Protein 5SYQ (pdb70)

Secondary structure (DSSP, 8-state):
--TTSS----B---TTTTHHHHHHHT--SSSHHHHHHHTTTT-EEBSSS-EEETT-GGGTTS---TTT--EE-HHHHHHHHHHH--

InterPro domains:
  IPR055016 Uncharacterised protein Aq_1974-like [PF22323] (46-109)

Radius of gyration: 14.17 Å; Cα contacts (8 Å, |Δi|>4): 84; chains: 1; bounding box: 25×34×41 Å

Organism: Aquifex aeolicus (strain VF5) (NCBI:txid224324)

Foldseek 3Di:
DDDDDDDDDWDFDDPVVQVLQCVLVVDDPVCNVVCCVLLVNSGWIHHPWWIARPPVPVQPPDPDDPVPGRTGGPVVSVVSVVVVPD

Nearest PDB structures (foldseek):
  5syq-assembly1_A  TM=8.377E-01  e=6.061E-14  Aquifex aeolicus VF5
  5syq-assembly1_A  TM=8.489E-01  e=1.454E-14  Aquifex aeolicus VF5
  5syq-assembly1_A  TM=8.014E-01  e=5.420E-14  Aquifex aeolicus VF5
  5syq-assembly1_A  TM=8.659E-01  e=8.317E-15  Aquifex aeolicus VF5
  5syq-assembly1_A  TM=8.706E-01  e=1.932E-15  Aquifex aeolicus VF5

Sequence (86 aa):
GSEEKEEKKVRELTPQELELFKRAMGITPHNYWQWASRTNNFKLLTDGEWVWVEGYEEHIGKQLPLNQARAWSWEFIKNRLKELNLGSEEKEEKKVRELTPQELELFKRAMGITPHNYWQWASRTNNFKLLTDGEWVWVEGYEEHIGKQLPLNQARAWSWEFIKNRLKELNLGSEEKEEKKVRELTPQELELFKRAMGITPHNYWQWASRTNNFKLLTDGEWVWVEGYEEHIGKQLPLNQARAWSWEFIKNRLKELNLGSEEKEEKKVRELTPQELELFKRAMGITPHNYWQWASRTNNFKLLTDGEWVWVEGYEEHIGKQLPLNQARAWSWEFIKNRLKELNLGSEEKEEKKVRELTPQELELFKRAMGITPHNYWQWASRTNNFKLLTDGEWVWVEGYEEHIGKQLPLNQARAWSWEFIKNRLKELNLGSEEKEEKKVRELTPQELELFKRAMGITPHNYWQWASRTNNFKLLTDGEWVWVEGYEEHIGKQLPLNQARAWSWEFIKNRLKELNLGSEEKEEKKVRELTPQELELFKRAMGITPHNYWQWASRTNNFKLLTDGEWVWVEGYEEHIGKQLPLNQARAWSWEFIKNRLKELNLGSEEKEEKKVRELTPQELELFKRAMGITPHNYWQWASRTNNFKLLTDGEWVWVEGYEEHIGKQLPLNQARAWSWEFIKNRLKELNLGSEEKEEKKVRELTPQELELFKRAMGITPHNYWQWASRTNNFKLLTDGEWVWVEGYEEHIGKQLPLNQARAWSWEFIKNRLKELNLGSEEKEEKKVRELTPQELELFKRAMGITPHNYWQWASRTNNFKLLTDGEWVWVEGYEEHIGKQLPLNQARAWSWEFIKNRLKELNLGSEEKEEKKVRELTPQELELFKRAMGITPHNYWQWASRTNNFKLLTDGEWVWVEGYEEHIGKQLPLNQARAWSWEFIKNRLKELNLGSEEKEEKKVRELTPQELELFKRAMGITPHNYWQWASRTNNFKLLTDGEWVWVEGYEEHIGKQLPLNQARAWSWEFIKNRLKELNLGSEEKEEKKVRELTPQELELFKRAMGITPHNYWQWASRTNNFKLLTDGEWVWVEGYEEHIGKQLPLNQARAWSWEFIKNRLKELNLGSEEKEEKKVRELTPQELELFKRAMGITPHNYWQWASRTNNFKLLTDGEWVWVEGYEEHIGKQLPLNQARAWSWEFIKNRLKELNLGSEEKEEKKVRELTPQELELFKRAMGITPHNYWQWASRTNNFKLLTDGEWVWVEGYEEHIGKQLPLNQARAWSWEFIKNRLKELNLGSEEKEEKKVRELTPQELELFKRAMGITPHNYWQWASRTNNFKLLTDGEWVWVEGYEEHIGKQLPLNQARAWSWEFIKNRLKELNLGSEEKEEKKVRELTPQELELFKRAMGITPHNYWQWASRTNNFKLLTDGEWVWVEGYEEHIGKQLPLNQARAWSWEFIKNRLKELNLGSEEKEEKKVRELTPQELELFKRAMGITPHNYWQWASRTNNFKLLTDGEWVWVEGYEEHIGKQLPLNQARAWSWEFIKNRLKELNL

Solvent-accessible surface area: 6749 Å² total; per-residue (Å²): 121,38,165,161,177,120,130,209,155,45,144,96,30,40,112,151,63,22,89,75,8,55,178,0,4,32,26,64,126,146,39,86,169,73,34,25,76,43,0,63,100,14,57,9,38,13,72,74,72,108,5,29,0,72,37,60,94,117,63,60,84,118,186,76,81,140,105,89,18,35,32,24,43,79,115,76,1,78,74,93,52,140,116,83,98,227

Structure (mmCIF, N/CA/C/O backbone):
data_5SYQ
#
_entry.id   5SYQ
#
loop_
_atom_site.group_PDB
_atom_site.id
_atom_site.type_symbol
_atom_site.label_atom_id
_atom_site.label_alt_id
_atom_site.label_comp_id
_atom_site.label_asym_id
_atom_site.label_entity_id
_atom_site.label_seq_id
_atom_site.pdbx_PDB_ins_code
_atom_site.Cartn_x
_atom_site.Cartn_y
_atom_site.Cartn_z
_atom_site.occupancy
_atom_site.B_iso_or_equiv
_atom_site.auth_seq_id
_atom_site.auth_comp_id
_atom_site.auth_asym_id
_atom_site.auth_atom_id
_atom_site.pdbx_PDB_model_num
ATOM 1 N N . GLY A 1 1 ? -3.666 -15.290 -29.453 1.00 0.00 29 GLY A N 1
ATOM 2 C CA . GLY A 1 1 ? -5.015 -15.157 -28.937 1.00 0.00 29 GLY A CA 1
ATOM 3 C C . GLY A 1 1 ? -5.456 -16.373 -28.147 1.00 0.00 29 GLY A C 1
ATOM 4 O O . GLY A 1 1 ? -5.665 -17.447 -28.712 1.00 0.00 29 GLY A O 1
ATOM 10 N N . SER A 1 2 ? -5.597 -16.207 -26.836 1.00 0.00 30 SER A N 1
ATOM 11 C CA . SER A 1 2 ? -6.297 -17.184 -26.011 1.00 0.00 30 SER A CA 1
ATOM 12 C C . SER A 1 2 ? -7.050 -16.498 -24.876 1.00 0.00 30 SER A C 1
ATOM 13 O O . SER A 1 2 ? -6.579 -16.459 -23.740 1.00 0.00 30 SER A O 1
ATOM 21 N N . GLU A 1 3 ? -8.224 -15.960 -25.192 1.00 0.00 31 GLU A N 1
ATOM 22 C CA . GLU A 1 3 ? -8.894 -15.016 -24.305 1.00 0.00 31 GLU A CA 1
ATOM 23 C C . GLU A 1 3 ? -9.221 -15.668 -22.965 1.00 0.00 31 GLU A C 1
ATOM 24 O O . GLU A 1 3 ? -9.560 -14.985 -21.998 1.00 0.00 31 GLU A O 1
ATOM 36 N N . GLU A 1 4 ? -9.115 -16.992 -22.916 1.00 0.00 32 GLU A N 1
ATOM 37 C CA . GLU A 1 4 ? -9.155 -17.714 -21.649 1.00 0.00 32 GLU A CA 1
ATOM 38 C C . GLU A 1 4 ? -8.082 -18.798 -21.608 1.00 0.00 32 GLU A C 1
ATOM 39 O O . GLU A 1 4 ? -8.387 -19.991 -21.601 1.00 0.00 32 GLU A O 1
ATOM 51 N N . LYS A 1 5 ? -6.823 -18.375 -21.580 1.00 0.00 33 LYS A N 1
ATOM 52 C CA . LYS A 1 5 ? -5.701 -19.306 -21.615 1.00 0.00 33 LYS A CA 1
ATOM 53 C C . LYS A 1 5 ? -4.429 -18.608 -22.084 1.00 0.00 33 LYS A C 1
ATOM 54 O O . LYS A 1 5 ? -3.832 -18.994 -23.089 1.00 0.00 33 LYS A O 1
ATOM 73 N N . GLU A 1 6 ? -4.018 -17.579 -21.350 1.00 0.00 34 GLU A N 1
ATOM 74 C CA . GLU A 1 6 ? -2.956 -16.690 -21.806 1.00 0.00 34 GLU A CA 1
ATOM 75 C C . GLU A 1 6 ? -2.438 -15.827 -20.660 1.00 0.00 34 GLU A C 1
ATOM 76 O O . GLU A 1 6 ? -1.271 -15.916 -20.280 1.00 0.00 34 GLU A O 1
ATOM 88 N N . GLU A 1 7 ? -3.316 -14.989 -20.115 1.00 0.00 35 GLU A N 1
ATOM 89 C CA . GLU A 1 7 ? -2.916 -14.015 -19.105 1.00 0.00 35 GLU A CA 1
ATOM 90 C C . GLU A 1 7 ? -3.840 -14.079 -17.892 1.00 0.00 35 GLU A C 1
ATOM 91 O 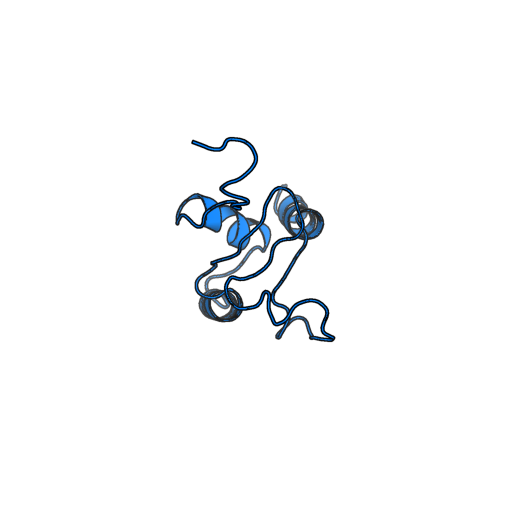O . GLU A 1 7 ? -5.055 -14.227 -18.029 1.00 0.00 35 GLU A O 1
ATOM 103 N N . LYS A 1 8 ? -3.255 -13.966 -16.704 1.00 0.00 36 LYS A N 1
ATOM 104 C CA . LYS A 1 8 ? -4.032 -13.787 -15.483 1.00 0.00 36 LYS A CA 1
ATOM 105 C C . LYS A 1 8 ? -3.646 -12.490 -14.780 1.00 0.00 36 LYS A C 1
ATOM 106 O O . LYS A 1 8 ? -3.512 -12.450 -13.557 1.00 0.00 36 LYS A O 1
ATOM 125 N N . LYS A 1 9 ? -3.471 -11.429 -15.560 1.00 0.00 37 LYS A N 1
ATOM 126 C CA . LYS A 1 9 ? -2.686 -10.280 -15.125 1.00 0.00 37 LYS A CA 1
ATOM 127 C C . LYS A 1 9 ? -3.488 -9.402 -14.168 1.00 0.00 37 LYS A C 1
ATOM 128 O O . LYS A 1 9 ? -4.719 -9.406 -14.191 1.00 0.00 37 LYS A O 1
ATOM 147 N N . VAL A 1 10 ? -2.783 -8.651 -13.329 1.00 0.00 38 VAL A N 1
ATOM 148 C CA . VAL A 1 10 ? -3.430 -7.805 -12.333 1.00 0.00 38 VAL A CA 1
ATOM 149 C C . VAL A 1 10 ? -3.286 -6.329 -12.689 1.00 0.00 38 VAL A C 1
ATOM 150 O O . VAL A 1 10 ? -2.749 -5.983 -13.741 1.00 0.00 38 VAL A O 1
ATOM 163 N N . ARG A 1 11 ? -3.769 -5.464 -11.805 1.00 0.00 39 ARG A N 1
ATOM 164 C CA . ARG A 1 11 ? -3.829 -4.035 -12.089 1.00 0.00 39 ARG A CA 1
ATOM 165 C C . ARG A 1 11 ? -2.446 -3.400 -11.983 1.00 0.00 39 ARG A C 1
ATOM 166 O O . ARG A 1 11 ? -1.680 -3.708 -11.070 1.00 0.00 39 ARG A O 1
ATOM 187 N N . GLU A 1 12 ? -2.133 -2.513 -12.923 1.00 0.00 40 GLU A N 1
ATOM 188 C CA . GLU A 1 12 ? -0.755 -2.091 -13.146 1.00 0.00 40 GLU A CA 1
ATOM 189 C C . GLU A 1 12 ? -0.358 -0.989 -12.168 1.00 0.00 40 GLU A C 1
ATOM 190 O O . GLU A 1 12 ? -1.155 -0.576 -11.325 1.00 0.00 40 GLU A O 1
ATOM 202 N N . LEU A 1 13 ? 0.878 -0.517 -12.288 1.00 0.00 41 LEU A N 1
ATOM 203 C CA . LEU A 1 13 ? 1.465 0.354 -11.275 1.00 0.00 41 LEU A CA 1
ATOM 204 C C . LEU A 1 13 ? 1.918 1.675 -11.890 1.00 0.00 41 LEU A C 1
ATOM 205 O O . LEU A 1 13 ? 3.111 1.907 -12.079 1.00 0.00 41 LEU A O 1
ATOM 221 N N . THR A 1 14 ? 0.956 2.539 -12.198 1.00 0.00 42 THR A N 1
ATOM 222 C CA . THR A 1 14 ? 1.257 3.854 -12.749 1.00 0.00 42 THR A CA 1
ATOM 223 C C . THR A 1 14 ? 1.411 4.891 -11.642 1.00 0.00 42 THR A C 1
ATOM 224 O O . THR A 1 14 ? 0.872 4.747 -10.545 1.00 0.00 42 THR A O 1
ATOM 235 N N . PRO A 1 15 ? 2.161 5.964 -11.935 1.00 0.00 43 PRO A N 1
ATOM 236 C CA . PRO A 1 15 ? 2.333 7.086 -11.009 1.00 0.00 43 PRO A CA 1
ATOM 237 C C . PRO A 1 15 ? 1.021 7.810 -10.726 1.00 0.00 43 PRO A C 1
ATOM 238 O O . PRO A 1 15 ? 0.913 8.559 -9.755 1.00 0.00 43 PRO A O 1
ATOM 249 N N . GLN A 1 16 ? 0.028 7.582 -11.580 1.00 0.00 44 GLN A N 1
ATOM 250 C CA . GLN A 1 16 ? -1.278 8.207 -11.416 1.00 0.00 44 GLN A CA 1
ATOM 251 C C . GLN A 1 16 ? -2.164 7.383 -10.488 1.00 0.00 44 GLN A C 1
ATOM 252 O O . GLN A 1 16 ? -2.809 7.923 -9.590 1.00 0.00 44 GLN A O 1
ATOM 266 N N . GLU A 1 17 ? -2.190 6.073 -10.712 1.00 0.00 45 GLU A N 1
ATOM 267 C CA . GLU A 1 17 ? -3.052 5.183 -9.943 1.00 0.00 45 GLU A CA 1
ATOM 268 C C . GLU A 1 17 ? -2.519 5.001 -8.526 1.00 0.00 45 GLU A C 1
ATOM 269 O O . GLU A 1 17 ? -3.286 4.943 -7.563 1.00 0.00 45 GLU A O 1
ATOM 281 N N . LEU A 1 18 ? -1.199 4.912 -8.402 1.00 0.00 46 LEU A N 1
ATOM 282 C CA . LEU A 1 18 ? -0.570 4.554 -7.136 1.00 0.00 46 LEU A CA 1
ATOM 283 C C . LEU A 1 18 ? -0.784 5.647 -6.093 1.00 0.00 46 LEU A C 1
ATOM 284 O O . LEU A 1 18 ? -0.739 5.388 -4.892 1.00 0.00 46 LEU A O 1
ATOM 300 N N . GLU A 1 19 ? -1.019 6.868 -6.564 1.00 0.00 47 GLU A N 1
ATOM 301 C CA . GLU A 1 19 ? -1.172 8.012 -5.673 1.00 0.00 47 GLU A CA 1
ATOM 302 C C . GLU A 1 19 ? -2.356 7.814 -4.731 1.00 0.00 47 GLU A C 1
ATOM 303 O O . GLU A 1 19 ? -2.354 8.304 -3.601 1.00 0.00 47 GLU A O 1
ATOM 315 N N . LEU A 1 20 ? -3.366 7.092 -5.204 1.00 0.00 48 LEU A N 1
ATOM 316 C CA . LEU A 1 20 ? -4.577 6.864 -4.421 1.00 0.00 48 LEU A CA 1
ATOM 317 C C . LEU A 1 20 ? -4.264 6.069 -3.157 1.00 0.00 48 LEU A C 1
ATOM 318 O O . LEU A 1 20 ? -4.928 6.226 -2.133 1.00 0.00 48 LEU A O 1
ATOM 334 N N . PHE A 1 21 ? -3.249 5.215 -3.237 1.00 0.00 49 PHE A N 1
ATOM 335 C CA . PHE A 1 21 ? -2.852 4.391 -2.102 1.00 0.00 49 PHE A CA 1
ATOM 336 C C . PHE A 1 21 ? -2.302 5.254 -0.969 1.00 0.00 49 PHE A C 1
ATOM 337 O O . PHE A 1 21 ? -2.826 5.245 0.145 1.00 0.00 49 PHE A O 1
ATOM 354 N N . LYS A 1 22 ? -1.242 6.000 -1.263 1.00 0.00 50 LYS A N 1
ATOM 355 C CA . LYS A 1 22 ? -0.622 6.872 -0.273 1.00 0.00 50 LYS A CA 1
ATOM 356 C C . LYS A 1 22 ? -1.582 7.977 0.157 1.00 0.00 50 LYS A C 1
ATOM 357 O O . LYS A 1 22 ? -1.477 8.507 1.263 1.00 0.00 50 LYS A O 1
ATOM 376 N N . ARG A 1 23 ? -2.515 8.318 -0.724 1.00 0.00 51 ARG A N 1
ATOM 377 C CA . ARG A 1 23 ? -3.581 9.254 -0.385 1.00 0.00 51 ARG A CA 1
ATOM 378 C C . ARG A 1 23 ? -4.463 8.695 0.727 1.00 0.00 51 ARG A C 1
ATOM 379 O O . ARG A 1 23 ? -4.754 9.382 1.706 1.00 0.00 51 ARG A O 1
ATOM 400 N N . ALA A 1 24 ? -4.886 7.446 0.568 1.00 0.00 52 ALA A N 1
ATOM 401 C CA . ALA A 1 24 ? -5.811 6.827 1.509 1.00 0.00 52 ALA A CA 1
ATOM 402 C C . ALA A 1 24 ? -5.144 6.587 2.858 1.00 0.00 52 ALA A C 1
ATOM 403 O O . ALA A 1 24 ? -5.793 6.654 3.902 1.00 0.00 52 ALA A O 1
ATOM 410 N N . MET A 1 25 ? -3.845 6.305 2.830 1.00 0.00 53 MET A N 1
ATOM 411 C CA . MET A 1 25 ? -3.095 6.037 4.051 1.00 0.00 53 MET A CA 1
ATOM 412 C C . MET A 1 25 ? -2.803 7.331 4.804 1.00 0.00 53 MET A C 1
ATOM 413 O O . MET A 1 25 ? -2.453 7.308 5.984 1.00 0.00 53 MET A O 1
ATOM 427 N N . GLY A 1 26 ? -2.951 8.458 4.115 1.00 0.00 54 GLY A N 1
ATOM 428 C CA . GLY A 1 26 ? -2.665 9.744 4.724 1.00 0.00 54 GLY A CA 1
ATOM 429 C C . GLY A 1 26 ? -1.185 9.950 4.979 1.00 0.00 54 GLY A C 1
ATOM 430 O O . GLY A 1 26 ? -0.798 10.553 5.980 1.00 0.00 54 GLY A O 1
ATOM 434 N N . ILE A 1 27 ? -0.355 9.447 4.071 1.00 0.00 55 ILE A N 1
ATOM 435 C CA . ILE A 1 27 ? 1.086 9.425 4.284 1.00 0.00 55 ILE A CA 1
ATOM 436 C C . ILE A 1 27 ? 1.676 10.828 4.193 1.00 0.00 55 ILE A C 1
ATOM 437 O O . ILE A 1 27 ? 1.429 11.557 3.230 1.00 0.00 55 ILE A O 1
ATOM 453 N N . THR A 1 28 ? 2.461 11.202 5.199 1.00 0.00 56 THR A N 1
ATOM 454 C CA . THR A 1 28 ? 2.990 12.556 5.293 1.00 0.00 56 THR A CA 1
ATOM 455 C C . THR A 1 28 ? 4.416 12.626 4.759 1.00 0.00 56 THR A C 1
ATOM 456 O O . THR A 1 28 ? 5.119 11.621 4.662 1.00 0.00 56 THR A O 1
ATOM 467 N N . PRO A 1 29 ? 4.856 13.843 4.405 1.00 0.00 57 PRO A N 1
ATOM 468 C CA . PRO A 1 29 ? 6.224 14.085 3.936 1.00 0.00 57 PRO A CA 1
ATOM 469 C C . PRO A 1 29 ? 7.271 13.701 4.977 1.00 0.00 57 PRO A C 1
ATOM 470 O O . PRO A 1 29 ? 8.443 13.510 4.653 1.00 0.00 57 PRO A O 1
ATOM 481 N N . HIS A 1 30 ? 6.839 13.591 6.230 1.00 0.00 58 HIS A N 1
ATOM 482 C CA . HIS A 1 30 ? 7.719 13.148 7.305 1.00 0.00 58 HIS A CA 1
ATOM 483 C C . HIS A 1 30 ? 8.034 11.661 7.172 1.00 0.00 58 HIS A C 1
ATOM 484 O O . HIS A 1 30 ? 9.196 11.258 7.209 1.00 0.00 58 HIS A O 1
ATOM 498 N N . ASN A 1 31 ? 6.991 10.851 7.017 1.00 0.00 59 ASN A N 1
ATOM 499 C CA . ASN A 1 31 ? 7.156 9.409 6.884 1.00 0.00 59 ASN A CA 1
ATOM 500 C C . ASN A 1 31 ? 6.929 8.966 5.441 1.00 0.00 59 ASN A C 1
ATOM 501 O O . ASN A 1 31 ? 6.642 7.797 5.179 1.00 0.00 59 ASN A O 1
ATOM 512 N N . TYR A 1 32 ? 7.061 9.905 4.512 1.00 0.00 60 TYR A N 1
ATOM 513 C CA . TYR A 1 32 ? 6.874 9.611 3.097 1.00 0.00 60 TYR A CA 1
ATOM 514 C C . TYR A 1 32 ? 7.921 8.616 2.604 1.00 0.00 60 TYR A C 1
ATOM 515 O O . TYR A 1 32 ? 7.587 7.575 2.040 1.00 0.00 60 TYR A O 1
ATOM 533 N N . TRP A 1 33 ? 9.189 8.946 2.823 1.00 0.00 61 TRP A N 1
ATOM 534 C CA . TRP A 1 33 ? 10.285 8.064 2.438 1.00 0.00 61 TRP A CA 1
ATOM 535 C C . TRP A 1 33 ? 10.221 6.748 3.206 1.00 0.00 61 TRP A C 1
ATOM 536 O O . TRP A 1 33 ? 10.638 5.706 2.703 1.00 0.00 61 TRP A O 1
ATOM 557 N N . GLN A 1 34 ? 9.696 6.805 4.425 1.00 0.00 62 GLN A N 1
ATOM 558 C CA . GLN A 1 34 ? 9.562 5.615 5.256 1.00 0.00 62 GLN A CA 1
ATOM 559 C C . GLN A 1 34 ? 8.567 4.633 4.645 1.00 0.00 62 GLN A C 1
ATOM 560 O O . GLN A 1 34 ? 8.829 3.432 4.574 1.00 0.00 62 GLN A O 1
ATOM 574 N N . TRP A 1 35 ? 7.428 5.152 4.203 1.00 0.00 63 TRP A N 1
ATOM 575 C CA . TRP A 1 35 ? 6.431 4.336 3.518 1.00 0.00 63 TRP A CA 1
ATOM 576 C C . TRP A 1 35 ? 6.917 3.939 2.128 1.00 0.00 63 TRP A C 1
ATOM 577 O O . TRP A 1 35 ? 6.675 2.822 1.673 1.00 0.00 63 TRP A O 1
ATOM 598 N N . ALA A 1 36 ? 7.601 4.861 1.459 1.00 0.00 64 ALA A N 1
ATOM 599 C CA . ALA A 1 36 ? 8.140 4.597 0.131 1.00 0.00 64 ALA A CA 1
ATOM 600 C C . ALA A 1 36 ? 9.078 3.395 0.147 1.00 0.00 64 ALA A C 1
ATOM 601 O O . ALA A 1 36 ? 9.236 2.705 -0.860 1.00 0.00 64 ALA A O 1
ATOM 608 N N . SER A 1 37 ? 9.699 3.150 1.296 1.00 0.00 65 SER A N 1
ATOM 609 C CA . SER A 1 37 ? 10.578 1.998 1.460 1.00 0.00 65 SER A CA 1
ATOM 610 C C . SER A 1 37 ? 9.770 0.712 1.598 1.00 0.00 65 SER A C 1
ATOM 611 O O . SER A 1 37 ? 9.974 -0.246 0.853 1.00 0.00 65 SER A O 1
ATOM 619 N N . ARG A 1 38 ? 8.850 0.699 2.559 1.00 0.00 66 ARG A N 1
ATOM 620 C CA . ARG A 1 38 ? 8.075 -0.499 2.858 1.00 0.00 66 ARG A CA 1
ATOM 621 C C . ARG A 1 38 ? 7.199 -0.891 1.671 1.00 0.00 66 ARG A C 1
ATOM 622 O O . ARG A 1 38 ? 6.856 -2.060 1.497 1.00 0.00 66 ARG A O 1
ATOM 643 N N . THR A 1 39 ? 6.840 0.096 0.856 1.00 0.00 67 THR A N 1
ATOM 644 C CA . THR A 1 39 ? 5.890 -0.116 -0.228 1.00 0.00 67 THR A CA 1
ATOM 645 C C . THR A 1 39 ? 6.609 -0.368 -1.548 1.00 0.00 67 THR A C 1
ATOM 646 O O . THR A 1 39 ? 5.975 -0.525 -2.592 1.00 0.00 67 THR A O 1
ATOM 657 N N . ASN A 1 40 ? 7.936 -0.409 -1.495 1.00 0.00 68 ASN A N 1
ATOM 658 C CA . ASN A 1 40 ? 8.743 -0.619 -2.692 1.00 0.00 68 ASN A CA 1
ATOM 659 C C . ASN A 1 40 ? 8.391 0.401 -3.772 1.00 0.00 68 ASN A C 1
ATOM 660 O O . ASN A 1 40 ? 7.952 0.040 -4.861 1.00 0.00 68 ASN A O 1
ATOM 671 N N . ASN A 1 41 ? 8.588 1.678 -3.457 1.00 0.00 69 ASN A N 1
ATOM 672 C CA . ASN A 1 41 ? 8.251 2.753 -4.384 1.00 0.00 69 ASN A CA 1
ATOM 673 C C . ASN A 1 41 ? 6.744 2.830 -4.601 1.00 0.00 69 ASN A C 1
ATOM 674 O O . ASN A 1 41 ? 6.279 3.130 -5.702 1.00 0.00 69 ASN A O 1
ATOM 685 N N . PHE A 1 42 ? 5.984 2.559 -3.545 1.00 0.00 70 PHE A N 1
ATOM 686 C CA . PHE A 1 42 ? 4.528 2.550 -3.633 1.00 0.00 70 PHE A CA 1
ATOM 687 C C . PHE A 1 42 ? 4.058 1.650 -4.772 1.00 0.00 70 PHE A C 1
ATOM 688 O O . PHE A 1 42 ? 3.064 1.940 -5.437 1.00 0.00 70 PHE A O 1
ATOM 705 N N . LYS A 1 43 ? 4.779 0.557 -4.990 1.00 0.00 71 LYS A N 1
ATOM 706 C CA . LYS A 1 43 ? 4.416 -0.408 -6.021 1.00 0.00 71 LYS A CA 1
ATOM 707 C C . LYS A 1 43 ? 3.656 -1.586 -5.420 1.00 0.00 71 LYS A C 1
ATOM 708 O O . LYS A 1 43 ? 4.257 -2.516 -4.879 1.00 0.00 71 LYS A O 1
ATOM 727 N N . LEU A 1 44 ? 2.332 -1.544 -5.521 1.00 0.00 72 LEU A N 1
ATOM 728 C CA . LEU A 1 44 ? 1.487 -2.576 -4.931 1.00 0.00 72 LEU A CA 1
ATOM 729 C C . LEU A 1 44 ? 0.501 -3.124 -5.959 1.00 0.00 72 LEU A C 1
ATOM 730 O O . LEU A 1 44 ? -0.205 -2.365 -6.624 1.00 0.00 72 LEU A O 1
ATOM 746 N N . LEU A 1 45 ? 0.455 -4.445 -6.080 1.00 0.00 73 LEU A N 1
ATOM 747 C CA . LEU A 1 45 ? -0.400 -5.094 -7.069 1.00 0.00 73 LEU A CA 1
ATOM 748 C C . LEU A 1 45 ? -1.716 -5.542 -6.441 1.00 0.00 73 LEU A C 1
ATOM 749 O O . LEU A 1 45 ? -1.773 -5.862 -5.252 1.00 0.00 73 LEU A O 1
ATOM 765 N N . THR A 1 46 ? -2.774 -5.566 -7.246 1.00 0.00 74 THR A N 1
ATOM 766 C CA . THR A 1 46 ? -4.067 -6.063 -6.796 1.00 0.00 74 THR A CA 1
ATOM 767 C C . THR A 1 46 ? -5.039 -6.200 -7.962 1.00 0.00 74 THR A C 1
ATOM 768 O O . THR A 1 46 ? -4.756 -5.754 -9.075 1.00 0.00 74 THR A O 1
ATOM 779 N N . ASP A 1 47 ? -6.185 -6.819 -7.701 1.00 0.00 75 ASP A N 1
ATOM 780 C CA . ASP A 1 47 ? -7.250 -6.907 -8.694 1.00 0.00 75 ASP A CA 1
ATOM 781 C C . ASP A 1 47 ? -8.615 -7.004 -8.020 1.00 0.00 75 ASP A C 1
ATOM 782 O O . ASP A 1 47 ? -9.174 -8.091 -7.880 1.00 0.00 75 ASP A O 1
ATOM 791 N N . GLY A 1 48 ? -9.146 -5.859 -7.603 1.00 0.00 76 GLY A N 1
ATOM 792 C CA . GLY A 1 48 ? -10.431 -5.839 -6.929 1.00 0.00 76 GLY A CA 1
ATOM 793 C C . GLY A 1 48 ? -10.415 -6.615 -5.627 1.00 0.00 76 GLY A C 1
ATOM 794 O O . GLY A 1 48 ? -11.447 -7.117 -5.183 1.00 0.00 76 GLY A O 1
ATOM 798 N N . GLU A 1 49 ? -9.239 -6.715 -5.014 1.00 0.00 77 GLU A N 1
ATOM 799 C CA . GLU A 1 49 ? -9.060 -7.559 -3.839 1.00 0.00 77 GLU A CA 1
ATOM 800 C C . GLU A 1 49 ? -8.016 -6.966 -2.896 1.00 0.00 77 GLU A C 1
ATOM 801 O O . GLU A 1 49 ? -7.587 -5.825 -3.067 1.00 0.00 77 GLU A O 1
ATOM 813 N N . TRP A 1 50 ? -7.613 -7.749 -1.902 1.00 0.00 78 TRP A N 1
ATOM 814 C CA . TRP A 1 50 ? -6.527 -7.356 -1.012 1.00 0.00 78 TRP A CA 1
ATOM 815 C C . TRP A 1 50 ? -5.293 -6.942 -1.806 1.00 0.00 78 TRP A C 1
ATOM 816 O O . TRP A 1 50 ? -4.964 -7.554 -2.821 1.00 0.00 78 TRP A O 1
ATOM 837 N N . VAL A 1 51 ? -4.615 -5.899 -1.337 1.00 0.00 79 VAL A N 1
ATOM 838 C CA . VAL A 1 51 ? -3.466 -5.352 -2.050 1.00 0.00 79 VAL A CA 1
ATOM 839 C C . VAL A 1 51 ? -2.158 -5.804 -1.413 1.00 0.00 79 VAL A C 1
ATOM 840 O O . VAL A 1 51 ? -2.065 -5.942 -0.193 1.00 0.00 79 VAL A O 1
ATOM 853 N N . TRP A 1 52 ? -1.150 -6.034 -2.246 1.00 0.00 80 TRP A N 1
ATOM 854 C CA . TRP A 1 52 ? 0.167 -6.433 -1.761 1.00 0.00 80 TRP A CA 1
ATOM 855 C C . TRP A 1 52 ? 1.267 -5.656 -2.475 1.00 0.00 80 TRP A C 1
ATOM 856 O O . TRP A 1 52 ? 1.075 -5.169 -3.590 1.00 0.00 80 TRP A O 1
ATOM 877 N N . VAL A 1 53 ? 2.422 -5.544 -1.825 1.00 0.00 81 VAL A N 1
ATOM 878 C CA . VAL A 1 53 ? 3.565 -4.855 -2.414 1.00 0.00 81 VAL A CA 1
ATOM 879 C C . VAL A 1 53 ? 4.352 -5.784 -3.332 1.00 0.00 81 VAL A C 1
ATOM 880 O O . VAL A 1 53 ? 4.671 -6.913 -2.962 1.00 0.00 81 VAL A O 1
ATOM 893 N N . GLU A 1 54 ? 4.666 -5.297 -4.529 1.00 0.00 82 GLU A N 1
ATOM 894 C CA . GLU A 1 54 ? 5.409 -6.087 -5.503 1.00 0.00 82 GLU A CA 1
ATOM 895 C C . GLU A 1 54 ? 6.726 -6.581 -4.911 1.00 0.00 82 GLU A C 1
ATOM 896 O O . GLU A 1 54 ? 7.529 -5.793 -4.413 1.00 0.00 82 GLU A O 1
ATOM 908 N N . GLY A 1 55 ? 6.941 -7.892 -4.970 1.00 0.00 83 GLY A N 1
ATOM 909 C CA . GLY A 1 55 ? 8.166 -8.467 -4.447 1.00 0.00 83 GLY A CA 1
ATOM 910 C C . GLY A 1 55 ? 7.995 -9.015 -3.043 1.00 0.00 83 GLY A C 1
ATOM 911 O O . GLY A 1 55 ? 8.867 -9.720 -2.535 1.00 0.00 83 GLY A O 1
ATOM 915 N N . TYR A 1 56 ? 6.872 -8.688 -2.416 1.00 0.00 84 TYR A N 1
ATOM 916 C CA . TYR A 1 56 ? 6.603 -9.127 -1.051 1.00 0.00 84 TYR A CA 1
ATOM 917 C C . TYR A 1 56 ? 5.403 -10.069 -1.009 1.00 0.00 84 TYR A C 1
ATOM 918 O O . TYR A 1 56 ? 4.936 -10.448 0.066 1.00 0.00 84 TYR A O 1
ATOM 936 N N . GLU A 1 57 ? 4.910 -10.442 -2.185 1.00 0.00 85 GLU A N 1
ATOM 937 C CA . GLU A 1 57 ? 3.916 -11.504 -2.293 1.00 0.00 85 GLU A CA 1
ATOM 938 C C . GLU A 1 57 ? 4.487 -12.836 -1.816 1.00 0.00 85 GLU A C 1
ATOM 939 O O . GLU A 1 57 ? 3.747 -13.787 -1.571 1.00 0.00 85 GLU A O 1
ATOM 951 N N . GLU A 1 58 ? 5.809 -12.894 -1.688 1.00 0.00 86 GLU A N 1
ATOM 952 C CA . GLU A 1 58 ? 6.466 -14.036 -1.062 1.00 0.00 86 GLU A CA 1
ATOM 953 C C . GLU A 1 58 ? 6.422 -13.924 0.459 1.00 0.00 86 GLU A C 1
ATOM 954 O O . GLU A 1 58 ? 6.687 -14.893 1.172 1.00 0.00 86 GLU A O 1
ATOM 966 N N . HIS A 1 59 ? 6.086 -12.735 0.949 1.00 0.00 87 HIS A N 1
ATOM 967 C CA . HIS A 1 59 ? 6.045 -12.485 2.386 1.00 0.00 87 HIS A CA 1
ATOM 968 C C . HIS A 1 59 ? 4.606 -12.355 2.873 1.00 0.00 87 HIS A C 1
ATOM 969 O O . HIS A 1 59 ? 4.335 -11.673 3.862 1.00 0.00 87 HIS A O 1
ATOM 983 N N . ILE A 1 60 ? 3.687 -13.011 2.172 1.00 0.00 88 ILE A N 1
ATOM 984 C CA . ILE A 1 60 ? 2.273 -12.953 2.523 1.00 0.00 88 ILE A CA 1
ATOM 985 C C . ILE A 1 60 ? 1.853 -14.185 3.318 1.00 0.00 88 ILE A C 1
ATOM 986 O O . ILE A 1 60 ? 2.278 -15.301 3.023 1.00 0.00 88 ILE A O 1
ATOM 1002 N N . GLY A 1 61 ? 1.014 -13.973 4.328 1.00 0.00 89 GLY A N 1
ATOM 1003 C CA . GLY A 1 61 ? 0.563 -15.073 5.162 1.00 0.00 89 GLY A CA 1
ATOM 1004 C C . GLY A 1 61 ? 1.495 -15.335 6.329 1.00 0.00 89 GLY A C 1
ATOM 1005 O O . GLY A 1 61 ? 1.399 -16.370 6.989 1.00 0.00 89 GLY A O 1
ATOM 1009 N N . LYS A 1 62 ? 2.398 -14.395 6.585 1.00 0.00 90 LYS A N 1
ATOM 1010 C CA . LYS A 1 62 ? 3.359 -14.532 7.674 1.00 0.00 90 LYS A CA 1
ATOM 1011 C C . LYS A 1 62 ? 2.994 -13.616 8.838 1.00 0.00 90 LYS A C 1
ATOM 1012 O O . LYS A 1 62 ? 2.265 -12.641 8.667 1.00 0.00 90 LYS A O 1
ATOM 1031 N N . GLN A 1 63 ? 3.511 -13.938 10.020 1.00 0.00 91 GLN A N 1
ATOM 1032 C CA . GLN A 1 63 ? 3.240 -13.143 11.212 1.00 0.00 91 GLN A CA 1
ATOM 1033 C C . GLN A 1 63 ? 4.181 -11.946 11.294 1.00 0.00 91 GLN A C 1
ATOM 1034 O O . GLN A 1 63 ? 5.217 -12.003 11.959 1.00 0.00 91 GLN A O 1
ATOM 1048 N N . LEU A 1 64 ? 3.817 -10.865 10.615 1.00 0.00 92 LEU A N 1
ATOM 1049 C CA . LEU A 1 64 ? 4.649 -9.668 10.579 1.00 0.00 92 LEU A CA 1
ATOM 1050 C C . LEU A 1 64 ? 3.916 -8.475 11.187 1.00 0.00 92 LEU A C 1
ATOM 1051 O O . LEU A 1 64 ? 2.709 -8.301 11.011 1.00 0.00 92 LEU A O 1
ATOM 1067 N N . PRO A 1 65 ? 4.661 -7.633 11.918 1.00 0.00 93 PRO A N 1
ATOM 1068 C CA . PRO A 1 65 ? 4.128 -6.386 12.474 1.00 0.00 93 PRO A CA 1
ATOM 1069 C C . PRO A 1 65 ? 3.787 -5.369 11.392 1.00 0.00 93 PRO A C 1
ATOM 1070 O O . PRO A 1 65 ? 4.027 -5.604 10.206 1.00 0.00 93 PRO A O 1
ATOM 1081 N N . LEU A 1 66 ? 3.226 -4.237 11.804 1.00 0.00 94 LEU A N 1
ATOM 1082 C CA . LEU A 1 66 ? 2.849 -3.184 10.868 1.00 0.00 94 LEU A CA 1
ATOM 1083 C C . LEU A 1 66 ? 4.073 -2.630 10.147 1.00 0.00 94 LEU A C 1
ATOM 1084 O O . LEU A 1 66 ? 3.989 -2.208 8.995 1.00 0.00 94 LEU A O 1
ATOM 1100 N N . ASN A 1 67 ? 5.211 -2.639 10.834 1.00 0.00 95 ASN A N 1
ATOM 1101 C CA . ASN A 1 67 ? 6.462 -2.170 10.247 1.00 0.00 95 ASN A CA 1
ATOM 1102 C C . ASN A 1 67 ? 6.933 -3.116 9.147 1.00 0.00 95 ASN A C 1
ATOM 1103 O O . ASN A 1 67 ? 7.574 -2.693 8.185 1.00 0.00 95 ASN A O 1
ATOM 1114 N N . GLN A 1 68 ? 6.613 -4.397 9.297 1.00 0.00 96 GLN A N 1
ATOM 1115 C CA . GLN A 1 68 ? 7.046 -5.410 8.342 1.00 0.00 96 GLN A CA 1
ATOM 1116 C C . GLN A 1 68 ? 5.902 -5.809 7.416 1.00 0.00 96 GLN A C 1
ATOM 1117 O O . GLN A 1 68 ? 6.104 -6.532 6.440 1.00 0.00 96 GLN A O 1
ATOM 1131 N N . ALA A 1 69 ? 4.700 -5.335 7.728 1.00 0.00 97 ALA A N 1
ATOM 1132 C CA . ALA A 1 69 ? 3.529 -5.621 6.910 1.00 0.00 97 ALA A CA 1
ATOM 1133 C C . ALA A 1 69 ? 3.732 -5.144 5.477 1.00 0.00 97 ALA A C 1
ATOM 1134 O O . ALA A 1 69 ? 4.255 -4.055 5.243 1.00 0.00 97 ALA A O 1
ATOM 1141 N N . ARG A 1 70 ? 3.316 -5.967 4.519 1.00 0.00 98 ARG A N 1
ATOM 1142 C CA . ARG A 1 70 ? 3.511 -5.657 3.107 1.00 0.00 98 ARG A CA 1
ATOM 1143 C C . ARG A 1 70 ? 2.248 -5.955 2.304 1.00 0.00 98 ARG A C 1
ATOM 1144 O O . ARG A 1 70 ? 2.318 -6.305 1.126 1.00 0.00 98 ARG A O 1
ATOM 1165 N N . ALA A 1 71 ? 1.096 -5.814 2.950 1.00 0.00 99 ALA A N 1
ATOM 1166 C CA . ALA A 1 71 ? -0.184 -6.026 2.286 1.00 0.00 99 ALA A CA 1
ATOM 1167 C C . ALA A 1 71 ? -1.328 -5.416 3.090 1.00 0.00 99 ALA A C 1
ATOM 1168 O O . ALA A 1 71 ? -1.339 -5.483 4.319 1.00 0.00 99 ALA A O 1
ATOM 1175 N N . TRP A 1 72 ? -2.287 -4.823 2.389 1.00 0.00 100 TRP A N 1
ATOM 1176 C CA . TRP A 1 72 ? -3.485 -4.292 3.030 1.00 0.00 100 TRP A CA 1
ATOM 1177 C C . TRP A 1 72 ? -4.720 -4.555 2.177 1.00 0.00 100 TRP A C 1
ATOM 1178 O O . TRP A 1 72 ? -4.618 -4.783 0.972 1.00 0.00 100 TRP A O 1
ATOM 1199 N N . SER A 1 73 ? -5.889 -4.522 2.810 1.00 0.00 101 SER A N 1
ATOM 1200 C CA . SER A 1 73 ? -7.145 -4.765 2.109 1.00 0.00 101 SER A CA 1
ATOM 1201 C C . SER A 1 73 ? -7.693 -3.472 1.514 1.00 0.00 101 SER A C 1
ATOM 1202 O O . SER A 1 73 ? -7.422 -2.381 2.015 1.00 0.00 101 SER A O 1
ATOM 1210 N N . TRP A 1 74 ? -8.466 -3.602 0.441 1.00 0.00 102 TRP A N 1
ATOM 1211 C CA . TRP A 1 74 ? -9.246 -2.485 -0.080 1.00 0.00 102 TRP A CA 1
ATOM 1212 C C . TRP A 1 74 ? -10.141 -1.895 1.004 1.00 0.00 102 TRP A C 1
ATOM 1213 O O . TRP A 1 74 ? -10.436 -0.701 0.994 1.00 0.00 102 TRP A O 1
ATOM 1234 N N . GLU A 1 75 ? -10.569 -2.740 1.937 1.00 0.00 103 GLU A N 1
ATOM 1235 C CA . GLU A 1 75 ? -11.429 -2.298 3.030 1.00 0.00 103 GLU A CA 1
ATOM 1236 C C . GLU A 1 75 ? -10.658 -1.418 4.008 1.00 0.00 103 GLU A C 1
ATOM 1237 O O . GLU A 1 75 ? -11.182 -0.427 4.516 1.00 0.00 103 GLU A O 1
ATOM 1249 N N . PHE A 1 76 ? -9.408 -1.789 4.268 1.00 0.00 104 PHE A N 1
ATOM 1250 C CA . PHE A 1 76 ? -8.532 -0.982 5.111 1.00 0.00 104 PHE A CA 1
ATOM 1251 C C . PHE A 1 76 ? -8.162 0.325 4.415 1.00 0.00 104 PHE A C 1
ATOM 1252 O O . PHE A 1 76 ? -8.132 1.385 5.040 1.00 0.00 104 PHE A O 1
ATOM 1269 N N . ILE A 1 77 ? -7.881 0.240 3.119 1.00 0.00 105 ILE A N 1
ATOM 1270 C CA . ILE A 1 77 ? -7.574 1.423 2.327 1.00 0.00 105 ILE A CA 1
ATOM 1271 C C . ILE A 1 77 ? -8.714 2.434 2.382 1.00 0.00 105 ILE A C 1
ATOM 1272 O O . ILE A 1 77 ? -8.493 3.626 2.600 1.00 0.00 105 ILE A O 1
ATOM 1288 N N . LYS A 1 78 ? -9.936 1.950 2.186 1.00 0.00 106 LYS A N 1
ATOM 1289 C CA . LYS A 1 78 ? -11.120 2.797 2.284 1.00 0.00 106 LYS A CA 1
ATOM 1290 C C . LYS A 1 78 ? -11.357 3.234 3.727 1.00 0.00 106 LYS A C 1
ATOM 1291 O O . LYS A 1 78 ? -11.860 4.329 3.978 1.00 0.00 106 LYS A O 1
ATOM 1310 N N . ASN A 1 79 ? -10.993 2.372 4.669 1.00 0.00 107 ASN A N 1
ATOM 1311 C CA . ASN A 1 79 ? -11.160 2.673 6.086 1.00 0.00 107 ASN A CA 1
ATOM 1312 C C . ASN A 1 79 ? -10.466 3.983 6.449 1.00 0.00 107 ASN A C 1
ATOM 1313 O O . ASN A 1 79 ? -11.063 4.861 7.073 1.00 0.00 107 ASN A O 1
ATOM 1324 N N . ARG A 1 80 ? -9.203 4.107 6.052 1.00 0.00 108 ARG A N 1
ATOM 1325 C CA . ARG A 1 80 ? -8.444 5.329 6.292 1.00 0.00 108 ARG A CA 1
ATOM 1326 C C . ARG A 1 80 ? -8.913 6.451 5.371 1.00 0.00 108 ARG A C 1
ATOM 1327 O O . ARG A 1 80 ? -8.974 7.614 5.774 1.00 0.00 108 ARG A O 1
ATOM 1348 N N . LEU A 1 81 ? -9.245 6.095 4.135 1.00 0.00 109 LEU A N 1
ATOM 1349 C CA . LEU A 1 81 ? -9.685 7.076 3.149 1.00 0.00 109 LEU A CA 1
ATOM 1350 C C . LEU A 1 81 ? -11.006 7.715 3.568 1.00 0.00 109 LEU A C 1
ATOM 1351 O O . LEU A 1 81 ? -11.209 8.916 3.393 1.00 0.00 109 LEU A O 1
ATOM 1367 N N . LYS A 1 82 ? -11.899 6.904 4.124 1.00 0.00 110 LYS A N 1
ATOM 1368 C CA . LYS A 1 82 ? -13.172 7.401 4.631 1.00 0.00 110 LYS A CA 1
ATOM 1369 C C . LYS A 1 82 ? -12.958 8.329 5.822 1.00 0.00 110 LYS A C 1
ATOM 1370 O O . LYS A 1 82 ? -13.726 9.266 6.037 1.00 0.00 110 LYS A O 1
ATOM 1389 N N . GLU A 1 83 ? -11.909 8.063 6.594 1.00 0.00 111 GLU A N 1
ATOM 1390 C CA . GLU A 1 83 ? -11.531 8.936 7.699 1.00 0.00 111 GLU A CA 1
ATOM 1391 C C . GLU A 1 83 ? -10.952 10.249 7.181 1.00 0.00 111 GLU A C 1
ATOM 1392 O O . GLU A 1 83 ? -11.074 11.293 7.823 1.00 0.00 111 GLU A O 1
ATOM 1404 N N . LEU A 1 84 ? -10.317 10.189 6.015 1.00 0.00 112 LEU A N 1
ATOM 1405 C CA . LEU A 1 84 ? -9.764 11.381 5.383 1.00 0.00 112 LEU A CA 1
ATOM 1406 C C . LEU A 1 84 ? -10.871 12.250 4.796 1.00 0.00 112 LEU A C 1
ATOM 1407 O O . LEU A 1 84 ? -10.750 13.473 4.735 1.00 0.00 112 LEU A O 1
ATOM 1423 N N . ASN A 1 85 ? -11.953 11.609 4.365 1.00 0.00 113 ASN A N 1
ATOM 1424 C CA . ASN A 1 85 ? -13.109 12.328 3.844 1.00 0.00 113 ASN A CA 1
ATOM 1425 C C . ASN A 1 85 ? -13.878 13.012 4.970 1.00 0.00 113 ASN A C 1
ATOM 1426 O O . ASN A 1 85 ? -14.204 12.389 5.981 1.00 0.00 113 ASN A O 1
ATOM 1437 N N . LEU A 1 86 ? -14.166 14.296 4.788 1.00 0.00 114 LEU A N 1
ATOM 1438 C CA . LEU A 1 86 ? -14.856 15.077 5.808 1.00 0.00 114 LEU A CA 1
ATOM 1439 C C . LEU A 1 86 ? -16.098 15.749 5.231 1.00 0.00 114 LEU A C 1
ATOM 1440 O O . LEU A 1 86 ? -16.020 16.471 4.238 1.00 0.00 114 LEU A O 1
ATOM 1457 N N . GLY A 1 1 ? 2.732 -8.190 -15.240 1.00 0.00 29 GLY A N 2
ATOM 1458 C CA . GLY A 1 1 ? 3.363 -9.486 -15.410 1.00 0.00 29 GLY A CA 2
ATOM 1459 C C . GLY A 1 1 ? 3.517 -10.233 -14.101 1.00 0.00 29 GLY A C 2
ATOM 1460 O O . GLY A 1 1 ? 2.748 -10.021 -13.164 1.00 0.00 29 GLY A O 2
ATOM 1466 N N . SER A 1 2 ? 4.514 -11.110 -14.038 1.00 0.00 30 SER A N 2
ATOM 1467 C CA . SER A 1 2 ? 4.428 -12.302 -13.200 1.00 0.00 30 SER A CA 2
ATOM 1468 C C . SER A 1 2 ? 4.803 -11.978 -11.755 1.00 0.00 30 SER A C 2
ATOM 1469 O O . SER A 1 2 ? 3.963 -11.543 -10.969 1.00 0.00 30 SER A O 2
ATOM 1477 N N . GLU A 1 3 ? 6.071 -12.194 -11.416 1.00 0.00 31 GLU A N 2
ATOM 1478 C CA . GLU A 1 3 ? 6.449 -12.516 -10.046 1.00 0.00 31 GLU A CA 2
ATOM 1479 C C . GLU A 1 3 ? 5.627 -13.687 -9.516 1.00 0.00 31 GLU A C 2
ATOM 1480 O O . GLU A 1 3 ? 5.813 -14.829 -9.936 1.00 0.00 31 GLU A O 2
ATOM 1492 N N . GLU A 1 4 ? 4.719 -13.393 -8.590 1.00 0.00 32 GLU A N 2
ATOM 1493 C CA . GLU A 1 4 ? 3.392 -14.000 -8.603 1.00 0.00 32 GLU A CA 2
ATOM 1494 C C . GLU A 1 4 ? 3.393 -15.326 -7.848 1.00 0.00 32 GLU A C 2
ATOM 1495 O O . GLU A 1 4 ? 4.365 -16.081 -7.896 1.00 0.00 32 GLU A O 2
ATOM 1507 N N . LYS A 1 5 ? 2.298 -15.602 -7.148 1.00 0.00 33 LYS A N 2
ATOM 1508 C CA . LYS A 1 5 ? 2.020 -16.947 -6.661 1.00 0.00 33 LYS A CA 2
ATOM 1509 C C . LYS A 1 5 ? 0.517 -17.189 -6.554 1.00 0.00 33 LYS A C 2
ATOM 1510 O O . LYS A 1 5 ? -0.000 -17.464 -5.472 1.00 0.00 33 LYS A O 2
ATOM 1529 N N . GLU A 1 6 ? -0.175 -17.088 -7.684 1.00 0.00 34 GLU A N 2
ATOM 1530 C CA . GLU A 1 6 ? -1.442 -17.788 -7.868 1.00 0.00 34 GLU A CA 2
ATOM 1531 C C . GLU A 1 6 ? -2.432 -16.925 -8.645 1.00 0.00 34 GLU A C 2
ATOM 1532 O O . GLU A 1 6 ? -3.589 -16.783 -8.251 1.00 0.00 34 GLU A O 2
ATOM 1544 N N . GLU A 1 7 ? -1.968 -16.352 -9.751 1.00 0.00 35 GLU A N 2
ATOM 1545 C CA . GLU A 1 7 ? -2.858 -15.703 -10.705 1.00 0.00 35 GLU A CA 2
ATOM 1546 C C . GLU A 1 7 ? -2.090 -15.242 -11.941 1.00 0.00 35 GLU A C 2
ATOM 1547 O O . GLU A 1 7 ? -1.054 -14.588 -11.833 1.00 0.00 35 GLU A O 2
ATOM 1559 N N . LYS A 1 8 ? -2.607 -15.591 -13.115 1.00 0.00 36 LYS A N 2
ATOM 1560 C CA . LYS A 1 8 ? -1.990 -15.185 -14.371 1.00 0.00 36 LYS A CA 2
ATOM 1561 C C . LYS A 1 8 ? -2.430 -13.778 -14.764 1.00 0.00 36 LYS A C 2
ATOM 1562 O O . LYS A 1 8 ? -2.452 -13.430 -15.944 1.00 0.00 36 LYS A O 2
ATOM 1581 N N . LYS A 1 9 ? -2.774 -12.972 -13.765 1.00 0.00 37 LYS A N 2
ATOM 1582 C CA . LYS A 1 9 ? -3.239 -11.610 -14.007 1.00 0.00 37 LYS A CA 2
ATOM 1583 C C . LYS A 1 9 ? -3.184 -10.782 -12.727 1.00 0.00 37 LYS A C 2
ATOM 1584 O O . LYS A 1 9 ? -3.596 -11.241 -11.661 1.00 0.00 37 LYS A O 2
ATOM 1603 N N . VAL A 1 10 ? -2.673 -9.561 -12.840 1.00 0.00 38 VAL A N 2
ATOM 1604 C CA . VAL A 1 10 ? -2.897 -8.541 -11.822 1.00 0.00 38 VAL A CA 2
ATOM 1605 C C . VAL A 1 10 ? -3.248 -7.199 -12.457 1.00 0.00 38 VAL A C 2
ATOM 1606 O O . VAL A 1 10 ? -3.346 -7.086 -13.679 1.00 0.00 38 VAL A O 2
ATOM 1619 N N . ARG A 1 11 ? -3.434 -6.185 -11.618 1.00 0.00 39 ARG A N 2
ATOM 1620 C CA . ARG A 1 11 ? -3.593 -4.818 -12.098 1.00 0.00 39 ARG A CA 2
ATOM 1621 C C . ARG A 1 11 ? -2.306 -4.021 -11.905 1.00 0.00 39 ARG A C 2
ATOM 1622 O O . ARG A 1 11 ? -1.629 -4.156 -10.887 1.00 0.00 39 ARG A O 2
ATOM 1643 N N . GLU A 1 12 ? -1.977 -3.192 -12.890 1.00 0.00 40 GLU A N 2
ATOM 1644 C CA . GLU A 1 12 ? -0.637 -2.627 -12.997 1.00 0.00 40 GLU A CA 2
ATOM 1645 C C . GLU A 1 12 ? -0.460 -1.460 -12.030 1.00 0.00 40 GLU A C 2
ATOM 1646 O O . GLU A 1 12 ? -1.397 -1.070 -11.332 1.00 0.00 40 GLU A O 2
ATOM 1658 N N . LEU A 1 13 ? 0.748 -0.908 -11.992 1.00 0.00 41 LEU A N 2
ATOM 1659 C CA . LEU A 1 13 ? 1.031 0.258 -11.163 1.00 0.00 41 LEU A CA 2
ATOM 1660 C C . LEU A 1 13 ? 0.633 1.544 -11.880 1.00 0.00 41 LEU A C 2
ATOM 1661 O O . LEU A 1 13 ? 1.425 2.127 -12.619 1.00 0.00 41 LEU A O 2
ATOM 1677 N N . THR A 1 14 ? -0.602 1.983 -11.654 1.00 0.00 42 THR A N 2
ATOM 1678 C CA . THR A 1 14 ? -1.095 3.220 -12.249 1.00 0.00 42 THR A CA 2
ATOM 1679 C C . THR A 1 14 ? -0.929 4.393 -11.290 1.00 0.00 42 THR A C 2
ATOM 1680 O O . THR A 1 14 ? -0.912 4.233 -10.070 1.00 0.00 42 THR A O 2
ATOM 1691 N N . PRO A 1 15 ? -0.805 5.606 -11.855 1.00 0.00 43 PRO A N 2
ATOM 1692 C CA . PRO A 1 15 ? -0.740 6.839 -11.067 1.00 0.00 43 PRO A CA 2
ATOM 1693 C C . PRO A 1 15 ? -1.971 7.033 -10.187 1.00 0.00 43 PRO A C 2
ATOM 1694 O O . PRO A 1 15 ? -1.898 7.662 -9.133 1.00 0.00 43 PRO A O 2
ATOM 1705 N N . GLN A 1 16 ? -3.100 6.488 -10.629 1.00 0.00 44 GLN A N 2
ATOM 1706 C CA . GLN A 1 16 ? -4.326 6.530 -9.844 1.00 0.00 44 GLN A CA 2
ATOM 1707 C C . GLN A 1 16 ? -4.227 5.612 -8.629 1.00 0.00 44 GLN A C 2
ATOM 1708 O O . GLN A 1 16 ? -4.531 6.015 -7.508 1.00 0.00 44 GLN A O 2
ATOM 1722 N N . GLU A 1 17 ? -3.799 4.375 -8.862 1.00 0.00 45 GLU A N 2
ATOM 1723 C CA . GLU A 1 17 ? -3.763 3.367 -7.809 1.00 0.00 45 GLU A CA 2
ATOM 1724 C C . GLU A 1 17 ? -2.688 3.699 -6.778 1.00 0.00 45 GLU A C 2
ATOM 1725 O O . GLU A 1 17 ? -2.795 3.321 -5.609 1.00 0.00 45 GLU A O 2
ATOM 1737 N N . LEU A 1 18 ? -1.652 4.405 -7.216 1.00 0.00 46 LEU A N 2
ATOM 1738 C CA . LEU A 1 18 ? -0.503 4.688 -6.364 1.00 0.00 46 LEU A CA 2
ATOM 1739 C C . LEU A 1 18 ? -0.744 5.937 -5.523 1.00 0.00 46 LEU A C 2
ATOM 1740 O O . LEU A 1 18 ? -0.376 5.986 -4.350 1.00 0.00 46 LEU A O 2
ATOM 1756 N N . GLU A 1 19 ? -1.364 6.944 -6.130 1.00 0.00 47 GLU A N 2
ATOM 1757 C CA . GLU A 1 19 ? -1.629 8.203 -5.444 1.00 0.00 47 GLU A CA 2
ATOM 1758 C C . GLU A 1 19 ? -2.712 8.025 -4.383 1.00 0.00 47 GLU A C 2
ATOM 1759 O O . GLU A 1 19 ? -2.600 8.547 -3.273 1.00 0.00 47 GLU A O 2
ATOM 1771 N N . LEU A 1 20 ? -3.759 7.288 -4.734 1.00 0.00 48 LEU A N 2
ATOM 1772 C CA . LEU A 1 20 ? -4.844 7.009 -3.799 1.00 0.00 48 LEU A CA 2
ATOM 1773 C C . LEU A 1 20 ? -4.355 6.158 -2.632 1.00 0.00 48 LEU A C 2
ATOM 1774 O O . LEU A 1 20 ? -4.922 6.197 -1.541 1.00 0.00 48 LEU A O 2
ATOM 1790 N N . PHE A 1 21 ? -3.294 5.393 -2.869 1.00 0.00 49 PHE A N 2
ATOM 1791 C CA . PHE A 1 21 ? -2.687 4.581 -1.822 1.00 0.00 49 PHE A CA 2
ATOM 1792 C C . PHE A 1 21 ? -2.076 5.464 -0.736 1.00 0.00 49 PHE A C 2
ATOM 1793 O O . PHE A 1 21 ? -2.453 5.379 0.434 1.00 0.00 49 PHE A O 2
ATOM 1810 N N . LYS A 1 22 ? -1.132 6.310 -1.131 1.00 0.00 50 LYS A N 2
ATOM 1811 C CA . LYS A 1 22 ? -0.495 7.235 -0.203 1.00 0.00 50 LYS A CA 2
ATOM 1812 C C . LYS A 1 22 ? -1.500 8.259 0.321 1.00 0.00 50 LYS A C 2
ATOM 1813 O O . LYS A 1 22 ? -1.343 8.788 1.421 1.00 0.00 50 LYS A O 2
ATOM 1832 N N . ARG A 1 23 ? -2.528 8.530 -0.475 1.00 0.00 51 ARG A N 2
ATOM 1833 C CA . ARG A 1 23 ? -3.635 9.370 -0.033 1.00 0.00 51 ARG A CA 2
ATOM 1834 C C . ARG A 1 23 ? -4.395 8.708 1.114 1.00 0.00 51 ARG A C 2
ATOM 1835 O O . ARG A 1 23 ? -4.740 9.358 2.100 1.00 0.00 51 ARG A O 2
ATOM 1856 N N . ALA A 1 24 ? -4.653 7.411 0.973 1.00 0.00 52 ALA A N 2
ATOM 1857 C CA . ALA A 1 24 ? -5.413 6.672 1.974 1.00 0.00 52 ALA A CA 2
ATOM 1858 C C . ALA A 1 24 ? -4.591 6.464 3.242 1.00 0.00 52 ALA A C 2
ATOM 1859 O O . ALA A 1 24 ? -5.120 6.518 4.352 1.00 0.00 52 ALA A O 2
ATOM 1866 N N . MET A 1 25 ? -3.296 6.223 3.069 1.00 0.00 53 MET A N 2
ATOM 1867 C CA . MET A 1 25 ? -2.413 5.946 4.195 1.00 0.00 53 MET A CA 2
ATOM 1868 C C . MET A 1 25 ? -2.078 7.228 4.953 1.00 0.00 53 MET A C 2
ATOM 1869 O O . MET A 1 25 ? -1.552 7.185 6.063 1.00 0.00 53 MET A O 2
ATOM 1883 N N . GLY A 1 26 ? -2.389 8.368 4.342 1.00 0.00 54 GLY A N 2
ATOM 1884 C CA . GLY A 1 26 ? -2.119 9.645 4.977 1.00 0.00 54 GLY A CA 2
ATOM 1885 C C . GLY A 1 26 ? -0.644 9.994 4.976 1.00 0.00 54 GLY A C 2
ATOM 1886 O O . GLY A 1 26 ? -0.151 10.631 5.907 1.00 0.00 54 GLY A O 2
ATOM 1890 N N . ILE A 1 27 ? 0.060 9.573 3.932 1.00 0.00 55 ILE A N 2
ATOM 1891 C CA . ILE A 1 27 ? 1.514 9.684 3.896 1.00 0.00 55 ILE A CA 2
ATOM 1892 C C . ILE A 1 27 ? 1.949 11.123 3.638 1.00 0.00 55 ILE A C 2
ATOM 1893 O O . ILE A 1 27 ? 1.540 11.741 2.655 1.00 0.00 55 ILE A O 2
ATOM 1909 N N . THR A 1 28 ? 2.782 11.653 4.529 1.00 0.00 56 THR A N 2
ATOM 1910 C CA . THR A 1 28 ? 3.273 13.018 4.399 1.00 0.00 56 THR A CA 2
ATOM 1911 C C . THR A 1 28 ? 4.706 13.038 3.880 1.00 0.00 56 THR A C 2
ATOM 1912 O O . THR A 1 28 ? 5.445 12.058 3.982 1.00 0.00 56 THR A O 2
ATOM 1923 N N . PRO A 1 29 ? 5.114 14.181 3.309 1.00 0.00 57 PRO A N 2
ATOM 1924 C CA . PRO A 1 29 ? 6.489 14.389 2.843 1.00 0.00 57 PRO A CA 2
ATOM 1925 C C . PRO A 1 29 ? 7.507 14.260 3.969 1.00 0.00 57 PRO A C 2
ATOM 1926 O O . PRO A 1 29 ? 8.700 14.081 3.724 1.00 0.00 57 PRO A O 2
ATOM 1937 N N . HIS A 1 30 ? 7.030 14.351 5.206 1.00 0.00 58 HIS A N 2
ATOM 1938 C CA . HIS A 1 30 ? 7.880 14.132 6.372 1.00 0.00 58 HIS A CA 2
ATOM 1939 C C . HIS A 1 30 ? 8.255 12.659 6.500 1.00 0.00 58 HIS A C 2
ATOM 1940 O O . HIS A 1 30 ? 9.401 12.324 6.799 1.00 0.00 58 HIS A O 2
ATOM 1954 N N . ASN A 1 31 ? 7.283 11.783 6.272 1.00 0.00 59 ASN A N 2
ATOM 1955 C CA . ASN A 1 31 ? 7.497 10.347 6.415 1.00 0.00 59 ASN A CA 2
ATOM 1956 C C . ASN A 1 31 ? 7.292 9.632 5.083 1.00 0.00 59 ASN A C 2
ATOM 1957 O O . ASN A 1 31 ? 7.059 8.422 5.044 1.00 0.00 59 ASN A O 2
ATOM 1968 N N . TYR A 1 32 ? 7.382 10.385 3.993 1.00 0.00 60 TYR A N 2
ATOM 1969 C CA . TYR A 1 32 ? 7.233 9.819 2.656 1.00 0.00 60 TYR A CA 2
ATOM 1970 C C . TYR A 1 32 ? 8.370 8.848 2.349 1.00 0.00 60 TYR A C 2
ATOM 1971 O O . TYR A 1 32 ? 8.137 7.721 1.913 1.00 0.00 60 TYR A O 2
ATOM 1989 N N . TRP A 1 33 ? 9.600 9.296 2.576 1.00 0.00 61 TRP A N 2
ATOM 1990 C CA . TRP A 1 33 ? 10.773 8.468 2.324 1.00 0.00 61 TRP A CA 2
ATOM 1991 C C . TRP A 1 33 ? 10.759 7.220 3.200 1.00 0.00 61 TRP A C 2
ATOM 1992 O O . TRP A 1 33 ? 11.305 6.183 2.826 1.00 0.00 61 TRP A O 2
ATOM 2013 N N . GLN A 1 34 ? 10.131 7.328 4.365 1.00 0.00 62 GLN A N 2
ATOM 2014 C CA . GLN A 1 34 ? 9.998 6.192 5.270 1.00 0.00 62 GLN A CA 2
ATOM 2015 C C . GLN A 1 34 ? 9.070 5.134 4.684 1.00 0.00 62 GLN A C 2
ATOM 2016 O O . GLN A 1 34 ? 9.383 3.944 4.701 1.00 0.00 62 GLN A O 2
ATOM 2030 N N . TRP A 1 35 ? 7.931 5.576 4.167 1.00 0.00 63 TRP A N 2
ATOM 2031 C CA . TRP A 1 35 ? 7.014 4.685 3.464 1.00 0.00 63 TRP A CA 2
ATOM 2032 C C . TRP A 1 35 ? 7.634 4.178 2.167 1.00 0.00 63 TRP A C 2
ATOM 2033 O O . TRP A 1 35 ? 7.420 3.033 1.772 1.00 0.00 63 TRP A O 2
ATOM 2054 N N . ALA A 1 36 ? 8.404 5.038 1.510 1.00 0.00 64 ALA A N 2
ATOM 2055 C CA . ALA A 1 36 ? 9.056 4.677 0.256 1.00 0.00 64 ALA A CA 2
ATOM 2056 C C . ALA A 1 36 ? 10.014 3.508 0.454 1.00 0.00 64 ALA A C 2
ATOM 2057 O O . ALA A 1 36 ? 10.250 2.723 -0.466 1.00 0.00 64 ALA A O 2
ATOM 2064 N N . SER A 1 37 ? 10.565 3.397 1.659 1.00 0.00 65 SER A N 2
ATOM 2065 C CA . SER A 1 37 ? 11.525 2.343 1.966 1.00 0.00 65 SER A CA 2
ATOM 2066 C C . SER A 1 37 ? 10.825 0.995 2.113 1.00 0.00 65 SER A C 2
ATOM 2067 O O . SER A 1 37 ? 11.323 -0.030 1.647 1.00 0.00 65 SER A O 2
ATOM 2075 N N . ARG A 1 38 ? 9.666 1.006 2.764 1.00 0.00 66 ARG A N 2
ATOM 2076 C CA . ARG A 1 38 ? 8.963 -0.229 3.092 1.00 0.00 66 ARG A CA 2
ATOM 2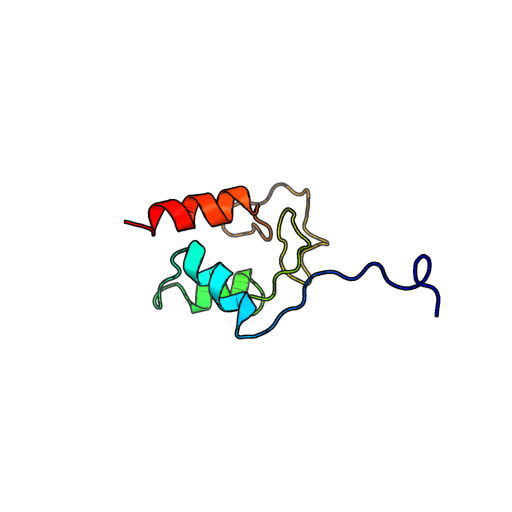077 C C . ARG A 1 38 ? 8.126 -0.708 1.907 1.00 0.00 66 ARG A C 2
ATOM 2078 O O . ARG A 1 38 ? 7.866 -1.902 1.760 1.00 0.00 66 ARG A O 2
ATOM 2099 N N . THR A 1 39 ? 7.710 0.233 1.066 1.00 0.00 67 THR A N 2
ATOM 2100 C CA . THR A 1 39 ? 6.854 -0.084 -0.072 1.00 0.00 67 THR A CA 2
ATOM 2101 C C . THR A 1 39 ? 7.683 -0.386 -1.315 1.00 0.00 67 THR A C 2
ATOM 2102 O O . THR A 1 39 ? 7.139 -0.598 -2.398 1.00 0.00 67 THR A O 2
ATOM 2113 N N . ASN A 1 40 ? 9.002 -0.404 -1.152 1.00 0.00 68 ASN A N 2
ATOM 2114 C CA . ASN A 1 40 ? 9.908 -0.618 -2.275 1.00 0.00 68 ASN A CA 2
ATOM 2115 C C . ASN A 1 40 ? 9.620 0.371 -3.402 1.00 0.00 68 ASN A C 2
ATOM 2116 O O . ASN A 1 40 ? 9.330 -0.026 -4.529 1.00 0.00 68 ASN A O 2
ATOM 2127 N N . ASN A 1 41 ? 9.704 1.660 -3.086 1.00 0.00 69 ASN A N 2
ATOM 2128 C CA . ASN A 1 41 ? 9.440 2.705 -4.069 1.00 0.00 69 ASN A CA 2
ATOM 2129 C C . ASN A 1 41 ? 7.985 2.673 -4.522 1.00 0.00 69 ASN A C 2
ATOM 2130 O O . ASN A 1 41 ? 7.675 2.965 -5.677 1.00 0.00 69 ASN A O 2
ATOM 2141 N N . PHE A 1 42 ? 7.092 2.317 -3.602 1.00 0.00 70 PHE A N 2
ATOM 2142 C CA . PHE A 1 42 ? 5.663 2.292 -3.893 1.00 0.00 70 PHE A CA 2
ATOM 2143 C C . PHE A 1 42 ? 5.377 1.464 -5.143 1.00 0.00 70 PHE A C 2
ATOM 2144 O O . PHE A 1 42 ? 4.517 1.814 -5.950 1.00 0.00 70 PHE A O 2
ATOM 2161 N N . LYS A 1 43 ? 6.106 0.364 -5.294 1.00 0.00 71 LYS A N 2
ATOM 2162 C CA . LYS A 1 43 ? 5.829 -0.596 -6.356 1.00 0.00 71 LYS A CA 2
ATOM 2163 C C . LYS A 1 43 ? 4.789 -1.619 -5.908 1.00 0.00 71 LYS A C 2
ATOM 2164 O O . LYS A 1 43 ? 5.125 -2.634 -5.298 1.00 0.00 71 LYS A O 2
ATOM 2183 N N . LEU A 1 44 ? 3.525 -1.343 -6.215 1.00 0.00 72 LEU A N 2
ATOM 2184 C CA . LEU A 1 44 ? 2.416 -2.091 -5.633 1.00 0.00 72 LEU A CA 2
ATOM 2185 C C . LEU A 1 44 ? 1.595 -2.779 -6.719 1.00 0.00 72 LEU A C 2
ATOM 2186 O O . LEU A 1 44 ? 1.229 -2.162 -7.720 1.00 0.00 72 LEU A O 2
ATOM 2202 N N . LEU A 1 45 ? 1.307 -4.059 -6.513 1.00 0.00 73 LEU A N 2
ATOM 2203 C CA . LEU A 1 45 ? 0.396 -4.788 -7.390 1.00 0.00 73 LEU A CA 2
ATOM 2204 C C . LEU A 1 45 ? -0.874 -5.190 -6.643 1.00 0.00 73 LEU A C 2
ATOM 2205 O O . LEU A 1 45 ? -0.862 -5.358 -5.423 1.00 0.00 73 LEU A O 2
ATOM 2221 N N . THR A 1 46 ? -1.966 -5.346 -7.385 1.00 0.00 74 THR A N 2
ATOM 2222 C CA . THR A 1 46 ? -3.249 -5.695 -6.790 1.00 0.00 74 THR A CA 2
ATOM 2223 C C . THR A 1 46 ? -4.212 -6.234 -7.840 1.00 0.00 74 THR A C 2
ATOM 2224 O O . THR A 1 46 ? -4.045 -5.989 -9.036 1.00 0.00 74 THR A O 2
ATOM 2235 N N . ASP A 1 47 ? -5.224 -6.967 -7.389 1.00 0.00 75 ASP A N 2
ATOM 2236 C CA . ASP A 1 47 ? -6.317 -7.382 -8.260 1.00 0.00 75 ASP A CA 2
ATOM 2237 C C . ASP A 1 47 ? -7.589 -7.632 -7.454 1.00 0.00 75 ASP A C 2
ATOM 2238 O O . ASP A 1 47 ? -7.875 -8.763 -7.062 1.00 0.00 75 ASP A O 2
ATOM 2247 N N . GLY A 1 48 ? -8.348 -6.569 -7.210 1.00 0.00 76 GLY A N 2
ATOM 2248 C CA . GLY A 1 48 ? -9.619 -6.707 -6.523 1.00 0.00 76 GLY A CA 2
ATOM 2249 C C . GLY A 1 48 ? -9.468 -7.302 -5.137 1.00 0.00 76 GLY A C 2
ATOM 2250 O O . GLY A 1 48 ? -10.448 -7.739 -4.534 1.00 0.00 76 GLY A O 2
ATOM 2254 N N . GLU A 1 49 ? -8.239 -7.319 -4.632 1.00 0.00 77 GLU A N 2
ATOM 2255 C CA . GLU A 1 49 ? -7.942 -7.986 -3.370 1.00 0.00 77 GLU A CA 2
ATOM 2256 C C . GLU A 1 49 ? -7.042 -7.117 -2.495 1.00 0.00 77 GLU A C 2
ATOM 2257 O O . GLU A 1 49 ? -7.346 -5.953 -2.238 1.00 0.00 77 GLU A O 2
ATOM 2269 N N . TRP A 1 50 ? -5.934 -7.693 -2.042 1.00 0.00 78 TRP A N 2
ATOM 2270 C CA . TRP A 1 50 ? -4.905 -6.929 -1.347 1.00 0.00 78 TRP A CA 2
ATOM 2271 C C . TRP A 1 50 ? -4.093 -6.091 -2.329 1.00 0.00 78 TRP A C 2
ATOM 2272 O O . TRP A 1 50 ? -3.852 -6.506 -3.464 1.00 0.00 78 TRP A O 2
ATOM 2293 N N . VAL A 1 51 ? -3.673 -4.910 -1.887 1.00 0.00 79 VAL A N 2
ATOM 2294 C CA . VAL A 1 51 ? -2.552 -4.216 -2.509 1.00 0.00 79 VAL A CA 2
ATOM 2295 C C . VAL A 1 51 ? -1.242 -4.540 -1.798 1.00 0.00 79 VAL A C 2
ATOM 2296 O O . VAL A 1 51 ? -1.067 -4.218 -0.622 1.00 0.00 79 VAL A O 2
ATOM 2309 N N . TRP A 1 52 ? -0.326 -5.175 -2.518 1.00 0.00 80 TRP A N 2
ATOM 2310 C CA . TRP A 1 52 ? 0.886 -5.713 -1.910 1.00 0.00 80 TRP A CA 2
ATOM 2311 C C . TRP A 1 52 ? 2.130 -5.159 -2.597 1.00 0.00 80 TRP A C 2
ATOM 2312 O O . TRP A 1 52 ? 2.070 -4.705 -3.738 1.00 0.00 80 TRP A O 2
ATOM 2333 N N . VAL A 1 53 ? 3.258 -5.199 -1.891 1.00 0.00 81 VAL A N 2
ATOM 2334 C CA . VAL A 1 53 ? 4.516 -4.703 -2.433 1.00 0.00 81 VAL A CA 2
ATOM 2335 C C . VAL A 1 53 ? 5.206 -5.765 -3.283 1.00 0.00 81 VAL A C 2
ATOM 2336 O O . VAL A 1 53 ? 5.418 -6.890 -2.834 1.00 0.00 81 VAL A O 2
ATOM 2349 N N . GLU A 1 54 ? 5.553 -5.398 -4.512 1.00 0.00 82 GLU A N 2
ATOM 2350 C CA . GLU A 1 54 ? 6.265 -6.304 -5.407 1.00 0.00 82 GLU A CA 2
ATOM 2351 C C . GLU A 1 54 ? 7.472 -6.922 -4.706 1.00 0.00 82 GLU A C 2
ATOM 2352 O O . GLU A 1 54 ? 8.316 -6.213 -4.160 1.00 0.00 82 GLU A O 2
ATOM 2364 N N . GLY A 1 55 ? 7.545 -8.250 -4.728 1.00 0.00 83 GLY A N 2
ATOM 2365 C CA . GLY A 1 55 ? 8.683 -8.938 -4.148 1.00 0.00 83 GLY A CA 2
ATOM 2366 C C . GLY A 1 55 ? 8.346 -9.606 -2.830 1.00 0.00 83 GLY A C 2
ATOM 2367 O O . GLY A 1 55 ? 9.129 -10.403 -2.311 1.00 0.00 83 GLY A O 2
ATOM 2371 N N . TYR A 1 56 ? 7.179 -9.279 -2.283 1.00 0.00 84 TYR A N 2
ATOM 2372 C CA . TYR A 1 56 ? 6.746 -9.842 -1.012 1.00 0.00 84 TYR A CA 2
ATOM 2373 C C . TYR A 1 56 ? 5.509 -10.717 -1.196 1.00 0.00 84 TYR A C 2
ATOM 2374 O O . TYR A 1 56 ? 4.616 -10.731 -0.351 1.00 0.00 84 TYR A O 2
ATOM 2392 N N . GLU A 1 57 ? 5.469 -11.445 -2.306 1.00 0.00 85 GLU A N 2
ATOM 2393 C CA . GLU A 1 57 ? 4.410 -12.422 -2.539 1.00 0.00 85 GLU A CA 2
ATOM 2394 C C . GLU A 1 57 ? 4.294 -13.390 -1.364 1.00 0.00 85 GLU A C 2
ATOM 2395 O O . GLU A 1 57 ? 3.243 -13.994 -1.147 1.00 0.00 85 GLU A O 2
ATOM 2407 N N . GLU A 1 58 ? 5.379 -13.529 -0.611 1.00 0.00 86 GLU A N 2
ATOM 2408 C CA . GLU A 1 58 ? 5.372 -14.350 0.594 1.00 0.00 86 GLU A CA 2
ATOM 2409 C C . GLU A 1 58 ? 4.378 -13.806 1.617 1.00 0.00 86 GLU A C 2
ATOM 2410 O O . GLU A 1 58 ? 3.644 -14.565 2.252 1.00 0.00 86 GLU A O 2
ATOM 2422 N N . HIS A 1 59 ? 4.359 -12.486 1.771 1.00 0.00 87 HIS A N 2
ATOM 2423 C CA . HIS A 1 59 ? 3.640 -11.855 2.872 1.00 0.00 87 HIS A CA 2
ATOM 2424 C C . HIS A 1 59 ? 2.148 -11.761 2.563 1.00 0.00 87 HIS A C 2
ATOM 2425 O O . HIS A 1 59 ? 1.342 -11.463 3.444 1.00 0.00 87 HIS A O 2
ATOM 2439 N N . ILE A 1 60 ? 1.792 -12.017 1.310 1.00 0.00 88 ILE A N 2
ATOM 2440 C CA . ILE A 1 60 ? 0.397 -11.972 0.888 1.00 0.00 88 ILE A CA 2
ATOM 2441 C C . ILE A 1 60 ? -0.442 -12.986 1.660 1.00 0.00 88 ILE A C 2
ATOM 2442 O O . ILE A 1 60 ? -0.126 -14.173 1.692 1.00 0.00 88 ILE A O 2
ATOM 2458 N N . GLY A 1 61 ? -1.516 -12.506 2.280 1.00 0.00 89 GLY A N 2
ATOM 2459 C CA . GLY A 1 61 ? -2.418 -13.391 2.994 1.00 0.00 89 GLY A CA 2
ATOM 2460 C C . GLY A 1 61 ? -1.986 -13.622 4.430 1.00 0.00 89 GLY A C 2
ATOM 2461 O O . GLY A 1 61 ? -2.413 -14.585 5.066 1.00 0.00 89 GLY A O 2
ATOM 2465 N N . LYS A 1 62 ? -1.136 -12.738 4.939 1.00 0.00 90 LYS A N 2
ATOM 2466 C CA . LYS A 1 62 ? -0.744 -12.774 6.344 1.00 0.00 90 LYS A CA 2
ATOM 2467 C C . LYS A 1 62 ? -1.167 -11.495 7.059 1.00 0.00 90 LYS A C 2
ATOM 2468 O O . LYS A 1 62 ? -1.476 -10.490 6.420 1.00 0.00 90 LYS A O 2
ATOM 2487 N N . GLN A 1 63 ? -1.173 -11.539 8.387 1.00 0.00 91 GLN A N 2
ATOM 2488 C CA . GLN A 1 63 ? -1.541 -10.378 9.189 1.00 0.00 91 GLN A CA 2
ATOM 2489 C C . GLN A 1 63 ? -0.308 -9.737 9.814 1.00 0.00 91 GLN A C 2
ATOM 2490 O O . GLN A 1 63 ? 0.263 -10.266 10.771 1.00 0.00 91 GLN A O 2
ATOM 2504 N N . LEU A 1 64 ? 0.099 -8.596 9.272 1.00 0.00 92 LEU A N 2
ATOM 2505 C CA . LEU A 1 64 ? 1.267 -7.881 9.776 1.00 0.00 92 LEU A CA 2
ATOM 2506 C C . LEU A 1 64 ? 0.870 -6.519 10.338 1.00 0.00 92 LEU A C 2
ATOM 2507 O O . LEU A 1 64 ? 0.884 -5.505 9.639 1.00 0.00 92 LEU A O 2
ATOM 2523 N N . PRO A 1 65 ? 0.513 -6.492 11.631 1.00 0.00 93 PRO A N 2
ATOM 2524 C CA . PRO A 1 65 ? 0.142 -5.255 12.322 1.00 0.00 93 PRO A CA 2
ATOM 2525 C C . PRO A 1 65 ? 1.337 -4.337 12.552 1.00 0.00 93 PRO A C 2
ATOM 2526 O O . PRO A 1 65 ? 1.176 -3.147 12.829 1.00 0.00 93 PRO A O 2
ATOM 2537 N N . LEU A 1 66 ? 2.537 -4.895 12.433 1.00 0.00 94 LEU A N 2
ATOM 2538 C CA . LEU A 1 66 ? 3.760 -4.143 12.688 1.00 0.00 94 LEU A CA 2
ATOM 2539 C C . LEU A 1 66 ? 4.213 -3.403 11.433 1.00 0.00 94 LEU A C 2
ATOM 2540 O O . LEU A 1 66 ? 3.577 -3.491 10.385 1.00 0.00 94 LEU A O 2
ATOM 2556 N N . ASN A 1 67 ? 5.319 -2.674 11.550 1.00 0.00 95 ASN A N 2
ATOM 2557 C CA . ASN A 1 67 ? 5.884 -1.954 10.414 1.00 0.00 95 ASN A CA 2
ATOM 2558 C C . ASN A 1 67 ? 6.471 -2.924 9.393 1.00 0.00 95 ASN A C 2
ATOM 2559 O O . ASN A 1 67 ? 6.915 -2.516 8.320 1.00 0.00 95 ASN A O 2
ATOM 2570 N N . GLN A 1 68 ? 6.470 -4.208 9.736 1.00 0.00 96 GLN A N 2
ATOM 2571 C CA . GLN A 1 68 ? 6.927 -5.243 8.817 1.00 0.00 96 GLN A CA 2
ATOM 2572 C C . GLN A 1 68 ? 5.907 -5.479 7.708 1.00 0.00 96 GLN A C 2
ATOM 2573 O O . GLN A 1 68 ? 6.186 -6.172 6.731 1.00 0.00 96 GLN A O 2
ATOM 2587 N N . ALA A 1 69 ? 4.724 -4.897 7.870 1.00 0.00 97 ALA A N 2
ATOM 2588 C CA . ALA A 1 69 ? 3.666 -5.027 6.873 1.00 0.00 97 ALA A CA 2
ATOM 2589 C C . ALA A 1 69 ? 4.188 -4.705 5.476 1.00 0.00 97 ALA A C 2
ATOM 2590 O O . ALA A 1 69 ? 4.860 -3.694 5.271 1.00 0.00 97 ALA A O 2
ATOM 2597 N N . ARG A 1 70 ? 3.874 -5.571 4.517 1.00 0.00 98 ARG A N 2
ATOM 2598 C CA . ARG A 1 70 ? 4.248 -5.342 3.127 1.00 0.00 98 ARG A CA 2
ATOM 2599 C C . ARG A 1 70 ? 3.062 -5.586 2.199 1.00 0.00 98 ARG A C 2
ATOM 2600 O O . ARG A 1 70 ? 3.231 -5.757 0.991 1.00 0.00 98 ARG A O 2
ATOM 2621 N N . ALA A 1 71 ? 1.862 -5.599 2.769 1.00 0.00 99 ALA A N 2
ATOM 2622 C CA . ALA A 1 71 ? 0.653 -5.856 1.998 1.00 0.00 99 ALA A CA 2
ATOM 2623 C C . ALA A 1 71 ? -0.589 -5.394 2.754 1.00 0.00 99 ALA A C 2
ATOM 2624 O O . ALA A 1 71 ? -0.663 -5.512 3.977 1.00 0.00 99 ALA A O 2
ATOM 2631 N N . TRP A 1 72 ? -1.560 -4.864 2.018 1.00 0.00 100 TRP A N 2
ATOM 2632 C CA . TRP A 1 72 ? -2.795 -4.377 2.621 1.00 0.00 100 TRP A CA 2
ATOM 2633 C C . TRP A 1 72 ? -4.002 -4.752 1.768 1.00 0.00 100 TRP A C 2
ATOM 2634 O O . TRP A 1 72 ? -3.864 -5.072 0.587 1.00 0.00 100 TRP A O 2
ATOM 2655 N N . SER A 1 73 ? -5.185 -4.711 2.373 1.00 0.00 101 SER A N 2
ATOM 2656 C CA . SER A 1 73 ? -6.423 -4.987 1.653 1.00 0.00 101 SER A CA 2
ATOM 2657 C C . SER A 1 73 ? -6.994 -3.709 1.047 1.00 0.00 101 SER A C 2
ATOM 2658 O O . SER A 1 73 ? -6.814 -2.617 1.589 1.00 0.00 101 SER A O 2
ATOM 2666 N N . TRP A 1 74 ? -7.685 -3.852 -0.077 1.00 0.00 102 TRP A N 2
ATOM 2667 C CA . TRP A 1 74 ? -8.513 -2.775 -0.608 1.00 0.00 102 TRP A CA 2
ATOM 2668 C C . TRP A 1 74 ? -9.561 -2.340 0.409 1.00 0.00 102 TRP A C 2
ATOM 2669 O O . TRP A 1 74 ? -9.944 -1.172 0.458 1.00 0.00 102 TRP A O 2
ATOM 2690 N N . GLU A 1 75 ? -10.020 -3.287 1.221 1.00 0.00 103 GLU A N 2
ATOM 2691 C CA . GLU A 1 75 ? -10.971 -2.987 2.285 1.00 0.00 103 GLU A CA 2
ATOM 2692 C C . GLU A 1 75 ? -10.300 -2.207 3.411 1.00 0.00 103 GLU A C 2
ATOM 2693 O O . GLU A 1 75 ? -10.920 -1.350 4.042 1.00 0.00 103 GLU A O 2
ATOM 2705 N N . PHE A 1 76 ? -9.030 -2.509 3.657 1.00 0.00 104 PHE A N 2
ATOM 2706 C CA . PHE A 1 76 ? -8.230 -1.737 4.601 1.00 0.00 104 PHE A CA 2
ATOM 2707 C C . PHE A 1 76 ? -7.979 -0.327 4.076 1.00 0.00 104 PHE A C 2
ATOM 2708 O O . PHE A 1 76 ? -8.078 0.651 4.819 1.00 0.00 104 PHE A O 2
ATOM 2725 N N . ILE A 1 77 ? -7.654 -0.230 2.791 1.00 0.00 105 ILE A N 2
ATOM 2726 C CA . ILE A 1 77 ? -7.467 1.064 2.147 1.00 0.00 105 ILE A CA 2
ATOM 2727 C C . ILE A 1 77 ? -8.740 1.904 2.223 1.00 0.00 105 ILE A C 2
ATOM 2728 O O . ILE A 1 77 ? -8.689 3.104 2.492 1.00 0.00 105 ILE A O 2
ATOM 2744 N N . LYS A 1 78 ? -9.879 1.263 1.983 1.00 0.00 106 LYS A N 2
ATOM 2745 C CA . LYS A 1 78 ? -11.171 1.924 2.118 1.00 0.00 106 LYS A CA 2
ATOM 2746 C C . LYS A 1 78 ? -11.417 2.344 3.565 1.00 0.00 106 LYS A C 2
ATOM 2747 O O . LYS A 1 78 ? -11.952 3.422 3.824 1.00 0.00 106 LYS A O 2
ATOM 2766 N N . ASN A 1 79 ? -11.023 1.488 4.502 1.00 0.00 107 ASN A N 2
ATOM 2767 C CA . ASN A 1 79 ? -11.156 1.793 5.920 1.00 0.00 107 ASN A CA 2
ATOM 2768 C C . ASN A 1 79 ? -10.283 2.983 6.307 1.00 0.00 107 ASN A C 2
ATOM 2769 O O . ASN A 1 79 ? -10.650 3.780 7.170 1.00 0.00 107 ASN A O 2
ATOM 2780 N N . ARG A 1 80 ? -9.128 3.095 5.662 1.00 0.00 108 ARG A N 2
ATOM 2781 C CA . ARG A 1 80 ? -8.218 4.206 5.910 1.00 0.00 108 ARG A CA 2
ATOM 2782 C C . ARG A 1 80 ? -8.818 5.520 5.419 1.00 0.00 108 ARG A C 2
ATOM 2783 O O . ARG A 1 80 ? -8.710 6.552 6.083 1.00 0.00 108 ARG A O 2
ATOM 2804 N N . LEU A 1 81 ? -9.449 5.476 4.251 1.00 0.00 109 LEU A N 2
ATOM 2805 C CA . LEU A 1 81 ? -10.154 6.637 3.717 1.00 0.00 109 LEU A CA 2
ATOM 2806 C C . LEU A 1 81 ? -11.337 7.011 4.603 1.00 0.00 109 LEU A C 2
ATOM 2807 O O . LEU A 1 81 ? -11.666 8.187 4.755 1.00 0.00 109 LEU A O 2
ATOM 2823 N N . LYS A 1 82 ? -11.975 6.002 5.187 1.00 0.00 110 LYS A N 2
ATOM 2824 C CA . LYS A 1 82 ? -13.087 6.225 6.103 1.00 0.00 110 LYS A CA 2
ATOM 2825 C C . LYS A 1 82 ? -12.604 6.876 7.396 1.00 0.00 110 LYS A C 2
ATOM 2826 O O . LYS A 1 82 ? -13.331 7.644 8.024 1.00 0.00 110 LYS A O 2
ATOM 2845 N N . GLU A 1 83 ? -11.373 6.562 7.786 1.00 0.00 111 GLU A N 2
ATOM 2846 C CA . GLU A 1 83 ? -10.759 7.188 8.951 1.00 0.00 111 GLU A CA 2
ATOM 2847 C C . GLU A 1 83 ? -10.368 8.632 8.650 1.00 0.00 111 GLU A C 2
ATOM 2848 O O . GLU A 1 83 ? -10.344 9.480 9.544 1.00 0.00 111 GLU A O 2
ATOM 2860 N N . LEU A 1 84 ? -10.062 8.905 7.386 1.00 0.00 112 LEU A N 2
ATOM 2861 C CA . LEU A 1 84 ? -9.737 10.259 6.953 1.00 0.00 112 LEU A CA 2
ATOM 2862 C C . LEU A 1 84 ? -10.991 11.122 6.878 1.00 0.00 112 LEU A C 2
ATOM 2863 O O . LEU A 1 84 ? -10.969 12.300 7.236 1.00 0.00 112 LEU A O 2
ATOM 2879 N N . ASN A 1 85 ? -12.085 10.529 6.410 1.00 0.00 113 ASN A N 2
ATOM 2880 C CA . ASN A 1 85 ? -13.347 11.249 6.275 1.00 0.00 113 ASN A CA 2
ATOM 2881 C C . ASN A 1 85 ? -14.229 11.035 7.500 1.00 0.00 113 ASN A C 2
ATOM 2882 O O . ASN A 1 85 ? -14.998 10.075 7.565 1.00 0.00 113 ASN A O 2
ATOM 2893 N N . LEU A 1 86 ? -14.114 11.935 8.471 1.00 0.00 114 LEU A N 2
ATOM 2894 C CA . LEU A 1 86 ? -14.906 11.849 9.692 1.00 0.00 114 LEU A CA 2
ATOM 2895 C C . LEU A 1 86 ? -15.791 13.081 9.856 1.00 0.00 114 LEU A C 2
ATOM 2896 O O . LEU A 1 86 ? -16.473 13.237 10.868 1.00 0.00 114 LEU A O 2
ATOM 2913 N N . GLY A 1 1 ? 17.047 -6.616 -5.890 1.00 0.00 29 GLY A N 3
ATOM 2914 C CA . GLY A 1 1 ? 18.148 -7.547 -6.048 1.00 0.00 29 GLY A CA 3
ATOM 2915 C C . GLY A 1 1 ? 17.679 -8.954 -6.364 1.00 0.00 29 GLY A C 3
ATOM 2916 O O . GLY A 1 1 ? 16.531 -9.308 -6.093 1.00 0.00 29 GLY A O 3
ATOM 2922 N N . SER A 1 2 ? 18.566 -9.758 -6.940 1.00 0.00 30 SER A N 3
ATOM 2923 C CA . SER A 1 2 ? 18.193 -11.078 -7.436 1.00 0.00 30 SER A CA 3
ATOM 2924 C C . SER A 1 2 ? 17.889 -12.026 -6.280 1.00 0.00 30 SER A C 3
ATOM 2925 O O . SER A 1 2 ? 18.793 -12.475 -5.576 1.00 0.00 30 SER A O 3
ATOM 2933 N N . GLU A 1 3 ? 16.607 -12.324 -6.090 1.00 0.00 31 GLU A N 3
ATOM 2934 C CA . GLU A 1 3 ? 16.197 -13.380 -5.172 1.00 0.00 31 GLU A CA 3
ATOM 2935 C C . GLU A 1 3 ? 14.743 -13.774 -5.411 1.00 0.00 31 GLU A C 3
ATOM 2936 O O . GLU A 1 3 ? 14.457 -14.692 -6.182 1.00 0.00 31 GLU A O 3
ATOM 2948 N N . GLU A 1 4 ? 13.829 -13.077 -4.744 1.00 0.00 32 GLU A N 3
ATOM 2949 C CA . GLU A 1 4 ? 12.405 -13.216 -5.028 1.00 0.00 32 GLU A CA 3
ATOM 2950 C C . GLU A 1 4 ? 12.072 -12.675 -6.417 1.00 0.00 32 GLU A C 3
ATOM 2951 O O . GLU A 1 4 ? 12.493 -11.578 -6.785 1.00 0.00 32 GLU A O 3
ATOM 2963 N N . LYS A 1 5 ? 11.313 -13.451 -7.181 1.00 0.00 33 LYS A N 3
ATOM 2964 C CA . LYS A 1 5 ? 11.290 -13.308 -8.631 1.00 0.00 33 LYS A CA 3
ATOM 2965 C C . LYS A 1 5 ? 9.983 -13.841 -9.209 1.00 0.00 33 LYS A C 3
ATOM 2966 O O . LYS A 1 5 ? 9.614 -14.992 -8.979 1.00 0.00 33 LYS A O 3
ATOM 2985 N N . GLU A 1 6 ? 9.283 -12.995 -9.962 1.00 0.00 34 GLU A N 3
ATOM 2986 C CA . GLU A 1 6 ? 7.833 -12.894 -9.850 1.00 0.00 34 GLU A CA 3
ATOM 2987 C C . GLU A 1 6 ? 7.173 -13.028 -11.220 1.00 0.00 34 GLU A C 3
ATOM 2988 O O . GLU A 1 6 ? 7.715 -12.577 -12.229 1.00 0.00 34 GLU A O 3
ATOM 3000 N N . GLU A 1 7 ? 5.998 -13.649 -11.246 1.00 0.00 35 GLU A N 3
ATOM 3001 C CA . GLU A 1 7 ? 5.116 -13.571 -12.404 1.00 0.00 35 GLU A CA 3
ATOM 3002 C C . GLU A 1 7 ? 3.953 -12.620 -12.140 1.00 0.00 35 GLU A C 3
ATOM 3003 O O . GLU A 1 7 ? 3.010 -12.958 -11.425 1.00 0.00 35 GLU A O 3
ATOM 3015 N N . LYS A 1 8 ? 4.027 -11.428 -12.721 1.00 0.00 36 LYS A N 3
ATOM 3016 C CA . LYS A 1 8 ? 3.214 -10.304 -12.272 1.00 0.00 36 LYS A CA 3
ATOM 3017 C C . LYS A 1 8 ? 1.798 -10.397 -12.837 1.00 0.00 36 LYS A C 3
ATOM 3018 O O . LYS A 1 8 ? 1.347 -9.505 -13.555 1.00 0.00 36 LYS A O 3
ATOM 3037 N N . LYS A 1 9 ? 1.106 -11.481 -12.505 1.00 0.00 37 LYS A N 3
ATOM 3038 C CA . LYS A 1 9 ? -0.290 -11.646 -12.896 1.00 0.00 37 LYS A CA 3
ATOM 3039 C C . LYS A 1 9 ? -1.198 -10.756 -12.054 1.00 0.00 37 LYS A C 3
ATOM 3040 O O . LYS A 1 9 ? -1.817 -11.215 -11.093 1.00 0.00 37 LYS A O 3
ATOM 3059 N N . VAL A 1 10 ? -1.278 -9.481 -12.422 1.00 0.00 38 VAL A N 3
ATOM 3060 C CA . VAL A 1 10 ? -1.855 -8.468 -11.547 1.00 0.00 38 VAL A CA 3
ATOM 3061 C C . VAL A 1 10 ? -2.321 -7.255 -12.343 1.00 0.00 38 VAL A C 3
ATOM 3062 O O . VAL A 1 10 ? -2.161 -7.201 -13.563 1.00 0.00 38 VAL A O 3
ATOM 3075 N N . ARG A 1 11 ? -2.899 -6.283 -11.646 1.00 0.00 39 ARG A N 3
ATOM 3076 C CA . ARG A 1 11 ? -3.294 -5.024 -12.270 1.00 0.00 39 ARG A CA 3
ATOM 3077 C C . ARG A 1 11 ? -2.169 -3.998 -12.176 1.00 0.00 39 ARG A C 3
ATOM 3078 O O . ARG A 1 11 ? -1.279 -4.113 -11.334 1.00 0.00 39 ARG A O 3
ATOM 3099 N N . GLU A 1 12 ? -2.217 -2.994 -13.048 1.00 0.00 40 GLU A N 3
ATOM 3100 C CA . GLU A 1 12 ? -1.065 -2.133 -13.282 1.00 0.00 40 GLU A CA 3
ATOM 3101 C C . GLU A 1 12 ? -0.876 -1.149 -12.131 1.00 0.00 40 GLU A C 3
ATOM 3102 O O . GLU A 1 12 ? -1.636 -1.157 -11.162 1.00 0.00 40 GLU A O 3
ATOM 3114 N N . LEU A 1 13 ? 0.141 -0.302 -12.246 1.00 0.00 41 LEU A N 3
ATOM 3115 C CA . LEU A 1 13 ? 0.437 0.681 -11.209 1.00 0.00 41 LEU A CA 3
ATOM 3116 C C . LEU A 1 13 ? 0.158 2.096 -11.703 1.00 0.00 41 LEU A C 3
ATOM 3117 O O . LEU A 1 13 ? 1.070 2.815 -12.111 1.00 0.00 41 LEU A O 3
ATOM 3133 N N . THR A 1 14 ? -1.111 2.492 -11.663 1.00 0.00 42 THR A N 3
ATOM 3134 C CA . THR A 1 14 ? -1.516 3.811 -12.129 1.00 0.00 42 THR A CA 3
ATOM 3135 C C . THR A 1 14 ? -1.218 4.880 -11.084 1.00 0.00 42 THR A C 3
ATOM 3136 O O . THR A 1 14 ? -1.141 4.607 -9.887 1.00 0.00 42 THR A O 3
ATOM 3147 N N . PRO A 1 15 ? -1.047 6.128 -11.545 1.00 0.00 43 PRO A N 3
ATOM 3148 C CA . PRO A 1 15 ? -0.866 7.282 -10.658 1.00 0.00 43 PRO A CA 3
ATOM 3149 C C . PRO A 1 15 ? -2.074 7.516 -9.756 1.00 0.00 43 PRO A C 3
ATOM 3150 O O . PRO A 1 15 ? -1.944 8.060 -8.659 1.00 0.00 43 PRO A O 3
ATOM 3161 N N . GLN A 1 16 ? -3.246 7.099 -10.224 1.00 0.00 44 GLN A N 3
ATOM 3162 C CA . GLN A 1 16 ? -4.461 7.179 -9.422 1.00 0.00 44 GLN A CA 3
ATOM 3163 C C . GLN A 1 16 ? -4.431 6.160 -8.288 1.00 0.00 44 GLN A C 3
ATOM 3164 O O . GLN A 1 16 ? -4.737 6.486 -7.141 1.00 0.00 44 GLN A O 3
ATOM 3178 N N . GLU A 1 17 ? -4.064 4.925 -8.617 1.00 0.00 45 GLU A N 3
ATOM 3179 C CA . GLU A 1 17 ? -4.034 3.849 -7.633 1.00 0.00 45 GLU A CA 3
ATOM 3180 C C . GLU A 1 17 ? -2.959 4.105 -6.580 1.00 0.00 45 GLU A C 3
ATOM 3181 O O . GLU A 1 17 ? -3.111 3.730 -5.418 1.00 0.00 45 GLU A O 3
ATOM 3193 N N . LEU A 1 18 ? -1.871 4.744 -6.998 1.00 0.00 46 LEU A N 3
ATOM 3194 C CA . LEU A 1 18 ? -0.733 4.973 -6.115 1.00 0.00 46 LEU A CA 3
ATOM 3195 C C . LEU A 1 18 ? -0.970 6.186 -5.223 1.00 0.00 46 LEU A C 3
ATOM 3196 O O . LEU A 1 18 ? -0.675 6.156 -4.028 1.00 0.00 46 LEU A O 3
ATOM 3212 N N . GLU A 1 19 ? -1.506 7.251 -5.810 1.00 0.00 47 GLU A N 3
ATOM 3213 C CA . GLU A 1 19 ? -1.724 8.496 -5.083 1.00 0.00 47 GLU A CA 3
ATOM 3214 C C . GLU A 1 19 ? -2.846 8.339 -4.060 1.00 0.00 47 GLU A C 3
ATOM 3215 O O . GLU A 1 19 ? -2.749 8.830 -2.935 1.00 0.00 47 GLU A O 3
ATOM 3227 N N . LEU A 1 20 ? -3.910 7.651 -4.459 1.00 0.00 48 LEU A N 3
ATOM 3228 C CA . LEU A 1 20 ? -5.036 7.399 -3.567 1.00 0.00 48 LEU A CA 3
ATOM 3229 C C . LEU A 1 20 ? -4.614 6.523 -2.390 1.00 0.00 48 LEU A C 3
ATOM 3230 O O . LEU A 1 20 ? -5.188 6.606 -1.305 1.00 0.00 48 LEU A O 3
ATOM 3246 N N . PHE A 1 21 ? -3.608 5.685 -2.615 1.00 0.00 49 PHE A N 3
ATOM 3247 C CA . PHE A 1 21 ? -3.067 4.839 -1.557 1.00 0.00 49 PHE A CA 3
ATOM 3248 C C . PHE A 1 21 ? -2.387 5.681 -0.481 1.00 0.00 49 PHE A C 3
ATOM 3249 O O . PHE A 1 21 ? -2.734 5.602 0.696 1.00 0.00 49 PHE A O 3
ATOM 3266 N N . LYS A 1 22 ? -1.416 6.487 -0.896 1.00 0.00 50 LYS A N 3
ATOM 3267 C CA . LYS A 1 22 ? -0.690 7.350 0.029 1.00 0.00 50 LYS A CA 3
ATOM 3268 C C . LYS A 1 22 ? -1.615 8.405 0.627 1.00 0.00 50 LYS A C 3
ATOM 3269 O O . LYS A 1 22 ? -1.398 8.871 1.746 1.00 0.00 50 LYS A O 3
ATOM 3288 N N . ARG A 1 23 ? -2.647 8.777 -0.124 1.00 0.00 51 ARG A N 3
ATOM 3289 C CA . ARG A 1 23 ? -3.648 9.717 0.363 1.00 0.00 51 ARG A CA 3
ATOM 3290 C C . ARG A 1 23 ? -4.444 9.114 1.514 1.00 0.00 51 ARG A C 3
ATOM 3291 O O . ARG A 1 23 ? -4.576 9.721 2.578 1.00 0.00 51 ARG A O 3
ATOM 3312 N N . ALA A 1 24 ? -4.974 7.913 1.298 1.00 0.00 52 ALA A N 3
ATOM 3313 C CA . ALA A 1 24 ? -5.717 7.207 2.334 1.00 0.00 52 ALA A CA 3
ATOM 3314 C C . ALA A 1 24 ? -4.800 6.787 3.477 1.00 0.00 52 ALA A C 3
ATOM 3315 O O . ALA A 1 24 ? -5.191 6.821 4.643 1.00 0.00 52 ALA A O 3
ATOM 3322 N N . MET A 1 25 ? -3.578 6.389 3.135 1.00 0.00 53 MET A N 3
ATOM 3323 C CA . MET A 1 25 ? -2.623 5.912 4.130 1.00 0.00 53 MET A CA 3
ATOM 3324 C C . MET A 1 25 ? -2.178 7.049 5.044 1.00 0.00 53 MET A C 3
ATOM 3325 O O . MET A 1 25 ? -1.824 6.825 6.201 1.00 0.00 53 MET A O 3
ATOM 3339 N N . GLY A 1 26 ? -2.199 8.270 4.515 1.00 0.00 54 GLY A N 3
ATOM 3340 C CA . GLY A 1 26 ? -1.771 9.420 5.291 1.00 0.00 54 GLY A CA 3
ATOM 3341 C C . GLY A 1 26 ? -0.266 9.605 5.272 1.00 0.00 54 GLY A C 3
ATOM 3342 O O . GLY A 1 26 ? 0.322 10.054 6.256 1.00 0.00 54 GLY A O 3
ATOM 3346 N N . ILE A 1 27 ? 0.357 9.258 4.151 1.00 0.00 55 ILE A N 3
ATOM 3347 C CA . ILE A 1 27 ? 1.808 9.319 4.032 1.00 0.00 55 ILE A CA 3
ATOM 3348 C C . ILE A 1 27 ? 2.282 10.751 3.811 1.00 0.00 55 ILE A C 3
ATOM 3349 O O . ILE A 1 27 ? 1.800 11.444 2.913 1.00 0.00 55 ILE A O 3
ATOM 3365 N N . THR A 1 28 ? 3.230 11.189 4.633 1.00 0.00 56 THR A N 3
ATOM 3366 C CA . THR A 1 28 ? 3.697 12.569 4.593 1.00 0.00 56 THR A CA 3
ATOM 3367 C C . THR A 1 28 ? 5.135 12.650 4.093 1.00 0.00 56 THR A C 3
ATOM 3368 O O . THR A 1 28 ? 5.884 11.671 4.123 1.00 0.00 56 THR A O 3
ATOM 3379 N N . PRO A 1 29 ? 5.534 13.840 3.623 1.00 0.00 57 PRO A N 3
ATOM 3380 C CA . PRO A 1 29 ? 6.894 14.084 3.134 1.00 0.00 57 PRO A CA 3
ATOM 3381 C C . PRO A 1 29 ? 7.951 13.823 4.201 1.00 0.00 57 PRO A C 3
ATOM 3382 O O . PRO A 1 29 ? 9.141 13.727 3.902 1.00 0.00 57 PRO A O 3
ATOM 3393 N N . HIS A 1 30 ? 7.508 13.711 5.450 1.00 0.00 58 HIS A N 3
ATOM 3394 C CA . HIS A 1 30 ? 8.411 13.426 6.559 1.00 0.00 58 HIS A CA 3
ATOM 3395 C C . HIS A 1 30 ? 8.742 11.938 6.623 1.00 0.00 58 HIS A C 3
ATOM 3396 O O . HIS A 1 30 ? 9.874 11.555 6.912 1.00 0.00 58 HIS A O 3
ATOM 3410 N N . ASN A 1 31 ? 7.742 11.104 6.352 1.00 0.00 59 ASN A N 3
ATOM 3411 C CA . ASN A 1 31 ? 7.936 9.657 6.340 1.00 0.00 59 ASN A CA 3
ATOM 3412 C C . ASN A 1 31 ? 7.702 9.089 4.944 1.00 0.00 59 ASN A C 3
ATOM 3413 O O . ASN A 1 31 ? 7.500 7.886 4.780 1.00 0.00 59 ASN A O 3
ATOM 3424 N N . TYR A 1 32 ? 7.737 9.961 3.944 1.00 0.00 60 TYR A N 3
ATOM 3425 C CA . TYR A 1 32 ? 7.561 9.541 2.558 1.00 0.00 60 TYR A CA 3
ATOM 3426 C C . TYR A 1 32 ? 8.704 8.632 2.116 1.00 0.00 60 TYR A C 3
ATOM 3427 O O . TYR A 1 32 ? 8.477 7.566 1.543 1.00 0.00 60 TYR A O 3
ATOM 3445 N N . TRP A 1 33 ? 9.932 9.060 2.386 1.00 0.00 61 TRP A N 3
ATOM 3446 C CA . TRP A 1 33 ? 11.108 8.264 2.060 1.00 0.00 61 TRP A CA 3
ATOM 3447 C C . TRP A 1 33 ? 11.098 6.942 2.821 1.00 0.00 61 TRP A C 3
ATOM 3448 O O . TRP A 1 33 ? 11.632 5.940 2.345 1.00 0.00 61 TRP A O 3
ATOM 3469 N N . GLN A 1 34 ? 10.492 6.950 4.003 1.00 0.00 62 GLN A N 3
ATOM 3470 C CA . GLN A 1 34 ? 10.336 5.730 4.788 1.00 0.00 62 GLN A CA 3
ATOM 3471 C C . GLN A 1 34 ? 9.370 4.765 4.106 1.00 0.00 62 GLN A C 3
ATOM 3472 O O . GLN A 1 34 ? 9.634 3.566 4.023 1.00 0.00 62 GLN A O 3
ATOM 3486 N N . TRP A 1 35 ? 8.254 5.296 3.622 1.00 0.00 63 TRP A N 3
ATOM 3487 C CA . TRP A 1 35 ? 7.285 4.495 2.883 1.00 0.00 63 TRP A CA 3
ATOM 3488 C C . TRP A 1 35 ? 7.814 4.146 1.496 1.00 0.00 63 TRP A C 3
ATOM 3489 O O . TRP A 1 35 ? 7.415 3.141 0.906 1.00 0.00 63 TRP A O 3
ATOM 3510 N N . ALA A 1 36 ? 8.712 4.979 0.982 1.00 0.00 64 ALA A N 3
ATOM 3511 C CA . ALA A 1 36 ? 9.379 4.697 -0.283 1.00 0.00 64 ALA A CA 3
ATOM 3512 C C . ALA A 1 36 ? 10.297 3.487 -0.160 1.00 0.00 64 ALA A C 3
ATOM 3513 O O . ALA A 1 36 ? 10.381 2.665 -1.073 1.00 0.00 64 ALA A O 3
ATOM 3520 N N . SER A 1 37 ? 10.987 3.382 0.972 1.00 0.00 65 SER A N 3
ATOM 3521 C CA . SER A 1 37 ? 11.856 2.242 1.237 1.00 0.00 65 SER A CA 3
ATOM 3522 C C . SER A 1 37 ? 11.047 1.047 1.728 1.00 0.00 65 SER A C 3
ATOM 3523 O O . SER A 1 37 ? 11.476 -0.101 1.604 1.00 0.00 65 SER A O 3
ATOM 3531 N N . ARG A 1 38 ? 9.875 1.322 2.288 1.00 0.00 66 ARG A N 3
ATOM 3532 C CA . ARG A 1 38 ? 8.970 0.266 2.728 1.00 0.00 66 ARG A CA 3
ATOM 3533 C C . ARG A 1 38 ? 8.348 -0.449 1.532 1.00 0.00 66 ARG A C 3
ATOM 3534 O O . ARG A 1 38 ? 8.307 -1.680 1.483 1.00 0.00 66 ARG A O 3
ATOM 3555 N N . THR A 1 39 ? 7.862 0.329 0.571 1.00 0.00 67 THR A N 3
ATOM 3556 C CA . THR A 1 39 ? 7.065 -0.214 -0.523 1.00 0.00 67 THR A CA 3
ATOM 3557 C C . THR A 1 39 ? 7.925 -0.478 -1.752 1.00 0.00 67 THR A C 3
ATOM 3558 O O . THR A 1 39 ? 7.408 -0.740 -2.838 1.00 0.00 67 THR A O 3
ATOM 3569 N N . ASN A 1 40 ? 9.240 -0.409 -1.574 1.00 0.00 68 ASN A N 3
ATOM 3570 C CA . ASN A 1 40 ? 10.173 -0.633 -2.674 1.00 0.00 68 ASN A CA 3
ATOM 3571 C C . ASN A 1 40 ? 9.821 0.244 -3.872 1.00 0.00 68 ASN A C 3
ATOM 3572 O O . ASN A 1 40 ? 9.530 -0.259 -4.957 1.00 0.00 68 ASN A O 3
ATOM 3583 N N . ASN A 1 41 ? 9.847 1.557 -3.668 1.00 0.00 69 ASN A N 3
ATOM 3584 C CA . ASN A 1 41 ? 9.496 2.501 -4.721 1.00 0.00 69 ASN A CA 3
ATOM 3585 C C . ASN A 1 41 ? 8.011 2.406 -5.064 1.00 0.00 69 ASN A C 3
ATOM 3586 O O . ASN A 1 41 ? 7.618 2.559 -6.221 1.00 0.00 69 ASN A O 3
ATOM 3597 N N . PHE A 1 42 ? 7.190 2.151 -4.050 1.00 0.00 70 PHE A N 3
ATOM 3598 C CA . PHE A 1 42 ? 5.745 2.098 -4.230 1.00 0.00 70 PHE A CA 3
ATOM 3599 C C . PHE A 1 42 ? 5.374 1.167 -5.381 1.00 0.00 70 PHE A C 3
ATOM 3600 O O . PHE A 1 42 ? 4.509 1.483 -6.198 1.00 0.00 70 PHE A O 3
ATOM 3617 N N . LYS A 1 43 ? 6.037 0.016 -5.439 1.00 0.00 71 LYS A N 3
ATOM 3618 C CA . LYS A 1 43 ? 5.706 -1.009 -6.423 1.00 0.00 71 LYS A CA 3
ATOM 3619 C C . LYS A 1 43 ? 4.530 -1.856 -5.949 1.00 0.00 71 LYS A C 3
ATOM 3620 O O . LYS A 1 43 ? 4.612 -3.084 -5.916 1.00 0.00 71 LYS A O 3
ATOM 3639 N N . LEU A 1 44 ? 3.438 -1.194 -5.587 1.00 0.00 72 LEU A N 3
ATOM 3640 C CA . LEU A 1 44 ? 2.235 -1.888 -5.139 1.00 0.00 72 LEU A CA 3
ATOM 3641 C C . LEU A 1 44 ? 1.497 -2.513 -6.319 1.00 0.00 72 LEU A C 3
ATOM 3642 O O . LEU A 1 44 ? 1.389 -1.910 -7.387 1.00 0.00 72 LEU A O 3
ATOM 3658 N N . LEU A 1 45 ? 0.989 -3.724 -6.118 1.00 0.00 73 LEU A N 3
ATOM 3659 C CA . LEU A 1 45 ? 0.212 -4.409 -7.147 1.00 0.00 73 LEU A CA 3
ATOM 3660 C C . LEU A 1 45 ? -0.990 -5.122 -6.536 1.00 0.00 73 LEU A C 3
ATOM 3661 O O . LEU A 1 45 ? -0.993 -5.453 -5.349 1.00 0.00 73 LEU A O 3
ATOM 3677 N N . THR A 1 46 ? -2.010 -5.357 -7.355 1.00 0.00 74 THR A N 3
ATOM 3678 C CA . THR A 1 46 ? -3.216 -6.038 -6.898 1.00 0.00 74 THR A CA 3
ATOM 3679 C C . THR A 1 46 ? -4.080 -6.475 -8.074 1.00 0.00 74 THR A C 3
ATOM 3680 O O . THR A 1 46 ? -4.009 -5.895 -9.157 1.00 0.00 74 THR A O 3
ATOM 3691 N N . ASP A 1 47 ? -4.896 -7.499 -7.854 1.00 0.00 75 ASP A N 3
ATOM 3692 C CA . ASP A 1 47 ? -5.862 -7.937 -8.855 1.00 0.00 75 ASP A CA 3
ATOM 3693 C C . ASP A 1 47 ? -7.139 -8.444 -8.192 1.00 0.00 75 ASP A C 3
ATOM 3694 O O . ASP A 1 47 ? -7.253 -9.623 -7.860 1.00 0.00 75 ASP A O 3
ATOM 3703 N N . GLY A 1 48 ? -8.099 -7.543 -8.004 1.00 0.00 76 GLY A N 3
ATOM 3704 C CA . GLY A 1 48 ? -9.334 -7.906 -7.336 1.00 0.00 76 GLY A CA 3
ATOM 3705 C C . GLY A 1 48 ? -9.113 -8.323 -5.894 1.00 0.00 76 GLY A C 3
ATOM 3706 O O . GLY A 1 48 ? -9.931 -9.039 -5.317 1.00 0.00 76 GLY A O 3
ATOM 3710 N N . GLU A 1 49 ? -8.006 -7.874 -5.313 1.00 0.00 77 GLU A N 3
ATOM 3711 C CA . GLU A 1 49 ? -7.596 -8.335 -3.992 1.00 0.00 77 GLU A CA 3
ATOM 3712 C C . GLU A 1 49 ? -7.019 -7.186 -3.169 1.00 0.00 77 GLU A C 3
ATOM 3713 O O . GLU A 1 49 ? -6.995 -6.040 -3.617 1.00 0.00 77 GLU A O 3
ATOM 3725 N N . TRP A 1 50 ? -6.556 -7.502 -1.964 1.00 0.00 78 TRP A N 3
ATOM 3726 C CA . TRP A 1 50 ? -5.729 -6.578 -1.198 1.00 0.00 78 TRP A CA 3
ATOM 3727 C C . TRP A 1 50 ? -4.462 -6.216 -1.966 1.00 0.00 78 TRP A C 3
ATOM 3728 O O . TRP A 1 50 ? -3.986 -6.989 -2.799 1.00 0.00 78 TRP A O 3
ATOM 3749 N N . VAL A 1 51 ? -3.921 -5.037 -1.683 1.00 0.00 79 VAL A N 3
ATOM 3750 C CA . VAL A 1 51 ? -2.687 -4.590 -2.319 1.00 0.00 79 VAL A CA 3
ATOM 3751 C C . VAL A 1 51 ? -1.463 -5.084 -1.557 1.00 0.00 79 VAL A C 3
ATOM 3752 O O . VAL A 1 51 ? -1.442 -5.079 -0.327 1.00 0.00 79 VAL A O 3
ATOM 3765 N N . TRP A 1 52 ? -0.446 -5.510 -2.297 1.00 0.00 80 TRP A N 3
ATOM 3766 C CA . TRP A 1 52 ? 0.804 -5.957 -1.692 1.00 0.00 80 TRP A CA 3
ATOM 3767 C C . TRP A 1 52 ? 2.005 -5.377 -2.429 1.00 0.00 80 TRP A C 3
ATOM 3768 O O . TRP A 1 52 ? 1.907 -5.009 -3.601 1.00 0.00 80 TRP A O 3
ATOM 3789 N N . VAL A 1 53 ? 3.138 -5.300 -1.739 1.00 0.00 81 VAL A N 3
ATOM 3790 C CA . VAL A 1 53 ? 4.350 -4.733 -2.321 1.00 0.00 81 VAL A CA 3
ATOM 3791 C C . VAL A 1 53 ? 5.079 -5.762 -3.179 1.00 0.00 81 VAL A C 3
ATOM 3792 O O . VAL A 1 53 ? 5.314 -6.890 -2.747 1.00 0.00 81 VAL A O 3
ATOM 3805 N N . GLU A 1 54 ? 5.434 -5.363 -4.397 1.00 0.00 82 GLU A N 3
ATOM 3806 C CA . GLU A 1 54 ? 6.273 -6.190 -5.255 1.00 0.00 82 GLU A CA 3
ATOM 3807 C C . GLU A 1 54 ? 7.473 -6.734 -4.485 1.00 0.00 82 GLU A C 3
ATOM 3808 O O . GLU A 1 54 ? 8.186 -5.986 -3.819 1.00 0.00 82 GLU A O 3
ATOM 3820 N N . GLY A 1 55 ? 7.685 -8.043 -4.580 1.00 0.00 83 GLY A N 3
ATOM 3821 C CA . GLY A 1 55 ? 8.846 -8.653 -3.957 1.00 0.00 83 GLY A CA 3
ATOM 3822 C C . GLY A 1 55 ? 8.524 -9.267 -2.610 1.00 0.00 83 GLY A C 3
ATOM 3823 O O . GLY A 1 55 ? 9.267 -10.111 -2.110 1.00 0.00 83 GLY A O 3
ATOM 3827 N N . TYR A 1 56 ? 7.412 -8.842 -2.017 1.00 0.00 84 TYR A N 3
ATOM 3828 C CA . TYR A 1 56 ? 6.970 -9.386 -0.740 1.00 0.00 84 TYR A CA 3
ATOM 3829 C C . TYR A 1 56 ? 5.732 -10.260 -0.919 1.00 0.00 84 TYR A C 3
ATOM 3830 O O . TYR A 1 56 ? 4.851 -10.289 -0.062 1.00 0.00 84 TYR A O 3
ATOM 3848 N N . GLU A 1 57 ? 5.676 -10.972 -2.040 1.00 0.00 85 GLU A N 3
ATOM 3849 C CA . GLU A 1 57 ? 4.798 -12.130 -2.165 1.00 0.00 85 GLU A CA 3
ATOM 3850 C C . GLU A 1 57 ? 5.162 -13.202 -1.142 1.00 0.00 85 GLU A C 3
ATOM 3851 O O . GLU A 1 57 ? 4.371 -14.102 -0.865 1.00 0.00 85 GLU A O 3
ATOM 3863 N N . GLU A 1 58 ? 6.365 -13.096 -0.585 1.00 0.00 86 GLU A N 3
ATOM 3864 C CA . GLU A 1 58 ? 6.732 -13.874 0.591 1.00 0.00 86 GLU A CA 3
ATOM 3865 C C . GLU A 1 58 ? 5.815 -13.549 1.766 1.00 0.00 86 GLU A C 3
ATOM 3866 O O . GLU A 1 58 ? 5.732 -14.307 2.733 1.00 0.00 86 GLU A O 3
ATOM 3878 N N . HIS A 1 59 ? 5.127 -12.414 1.676 1.00 0.00 87 HIS A N 3
ATOM 3879 C CA . HIS A 1 59 ? 4.335 -11.910 2.793 1.00 0.00 87 HIS A CA 3
ATOM 3880 C C . HIS A 1 59 ? 2.850 -11.901 2.444 1.00 0.00 87 HIS A C 3
ATOM 3881 O O . HIS A 1 59 ? 2.132 -10.953 2.762 1.00 0.00 87 HIS A O 3
ATOM 3895 N N . ILE A 1 60 ? 2.395 -12.963 1.787 1.00 0.00 88 ILE A N 3
ATOM 3896 C CA . ILE A 1 60 ? 0.983 -13.110 1.455 1.00 0.00 88 ILE A CA 3
ATOM 3897 C C . ILE A 1 60 ? 0.356 -14.265 2.230 1.00 0.00 88 ILE A C 3
ATOM 3898 O O . ILE A 1 60 ? 0.744 -15.420 2.066 1.00 0.00 88 ILE A O 3
ATOM 3914 N N . GLY A 1 61 ? -0.622 -13.943 3.074 1.00 0.00 89 GLY A N 3
ATOM 3915 C CA . GLY A 1 61 ? -1.230 -14.949 3.921 1.00 0.00 89 GLY A CA 3
ATOM 3916 C C . GLY A 1 61 ? -0.470 -15.151 5.219 1.00 0.00 89 GLY A C 3
ATOM 3917 O O . GLY A 1 61 ? -0.634 -16.169 5.892 1.00 0.00 89 GLY A O 3
ATOM 3921 N N . LYS A 1 62 ? 0.364 -14.178 5.572 1.00 0.00 90 LYS A N 3
ATOM 3922 C CA . LYS A 1 62 ? 1.150 -14.250 6.798 1.00 0.00 90 LYS A CA 3
ATOM 3923 C C . LYS A 1 62 ? 0.617 -13.278 7.845 1.00 0.00 90 LYS A C 3
ATOM 3924 O O . LYS A 1 62 ? 0.234 -12.153 7.521 1.00 0.00 90 LYS A O 3
ATOM 3943 N N . GLN A 1 63 ? 0.597 -13.716 9.098 1.00 0.00 91 GLN A N 3
ATOM 3944 C CA . GLN A 1 63 ? 0.160 -12.865 10.199 1.00 0.00 91 GLN A CA 3
ATOM 3945 C C . GLN A 1 63 ? 1.310 -12.004 10.710 1.00 0.00 91 GLN A C 3
ATOM 3946 O O . GLN A 1 63 ? 1.997 -12.368 11.665 1.00 0.00 91 GLN A O 3
ATOM 3960 N N . LEU A 1 64 ? 1.516 -10.860 10.066 1.00 0.00 92 LEU A N 3
ATOM 3961 C CA . LEU A 1 64 ? 2.620 -9.973 10.416 1.00 0.00 92 LEU A CA 3
ATOM 3962 C C . LEU A 1 64 ? 2.104 -8.628 10.914 1.00 0.00 92 LEU A C 3
ATOM 3963 O O . LEU A 1 64 ? 1.020 -8.175 10.543 1.00 0.00 92 LEU A O 3
ATOM 3979 N N . PRO A 1 65 ? 2.895 -7.970 11.775 1.00 0.00 93 PRO A N 3
ATOM 3980 C CA . PRO A 1 65 ? 2.542 -6.662 12.335 1.00 0.00 93 PRO A CA 3
ATOM 3981 C C . PRO A 1 65 ? 2.626 -5.546 11.300 1.00 0.00 93 PRO A C 3
ATOM 3982 O O . PRO A 1 65 ? 3.257 -5.702 10.253 1.00 0.00 93 PRO A O 3
ATOM 3993 N N . LEU A 1 66 ? 1.987 -4.421 11.597 1.00 0.00 94 LEU A N 3
ATOM 3994 C CA . LEU A 1 66 ? 1.946 -3.295 10.671 1.00 0.00 94 LEU A CA 3
ATOM 3995 C C . LEU A 1 66 ? 3.356 -2.817 10.332 1.00 0.00 94 LEU A C 3
ATOM 3996 O O . LEU A 1 66 ? 3.602 -2.303 9.242 1.00 0.00 94 LEU A O 3
ATOM 4012 N N . ASN A 1 67 ? 4.275 -2.990 11.275 1.00 0.00 95 ASN A N 3
ATOM 4013 C CA . ASN A 1 67 ? 5.673 -2.636 11.054 1.00 0.00 95 ASN A CA 3
ATOM 4014 C C . ASN A 1 67 ? 6.324 -3.584 10.051 1.00 0.00 95 ASN A C 3
ATOM 4015 O O . ASN A 1 67 ? 7.123 -3.165 9.215 1.00 0.00 95 ASN A O 3
ATOM 4026 N N . GLN A 1 68 ? 5.972 -4.863 10.140 1.00 0.00 96 GLN A N 3
ATOM 4027 C CA . GLN A 1 68 ? 6.539 -5.873 9.254 1.00 0.00 96 GLN A CA 3
ATOM 4028 C C . GLN A 1 68 ? 5.564 -6.223 8.134 1.00 0.00 96 GLN A C 3
ATOM 4029 O O . GLN A 1 68 ? 5.797 -7.157 7.366 1.00 0.00 96 GLN A O 3
ATOM 4043 N N . ALA A 1 69 ? 4.474 -5.469 8.047 1.00 0.00 97 ALA A N 3
ATOM 4044 C CA . ALA A 1 69 ? 3.473 -5.690 7.011 1.00 0.00 97 ALA A CA 3
ATOM 4045 C C . ALA A 1 69 ? 3.884 -5.031 5.701 1.00 0.00 97 ALA A C 3
ATOM 4046 O O . ALA A 1 69 ? 4.445 -3.935 5.695 1.00 0.00 97 ALA A O 3
ATOM 4053 N N . ARG A 1 70 ? 3.602 -5.705 4.591 1.00 0.00 98 ARG A N 3
ATOM 4054 C CA . ARG A 1 70 ? 3.861 -5.145 3.270 1.00 0.00 98 ARG A CA 3
ATOM 4055 C C . ARG A 1 70 ? 2.660 -5.347 2.349 1.00 0.00 98 ARG A C 3
ATOM 4056 O O . ARG A 1 70 ? 2.815 -5.571 1.150 1.00 0.00 98 ARG A O 3
ATOM 4077 N N . ALA A 1 71 ? 1.463 -5.260 2.920 1.00 0.00 99 ALA A N 3
ATOM 4078 C CA . ALA A 1 71 ? 0.237 -5.455 2.156 1.00 0.00 99 ALA A CA 3
ATOM 4079 C C . ALA A 1 71 ? -0.977 -4.950 2.928 1.00 0.00 99 ALA A C 3
ATOM 4080 O O . ALA A 1 71 ? -1.048 -5.086 4.149 1.00 0.00 99 ALA A O 3
ATOM 4087 N N . TRP A 1 72 ? -1.927 -4.364 2.210 1.00 0.00 100 TRP A N 3
ATOM 4088 C CA . TRP A 1 72 ? -3.127 -3.815 2.831 1.00 0.00 100 TRP A CA 3
ATOM 4089 C C . TRP A 1 72 ? -4.354 -4.061 1.960 1.00 0.00 100 TRP A C 3
ATOM 4090 O O . TRP A 1 72 ? -4.250 -4.152 0.737 1.00 0.00 100 TRP A O 3
ATOM 4111 N N . SER A 1 73 ? -5.516 -4.167 2.596 1.00 0.00 101 SER A N 3
ATOM 4112 C CA . SER A 1 73 ? -6.751 -4.476 1.886 1.00 0.00 101 SER A CA 3
ATOM 4113 C C . SER A 1 73 ? -7.373 -3.211 1.303 1.00 0.00 101 SER A C 3
ATOM 4114 O O . SER A 1 73 ? -7.195 -2.116 1.836 1.00 0.00 101 SER A O 3
ATOM 4122 N N . TRP A 1 74 ? -8.103 -3.372 0.205 1.00 0.00 102 TRP A N 3
ATOM 4123 C CA . TRP A 1 74 ? -8.922 -2.290 -0.333 1.00 0.00 102 TRP A CA 3
ATOM 4124 C C . TRP A 1 74 ? -9.944 -1.818 0.694 1.00 0.00 102 TRP A C 3
ATOM 4125 O O . TRP A 1 74 ? -10.331 -0.650 0.707 1.00 0.00 102 TRP A O 3
ATOM 4146 N N . GLU A 1 75 ? -10.378 -2.734 1.554 1.00 0.00 103 GLU A N 3
ATOM 4147 C CA . GLU A 1 75 ? -11.300 -2.392 2.632 1.00 0.00 103 GLU A CA 3
ATOM 4148 C C . GLU A 1 75 ? -10.615 -1.508 3.672 1.00 0.00 103 GLU A C 3
ATOM 4149 O O . GLU A 1 75 ? -11.236 -0.615 4.248 1.00 0.00 103 GLU A O 3
ATOM 4161 N N . PHE A 1 76 ? -9.333 -1.764 3.906 1.00 0.00 104 PHE A N 3
ATOM 4162 C CA . PHE A 1 76 ? -8.522 -0.895 4.750 1.00 0.00 104 PHE A CA 3
ATOM 4163 C C . PHE A 1 76 ? -8.375 0.488 4.124 1.00 0.00 104 PHE A C 3
ATOM 4164 O O . PHE A 1 76 ? -8.569 1.506 4.792 1.00 0.00 104 PHE A O 3
ATOM 4181 N N . ILE A 1 77 ? -8.031 0.518 2.841 1.00 0.00 105 ILE A N 3
ATOM 4182 C CA . ILE A 1 77 ? -7.925 1.773 2.108 1.00 0.00 105 ILE A CA 3
ATOM 4183 C C . ILE A 1 77 ? -9.238 2.549 2.153 1.00 0.00 105 ILE A C 3
ATOM 4184 O O . ILE A 1 77 ? -9.247 3.763 2.349 1.00 0.00 105 ILE A O 3
ATOM 4200 N N . LYS A 1 78 ? -10.345 1.836 1.973 1.00 0.00 106 LYS A N 3
ATOM 4201 C CA . LYS A 1 78 ? -11.664 2.458 1.983 1.00 0.00 106 LYS A CA 3
ATOM 4202 C C . LYS A 1 78 ? -11.998 3.004 3.368 1.00 0.00 106 LYS A C 3
ATOM 4203 O O . LYS A 1 78 ? -12.565 4.088 3.497 1.00 0.00 106 LYS A O 3
ATOM 4222 N N . ASN A 1 79 ? -11.642 2.246 4.399 1.00 0.00 107 ASN A N 3
ATOM 4223 C CA . ASN A 1 79 ? -11.878 2.667 5.776 1.00 0.00 107 ASN A CA 3
ATOM 4224 C C . ASN A 1 79 ? -11.149 3.974 6.075 1.00 0.00 107 ASN A C 3
ATOM 4225 O O . ASN A 1 79 ? -11.679 4.849 6.761 1.00 0.00 107 ASN A O 3
ATOM 4236 N N . ARG A 1 80 ? -9.933 4.099 5.558 1.00 0.00 108 ARG A N 3
ATOM 4237 C CA . ARG A 1 80 ? -9.133 5.300 5.765 1.00 0.00 108 ARG A CA 3
ATOM 4238 C C . ARG A 1 80 ? -9.692 6.471 4.962 1.00 0.00 108 ARG A C 3
ATOM 4239 O O . ARG A 1 80 ? -9.638 7.621 5.402 1.00 0.00 108 ARG A O 3
ATOM 4260 N N . LEU A 1 81 ? -10.227 6.172 3.784 1.00 0.00 109 LEU A N 3
ATOM 4261 C CA . LEU A 1 81 ? -10.897 7.179 2.969 1.00 0.00 109 LEU A CA 3
ATOM 4262 C C . LEU A 1 81 ? -12.203 7.624 3.620 1.00 0.00 109 LEU A C 3
ATOM 4263 O O . LEU A 1 81 ? -12.609 8.780 3.494 1.00 0.00 109 LEU A O 3
ATOM 4279 N N . LYS A 1 82 ? -12.856 6.701 4.317 1.00 0.00 110 LYS A N 3
ATOM 4280 C CA . LYS A 1 82 ? -14.035 7.030 5.109 1.00 0.00 110 LYS A CA 3
ATOM 4281 C C . LYS A 1 82 ? -13.668 7.933 6.283 1.00 0.00 110 LYS A C 3
ATOM 4282 O O . LYS A 1 82 ? -14.447 8.798 6.679 1.00 0.00 110 LYS A O 3
ATOM 4301 N N . GLU A 1 83 ? -12.476 7.723 6.833 1.00 0.00 111 GLU A N 3
ATOM 4302 C CA . GLU A 1 83 ? -11.953 8.595 7.878 1.00 0.00 111 GLU A CA 3
ATOM 4303 C C . GLU A 1 83 ? -11.626 9.977 7.319 1.00 0.00 111 GLU A C 3
ATOM 4304 O O . GLU A 1 83 ? -11.546 10.957 8.061 1.00 0.00 111 GLU A O 3
ATOM 4316 N N . LEU A 1 84 ? -11.439 10.048 6.007 1.00 0.00 112 LEU A N 3
ATOM 4317 C CA . LEU A 1 84 ? -11.204 11.322 5.334 1.00 0.00 112 LEU A CA 3
ATOM 4318 C C . LEU A 1 84 ? -12.515 11.936 4.855 1.00 0.00 112 LEU A C 3
ATOM 4319 O O . LEU A 1 84 ? -12.534 13.044 4.322 1.00 0.00 112 LEU A O 3
ATOM 4335 N N . ASN A 1 85 ? -13.609 11.207 5.051 1.00 0.00 113 ASN A N 3
ATOM 4336 C CA . ASN A 1 85 ? -14.920 11.664 4.605 1.00 0.00 113 ASN A CA 3
ATOM 4337 C C . ASN A 1 85 ? -14.905 11.989 3.115 1.00 0.00 113 ASN A C 3
ATOM 4338 O O . ASN A 1 85 ? -15.566 12.928 2.666 1.00 0.00 113 ASN A O 3
ATOM 4349 N N . LEU A 1 86 ? -14.150 11.207 2.352 1.00 0.00 114 LEU A N 3
ATOM 4350 C CA . LEU A 1 86 ? -14.018 11.435 0.917 1.00 0.00 114 LEU A CA 3
ATOM 4351 C C . LEU A 1 86 ? -13.488 10.189 0.215 1.00 0.00 114 LEU A C 3
ATOM 4352 O O . LEU A 1 86 ? -12.694 9.436 0.778 1.00 0.00 114 LEU A O 3
ATOM 4369 N N . GLY A 1 1 ? -8.840 -16.553 -7.606 1.00 0.00 29 GLY A N 4
ATOM 4370 C CA . GLY A 1 1 ? -9.766 -16.757 -8.704 1.00 0.00 29 GLY A CA 4
ATOM 4371 C C . GLY A 1 1 ? -10.063 -15.475 -9.458 1.00 0.00 29 GLY A C 4
ATOM 4372 O O . GLY A 1 1 ? -11.142 -14.900 -9.316 1.00 0.00 29 GLY A O 4
ATOM 4378 N N . SER A 1 2 ? -9.103 -15.025 -10.259 1.00 0.00 30 SER A N 4
ATOM 4379 C CA . SER A 1 2 ? -9.116 -13.662 -10.777 1.00 0.00 30 SER A CA 4
ATOM 4380 C C . SER A 1 2 ? -7.876 -13.391 -11.624 1.00 0.00 30 SER A C 4
ATOM 4381 O O . SER A 1 2 ? -6.783 -13.189 -11.097 1.00 0.00 30 SER A O 4
ATOM 4389 N N . GLU A 1 3 ? -8.058 -13.388 -12.942 1.00 0.00 31 GLU A N 4
ATOM 4390 C CA . GLU A 1 3 ? -7.012 -12.942 -13.854 1.00 0.00 31 GLU A CA 4
ATOM 4391 C C . GLU A 1 3 ? -7.590 -12.620 -15.229 1.00 0.00 31 GLU A C 4
ATOM 4392 O O . GLU A 1 3 ? -8.582 -13.216 -15.650 1.00 0.00 31 GLU A O 4
ATOM 4404 N N . GLU A 1 4 ? -6.965 -11.674 -15.923 1.00 0.00 32 GLU A N 4
ATOM 4405 C CA . GLU A 1 4 ? -7.291 -11.408 -17.319 1.00 0.00 32 GLU A CA 4
ATOM 4406 C C . GLU A 1 4 ? -6.377 -12.199 -18.251 1.00 0.00 32 GLU A C 4
ATOM 4407 O O . GLU A 1 4 ? -5.632 -13.076 -17.813 1.00 0.00 32 GLU A O 4
ATOM 4419 N N . LYS A 1 5 ? -6.440 -11.883 -19.540 1.00 0.00 33 LYS A N 4
ATOM 4420 C CA . LYS A 1 5 ? -5.615 -12.558 -20.535 1.00 0.00 33 LYS A CA 4
ATOM 4421 C C . LYS A 1 5 ? -4.245 -11.897 -20.643 1.00 0.00 33 LYS A C 4
ATOM 4422 O O . LYS A 1 5 ? -3.230 -12.484 -20.268 1.00 0.00 33 LYS A O 4
ATOM 4441 N N . GLU A 1 6 ? -4.223 -10.671 -21.158 1.00 0.00 34 GLU A N 4
ATOM 4442 C CA . GLU A 1 6 ? -2.967 -9.991 -21.456 1.00 0.00 34 GLU A CA 4
ATOM 4443 C C . GLU A 1 6 ? -1.981 -10.140 -20.300 1.00 0.00 34 GLU A C 4
ATOM 4444 O O . GLU A 1 6 ? -0.881 -10.662 -20.474 1.00 0.00 34 GLU A O 4
ATOM 4456 N N . GLU A 1 7 ? -2.385 -9.675 -19.123 1.00 0.00 35 GLU A N 4
ATOM 4457 C CA . GLU A 1 7 ? -1.624 -9.923 -17.903 1.00 0.00 35 GLU A CA 4
ATOM 4458 C C . GLU A 1 7 ? -2.479 -10.644 -16.866 1.00 0.00 35 GLU A C 4
ATOM 4459 O O . GLU A 1 7 ? -3.506 -10.129 -16.422 1.00 0.00 35 GLU A O 4
ATOM 4471 N N . LYS A 1 8 ? -2.050 -11.843 -16.482 1.00 0.00 36 LYS A N 4
ATOM 4472 C CA . LYS A 1 8 ? -2.887 -12.742 -15.701 1.00 0.00 36 LYS A CA 4
ATOM 4473 C C . LYS A 1 8 ? -2.262 -13.024 -14.339 1.00 0.00 36 LYS A C 4
ATOM 4474 O O . LYS A 1 8 ? -2.472 -14.089 -13.755 1.00 0.00 36 LYS A O 4
ATOM 4493 N N . LYS A 1 9 ? -1.493 -12.065 -13.835 1.00 0.00 37 LYS A N 4
ATOM 4494 C CA . LYS A 1 9 ? -0.775 -12.239 -12.580 1.00 0.00 37 LYS A CA 4
ATOM 4495 C C . LYS A 1 9 ? -1.177 -11.167 -11.570 1.00 0.00 37 LYS A C 4
ATOM 4496 O O . LYS A 1 9 ? -1.115 -11.387 -10.361 1.00 0.00 37 LYS A O 4
ATOM 4515 N N . VAL A 1 10 ? -1.593 -10.010 -12.077 1.00 0.00 38 VAL A N 4
ATOM 4516 C CA . VAL A 1 10 ? -2.015 -8.909 -11.218 1.00 0.00 38 VAL A CA 4
ATOM 4517 C C . VAL A 1 10 ? -2.991 -7.991 -11.946 1.00 0.00 38 VAL A C 4
ATOM 4518 O O . VAL A 1 10 ? -3.290 -8.192 -13.123 1.00 0.00 38 VAL A O 4
ATOM 4531 N N . ARG A 1 11 ? -3.483 -6.980 -11.236 1.00 0.00 39 ARG A N 4
ATOM 4532 C CA . ARG A 1 11 ? -4.113 -5.832 -11.878 1.00 0.00 39 ARG A CA 4
ATOM 4533 C C . ARG A 1 11 ? -3.143 -4.655 -11.958 1.00 0.00 39 ARG A C 4
ATOM 4534 O O . ARG A 1 11 ? -2.206 -4.556 -11.167 1.00 0.00 39 ARG A O 4
ATOM 4555 N N . GLU A 1 12 ? -3.377 -3.767 -12.918 1.00 0.00 40 GLU A N 4
ATOM 4556 C CA . GLU A 1 12 ? -2.353 -2.826 -13.355 1.00 0.00 40 GLU A CA 4
ATOM 4557 C C . GLU A 1 12 ? -2.078 -1.782 -12.276 1.00 0.00 40 GLU A C 4
ATOM 4558 O O . GLU A 1 12 ? -2.806 -1.687 -11.287 1.00 0.00 40 GLU A O 4
ATOM 4570 N N . LEU A 1 13 ? -1.022 -1.001 -12.473 1.00 0.00 41 LEU A N 4
ATOM 4571 C CA . LEU A 1 13 ? -0.620 0.004 -11.494 1.00 0.00 41 LEU A CA 4
ATOM 4572 C C . LEU A 1 13 ? -0.827 1.411 -12.040 1.00 0.00 41 LEU A C 4
ATOM 4573 O O . LEU A 1 13 ? 0.097 2.023 -12.578 1.00 0.00 41 LEU A O 4
ATOM 4589 N N . THR A 1 14 ? -2.045 1.923 -11.898 1.00 0.00 42 THR A N 4
ATOM 4590 C CA . THR A 1 14 ? -2.377 3.255 -12.387 1.00 0.00 42 THR A CA 4
ATOM 4591 C C . THR A 1 14 ? -1.930 4.329 -11.404 1.00 0.00 42 THR A C 4
ATOM 4592 O O . THR A 1 14 ? -1.789 4.088 -10.205 1.00 0.00 42 THR A O 4
ATOM 4603 N N . PRO A 1 15 ? -1.701 5.547 -11.918 1.00 0.00 43 PRO A N 4
ATOM 4604 C CA . PRO A 1 15 ? -1.377 6.710 -11.088 1.00 0.00 43 PRO A CA 4
ATOM 4605 C C . PRO A 1 15 ? -2.496 7.052 -10.109 1.00 0.00 43 PRO A C 4
ATOM 4606 O O . PRO A 1 15 ? -2.249 7.618 -9.045 1.00 0.00 43 PRO A O 4
ATOM 4617 N N . GLN A 1 16 ? -3.724 6.705 -10.476 1.00 0.00 44 GLN A N 4
ATOM 4618 C CA . GLN A 1 16 ? -4.868 6.883 -9.589 1.00 0.00 44 GLN A CA 4
ATOM 4619 C C . GLN A 1 16 ? -4.820 5.887 -8.435 1.00 0.00 44 GLN A C 4
ATOM 4620 O O . GLN A 1 16 ? -5.139 6.228 -7.296 1.00 0.00 44 GLN A O 4
ATOM 4634 N N . GLU A 1 17 ? -4.420 4.656 -8.738 1.00 0.00 45 GLU A N 4
ATOM 4635 C CA . GLU A 1 17 ? -4.327 3.612 -7.724 1.00 0.00 45 GLU A CA 4
ATOM 4636 C C . GLU A 1 17 ? -3.195 3.906 -6.744 1.00 0.00 45 GLU A C 4
ATOM 4637 O O . GLU A 1 17 ? -3.291 3.593 -5.557 1.00 0.00 45 GLU A O 4
ATOM 4649 N N . LEU A 1 18 ? -2.126 4.510 -7.248 1.00 0.00 46 LEU A N 4
ATOM 4650 C CA . LEU A 1 18 ? -0.962 4.817 -6.424 1.00 0.00 46 LEU A CA 4
ATOM 4651 C C . LEU A 1 18 ? -1.180 6.101 -5.632 1.00 0.00 46 LEU A C 4
ATOM 4652 O O . LEU A 1 18 ? -0.753 6.214 -4.483 1.00 0.00 46 LEU A O 4
ATOM 4668 N N . GLU A 1 19 ? -1.848 7.068 -6.254 1.00 0.00 47 GLU A N 4
ATOM 4669 C CA . GLU A 1 19 ? -2.143 8.335 -5.596 1.00 0.00 47 GLU A CA 4
ATOM 4670 C C . GLU A 1 19 ? -3.103 8.132 -4.427 1.00 0.00 47 GLU A C 4
ATOM 4671 O O . GLU A 1 19 ? -2.866 8.619 -3.322 1.00 0.00 47 GLU A O 4
ATOM 4683 N N . LEU A 1 20 ? -4.189 7.409 -4.680 1.00 0.00 48 LEU A N 4
ATOM 4684 C CA . LEU A 1 20 ? -5.196 7.155 -3.655 1.00 0.00 48 LEU A CA 4
ATOM 4685 C C . LEU A 1 20 ? -4.614 6.324 -2.516 1.00 0.00 48 LEU A C 4
ATOM 4686 O O . LEU A 1 20 ? -5.109 6.362 -1.390 1.00 0.00 48 LEU A O 4
ATOM 4702 N N . PHE A 1 21 ? -3.558 5.575 -2.815 1.00 0.00 49 PHE A N 4
ATOM 4703 C CA . PHE A 1 21 ? -2.834 4.830 -1.792 1.00 0.00 49 PHE A CA 4
ATOM 4704 C C . PHE A 1 21 ? -2.104 5.777 -0.843 1.00 0.00 49 PHE A C 4
ATOM 4705 O O . PHE A 1 21 ? -2.377 5.803 0.357 1.00 0.00 49 PHE A O 4
ATOM 4722 N N . LYS A 1 22 ? -1.177 6.554 -1.390 1.00 0.00 50 LYS A N 4
ATOM 4723 C CA . LYS A 1 22 ? -0.391 7.487 -0.591 1.00 0.00 50 LYS A CA 4
ATOM 4724 C C . LYS A 1 22 ? -1.286 8.554 0.033 1.00 0.00 50 LYS A C 4
ATOM 4725 O O . LYS A 1 22 ? -0.945 9.135 1.064 1.00 0.00 50 LYS A O 4
ATOM 4744 N N . ARG A 1 23 ? -2.427 8.806 -0.598 1.00 0.00 51 ARG A N 4
ATOM 4745 C CA . ARG A 1 23 ? -3.410 9.737 -0.056 1.00 0.00 51 ARG A CA 4
ATOM 4746 C C . ARG A 1 23 ? -4.094 9.151 1.174 1.00 0.00 51 ARG A C 4
ATOM 4747 O O . ARG A 1 23 ? -4.081 9.750 2.249 1.00 0.00 51 ARG A O 4
ATOM 4768 N N . ALA A 1 24 ? -4.693 7.977 1.009 1.00 0.00 52 ALA A N 4
ATOM 4769 C CA . ALA A 1 24 ? -5.417 7.327 2.094 1.00 0.00 52 ALA A CA 4
ATOM 4770 C C . ALA A 1 24 ? -4.472 6.924 3.220 1.00 0.00 52 ALA A C 4
ATOM 4771 O O . ALA A 1 24 ? -4.805 7.050 4.399 1.00 0.00 52 ALA A O 4
ATOM 4778 N N . MET A 1 25 ? -3.292 6.438 2.851 1.00 0.00 53 MET A N 4
ATOM 4779 C CA . MET A 1 25 ? -2.362 5.868 3.820 1.00 0.00 53 MET A CA 4
ATOM 4780 C C . MET A 1 25 ? -1.666 6.967 4.618 1.00 0.00 53 MET A C 4
ATOM 4781 O O . MET A 1 25 ? -0.940 6.690 5.570 1.00 0.00 53 MET A O 4
ATOM 4795 N N . GLY A 1 26 ? -1.894 8.215 4.219 1.00 0.00 54 GLY A N 4
ATOM 4796 C CA . GLY A 1 26 ? -1.444 9.341 5.017 1.00 0.00 54 GLY A CA 4
ATOM 4797 C C . GLY A 1 26 ? 0.052 9.563 4.912 1.00 0.00 54 GLY A C 4
ATOM 4798 O O . GLY A 1 26 ? 0.724 9.786 5.919 1.00 0.00 54 GLY A O 4
ATOM 4802 N N . ILE A 1 27 ? 0.575 9.498 3.692 1.00 0.00 55 ILE A N 4
ATOM 4803 C CA . ILE A 1 27 ? 2.006 9.658 3.466 1.00 0.00 55 ILE A CA 4
ATOM 4804 C C . ILE A 1 27 ? 2.447 11.095 3.722 1.00 0.00 55 ILE A C 4
ATOM 4805 O O . ILE A 1 27 ? 1.881 12.038 3.168 1.00 0.00 55 ILE A O 4
ATOM 4821 N N . THR A 1 28 ? 3.462 11.256 4.564 1.00 0.00 56 THR A N 4
ATOM 4822 C CA . THR A 1 28 ? 3.945 12.580 4.935 1.00 0.00 56 THR A CA 4
ATOM 4823 C C . THR A 1 28 ? 5.377 12.797 4.460 1.00 0.00 56 THR A C 4
ATOM 4824 O O . THR A 1 28 ? 6.133 11.851 4.237 1.00 0.00 56 THR A O 4
ATOM 4835 N N . PRO A 1 29 ? 5.763 14.072 4.301 1.00 0.00 57 PRO A N 4
ATOM 4836 C CA . PRO A 1 29 ? 7.130 14.445 3.927 1.00 0.00 57 PRO A CA 4
ATOM 4837 C C . PRO A 1 29 ? 8.147 14.078 5.003 1.00 0.00 57 PRO A C 4
ATOM 4838 O O . PRO A 1 29 ? 9.345 13.998 4.736 1.00 0.00 57 PRO A O 4
ATOM 4849 N N . HIS A 1 30 ? 7.659 13.857 6.220 1.00 0.00 58 HIS A N 4
ATOM 4850 C CA . HIS A 1 30 ? 8.524 13.480 7.332 1.00 0.00 58 HIS A CA 4
ATOM 4851 C C . HIS A 1 30 ? 8.785 11.977 7.332 1.00 0.00 58 HIS A C 4
ATOM 4852 O O . HIS A 1 30 ? 9.880 11.529 7.667 1.00 0.00 58 HIS A O 4
ATOM 4866 N N . ASN A 1 31 ? 7.772 11.205 6.954 1.00 0.00 59 ASN A N 4
ATOM 4867 C CA . ASN A 1 31 ? 7.909 9.756 6.853 1.00 0.00 59 ASN A CA 4
ATOM 4868 C C . ASN A 1 31 ? 7.894 9.308 5.395 1.00 0.00 59 ASN A C 4
ATOM 4869 O O . ASN A 1 31 ? 7.584 8.156 5.092 1.00 0.00 59 ASN A O 4
ATOM 4880 N N . TYR A 1 32 ? 8.230 10.227 4.496 1.00 0.00 60 TYR A N 4
ATOM 4881 C CA . TYR A 1 32 ? 8.212 9.939 3.067 1.00 0.00 60 TYR A CA 4
ATOM 4882 C C . TYR A 1 32 ? 9.169 8.801 2.728 1.00 0.00 60 TYR A C 4
ATOM 4883 O O . TYR A 1 32 ? 8.793 7.835 2.063 1.00 0.00 60 TYR A O 4
ATOM 4901 N N . TRP A 1 33 ? 10.409 8.924 3.189 1.00 0.00 61 TRP A N 4
ATOM 4902 C CA . TRP A 1 33 ? 11.449 7.958 2.849 1.00 0.00 61 TRP A CA 4
ATOM 4903 C C . TRP A 1 33 ? 11.275 6.669 3.646 1.00 0.00 61 TRP A C 4
ATOM 4904 O O . TRP A 1 33 ? 11.658 5.593 3.190 1.00 0.00 61 TRP A O 4
ATOM 4925 N N . GLN A 1 34 ? 10.697 6.787 4.835 1.00 0.00 62 GLN A N 4
ATOM 4926 C CA . GLN A 1 34 ? 10.397 5.620 5.658 1.00 0.00 62 GLN A CA 4
ATOM 4927 C C . GLN A 1 34 ? 9.374 4.721 4.972 1.00 0.00 62 GLN A C 4
ATOM 4928 O O . GLN A 1 34 ? 9.542 3.503 4.918 1.00 0.00 62 GLN A O 4
ATOM 4942 N N . TRP A 1 35 ? 8.314 5.329 4.452 1.00 0.00 63 TRP A N 4
ATOM 4943 C CA . TRP A 1 35 ? 7.309 4.595 3.692 1.00 0.00 63 TRP A CA 4
ATOM 4944 C C . TRP A 1 35 ? 7.866 4.144 2.345 1.00 0.00 63 TRP A C 4
ATOM 4945 O O . TRP A 1 35 ? 7.623 3.019 1.910 1.00 0.00 63 TRP A O 4
ATOM 4966 N N . ALA A 1 36 ? 8.611 5.028 1.692 1.00 0.00 64 ALA A N 4
ATOM 4967 C CA . ALA A 1 36 ? 9.154 4.740 0.372 1.00 0.00 64 ALA A CA 4
ATOM 4968 C C . ALA A 1 36 ? 10.035 3.496 0.399 1.00 0.00 64 ALA A C 4
ATOM 4969 O O . ALA A 1 36 ? 10.130 2.769 -0.589 1.00 0.00 64 ALA A O 4
ATOM 4976 N N . SER A 1 37 ? 10.679 3.258 1.537 1.00 0.00 65 SER A N 4
ATOM 4977 C CA . SER A 1 37 ? 11.557 2.105 1.692 1.00 0.00 65 SER A CA 4
ATOM 4978 C C . SER A 1 37 ? 10.754 0.808 1.713 1.00 0.00 65 SER A C 4
ATOM 4979 O O . SER A 1 37 ? 11.082 -0.150 1.015 1.00 0.00 65 SER A O 4
ATOM 4987 N N . ARG A 1 38 ? 9.700 0.787 2.522 1.00 0.00 66 ARG A N 4
ATOM 4988 C CA . ARG A 1 38 ? 8.929 -0.431 2.742 1.00 0.00 66 ARG A CA 4
ATOM 4989 C C . ARG A 1 38 ? 8.003 -0.710 1.560 1.00 0.00 66 ARG A C 4
ATOM 4990 O O . ARG A 1 38 ? 7.619 -1.854 1.316 1.00 0.00 66 ARG A O 4
ATOM 5011 N N . THR A 1 39 ? 7.652 0.343 0.829 1.00 0.00 67 THR A N 4
ATOM 5012 C CA . THR A 1 39 ? 6.723 0.222 -0.288 1.00 0.00 67 THR A CA 4
ATOM 5013 C C . THR A 1 39 ? 7.468 0.051 -1.606 1.00 0.00 67 THR A C 4
ATOM 5014 O O . THR A 1 39 ? 6.858 0.013 -2.673 1.00 0.00 67 THR A O 4
ATOM 5025 N N . ASN A 1 40 ? 8.790 -0.053 -1.524 1.00 0.00 68 ASN A N 4
ATOM 5026 C CA . ASN A 1 40 ? 9.626 -0.143 -2.716 1.00 0.00 68 ASN A CA 4
ATOM 5027 C C . ASN A 1 40 ? 9.284 0.967 -3.705 1.00 0.00 68 ASN A C 4
ATOM 5028 O O . ASN A 1 40 ? 8.844 0.701 -4.824 1.00 0.00 68 ASN A O 4
ATOM 5039 N N . ASN A 1 41 ? 9.490 2.211 -3.285 1.00 0.00 69 ASN A N 4
ATOM 5040 C CA . ASN A 1 41 ? 9.215 3.361 -4.139 1.00 0.00 69 ASN A CA 4
ATOM 5041 C C . ASN A 1 41 ? 7.725 3.463 -4.452 1.00 0.00 69 ASN A C 4
ATOM 5042 O O . ASN A 1 41 ? 7.337 3.840 -5.557 1.00 0.00 69 ASN A O 4
ATOM 5053 N N . PHE A 1 42 ? 6.896 3.126 -3.470 1.00 0.00 70 PHE A N 4
ATOM 5054 C CA . PHE A 1 42 ? 5.449 3.192 -3.636 1.00 0.00 70 PHE A CA 4
ATOM 5055 C C . PHE A 1 42 ? 5.001 2.371 -4.842 1.00 0.00 70 PHE A C 4
ATOM 5056 O O . PHE A 1 42 ? 4.115 2.780 -5.591 1.00 0.00 70 PHE A O 4
ATOM 5073 N N . LYS A 1 43 ? 5.623 1.211 -5.024 1.00 0.00 71 LYS A N 4
ATOM 5074 C CA . LYS A 1 43 ? 5.226 0.288 -6.080 1.00 0.00 71 LYS A CA 4
ATOM 5075 C C . LYS A 1 43 ? 4.511 -0.928 -5.500 1.00 0.00 71 LYS A C 4
ATOM 5076 O O . LYS A 1 43 ? 5.141 -1.817 -4.928 1.00 0.00 71 LYS A O 4
ATOM 5095 N N . LEU A 1 44 ? 3.191 -0.961 -5.654 1.00 0.00 72 LEU A N 4
ATOM 5096 C CA . LEU A 1 44 ? 2.380 -2.026 -5.072 1.00 0.00 72 LEU A CA 4
ATOM 5097 C C . LEU A 1 44 ? 1.433 -2.617 -6.111 1.00 0.00 72 LEU A C 4
ATOM 5098 O O . LEU A 1 44 ? 1.000 -1.929 -7.037 1.00 0.00 72 LEU A O 4
ATOM 5114 N N . LEU A 1 45 ? 1.114 -3.897 -5.953 1.00 0.00 73 LEU A N 4
ATOM 5115 C CA . LEU A 1 45 ? 0.264 -4.598 -6.907 1.00 0.00 73 LEU A CA 4
ATOM 5116 C C . LEU A 1 45 ? -0.934 -5.231 -6.209 1.00 0.00 73 LEU A C 4
ATOM 5117 O O . LEU A 1 45 ? -0.898 -5.497 -5.006 1.00 0.00 73 LEU A O 4
ATOM 5133 N N . THR A 1 46 ? -1.998 -5.472 -6.969 1.00 0.00 74 THR A N 4
ATOM 5134 C CA . THR A 1 46 ? -3.238 -5.993 -6.406 1.00 0.00 74 THR A CA 4
ATOM 5135 C C . THR A 1 46 ? -3.988 -6.844 -7.424 1.00 0.00 74 THR A C 4
ATOM 5136 O O . THR A 1 46 ? -4.051 -6.505 -8.607 1.00 0.00 74 THR A O 4
ATOM 5147 N N . ASP A 1 47 ? -4.558 -7.951 -6.958 1.00 0.00 75 ASP A N 4
ATOM 5148 C CA . ASP A 1 47 ? -5.354 -8.819 -7.816 1.00 0.00 75 ASP A CA 4
ATOM 5149 C C . ASP A 1 47 ? -6.532 -9.412 -7.046 1.00 0.00 75 ASP A C 4
ATOM 5150 O O . ASP A 1 47 ? -6.458 -10.534 -6.549 1.00 0.00 75 ASP A O 4
ATOM 5159 N N . GLY A 1 48 ? -7.615 -8.648 -6.954 1.00 0.00 76 GLY A N 4
ATOM 5160 C CA . GLY A 1 48 ? -8.802 -9.125 -6.268 1.00 0.00 76 GLY A CA 4
ATOM 5161 C C . GLY A 1 48 ? -8.553 -9.397 -4.797 1.00 0.00 76 GLY A C 4
ATOM 5162 O O . GLY A 1 48 ? -9.254 -10.199 -4.180 1.00 0.00 76 GLY A O 4
ATOM 5166 N N . GLU A 1 49 ? -7.549 -8.730 -4.236 1.00 0.00 77 GLU A N 4
ATOM 5167 C CA . GLU A 1 49 ? -7.156 -8.966 -2.851 1.00 0.00 77 GLU A CA 4
ATOM 5168 C C . GLU A 1 49 ? -6.507 -7.722 -2.251 1.00 0.00 77 GLU A C 4
ATOM 5169 O O . GLU A 1 49 ? -6.474 -6.663 -2.877 1.00 0.00 77 GLU A O 4
ATOM 5181 N N . TRP A 1 50 ? -5.992 -7.860 -1.035 1.00 0.00 78 TRP A N 4
ATOM 5182 C CA . TRP A 1 50 ? -5.252 -6.780 -0.390 1.00 0.00 78 TRP A CA 4
ATOM 5183 C C . TRP A 1 50 ? -4.048 -6.371 -1.231 1.00 0.00 78 TRP A C 4
ATOM 5184 O O . TRP A 1 50 ? -3.500 -7.176 -1.983 1.00 0.00 78 TRP A O 4
ATOM 5205 N N . VAL A 1 51 ? -3.642 -5.111 -1.099 1.00 0.00 79 VAL A N 4
ATOM 5206 C CA . VAL A 1 51 ? -2.534 -4.580 -1.885 1.00 0.00 79 VAL A CA 4
ATOM 5207 C C . VAL A 1 51 ? -1.193 -4.908 -1.238 1.00 0.00 79 VAL A C 4
ATOM 5208 O O . VAL A 1 51 ? -0.964 -4.597 -0.069 1.00 0.00 79 VAL A O 4
ATOM 5221 N N . TRP A 1 52 ? -0.311 -5.538 -2.005 1.00 0.00 80 TRP A N 4
ATOM 5222 C CA . TRP A 1 52 ? 0.977 -5.979 -1.483 1.00 0.00 80 TRP A CA 4
ATOM 5223 C C . TRP A 1 52 ? 2.123 -5.224 -2.152 1.00 0.00 80 TRP A C 4
ATOM 5224 O O . TRP A 1 52 ? 2.001 -4.771 -3.289 1.00 0.00 80 TRP A O 4
ATOM 5245 N N . VAL A 1 53 ? 3.235 -5.092 -1.436 1.00 0.00 81 VAL A N 4
ATOM 5246 C CA . VAL A 1 53 ? 4.396 -4.379 -1.952 1.00 0.00 81 VAL A CA 4
ATOM 5247 C C . VAL A 1 53 ? 5.210 -5.262 -2.890 1.00 0.00 81 VAL A C 4
ATOM 5248 O O . VAL A 1 53 ? 5.467 -6.428 -2.595 1.00 0.00 81 VAL A O 4
ATOM 5261 N N . GLU A 1 54 ? 5.616 -4.696 -4.023 1.00 0.00 82 GLU A N 4
ATOM 5262 C CA . GLU A 1 54 ? 6.391 -5.437 -5.012 1.00 0.00 82 GLU A CA 4
ATOM 5263 C C . GLU A 1 54 ? 7.626 -6.066 -4.373 1.00 0.00 82 GLU A C 4
ATOM 5264 O O . GLU A 1 54 ? 8.366 -5.409 -3.644 1.00 0.00 82 GLU A O 4
ATOM 5276 N N . GLY A 1 55 ? 7.841 -7.349 -4.654 1.00 0.00 83 GLY A N 4
ATOM 5277 C CA . GLY A 1 55 ? 8.998 -8.041 -4.117 1.00 0.00 83 GLY A CA 4
ATOM 5278 C C . GLY A 1 55 ? 8.665 -8.860 -2.886 1.00 0.00 83 GLY A C 4
ATOM 5279 O O . GLY A 1 55 ? 9.473 -9.670 -2.432 1.00 0.00 83 GLY A O 4
ATOM 5283 N N . TYR A 1 56 ? 7.473 -8.647 -2.341 1.00 0.00 84 TYR A N 4
ATOM 5284 C CA . TYR A 1 56 ? 7.035 -9.368 -1.151 1.00 0.00 84 TYR A CA 4
ATOM 5285 C C . TYR A 1 56 ? 5.846 -10.269 -1.465 1.00 0.00 84 TYR A C 4
ATOM 5286 O O . TYR A 1 56 ? 4.993 -10.509 -0.612 1.00 0.00 84 TYR A O 4
ATOM 5304 N N . GLU A 1 57 ? 5.798 -10.767 -2.698 1.00 0.00 85 GLU A N 4
ATOM 5305 C CA . GLU A 1 57 ? 4.762 -11.711 -3.100 1.00 0.00 85 GLU A CA 4
ATOM 5306 C C . GLU A 1 57 ? 4.834 -12.985 -2.265 1.00 0.00 85 GLU A C 4
ATOM 5307 O O . GLU A 1 57 ? 3.867 -13.742 -2.184 1.00 0.00 85 GLU A O 4
ATOM 5319 N N . GLU A 1 58 ? 5.988 -13.217 -1.648 1.00 0.00 86 GLU A N 4
ATOM 5320 C CA . GLU A 1 58 ? 6.146 -14.325 -0.713 1.00 0.00 86 GLU A CA 4
ATOM 5321 C C . GLU A 1 58 ? 5.232 -14.150 0.496 1.00 0.00 86 GLU A C 4
ATOM 5322 O O . GLU A 1 58 ? 4.740 -15.126 1.064 1.00 0.00 86 GLU A O 4
ATOM 5334 N N . HIS A 1 59 ? 5.011 -12.898 0.887 1.00 0.00 87 HIS A N 4
ATOM 5335 C CA . HIS A 1 59 ? 4.284 -12.598 2.114 1.00 0.00 87 HIS A CA 4
ATOM 5336 C C . HIS A 1 59 ? 2.777 -12.670 1.884 1.00 0.00 87 HIS A C 4
ATOM 5337 O O . HIS A 1 59 ? 1.988 -12.539 2.822 1.00 0.00 87 HIS A O 4
ATOM 5351 N N . ILE A 1 60 ? 2.384 -12.877 0.633 1.00 0.00 88 ILE A N 4
ATOM 5352 C CA . ILE A 1 60 ? 0.974 -13.004 0.284 1.00 0.00 88 ILE A CA 4
ATOM 5353 C C . ILE A 1 60 ? 0.350 -14.223 0.955 1.00 0.00 88 ILE A C 4
ATOM 5354 O O . ILE A 1 60 ? 0.837 -15.344 0.806 1.00 0.00 88 ILE A O 4
ATOM 5370 N N . GLY A 1 61 ? -0.733 -13.999 1.693 1.00 0.00 89 GLY A N 4
ATOM 5371 C CA . GLY A 1 61 ? -1.399 -15.087 2.384 1.00 0.00 89 GLY A CA 4
ATOM 5372 C C . GLY A 1 61 ? -0.845 -15.314 3.776 1.00 0.00 89 GLY A C 4
ATOM 5373 O O . GLY A 1 61 ? -1.126 -16.336 4.406 1.00 0.00 89 GLY A O 4
ATOM 5377 N N . LYS A 1 62 ? -0.055 -14.363 4.260 1.00 0.00 90 LYS A N 4
ATOM 5378 C CA . LYS A 1 62 ? 0.492 -14.434 5.610 1.00 0.00 90 LYS A CA 4
ATOM 5379 C C . LYS A 1 62 ? 0.019 -13.252 6.452 1.00 0.00 90 LYS A C 4
ATOM 5380 O O . LYS A 1 62 ? -0.176 -12.152 5.935 1.00 0.00 90 LYS A O 4
ATOM 5399 N N . GLN A 1 63 ? -0.161 -13.487 7.747 1.00 0.00 91 GLN A N 4
ATOM 5400 C CA . GLN A 1 63 ? -0.622 -12.445 8.655 1.00 0.00 91 GLN A CA 4
ATOM 5401 C C . GLN A 1 63 ? 0.552 -11.798 9.383 1.00 0.00 91 GLN A C 4
ATOM 5402 O O . GLN A 1 63 ? 1.050 -12.329 10.376 1.00 0.00 91 GLN A O 4
ATOM 5416 N N . LEU A 1 64 ? 0.990 -10.648 8.881 1.00 0.00 92 LEU A N 4
ATOM 5417 C CA . LEU A 1 64 ? 2.140 -9.953 9.450 1.00 0.00 92 LEU A CA 4
ATOM 5418 C C . LEU A 1 64 ? 1.695 -8.760 10.290 1.00 0.00 92 LEU A C 4
ATOM 5419 O O . LEU A 1 64 ? 0.684 -8.116 10.010 1.00 0.00 92 LEU A O 4
ATOM 5435 N N . PRO A 1 65 ? 2.468 -8.455 11.343 1.00 0.00 93 PRO A N 4
ATOM 5436 C CA . PRO A 1 65 ? 2.205 -7.305 12.211 1.00 0.00 93 PRO A CA 4
ATOM 5437 C C . PRO A 1 65 ? 2.485 -5.976 11.515 1.00 0.00 93 PRO A C 4
ATOM 5438 O O . PRO A 1 65 ? 3.190 -5.929 10.507 1.00 0.00 93 PRO A O 4
ATOM 5449 N N . LEU A 1 66 ? 1.927 -4.900 12.060 1.00 0.00 94 LEU A N 4
ATOM 5450 C CA . LEU A 1 66 ? 2.106 -3.572 11.484 1.00 0.00 94 LEU A CA 4
ATOM 5451 C C . LEU A 1 66 ? 3.585 -3.203 11.417 1.00 0.00 94 LEU A C 4
ATOM 5452 O O . LEU A 1 66 ? 4.010 -2.464 10.530 1.00 0.00 94 LEU A O 4
ATOM 5468 N N . ASN A 1 67 ? 4.364 -3.725 12.359 1.00 0.00 95 ASN A N 4
ATOM 5469 C CA . ASN A 1 67 ? 5.799 -3.464 12.394 1.00 0.00 95 ASN A CA 4
ATOM 5470 C C . ASN A 1 67 ? 6.501 -4.115 11.208 1.00 0.00 95 ASN A C 4
ATOM 5471 O O . ASN A 1 67 ? 7.515 -3.613 10.723 1.00 0.00 95 ASN A O 4
ATOM 5482 N N . GLN A 1 68 ? 5.953 -5.235 10.747 1.00 0.00 96 GLN A N 4
ATOM 5483 C CA . GLN A 1 68 ? 6.568 -5.995 9.664 1.00 0.00 96 GLN A CA 4
ATOM 5484 C C . GLN A 1 68 ? 5.620 -6.113 8.476 1.00 0.00 96 GLN A C 4
ATOM 5485 O O . GLN A 1 68 ? 5.707 -7.056 7.691 1.00 0.00 96 GLN A O 4
ATOM 5499 N N . ALA A 1 69 ? 4.714 -5.148 8.349 1.00 0.00 97 ALA A N 4
ATOM 5500 C CA . ALA A 1 69 ? 3.673 -5.205 7.330 1.00 0.00 97 ALA A CA 4
ATOM 5501 C C . ALA A 1 69 ? 4.234 -4.866 5.952 1.00 0.00 97 ALA A C 4
ATOM 5502 O O . ALA A 1 69 ? 5.025 -3.934 5.807 1.00 0.00 97 ALA A O 4
ATOM 5509 N N . ARG A 1 70 ? 3.819 -5.629 4.947 1.00 0.00 98 ARG A N 4
ATOM 5510 C CA . ARG A 1 70 ? 4.183 -5.334 3.565 1.00 0.00 98 ARG A CA 4
ATOM 5511 C C . ARG A 1 70 ? 2.968 -5.446 2.649 1.00 0.00 98 ARG A C 4
ATOM 5512 O O . ARG A 1 70 ? 3.101 -5.731 1.459 1.00 0.00 98 ARG A O 4
ATOM 5533 N N . ALA A 1 71 ? 1.786 -5.222 3.212 1.00 0.00 99 ALA A N 4
ATOM 5534 C CA . ALA A 1 71 ? 0.549 -5.294 2.445 1.00 0.00 99 ALA A CA 4
ATOM 5535 C C . ALA A 1 71 ? -0.629 -4.760 3.252 1.00 0.00 99 ALA A C 4
ATOM 5536 O O . ALA A 1 71 ? -0.683 -4.919 4.471 1.00 0.00 99 ALA A O 4
ATOM 5543 N N . TRP A 1 72 ? -1.572 -4.123 2.566 1.00 0.00 100 TRP A N 4
ATOM 5544 C CA . TRP A 1 72 ? -2.750 -3.565 3.219 1.00 0.00 100 TRP A CA 4
ATOM 5545 C C . TRP A 1 72 ? -3.999 -3.790 2.375 1.00 0.00 100 TRP A C 4
ATOM 5546 O O . TRP A 1 72 ? -3.945 -3.751 1.147 1.00 0.00 100 TRP A O 4
ATOM 5567 N N . SER A 1 73 ? -5.124 -4.024 3.043 1.00 0.00 101 SER A N 4
ATOM 5568 C CA . SER A 1 73 ? -6.353 -4.410 2.358 1.00 0.00 101 SER A CA 4
ATOM 5569 C C . SER A 1 73 ? -6.991 -3.206 1.668 1.00 0.00 101 SER A C 4
ATOM 5570 O O . SER A 1 73 ? -6.836 -2.069 2.113 1.00 0.00 101 SER A O 4
ATOM 5578 N N . TRP A 1 74 ? -7.706 -3.466 0.581 1.00 0.00 102 TRP A N 4
ATOM 5579 C CA . TRP A 1 74 ? -8.531 -2.445 -0.055 1.00 0.00 102 TRP A CA 4
ATOM 5580 C C . TRP A 1 74 ? -9.599 -1.933 0.907 1.00 0.00 102 TRP A C 4
ATOM 5581 O O . TRP A 1 74 ? -10.003 -0.774 0.837 1.00 0.00 102 TRP A O 4
ATOM 5602 N N . GLU A 1 75 ? -10.048 -2.804 1.805 1.00 0.00 103 GLU A N 4
ATOM 5603 C CA . GLU A 1 75 ? -11.020 -2.421 2.820 1.00 0.00 103 GLU A CA 4
ATOM 5604 C C . GLU A 1 75 ? -10.417 -1.416 3.799 1.00 0.00 103 GLU A C 4
ATOM 5605 O O . GLU A 1 75 ? -11.077 -0.463 4.213 1.00 0.00 103 GLU A O 4
ATOM 5617 N N . PHE A 1 76 ? -9.158 -1.636 4.162 1.00 0.00 104 PHE A N 4
ATOM 5618 C CA . PHE A 1 76 ? -8.426 -0.689 4.995 1.00 0.00 104 PHE A CA 4
ATOM 5619 C C . PHE A 1 76 ? -8.221 0.634 4.263 1.00 0.00 104 PHE A C 4
ATOM 5620 O O . PHE A 1 76 ? -8.433 1.708 4.827 1.00 0.00 104 PHE A O 4
ATOM 5637 N N . ILE A 1 77 ? -7.806 0.549 3.003 1.00 0.00 105 ILE A N 4
ATOM 5638 C CA . ILE A 1 77 ? -7.630 1.735 2.175 1.00 0.00 105 ILE A CA 4
ATOM 5639 C C . ILE A 1 77 ? -8.921 2.540 2.086 1.00 0.00 105 ILE A C 4
ATOM 5640 O O . ILE A 1 77 ? -8.908 3.768 2.164 1.00 0.00 105 ILE A O 4
ATOM 5656 N N . LYS A 1 78 ? -10.039 1.839 1.923 1.00 0.00 106 LYS A N 4
ATOM 5657 C CA . LYS A 1 78 ? -11.344 2.485 1.859 1.00 0.00 106 LYS A CA 4
ATOM 5658 C C . LYS A 1 78 ? -11.694 3.140 3.193 1.00 0.00 106 LYS A C 4
ATOM 5659 O O . LYS A 1 78 ? -12.271 4.226 3.227 1.00 0.00 106 LYS A O 4
ATOM 5678 N N . ASN A 1 79 ? -11.340 2.473 4.286 1.00 0.00 107 ASN A N 4
ATOM 5679 C CA . ASN A 1 79 ? -11.599 3.000 5.620 1.00 0.00 107 ASN A CA 4
ATOM 5680 C C . ASN A 1 79 ? -10.890 4.337 5.823 1.00 0.00 107 ASN A C 4
ATOM 5681 O O . ASN A 1 79 ? -11.418 5.238 6.474 1.00 0.00 107 ASN A O 4
ATOM 5692 N N . ARG A 1 80 ? -9.692 4.456 5.261 1.00 0.00 108 ARG A N 4
ATOM 5693 C CA . ARG A 1 80 ? -8.916 5.687 5.371 1.00 0.00 108 ARG A CA 4
ATOM 5694 C C . ARG A 1 80 ? -9.452 6.754 4.421 1.00 0.00 108 ARG A C 4
ATOM 5695 O O . ARG A 1 80 ? -9.431 7.946 4.734 1.00 0.00 108 ARG A O 4
ATOM 5716 N N . LEU A 1 81 ? -9.932 6.320 3.261 1.00 0.00 109 LEU A N 4
ATOM 5717 C CA . LEU A 1 81 ? -10.599 7.218 2.325 1.00 0.00 109 LEU A CA 4
ATOM 5718 C C . LEU A 1 81 ? -11.906 7.743 2.912 1.00 0.00 109 LEU A C 4
ATOM 5719 O O . LEU A 1 81 ? -12.299 8.882 2.660 1.00 0.00 109 LEU A O 4
ATOM 5735 N N . LYS A 1 82 ? -12.574 6.906 3.696 1.00 0.00 110 LYS A N 4
ATOM 5736 C CA . LYS A 1 82 ? -13.775 7.319 4.413 1.00 0.00 110 LYS A CA 4
ATOM 5737 C C . LYS A 1 82 ? -13.445 8.374 5.465 1.00 0.00 110 LYS A C 4
ATOM 5738 O O . LYS A 1 82 ? -14.266 9.238 5.768 1.00 0.00 110 LYS A O 4
ATOM 5757 N N . GLU A 1 83 ? -12.237 8.297 6.015 1.00 0.00 111 GLU A N 4
ATOM 5758 C CA . GLU A 1 83 ? -11.750 9.319 6.932 1.00 0.00 111 GLU A CA 4
ATOM 5759 C C . GLU A 1 83 ? -11.346 10.581 6.176 1.00 0.00 111 GLU A C 4
ATOM 5760 O O . GLU A 1 83 ? -11.048 11.613 6.779 1.00 0.00 111 GLU A O 4
ATOM 5772 N N . LEU A 1 84 ? -11.341 10.494 4.850 1.00 0.00 112 LEU A N 4
ATOM 5773 C CA . LEU A 1 84 ? -11.009 11.637 4.008 1.00 0.00 112 LEU A CA 4
ATOM 5774 C C . LEU A 1 84 ? -12.254 12.181 3.313 1.00 0.00 112 LEU A C 4
ATOM 5775 O O . LEU A 1 84 ? -12.157 12.894 2.315 1.00 0.00 112 LEU A O 4
ATOM 5791 N N . ASN A 1 85 ? -13.422 11.838 3.847 1.00 0.00 113 ASN A N 4
ATOM 5792 C CA . ASN A 1 85 ? -14.685 12.277 3.267 1.00 0.00 113 ASN A CA 4
ATOM 5793 C C . ASN A 1 85 ? -15.013 13.706 3.693 1.00 0.00 113 ASN A C 4
ATOM 5794 O O . ASN A 1 85 ? -15.938 13.937 4.473 1.00 0.00 113 ASN A O 4
ATOM 5805 N N . LEU A 1 86 ? -14.248 14.661 3.174 1.00 0.00 114 LEU A N 4
ATOM 5806 C CA . LEU A 1 86 ? -14.455 16.067 3.502 1.00 0.00 114 LEU A CA 4
ATOM 5807 C C . LEU A 1 86 ? -14.307 16.305 5.002 1.00 0.00 114 LEU A C 4
ATOM 5808 O O . LEU A 1 86 ? -15.226 16.039 5.776 1.00 0.00 114 LEU A O 4
ATOM 5825 N N . GLY A 1 1 ? 2.885 -19.751 -8.675 1.00 0.00 29 GLY A N 5
ATOM 5826 C CA . GLY A 1 1 ? 3.472 -20.996 -8.213 1.00 0.00 29 GLY A CA 5
ATOM 5827 C C . GLY A 1 1 ? 4.378 -20.799 -7.014 1.00 0.00 29 GLY A C 5
ATOM 5828 O O . GLY A 1 1 ? 5.595 -20.697 -7.156 1.00 0.00 29 GLY A O 5
ATOM 5834 N N . SER A 1 2 ? 3.780 -20.743 -5.827 1.00 0.00 30 SER A N 5
ATOM 5835 C CA . SER A 1 2 ? 4.545 -20.740 -4.586 1.00 0.00 30 SER A CA 5
ATOM 5836 C C . SER A 1 2 ? 3.720 -21.312 -3.436 1.00 0.00 30 SER A C 5
ATOM 5837 O O . SER A 1 2 ? 4.200 -22.145 -2.670 1.00 0.00 30 SER A O 5
ATOM 5845 N N . GLU A 1 3 ? 2.476 -20.855 -3.324 1.00 0.00 31 GLU A N 5
ATOM 5846 C CA . GLU A 1 3 ? 1.485 -21.538 -2.503 1.00 0.00 31 GLU A CA 5
ATOM 5847 C C . GLU A 1 3 ? 0.423 -22.206 -3.373 1.00 0.00 31 GLU A C 5
ATOM 5848 O O . GLU A 1 3 ? -0.379 -23.001 -2.887 1.00 0.00 31 GLU A O 5
ATOM 5860 N N . GLU A 1 4 ? 0.429 -21.876 -4.661 1.00 0.00 32 GLU A N 5
ATOM 5861 C CA . GLU A 1 4 ? -0.489 -22.493 -5.609 1.00 0.00 32 GLU A CA 5
ATOM 5862 C C . GLU A 1 4 ? 0.263 -23.036 -6.821 1.00 0.00 32 GLU A C 5
ATOM 5863 O O . GLU A 1 4 ? 1.488 -22.958 -6.892 1.00 0.00 32 GLU A O 5
ATOM 5875 N N . LYS A 1 5 ? -0.483 -23.588 -7.772 1.00 0.00 33 LYS A N 5
ATOM 5876 C CA . LYS A 1 5 ? -0.062 -23.592 -9.169 1.00 0.00 33 LYS A CA 5
ATOM 5877 C C . LYS A 1 5 ? -0.913 -22.632 -9.996 1.00 0.00 33 LYS A C 5
ATOM 5878 O O . LYS A 1 5 ? -2.008 -22.981 -10.434 1.00 0.00 33 LYS A O 5
ATOM 5897 N N . GLU A 1 6 ? -0.399 -21.424 -10.206 1.00 0.00 34 GLU A N 5
ATOM 5898 C CA . GLU A 1 6 ? -1.207 -20.334 -10.738 1.00 0.00 34 GLU A CA 5
ATOM 5899 C C . GLU A 1 6 ? -0.336 -19.326 -11.484 1.00 0.00 34 GLU A C 5
ATOM 5900 O O . GLU A 1 6 ? 0.878 -19.499 -11.591 1.00 0.00 34 GLU A O 5
ATOM 5912 N N . GLU A 1 7 ? -0.966 -18.274 -11.996 1.00 0.00 35 GLU A N 5
ATOM 5913 C CA . GLU A 1 7 ? -0.240 -17.200 -12.666 1.00 0.00 35 GLU A CA 5
ATOM 5914 C C . GLU A 1 7 ? -0.239 -15.932 -11.816 1.00 0.00 35 GLU A C 5
ATOM 5915 O O . GLU A 1 7 ? -1.234 -15.606 -11.167 1.00 0.00 35 GLU A O 5
ATOM 5927 N N . LYS A 1 8 ? 0.884 -15.222 -11.825 1.00 0.00 36 LYS A N 5
ATOM 5928 C CA . LYS A 1 8 ? 1.038 -14.023 -11.011 1.00 0.00 36 LYS A CA 5
ATOM 5929 C C . LYS A 1 8 ? 0.455 -12.804 -11.720 1.00 0.00 36 LYS A C 5
ATOM 5930 O O . LYS A 1 8 ? 0.960 -11.690 -11.577 1.00 0.00 36 LYS A O 5
ATOM 5949 N N . LYS A 1 9 ? -0.612 -13.023 -12.482 1.00 0.00 37 LYS A N 5
ATOM 5950 C CA . LYS A 1 9 ? -1.204 -11.964 -13.292 1.00 0.00 37 LYS A CA 5
ATOM 5951 C C . LYS A 1 9 ? -2.001 -10.996 -12.423 1.00 0.00 37 LYS A C 5
ATOM 5952 O O . LYS A 1 9 ? -2.884 -11.405 -11.668 1.00 0.00 37 LYS A O 5
ATOM 5971 N N . VAL A 1 10 ? -1.683 -9.710 -12.533 1.00 0.00 38 VAL A N 5
ATOM 5972 C CA . VAL A 1 10 ? -2.231 -8.705 -11.631 1.00 0.00 38 VAL A CA 5
ATOM 5973 C C . VAL A 1 10 ? -2.719 -7.483 -12.400 1.00 0.00 38 VAL A C 5
ATOM 5974 O O . VAL A 1 10 ? -2.567 -7.403 -13.619 1.00 0.00 38 VAL A O 5
ATOM 5987 N N . ARG A 1 11 ? -3.307 -6.534 -11.679 1.00 0.00 39 ARG A N 5
ATOM 5988 C CA . ARG A 1 11 ? -3.715 -5.266 -12.274 1.00 0.00 39 ARG A CA 5
ATOM 5989 C C . ARG A 1 11 ? -2.620 -4.214 -12.115 1.00 0.00 39 ARG A C 5
ATOM 5990 O O . ARG A 1 11 ? -1.872 -4.227 -11.140 1.00 0.00 39 ARG A O 5
ATOM 6011 N N . GLU A 1 12 ? -2.535 -3.307 -13.082 1.00 0.00 40 GLU A N 5
ATOM 6012 C CA . GLU A 1 12 ? -1.352 -2.468 -13.239 1.00 0.00 40 GLU A CA 5
ATOM 6013 C C . GLU A 1 12 ? -1.317 -1.373 -12.176 1.00 0.00 40 GLU A C 5
ATOM 6014 O O . GLU A 1 12 ? -2.228 -1.262 -11.353 1.00 0.00 40 GLU A O 5
ATOM 6026 N N . LEU A 1 13 ? -0.260 -0.569 -12.197 1.00 0.00 41 LEU A N 5
ATOM 6027 C CA . LEU A 1 13 ? -0.120 0.536 -11.255 1.00 0.00 41 LEU A CA 5
ATOM 6028 C C . LEU A 1 13 ? -0.380 1.873 -11.942 1.00 0.00 41 LEU A C 5
ATOM 6029 O O . LEU A 1 13 ? 0.496 2.420 -12.613 1.00 0.00 41 LEU A O 5
ATOM 6045 N N . THR A 1 14 ? -1.589 2.397 -11.767 1.00 0.00 42 THR A N 5
ATOM 6046 C CA . THR A 1 14 ? -1.933 3.714 -12.286 1.00 0.00 42 THR A CA 5
ATOM 6047 C C . THR A 1 14 ? -1.599 4.808 -11.278 1.00 0.00 42 THR A C 5
ATOM 6048 O O . THR A 1 14 ? -1.484 4.564 -10.077 1.00 0.00 42 THR A O 5
ATOM 6059 N N . PRO A 1 15 ? -1.439 6.043 -11.775 1.00 0.00 43 PRO A N 5
ATOM 6060 C CA . PRO A 1 15 ? -1.231 7.218 -10.924 1.00 0.00 43 PRO A CA 5
ATOM 6061 C C . PRO A 1 15 ? -2.411 7.477 -9.994 1.00 0.00 43 PRO A C 5
ATOM 6062 O O . PRO A 1 15 ? -2.245 8.023 -8.904 1.00 0.00 43 PRO A O 5
ATOM 6073 N N . GLN A 1 16 ? -3.602 7.085 -10.434 1.00 0.00 44 GLN A N 5
ATOM 6074 C CA . GLN A 1 16 ? -4.795 7.186 -9.601 1.00 0.00 44 GLN A CA 5
ATOM 6075 C C . GLN A 1 16 ? -4.766 6.156 -8.478 1.00 0.00 44 GLN A C 5
ATOM 6076 O O . GLN A 1 16 ? -5.127 6.454 -7.341 1.00 0.00 44 GLN A O 5
ATOM 6090 N N . GLU A 1 17 ? -4.332 4.942 -8.806 1.00 0.00 45 GLU A N 5
ATOM 6091 C CA . GLU A 1 17 ? -4.273 3.863 -7.826 1.00 0.00 45 GLU A CA 5
ATOM 6092 C C . GLU A 1 17 ? -3.196 4.138 -6.779 1.00 0.00 45 GLU A C 5
ATOM 6093 O O . GLU A 1 17 ? -3.361 3.810 -5.604 1.00 0.00 45 GLU A O 5
ATOM 6105 N N . LEU A 1 18 ? -2.096 4.742 -7.214 1.00 0.00 46 LEU A N 5
ATOM 6106 C CA . LEU A 1 18 ? -0.943 4.948 -6.345 1.00 0.00 46 LEU A CA 5
ATOM 6107 C C . LEU A 1 18 ? -1.150 6.166 -5.447 1.00 0.00 46 LEU A C 5
ATOM 6108 O O . LEU A 1 18 ? -0.783 6.151 -4.273 1.00 0.00 46 LEU A O 5
ATOM 6124 N N . GLU A 1 19 ? -1.737 7.216 -6.011 1.00 0.00 47 GLU A N 5
ATOM 6125 C CA . GLU A 1 19 ? -1.923 8.467 -5.285 1.00 0.00 47 GLU A CA 5
ATOM 6126 C C . GLU A 1 19 ? -2.964 8.306 -4.180 1.00 0.00 47 GLU A C 5
ATOM 6127 O O . GLU A 1 19 ? -2.791 8.809 -3.070 1.00 0.00 47 GLU A O 5
ATOM 6139 N N . LEU A 1 20 ? -4.046 7.601 -4.494 1.00 0.00 48 LEU A N 5
ATOM 6140 C CA . LEU A 1 20 ? -5.098 7.341 -3.518 1.00 0.00 48 LEU A CA 5
ATOM 6141 C C . LEU A 1 20 ? -4.593 6.434 -2.400 1.00 0.00 48 LEU A C 5
ATOM 6142 O O . LEU A 1 20 ? -5.114 6.458 -1.284 1.00 0.00 48 LEU A O 5
ATOM 6158 N N . PHE A 1 21 ? -3.574 5.639 -2.706 1.00 0.00 49 PHE A N 5
ATOM 6159 C CA . PHE A 1 21 ? -2.949 4.778 -1.707 1.00 0.00 49 PHE A CA 5
ATOM 6160 C C . PHE A 1 21 ? -2.247 5.608 -0.637 1.00 0.00 49 PHE A C 5
ATOM 6161 O O . PHE A 1 21 ? -2.565 5.512 0.548 1.00 0.00 49 PHE A O 5
ATOM 6178 N N . LYS A 1 22 ? -1.289 6.424 -1.063 1.00 0.00 50 LYS A N 5
ATOM 6179 C CA . LYS A 1 22 ? -0.553 7.287 -0.146 1.00 0.00 50 LYS A CA 5
ATOM 6180 C C . LYS A 1 22 ? -1.484 8.306 0.504 1.00 0.00 50 LYS A C 5
ATOM 6181 O O . LYS A 1 22 ? -1.234 8.764 1.618 1.00 0.00 50 LYS A O 5
ATOM 6200 N N . ARG A 1 23 ? -2.557 8.655 -0.198 1.00 0.00 51 ARG A N 5
ATOM 6201 C CA . ARG A 1 23 ? -3.576 9.540 0.352 1.00 0.00 51 ARG A CA 5
ATOM 6202 C C . ARG A 1 23 ? -4.308 8.868 1.512 1.00 0.00 51 ARG A C 5
ATOM 6203 O O . ARG A 1 23 ? -4.552 9.488 2.546 1.00 0.00 51 ARG A O 5
ATOM 6224 N N . ALA A 1 24 ? -4.656 7.599 1.330 1.00 0.00 52 ALA A N 5
ATOM 6225 C CA . ALA A 1 24 ? -5.331 6.835 2.372 1.00 0.00 52 ALA A CA 5
ATOM 6226 C C . ALA A 1 24 ? -4.399 6.575 3.551 1.00 0.00 52 ALA A C 5
ATOM 6227 O O . ALA A 1 24 ? -4.835 6.550 4.702 1.00 0.00 52 ALA A O 5
ATOM 6234 N N . MET A 1 25 ? -3.119 6.381 3.257 1.00 0.00 53 MET A N 5
ATOM 6235 C CA . MET A 1 25 ? -2.117 6.175 4.297 1.00 0.00 53 MET A CA 5
ATOM 6236 C C . MET A 1 25 ? -1.767 7.490 4.982 1.00 0.00 53 MET A C 5
ATOM 6237 O O . MET A 1 25 ? -1.267 7.503 6.107 1.00 0.00 53 MET A O 5
ATOM 6251 N N . GLY A 1 26 ? -2.031 8.599 4.297 1.00 0.00 54 GLY A N 5
ATOM 6252 C CA . GLY A 1 26 ? -1.732 9.905 4.854 1.00 0.00 54 GLY A CA 5
ATOM 6253 C C . GLY A 1 26 ? -0.243 10.188 4.901 1.00 0.00 54 GLY A C 5
ATOM 6254 O O . GLY A 1 26 ? 0.236 10.877 5.802 1.00 0.00 54 GLY A O 5
ATOM 6258 N N . ILE A 1 27 ? 0.490 9.653 3.931 1.00 0.00 55 ILE A N 5
ATOM 6259 C CA . ILE A 1 27 ? 1.948 9.654 3.986 1.00 0.00 55 ILE A CA 5
ATOM 6260 C C . ILE A 1 27 ? 2.498 11.074 3.925 1.00 0.00 55 ILE A C 5
ATOM 6261 O O . ILE A 1 27 ? 2.307 11.785 2.938 1.00 0.00 55 ILE A O 5
ATOM 6277 N N . THR A 1 28 ? 3.189 11.482 4.985 1.00 0.00 56 THR A N 5
ATOM 6278 C CA . THR A 1 28 ? 3.733 12.831 5.071 1.00 0.00 56 THR A CA 5
ATOM 6279 C C . THR A 1 28 ? 5.122 12.905 4.449 1.00 0.00 56 THR A C 5
ATOM 6280 O O . THR A 1 28 ? 5.808 11.896 4.284 1.00 0.00 56 THR A O 5
ATOM 6291 N N . PRO A 1 29 ? 5.549 14.126 4.095 1.00 0.00 57 PRO A N 5
ATOM 6292 C CA . PRO A 1 29 ? 6.910 14.379 3.610 1.00 0.00 57 PRO A CA 5
ATOM 6293 C C . PRO A 1 29 ? 7.968 14.060 4.661 1.00 0.00 57 PRO A C 5
ATOM 6294 O O . PRO A 1 29 ? 9.158 13.984 4.354 1.00 0.00 57 PRO A O 5
ATOM 6305 N N . HIS A 1 30 ? 7.527 13.875 5.901 1.00 0.00 58 HIS A N 5
ATOM 6306 C CA . HIS A 1 30 ? 8.431 13.524 6.990 1.00 0.00 58 HIS A CA 5
ATOM 6307 C C . HIS A 1 30 ? 8.772 12.037 6.955 1.00 0.00 58 HIS A C 5
ATOM 6308 O O . HIS A 1 30 ? 9.912 11.646 7.202 1.00 0.00 58 HIS A O 5
ATOM 6322 N N . ASN A 1 31 ? 7.775 11.213 6.647 1.00 0.00 59 ASN A N 5
ATOM 6323 C CA . ASN A 1 31 ? 7.970 9.770 6.579 1.00 0.00 59 ASN A CA 5
ATOM 6324 C C . ASN A 1 31 ? 7.786 9.263 5.151 1.00 0.00 59 ASN A C 5
ATOM 6325 O O . ASN A 1 31 ? 7.546 8.076 4.930 1.00 0.00 59 ASN A O 5
ATOM 6336 N N . TYR A 1 32 ? 7.902 10.170 4.189 1.00 0.00 60 TYR A N 5
ATOM 6337 C CA . TYR A 1 32 ? 7.751 9.815 2.782 1.00 0.00 60 TYR A CA 5
ATOM 6338 C C . TYR A 1 32 ? 8.860 8.869 2.337 1.00 0.00 60 TYR A C 5
ATOM 6339 O O . TYR A 1 32 ? 8.599 7.833 1.724 1.00 0.00 60 TYR A O 5
ATOM 6357 N N . TRP A 1 33 ? 10.098 9.230 2.651 1.00 0.00 61 TRP A N 5
ATOM 6358 C CA . TRP A 1 33 ? 11.246 8.387 2.331 1.00 0.00 61 TRP A CA 5
ATOM 6359 C C . TRP A 1 33 ? 11.168 7.057 3.072 1.00 0.00 61 TRP A C 5
ATOM 6360 O O . TRP A 1 33 ? 11.625 6.031 2.571 1.00 0.00 61 TRP A O 5
ATOM 6381 N N . GLN A 1 34 ? 10.585 7.084 4.266 1.00 0.00 62 GLN A N 5
ATOM 6382 C CA . GLN A 1 34 ? 10.395 5.868 5.050 1.00 0.00 62 GLN A CA 5
ATOM 6383 C C . GLN A 1 34 ? 9.420 4.921 4.356 1.00 0.00 62 GLN A C 5
ATOM 6384 O O . GLN A 1 34 ? 9.698 3.732 4.205 1.00 0.00 62 GLN A O 5
ATOM 6398 N N . TRP A 1 35 ? 8.280 5.457 3.939 1.00 0.00 63 TRP A N 5
ATOM 6399 C CA . TRP A 1 35 ? 7.281 4.668 3.226 1.00 0.00 63 TRP A CA 5
ATOM 6400 C C . TRP A 1 35 ? 7.814 4.220 1.867 1.00 0.00 63 TRP A C 5
ATOM 6401 O O . TRP A 1 35 ? 7.451 3.154 1.371 1.00 0.00 63 TRP A O 5
ATOM 6422 N N . ALA A 1 36 ? 8.672 5.041 1.272 1.00 0.00 64 ALA A N 5
ATOM 6423 C CA . ALA A 1 36 ? 9.232 4.740 -0.039 1.00 0.00 64 ALA A CA 5
ATOM 6424 C C . ALA A 1 36 ? 10.099 3.486 0.011 1.00 0.00 64 ALA A C 5
ATOM 6425 O O . ALA A 1 36 ? 10.215 2.760 -0.976 1.00 0.00 64 ALA A O 5
ATOM 6432 N N . SER A 1 37 ? 10.708 3.238 1.166 1.00 0.00 65 SER A N 5
ATOM 6433 C CA . SER A 1 37 ? 11.660 2.143 1.310 1.00 0.00 65 SER A CA 5
ATOM 6434 C C . SER A 1 37 ? 10.937 0.823 1.562 1.00 0.00 65 SER A C 5
ATOM 6435 O O . SER A 1 37 ? 11.410 -0.242 1.166 1.00 0.00 65 SER A O 5
ATOM 6443 N N . ARG A 1 38 ? 9.785 0.904 2.221 1.00 0.00 66 ARG A N 5
ATOM 6444 C CA . ARG A 1 38 ? 9.022 -0.288 2.572 1.00 0.00 66 ARG A CA 5
ATOM 6445 C C . ARG A 1 38 ? 8.071 -0.677 1.443 1.00 0.00 66 ARG A C 5
ATOM 6446 O O . ARG A 1 38 ? 7.746 -1.851 1.267 1.00 0.00 66 ARG A O 5
ATOM 6467 N N . THR A 1 39 ? 7.627 0.318 0.681 1.00 0.00 67 THR A N 5
ATOM 6468 C CA . THR A 1 39 ? 6.683 0.086 -0.405 1.00 0.00 67 THR A CA 5
ATOM 6469 C C . THR A 1 39 ? 7.409 -0.251 -1.704 1.00 0.00 67 THR A C 5
ATOM 6470 O O . THR A 1 39 ? 6.792 -0.343 -2.763 1.00 0.00 67 THR A O 5
ATOM 6481 N N . ASN A 1 40 ? 8.722 -0.437 -1.610 1.00 0.00 68 ASN A N 5
ATOM 6482 C CA . ASN A 1 40 ? 9.539 -0.720 -2.784 1.00 0.00 68 ASN A CA 5
ATOM 6483 C C . ASN A 1 40 ? 9.256 0.284 -3.898 1.00 0.00 68 ASN A C 5
ATOM 6484 O O . ASN A 1 40 ? 8.754 -0.079 -4.960 1.00 0.00 68 ASN A O 5
ATOM 6495 N N . ASN A 1 41 ? 9.586 1.546 -3.647 1.00 0.00 69 ASN A N 5
ATOM 6496 C CA . ASN A 1 41 ? 9.347 2.607 -4.621 1.00 0.00 69 ASN A CA 5
ATOM 6497 C C . ASN A 1 41 ? 7.854 2.785 -4.876 1.00 0.00 69 ASN A C 5
ATOM 6498 O O . ASN A 1 41 ? 7.438 3.117 -5.986 1.00 0.00 69 ASN A O 5
ATOM 6509 N N . PHE A 1 42 ? 7.051 2.564 -3.840 1.00 0.00 70 PHE A N 5
ATOM 6510 C CA . PHE A 1 42 ? 5.602 2.674 -3.957 1.00 0.00 70 PHE A CA 5
ATOM 6511 C C . PHE A 1 42 ? 5.078 1.784 -5.081 1.00 0.00 70 PHE A C 5
ATOM 6512 O O . PHE A 1 42 ? 4.101 2.119 -5.751 1.00 0.00 70 PHE A O 5
ATOM 6529 N N . LYS A 1 43 ? 5.735 0.647 -5.281 1.00 0.00 71 LYS A N 5
ATOM 6530 C CA . LYS A 1 43 ? 5.283 -0.336 -6.259 1.00 0.00 71 LYS A CA 5
ATOM 6531 C C . LYS A 1 43 ? 4.436 -1.417 -5.595 1.00 0.00 71 LYS A C 5
ATOM 6532 O O . LYS A 1 43 ? 4.965 -2.357 -5.002 1.00 0.00 71 LYS A O 5
ATOM 6551 N N . LEU A 1 44 ? 3.120 -1.276 -5.697 1.00 0.00 72 LEU A N 5
ATOM 6552 C CA . LEU A 1 44 ? 2.199 -2.242 -5.110 1.00 0.00 72 LEU A CA 5
ATOM 6553 C C . LEU A 1 44 ? 1.234 -2.786 -6.160 1.00 0.00 72 LEU A C 5
ATOM 6554 O O . LEU A 1 44 ? 0.844 -2.074 -7.086 1.00 0.00 72 LEU A O 5
ATOM 6570 N N . LEU A 1 45 ? 0.852 -4.048 -6.008 1.00 0.00 73 LEU A N 5
ATOM 6571 C CA . LEU A 1 45 ? 0.058 -4.735 -7.021 1.00 0.00 73 LEU A CA 5
ATOM 6572 C C . LEU A 1 45 ? -1.146 -5.429 -6.393 1.00 0.00 73 LEU A C 5
ATOM 6573 O O . LEU A 1 45 ? -1.147 -5.735 -5.199 1.00 0.00 73 LEU A O 5
ATOM 6589 N N . THR A 1 46 ? -2.168 -5.678 -7.204 1.00 0.00 74 THR A N 5
ATOM 6590 C CA . THR A 1 46 ? -3.369 -6.360 -6.733 1.00 0.00 74 THR A CA 5
ATOM 6591 C C . THR A 1 46 ? -4.251 -6.787 -7.900 1.00 0.00 74 THR A C 5
ATOM 6592 O O . THR A 1 46 ? -4.188 -6.207 -8.984 1.00 0.00 74 THR A O 5
ATOM 6603 N N . ASP A 1 47 ? -5.072 -7.805 -7.672 1.00 0.00 75 ASP A N 5
ATOM 6604 C CA . ASP A 1 47 ? -6.075 -8.213 -8.649 1.00 0.00 75 ASP A CA 5
ATOM 6605 C C . ASP A 1 47 ? -7.364 -8.647 -7.957 1.00 0.00 75 ASP A C 5
ATOM 6606 O O . ASP A 1 47 ? -7.508 -9.804 -7.561 1.00 0.00 75 ASP A O 5
ATOM 6615 N N . GLY A 1 48 ? -8.297 -7.713 -7.815 1.00 0.00 76 GLY A N 5
ATOM 6616 C CA . GLY A 1 48 ? -9.556 -8.014 -7.159 1.00 0.00 76 GLY A CA 5
ATOM 6617 C C . GLY A 1 48 ? -9.371 -8.465 -5.725 1.00 0.00 76 GLY A C 5
ATOM 6618 O O . GLY A 1 48 ? -10.216 -9.170 -5.174 1.00 0.00 76 GLY A O 5
ATOM 6622 N N . GLU A 1 49 ? -8.259 -8.060 -5.117 1.00 0.00 77 GLU A N 5
ATOM 6623 C CA . GLU A 1 49 ? -7.872 -8.575 -3.809 1.00 0.00 77 GLU A CA 5
ATOM 6624 C C . GLU A 1 49 ? -7.171 -7.499 -2.987 1.00 0.00 77 GLU A C 5
ATOM 6625 O O . GLU A 1 49 ? -7.150 -6.327 -3.366 1.00 0.00 77 GLU A O 5
ATOM 6637 N N . TRP A 1 50 ? -6.598 -7.903 -1.859 1.00 0.00 78 TRP A N 5
ATOM 6638 C CA . TRP A 1 50 ? -5.793 -7.001 -1.043 1.00 0.00 78 TRP A CA 5
ATOM 6639 C C . TRP A 1 50 ? -4.548 -6.550 -1.799 1.00 0.00 78 TRP A C 5
ATOM 6640 O O . TRP A 1 50 ? -4.028 -7.274 -2.648 1.00 0.00 78 TRP A O 5
ATOM 6661 N N . VAL A 1 51 ? -4.073 -5.349 -1.484 1.00 0.00 79 VAL A N 5
ATOM 6662 C CA . VAL A 1 51 ? -2.866 -4.816 -2.108 1.00 0.00 79 VAL A CA 5
ATOM 6663 C C . VAL A 1 51 ? -1.617 -5.265 -1.356 1.00 0.00 79 VAL A C 5
ATOM 6664 O O . VAL A 1 51 ? -1.580 -5.245 -0.126 1.00 0.00 79 VAL A O 5
ATOM 6677 N N . TRP A 1 52 ? -0.597 -5.667 -2.104 1.00 0.00 80 TRP A N 5
ATOM 6678 C CA . TRP A 1 52 ? 0.685 -6.037 -1.514 1.00 0.00 80 TRP A CA 5
ATOM 6679 C C . TRP A 1 52 ? 1.833 -5.319 -2.214 1.00 0.00 80 TRP A C 5
ATOM 6680 O O . TRP A 1 52 ? 1.684 -4.834 -3.336 1.00 0.00 80 TRP A O 5
ATOM 6701 N N . VAL A 1 53 ? 2.980 -5.254 -1.544 1.00 0.00 81 VAL A N 5
ATOM 6702 C CA . VAL A 1 53 ? 4.148 -4.575 -2.093 1.00 0.00 81 VAL A CA 5
ATOM 6703 C C . VAL A 1 53 ? 4.997 -5.527 -2.929 1.00 0.00 81 VAL A C 5
ATOM 6704 O O . VAL A 1 53 ? 5.279 -6.649 -2.511 1.00 0.00 81 VAL A O 5
ATOM 6717 N N . GLU A 1 54 ? 5.401 -5.069 -4.109 1.00 0.00 82 GLU A N 5
ATOM 6718 C CA . GLU A 1 54 ? 6.232 -5.875 -4.996 1.00 0.00 82 GLU A CA 5
ATOM 6719 C C . GLU A 1 54 ? 7.482 -6.366 -4.272 1.00 0.00 82 GLU A C 5
ATOM 6720 O O . GLU A 1 54 ? 8.180 -5.589 -3.620 1.00 0.00 82 GLU A O 5
ATOM 6732 N N . GLY A 1 55 ? 7.760 -7.661 -4.391 1.00 0.00 83 GLY A N 5
ATOM 6733 C CA . GLY A 1 55 ? 8.973 -8.215 -3.822 1.00 0.00 83 GLY A CA 5
ATOM 6734 C C . GLY A 1 55 ? 8.738 -8.857 -2.469 1.00 0.00 83 GLY A C 5
ATOM 6735 O O . GLY A 1 55 ? 9.583 -9.600 -1.969 1.00 0.00 83 GLY A O 5
ATOM 6739 N N . TYR A 1 56 ? 7.587 -8.566 -1.871 1.00 0.00 84 TYR A N 5
ATOM 6740 C CA . TYR A 1 56 ? 7.225 -9.150 -0.585 1.00 0.00 84 TYR A CA 5
ATOM 6741 C C . TYR A 1 56 ? 6.124 -10.191 -0.749 1.00 0.00 84 TYR A C 5
ATOM 6742 O O . TYR A 1 56 ? 5.204 -10.271 0.066 1.00 0.00 84 TYR A O 5
ATOM 6760 N N . GLU A 1 57 ? 6.222 -10.987 -1.809 1.00 0.00 85 GLU A N 5
ATOM 6761 C CA . GLU A 1 57 ? 5.394 -12.179 -1.949 1.00 0.00 85 GLU A CA 5
ATOM 6762 C C . GLU A 1 57 ? 5.577 -13.111 -0.755 1.00 0.00 85 GLU A C 5
ATOM 6763 O O . GLU A 1 57 ? 4.682 -13.887 -0.418 1.00 0.00 85 GLU A O 5
ATOM 6775 N N . GLU A 1 58 ? 6.741 -13.028 -0.118 1.00 0.00 86 GLU A N 5
ATOM 6776 C CA . GLU A 1 58 ? 6.987 -13.752 1.123 1.00 0.00 86 GLU A CA 5
ATOM 6777 C C . GLU A 1 58 ? 6.080 -13.242 2.239 1.00 0.00 86 GLU A C 5
ATOM 6778 O O . GLU A 1 58 ? 6.079 -13.778 3.348 1.00 0.00 86 GLU A O 5
ATOM 6790 N N . HIS A 1 59 ? 5.311 -12.199 1.938 1.00 0.00 87 HIS A N 5
ATOM 6791 C CA . HIS A 1 59 ? 4.355 -11.655 2.897 1.00 0.00 87 HIS A CA 5
ATOM 6792 C C . HIS A 1 59 ? 2.925 -11.803 2.383 1.00 0.00 87 HIS A C 5
ATOM 6793 O O . HIS A 1 59 ? 2.022 -11.086 2.813 1.00 0.00 87 HIS A O 5
ATOM 6807 N N . ILE A 1 60 ? 2.729 -12.738 1.458 1.00 0.00 88 ILE A N 5
ATOM 6808 C CA . ILE A 1 60 ? 1.399 -13.033 0.939 1.00 0.00 88 ILE A CA 5
ATOM 6809 C C . ILE A 1 60 ? 0.852 -14.327 1.534 1.00 0.00 88 ILE A C 5
ATOM 6810 O O . ILE A 1 60 ? 1.399 -15.405 1.308 1.00 0.00 88 ILE A O 5
ATOM 6826 N N . GLY A 1 61 ? -0.233 -14.211 2.292 1.00 0.00 89 GLY A N 5
ATOM 6827 C CA . GLY A 1 61 ? -0.782 -15.364 2.981 1.00 0.00 89 GLY A CA 5
ATOM 6828 C C . GLY A 1 61 ? -0.331 -15.444 4.427 1.00 0.00 89 GLY A C 5
ATOM 6829 O O . GLY A 1 61 ? -0.895 -16.198 5.221 1.00 0.00 89 GLY A O 5
ATOM 6833 N N . LYS A 1 62 ? 0.691 -14.667 4.771 1.00 0.00 90 LYS A N 5
ATOM 6834 C CA . LYS A 1 62 ? 1.237 -14.671 6.122 1.00 0.00 90 LYS A CA 5
ATOM 6835 C C . LYS A 1 62 ? 0.399 -13.796 7.050 1.00 0.00 90 LYS A C 5
ATOM 6836 O O . LYS A 1 62 ? -0.593 -13.203 6.629 1.00 0.00 90 LYS A O 5
ATOM 6855 N N . GLN A 1 63 ? 0.807 -13.721 8.313 1.00 0.00 91 GLN A N 5
ATOM 6856 C CA . GLN A 1 63 ? 0.101 -12.907 9.296 1.00 0.00 91 GLN A CA 5
ATOM 6857 C C . GLN A 1 63 ? 1.085 -12.114 10.151 1.00 0.00 91 GLN A C 5
ATOM 6858 O O . GLN A 1 63 ? 1.162 -12.307 11.366 1.00 0.00 91 GLN A O 5
ATOM 6872 N N . LEU A 1 64 ? 1.835 -11.224 9.512 1.00 0.00 92 LEU A N 5
ATOM 6873 C CA . LEU A 1 64 ? 2.873 -10.463 10.199 1.00 0.00 92 LEU A CA 5
ATOM 6874 C C . LEU A 1 64 ? 2.311 -9.167 10.771 1.00 0.00 92 LEU A C 5
ATOM 6875 O O . LEU A 1 64 ? 1.316 -8.625 10.285 1.00 0.00 92 LEU A O 5
ATOM 6891 N N . PRO A 1 65 ? 2.960 -8.653 11.825 1.00 0.00 93 PRO A N 5
ATOM 6892 C CA . PRO A 1 65 ? 2.567 -7.393 12.460 1.00 0.00 93 PRO A CA 5
ATOM 6893 C C . PRO A 1 65 ? 2.793 -6.189 11.550 1.00 0.00 93 PRO A C 5
ATOM 6894 O O . PRO A 1 65 ? 3.577 -6.256 10.601 1.00 0.00 93 PRO A O 5
ATOM 6905 N N . LEU A 1 66 ? 2.104 -5.092 11.845 1.00 0.00 94 LEU A N 5
ATOM 6906 C CA . LEU A 1 66 ? 2.177 -3.896 11.012 1.00 0.00 94 LEU A CA 5
ATOM 6907 C C . LEU A 1 66 ? 3.626 -3.547 10.688 1.00 0.00 94 LEU A C 5
ATOM 6908 O O . LEU A 1 66 ? 3.949 -3.187 9.556 1.00 0.00 94 LEU A O 5
ATOM 6924 N N . ASN A 1 67 ? 4.494 -3.657 11.688 1.00 0.00 95 ASN A N 5
ATOM 6925 C CA . ASN A 1 67 ? 5.907 -3.339 11.512 1.00 0.00 95 ASN A CA 5
ATOM 6926 C C . ASN A 1 67 ? 6.535 -4.226 10.441 1.00 0.00 95 ASN A C 5
ATOM 6927 O O . ASN A 1 67 ? 7.374 -3.775 9.662 1.00 0.00 95 ASN A O 5
ATOM 6938 N N . GLN A 1 68 ? 6.123 -5.489 10.411 1.00 0.00 96 GLN A N 5
ATOM 6939 C CA . GLN A 1 68 ? 6.669 -6.448 9.460 1.00 0.00 96 GLN A CA 5
ATOM 6940 C C . GLN A 1 68 ? 5.680 -6.721 8.331 1.00 0.00 96 GLN A C 5
ATOM 6941 O O . GLN A 1 68 ? 5.827 -7.685 7.581 1.00 0.00 96 GLN A O 5
ATOM 6955 N N . ALA A 1 69 ? 4.671 -5.862 8.216 1.00 0.00 97 ALA A N 5
ATOM 6956 C CA . ALA A 1 69 ? 3.621 -6.048 7.223 1.00 0.00 97 ALA A CA 5
ATOM 6957 C C . ALA A 1 69 ? 3.895 -5.218 5.973 1.00 0.00 97 ALA A C 5
ATOM 6958 O O . ALA A 1 69 ? 4.310 -4.061 6.062 1.00 0.00 97 ALA A O 5
ATOM 6965 N N . ARG A 1 70 ? 3.662 -5.816 4.808 1.00 0.00 98 ARG A N 5
ATOM 6966 C CA . ARG A 1 70 ? 3.842 -5.118 3.542 1.00 0.00 98 ARG A CA 5
ATOM 6967 C C . ARG A 1 70 ? 2.647 -5.343 2.622 1.00 0.00 98 ARG A C 5
ATOM 6968 O O . ARG A 1 70 ? 2.803 -5.515 1.414 1.00 0.00 98 ARG A O 5
ATOM 6989 N N . ALA A 1 71 ? 1.451 -5.344 3.203 1.00 0.00 99 ALA A N 5
ATOM 6990 C CA . ALA A 1 71 ? 0.232 -5.597 2.443 1.00 0.00 99 ALA A CA 5
ATOM 6991 C C . ALA A 1 71 ? -0.995 -5.079 3.186 1.00 0.00 99 ALA A C 5
ATOM 6992 O O . ALA A 1 71 ? -1.101 -5.221 4.406 1.00 0.00 99 ALA A O 5
ATOM 6999 N N . TRP A 1 72 ? -1.919 -4.478 2.446 1.00 0.00 100 TRP A N 5
ATOM 7000 C CA . TRP A 1 72 ? -3.149 -3.955 3.033 1.00 0.00 100 TRP A CA 5
ATOM 7001 C C . TRP A 1 72 ? -4.352 -4.278 2.154 1.00 0.00 100 TRP A C 5
ATOM 7002 O O . TRP A 1 72 ? -4.200 -4.661 0.993 1.00 0.00 100 TRP A O 5
ATOM 7023 N N . SER A 1 73 ? -5.548 -4.118 2.712 1.00 0.00 101 SER A N 5
ATOM 7024 C CA . SER A 1 73 ? -6.775 -4.444 1.996 1.00 0.00 101 SER A CA 5
ATOM 7025 C C . SER A 1 73 ? -7.350 -3.206 1.313 1.00 0.00 101 SER A C 5
ATOM 7026 O O . SER A 1 73 ? -7.173 -2.084 1.788 1.00 0.00 101 SER A O 5
ATOM 7034 N N . TRP A 1 74 ? -8.037 -3.420 0.198 1.00 0.00 102 TRP A N 5
ATOM 7035 C CA . TRP A 1 74 ? -8.854 -2.374 -0.409 1.00 0.00 102 TRP A CA 5
ATOM 7036 C C . TRP A 1 74 ? -9.909 -1.870 0.570 1.00 0.00 102 TRP A C 5
ATOM 7037 O O . TRP A 1 74 ? -10.298 -0.704 0.531 1.00 0.00 102 TRP A O 5
ATOM 7058 N N . GLU A 1 75 ? -10.368 -2.758 1.446 1.00 0.00 103 GLU A N 5
ATOM 7059 C CA . GLU A 1 75 ? -11.325 -2.383 2.481 1.00 0.00 103 GLU A CA 5
ATOM 7060 C C . GLU A 1 75 ? -10.674 -1.482 3.524 1.00 0.00 103 GLU A C 5
ATOM 7061 O O . GLU A 1 75 ? -11.315 -0.585 4.073 1.00 0.00 103 GLU A O 5
ATOM 7073 N N . PHE A 1 76 ? -9.395 -1.726 3.793 1.00 0.00 104 PHE A N 5
ATOM 7074 C CA . PHE A 1 76 ? -8.616 -0.852 4.661 1.00 0.00 104 PHE A CA 5
ATOM 7075 C C . PHE A 1 76 ? -8.399 0.511 4.008 1.00 0.00 104 PHE A C 5
ATOM 7076 O O . PHE A 1 76 ? -8.531 1.550 4.655 1.00 0.00 104 PHE A O 5
ATOM 7093 N N . ILE A 1 77 ? -8.067 0.496 2.722 1.00 0.00 105 ILE A N 5
ATOM 7094 C CA . ILE A 1 77 ? -7.837 1.729 1.978 1.00 0.00 105 ILE A CA 5
ATOM 7095 C C . ILE A 1 77 ? -9.097 2.588 1.936 1.00 0.00 105 ILE A C 5
ATOM 7096 O O . ILE A 1 77 ? -9.041 3.803 2.131 1.00 0.00 105 ILE A O 5
ATOM 7112 N N . LYS A 1 78 ? -10.233 1.948 1.682 1.00 0.00 106 LYS A N 5
ATOM 7113 C CA . LYS A 1 78 ? -11.509 2.651 1.610 1.00 0.00 106 LYS A CA 5
ATOM 7114 C C . LYS A 1 78 ? -11.879 3.244 2.967 1.00 0.00 106 LYS A C 5
ATOM 7115 O O . LYS A 1 78 ? -12.402 4.354 3.047 1.00 0.00 106 LYS A O 5
ATOM 7134 N N . ASN A 1 79 ? -11.601 2.495 4.030 1.00 0.00 107 ASN A N 5
ATOM 7135 C CA . ASN A 1 79 ? -11.915 2.942 5.382 1.00 0.00 107 ASN A CA 5
ATOM 7136 C C . ASN A 1 79 ? -11.141 4.211 5.730 1.00 0.00 107 ASN A C 5
ATOM 7137 O O . ASN A 1 79 ? -11.672 5.119 6.366 1.00 0.00 107 ASN A O 5
ATOM 7148 N N . ARG A 1 80 ? -9.883 4.263 5.305 1.00 0.00 108 ARG A N 5
ATOM 7149 C CA . ARG A 1 80 ? -9.037 5.420 5.568 1.00 0.00 108 ARG A CA 5
ATOM 7150 C C . ARG A 1 80 ? -9.447 6.605 4.698 1.00 0.00 108 ARG A C 5
ATOM 7151 O O . ARG A 1 80 ? -9.394 7.755 5.131 1.00 0.00 108 ARG A O 5
ATOM 7172 N N . LEU A 1 81 ? -9.856 6.313 3.467 1.00 0.00 109 LEU A N 5
ATOM 7173 C CA . LEU A 1 81 ? -10.357 7.343 2.564 1.00 0.00 109 LEU A CA 5
ATOM 7174 C C . LEU A 1 81 ? -11.662 7.936 3.087 1.00 0.00 109 LEU A C 5
ATOM 7175 O O . LEU A 1 81 ? -11.956 9.110 2.864 1.00 0.00 109 LEU A O 5
ATOM 7191 N N . LYS A 1 82 ? -12.442 7.116 3.783 1.00 0.00 110 LYS A N 5
ATOM 7192 C CA . LYS A 1 82 ? -13.665 7.585 4.426 1.00 0.00 110 LYS A CA 5
ATOM 7193 C C . LYS A 1 82 ? -13.342 8.487 5.612 1.00 0.00 110 LYS A C 5
ATOM 7194 O O . LYS A 1 82 ? -14.073 9.435 5.897 1.00 0.00 110 LYS A O 5
ATOM 7213 N N . GLU A 1 83 ? -12.247 8.186 6.300 1.00 0.00 111 GLU A N 5
ATOM 7214 C CA . GLU A 1 83 ? -11.833 8.970 7.459 1.00 0.00 111 GLU A CA 5
ATOM 7215 C C . GLU A 1 83 ? -11.376 10.363 7.038 1.00 0.00 111 GLU A C 5
ATOM 7216 O O . GLU A 1 83 ? -11.449 11.314 7.817 1.00 0.00 111 GLU A O 5
ATOM 7228 N N . LEU A 1 84 ? -10.907 10.477 5.801 1.00 0.00 112 LEU A N 5
ATOM 7229 C CA . LEU A 1 84 ? -10.418 11.750 5.281 1.00 0.00 112 LEU A CA 5
ATOM 7230 C C . LEU A 1 84 ? -11.376 12.314 4.236 1.00 0.00 112 LEU A C 5
ATOM 7231 O O . LEU A 1 84 ? -11.129 13.373 3.661 1.00 0.00 112 LEU A O 5
ATOM 7247 N N . ASN A 1 85 ? -12.472 11.601 3.999 1.00 0.00 113 ASN A N 5
ATOM 7248 C CA . ASN A 1 85 ? -13.482 12.047 3.046 1.00 0.00 113 ASN A CA 5
ATOM 7249 C C . ASN A 1 85 ? -14.169 13.318 3.536 1.00 0.00 113 ASN A C 5
ATOM 7250 O O . ASN A 1 85 ? -14.586 14.158 2.738 1.00 0.00 113 ASN A O 5
ATOM 7261 N N . LEU A 1 86 ? -14.282 13.452 4.853 1.00 0.00 114 LEU A N 5
ATOM 7262 C CA . LEU A 1 86 ? -14.923 14.619 5.451 1.00 0.00 114 LEU A CA 5
ATOM 7263 C C . LEU A 1 86 ? -13.946 15.379 6.341 1.00 0.00 114 LEU A C 5
ATOM 7264 O O . LEU A 1 86 ? -12.914 14.845 6.749 1.00 0.00 114 LEU A O 5
ATOM 7281 N N . GLY A 1 1 ? 5.416 6.562 -8.579 1.00 0.00 29 GLY A N 6
ATOM 7282 C CA . GLY A 1 1 ? 4.862 6.615 -9.918 1.00 0.00 29 GLY A CA 6
ATOM 7283 C C . GLY A 1 1 ? 5.662 5.791 -10.909 1.00 0.00 29 GLY A C 6
ATOM 7284 O O . GLY A 1 1 ? 6.836 5.502 -10.679 1.00 0.00 29 GLY A O 6
ATOM 7290 N N . SER A 1 2 ? 5.025 5.412 -12.012 1.00 0.00 30 SER A N 6
ATOM 7291 C CA . SER A 1 2 ? 5.146 4.058 -12.538 1.00 0.00 30 SER A CA 6
ATOM 7292 C C . SER A 1 2 ? 5.319 4.076 -14.053 1.00 0.00 30 SER A C 6
ATOM 7293 O O . SER A 1 2 ? 4.352 3.934 -14.801 1.00 0.00 30 SER A O 6
ATOM 7301 N N . GLU A 1 3 ? 6.559 4.251 -14.499 1.00 0.00 31 GLU A N 6
ATOM 7302 C CA . GLU A 1 3 ? 6.905 4.031 -15.898 1.00 0.00 31 GLU A CA 6
ATOM 7303 C C . GLU A 1 3 ? 7.018 2.539 -16.203 1.00 0.00 31 GLU A C 6
ATOM 7304 O O . GLU A 1 3 ? 7.994 2.091 -16.804 1.00 0.00 31 GLU A O 6
ATOM 7316 N N . GLU A 1 4 ? 6.012 1.778 -15.783 1.00 0.00 32 GLU A N 6
ATOM 7317 C CA . GLU A 1 4 ? 6.010 0.335 -15.993 1.00 0.00 32 GLU A CA 6
ATOM 7318 C C . GLU A 1 4 ? 4.642 -0.259 -15.666 1.00 0.00 32 GLU A C 6
ATOM 7319 O O . GLU A 1 4 ? 4.072 0.009 -14.608 1.00 0.00 32 GLU A O 6
ATOM 7331 N N . LYS A 1 5 ? 4.120 -1.067 -16.584 1.00 0.00 33 LYS A N 6
ATOM 7332 C CA . LYS A 1 5 ? 2.701 -1.404 -16.587 1.00 0.00 33 LYS A CA 6
ATOM 7333 C C . LYS A 1 5 ? 2.390 -2.457 -15.528 1.00 0.00 33 LYS A C 6
ATOM 7334 O O . LYS A 1 5 ? 1.738 -2.167 -14.526 1.00 0.00 33 LYS A O 6
ATOM 7353 N N . GLU A 1 6 ? 2.861 -3.678 -15.758 1.00 0.00 34 GLU A N 6
ATOM 7354 C CA . GLU A 1 6 ? 2.479 -4.813 -14.927 1.00 0.00 34 GLU A CA 6
ATOM 7355 C C . GLU A 1 6 ? 3.370 -6.018 -15.206 1.00 0.00 34 GLU A C 6
ATOM 7356 O O . GLU A 1 6 ? 4.108 -6.042 -16.191 1.00 0.00 34 GLU A O 6
ATOM 7368 N N . GLU A 1 7 ? 3.298 -7.016 -14.331 1.00 0.00 35 GLU A N 6
ATOM 7369 C CA . GLU A 1 7 ? 4.079 -8.236 -14.498 1.00 0.00 35 GLU A CA 6
ATOM 7370 C C . GLU A 1 7 ? 3.306 -9.270 -15.311 1.00 0.00 35 GLU A C 6
ATOM 7371 O O . GLU A 1 7 ? 3.726 -10.422 -15.431 1.00 0.00 35 GLU A O 6
ATOM 7383 N N . LYS A 1 8 ? 2.174 -8.850 -15.868 1.00 0.00 36 LYS A N 6
ATOM 7384 C CA . LYS A 1 8 ? 1.317 -9.751 -16.631 1.00 0.00 36 LYS A CA 6
ATOM 7385 C C . LYS A 1 8 ? 0.765 -10.860 -15.740 1.00 0.00 36 LYS A C 6
ATOM 7386 O O . LYS A 1 8 ? 0.475 -11.960 -16.210 1.00 0.00 36 LYS A O 6
ATOM 7405 N N . LYS A 1 9 ? 0.621 -10.563 -14.454 1.00 0.00 37 LYS A N 6
ATOM 7406 C CA . LYS A 1 9 ? 0.025 -11.504 -13.512 1.00 0.00 37 LYS A CA 6
ATOM 7407 C C . LYS A 1 9 ? -0.890 -10.784 -12.527 1.00 0.00 37 LYS A C 6
ATOM 7408 O O . LYS A 1 9 ? -1.415 -11.392 -11.594 1.00 0.00 37 LYS A O 6
ATOM 7427 N N . VAL A 1 10 ? -1.080 -9.486 -12.742 1.00 0.00 38 VAL A N 6
ATOM 7428 C CA . VAL A 1 10 ? -1.603 -8.608 -11.702 1.00 0.00 38 VAL A CA 6
ATOM 7429 C C . VAL A 1 10 ? -2.205 -7.343 -12.303 1.00 0.00 38 VAL A C 6
ATOM 7430 O O . VAL A 1 10 ? -2.086 -7.097 -13.504 1.00 0.00 38 VAL A O 6
ATOM 7443 N N . ARG A 1 11 ? -2.849 -6.542 -11.461 1.00 0.00 39 ARG A N 6
ATOM 7444 C CA . ARG A 1 11 ? -3.392 -5.259 -11.891 1.00 0.00 39 ARG A CA 6
ATOM 7445 C C . ARG A 1 11 ? -2.352 -4.151 -11.747 1.00 0.00 39 ARG A C 6
ATOM 7446 O O . ARG A 1 11 ? -1.536 -4.171 -10.826 1.00 0.00 39 ARG A O 6
ATOM 7467 N N . GLU A 1 12 ? -2.389 -3.189 -12.662 1.00 0.00 40 GLU A N 6
ATOM 7468 C CA . GLU A 1 12 ? -1.231 -2.343 -12.928 1.00 0.00 40 GLU A CA 6
ATOM 7469 C C . GLU A 1 12 ? -1.122 -1.230 -11.890 1.00 0.00 40 GLU A C 6
ATOM 7470 O O . GLU A 1 12 ? -2.026 -1.034 -11.075 1.00 0.00 40 GLU A O 6
ATOM 7482 N N . LEU A 1 13 ? -0.010 -0.504 -11.923 1.00 0.00 41 LEU A N 6
ATOM 7483 C CA . LEU A 1 13 ? 0.155 0.683 -11.092 1.00 0.00 41 LEU A CA 6
ATOM 7484 C C . LEU A 1 13 ? -0.378 1.923 -11.803 1.00 0.00 41 LEU A C 6
ATOM 7485 O O . LEU A 1 13 ? 0.315 2.530 -12.622 1.00 0.00 41 LEU A O 6
ATOM 7501 N N . THR A 1 14 ? -1.613 2.297 -11.485 1.00 0.00 42 THR A N 6
ATOM 7502 C CA . THR A 1 14 ? -2.211 3.507 -12.035 1.00 0.00 42 THR A CA 6
ATOM 7503 C C . THR A 1 14 ? -1.982 4.701 -11.114 1.00 0.00 42 THR A C 6
ATOM 7504 O O . THR A 1 14 ? -1.861 4.563 -9.897 1.00 0.00 42 THR A O 6
ATOM 7515 N N . PRO A 1 15 ? -1.923 5.903 -11.706 1.00 0.00 43 PRO A N 6
ATOM 7516 C CA . PRO A 1 15 ? -1.787 7.153 -10.951 1.00 0.00 43 PRO A CA 6
ATOM 7517 C C . PRO A 1 15 ? -2.952 7.379 -9.994 1.00 0.00 43 PRO A C 6
ATOM 7518 O O . PRO A 1 15 ? -2.802 8.038 -8.965 1.00 0.00 43 PRO A O 6
ATOM 7529 N N . GLN A 1 16 ? -4.111 6.830 -10.339 1.00 0.00 44 GLN A N 6
ATOM 7530 C CA . GLN A 1 16 ? -5.266 6.859 -9.447 1.00 0.00 44 GLN A CA 6
ATOM 7531 C C . GLN A 1 16 ? -5.039 5.962 -8.236 1.00 0.00 44 GLN A C 6
ATOM 7532 O O . GLN A 1 16 ? -5.174 6.402 -7.094 1.00 0.00 44 GLN A O 6
ATOM 7546 N N . GLU A 1 17 ? -4.695 4.703 -8.492 1.00 0.00 45 GLU A N 6
ATOM 7547 C CA . GLU A 1 17 ? -4.533 3.724 -7.425 1.00 0.00 45 GLU A CA 6
ATOM 7548 C C . GLU A 1 17 ? -3.393 4.120 -6.490 1.00 0.00 45 GLU A C 6
ATOM 7549 O O . GLU A 1 17 ? -3.430 3.838 -5.292 1.00 0.00 45 GLU A O 6
ATOM 7561 N N . LEU A 1 18 ? -2.381 4.776 -7.046 1.00 0.00 46 LEU A N 6
ATOM 7562 C CA . LEU A 1 18 ? -1.190 5.134 -6.284 1.00 0.00 46 LEU A CA 6
ATOM 7563 C C . LEU A 1 18 ? -1.435 6.385 -5.446 1.00 0.00 46 LEU A C 6
ATOM 7564 O O . LEU A 1 18 ? -1.044 6.449 -4.282 1.00 0.00 46 LEU A O 6
ATOM 7580 N N . GLU A 1 19 ? -2.086 7.376 -6.049 1.00 0.00 47 GLU A N 6
ATOM 7581 C CA . GLU A 1 19 ? -2.304 8.658 -5.388 1.00 0.00 47 GLU A CA 6
ATOM 7582 C C . GLU A 1 19 ? -3.303 8.518 -4.243 1.00 0.00 47 GLU A C 6
ATOM 7583 O O . GLU A 1 19 ? -3.112 9.081 -3.165 1.00 0.00 47 GLU A O 6
ATOM 7595 N N . LEU A 1 20 ? -4.370 7.763 -4.486 1.00 0.00 48 LEU A N 6
ATOM 7596 C CA . LEU A 1 20 ? -5.385 7.523 -3.468 1.00 0.00 48 LEU A CA 6
ATOM 7597 C C . LEU A 1 20 ? -4.808 6.729 -2.300 1.00 0.00 48 LEU A C 6
ATOM 7598 O O . LEU A 1 20 ? -5.304 6.808 -1.175 1.00 0.00 48 LEU A O 6
ATOM 7614 N N . PHE A 1 21 ? -3.756 5.965 -2.573 1.00 0.00 49 PHE A N 6
ATOM 7615 C CA . PHE A 1 21 ? -3.085 5.189 -1.537 1.00 0.00 49 PHE A CA 6
ATOM 7616 C C . PHE A 1 21 ? -2.341 6.102 -0.569 1.00 0.00 49 PHE A C 6
ATOM 7617 O O . PHE A 1 21 ? -2.594 6.090 0.636 1.00 0.00 49 PHE A O 6
ATOM 7634 N N . LYS A 1 22 ? -1.418 6.898 -1.103 1.00 0.00 50 LYS A N 6
ATOM 7635 C CA . LYS A 1 22 ? -0.663 7.845 -0.294 1.00 0.00 50 LYS A CA 6
ATOM 7636 C C . LYS A 1 22 ? -1.578 8.926 0.276 1.00 0.00 50 LYS A C 6
ATOM 7637 O O . LYS A 1 22 ? -1.296 9.501 1.327 1.00 0.00 50 LYS A O 6
ATOM 7656 N N . ARG A 1 23 ? -2.674 9.195 -0.426 1.00 0.00 51 ARG A N 6
ATOM 7657 C CA . ARG A 1 23 ? -3.714 10.075 0.093 1.00 0.00 51 ARG A CA 6
ATOM 7658 C C . ARG A 1 23 ? -4.354 9.486 1.346 1.00 0.00 51 ARG A C 6
ATOM 7659 O O . ARG A 1 23 ? -4.449 10.151 2.377 1.00 0.00 51 ARG A O 6
ATOM 7680 N N . ALA A 1 24 ? -4.789 8.234 1.250 1.00 0.00 52 ALA A N 6
ATOM 7681 C CA . ALA A 1 24 ? -5.421 7.556 2.374 1.00 0.00 52 ALA A CA 6
ATOM 7682 C C . ALA A 1 24 ? -4.442 7.377 3.529 1.00 0.00 52 ALA A C 6
ATOM 7683 O O . ALA A 1 24 ? -4.815 7.499 4.696 1.00 0.00 52 ALA A O 6
ATOM 7690 N N . MET A 1 25 ? -3.189 7.085 3.197 1.00 0.00 53 MET A N 6
ATOM 7691 C CA . MET A 1 25 ? -2.165 6.853 4.208 1.00 0.00 53 MET A CA 6
ATOM 7692 C C . MET A 1 25 ? -1.658 8.174 4.782 1.00 0.00 53 MET A C 6
ATOM 7693 O O . MET A 1 25 ? -0.981 8.196 5.809 1.00 0.00 53 MET A O 6
ATOM 7707 N N . GLY A 1 26 ? -1.992 9.271 4.111 1.00 0.00 54 GLY A N 6
ATOM 7708 C CA . GLY A 1 26 ? -1.604 10.583 4.596 1.00 0.00 54 GLY A CA 6
ATOM 7709 C C . GLY A 1 26 ? -0.100 10.771 4.621 1.00 0.00 54 GLY A C 6
ATOM 7710 O O . GLY A 1 26 ? 0.443 11.368 5.551 1.00 0.00 54 GLY A O 6
ATOM 7714 N N . ILE A 1 27 ? 0.576 10.256 3.599 1.00 0.00 55 ILE A N 6
ATOM 7715 C CA . ILE A 1 27 ? 2.032 10.206 3.596 1.00 0.00 55 ILE A CA 6
ATOM 7716 C C . ILE A 1 27 ? 2.631 11.598 3.431 1.00 0.00 55 ILE A C 6
ATOM 7717 O O . ILE A 1 27 ? 2.378 12.283 2.439 1.00 0.00 55 ILE A O 6
ATOM 7733 N N . THR A 1 28 ? 3.428 12.013 4.410 1.00 0.00 56 THR A N 6
ATOM 7734 C CA . THR A 1 28 ? 4.029 13.341 4.398 1.00 0.00 56 THR A CA 6
ATOM 7735 C C . THR A 1 28 ? 5.469 13.288 3.902 1.00 0.00 56 THR A C 6
ATOM 7736 O O . THR A 1 28 ? 6.127 12.248 3.942 1.00 0.00 56 THR A O 6
ATOM 7747 N N . PRO A 1 29 ? 5.974 14.435 3.425 1.00 0.00 57 PRO A N 6
ATOM 7748 C CA . PRO A 1 29 ? 7.363 14.561 2.973 1.00 0.00 57 PRO A CA 6
ATOM 7749 C C . PRO A 1 29 ? 8.364 14.313 4.097 1.00 0.00 57 PRO A C 6
ATOM 7750 O O . PRO A 1 29 ? 9.558 14.144 3.852 1.00 0.00 57 PRO A O 6
ATOM 7761 N N . HIS A 1 30 ? 7.867 14.293 5.331 1.00 0.00 58 HIS A N 6
ATOM 7762 C CA . HIS A 1 30 ? 8.717 14.054 6.491 1.00 0.00 58 HIS A CA 6
ATOM 7763 C C . HIS A 1 30 ? 8.932 12.559 6.709 1.00 0.00 58 HIS A C 6
ATOM 7764 O O . HIS A 1 30 ? 9.940 12.144 7.278 1.00 0.00 58 HIS A O 6
ATOM 7778 N N . ASN A 1 31 ? 7.976 11.757 6.251 1.00 0.00 59 ASN A N 6
ATOM 7779 C CA . ASN A 1 31 ? 8.081 10.306 6.361 1.00 0.00 59 ASN A CA 6
ATOM 7780 C C . ASN A 1 31 ? 7.858 9.640 5.006 1.00 0.00 59 ASN A C 6
ATOM 7781 O O . ASN A 1 31 ? 7.569 8.447 4.929 1.00 0.00 59 ASN A O 6
ATOM 7792 N N . TYR A 1 32 ? 7.995 10.420 3.939 1.00 0.00 60 TYR A N 6
ATOM 7793 C CA . TYR A 1 32 ? 7.866 9.896 2.586 1.00 0.00 60 TYR A CA 6
ATOM 7794 C C . TYR A 1 32 ? 8.960 8.874 2.293 1.00 0.00 60 TYR A C 6
ATOM 7795 O O . TYR A 1 32 ? 8.690 7.793 1.770 1.00 0.00 60 TYR A O 6
ATOM 7813 N N . TRP A 1 33 ? 10.195 9.223 2.636 1.00 0.00 61 TRP A N 6
ATOM 7814 C CA . TRP A 1 33 ? 11.330 8.335 2.412 1.00 0.00 61 TRP A CA 6
ATOM 7815 C C . TRP A 1 33 ? 11.172 7.040 3.202 1.00 0.00 61 TRP A C 6
ATOM 7816 O O . TRP A 1 33 ? 11.698 5.998 2.812 1.00 0.00 61 TRP A O 6
ATOM 7837 N N . GLN A 1 34 ? 10.447 7.115 4.313 1.00 0.00 62 GLN A N 6
ATOM 7838 C CA . GLN A 1 34 ? 10.141 5.930 5.105 1.00 0.00 62 GLN A CA 6
ATOM 7839 C C . GLN A 1 34 ? 9.167 5.018 4.368 1.00 0.00 62 GLN A C 6
ATOM 7840 O O . GLN A 1 34 ? 9.347 3.801 4.333 1.00 0.00 62 GLN A O 6
ATOM 7854 N N . TRP A 1 35 ? 8.136 5.614 3.779 1.00 0.00 63 TRP A N 6
ATOM 7855 C CA . TRP A 1 35 ? 7.164 4.861 2.996 1.00 0.00 63 TRP A CA 6
ATOM 7856 C C . TRP A 1 35 ? 7.762 4.416 1.666 1.00 0.00 63 TRP A C 6
ATOM 7857 O O . TRP A 1 35 ? 7.356 3.401 1.101 1.00 0.00 63 TRP A O 6
ATOM 7878 N N . ALA A 1 36 ? 8.730 5.181 1.172 1.00 0.00 64 ALA A N 6
ATOM 7879 C CA . ALA A 1 36 ? 9.416 4.839 -0.067 1.00 0.00 64 ALA A CA 6
ATOM 7880 C C . ALA A 1 36 ? 10.214 3.549 0.085 1.00 0.00 64 ALA A C 6
ATOM 7881 O O . ALA A 1 36 ? 10.183 2.681 -0.788 1.00 0.00 64 ALA A O 6
ATOM 7888 N N . SER A 1 37 ? 10.931 3.429 1.198 1.00 0.00 65 SER A N 6
ATOM 7889 C CA . SER A 1 37 ? 11.710 2.230 1.482 1.00 0.00 65 SER A CA 6
ATOM 7890 C C . SER A 1 37 ? 10.803 1.079 1.903 1.00 0.00 65 SER A C 6
ATOM 7891 O O . SER A 1 37 ? 11.139 -0.090 1.720 1.00 0.00 65 SER A O 6
ATOM 7899 N N . ARG A 1 38 ? 9.651 1.419 2.472 1.00 0.00 66 ARG A N 6
ATOM 7900 C CA . ARG A 1 38 ? 8.687 0.415 2.906 1.00 0.00 66 ARG A CA 6
ATOM 7901 C C . ARG A 1 38 ? 8.001 -0.232 1.707 1.00 0.00 66 ARG A C 6
ATOM 7902 O O . ARG A 1 38 ? 7.852 -1.454 1.649 1.00 0.00 66 ARG A O 6
ATOM 7923 N N . THR A 1 39 ? 7.581 0.594 0.753 1.00 0.00 67 THR A N 6
ATOM 7924 C CA . THR A 1 39 ? 6.730 0.132 -0.336 1.00 0.00 67 THR A CA 6
ATOM 7925 C C . THR A 1 39 ? 7.556 -0.227 -1.565 1.00 0.00 67 THR A C 6
ATOM 7926 O O . THR A 1 39 ? 7.024 -0.341 -2.670 1.00 0.00 67 THR A O 6
ATOM 7937 N N . ASN A 1 40 ? 8.857 -0.407 -1.368 1.00 0.00 68 ASN A N 6
ATOM 7938 C CA . ASN A 1 40 ? 9.763 -0.702 -2.469 1.00 0.00 68 ASN A CA 6
ATOM 7939 C C . ASN A 1 40 ? 9.567 0.283 -3.616 1.00 0.00 68 ASN A C 6
ATOM 7940 O O . ASN A 1 40 ? 9.246 -0.110 -4.738 1.00 0.00 68 ASN A O 6
ATOM 7951 N N . ASN A 1 41 ? 9.761 1.567 -3.327 1.00 0.00 69 ASN A N 6
ATOM 7952 C CA . ASN A 1 41 ? 9.589 2.611 -4.331 1.00 0.00 69 ASN A CA 6
ATOM 7953 C C . ASN A 1 41 ? 8.139 2.681 -4.799 1.00 0.00 69 ASN A C 6
ATOM 7954 O O . ASN A 1 41 ? 7.865 2.962 -5.967 1.00 0.00 69 ASN A O 6
ATOM 7965 N N . PHE A 1 42 ? 7.213 2.426 -3.881 1.00 0.00 70 PHE A N 6
ATOM 7966 C CA . PHE A 1 42 ? 5.790 2.497 -4.191 1.00 0.00 70 PHE A CA 6
ATOM 7967 C C . PHE A 1 42 ? 5.460 1.668 -5.427 1.00 0.00 70 PHE A C 6
ATOM 7968 O O . PHE A 1 42 ? 4.713 2.106 -6.302 1.00 0.00 70 PHE A O 6
ATOM 7985 N N . LYS A 1 43 ? 6.022 0.466 -5.493 1.00 0.00 71 LYS A N 6
ATOM 7986 C CA . LYS A 1 43 ? 5.667 -0.490 -6.538 1.00 0.00 71 LYS A CA 6
ATOM 7987 C C . LYS A 1 43 ? 4.595 -1.456 -6.047 1.00 0.00 71 LYS A C 6
ATOM 7988 O O . LYS A 1 43 ? 4.873 -2.628 -5.784 1.00 0.00 71 LYS A O 6
ATOM 8007 N N . LEU A 1 44 ? 3.369 -0.960 -5.925 1.00 0.00 72 LEU A N 6
ATOM 8008 C CA . LEU A 1 44 ? 2.274 -1.751 -5.371 1.00 0.00 72 LEU A CA 6
ATOM 8009 C C . LEU A 1 44 ? 1.556 -2.530 -6.467 1.00 0.00 72 LEU A C 6
ATOM 8010 O O . LEU A 1 44 ? 1.189 -1.970 -7.503 1.00 0.00 72 LEU A O 6
ATOM 8026 N N . LEU A 1 45 ? 1.354 -3.821 -6.233 1.00 0.00 73 LEU A N 6
ATOM 8027 C CA . LEU A 1 45 ? 0.553 -4.646 -7.133 1.00 0.00 73 LEU A CA 6
ATOM 8028 C C . LEU A 1 45 ? -0.661 -5.218 -6.409 1.00 0.00 73 LEU A C 6
ATOM 8029 O O . LEU A 1 45 ? -0.649 -5.384 -5.189 1.00 0.00 73 LEU A O 6
ATOM 8045 N N . THR A 1 46 ? -1.708 -5.524 -7.170 1.00 0.00 74 THR A N 6
ATOM 8046 C CA . THR A 1 46 ? -2.907 -6.136 -6.610 1.00 0.00 74 THR A CA 6
ATOM 8047 C C . THR A 1 46 ? -3.699 -6.873 -7.683 1.00 0.00 74 THR A C 6
ATOM 8048 O O . THR A 1 46 ? -3.615 -6.544 -8.867 1.00 0.00 74 THR A O 6
ATOM 8059 N N . ASP A 1 47 ? -4.468 -7.871 -7.263 1.00 0.00 75 ASP A N 6
ATOM 8060 C CA . ASP A 1 47 ? -5.248 -8.680 -8.194 1.00 0.00 75 ASP A CA 6
ATOM 8061 C C . ASP A 1 47 ? -6.465 -9.282 -7.500 1.00 0.00 75 ASP A C 6
ATOM 8062 O O . ASP A 1 47 ? -6.403 -10.385 -6.961 1.00 0.00 75 ASP A O 6
ATOM 8071 N N . GLY A 1 48 ? -7.575 -8.548 -7.521 1.00 0.00 76 GLY A N 6
ATOM 8072 C CA . GLY A 1 48 ? -8.804 -9.046 -6.931 1.00 0.00 76 GLY A CA 6
ATOM 8073 C C . GLY A 1 48 ? -8.691 -9.236 -5.431 1.00 0.00 76 GLY A C 6
ATOM 8074 O O . GLY A 1 48 ? -9.486 -9.958 -4.830 1.00 0.00 76 GLY A O 6
ATOM 8078 N N . GLU A 1 49 ? -7.700 -8.589 -4.827 1.00 0.00 77 GLU A N 6
ATOM 8079 C CA . GLU A 1 49 ? -7.383 -8.819 -3.421 1.00 0.00 77 GLU A CA 6
ATOM 8080 C C . GLU A 1 49 ? -6.857 -7.546 -2.766 1.00 0.00 77 GLU A C 6
ATOM 8081 O O . GLU A 1 49 ? -6.945 -6.459 -3.339 1.00 0.00 77 GLU A O 6
ATOM 8093 N N . TRP A 1 50 ? -6.311 -7.687 -1.564 1.00 0.00 78 TRP A N 6
ATOM 8094 C CA . TRP A 1 50 ? -5.570 -6.604 -0.929 1.00 0.00 78 TRP A CA 6
ATOM 8095 C C . TRP A 1 50 ? -4.405 -6.155 -1.806 1.00 0.00 78 TRP A C 6
ATOM 8096 O O . TRP A 1 50 ? -3.976 -6.878 -2.704 1.00 0.00 78 TRP A O 6
ATOM 8117 N N . VAL A 1 51 ? -3.899 -4.955 -1.539 1.00 0.00 79 VAL A N 6
ATOM 8118 C CA . VAL A 1 51 ? -2.719 -4.453 -2.233 1.00 0.00 79 VAL A CA 6
ATOM 8119 C C . VAL A 1 51 ? -1.441 -4.840 -1.497 1.00 0.00 79 VAL A C 6
ATOM 8120 O O . VAL A 1 51 ? -1.324 -4.636 -0.287 1.00 0.00 79 VAL A O 6
ATOM 8133 N N . TRP A 1 52 ? -0.486 -5.397 -2.233 1.00 0.00 80 TRP A N 6
ATOM 8134 C CA . TRP A 1 52 ? 0.776 -5.833 -1.644 1.00 0.00 80 TRP A CA 6
ATOM 8135 C C . TRP A 1 52 ? 1.959 -5.169 -2.341 1.00 0.00 80 TRP A C 6
ATOM 8136 O O . TRP A 1 52 ? 1.866 -4.776 -3.504 1.00 0.00 80 TRP A O 6
ATOM 8157 N N . VAL A 1 53 ? 3.070 -5.047 -1.622 1.00 0.00 81 VAL A N 6
ATOM 8158 C CA . VAL A 1 53 ? 4.279 -4.449 -2.181 1.00 0.00 81 VAL A CA 6
ATOM 8159 C C . VAL A 1 53 ? 5.079 -5.471 -2.980 1.00 0.00 81 VAL A C 6
ATOM 8160 O O . VAL A 1 53 ? 5.343 -6.575 -2.504 1.00 0.00 81 VAL A O 6
ATOM 8173 N N . GLU A 1 54 ? 5.465 -5.094 -4.193 1.00 0.00 82 GLU A N 6
ATOM 8174 C CA . GLU A 1 54 ? 6.326 -5.934 -5.017 1.00 0.00 82 GLU A CA 6
ATOM 8175 C C . GLU A 1 54 ? 7.590 -6.328 -4.256 1.00 0.00 82 GLU A C 6
ATOM 8176 O O . GLU A 1 54 ? 8.293 -5.475 -3.715 1.00 0.00 82 GLU A O 6
ATOM 8188 N N . GLY A 1 55 ? 7.871 -7.627 -4.219 1.00 0.00 83 GLY A N 6
ATOM 8189 C CA . GLY A 1 55 ? 9.026 -8.114 -3.489 1.00 0.00 83 GLY A CA 6
ATOM 8190 C C . GLY A 1 55 ? 8.657 -8.717 -2.148 1.00 0.00 83 GLY A C 6
ATOM 8191 O O . GLY A 1 55 ? 9.468 -9.394 -1.519 1.00 0.00 83 GLY A O 6
ATOM 8195 N N . TYR A 1 56 ? 7.426 -8.470 -1.712 1.00 0.00 84 TYR A N 6
ATOM 8196 C CA . TYR A 1 56 ? 6.939 -9.019 -0.452 1.00 0.00 84 TYR A CA 6
ATOM 8197 C C . TYR A 1 56 ? 5.727 -9.917 -0.681 1.00 0.00 84 TYR A C 6
ATOM 8198 O O . TYR A 1 56 ? 4.954 -10.181 0.241 1.00 0.00 84 TYR A O 6
ATOM 8216 N N . GLU A 1 57 ? 5.569 -10.383 -1.915 1.00 0.00 85 GLU A N 6
ATOM 8217 C CA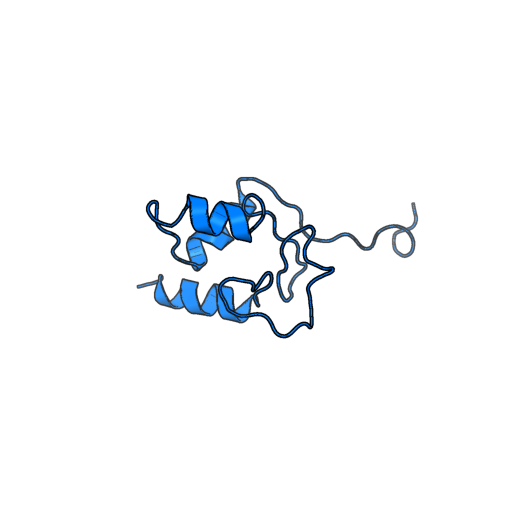 . GLU A 1 57 ? 4.579 -11.409 -2.222 1.00 0.00 85 GLU A CA 6
ATOM 8218 C C . GLU A 1 57 ? 4.860 -12.688 -1.438 1.00 0.00 85 GLU A C 6
ATOM 8219 O O . GLU A 1 57 ? 3.986 -13.540 -1.286 1.00 0.00 85 GLU A O 6
ATOM 8231 N N . GLU A 1 58 ? 6.087 -12.814 -0.941 1.00 0.00 86 GLU A N 6
ATOM 8232 C CA . GLU A 1 58 ? 6.426 -13.876 -0.002 1.00 0.00 86 GLU A CA 6
ATOM 8233 C C . GLU A 1 58 ? 5.546 -13.803 1.244 1.00 0.00 86 GLU A C 6
ATOM 8234 O O . GLU A 1 58 ? 5.142 -14.828 1.793 1.00 0.00 86 GLU A O 6
ATOM 8246 N N . HIS A 1 59 ? 5.256 -12.583 1.684 1.00 0.00 87 HIS A N 6
ATOM 8247 C CA . HIS A 1 59 ? 4.586 -12.371 2.962 1.00 0.00 87 HIS A CA 6
ATOM 8248 C C . HIS A 1 59 ? 3.082 -12.583 2.828 1.00 0.00 87 HIS A C 6
ATOM 8249 O O . HIS A 1 59 ? 2.352 -12.567 3.821 1.00 0.00 87 HIS A O 6
ATOM 8263 N N . ILE A 1 60 ? 2.624 -12.778 1.596 1.00 0.00 88 ILE A N 6
ATOM 8264 C CA . ILE A 1 60 ? 1.216 -13.060 1.340 1.00 0.00 88 ILE A CA 6
ATOM 8265 C C . ILE A 1 60 ? 0.812 -14.410 1.922 1.00 0.00 88 ILE A C 6
ATOM 8266 O O . ILE A 1 60 ? 1.423 -15.435 1.621 1.00 0.00 88 ILE A O 6
ATOM 8282 N N . GLY A 1 61 ? -0.224 -14.404 2.755 1.00 0.00 89 GLY A N 6
ATOM 8283 C CA . GLY A 1 61 ? -0.704 -15.636 3.353 1.00 0.00 89 GLY A CA 6
ATOM 8284 C C . GLY A 1 61 ? -0.128 -15.871 4.737 1.00 0.00 89 GLY A C 6
ATOM 8285 O O . GLY A 1 61 ? -0.352 -16.921 5.340 1.00 0.00 89 GLY A O 6
ATOM 8289 N N . LYS A 1 62 ? 0.616 -14.892 5.240 1.00 0.00 90 LYS A N 6
ATOM 8290 C CA . LYS A 1 62 ? 1.183 -14.976 6.580 1.00 0.00 90 LYS A CA 6
ATOM 8291 C C . LYS A 1 62 ? 0.432 -14.067 7.547 1.00 0.00 90 LYS A C 6
ATOM 8292 O O . LYS A 1 62 ? 0.057 -12.949 7.198 1.00 0.00 90 LYS A O 6
ATOM 8311 N N . GLN A 1 63 ? 0.216 -14.557 8.766 1.00 0.00 91 GLN A N 6
ATOM 8312 C CA . GLN A 1 63 ? -0.446 -13.770 9.798 1.00 0.00 91 GLN A CA 6
ATOM 8313 C C . GLN A 1 63 ? 0.566 -12.946 10.587 1.00 0.00 91 GLN A C 6
ATOM 8314 O O . GLN A 1 63 ? 1.137 -13.421 11.569 1.00 0.00 91 GLN A O 6
ATOM 8328 N N . LEU A 1 64 ? 0.784 -11.710 10.151 1.00 0.00 92 LEU A N 6
ATOM 8329 C CA . LEU A 1 64 ? 1.790 -10.850 1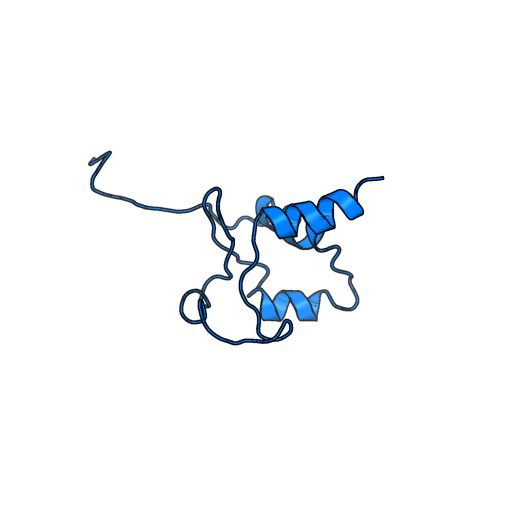0.764 1.00 0.00 92 LEU A CA 6
ATOM 8330 C C . LEU A 1 64 ? 1.132 -9.743 11.583 1.00 0.00 92 LEU A C 6
ATOM 8331 O O . LEU A 1 64 ? 0.202 -9.074 11.136 1.00 0.00 92 LEU A O 6
ATOM 8347 N N . PRO A 1 65 ? 1.626 -9.546 12.815 1.00 0.00 93 PRO A N 6
ATOM 8348 C CA . PRO A 1 65 ? 1.129 -8.496 13.708 1.00 0.00 93 PRO A CA 6
ATOM 8349 C C . PRO A 1 65 ? 1.688 -7.121 13.358 1.00 0.00 93 PRO A C 6
ATOM 8350 O O . PRO A 1 65 ? 2.293 -6.453 14.196 1.00 0.00 93 PRO A O 6
ATOM 8361 N N . LEU A 1 66 ? 1.483 -6.704 12.112 1.00 0.00 94 LEU A N 6
ATOM 8362 C CA . LEU A 1 66 ? 2.013 -5.433 11.634 1.00 0.00 94 LEU A CA 6
ATOM 8363 C C . LEU A 1 66 ? 3.519 -5.350 11.865 1.00 0.00 94 LEU A C 6
ATOM 8364 O O . LEU A 1 66 ? 4.070 -4.265 12.046 1.00 0.00 94 LEU A O 6
ATOM 8380 N N . ASN A 1 67 ? 4.178 -6.504 11.855 1.00 0.00 95 ASN A N 6
ATOM 8381 C CA . ASN A 1 67 ? 5.626 -6.560 12.031 1.00 0.00 95 ASN A CA 6
ATOM 8382 C C . ASN A 1 67 ? 6.341 -6.402 10.693 1.00 0.00 95 ASN A C 6
ATOM 8383 O O . ASN A 1 67 ? 7.031 -5.408 10.461 1.00 0.00 95 ASN A O 6
ATOM 8394 N N . GLN A 1 68 ? 6.172 -7.386 9.817 1.00 0.00 96 GLN A N 6
ATOM 8395 C CA . GLN A 1 68 ? 6.755 -7.330 8.482 1.00 0.00 96 GLN A CA 6
ATOM 8396 C C . GLN A 1 68 ? 5.669 -7.196 7.419 1.00 0.00 96 GLN A C 6
ATOM 8397 O O . GLN A 1 68 ? 5.904 -7.467 6.242 1.00 0.00 96 GLN A O 6
ATOM 8411 N N . ALA A 1 69 ? 4.482 -6.778 7.844 1.00 0.00 97 ALA A N 6
ATOM 8412 C CA . ALA A 1 69 ? 3.356 -6.620 6.929 1.00 0.00 97 ALA A CA 6
ATOM 8413 C C . ALA A 1 69 ? 3.670 -5.596 5.844 1.00 0.00 97 ALA A C 6
ATOM 8414 O O . ALA A 1 69 ? 4.107 -4.483 6.136 1.00 0.00 97 ALA A O 6
ATOM 8421 N N . ARG A 1 70 ? 3.442 -5.978 4.593 1.00 0.00 98 ARG A N 6
ATOM 8422 C CA . ARG A 1 70 ? 3.643 -5.073 3.467 1.00 0.00 98 ARG A CA 6
ATOM 8423 C C . ARG A 1 70 ? 2.461 -5.130 2.505 1.00 0.00 98 ARG A C 6
ATOM 8424 O O . ARG A 1 70 ? 2.637 -5.089 1.287 1.00 0.00 98 ARG A O 6
ATOM 8445 N N . ALA A 1 71 ? 1.257 -5.226 3.059 1.00 0.00 99 ALA A N 6
ATOM 8446 C CA . ALA A 1 71 ? 0.050 -5.341 2.249 1.00 0.00 99 ALA A CA 6
ATOM 8447 C C . ALA A 1 71 ? -1.160 -4.777 2.986 1.00 0.00 99 ALA A C 6
ATOM 8448 O O . ALA A 1 71 ? -1.316 -4.977 4.191 1.00 0.00 99 ALA A O 6
ATOM 8455 N N . TRP A 1 72 ? -2.013 -4.069 2.255 1.00 0.00 100 TRP A N 6
ATOM 8456 C CA . TRP A 1 72 ? -3.209 -3.472 2.839 1.00 0.00 100 TRP A CA 6
ATOM 8457 C C . TRP A 1 72 ? -4.435 -3.754 1.978 1.00 0.00 100 TRP A C 6
ATOM 8458 O O . TRP A 1 72 ? -4.407 -3.566 0.763 1.00 0.00 100 TRP A O 6
ATOM 8479 N N . SER A 1 73 ? -5.510 -4.205 2.617 1.00 0.00 101 SER A N 6
ATOM 8480 C CA . SER A 1 73 ? -6.736 -4.547 1.903 1.00 0.00 101 SER A CA 6
ATOM 8481 C C . SER A 1 73 ? -7.365 -3.305 1.278 1.00 0.00 101 SER A C 6
ATOM 8482 O O . SER A 1 73 ? -7.221 -2.197 1.794 1.00 0.00 101 SER A O 6
ATOM 8490 N N . TRP A 1 74 ? -8.059 -3.499 0.163 1.00 0.00 102 TRP A N 6
ATOM 8491 C CA . TRP A 1 74 ? -8.829 -2.426 -0.454 1.00 0.00 102 TRP A CA 6
ATOM 8492 C C . TRP A 1 74 ? -9.911 -1.916 0.492 1.00 0.00 102 TRP A C 6
ATOM 8493 O O . TRP A 1 74 ? -10.272 -0.739 0.461 1.00 0.00 102 TRP A O 6
ATOM 8514 N N . GLU A 1 75 ? -10.422 -2.808 1.335 1.00 0.00 103 GLU A N 6
ATOM 8515 C CA . GLU A 1 75 ? -11.409 -2.431 2.340 1.00 0.00 103 GLU A CA 6
ATOM 8516 C C . GLU A 1 75 ? -10.792 -1.504 3.384 1.00 0.00 103 GLU A C 6
ATOM 8517 O O . GLU A 1 75 ? -11.412 -0.532 3.813 1.00 0.00 103 GLU A O 6
ATOM 8529 N N . PHE A 1 76 ? -9.565 -1.816 3.793 1.00 0.00 104 PHE A N 6
ATOM 8530 C CA . PHE A 1 76 ? -8.814 -0.945 4.690 1.00 0.00 104 PHE A CA 6
ATOM 8531 C C . PHE A 1 76 ? -8.519 0.396 4.026 1.00 0.00 104 PHE A C 6
ATOM 8532 O O . PHE A 1 76 ? -8.670 1.453 4.641 1.00 0.00 104 PHE A O 6
ATOM 8549 N N . ILE A 1 77 ? -8.095 0.346 2.767 1.00 0.00 105 ILE A N 6
ATOM 8550 C CA . ILE A 1 77 ? -7.789 1.557 2.017 1.00 0.00 105 ILE A CA 6
ATOM 8551 C C . ILE A 1 77 ? -9.014 2.457 1.901 1.00 0.00 105 ILE A C 6
ATOM 8552 O O . ILE A 1 77 ? -8.917 3.677 2.037 1.00 0.00 105 ILE A O 6
ATOM 8568 N N . LYS A 1 78 ? -10.169 1.848 1.652 1.00 0.00 106 LYS A N 6
ATOM 8569 C CA . LYS A 1 78 ? -11.425 2.585 1.581 1.00 0.00 106 LYS A CA 6
ATOM 8570 C C . LYS A 1 78 ? -11.766 3.206 2.932 1.00 0.00 106 LYS A C 6
ATOM 8571 O O . LYS A 1 78 ? -12.195 4.357 3.006 1.00 0.00 106 LYS A O 6
ATOM 8590 N N . ASN A 1 79 ? -11.574 2.436 3.997 1.00 0.00 107 ASN A N 6
ATOM 8591 C CA . ASN A 1 79 ? -11.823 2.925 5.349 1.00 0.00 107 ASN A CA 6
ATOM 8592 C C . ASN A 1 79 ? -10.898 4.091 5.684 1.00 0.00 107 ASN A C 6
ATOM 8593 O O . ASN A 1 79 ? -11.286 5.023 6.390 1.00 0.00 107 ASN A O 6
ATOM 8604 N N . ARG A 1 80 ? -9.672 4.034 5.173 1.00 0.00 108 ARG A N 6
ATOM 8605 C CA . ARG A 1 80 ? -8.712 5.115 5.364 1.00 0.00 108 ARG A CA 6
ATOM 8606 C C . ARG A 1 80 ? -9.190 6.391 4.677 1.00 0.00 108 ARG A C 6
ATOM 8607 O O . ARG A 1 80 ? -9.036 7.492 5.210 1.00 0.00 108 ARG A O 6
ATOM 8628 N N . LEU A 1 81 ? -9.769 6.239 3.490 1.00 0.00 109 LEU A N 6
ATOM 8629 C CA . LEU A 1 81 ? -10.312 7.373 2.751 1.00 0.00 109 LEU A CA 6
ATOM 8630 C C . LEU A 1 81 ? -11.617 7.856 3.379 1.00 0.00 109 LEU A C 6
ATOM 8631 O O . LEU A 1 81 ? -11.954 9.038 3.303 1.00 0.00 109 LEU A O 6
ATOM 8647 N N . LYS A 1 82 ? -12.345 6.936 4.003 1.00 0.00 110 LYS A N 6
ATOM 8648 C CA . LYS A 1 82 ? -13.560 7.284 4.729 1.00 0.00 110 LYS A CA 6
ATOM 8649 C C . LYS A 1 82 ? -13.238 8.126 5.958 1.00 0.00 110 LYS A C 6
ATOM 8650 O O . LYS A 1 82 ? -14.048 8.945 6.391 1.00 0.00 110 LYS A O 6
ATOM 8669 N N . GLU A 1 83 ? -12.048 7.921 6.515 1.00 0.00 111 GLU A N 6
ATOM 8670 C CA . GLU A 1 83 ? -11.565 8.751 7.612 1.00 0.00 111 GLU A CA 6
ATOM 8671 C C . GLU A 1 83 ? -11.234 10.158 7.126 1.00 0.00 111 GLU A C 6
ATOM 8672 O O . GLU A 1 83 ? -11.061 11.080 7.924 1.00 0.00 111 GLU A O 6
ATOM 8684 N N . LEU A 1 84 ? -11.146 10.318 5.809 1.00 0.00 112 LEU A N 6
ATOM 8685 C CA . LEU A 1 84 ? -10.837 11.614 5.214 1.00 0.00 112 LEU A CA 6
ATOM 8686 C C . LEU A 1 84 ? -12.099 12.277 4.672 1.00 0.00 112 LEU A C 6
ATOM 8687 O O . LEU A 1 84 ? -12.039 13.077 3.740 1.00 0.00 112 LEU A O 6
ATOM 8703 N N . ASN A 1 85 ? -13.240 11.942 5.265 1.00 0.00 113 ASN A N 6
ATOM 8704 C CA . ASN A 1 85 ? -14.515 12.519 4.854 1.00 0.00 113 ASN A CA 6
ATOM 8705 C C . ASN A 1 85 ? -14.523 14.029 5.073 1.00 0.00 113 ASN A C 6
ATOM 8706 O O . ASN A 1 85 ? -14.120 14.516 6.129 1.00 0.00 113 ASN A O 6
ATOM 8717 N N . LEU A 1 86 ? -14.989 14.763 4.069 1.00 0.00 114 LEU A N 6
ATOM 8718 C CA . LEU A 1 86 ? -14.996 16.221 4.128 1.00 0.00 114 LEU A CA 6
ATOM 8719 C C . LEU A 1 86 ? -16.406 16.749 4.376 1.00 0.00 114 LEU A C 6
ATOM 8720 O O . LEU A 1 86 ? -16.674 17.373 5.403 1.00 0.00 114 LEU A O 6
ATOM 8737 N N . GLY A 1 1 ? -0.408 -17.063 -10.716 1.00 0.00 29 GLY A N 7
ATOM 8738 C CA . GLY A 1 1 ? -1.115 -16.769 -9.484 1.00 0.00 29 GLY A CA 7
ATOM 8739 C C . GLY A 1 1 ? -2.618 -16.912 -9.632 1.00 0.00 29 GLY A C 7
ATOM 8740 O O . GLY A 1 1 ? -3.382 -16.317 -8.870 1.00 0.00 29 GLY A O 7
ATOM 8746 N N . SER A 1 2 ? -3.042 -17.699 -10.614 1.00 0.00 30 SER A N 7
ATOM 8747 C CA . SER A 1 2 ? -4.373 -18.296 -10.593 1.00 0.00 30 SER A CA 7
ATOM 8748 C C . SER A 1 2 ? -4.299 -19.779 -10.245 1.00 0.00 30 SER A C 7
ATOM 8749 O O . SER A 1 2 ? -3.338 -20.462 -10.600 1.00 0.00 30 SER A O 7
ATOM 8757 N N . GLU A 1 3 ? -5.319 -20.270 -9.551 1.00 0.00 31 GLU A N 7
ATOM 8758 C CA . GLU A 1 3 ? -5.621 -21.698 -9.541 1.00 0.00 31 GLU A CA 7
ATOM 8759 C C . GLU A 1 3 ? -6.825 -22.004 -10.427 1.00 0.00 31 GLU A C 7
ATOM 8760 O O . GLU A 1 3 ? -7.924 -22.255 -9.933 1.00 0.00 31 GLU A O 7
ATOM 8772 N N . GLU A 1 4 ? -6.608 -21.984 -11.739 1.00 0.00 32 GLU A N 7
ATOM 8773 C CA . GLU A 1 4 ? -7.697 -22.141 -12.694 1.00 0.00 32 GLU A CA 7
ATOM 8774 C C . GLU A 1 4 ? -7.172 -22.126 -14.128 1.00 0.00 32 GLU A C 7
ATOM 8775 O O . GLU A 1 4 ? -5.965 -22.221 -14.359 1.00 0.00 32 GLU A O 7
ATOM 8787 N N . LYS A 1 5 ? -8.083 -22.006 -15.084 1.00 0.00 33 LYS A N 7
ATOM 8788 C CA . LYS A 1 5 ? -7.729 -21.570 -16.431 1.00 0.00 33 LYS A CA 7
ATOM 8789 C C . LYS A 1 5 ? -8.503 -20.314 -16.817 1.00 0.00 33 LYS A C 7
ATOM 8790 O O . LYS A 1 5 ? -8.859 -20.127 -17.982 1.00 0.00 33 LYS A O 7
ATOM 8809 N N . GLU A 1 6 ? -8.761 -19.456 -15.834 1.00 0.00 34 GLU A N 7
ATOM 8810 C CA . GLU A 1 6 ? -9.048 -18.053 -16.104 1.00 0.00 34 GLU A CA 7
ATOM 8811 C C . GLU A 1 6 ? -7.825 -17.184 -15.831 1.00 0.00 34 GLU A C 7
ATOM 8812 O O . GLU A 1 6 ? -6.825 -17.654 -15.290 1.00 0.00 34 GLU A O 7
ATOM 8824 N N . GLU A 1 7 ? -7.910 -15.913 -16.213 1.00 0.00 35 GLU A N 7
ATOM 8825 C CA . GLU A 1 7 ? -6.932 -14.920 -15.786 1.00 0.00 35 GLU A CA 7
ATOM 8826 C C . GLU A 1 7 ? -7.601 -13.802 -14.994 1.00 0.00 35 GLU A C 7
ATOM 8827 O O . GLU A 1 7 ? -8.494 -13.118 -15.496 1.00 0.00 35 GLU A O 7
ATOM 8839 N N . LYS A 1 8 ? -7.163 -13.620 -13.753 1.00 0.00 36 LYS A N 7
ATOM 8840 C CA . LYS A 1 8 ? -7.667 -12.538 -12.915 1.00 0.00 36 LYS A CA 7
ATOM 8841 C C . LYS A 1 8 ? -6.561 -11.539 -12.592 1.00 0.00 36 LYS A C 7
ATOM 8842 O O . LYS A 1 8 ? -6.562 -10.914 -11.532 1.00 0.00 36 LYS A O 7
ATOM 8861 N N . LYS A 1 9 ? -5.614 -11.393 -13.514 1.00 0.00 37 LYS A N 7
ATOM 8862 C CA . LYS A 1 9 ? -4.307 -10.833 -13.190 1.00 0.00 37 LYS A CA 7
ATOM 8863 C C . LYS A 1 9 ? -4.453 -9.491 -12.477 1.00 0.00 37 LYS A C 7
ATOM 8864 O O . LYS A 1 9 ? -5.513 -8.867 -12.519 1.00 0.00 37 LYS A O 7
ATOM 8883 N N . VAL A 1 10 ? -3.382 -9.054 -11.824 1.00 0.00 38 VAL A N 7
ATOM 8884 C CA . VAL A 1 10 ? -3.419 -7.838 -11.020 1.00 0.00 38 VAL A CA 7
ATOM 8885 C C . VAL A 1 10 ? -3.413 -6.595 -11.905 1.00 0.00 38 VAL A C 7
ATOM 8886 O O . VAL A 1 10 ? -3.202 -6.682 -13.114 1.00 0.00 38 VAL A O 7
ATOM 8899 N N . ARG A 1 11 ? -3.646 -5.439 -11.291 1.00 0.00 39 ARG A N 7
ATOM 8900 C CA . ARG A 1 11 ? -3.644 -4.175 -12.018 1.00 0.00 39 ARG A CA 7
ATOM 8901 C C . ARG A 1 11 ? -2.242 -3.574 -12.061 1.00 0.00 39 ARG A C 7
ATOM 8902 O O . ARG A 1 11 ? -1.355 -3.992 -11.318 1.00 0.00 39 ARG A O 7
ATOM 8923 N N . GLU A 1 12 ? -2.052 -2.590 -12.935 1.00 0.00 40 GLU A N 7
ATOM 8924 C CA . GLU A 1 12 ? -0.727 -2.028 -13.173 1.00 0.00 40 GLU A CA 7
ATOM 8925 C C . GLU A 1 12 ? -0.454 -0.860 -12.230 1.00 0.00 40 GLU A C 7
ATOM 8926 O O . GLU A 1 12 ? -1.277 -0.534 -11.374 1.00 0.00 40 GLU A O 7
ATOM 8938 N N . LEU A 1 13 ? 0.708 -0.236 -12.391 1.00 0.00 41 LEU A N 7
ATOM 8939 C CA . LEU A 1 13 ? 1.063 0.935 -11.599 1.00 0.00 41 LEU A CA 7
ATOM 8940 C C . LEU A 1 13 ? 0.850 2.217 -12.397 1.00 0.00 41 LEU A C 7
ATOM 8941 O O . LEU A 1 13 ? 1.745 2.673 -13.112 1.00 0.00 41 LEU A O 7
ATOM 8957 N N . THR A 1 14 ? -0.338 2.797 -12.270 1.00 0.00 42 THR A N 7
ATOM 8958 C CA . THR A 1 14 ? -0.609 4.118 -12.825 1.00 0.00 42 THR A CA 7
ATOM 8959 C C . THR A 1 14 ? -0.434 5.204 -11.770 1.00 0.00 42 THR A C 7
ATOM 8960 O O . THR A 1 14 ? -0.466 4.946 -10.567 1.00 0.00 42 THR A O 7
ATOM 8971 N N . PRO A 1 15 ? -0.247 6.450 -12.229 1.00 0.00 43 PRO A N 7
ATOM 8972 C CA . PRO A 1 15 ? -0.163 7.616 -11.343 1.00 0.00 43 PRO A CA 7
ATOM 8973 C C . PRO A 1 15 ? -1.484 7.907 -10.641 1.00 0.00 43 PRO A C 7
ATOM 8974 O O . PRO A 1 15 ? -1.502 8.387 -9.508 1.00 0.00 43 PRO A O 7
ATOM 8985 N N . GLN A 1 16 ? -2.588 7.612 -11.321 1.00 0.00 44 GLN A N 7
ATOM 8986 C CA . GLN A 1 16 ? -3.914 7.836 -10.757 1.00 0.00 44 GLN A CA 7
ATOM 8987 C C . GLN A 1 16 ? -4.207 6.837 -9.642 1.00 0.00 44 GLN A C 7
ATOM 8988 O O . GLN A 1 16 ? -4.773 7.195 -8.610 1.00 0.00 44 GLN A O 7
ATOM 9002 N N . GLU A 1 17 ? -3.818 5.585 -9.859 1.00 0.00 45 GLU A N 7
ATOM 9003 C CA . GLU A 1 17 ? -4.079 4.526 -8.891 1.00 0.00 45 GLU A CA 7
ATOM 9004 C C . GLU A 1 17 ? -3.207 4.698 -7.649 1.00 0.00 45 GLU A C 7
ATOM 9005 O O . GLU A 1 17 ? -3.648 4.440 -6.529 1.00 0.00 45 GLU A O 7
ATOM 9017 N N . LEU A 1 18 ? -1.969 5.132 -7.859 1.00 0.00 46 LEU A N 7
ATOM 9018 C CA . LEU A 1 18 ? -1.016 5.279 -6.765 1.00 0.00 46 LEU A CA 7
ATOM 9019 C C . LEU A 1 18 ? -1.360 6.488 -5.901 1.00 0.00 46 LEU A C 7
ATOM 9020 O O . LEU A 1 18 ? -1.159 6.472 -4.687 1.00 0.00 46 LEU A O 7
ATOM 9036 N N . GLU A 1 19 ? -1.880 7.533 -6.536 1.00 0.00 47 GLU A N 7
ATOM 9037 C CA . GLU A 1 19 ? -2.257 8.748 -5.824 1.00 0.00 47 GLU A CA 7
ATOM 9038 C C . GLU A 1 19 ? -3.302 8.448 -4.752 1.00 0.00 47 GLU A C 7
ATOM 9039 O O . GLU A 1 19 ? -3.195 8.911 -3.616 1.00 0.00 47 GLU A O 7
ATOM 9051 N N . LEU A 1 20 ? -4.314 7.670 -5.122 1.00 0.00 48 LEU A N 7
ATOM 9052 C CA . LEU A 1 20 ? -5.411 7.357 -4.213 1.00 0.00 48 LEU A CA 7
ATOM 9053 C C . LEU A 1 20 ? -4.926 6.495 -3.052 1.00 0.00 48 LEU A C 7
ATOM 9054 O O . LEU A 1 20 ? -5.494 6.529 -1.960 1.00 0.00 48 LEU A O 7
ATOM 9070 N N . PHE A 1 21 ? -3.873 5.723 -3.296 1.00 0.00 49 PHE A N 7
ATOM 9071 C CA . PHE A 1 21 ? -3.302 4.861 -2.267 1.00 0.00 49 PHE A CA 7
ATOM 9072 C C . PHE A 1 21 ? -2.607 5.688 -1.189 1.00 0.00 49 PHE A C 7
ATOM 9073 O O . PHE A 1 21 ? -2.890 5.545 0.001 1.00 0.00 49 PHE A O 7
ATOM 9090 N N . LYS A 1 22 ? -1.692 6.555 -1.614 1.00 0.00 50 LYS A N 7
ATOM 9091 C CA . LYS A 1 22 ? -0.981 7.432 -0.692 1.00 0.00 50 LYS A CA 7
ATOM 9092 C C . LYS A 1 22 ? -1.920 8.478 -0.102 1.00 0.00 50 LYS A C 7
ATOM 9093 O O . LYS A 1 22 ? -1.734 8.924 1.030 1.00 0.00 50 LYS A O 7
ATOM 9112 N N . ARG A 1 23 ? -2.928 8.866 -0.878 1.00 0.00 51 ARG A N 7
ATOM 9113 C CA . ARG A 1 23 ? -3.893 9.864 -0.433 1.00 0.00 51 ARG A CA 7
ATOM 9114 C C . ARG A 1 23 ? -4.762 9.316 0.695 1.00 0.00 51 ARG A C 7
ATOM 9115 O O . ARG A 1 23 ? -5.015 9.999 1.686 1.00 0.00 51 ARG A O 7
ATOM 9136 N N . ALA A 1 24 ? -5.218 8.077 0.537 1.00 0.00 52 ALA A N 7
ATOM 9137 C CA . ALA A 1 24 ? -6.048 7.432 1.545 1.00 0.00 52 ALA A CA 7
ATOM 9138 C C . ALA A 1 24 ? -5.218 7.015 2.755 1.00 0.00 52 ALA A C 7
ATOM 9139 O O . ALA A 1 24 ? -5.673 7.114 3.894 1.00 0.00 52 ALA A O 7
ATOM 9146 N N . MET A 1 25 ? -4.002 6.548 2.499 1.00 0.00 53 MET A N 7
ATOM 9147 C CA . MET A 1 25 ? -3.115 6.100 3.567 1.00 0.00 53 MET A CA 7
ATOM 9148 C C . MET A 1 25 ? -2.659 7.277 4.424 1.00 0.00 53 MET A C 7
ATOM 9149 O O . MET A 1 25 ? -2.182 7.094 5.543 1.00 0.00 53 MET A O 7
ATOM 9163 N N . GLY A 1 26 ? -2.809 8.485 3.889 1.00 0.00 54 GLY A N 7
ATOM 9164 C CA . GLY A 1 26 ? -2.373 9.671 4.604 1.00 0.00 54 GLY A CA 7
ATOM 9165 C C . GLY A 1 26 ? -0.866 9.834 4.591 1.00 0.00 54 GLY A C 7
ATOM 9166 O O . GLY A 1 26 ? -0.273 10.274 5.577 1.00 0.00 54 GLY A O 7
ATOM 9170 N N . ILE A 1 27 ? -0.244 9.479 3.471 1.00 0.00 55 ILE A N 7
ATOM 9171 C CA . ILE A 1 27 ? 1.208 9.513 3.361 1.00 0.00 55 ILE A CA 7
ATOM 9172 C C . ILE A 1 27 ? 1.728 10.947 3.393 1.00 0.00 55 ILE A C 7
ATOM 9173 O O . ILE A 1 27 ? 1.360 11.772 2.557 1.00 0.00 55 ILE A O 7
ATOM 9189 N N . THR A 1 28 ? 2.589 11.237 4.364 1.00 0.00 56 THR A N 7
ATOM 9190 C CA . THR A 1 28 ? 3.186 12.561 4.488 1.00 0.00 56 THR A CA 7
ATOM 9191 C C . THR A 1 28 ? 4.623 12.567 3.987 1.00 0.00 56 THR A C 7
ATOM 9192 O O . THR A 1 28 ? 5.277 11.527 3.892 1.00 0.00 56 THR A O 7
ATOM 9203 N N . PRO A 1 29 ? 5.133 13.763 3.658 1.00 0.00 57 PRO A N 7
ATOM 9204 C CA . PRO A 1 29 ? 6.516 13.938 3.203 1.00 0.00 57 PRO A CA 7
ATOM 9205 C C . PRO A 1 29 ? 7.527 13.666 4.312 1.00 0.00 57 PRO A C 7
ATOM 9206 O O . PRO A 1 29 ? 8.725 13.539 4.055 1.00 0.00 57 PRO A O 7
ATOM 9217 N N . HIS A 1 30 ? 7.040 13.576 5.545 1.00 0.00 58 HIS A N 7
ATOM 9218 C CA . HIS A 1 30 ? 7.903 13.327 6.693 1.00 0.00 58 HIS A CA 7
ATOM 9219 C C . HIS A 1 30 ? 8.298 11.855 6.767 1.00 0.00 58 HIS A C 7
ATOM 9220 O O . HIS A 1 30 ? 9.405 11.519 7.183 1.00 0.00 58 HIS A O 7
ATOM 9234 N N . ASN A 1 31 ? 7.385 10.981 6.356 1.00 0.00 59 ASN A N 7
ATOM 9235 C CA . ASN A 1 31 ? 7.650 9.546 6.340 1.00 0.00 59 ASN A CA 7
ATOM 9236 C C . ASN A 1 31 ? 7.512 8.984 4.928 1.00 0.00 59 ASN A C 7
ATOM 9237 O O . ASN A 1 31 ? 7.210 7.804 4.747 1.00 0.00 59 ASN A O 7
ATOM 9248 N N . TYR A 1 32 ? 7.733 9.835 3.934 1.00 0.00 60 TYR A N 7
ATOM 9249 C CA . TYR A 1 32 ? 7.648 9.420 2.539 1.00 0.00 60 TYR A CA 7
ATOM 9250 C C . TYR A 1 32 ? 8.814 8.509 2.168 1.00 0.00 60 TYR A C 7
ATOM 9251 O O . TYR A 1 32 ? 8.671 7.603 1.349 1.00 0.00 60 TYR A O 7
ATOM 9269 N N . TRP A 1 33 ? 9.966 8.757 2.780 1.00 0.00 61 TRP A N 7
ATOM 9270 C CA . TRP A 1 33 ? 11.152 7.941 2.537 1.00 0.00 61 TRP A CA 7
ATOM 9271 C C . TRP A 1 33 ? 11.019 6.577 3.207 1.00 0.00 61 TRP A C 7
ATOM 9272 O O . TRP A 1 33 ? 11.330 5.550 2.606 1.00 0.00 61 TRP A O 7
ATOM 9293 N N . GLN A 1 34 ? 10.557 6.577 4.453 1.00 0.00 62 GLN A N 7
ATOM 9294 C CA . GLN A 1 34 ? 10.313 5.334 5.177 1.00 0.00 62 GLN A CA 7
ATOM 9295 C C . GLN A 1 34 ? 9.283 4.476 4.451 1.00 0.00 62 GLN A C 7
ATOM 9296 O O . GLN A 1 34 ? 9.462 3.267 4.301 1.00 0.00 62 GLN A O 7
ATOM 9310 N N . TRP A 1 35 ? 8.205 5.108 4.002 1.00 0.00 63 TRP A N 7
ATOM 9311 C CA . TRP A 1 35 ? 7.148 4.402 3.286 1.00 0.00 63 TRP A CA 7
ATOM 9312 C C . TRP A 1 35 ? 7.614 3.988 1.895 1.00 0.00 63 TRP A C 7
ATOM 9313 O O . TRP A 1 35 ? 7.173 2.972 1.361 1.00 0.00 63 TRP A O 7
ATOM 9334 N N . ALA A 1 36 ? 8.509 4.781 1.316 1.00 0.00 64 ALA A N 7
ATOM 9335 C CA . ALA A 1 36 ? 9.084 4.460 0.015 1.00 0.00 64 ALA A CA 7
ATOM 9336 C C . ALA A 1 36 ? 9.862 3.151 0.066 1.00 0.00 64 ALA A C 7
ATOM 9337 O O . ALA A 1 36 ? 9.702 2.287 -0.796 1.00 0.00 64 ALA A O 7
ATOM 9344 N N . SER A 1 37 ? 10.711 3.012 1.079 1.00 0.00 65 SER A N 7
ATOM 9345 C CA . SER A 1 37 ? 11.494 1.795 1.259 1.00 0.00 65 SER A CA 7
ATOM 9346 C C . SER A 1 37 ? 10.610 0.641 1.718 1.00 0.00 65 SER A C 7
ATOM 9347 O O . SER A 1 37 ? 10.943 -0.528 1.525 1.00 0.00 65 SER A O 7
ATOM 9355 N N . ARG A 1 38 ? 9.478 0.979 2.329 1.00 0.00 66 ARG A N 7
ATOM 9356 C CA . ARG A 1 38 ? 8.544 -0.028 2.819 1.00 0.00 66 ARG A CA 7
ATOM 9357 C C . ARG A 1 38 ? 7.724 -0.614 1.674 1.00 0.00 66 ARG A C 7
ATOM 9358 O O . ARG A 1 38 ? 7.438 -1.812 1.649 1.00 0.00 66 ARG A O 7
ATOM 9379 N N . THR A 1 39 ? 7.348 0.239 0.727 1.00 0.00 67 THR A N 7
ATOM 9380 C CA . THR A 1 39 ? 6.457 -0.163 -0.353 1.00 0.00 67 THR A CA 7
ATOM 9381 C C . THR A 1 39 ? 7.241 -0.515 -1.612 1.00 0.00 67 THR A C 7
ATOM 9382 O O . THR A 1 39 ? 6.674 -0.621 -2.698 1.00 0.00 67 THR A O 7
ATOM 9393 N N . ASN A 1 40 ? 8.549 -0.692 -1.458 1.00 0.00 68 ASN A N 7
ATOM 9394 C CA . ASN A 1 40 ? 9.419 -0.996 -2.590 1.00 0.00 68 ASN A CA 7
ATOM 9395 C C . ASN A 1 40 ? 9.179 -0.018 -3.736 1.00 0.00 68 ASN A C 7
ATOM 9396 O O . ASN A 1 40 ? 8.737 -0.408 -4.816 1.00 0.00 68 ASN A O 7
ATOM 9407 N N . ASN A 1 41 ? 9.476 1.255 -3.494 1.00 0.00 69 ASN A N 7
ATOM 9408 C CA . ASN A 1 41 ? 9.235 2.298 -4.483 1.00 0.00 69 ASN A CA 7
ATOM 9409 C C . ASN A 1 41 ? 7.745 2.423 -4.791 1.00 0.00 69 ASN A C 7
ATOM 9410 O O . ASN A 1 41 ? 7.355 2.650 -5.935 1.00 0.00 69 ASN A O 7
ATOM 9421 N N . PHE A 1 42 ? 6.920 2.275 -3.761 1.00 0.00 70 PHE A N 7
ATOM 9422 C CA . PHE A 1 42 ? 5.476 2.405 -3.913 1.00 0.00 70 PHE A CA 7
ATOM 9423 C C . PHE A 1 42 ? 4.973 1.551 -5.074 1.00 0.00 70 PHE A C 7
ATOM 9424 O O . PHE A 1 42 ? 4.071 1.953 -5.810 1.00 0.00 70 PHE A O 7
ATOM 9441 N N . LYS A 1 43 ? 5.564 0.372 -5.233 1.00 0.00 71 LYS A N 7
ATOM 9442 C CA . LYS A 1 43 ? 5.098 -0.590 -6.225 1.00 0.00 71 LYS A CA 7
ATOM 9443 C C . LYS A 1 43 ? 4.153 -1.607 -5.591 1.00 0.00 71 LYS A C 7
ATOM 9444 O O . LYS A 1 43 ? 4.591 -2.604 -5.016 1.00 0.00 71 LYS A O 7
ATOM 9463 N N . LEU A 1 44 ? 2.855 -1.349 -5.703 1.00 0.00 72 LEU A N 7
ATOM 9464 C CA . LEU A 1 44 ? 1.846 -2.236 -5.132 1.00 0.00 72 LEU A CA 7
ATOM 9465 C C . LEU A 1 44 ? 0.796 -2.609 -6.173 1.00 0.00 72 LEU A C 7
ATOM 9466 O O . LEU A 1 44 ? 0.272 -1.746 -6.879 1.00 0.00 72 LEU A O 7
ATOM 9482 N N . LEU A 1 45 ? 0.492 -3.899 -6.263 1.00 0.00 73 LEU A N 7
ATOM 9483 C CA . LEU A 1 45 ? -0.334 -4.416 -7.347 1.00 0.00 73 LEU A CA 7
ATOM 9484 C C . LEU A 1 45 ? -1.473 -5.275 -6.803 1.00 0.00 73 LEU A C 7
ATOM 9485 O O . LEU A 1 45 ? -1.298 -6.013 -5.832 1.00 0.00 73 LEU A O 7
ATOM 9501 N N . THR A 1 46 ? -2.637 -5.174 -7.434 1.00 0.00 74 THR A N 7
ATOM 9502 C CA . THR A 1 46 ? -3.790 -5.976 -7.045 1.00 0.00 74 THR A CA 7
ATOM 9503 C C . THR A 1 46 ? -4.937 -5.809 -8.035 1.00 0.00 74 THR A C 7
ATOM 9504 O O . THR A 1 46 ? -5.014 -4.806 -8.747 1.00 0.00 74 THR A O 7
ATOM 9515 N N . ASP A 1 47 ? -5.827 -6.795 -8.077 1.00 0.00 75 ASP A N 7
ATOM 9516 C CA . ASP A 1 47 ? -7.083 -6.660 -8.803 1.00 0.00 75 ASP A CA 7
ATOM 9517 C C . ASP A 1 47 ? -8.248 -7.203 -7.980 1.00 0.00 75 ASP A C 7
ATOM 9518 O O . ASP A 1 47 ? -8.313 -8.396 -7.691 1.00 0.00 75 ASP A O 7
ATOM 9527 N N . GLY A 1 48 ? -9.166 -6.316 -7.605 1.00 0.00 76 GLY A N 7
ATOM 9528 C CA . GLY A 1 48 ? -10.307 -6.722 -6.809 1.00 0.00 76 GLY A CA 7
ATOM 9529 C C . GLY A 1 48 ? -9.904 -7.485 -5.564 1.00 0.00 76 GLY A C 7
ATOM 9530 O O . GLY A 1 48 ? -10.701 -8.240 -5.004 1.00 0.00 76 GLY A O 7
ATOM 9534 N N . GLU A 1 49 ? -8.663 -7.291 -5.127 1.00 0.00 77 GLU A N 7
ATOM 9535 C CA . GLU A 1 49 ? -8.128 -8.033 -3.991 1.00 0.00 77 GLU A CA 7
ATOM 9536 C C . GLU A 1 49 ? -7.314 -7.117 -3.081 1.00 0.00 77 GLU A C 7
ATOM 9537 O O . GLU A 1 49 ? -7.202 -5.917 -3.329 1.00 0.00 77 GLU A O 7
ATOM 9549 N N . TRP A 1 50 ? -6.748 -7.693 -2.026 1.00 0.00 78 TRP A N 7
ATOM 9550 C CA . TRP A 1 50 ? -5.932 -6.935 -1.085 1.00 0.00 78 TRP A CA 7
ATOM 9551 C C . TRP A 1 50 ? -4.629 -6.482 -1.736 1.00 0.00 78 TRP A C 7
ATOM 9552 O O . TRP A 1 50 ? -4.122 -7.135 -2.649 1.00 0.00 78 TRP A O 7
ATOM 9573 N N . VAL A 1 51 ? -4.094 -5.363 -1.262 1.00 0.00 79 VAL A N 7
ATOM 9574 C CA . VAL A 1 51 ? -2.867 -4.805 -1.824 1.00 0.00 79 VAL A CA 7
ATOM 9575 C C . VAL A 1 51 ? -1.639 -5.328 -1.087 1.00 0.00 79 VAL A C 7
ATOM 9576 O O . VAL A 1 51 ? -1.605 -5.357 0.142 1.00 0.00 79 VAL A O 7
ATOM 9589 N N . TRP A 1 52 ? -0.632 -5.739 -1.849 1.00 0.00 80 TRP A N 7
ATOM 9590 C CA . TRP A 1 52 ? 0.646 -6.142 -1.275 1.00 0.00 80 TRP A CA 7
ATOM 9591 C C . TRP A 1 52 ? 1.802 -5.423 -1.962 1.00 0.00 80 TRP A C 7
ATOM 9592 O O . TRP A 1 52 ? 1.628 -4.814 -3.017 1.00 0.00 80 TRP A O 7
ATOM 9613 N N . VAL A 1 53 ? 2.984 -5.499 -1.357 1.00 0.00 81 VAL A N 7
ATOM 9614 C CA . VAL A 1 53 ? 4.159 -4.820 -1.888 1.00 0.00 81 VAL A CA 7
ATOM 9615 C C . VAL A 1 53 ? 4.971 -5.746 -2.787 1.00 0.00 81 VAL A C 7
ATOM 9616 O O . VAL A 1 53 ? 5.344 -6.848 -2.384 1.00 0.00 81 VAL A O 7
ATOM 9629 N N . GLU A 1 54 ? 5.243 -5.291 -4.005 1.00 0.00 82 GLU A N 7
ATOM 9630 C CA . GLU A 1 54 ? 6.022 -6.075 -4.957 1.00 0.00 82 GLU A CA 7
ATOM 9631 C C . GLU A 1 54 ? 7.338 -6.534 -4.335 1.00 0.00 82 GLU A C 7
ATOM 9632 O O . GLU A 1 54 ? 8.006 -5.772 -3.639 1.00 0.00 82 GLU A O 7
ATOM 9644 N N . GLY A 1 55 ? 7.700 -7.787 -4.592 1.00 0.00 83 GLY A N 7
ATOM 9645 C CA . GLY A 1 55 ? 8.998 -8.284 -4.173 1.00 0.00 83 GLY A CA 7
ATOM 9646 C C . GLY A 1 55 ? 8.932 -9.041 -2.861 1.00 0.00 83 GLY A C 7
ATOM 9647 O O . GLY A 1 55 ? 9.809 -9.852 -2.560 1.00 0.00 83 GLY A O 7
ATOM 9651 N N . TYR A 1 56 ? 7.892 -8.776 -2.079 1.00 0.00 84 TYR A N 7
ATOM 9652 C CA . TYR A 1 56 ? 7.723 -9.429 -0.786 1.00 0.00 84 TYR A CA 7
ATOM 9653 C C . TYR A 1 56 ? 6.637 -10.499 -0.855 1.00 0.00 84 TYR A C 7
ATOM 9654 O O . TYR A 1 56 ? 5.941 -10.755 0.126 1.00 0.00 84 TYR A O 7
ATOM 9672 N N . GLU A 1 57 ? 6.501 -11.121 -2.021 1.00 0.00 85 GLU A N 7
ATOM 9673 C CA . GLU A 1 57 ? 5.535 -12.199 -2.205 1.00 0.00 85 GLU A CA 7
ATOM 9674 C C . GLU A 1 57 ? 5.850 -13.372 -1.279 1.00 0.00 85 GLU A C 7
ATOM 9675 O O . GLU A 1 57 ? 4.965 -14.152 -0.930 1.00 0.00 85 GLU A O 7
ATOM 9687 N N . GLU A 1 58 ? 7.115 -13.486 -0.887 1.00 0.00 86 GLU A N 7
ATOM 9688 C CA . GLU A 1 58 ? 7.523 -14.486 0.092 1.00 0.00 86 GLU A CA 7
ATOM 9689 C C . GLU A 1 58 ? 6.834 -14.247 1.433 1.00 0.00 86 GLU A C 7
ATOM 9690 O O . GLU A 1 58 ? 6.450 -15.191 2.124 1.00 0.00 86 GLU A O 7
ATOM 9702 N N . HIS A 1 59 ? 6.681 -12.976 1.794 1.00 0.00 87 HIS A N 7
ATOM 9703 C CA . HIS A 1 59 ? 6.065 -12.612 3.064 1.00 0.00 87 HIS A CA 7
ATOM 9704 C C . HIS A 1 59 ? 4.583 -12.978 3.074 1.00 0.00 87 HIS A C 7
ATOM 9705 O O . HIS A 1 59 ? 3.978 -13.128 4.136 1.00 0.00 87 HIS A O 7
ATOM 9719 N N . ILE A 1 60 ? 4.006 -13.120 1.886 1.00 0.00 88 ILE A N 7
ATOM 9720 C CA . ILE A 1 60 ? 2.596 -13.469 1.760 1.00 0.00 88 ILE A CA 7
ATOM 9721 C C . ILE A 1 60 ? 2.318 -14.855 2.331 1.00 0.00 88 ILE A C 7
ATOM 9722 O O . ILE A 1 60 ? 3.072 -15.798 2.095 1.00 0.00 88 ILE A O 7
ATOM 9738 N N . GLY A 1 61 ? 1.229 -14.970 3.085 1.00 0.00 89 GLY A N 7
ATOM 9739 C CA . GLY A 1 61 ? 0.905 -16.229 3.732 1.00 0.00 89 GLY A CA 7
ATOM 9740 C C . GLY A 1 61 ? 1.654 -16.420 5.037 1.00 0.00 89 GLY A C 7
ATOM 9741 O O . GLY A 1 61 ? 1.784 -17.542 5.528 1.00 0.00 89 GLY A O 7
ATOM 9745 N N . LYS A 1 62 ? 2.149 -15.323 5.598 1.00 0.00 90 LYS A N 7
ATOM 9746 C CA . LYS A 1 62 ? 2.902 -15.375 6.848 1.00 0.00 90 LYS A CA 7
ATOM 9747 C C . LYS A 1 62 ? 2.334 -14.392 7.866 1.00 0.00 90 LYS A C 7
ATOM 9748 O O . LYS A 1 62 ? 2.271 -13.189 7.611 1.00 0.00 90 LYS A O 7
ATOM 9767 N N . GLN A 1 63 ? 1.922 -14.912 9.018 1.00 0.00 91 GLN A N 7
ATOM 9768 C CA . GLN A 1 63 ? 1.336 -14.081 10.063 1.00 0.00 91 GLN A CA 7
ATOM 9769 C C . GLN A 1 63 ? 2.346 -13.064 10.582 1.00 0.00 91 GLN A C 7
ATOM 9770 O O . GLN A 1 63 ? 3.210 -13.390 11.398 1.00 0.00 91 GLN A O 7
ATOM 9784 N N . LEU A 1 64 ? 2.235 -11.831 10.102 1.00 0.00 92 LEU A N 7
ATOM 9785 C CA . LEU A 1 64 ? 3.096 -10.748 10.565 1.00 0.00 92 LEU A CA 7
ATOM 9786 C C . LEU A 1 64 ? 2.297 -9.710 11.345 1.00 0.00 92 LEU A C 7
ATOM 9787 O O . LEU A 1 64 ? 1.078 -9.605 11.215 1.00 0.00 92 LEU A O 7
ATOM 9803 N N . PRO A 1 65 ? 2.997 -8.923 12.175 1.00 0.00 93 PRO A N 7
ATOM 9804 C CA . PRO A 1 65 ? 2.383 -7.836 12.942 1.00 0.00 93 PRO A CA 7
ATOM 9805 C C . PRO A 1 65 ? 1.870 -6.713 12.049 1.00 0.00 93 PRO A C 7
ATOM 9806 O O . PRO A 1 65 ? 1.998 -6.771 10.827 1.00 0.00 93 PRO A O 7
ATOM 9817 N N . LEU A 1 66 ? 1.288 -5.691 12.667 1.00 0.00 94 LEU A N 7
ATOM 9818 C CA . LEU A 1 66 ? 0.791 -4.534 11.930 1.00 0.00 94 LEU A CA 7
ATOM 9819 C C . LEU A 1 66 ? 1.914 -3.537 11.660 1.00 0.00 94 LEU A C 7
ATOM 9820 O O . LEU A 1 66 ? 1.869 -2.787 10.686 1.00 0.00 94 LEU A O 7
ATOM 9836 N N . ASN A 1 67 ? 2.921 -3.538 12.527 1.00 0.00 95 ASN A N 7
ATOM 9837 C CA . ASN A 1 67 ? 4.114 -2.727 12.315 1.00 0.00 95 ASN A CA 7
ATOM 9838 C C . ASN A 1 67 ? 4.949 -3.278 11.163 1.00 0.00 95 ASN A C 7
ATOM 9839 O O . ASN A 1 67 ? 5.722 -2.550 10.541 1.00 0.00 95 ASN A O 7
ATOM 9850 N N . GLN A 1 68 ? 4.786 -4.567 10.885 1.00 0.00 96 GLN A N 7
ATOM 9851 C CA . GLN A 1 68 ? 5.524 -5.216 9.808 1.00 0.00 96 GLN A CA 7
ATOM 9852 C C . GLN A 1 68 ? 4.573 -5.776 8.755 1.00 0.00 96 GLN A C 7
ATOM 9853 O O . GLN A 1 68 ? 4.859 -6.793 8.125 1.00 0.00 96 GLN A O 7
ATOM 9867 N N . ALA A 1 69 ? 3.442 -5.103 8.570 1.00 0.00 97 ALA A N 7
ATOM 9868 C CA . ALA A 1 69 ? 2.457 -5.522 7.582 1.00 0.00 97 ALA A CA 7
ATOM 9869 C C . ALA A 1 69 ? 2.738 -4.887 6.225 1.00 0.00 97 ALA A C 7
ATOM 9870 O O . ALA A 1 69 ? 2.741 -3.664 6.089 1.00 0.00 97 ALA A O 7
ATOM 9877 N N . ARG A 1 70 ? 2.973 -5.726 5.220 1.00 0.00 98 ARG A N 7
ATOM 9878 C CA . ARG A 1 70 ? 3.318 -5.246 3.888 1.00 0.00 98 ARG A CA 7
ATOM 9879 C C . ARG A 1 70 ? 2.129 -5.379 2.939 1.00 0.00 98 ARG A C 7
ATOM 9880 O O . ARG A 1 70 ? 2.273 -5.242 1.726 1.00 0.00 98 ARG A O 7
ATOM 9901 N N . ALA A 1 71 ? 0.955 -5.644 3.503 1.00 0.00 99 ALA A N 7
ATOM 9902 C CA . ALA A 1 71 ? -0.270 -5.725 2.717 1.00 0.00 99 ALA A CA 7
ATOM 9903 C C . ALA A 1 71 ? -1.385 -4.901 3.351 1.00 0.00 99 ALA A C 7
ATOM 9904 O O . ALA A 1 71 ? -1.426 -4.732 4.570 1.00 0.00 99 ALA A O 7
ATOM 9911 N N . TRP A 1 72 ? -2.285 -4.392 2.519 1.00 0.00 100 TRP A N 7
ATOM 9912 C CA . TRP A 1 72 ? -3.440 -3.647 3.004 1.00 0.00 100 TRP A CA 7
ATOM 9913 C C . TRP A 1 72 ? -4.660 -3.901 2.126 1.00 0.00 100 TRP A C 7
ATOM 9914 O O . TRP A 1 72 ? -4.600 -3.754 0.905 1.00 0.00 100 TRP A O 7
ATOM 9935 N N . SER A 1 73 ? -5.768 -4.283 2.756 1.00 0.00 101 SER A N 7
ATOM 9936 C CA . SER A 1 73 ? -6.998 -4.575 2.028 1.00 0.00 101 SER A CA 7
ATOM 9937 C C . SER A 1 73 ? -7.627 -3.294 1.488 1.00 0.00 101 SER A C 7
ATOM 9938 O O . SER A 1 73 ? -7.378 -2.203 2.002 1.00 0.00 101 SER A O 7
ATOM 9946 N N . TRP A 1 74 ? -8.442 -3.435 0.449 1.00 0.00 102 TRP A N 7
ATOM 9947 C CA . TRP A 1 74 ? -9.201 -2.309 -0.084 1.00 0.00 102 TRP A CA 7
ATOM 9948 C C . TRP A 1 74 ? -10.195 -1.786 0.948 1.00 0.00 102 TRP A C 7
ATOM 9949 O O . TRP A 1 74 ? -10.473 -0.589 1.000 1.00 0.00 102 TRP A O 7
ATOM 9970 N N . GLU A 1 75 ? -10.725 -2.691 1.764 1.00 0.00 103 GLU A N 7
ATOM 9971 C CA . GLU A 1 75 ? -11.626 -2.308 2.845 1.00 0.00 103 GLU A CA 7
ATOM 9972 C C . GLU A 1 75 ? -10.892 -1.483 3.899 1.00 0.00 103 GLU A C 7
ATOM 9973 O O . GLU A 1 75 ? -11.488 -0.639 4.570 1.00 0.00 103 GLU A O 7
ATOM 9985 N N . PHE A 1 76 ? -9.595 -1.732 4.040 1.00 0.00 104 PHE A N 7
ATOM 9986 C CA . PHE A 1 76 ? -8.765 -0.970 4.963 1.00 0.00 104 PHE A CA 7
ATOM 9987 C C . PHE A 1 76 ? -8.396 0.388 4.373 1.00 0.00 104 PHE A C 7
ATOM 9988 O O . PHE A 1 76 ? -8.426 1.407 5.064 1.00 0.00 104 PHE A O 7
ATOM 10005 N N . ILE A 1 77 ? -8.048 0.392 3.091 1.00 0.00 105 ILE A N 7
ATOM 10006 C CA . ILE A 1 77 ? -7.760 1.633 2.382 1.00 0.00 105 ILE A CA 7
ATOM 10007 C C . ILE A 1 77 ? -8.962 2.570 2.403 1.00 0.00 105 ILE A C 7
ATOM 10008 O O . ILE A 1 77 ? -8.817 3.784 2.547 1.00 0.00 105 ILE A O 7
ATOM 10024 N N . LYS A 1 78 ? -10.154 1.998 2.260 1.00 0.00 106 LYS A N 7
ATOM 10025 C CA . LYS A 1 78 ? -11.382 2.782 2.245 1.00 0.00 106 LYS A CA 7
ATOM 10026 C C . LYS A 1 78 ? -11.672 3.366 3.623 1.00 0.00 106 LYS A C 7
ATOM 10027 O O . LYS A 1 78 ? -12.175 4.484 3.741 1.00 0.00 106 LYS A O 7
ATOM 10046 N N . ASN A 1 79 ? -11.350 2.605 4.663 1.00 0.00 107 ASN A N 7
ATOM 10047 C CA . ASN A 1 79 ? -11.542 3.064 6.035 1.00 0.00 107 ASN A CA 7
ATOM 10048 C C . ASN A 1 79 ? -10.564 4.187 6.374 1.00 0.00 107 ASN A C 7
ATOM 10049 O O . ASN A 1 79 ? -10.922 5.147 7.055 1.00 0.00 107 ASN A O 7
ATOM 10060 N N . ARG A 1 80 ? -9.333 4.057 5.892 1.00 0.00 108 ARG A N 7
ATOM 10061 C CA . ARG A 1 80 ? -8.355 5.134 5.995 1.00 0.00 108 ARG A CA 7
ATOM 10062 C C . ARG A 1 80 ? -8.789 6.343 5.169 1.00 0.00 108 ARG A C 7
ATOM 10063 O O . ARG A 1 80 ? -8.688 7.484 5.621 1.00 0.00 108 ARG A O 7
ATOM 10084 N N . LEU A 1 81 ? -9.270 6.083 3.958 1.00 0.00 109 LEU A N 7
ATOM 10085 C CA . LEU A 1 81 ? -9.818 7.136 3.111 1.00 0.00 109 LEU A CA 7
ATOM 10086 C C . LEU A 1 81 ? -10.971 7.849 3.809 1.00 0.00 109 LEU A C 7
ATOM 10087 O O . LEU A 1 81 ? -11.037 9.079 3.827 1.00 0.00 109 LEU A O 7
ATOM 10103 N N . LYS A 1 82 ? -11.882 7.070 4.384 1.00 0.00 110 LYS A N 7
ATOM 10104 C CA . LYS A 1 82 ? -13.026 7.625 5.097 1.00 0.00 110 LYS A CA 7
ATOM 10105 C C . LYS A 1 82 ? -12.570 8.475 6.278 1.00 0.00 110 LYS A C 7
ATOM 10106 O O . LYS A 1 82 ? -13.181 9.497 6.590 1.00 0.00 110 LYS A O 7
ATOM 10125 N N . GLU A 1 83 ? -11.493 8.047 6.929 1.00 0.00 111 GLU A N 7
ATOM 10126 C CA . GLU A 1 83 ? -10.906 8.814 8.022 1.00 0.00 111 GLU A CA 7
ATOM 10127 C C . GLU A 1 83 ? -10.334 10.135 7.515 1.00 0.00 111 GLU A C 7
ATOM 10128 O O . GLU A 1 83 ? -10.159 11.084 8.278 1.00 0.00 111 GLU A O 7
ATOM 10140 N N . LEU A 1 84 ? -10.044 10.188 6.218 1.00 0.00 112 LEU A N 7
ATOM 10141 C CA . LEU A 1 84 ? -9.436 11.370 5.616 1.00 0.00 112 LEU A CA 7
ATOM 10142 C C . LEU A 1 84 ? -10.435 12.519 5.546 1.00 0.00 112 LEU A C 7
ATOM 10143 O O . LEU A 1 84 ? -10.054 13.688 5.534 1.00 0.00 112 LEU A O 7
ATOM 10159 N N . ASN A 1 85 ? -11.720 12.178 5.500 1.00 0.00 113 ASN A N 7
ATOM 10160 C CA . ASN A 1 85 ? -12.777 13.181 5.429 1.00 0.00 113 ASN A CA 7
ATOM 10161 C C . ASN A 1 85 ? -13.248 13.571 6.828 1.00 0.00 113 ASN A C 7
ATOM 10162 O O . ASN A 1 85 ? -14.095 12.901 7.418 1.00 0.00 113 ASN A O 7
ATOM 10173 N N . LEU A 1 86 ? -12.695 14.661 7.350 1.00 0.00 114 LEU A N 7
ATOM 10174 C CA . LEU A 1 86 ? -13.053 15.139 8.679 1.00 0.00 114 LEU A CA 7
ATOM 10175 C C . LEU A 1 86 ? -14.561 15.339 8.798 1.00 0.00 114 LEU A C 7
ATOM 10176 O O . LEU A 1 86 ? -15.135 15.194 9.878 1.00 0.00 114 LEU A O 7
ATOM 10193 N N . GLY A 1 1 ? -5.622 -21.335 -3.461 1.00 0.00 29 GLY A N 8
ATOM 10194 C CA . GLY A 1 1 ? -4.477 -21.036 -4.303 1.00 0.00 29 GLY A CA 8
ATOM 10195 C C . GLY A 1 1 ? -3.791 -19.742 -3.912 1.00 0.00 29 GLY A C 8
ATOM 10196 O O . GLY A 1 1 ? -3.905 -18.736 -4.611 1.00 0.00 29 GLY A O 8
ATOM 10202 N N . SER A 1 2 ? -3.079 -19.768 -2.790 1.00 0.00 30 SER A N 8
ATOM 10203 C CA . SER A 1 2 ? -2.780 -18.550 -2.046 1.00 0.00 30 SER A CA 8
ATOM 10204 C C . SER A 1 2 ? -4.056 -17.933 -1.479 1.00 0.00 30 SER A C 8
ATOM 10205 O O . SER A 1 2 ? -4.092 -16.749 -1.150 1.00 0.00 30 SER A O 8
ATOM 10213 N N . GLU A 1 3 ? -5.101 -18.748 -1.370 1.00 0.00 31 GLU A N 8
ATOM 10214 C CA . GLU A 1 3 ? -6.414 -18.257 -0.969 1.00 0.00 31 GLU A CA 8
ATOM 10215 C C . GLU A 1 3 ? -6.488 -16.738 -1.094 1.00 0.00 31 GLU A C 8
ATOM 10216 O O . GLU A 1 3 ? -6.616 -16.029 -0.095 1.00 0.00 31 GLU A O 8
ATOM 10228 N N . GLU A 1 4 ? -6.406 -16.246 -2.326 1.00 0.00 32 GLU A N 8
ATOM 10229 C CA . GLU A 1 4 ? -6.777 -14.868 -2.624 1.00 0.00 32 GLU A CA 8
ATOM 10230 C C . GLU A 1 4 ? -6.999 -14.676 -4.123 1.00 0.00 32 GLU A C 8
ATOM 10231 O O . GLU A 1 4 ? -7.648 -13.722 -4.548 1.00 0.00 32 GLU A O 8
ATOM 10243 N N . LYS A 1 5 ? -6.455 -15.592 -4.918 1.00 0.00 33 LYS A N 8
ATOM 10244 C CA . LYS A 1 5 ? -6.529 -15.487 -6.370 1.00 0.00 33 LYS A CA 8
ATOM 10245 C C . LYS A 1 5 ? -6.226 -16.828 -7.029 1.00 0.00 33 LYS A C 8
ATOM 10246 O O . LYS A 1 5 ? -5.739 -17.753 -6.379 1.00 0.00 33 LYS A O 8
ATOM 10265 N N . GLU A 1 6 ? -6.517 -16.925 -8.322 1.00 0.00 34 GLU A N 8
ATOM 10266 C CA . GLU A 1 6 ? -6.101 -18.078 -9.113 1.00 0.00 34 GLU A CA 8
ATOM 10267 C C . GLU A 1 6 ? -5.422 -17.634 -10.406 1.00 0.00 34 GLU A C 8
ATOM 10268 O O . GLU A 1 6 ? -5.529 -18.301 -11.436 1.00 0.00 34 GLU A O 8
ATOM 10280 N N . GLU A 1 7 ? -4.724 -16.504 -10.344 1.00 0.00 35 GLU A N 8
ATOM 10281 C CA . GLU A 1 7 ? -4.087 -15.936 -11.527 1.00 0.00 35 GLU A CA 8
ATOM 10282 C C . GLU A 1 7 ? -2.705 -15.381 -11.186 1.00 0.00 35 GLU A C 8
ATOM 10283 O O . GLU A 1 7 ? -2.470 -14.908 -10.072 1.00 0.00 35 GLU A O 8
ATOM 10295 N N . LYS A 1 8 ? -1.796 -15.445 -12.151 1.00 0.00 36 LYS A N 8
ATOM 10296 C CA . LYS A 1 8 ? -0.518 -14.748 -12.045 1.00 0.00 36 LYS A CA 8
ATOM 10297 C C . LYS A 1 8 ? -0.651 -13.296 -12.495 1.00 0.00 36 LYS A C 8
ATOM 10298 O O . LYS A 1 8 ? 0.184 -12.454 -12.164 1.00 0.00 36 LYS A O 8
ATOM 10317 N N . LYS A 1 9 ? -1.707 -13.009 -13.249 1.00 0.00 37 LYS A N 8
ATOM 10318 C CA . LYS A 1 9 ? -1.932 -11.667 -13.772 1.00 0.00 37 LYS A CA 8
ATOM 10319 C C . LYS A 1 9 ? -2.525 -10.758 -12.701 1.00 0.00 37 LYS A C 8
ATOM 10320 O O . LYS A 1 9 ? -3.417 -11.161 -11.954 1.00 0.00 37 LYS A O 8
ATOM 10339 N N . VAL A 1 10 ? -2.024 -9.529 -12.632 1.00 0.00 38 VAL A N 8
ATOM 10340 C CA . VAL A 1 10 ? -2.492 -8.567 -11.640 1.00 0.00 38 VAL A CA 8
ATOM 10341 C C . VAL A 1 10 ? -2.842 -7.233 -12.290 1.00 0.00 38 VAL A C 8
ATOM 10342 O O . VAL A 1 10 ? -2.736 -7.078 -13.507 1.00 0.00 38 VAL A O 8
ATOM 10355 N N . ARG A 1 11 ? -3.258 -6.274 -11.471 1.00 0.00 39 ARG A N 8
ATOM 10356 C CA . ARG A 1 11 ? -3.610 -4.948 -11.964 1.00 0.00 39 ARG A CA 8
ATOM 10357 C C . ARG A 1 11 ? -2.417 -4.001 -11.881 1.00 0.00 39 ARG A C 8
ATOM 10358 O O . ARG A 1 11 ? -1.555 -4.150 -11.017 1.00 0.00 39 ARG A O 8
ATOM 10379 N N . GLU A 1 12 ? -2.375 -3.030 -12.789 1.00 0.00 40 GLU A N 8
ATOM 10380 C CA . GLU A 1 12 ? -1.180 -2.217 -12.981 1.00 0.00 40 GLU A CA 8
ATOM 10381 C C . GLU A 1 12 ? -1.073 -1.144 -11.901 1.00 0.00 40 GLU A C 8
ATOM 10382 O O . GLU A 1 12 ? -1.927 -1.047 -11.019 1.00 0.00 40 GLU A O 8
ATOM 10394 N N . LEU A 1 13 ? -0.016 -0.340 -11.976 1.00 0.00 41 LEU A N 8
ATOM 10395 C CA . LEU A 1 13 ? 0.207 0.721 -11.003 1.00 0.00 41 LEU A CA 8
ATOM 10396 C C . LEU A 1 13 ? -0.268 2.066 -11.546 1.00 0.00 41 LEU A C 8
ATOM 10397 O O . LEU A 1 13 ? 0.540 2.913 -11.933 1.00 0.00 41 LEU A O 8
ATOM 10413 N N . THR A 1 14 ? -1.584 2.258 -11.569 1.00 0.00 42 THR A N 8
ATOM 10414 C CA . THR A 1 14 ? -2.165 3.509 -12.043 1.00 0.00 42 THR A CA 8
ATOM 10415 C C . THR A 1 14 ? -1.917 4.641 -11.052 1.00 0.00 42 THR A C 8
ATOM 10416 O O . THR A 1 14 ? -1.799 4.428 -9.847 1.00 0.00 42 THR A O 8
ATOM 10427 N N . PRO A 1 15 ? -1.838 5.875 -11.573 1.00 0.00 43 PRO A N 8
ATOM 10428 C CA . PRO A 1 15 ? -1.712 7.076 -10.742 1.00 0.00 43 PRO A CA 8
ATOM 10429 C C . PRO A 1 15 ? -2.880 7.240 -9.779 1.00 0.00 43 PRO A C 8
ATOM 10430 O O . PRO A 1 15 ? -2.739 7.837 -8.713 1.00 0.00 43 PRO A O 8
ATOM 10441 N N . GLN A 1 16 ? -4.037 6.706 -10.161 1.00 0.00 44 GLN A N 8
ATOM 10442 C CA . GLN A 1 16 ? -5.196 6.681 -9.278 1.00 0.00 44 GLN A CA 8
ATOM 10443 C C . GLN A 1 16 ? -4.968 5.732 -8.105 1.00 0.00 44 GLN A C 8
ATOM 10444 O O . GLN A 1 16 ? -5.194 6.092 -6.950 1.00 0.00 44 GLN A O 8
ATOM 10458 N N . GLU A 1 17 ? -4.519 4.518 -8.411 1.00 0.00 45 GLU A N 8
ATOM 10459 C CA . GLU A 1 17 ? -4.333 3.493 -7.392 1.00 0.00 45 GLU A CA 8
ATOM 10460 C C . GLU A 1 17 ? -3.202 3.871 -6.441 1.00 0.00 45 GLU A C 8
ATOM 10461 O O . GLU A 1 17 ? -3.212 3.500 -5.267 1.00 0.00 45 GLU A O 8
ATOM 10473 N N . LEU A 1 18 ? -2.226 4.609 -6.957 1.00 0.00 46 LEU A N 8
ATOM 10474 C CA . LEU A 1 18 ? -1.060 4.997 -6.170 1.00 0.00 46 LEU A CA 8
ATOM 10475 C C . LEU A 1 18 ? -1.369 6.214 -5.304 1.00 0.00 46 LEU A C 8
ATOM 10476 O O . LEU A 1 18 ? -1.006 6.260 -4.129 1.00 0.00 46 LEU A O 8
ATOM 10492 N N . GLU A 1 19 ? -2.041 7.199 -5.894 1.00 0.00 47 GLU A N 8
ATOM 10493 C CA . GLU A 1 19 ? -2.354 8.436 -5.191 1.00 0.00 47 GLU A CA 8
ATOM 10494 C C . GLU A 1 19 ? -3.350 8.185 -4.064 1.00 0.00 47 GLU A C 8
ATOM 10495 O O . GLU A 1 19 ? -3.222 8.739 -2.971 1.00 0.00 47 GLU A O 8
ATOM 10507 N N . LEU A 1 20 ? -4.342 7.344 -4.336 1.00 0.00 48 LEU A N 8
ATOM 10508 C CA . LEU A 1 20 ? -5.377 7.038 -3.354 1.00 0.00 48 LEU A CA 8
ATOM 10509 C C . LEU A 1 20 ? -4.801 6.244 -2.186 1.00 0.00 48 LEU A C 8
ATOM 10510 O O . LEU A 1 20 ? -5.335 6.274 -1.077 1.00 0.00 48 LEU A O 8
ATOM 10526 N N . PHE A 1 21 ? -3.709 5.533 -2.442 1.00 0.00 49 PHE A N 8
ATOM 10527 C CA . PHE A 1 21 ? -3.031 4.771 -1.400 1.00 0.00 49 PHE A CA 8
ATOM 10528 C C . PHE A 1 21 ? -2.305 5.700 -0.432 1.00 0.00 49 PHE A C 8
ATOM 10529 O O . PHE A 1 21 ? -2.511 5.636 0.781 1.00 0.00 49 PHE A O 8
ATOM 10546 N N . LYS A 1 22 ? -1.454 6.564 -0.975 1.00 0.00 50 LYS A N 8
ATOM 10547 C CA . LYS A 1 22 ? -0.754 7.558 -0.171 1.00 0.00 50 LYS A CA 8
ATOM 10548 C C . LYS A 1 22 ? -1.735 8.555 0.438 1.00 0.00 50 LYS A C 8
ATOM 10549 O O . LYS A 1 22 ? -1.455 9.167 1.468 1.00 0.00 50 LYS A O 8
ATOM 10568 N N . ARG A 1 23 ? -2.886 8.713 -0.207 1.00 0.00 51 ARG A N 8
ATOM 10569 C CA . ARG A 1 23 ? -3.973 9.510 0.351 1.00 0.00 51 ARG A CA 8
ATOM 10570 C C . ARG A 1 23 ? -4.691 8.747 1.460 1.00 0.00 51 ARG A C 8
ATOM 10571 O O . ARG A 1 23 ? -5.139 9.338 2.444 1.00 0.00 51 ARG A O 8
ATOM 10592 N N . ALA A 1 24 ? -4.799 7.434 1.294 1.00 0.00 52 ALA A N 8
ATOM 10593 C CA . ALA A 1 24 ? -5.418 6.584 2.305 1.00 0.00 52 ALA A CA 8
ATOM 10594 C C . ALA A 1 24 ? -4.542 6.484 3.549 1.00 0.00 52 ALA A C 8
ATOM 10595 O O . ALA A 1 24 ? -5.046 6.391 4.667 1.00 0.00 52 ALA A O 8
ATOM 10602 N N . MET A 1 25 ? -3.229 6.505 3.347 1.00 0.00 53 MET A N 8
ATOM 10603 C CA . MET A 1 25 ? -2.284 6.365 4.449 1.00 0.00 53 MET A CA 8
ATOM 10604 C C . MET A 1 25 ? -1.880 7.731 4.994 1.00 0.00 53 MET A C 8
ATOM 10605 O O . MET A 1 25 ? -1.377 7.840 6.111 1.00 0.00 53 MET A O 8
ATOM 10619 N N . GLY A 1 26 ? -2.104 8.773 4.197 1.00 0.00 54 GLY A N 8
ATOM 10620 C CA . GLY A 1 26 ? -1.746 10.115 4.614 1.00 0.00 54 GLY A CA 8
ATOM 10621 C C . GLY A 1 26 ? -0.244 10.322 4.675 1.00 0.00 54 GLY A C 8
ATOM 10622 O O . GLY A 1 26 ? 0.273 10.875 5.645 1.00 0.00 54 GLY A O 8
ATOM 10626 N N . ILE A 1 27 ? 0.454 9.875 3.637 1.00 0.00 55 ILE A N 8
ATOM 10627 C CA . ILE A 1 27 ? 1.912 9.845 3.656 1.00 0.00 55 ILE A CA 8
ATOM 10628 C C . ILE A 1 27 ? 2.493 11.248 3.526 1.00 0.00 55 ILE A C 8
ATOM 10629 O O . ILE A 1 27 ? 2.182 11.977 2.584 1.00 0.00 55 ILE A O 8
ATOM 10645 N N . THR A 1 28 ? 3.342 11.621 4.479 1.00 0.00 56 THR A N 8
ATOM 10646 C CA . THR A 1 28 ? 3.944 12.948 4.489 1.00 0.00 56 THR A CA 8
ATOM 10647 C C . THR A 1 28 ? 5.399 12.894 4.036 1.00 0.00 56 THR A C 8
ATOM 10648 O O . THR A 1 28 ? 6.049 11.849 4.075 1.00 0.00 56 THR A O 8
ATOM 10659 N N . PRO A 1 29 ? 5.927 14.048 3.598 1.00 0.00 57 PRO A N 8
ATOM 10660 C CA . PRO A 1 29 ? 7.334 14.177 3.209 1.00 0.00 57 PRO A CA 8
ATOM 10661 C C . PRO A 1 29 ? 8.285 13.816 4.344 1.00 0.00 57 PRO A C 8
ATOM 10662 O O . PRO A 1 29 ? 9.453 13.499 4.111 1.00 0.00 57 PRO A O 8
ATOM 10673 N N . HIS A 1 30 ? 7.780 13.866 5.571 1.00 0.00 58 HIS A N 8
ATOM 10674 C CA . HIS A 1 30 ? 8.553 13.440 6.734 1.00 0.00 58 HIS A CA 8
ATOM 10675 C C . HIS A 1 30 ? 8.799 11.935 6.702 1.00 0.00 58 HIS A C 8
ATOM 10676 O O . HIS A 1 30 ? 9.924 11.476 6.890 1.00 0.00 58 HIS A O 8
ATOM 10690 N N . ASN A 1 31 ? 7.738 11.172 6.462 1.00 0.00 59 ASN A N 8
ATOM 10691 C CA . ASN A 1 31 ? 7.832 9.716 6.441 1.00 0.00 59 ASN A CA 8
ATOM 10692 C C . ASN A 1 31 ? 7.625 9.178 5.028 1.00 0.00 59 ASN A C 8
ATOM 10693 O O . ASN A 1 31 ? 7.249 8.021 4.841 1.00 0.00 59 ASN A O 8
ATOM 10704 N N . TYR A 1 32 ? 7.872 10.026 4.035 1.00 0.00 60 TYR A N 8
ATOM 10705 C CA . TYR A 1 32 ? 7.786 9.615 2.638 1.00 0.00 60 TYR A CA 8
ATOM 10706 C C . TYR A 1 32 ? 8.832 8.551 2.319 1.00 0.00 60 TYR A C 8
ATOM 10707 O O . TYR A 1 32 ? 8.522 7.522 1.718 1.00 0.00 60 TYR A O 8
ATOM 10725 N N . TRP A 1 33 ? 10.070 8.806 2.727 1.00 0.00 61 TRP A N 8
ATOM 10726 C CA . TRP A 1 33 ? 11.162 7.870 2.485 1.00 0.00 61 TRP A CA 8
ATOM 10727 C C . TRP A 1 33 ? 11.030 6.638 3.373 1.00 0.00 61 TRP A C 8
ATOM 10728 O O . TRP A 1 33 ? 11.603 5.588 3.080 1.00 0.00 61 TRP A O 8
ATOM 10749 N N . GLN A 1 34 ? 10.274 6.773 4.458 1.00 0.00 62 GLN A N 8
ATOM 10750 C CA . GLN A 1 34 ? 9.979 5.643 5.328 1.00 0.00 62 GLN A CA 8
ATOM 10751 C C . GLN A 1 34 ? 8.945 4.719 4.691 1.00 0.00 62 GLN A C 8
ATOM 10752 O O . GLN A 1 34 ? 9.023 3.498 4.825 1.00 0.00 62 GLN A O 8
ATOM 10766 N N . TRP A 1 35 ? 7.979 5.311 3.999 1.00 0.00 63 TRP A N 8
ATOM 10767 C CA . TRP A 1 35 ? 6.997 4.539 3.244 1.00 0.00 63 TRP A CA 8
ATOM 10768 C C . TRP A 1 35 ? 7.585 4.052 1.926 1.00 0.00 63 TRP A C 8
ATOM 10769 O O . TRP A 1 35 ? 7.138 3.050 1.369 1.00 0.00 63 TRP A O 8
ATOM 10790 N N . ALA A 1 36 ? 8.592 4.764 1.432 1.00 0.00 64 ALA A N 8
ATOM 10791 C CA . ALA A 1 36 ? 9.309 4.346 0.233 1.00 0.00 64 ALA A CA 8
ATOM 10792 C C . ALA A 1 36 ? 10.039 3.028 0.462 1.00 0.00 64 ALA A C 8
ATOM 10793 O O . ALA A 1 36 ? 10.073 2.164 -0.415 1.00 0.00 64 ALA A O 8
ATOM 10800 N N . SER A 1 37 ? 10.625 2.879 1.646 1.00 0.00 65 SER A N 8
ATOM 10801 C CA . SER A 1 37 ? 11.292 1.637 2.018 1.00 0.00 65 SER A CA 8
ATOM 10802 C C . SER A 1 37 ? 10.273 0.567 2.399 1.00 0.00 65 SER A C 8
ATOM 10803 O O . SER A 1 37 ? 10.539 -0.629 2.284 1.00 0.00 65 SER A O 8
ATOM 10811 N N . ARG A 1 38 ? 9.103 1.008 2.851 1.00 0.00 66 ARG A N 8
ATOM 10812 C CA . ARG A 1 38 ? 8.016 0.092 3.179 1.00 0.00 66 ARG A CA 8
ATOM 10813 C C . ARG A 1 38 ? 7.417 -0.516 1.915 1.00 0.00 66 ARG A C 8
ATOM 10814 O O . ARG A 1 38 ? 7.086 -1.700 1.877 1.00 0.00 66 ARG A O 8
ATOM 10835 N N . THR A 1 39 ? 7.280 0.306 0.878 1.00 0.00 67 THR A N 8
ATOM 10836 C CA . THR A 1 39 ? 6.519 -0.078 -0.304 1.00 0.00 67 THR A CA 8
ATOM 10837 C C . THR A 1 39 ? 7.443 -0.414 -1.468 1.00 0.00 67 THR A C 8
ATOM 10838 O O . THR A 1 39 ? 7.001 -0.534 -2.609 1.00 0.00 67 THR A O 8
ATOM 10849 N N . ASN A 1 40 ? 8.730 -0.568 -1.171 1.00 0.00 68 ASN A N 8
ATOM 10850 C CA . ASN A 1 40 ? 9.716 -0.905 -2.192 1.00 0.00 68 ASN A CA 8
ATOM 10851 C C . ASN A 1 40 ? 9.633 0.062 -3.370 1.00 0.00 68 ASN A C 8
ATOM 10852 O O . ASN A 1 40 ? 9.381 -0.344 -4.502 1.00 0.00 68 ASN A O 8
ATOM 10863 N N . ASN A 1 41 ? 9.846 1.344 -3.091 1.00 0.00 69 ASN A N 8
ATOM 10864 C CA . ASN A 1 41 ? 9.741 2.377 -4.114 1.00 0.00 69 ASN A CA 8
ATOM 10865 C C . ASN A 1 41 ? 8.301 2.518 -4.599 1.00 0.00 69 ASN A C 8
ATOM 10866 O O . ASN A 1 41 ? 8.053 2.770 -5.778 1.00 0.00 69 ASN A O 8
ATOM 10877 N N . PHE A 1 42 ? 7.356 2.353 -3.680 1.00 0.00 70 PHE A N 8
ATOM 10878 C CA . PHE A 1 42 ? 5.941 2.511 -4.000 1.00 0.00 70 PHE A CA 8
ATOM 10879 C C . PHE A 1 42 ? 5.550 1.629 -5.183 1.00 0.00 70 PHE A C 8
ATOM 10880 O O . PHE A 1 42 ? 4.824 2.058 -6.080 1.00 0.00 70 PHE A O 8
ATOM 10897 N N . LYS A 1 43 ? 6.035 0.391 -5.176 1.00 0.00 71 LYS A N 8
ATOM 10898 C CA . LYS A 1 43 ? 5.640 -0.591 -6.177 1.00 0.00 71 LYS A CA 8
ATOM 10899 C C . LYS A 1 43 ? 4.567 -1.525 -5.628 1.00 0.00 71 LYS A C 8
ATOM 10900 O O . LYS A 1 43 ? 4.875 -2.552 -5.020 1.00 0.00 71 LYS A O 8
ATOM 10919 N N . LEU A 1 44 ? 3.307 -1.164 -5.844 1.00 0.00 72 LEU A N 8
ATOM 10920 C CA . LEU A 1 44 ? 2.189 -1.904 -5.269 1.00 0.00 72 LEU A CA 8
ATOM 10921 C C . LEU A 1 44 ? 1.386 -2.610 -6.358 1.00 0.00 72 LEU A C 8
ATOM 10922 O O . LEU A 1 44 ? 1.023 -2.005 -7.368 1.00 0.00 72 LEU A O 8
ATOM 10938 N N . LEU A 1 45 ? 1.109 -3.892 -6.143 1.00 0.00 73 LEU A N 8
ATOM 10939 C CA . LEU A 1 45 ? 0.272 -4.657 -7.060 1.00 0.00 73 LEU A CA 8
ATOM 10940 C C . LEU A 1 45 ? -1.025 -5.090 -6.381 1.00 0.00 73 LEU A C 8
ATOM 10941 O O . LEU A 1 45 ? -1.082 -5.226 -5.159 1.00 0.00 73 LEU A O 8
ATOM 10957 N N . THR A 1 46 ? -2.064 -5.304 -7.182 1.00 0.00 74 THR A N 8
ATOM 10958 C CA . THR A 1 46 ? -3.378 -5.648 -6.655 1.00 0.00 74 THR A CA 8
ATOM 10959 C C . THR A 1 46 ? -4.228 -6.345 -7.710 1.00 0.00 74 THR A C 8
ATOM 10960 O O . THR A 1 46 ? -4.071 -6.103 -8.907 1.00 0.00 74 THR A O 8
ATOM 10971 N N . ASP A 1 47 ? -5.130 -7.209 -7.258 1.00 0.00 75 ASP A N 8
ATOM 10972 C CA . ASP A 1 47 ? -6.101 -7.838 -8.148 1.00 0.00 75 ASP A CA 8
ATOM 10973 C C . ASP A 1 47 ? -7.303 -8.356 -7.365 1.00 0.00 75 ASP A C 8
ATOM 10974 O O . ASP A 1 47 ? -7.344 -9.522 -6.973 1.00 0.00 75 ASP A O 8
ATOM 10983 N N . GLY A 1 48 ? -8.277 -7.481 -7.138 1.00 0.00 76 GLY A N 8
ATOM 10984 C CA . GLY A 1 48 ? -9.498 -7.888 -6.466 1.00 0.00 76 GLY A CA 8
ATOM 10985 C C . GLY A 1 48 ? -9.255 -8.319 -5.033 1.00 0.00 76 GLY A C 8
ATOM 10986 O O . GLY A 1 48 ? -10.038 -9.082 -4.469 1.00 0.00 76 GLY A O 8
ATOM 10990 N N . GLU A 1 49 ? -8.166 -7.833 -4.446 1.00 0.00 77 GLU A N 8
ATOM 10991 C CA . GLU A 1 49 ? -7.708 -8.328 -3.153 1.00 0.00 77 GLU A CA 8
ATOM 10992 C C . GLU A 1 49 ? -6.886 -7.270 -2.425 1.00 0.00 77 GLU A C 8
ATOM 10993 O O . GLU A 1 49 ? -6.790 -6.128 -2.873 1.00 0.00 77 GLU A O 8
ATOM 11005 N N . TRP A 1 50 ? -6.298 -7.659 -1.299 1.00 0.00 78 TRP A N 8
ATOM 11006 C CA . TRP A 1 50 ? -5.378 -6.786 -0.577 1.00 0.00 78 TRP A CA 8
ATOM 11007 C C . TRP A 1 50 ? -4.230 -6.343 -1.476 1.00 0.00 78 TRP A C 8
ATOM 11008 O O . TRP A 1 50 ? -3.674 -7.141 -2.229 1.00 0.00 78 TRP A O 8
ATOM 11029 N N . VAL A 1 51 ? -3.880 -5.063 -1.394 1.00 0.00 79 VAL A N 8
ATOM 11030 C CA . VAL A 1 51 ? -2.709 -4.544 -2.090 1.00 0.00 79 VAL A CA 8
ATOM 11031 C C . VAL A 1 51 ? -1.421 -4.971 -1.394 1.00 0.00 79 VAL A C 8
ATOM 11032 O O . VAL A 1 51 ? -1.286 -4.834 -0.179 1.00 0.00 79 VAL A O 8
ATOM 11045 N N . TRP A 1 52 ? -0.480 -5.491 -2.174 1.00 0.00 80 TRP A N 8
ATOM 11046 C CA . TRP A 1 52 ? 0.783 -5.971 -1.628 1.00 0.00 80 TRP A CA 8
ATOM 11047 C C . TRP A 1 52 ? 1.966 -5.330 -2.344 1.00 0.00 80 TRP A C 8
ATOM 11048 O O . TRP A 1 52 ? 1.857 -4.925 -3.503 1.00 0.00 80 TRP A O 8
ATOM 11069 N N . VAL A 1 53 ? 3.098 -5.241 -1.652 1.00 0.00 81 VAL A N 8
ATOM 11070 C CA . VAL A 1 53 ? 4.309 -4.677 -2.235 1.00 0.00 81 VAL A CA 8
ATOM 11071 C C . VAL A 1 53 ? 4.984 -5.672 -3.170 1.00 0.00 81 VAL A C 8
ATOM 11072 O O . VAL A 1 53 ? 5.289 -6.798 -2.779 1.00 0.00 81 VAL A O 8
ATOM 11085 N N . GLU A 1 54 ? 5.215 -5.249 -4.409 1.00 0.00 82 GLU A N 8
ATOM 11086 C CA . GLU A 1 54 ? 5.916 -6.080 -5.382 1.00 0.00 82 GLU A CA 8
ATOM 11087 C C . GLU A 1 54 ? 7.335 -6.387 -4.914 1.00 0.00 82 GLU A C 8
ATOM 11088 O O . GLU A 1 54 ? 8.061 -5.497 -4.473 1.00 0.00 82 GLU A O 8
ATOM 11100 N N . GLY A 1 55 ? 7.722 -7.654 -5.013 1.00 0.00 83 GLY A N 8
ATOM 11101 C CA . GLY A 1 55 ? 9.036 -8.067 -4.553 1.00 0.00 83 GLY A CA 8
ATOM 11102 C C . GLY A 1 55 ? 8.973 -8.895 -3.287 1.00 0.00 83 GLY A C 8
ATOM 11103 O O . GLY A 1 55 ? 9.988 -9.421 -2.828 1.00 0.00 83 GLY A O 8
ATOM 11107 N N . TYR A 1 56 ? 7.779 -9.012 -2.716 1.00 0.00 84 TYR A N 8
ATOM 11108 C CA . TYR A 1 56 ? 7.589 -9.769 -1.486 1.00 0.00 84 TYR A CA 8
ATOM 11109 C C . TYR A 1 56 ? 6.448 -10.772 -1.632 1.00 0.00 84 TYR A C 8
ATOM 11110 O O . TYR A 1 56 ? 5.466 -10.723 -0.893 1.00 0.00 84 TYR A O 8
ATOM 11128 N N . GLU A 1 57 ? 6.590 -11.681 -2.591 1.00 0.00 85 GLU A N 8
ATOM 11129 C CA . GLU A 1 57 ? 5.732 -12.859 -2.657 1.00 0.00 85 GLU A CA 8
ATOM 11130 C C . GLU A 1 57 ? 5.924 -13.742 -1.429 1.00 0.00 85 GLU A C 8
ATOM 11131 O O . GLU A 1 57 ? 5.045 -14.527 -1.073 1.00 0.00 85 GLU A O 8
ATOM 11143 N N . GLU A 1 58 ? 7.079 -13.608 -0.785 1.00 0.00 86 GLU A N 8
ATOM 11144 C CA . GLU A 1 58 ? 7.342 -14.309 0.467 1.00 0.00 86 GLU A CA 8
ATOM 11145 C C . GLU A 1 58 ? 6.495 -13.735 1.598 1.00 0.00 86 GLU A C 8
ATOM 11146 O O . GLU A 1 58 ? 6.415 -14.311 2.684 1.00 0.00 86 GLU A O 8
ATOM 11158 N N . HIS A 1 59 ? 5.862 -12.595 1.337 1.00 0.00 87 HIS A N 8
ATOM 11159 C CA . HIS A 1 59 ? 5.005 -11.953 2.327 1.00 0.00 87 HIS A CA 8
ATOM 11160 C C . HIS A 1 59 ? 3.534 -12.103 1.951 1.00 0.00 87 HIS A C 8
ATOM 11161 O O . HIS A 1 59 ? 2.654 -11.562 2.622 1.00 0.00 87 HIS A O 8
ATOM 11175 N N . ILE A 1 60 ? 3.276 -12.837 0.874 1.00 0.00 88 ILE A N 8
ATOM 11176 C CA . ILE A 1 60 ? 1.908 -13.127 0.457 1.00 0.00 88 ILE A CA 8
ATOM 11177 C C . ILE A 1 60 ? 1.390 -14.397 1.124 1.00 0.00 88 ILE A C 8
ATOM 11178 O O . ILE A 1 60 ? 1.977 -15.469 0.980 1.00 0.00 88 ILE A O 8
ATOM 11194 N N . GLY A 1 61 ? 0.283 -14.269 1.849 1.00 0.00 89 GLY A N 8
ATOM 11195 C CA . GLY A 1 61 ? -0.247 -15.393 2.598 1.00 0.00 89 GLY A CA 8
ATOM 11196 C C . GLY A 1 61 ? 0.179 -15.374 4.051 1.00 0.00 89 GLY A C 8
ATOM 11197 O O . GLY A 1 61 ? -0.306 -16.167 4.860 1.00 0.00 89 GLY A O 8
ATOM 11201 N N . LYS A 1 62 ? 1.090 -14.468 4.389 1.00 0.00 90 LYS A N 8
ATOM 11202 C CA . LYS A 1 62 ? 1.613 -14.374 5.746 1.00 0.00 90 LYS A CA 8
ATOM 11203 C C . LYS A 1 62 ? 0.796 -13.390 6.576 1.00 0.00 90 LYS A C 8
ATOM 11204 O O . LYS A 1 62 ? 0.141 -12.500 6.034 1.00 0.00 90 LYS A O 8
ATOM 11223 N N . GLN A 1 63 ? 0.839 -13.555 7.895 1.00 0.00 91 GLN A N 8
ATOM 11224 C CA . GLN A 1 63 ? 0.101 -12.682 8.799 1.00 0.00 91 GLN A CA 8
ATOM 11225 C C . GLN A 1 63 ? 1.033 -11.675 9.465 1.00 0.00 91 GLN A C 8
ATOM 11226 O O . GLN A 1 63 ? 1.681 -11.981 10.467 1.00 0.00 91 GLN A O 8
ATOM 11240 N N . LEU A 1 64 ? 1.099 -10.474 8.901 1.00 0.00 92 LEU A N 8
ATOM 11241 C CA . LEU A 1 64 ? 1.893 -9.397 9.483 1.00 0.00 92 LEU A CA 8
ATOM 11242 C C . LEU A 1 64 ? 0.997 -8.292 10.028 1.00 0.00 92 LEU A C 8
ATOM 11243 O O . LEU A 1 64 ? -0.064 -7.991 9.479 1.00 0.00 92 LEU A O 8
ATOM 11259 N N . PRO A 1 65 ? 1.430 -7.667 11.133 1.00 0.00 93 PRO A N 8
ATOM 11260 C CA . PRO A 1 65 ? 0.727 -6.524 11.724 1.00 0.00 93 PRO A CA 8
ATOM 11261 C C . PRO A 1 65 ? 0.799 -5.281 10.844 1.00 0.00 93 PRO A C 8
ATOM 11262 O O . PRO A 1 65 ? 1.726 -5.123 10.048 1.00 0.00 93 PRO A O 8
ATOM 11273 N N . LEU A 1 66 ? -0.186 -4.401 10.992 1.00 0.00 94 LEU A N 8
ATOM 11274 C CA . LEU A 1 66 ? -0.313 -3.241 10.116 1.00 0.00 94 LEU A CA 8
ATOM 11275 C C . LEU A 1 66 ? 0.974 -2.424 10.103 1.00 0.00 94 LEU A C 8
ATOM 11276 O O . LEU A 1 66 ? 1.316 -1.799 9.099 1.00 0.00 94 LEU A O 8
ATOM 11292 N N . ASN A 1 67 ? 1.688 -2.435 11.225 1.00 0.00 95 ASN A N 8
ATOM 11293 C CA . ASN A 1 67 ? 2.937 -1.695 11.343 1.00 0.00 95 ASN A CA 8
ATOM 11294 C C . ASN A 1 67 ? 4.027 -2.326 10.482 1.00 0.00 95 ASN A C 8
ATOM 11295 O O . ASN A 1 67 ? 4.802 -1.623 9.832 1.00 0.00 95 ASN A O 8
ATOM 11306 N N . GLN A 1 68 ? 4.079 -3.653 10.479 1.00 0.00 96 GLN A N 8
ATOM 11307 C CA . GLN A 1 68 ? 5.123 -4.377 9.763 1.00 0.00 96 GLN A CA 8
ATOM 11308 C C . GLN A 1 68 ? 4.553 -5.080 8.535 1.00 0.00 96 GLN A C 8
ATOM 11309 O O . GLN A 1 68 ? 5.200 -5.945 7.947 1.00 0.00 96 GLN A O 8
ATOM 11323 N N . ALA A 1 69 ? 3.338 -4.701 8.152 1.00 0.00 97 ALA A N 8
ATOM 11324 C CA . ALA A 1 69 ? 2.695 -5.271 6.975 1.00 0.00 97 ALA A CA 8
ATOM 11325 C C . ALA A 1 69 ? 3.230 -4.635 5.696 1.00 0.00 97 ALA A C 8
ATOM 11326 O O . ALA A 1 69 ? 3.378 -3.416 5.612 1.00 0.00 97 ALA A O 8
ATOM 11333 N N . ARG A 1 70 ? 3.519 -5.469 4.703 1.00 0.00 98 ARG A N 8
ATOM 11334 C CA . ARG A 1 70 ? 3.751 -4.990 3.345 1.00 0.00 98 ARG A CA 8
ATOM 11335 C C . ARG A 1 70 ? 2.553 -5.293 2.450 1.00 0.00 98 ARG A C 8
ATOM 11336 O O . ARG A 1 70 ? 2.699 -5.463 1.239 1.00 0.00 98 ARG A O 8
ATOM 11357 N N . ALA A 1 71 ? 1.371 -5.361 3.053 1.00 0.00 99 ALA A N 8
ATOM 11358 C CA . ALA A 1 71 ? 0.140 -5.574 2.301 1.00 0.00 99 ALA A CA 8
ATOM 11359 C C . ALA A 1 71 ? -1.075 -5.106 3.095 1.00 0.00 99 ALA A C 8
ATOM 11360 O O . ALA A 1 71 ? -1.190 -5.379 4.289 1.00 0.00 99 ALA A O 8
ATOM 11367 N N . TRP A 1 72 ? -1.977 -4.401 2.423 1.00 0.00 100 TRP A N 8
ATOM 11368 C CA . TRP A 1 72 ? -3.180 -3.887 3.069 1.00 0.00 100 TRP A CA 8
ATOM 11369 C C . TRP A 1 72 ? -4.415 -4.161 2.219 1.00 0.00 100 TRP A C 8
ATOM 11370 O O . TRP A 1 72 ? -4.364 -4.084 0.991 1.00 0.00 100 TRP A O 8
ATOM 11391 N N . SER A 1 73 ? -5.523 -4.482 2.879 1.00 0.00 101 SER A N 8
ATOM 11392 C CA . SER A 1 73 ? -6.767 -4.794 2.182 1.00 0.00 101 SER A CA 8
ATOM 11393 C C . SER A 1 73 ? -7.380 -3.533 1.581 1.00 0.00 101 SER A C 8
ATOM 11394 O O . SER A 1 73 ? -7.200 -2.432 2.101 1.00 0.00 101 SER A O 8
ATOM 11402 N N . TRP A 1 74 ? -8.107 -3.704 0.481 1.00 0.00 102 TRP A N 8
ATOM 11403 C CA . TRP A 1 74 ? -8.881 -2.613 -0.100 1.00 0.00 102 TRP A CA 8
ATOM 11404 C C . TRP A 1 74 ? -9.908 -2.085 0.895 1.00 0.00 102 TRP A C 8
ATOM 11405 O O . TRP A 1 74 ? -10.257 -0.906 0.872 1.00 0.00 102 TRP A O 8
ATOM 11426 N N . GLU A 1 75 ? -10.389 -2.966 1.768 1.00 0.00 103 GLU A N 8
ATOM 11427 C CA . GLU A 1 75 ? -11.287 -2.563 2.842 1.00 0.00 103 GLU A CA 8
ATOM 11428 C C . GLU A 1 75 ? -10.597 -1.590 3.793 1.00 0.00 103 GLU A C 8
ATOM 11429 O O . GLU A 1 75 ? -11.134 -0.528 4.110 1.00 0.00 103 GLU A O 8
ATOM 11441 N N . PHE A 1 76 ? -9.402 -1.958 4.245 1.00 0.00 104 PHE A N 8
ATOM 11442 C CA . PHE A 1 76 ? -8.617 -1.099 5.121 1.00 0.00 104 PHE A CA 8
ATOM 11443 C C . PHE A 1 76 ? -8.275 0.217 4.428 1.00 0.00 104 PHE A C 8
ATOM 11444 O O . PHE A 1 76 ? -8.373 1.291 5.024 1.00 0.00 104 PHE A O 8
ATOM 11461 N N . ILE A 1 77 ? -7.871 0.126 3.165 1.00 0.00 105 ILE A N 8
ATOM 11462 C CA . ILE A 1 77 ? -7.510 1.307 2.391 1.00 0.00 105 ILE A CA 8
ATOM 11463 C C . ILE A 1 77 ? -8.676 2.286 2.303 1.00 0.00 105 ILE A C 8
ATOM 11464 O O . ILE A 1 77 ? -8.517 3.483 2.543 1.00 0.00 105 ILE A O 8
ATOM 11480 N N . LYS A 1 78 ? -9.850 1.768 1.959 1.00 0.00 106 LYS A N 8
ATOM 11481 C CA . LYS A 1 78 ? -11.037 2.600 1.802 1.00 0.00 106 LYS A CA 8
ATOM 11482 C C . LYS A 1 78 ? -11.518 3.123 3.150 1.00 0.00 106 LYS A C 8
ATOM 11483 O O . LYS A 1 78 ? -12.017 4.243 3.251 1.00 0.00 106 LYS A O 8
ATOM 11502 N N . ASN A 1 79 ? -11.362 2.304 4.186 1.00 0.00 107 ASN A N 8
ATOM 11503 C CA . ASN A 1 79 ? -11.782 2.685 5.530 1.00 0.00 107 ASN A CA 8
ATOM 11504 C C . ASN A 1 79 ? -10.994 3.894 6.025 1.00 0.00 107 ASN A C 8
ATOM 11505 O O . ASN A 1 79 ? -11.552 4.803 6.639 1.00 0.00 107 ASN A O 8
ATOM 11516 N N . ARG A 1 80 ? -9.693 3.897 5.749 1.00 0.00 108 ARG A N 8
ATOM 11517 C CA . ARG A 1 80 ? -8.837 5.017 6.124 1.00 0.00 108 ARG A CA 8
ATOM 11518 C C . ARG A 1 80 ? -8.976 6.164 5.127 1.00 0.00 108 ARG A C 8
ATOM 11519 O O . ARG A 1 80 ? -8.858 7.335 5.490 1.00 0.00 108 ARG A O 8
ATOM 11540 N N . LEU A 1 81 ? -9.226 5.820 3.867 1.00 0.00 109 LEU A N 8
ATOM 11541 C CA . LEU A 1 81 ? -9.342 6.818 2.811 1.00 0.00 109 LEU A CA 8
ATOM 11542 C C . LEU A 1 81 ? -10.596 7.667 2.997 1.00 0.00 109 LEU A C 8
ATOM 11543 O O . LEU A 1 81 ? -10.577 8.879 2.779 1.00 0.00 109 LEU A O 8
ATOM 11559 N N . LYS A 1 82 ? -11.685 7.023 3.408 1.00 0.00 110 LYS A N 8
ATOM 11560 C CA . LYS A 1 82 ? -12.927 7.729 3.698 1.00 0.00 110 LYS A CA 8
ATOM 11561 C C . LYS A 1 82 ? -12.744 8.696 4.863 1.00 0.00 110 LYS A C 8
ATOM 11562 O O . LYS A 1 82 ? -13.393 9.740 4.922 1.00 0.00 110 LYS A O 8
ATOM 11581 N N . GLU A 1 83 ? -11.855 8.342 5.787 1.00 0.00 111 GLU A N 8
ATOM 11582 C CA . GLU A 1 83 ? -11.491 9.237 6.877 1.00 0.00 111 GLU A CA 8
ATOM 11583 C C . GLU A 1 83 ? -10.546 10.332 6.391 1.00 0.00 111 GLU A C 8
ATOM 11584 O O . GLU A 1 83 ? -10.539 11.444 6.921 1.00 0.00 111 GLU A O 8
ATOM 11596 N N . LEU A 1 84 ? -9.749 10.010 5.378 1.00 0.00 112 LEU A N 8
ATOM 11597 C CA . LEU A 1 84 ? -8.751 10.940 4.863 1.00 0.00 112 LEU A CA 8
ATOM 11598 C C . LEU A 1 84 ? -9.191 11.527 3.526 1.00 0.00 112 LEU A C 8
ATOM 11599 O O . LEU A 1 84 ? -8.373 11.751 2.635 1.00 0.00 112 LEU A O 8
ATOM 11615 N N . ASN A 1 85 ? -10.489 11.777 3.396 1.00 0.00 113 ASN A N 8
ATOM 11616 C CA . ASN A 1 85 ? -11.035 12.375 2.182 1.00 0.00 113 ASN A CA 8
ATOM 11617 C C . ASN A 1 85 ? -12.384 13.033 2.457 1.00 0.00 113 ASN A C 8
ATOM 11618 O O . ASN A 1 85 ? -13.226 12.476 3.163 1.00 0.00 113 ASN A O 8
ATOM 11629 N N . LEU A 1 86 ? -12.582 14.220 1.895 1.00 0.00 114 LEU A N 8
ATOM 11630 C CA . LEU A 1 86 ? -13.823 14.961 2.088 1.00 0.00 114 LEU A CA 8
ATOM 11631 C C . LEU A 1 86 ? -14.593 15.086 0.778 1.00 0.00 114 LEU A C 8
ATOM 11632 O O . LEU A 1 86 ? -15.820 14.975 0.753 1.00 0.00 114 LEU A O 8
ATOM 11649 N N . GLY A 1 1 ? 14.082 -18.658 -13.108 1.00 0.00 29 GLY A N 9
ATOM 11650 C CA . GLY A 1 1 ? 12.779 -18.079 -12.843 1.00 0.00 29 GLY A CA 9
ATOM 11651 C C . GLY A 1 1 ? 11.707 -19.131 -12.634 1.00 0.00 29 GLY A C 9
ATOM 11652 O O . GLY A 1 1 ? 11.205 -19.714 -13.594 1.00 0.00 29 GLY A O 9
ATOM 11658 N N . SER A 1 2 ? 11.357 -19.375 -11.375 1.00 0.00 30 SER A N 9
ATOM 11659 C CA . SER A 1 2 ? 10.678 -20.609 -10.996 1.00 0.00 30 SER A CA 9
ATOM 11660 C C . SER A 1 2 ? 9.186 -20.365 -10.789 1.00 0.00 30 SER A C 9
ATOM 11661 O O . SER A 1 2 ? 8.774 -19.796 -9.779 1.00 0.00 30 SER A O 9
ATOM 11669 N N . GLU A 1 3 ? 8.383 -20.799 -11.756 1.00 0.00 31 GLU A N 9
ATOM 11670 C CA . GLU A 1 3 ? 6.933 -20.786 -11.605 1.00 0.00 31 GLU A CA 9
ATOM 11671 C C . GLU A 1 3 ? 6.477 -21.857 -10.619 1.00 0.00 31 GLU A C 9
ATOM 11672 O O . GLU A 1 3 ? 7.108 -22.906 -10.493 1.00 0.00 31 GLU A O 9
ATOM 11684 N N . GLU A 1 4 ? 5.378 -21.585 -9.925 1.00 0.00 32 GLU A N 9
ATOM 11685 C CA . GLU A 1 4 ? 4.702 -22.607 -9.135 1.00 0.00 32 GLU A CA 9
ATOM 11686 C C . GLU A 1 4 ? 3.475 -23.139 -9.870 1.00 0.00 32 GLU A C 9
ATOM 11687 O O . GLU A 1 4 ? 2.935 -24.190 -9.520 1.00 0.00 32 GLU A O 9
ATOM 11699 N N . LYS A 1 5 ? 3.040 -22.409 -10.890 1.00 0.00 33 LYS A N 9
ATOM 11700 C CA . LYS A 1 5 ? 1.865 -22.793 -11.663 1.00 0.00 33 LYS A CA 9
ATOM 11701 C C . LYS A 1 5 ? 0.584 -22.462 -10.905 1.00 0.00 33 LYS A C 9
ATOM 11702 O O . LYS A 1 5 ? -0.299 -23.309 -10.761 1.00 0.00 33 LYS A O 9
ATOM 11721 N N . GLU A 1 6 ? 0.487 -21.228 -10.424 1.00 0.00 34 GLU A N 9
ATOM 11722 C CA . GLU A 1 6 ? -0.806 -20.621 -10.132 1.00 0.00 34 GLU A CA 9
ATOM 11723 C C . GLU A 1 6 ? -1.181 -19.599 -11.201 1.00 0.00 34 GLU A C 9
ATOM 11724 O O . GLU A 1 6 ? -0.386 -19.296 -12.090 1.00 0.00 34 GLU A O 9
ATOM 11736 N N . GLU A 1 7 ? -2.398 -19.070 -11.106 1.00 0.00 35 GLU A N 9
ATOM 11737 C CA . GLU A 1 7 ? -2.816 -17.959 -11.953 1.00 0.00 35 GLU A CA 9
ATOM 11738 C C . GLU A 1 7 ? -2.760 -16.641 -11.185 1.00 0.00 35 GLU A C 9
ATOM 11739 O O . GLU A 1 7 ? -3.568 -16.399 -10.287 1.00 0.00 35 GLU A O 9
ATOM 11751 N N . LYS A 1 8 ? -1.804 -15.793 -11.546 1.00 0.00 36 LYS A N 9
ATOM 11752 C CA . LYS A 1 8 ? -1.585 -14.539 -10.834 1.00 0.00 36 LYS A CA 9
ATOM 11753 C C . LYS A 1 8 ? -1.948 -13.344 -11.709 1.00 0.00 36 LYS A C 9
ATOM 11754 O O . LYS A 1 8 ? -1.072 -12.668 -12.249 1.00 0.00 36 LYS A O 9
ATOM 11773 N N . LYS A 1 9 ? -3.246 -13.090 -11.844 1.00 0.00 37 LYS A N 9
ATOM 11774 C CA . LYS A 1 9 ? -3.726 -11.975 -12.653 1.00 0.00 37 LYS A CA 9
ATOM 11775 C C . LYS A 1 9 ? -3.906 -10.723 -11.801 1.00 0.00 37 LYS A C 9
ATOM 11776 O O . LYS A 1 9 ? -4.555 -10.758 -10.756 1.00 0.00 37 LYS A O 9
ATOM 11795 N N . VAL A 1 10 ? -3.329 -9.616 -12.258 1.00 0.00 38 VAL A N 9
ATOM 11796 C CA . VAL A 1 10 ? -3.327 -8.380 -11.483 1.00 0.00 38 VAL A CA 9
ATOM 11797 C C . VAL A 1 10 ? -3.764 -7.195 -12.337 1.00 0.00 38 VAL A C 9
ATOM 11798 O O . VAL A 1 10 ? -3.870 -7.304 -13.559 1.00 0.00 38 VAL A O 9
ATOM 11811 N N . ARG A 1 11 ? -4.014 -6.064 -11.686 1.00 0.00 39 ARG A N 9
ATOM 11812 C CA . ARG A 1 11 ? -4.196 -4.801 -12.391 1.00 0.00 39 ARG A CA 9
ATOM 11813 C C . ARG A 1 11 ? -2.896 -4.002 -12.422 1.00 0.00 39 ARG A C 9
ATOM 11814 O O . ARG A 1 11 ? -1.916 -4.370 -11.776 1.00 0.00 39 ARG A O 9
ATOM 11835 N N . GLU A 1 12 ? -2.897 -2.908 -13.177 1.00 0.00 40 GLU A N 9
ATOM 11836 C CA . GLU A 1 12 ? -1.667 -2.182 -13.470 1.00 0.00 40 GLU A CA 9
ATOM 11837 C C . GLU A 1 12 ? -1.384 -1.135 -12.397 1.00 0.00 40 GLU A C 9
ATOM 11838 O O . GLU A 1 12 ? -2.201 -0.909 -11.504 1.00 0.00 40 GLU A O 9
ATOM 11850 N N . LEU A 1 13 ? -0.222 -0.499 -12.491 1.00 0.00 41 LEU A N 9
ATOM 11851 C CA . LEU A 1 13 ? 0.195 0.484 -11.498 1.00 0.00 41 LEU A CA 9
ATOM 11852 C C . LEU A 1 13 ? 0.240 1.883 -12.104 1.00 0.00 41 LEU A C 9
ATOM 11853 O O . LEU A 1 13 ? 1.293 2.349 -12.542 1.00 0.00 41 LEU A O 9
ATOM 11869 N N . THR A 1 14 ? -0.909 2.551 -12.124 1.00 0.00 42 THR A N 9
ATOM 11870 C CA . THR A 1 14 ? -0.995 3.907 -12.653 1.00 0.00 42 THR A CA 9
ATOM 11871 C C . THR A 1 14 ? -0.700 4.940 -11.571 1.00 0.00 42 THR A C 9
ATOM 11872 O O . THR A 1 14 ? -0.779 4.660 -10.375 1.00 0.00 42 THR A O 9
ATOM 11883 N N . PRO A 1 15 ? -0.352 6.163 -11.998 1.00 0.00 43 PRO A N 9
ATOM 11884 C CA . PRO A 1 15 ? -0.151 7.292 -11.086 1.00 0.00 43 PRO A CA 9
ATOM 11885 C C . PRO A 1 15 ? -1.414 7.641 -10.308 1.00 0.00 43 PRO A C 9
ATOM 11886 O O . PRO A 1 15 ? -1.345 8.148 -9.188 1.00 0.00 43 PRO A O 9
ATOM 11897 N N . GLN A 1 16 ? -2.568 7.364 -10.906 1.00 0.00 44 GLN A N 9
ATOM 11898 C CA . GLN A 1 16 ? -3.846 7.553 -10.229 1.00 0.00 44 GLN A CA 9
ATOM 11899 C C . GLN A 1 16 ? -4.002 6.563 -9.078 1.00 0.00 44 GLN A C 9
ATOM 11900 O O . GLN A 1 16 ? -4.516 6.909 -8.016 1.00 0.00 44 GLN A O 9
ATOM 11914 N N . GLU A 1 17 ? -3.554 5.332 -9.299 1.00 0.00 45 GLU A N 9
ATOM 11915 C CA . GLU A 1 17 ? -3.620 4.300 -8.271 1.00 0.00 45 GLU A CA 9
ATOM 11916 C C . GLU A 1 17 ? -2.631 4.588 -7.145 1.00 0.00 45 GLU A C 9
ATOM 11917 O O . GLU A 1 17 ? -2.922 4.349 -5.972 1.00 0.00 45 GLU A O 9
ATOM 11929 N N . LEU A 1 18 ? -1.463 5.104 -7.510 1.00 0.00 46 LEU A N 9
ATOM 11930 C CA . LEU A 1 18 ? -0.400 5.353 -6.541 1.00 0.00 46 LEU A CA 9
ATOM 11931 C C . LEU A 1 18 ? -0.722 6.573 -5.683 1.00 0.00 46 LEU A C 9
ATOM 11932 O O . LEU A 1 18 ? -0.428 6.598 -4.489 1.00 0.00 46 LEU A O 9
ATOM 11948 N N . GLU A 1 19 ? -1.331 7.581 -6.301 1.00 0.00 47 GLU A N 9
ATOM 11949 C CA . GLU A 1 19 ? -1.697 8.801 -5.592 1.00 0.00 47 GLU A CA 9
ATOM 11950 C C . GLU A 1 19 ? -2.777 8.521 -4.549 1.00 0.00 47 GLU A C 9
ATOM 11951 O O . GLU A 1 19 ? -2.666 8.937 -3.396 1.00 0.00 47 GLU A O 9
ATOM 11963 N N . LEU A 1 20 ? -3.822 7.814 -4.965 1.00 0.00 48 LEU A N 9
ATOM 11964 C CA . LEU A 1 20 ? -4.952 7.529 -4.087 1.00 0.00 48 LEU A CA 9
ATOM 11965 C C . LEU A 1 20 ? -4.527 6.637 -2.924 1.00 0.00 48 LEU A C 9
ATOM 11966 O O . LEU A 1 20 ? -5.129 6.670 -1.852 1.00 0.00 48 LEU A O 9
ATOM 11982 N N . PHE A 1 21 ? -3.487 5.841 -3.147 1.00 0.00 49 PHE A N 9
ATOM 11983 C CA . PHE A 1 21 ? -2.931 4.998 -2.094 1.00 0.00 49 PHE A CA 9
ATOM 11984 C C . PHE A 1 21 ? -2.277 5.846 -1.008 1.00 0.00 49 PHE A C 9
ATOM 11985 O O . PHE A 1 21 ? -2.629 5.747 0.169 1.00 0.00 49 PHE A O 9
ATOM 12002 N N . LYS A 1 22 ? -1.325 6.680 -1.408 1.00 0.00 50 LYS A N 9
ATOM 12003 C CA . LYS A 1 22 ? -0.628 7.555 -0.472 1.00 0.00 50 LYS A CA 9
ATOM 12004 C C . LYS A 1 22 ? -1.589 8.572 0.137 1.00 0.00 50 LYS A C 9
ATOM 12005 O O . LYS A 1 22 ? -1.393 9.027 1.266 1.00 0.00 50 LYS A O 9
ATOM 12024 N N . ARG A 1 23 ? -2.625 8.926 -0.615 1.00 0.00 51 ARG A N 9
ATOM 12025 C CA . ARG A 1 23 ? -3.643 9.848 -0.129 1.00 0.00 51 ARG A CA 9
ATOM 12026 C C . ARG A 1 23 ? -4.432 9.228 1.024 1.00 0.00 51 ARG A C 9
ATOM 12027 O O . ARG A 1 23 ? -4.508 9.796 2.112 1.00 0.00 51 ARG A O 9
ATOM 12048 N N . ALA A 1 24 ? -5.015 8.061 0.774 1.00 0.00 52 ALA A N 9
ATOM 12049 C CA . ALA A 1 24 ? -5.802 7.368 1.786 1.00 0.00 52 ALA A CA 9
ATOM 12050 C C . ALA A 1 24 ? -4.926 6.924 2.954 1.00 0.00 52 ALA A C 9
ATOM 12051 O O . ALA A 1 24 ? -5.384 6.864 4.095 1.00 0.00 52 ALA A O 9
ATOM 12058 N N . MET A 1 25 ? -3.669 6.615 2.660 1.00 0.00 53 MET A N 9
ATOM 12059 C CA . MET A 1 25 ? -2.744 6.129 3.678 1.00 0.00 53 MET A CA 9
ATOM 12060 C C . MET A 1 25 ? -2.320 7.260 4.610 1.00 0.00 53 MET A C 9
ATOM 12061 O O . MET A 1 25 ? -1.835 7.017 5.715 1.00 0.00 53 MET A O 9
ATOM 12075 N N . GLY A 1 26 ? -2.503 8.496 4.157 1.00 0.00 54 GLY A N 9
ATOM 12076 C CA . GLY A 1 26 ? -2.093 9.644 4.945 1.00 0.00 54 GLY A CA 9
ATOM 12077 C C . GLY A 1 26 ? -0.593 9.858 4.923 1.00 0.00 54 GLY A C 9
ATOM 12078 O O . GLY A 1 26 ? -0.013 10.341 5.897 1.00 0.00 54 GLY A O 9
ATOM 12082 N N . ILE A 1 27 ? 0.039 9.494 3.811 1.00 0.00 55 ILE A N 9
ATOM 12083 C CA . ILE A 1 27 ? 1.493 9.538 3.710 1.00 0.00 55 ILE A CA 9
ATOM 12084 C C . ILE A 1 27 ? 2.019 10.943 3.982 1.00 0.00 55 ILE A C 9
ATOM 12085 O O . ILE A 1 27 ? 1.527 11.923 3.422 1.00 0.00 55 ILE A O 9
ATOM 12101 N N . THR A 1 28 ? 3.028 11.034 4.843 1.00 0.00 56 THR A N 9
ATOM 12102 C CA . THR A 1 28 ? 3.682 12.306 5.122 1.00 0.00 56 THR A CA 9
ATOM 12103 C C . THR A 1 28 ? 5.188 12.210 4.904 1.00 0.00 56 THR A C 9
ATOM 12104 O O . THR A 1 28 ? 5.773 11.127 4.915 1.00 0.00 56 THR A O 9
ATOM 12115 N N . PRO A 1 29 ? 5.832 13.368 4.697 1.00 0.00 57 PRO A N 9
ATOM 12116 C CA . PRO A 1 29 ? 7.288 13.449 4.555 1.00 0.00 57 PRO A CA 9
ATOM 12117 C C . PRO A 1 29 ? 8.020 13.040 5.830 1.00 0.00 57 PRO A C 9
ATOM 12118 O O . PRO A 1 29 ? 9.227 12.799 5.815 1.00 0.00 57 PRO A O 9
ATOM 12129 N N . HIS A 1 30 ? 7.280 12.965 6.932 1.00 0.00 58 HIS A N 9
ATOM 12130 C CA . HIS A 1 30 ? 7.845 12.526 8.204 1.00 0.00 58 HIS A CA 9
ATOM 12131 C C . HIS A 1 30 ? 8.124 11.026 8.186 1.00 0.00 58 HIS A C 9
ATOM 12132 O O . HIS A 1 30 ? 9.048 10.550 8.844 1.00 0.00 58 HIS A O 9
ATOM 12146 N N . ASN A 1 31 ? 7.320 10.288 7.428 1.00 0.00 59 ASN A N 9
ATOM 12147 C CA . ASN A 1 31 ? 7.500 8.847 7.300 1.00 0.00 59 ASN A CA 9
ATOM 12148 C C . ASN A 1 31 ? 7.442 8.419 5.837 1.00 0.00 59 ASN A C 9
ATOM 12149 O O . ASN A 1 31 ? 7.093 7.280 5.525 1.00 0.00 59 ASN A O 9
ATOM 12160 N N . TYR A 1 32 ? 7.789 9.340 4.944 1.00 0.00 60 TYR A N 9
ATOM 12161 C CA . TYR A 1 32 ? 7.749 9.068 3.512 1.00 0.00 60 TYR A CA 9
ATOM 12162 C C . TYR A 1 32 ? 8.789 8.021 3.127 1.00 0.00 60 TYR A C 9
ATOM 12163 O O . TYR A 1 32 ? 8.540 7.164 2.277 1.00 0.00 60 TYR A O 9
ATOM 12181 N N . TRP A 1 33 ? 9.956 8.094 3.758 1.00 0.00 61 TRP A N 9
ATOM 12182 C CA . TRP A 1 33 ? 11.047 7.173 3.459 1.00 0.00 61 TRP A CA 9
ATOM 12183 C C . TRP A 1 33 ? 10.702 5.758 3.911 1.00 0.00 61 TRP A C 9
ATOM 12184 O O . TRP A 1 33 ? 10.981 4.788 3.205 1.00 0.00 61 TRP A O 9
ATOM 12205 N N . GLN A 1 34 ? 10.095 5.647 5.088 1.00 0.00 62 GLN A N 9
ATOM 12206 C CA . GLN A 1 34 ? 9.695 4.351 5.620 1.00 0.00 62 GLN A CA 9
ATOM 12207 C C . GLN A 1 34 ? 8.695 3.666 4.694 1.00 0.00 62 GLN A C 9
ATOM 12208 O O . GLN A 1 34 ? 8.851 2.493 4.353 1.00 0.00 62 GLN A O 9
ATOM 12222 N N . TRP A 1 35 ? 7.669 4.406 4.289 1.00 0.00 63 TRP A N 9
ATOM 12223 C CA . TRP A 1 35 ? 6.676 3.889 3.352 1.00 0.00 63 TRP A CA 9
ATOM 12224 C C . TRP A 1 35 ? 7.298 3.648 1.980 1.00 0.00 63 TRP A C 9
ATOM 12225 O O . TRP A 1 35 ? 6.956 2.685 1.296 1.00 0.00 63 TRP A O 9
ATOM 12246 N N . ALA A 1 36 ? 8.211 4.529 1.585 1.00 0.00 64 ALA A N 9
ATOM 12247 C CA . ALA A 1 36 ? 8.855 4.427 0.282 1.00 0.00 64 ALA A CA 9
ATOM 12248 C C . ALA A 1 36 ? 9.743 3.191 0.201 1.00 0.00 64 ALA A C 9
ATOM 12249 O O . ALA A 1 36 ? 9.953 2.634 -0.876 1.00 0.00 64 ALA A O 9
ATOM 12256 N N . SER A 1 37 ? 10.262 2.766 1.349 1.00 0.00 65 SER A N 9
ATOM 12257 C CA . SER A 1 37 ? 11.158 1.617 1.403 1.00 0.00 65 SER A CA 9
ATOM 12258 C C . SER A 1 37 ? 10.367 0.312 1.416 1.00 0.00 65 SER A C 9
ATOM 12259 O O . SER A 1 37 ? 10.743 -0.661 0.761 1.00 0.00 65 SER A O 9
ATOM 12267 N N . ARG A 1 38 ? 9.272 0.299 2.167 1.00 0.00 66 ARG A N 9
ATOM 12268 C CA . ARG A 1 38 ? 8.502 -0.921 2.376 1.00 0.00 66 ARG A CA 9
ATOM 12269 C C . ARG A 1 38 ? 7.563 -1.181 1.201 1.00 0.00 66 ARG A C 9
ATOM 12270 O O . ARG A 1 38 ? 7.177 -2.321 0.941 1.00 0.00 66 ARG A O 9
ATOM 12291 N N . THR A 1 39 ? 7.201 -0.117 0.494 1.00 0.00 67 THR A N 9
ATOM 12292 C CA . THR A 1 39 ? 6.217 -0.209 -0.579 1.00 0.00 67 THR A CA 9
ATOM 12293 C C . THR A 1 39 ? 6.897 -0.349 -1.937 1.00 0.00 67 THR A C 9
ATOM 12294 O O . THR A 1 39 ? 6.244 -0.285 -2.977 1.00 0.00 67 THR A O 9
ATOM 12305 N N . ASN A 1 40 ? 8.212 -0.543 -1.917 1.00 0.00 68 ASN A N 9
ATOM 12306 C CA . ASN A 1 40 ? 8.985 -0.658 -3.150 1.00 0.00 68 ASN A CA 9
ATOM 12307 C C . ASN A 1 40 ? 8.674 0.497 -4.097 1.00 0.00 68 ASN A C 9
ATOM 12308 O O . ASN A 1 40 ? 8.304 0.284 -5.251 1.00 0.00 68 ASN A O 9
ATOM 12319 N N . ASN A 1 41 ? 8.827 1.721 -3.601 1.00 0.00 69 ASN A N 9
ATOM 12320 C CA . ASN A 1 41 ? 8.499 2.908 -4.379 1.00 0.00 69 ASN A CA 9
ATOM 12321 C C . ASN A 1 41 ? 7.004 2.961 -4.688 1.00 0.00 69 ASN A C 9
ATOM 12322 O O . ASN A 1 41 ? 6.599 3.332 -5.789 1.00 0.00 69 ASN A O 9
ATOM 12333 N N . PHE A 1 42 ? 6.191 2.589 -3.705 1.00 0.00 70 PHE A N 9
ATOM 12334 C CA . PHE A 1 42 ? 4.747 2.524 -3.893 1.00 0.00 70 PHE A CA 9
ATOM 12335 C C . PHE A 1 42 ? 4.396 1.696 -5.124 1.00 0.00 70 PHE A C 9
ATOM 12336 O O . PHE A 1 42 ? 3.455 2.015 -5.855 1.00 0.00 70 PHE A O 9
ATOM 12353 N N . LYS A 1 43 ? 5.157 0.630 -5.352 1.00 0.00 71 LYS A N 9
ATOM 12354 C CA . LYS A 1 43 ? 4.850 -0.318 -6.414 1.00 0.00 71 LYS A CA 9
ATOM 12355 C C . LYS A 1 43 ? 4.044 -1.497 -5.875 1.00 0.00 71 LYS A C 9
ATOM 12356 O O . LYS A 1 43 ? 4.609 -2.465 -5.364 1.00 0.00 71 LYS A O 9
ATOM 12375 N N . LEU A 1 44 ? 2.724 -1.411 -5.994 1.00 0.00 72 LEU A N 9
ATOM 12376 C CA . LEU A 1 44 ? 1.841 -2.457 -5.491 1.00 0.00 72 LEU A CA 9
ATOM 12377 C C . LEU A 1 44 ? 0.825 -2.869 -6.553 1.00 0.00 72 LEU A C 9
ATOM 12378 O O . LEU A 1 44 ? 0.388 -2.047 -7.361 1.00 0.00 72 LEU A O 9
ATOM 12394 N N . LEU A 1 45 ? 0.453 -4.143 -6.544 1.00 0.00 73 LEU A N 9
ATOM 12395 C CA . LEU A 1 45 ? -0.403 -4.698 -7.588 1.00 0.00 73 LEU A CA 9
ATOM 12396 C C . LEU A 1 45 ? -1.529 -5.531 -6.985 1.00 0.00 73 LEU A C 9
ATOM 12397 O O . LEU A 1 45 ? -1.374 -6.126 -5.919 1.00 0.00 73 LEU A O 9
ATOM 12413 N N . THR A 1 46 ? -2.664 -5.569 -7.675 1.00 0.00 74 THR A N 9
ATOM 12414 C CA . THR A 1 46 ? -3.784 -6.404 -7.260 1.00 0.00 74 THR A CA 9
ATOM 12415 C C . THR A 1 46 ? -4.889 -6.407 -8.310 1.00 0.00 74 THR A C 9
ATOM 12416 O O . THR A 1 46 ? -4.939 -5.530 -9.173 1.00 0.00 74 THR A O 9
ATOM 12427 N N . ASP A 1 47 ? -5.772 -7.395 -8.230 1.00 0.00 75 ASP A N 9
ATOM 12428 C CA . ASP A 1 47 ? -6.980 -7.409 -9.047 1.00 0.00 75 ASP A CA 9
ATOM 12429 C C . ASP A 1 47 ? -8.185 -7.859 -8.228 1.00 0.00 75 ASP A C 9
ATOM 12430 O O . ASP A 1 47 ? -8.293 -9.025 -7.849 1.00 0.00 75 ASP A O 9
ATOM 12439 N N . GLY A 1 48 ? -9.091 -6.926 -7.956 1.00 0.00 76 GLY A N 9
ATOM 12440 C CA . GLY A 1 48 ? -10.269 -7.241 -7.168 1.00 0.00 76 GLY A CA 9
ATOM 12441 C C . GLY A 1 48 ? -9.920 -7.831 -5.816 1.00 0.00 76 GLY A C 9
ATOM 12442 O O . GLY A 1 48 ? -10.729 -8.536 -5.214 1.00 0.00 76 GLY A O 9
ATOM 12446 N N . GLU A 1 49 ? -8.713 -7.545 -5.340 1.00 0.00 77 GLU A N 9
ATOM 12447 C CA . GLU A 1 49 ? -8.213 -8.151 -4.113 1.00 0.00 77 GLU A CA 9
ATOM 12448 C C . GLU A 1 49 ? -7.440 -7.134 -3.278 1.00 0.00 77 GLU A C 9
ATOM 12449 O O . GLU A 1 49 ? -7.355 -5.959 -3.635 1.00 0.00 77 GLU A O 9
ATOM 12461 N N . TRP A 1 50 ? -6.879 -7.593 -2.165 1.00 0.00 78 TRP A N 9
ATOM 12462 C CA . TRP A 1 50 ? -6.021 -6.753 -1.339 1.00 0.00 78 TRP A CA 9
ATOM 12463 C C . TRP A 1 50 ? -4.799 -6.286 -2.122 1.00 0.00 78 TRP A C 9
ATOM 12464 O O . TRP A 1 50 ? -4.369 -6.943 -3.069 1.00 0.00 78 TRP A O 9
ATOM 12485 N N . VAL A 1 51 ? -4.245 -5.145 -1.721 1.00 0.00 79 VAL A N 9
ATOM 12486 C CA . VAL A 1 51 ? -3.056 -4.604 -2.369 1.00 0.00 79 VAL A CA 9
ATOM 12487 C C . VAL A 1 51 ? -1.786 -5.070 -1.666 1.00 0.00 79 VAL A C 9
ATOM 12488 O O . VAL A 1 51 ? -1.638 -4.903 -0.456 1.00 0.00 79 VAL A O 9
ATOM 12501 N N . TRP A 1 52 ? -0.874 -5.654 -2.433 1.00 0.00 80 TRP A N 9
ATOM 12502 C CA . TRP A 1 52 ? 0.378 -6.157 -1.881 1.00 0.00 80 TRP A CA 9
ATOM 12503 C C . TRP A 1 52 ? 1.576 -5.541 -2.596 1.00 0.00 80 TRP A C 9
ATOM 12504 O O . TRP A 1 52 ? 1.452 -5.034 -3.710 1.00 0.00 80 TRP A O 9
ATOM 12525 N N . VAL A 1 53 ? 2.736 -5.589 -1.947 1.00 0.00 81 VAL A N 9
ATOM 12526 C CA . VAL A 1 53 ? 3.939 -4.964 -2.485 1.00 0.00 81 VAL A CA 9
ATOM 12527 C C . VAL A 1 53 ? 4.774 -5.968 -3.273 1.00 0.00 81 VAL A C 9
ATOM 12528 O O . VAL A 1 53 ? 5.157 -7.014 -2.752 1.00 0.00 81 VAL A O 9
ATOM 12541 N N . GLU A 1 54 ? 5.051 -5.640 -4.531 1.00 0.00 82 GLU A N 9
ATOM 12542 C CA . GLU A 1 54 ? 5.798 -6.537 -5.406 1.00 0.00 82 GLU A CA 9
ATOM 12543 C C . GLU A 1 54 ? 7.105 -6.971 -4.751 1.00 0.00 82 GLU A C 9
ATOM 12544 O O . GLU A 1 54 ? 7.830 -6.155 -4.182 1.00 0.00 82 GLU A O 9
ATOM 12556 N N . GLY A 1 55 ? 7.401 -8.265 -4.834 1.00 0.00 83 GLY A N 9
ATOM 12557 C CA . GLY A 1 55 ? 8.686 -8.764 -4.380 1.00 0.00 83 GLY A CA 9
ATOM 12558 C C . GLY A 1 55 ? 8.617 -9.359 -2.988 1.00 0.00 83 GLY A C 9
ATOM 12559 O O . GLY A 1 55 ? 9.544 -10.040 -2.550 1.00 0.00 83 GLY A O 9
ATOM 12563 N N . TYR A 1 56 ? 7.517 -9.099 -2.289 1.00 0.00 84 TYR A N 9
ATOM 12564 C CA . TYR A 1 56 ? 7.345 -9.587 -0.927 1.00 0.00 84 TYR A CA 9
ATOM 12565 C C . TYR A 1 56 ? 6.268 -10.665 -0.866 1.00 0.00 84 TYR A C 9
ATOM 12566 O O . TYR A 1 56 ? 5.580 -10.814 0.143 1.00 0.00 84 TYR A O 9
ATOM 12584 N N . GLU A 1 57 ? 6.128 -11.415 -1.955 1.00 0.00 85 GLU A N 9
ATOM 12585 C CA . GLU A 1 57 ? 5.245 -12.575 -1.975 1.00 0.00 85 GLU A CA 9
ATOM 12586 C C . GLU A 1 57 ? 5.665 -13.599 -0.926 1.00 0.00 85 GLU A C 9
ATOM 12587 O O . GLU A 1 57 ? 4.848 -14.382 -0.445 1.00 0.00 85 GLU A O 9
ATOM 12599 N N . GLU A 1 58 ? 6.948 -13.584 -0.574 1.00 0.00 86 GLU A N 9
ATOM 12600 C CA . GLU A 1 58 ? 7.461 -14.448 0.482 1.00 0.00 86 GLU A CA 9
ATOM 12601 C C . GLU A 1 58 ? 6.884 -14.046 1.838 1.00 0.00 86 GLU A C 9
ATOM 12602 O O . GLU A 1 58 ? 6.513 -14.899 2.645 1.00 0.00 86 GLU A O 9
ATOM 12614 N N . HIS A 1 59 ? 6.815 -12.742 2.085 1.00 0.00 87 HIS A N 9
ATOM 12615 C CA . HIS A 1 59 ? 6.322 -12.227 3.356 1.00 0.00 87 HIS A CA 9
ATOM 12616 C C . HIS A 1 59 ? 4.812 -12.412 3.466 1.00 0.00 87 HIS A C 9
ATOM 12617 O O . HIS A 1 59 ? 4.261 -12.447 4.568 1.00 0.00 87 HIS A O 9
ATOM 12631 N N . ILE A 1 60 ? 4.148 -12.527 2.321 1.00 0.00 88 ILE A N 9
ATOM 12632 C CA . ILE A 1 60 ? 2.707 -12.744 2.293 1.00 0.00 88 ILE A CA 9
ATOM 12633 C C . ILE A 1 60 ? 2.351 -14.141 2.787 1.00 0.00 88 ILE A C 9
ATOM 12634 O O . ILE A 1 60 ? 3.028 -15.116 2.463 1.00 0.00 88 ILE A O 9
ATOM 12650 N N . GLY A 1 61 ? 1.283 -14.231 3.572 1.00 0.00 89 GLY A N 9
ATOM 12651 C CA . GLY A 1 61 ? 0.992 -15.457 4.292 1.00 0.00 89 GLY A CA 9
ATOM 12652 C C . GLY A 1 61 ? 1.527 -15.437 5.711 1.00 0.00 89 GLY A C 9
ATOM 12653 O O . GLY A 1 61 ? 1.142 -16.261 6.539 1.00 0.00 89 GLY A O 9
ATOM 12657 N N . LYS A 1 62 ? 2.421 -14.494 5.990 1.00 0.00 90 LYS A N 9
ATOM 12658 C CA . LYS A 1 62 ? 2.978 -14.341 7.329 1.00 0.00 90 LYS A CA 9
ATOM 12659 C C . LYS A 1 62 ? 2.309 -13.189 8.069 1.00 0.00 90 LYS A C 9
ATOM 12660 O O . LYS A 1 62 ? 1.860 -12.221 7.452 1.00 0.00 90 LYS A O 9
ATOM 12679 N N . GLN A 1 63 ? 2.244 -13.299 9.392 1.00 0.00 91 GLN A N 9
ATOM 12680 C CA . GLN A 1 63 ? 1.658 -12.249 10.218 1.00 0.00 91 GLN A CA 9
ATOM 12681 C C . GLN A 1 63 ? 2.717 -11.240 10.648 1.00 0.00 91 GLN A C 9
ATOM 12682 O O . GLN A 1 63 ? 3.581 -11.545 11.471 1.00 0.00 91 GLN A O 9
ATOM 12696 N N . LEU A 1 64 ? 2.646 -10.040 10.087 1.00 0.00 92 LEU A N 9
ATOM 12697 C CA . LEU A 1 64 ? 3.611 -8.990 10.395 1.00 0.00 92 LEU A CA 9
ATOM 12698 C C . LEU A 1 64 ? 2.914 -7.753 10.951 1.00 0.00 92 LEU A C 9
ATOM 12699 O O . LEU A 1 64 ? 1.748 -7.488 10.664 1.00 0.00 92 LEU A O 9
ATOM 12715 N N . PRO A 1 65 ? 3.645 -6.977 11.765 1.00 0.00 93 PRO A N 9
ATOM 12716 C CA . PRO A 1 65 ? 3.141 -5.716 12.320 1.00 0.00 93 PRO A CA 9
ATOM 12717 C C . PRO A 1 65 ? 2.977 -4.638 11.255 1.00 0.00 93 PRO A C 9
ATOM 12718 O O . PRO A 1 65 ? 3.593 -4.704 10.191 1.00 0.00 93 PRO A O 9
ATOM 12729 N N . LEU A 1 66 ? 2.146 -3.644 11.549 1.00 0.00 94 LEU A N 9
ATOM 12730 C CA . LEU A 1 66 ? 1.946 -2.520 10.641 1.00 0.00 94 LEU A CA 9
ATOM 12731 C C . LEU A 1 66 ? 3.280 -1.876 10.272 1.00 0.00 94 LEU A C 9
ATOM 12732 O O . LEU A 1 66 ? 3.443 -1.352 9.171 1.00 0.00 94 LEU A O 9
ATOM 12748 N N . ASN A 1 67 ? 4.231 -1.921 11.200 1.00 0.00 95 ASN A N 9
ATOM 12749 C CA . ASN A 1 67 ? 5.574 -1.414 10.944 1.00 0.00 95 ASN A CA 9
ATOM 12750 C C . ASN A 1 67 ? 6.281 -2.256 9.886 1.00 0.00 95 ASN A C 9
ATOM 12751 O O . ASN A 1 67 ? 7.071 -1.742 9.097 1.00 0.00 95 ASN A O 9
ATOM 12762 N N . GLN A 1 68 ? 5.991 -3.553 9.880 1.00 0.00 96 GLN A N 9
ATOM 12763 C CA . GLN A 1 68 ? 6.637 -4.475 8.953 1.00 0.00 96 GLN A CA 9
ATOM 12764 C C . GLN A 1 68 ? 5.611 -5.123 8.027 1.00 0.00 96 GLN A C 9
ATOM 12765 O O . GLN A 1 68 ? 5.833 -6.218 7.511 1.00 0.00 96 GLN A O 9
ATOM 12779 N N . ALA A 1 69 ? 4.491 -4.439 7.821 1.00 0.00 97 ALA A N 9
ATOM 12780 C CA . ALA A 1 69 ? 3.479 -4.896 6.877 1.00 0.00 97 ALA A CA 9
ATOM 12781 C C . ALA A 1 69 ? 3.930 -4.671 5.437 1.00 0.00 97 ALA A C 9
ATOM 12782 O O . ALA A 1 69 ? 4.590 -3.676 5.134 1.00 0.00 97 ALA A O 9
ATOM 12789 N N . ARG A 1 70 ? 3.569 -5.598 4.558 1.00 0.00 98 ARG A N 9
ATOM 12790 C CA . ARG A 1 70 ? 3.907 -5.482 3.145 1.00 0.00 98 ARG A CA 9
ATOM 12791 C C . ARG A 1 70 ? 2.682 -5.735 2.270 1.00 0.00 98 ARG A C 9
ATOM 12792 O O . ARG A 1 70 ? 2.804 -6.181 1.128 1.00 0.00 98 ARG A O 9
ATOM 12813 N N . ALA A 1 71 ? 1.504 -5.448 2.813 1.00 0.00 99 ALA A N 9
ATOM 12814 C CA . ALA A 1 71 ? 0.264 -5.582 2.061 1.00 0.00 99 ALA A CA 9
ATOM 12815 C C . ALA A 1 71 ? -0.927 -5.083 2.873 1.00 0.00 99 ALA A C 9
ATOM 12816 O O . ALA A 1 71 ? -0.887 -5.061 4.104 1.00 0.00 99 ALA A O 9
ATOM 12823 N N . TRP A 1 72 ? -1.984 -4.679 2.178 1.00 0.00 100 TRP A N 9
ATOM 12824 C CA . TRP A 1 72 ? -3.151 -4.096 2.830 1.00 0.00 100 TRP A CA 9
ATOM 12825 C C . TRP A 1 72 ? -4.418 -4.370 2.029 1.00 0.00 100 TRP A C 9
ATOM 12826 O O . TRP A 1 72 ? -4.357 -4.655 0.832 1.00 0.00 100 TRP A O 9
ATOM 12847 N N . SER A 1 73 ? -5.566 -4.285 2.694 1.00 0.00 101 SER A N 9
ATOM 12848 C CA . SER A 1 73 ? -6.844 -4.559 2.050 1.00 0.00 101 SER A CA 9
ATOM 12849 C C . SER A 1 73 ? -7.502 -3.266 1.576 1.00 0.00 101 SER A C 9
ATOM 12850 O O . SER A 1 73 ? -7.348 -2.214 2.196 1.00 0.00 101 SER A O 9
ATOM 12858 N N . TRP A 1 74 ? -8.235 -3.354 0.472 1.00 0.00 102 TRP A N 9
ATOM 12859 C CA . TRP A 1 74 ? -9.072 -2.247 0.021 1.00 0.00 102 TRP A CA 9
ATOM 12860 C C . TRP A 1 74 ? -10.043 -1.818 1.116 1.00 0.00 102 TRP A C 9
ATOM 12861 O O . TRP A 1 74 ? -10.431 -0.653 1.190 1.00 0.00 102 TRP A O 9
ATOM 12882 N N . GLU A 1 75 ? -10.432 -2.767 1.962 1.00 0.00 103 GLU A N 9
ATOM 12883 C CA . GLU A 1 75 ? -11.256 -2.461 3.124 1.00 0.00 103 GLU A CA 9
ATOM 12884 C C . GLU A 1 75 ? -10.500 -1.572 4.109 1.00 0.00 103 GLU A C 9
ATOM 12885 O O . GLU A 1 75 ? -11.105 -0.809 4.864 1.00 0.00 103 GLU A O 9
ATOM 12897 N N . PHE A 1 76 ? -9.177 -1.675 4.094 1.00 0.00 104 PHE A N 9
ATOM 12898 C CA . PHE A 1 76 ? -8.334 -0.830 4.932 1.00 0.00 104 PHE A CA 9
ATOM 12899 C C . PHE A 1 76 ? -8.099 0.527 4.272 1.00 0.00 104 PHE A C 9
ATOM 12900 O O . PHE A 1 76 ? -8.143 1.565 4.931 1.00 0.00 104 PHE A O 9
ATOM 12917 N N . ILE A 1 77 ? -7.846 0.506 2.968 1.00 0.00 105 ILE A N 9
ATOM 12918 C CA . ILE A 1 77 ? -7.630 1.735 2.213 1.00 0.00 105 ILE A CA 9
ATOM 12919 C C . ILE A 1 77 ? -8.849 2.647 2.286 1.00 0.00 105 ILE A C 9
ATOM 12920 O O . ILE A 1 77 ? -8.726 3.852 2.509 1.00 0.00 105 ILE A O 9
ATOM 12936 N N . LYS A 1 78 ? -10.029 2.065 2.097 1.00 0.00 106 LYS A N 9
ATOM 12937 C CA . LYS A 1 78 ? -11.271 2.830 2.114 1.00 0.00 106 LYS A CA 9
ATOM 12938 C C . LYS A 1 78 ? -11.584 3.329 3.520 1.00 0.00 106 LYS A C 9
ATOM 12939 O O . LYS A 1 78 ? -12.032 4.460 3.701 1.00 0.00 106 LYS A O 9
ATOM 12958 N N . ASN A 1 79 ? -11.341 2.478 4.513 1.00 0.00 107 ASN A N 9
ATOM 12959 C CA . ASN A 1 79 ? -11.597 2.834 5.903 1.00 0.00 107 ASN A CA 9
ATOM 12960 C C . ASN A 1 79 ? -10.871 4.124 6.277 1.00 0.00 107 ASN A C 9
ATOM 12961 O O . ASN A 1 79 ? -11.409 4.965 6.997 1.00 0.00 107 ASN A O 9
ATOM 12972 N N . ARG A 1 80 ? -9.648 4.274 5.779 1.00 0.00 108 ARG A N 9
ATOM 12973 C CA . ARG A 1 80 ? -8.876 5.490 6.003 1.00 0.00 108 ARG A CA 9
ATOM 12974 C C . ARG A 1 80 ? -9.342 6.609 5.077 1.00 0.00 108 ARG A C 9
ATOM 12975 O O . ARG A 1 80 ? -9.335 7.783 5.451 1.00 0.00 108 ARG A O 9
ATOM 12996 N N . LEU A 1 81 ? -9.746 6.238 3.867 1.00 0.00 109 LEU A N 9
ATOM 12997 C CA . LEU A 1 81 ? -10.186 7.213 2.876 1.00 0.00 109 LEU A CA 9
ATOM 12998 C C . LEU A 1 81 ? -11.537 7.808 3.256 1.00 0.00 109 LEU A C 9
ATOM 12999 O O . LEU A 1 81 ? -11.798 8.987 3.019 1.00 0.00 109 LEU A O 9
ATOM 13015 N N . LYS A 1 82 ? -12.392 6.984 3.851 1.00 0.00 110 LYS A N 9
ATOM 13016 C CA . LYS A 1 82 ? -13.678 7.451 4.358 1.00 0.00 110 LYS A CA 9
ATOM 13017 C C . LYS A 1 82 ? -13.486 8.508 5.439 1.00 0.00 110 LYS A C 9
ATOM 13018 O O . LYS A 1 82 ? -14.275 9.446 5.550 1.00 0.00 110 LYS A O 9
ATOM 13037 N N . GLU A 1 83 ? -12.433 8.349 6.235 1.00 0.00 111 GLU A N 9
ATOM 13038 C CA . GLU A 1 83 ? -12.113 9.316 7.278 1.00 0.00 111 GLU A CA 9
ATOM 13039 C C . GLU A 1 83 ? -11.637 10.634 6.671 1.00 0.00 111 GLU A C 9
ATOM 13040 O O . GLU A 1 83 ? -11.769 11.695 7.283 1.00 0.00 111 GLU A O 9
ATOM 13052 N N . LEU A 1 84 ? -11.087 10.558 5.466 1.00 0.00 112 LEU A N 9
ATOM 13053 C CA . LEU A 1 84 ? -10.625 11.748 4.759 1.00 0.00 112 LEU A CA 9
ATOM 13054 C C . LEU A 1 84 ? -11.796 12.483 4.113 1.00 0.00 112 LEU A C 9
ATOM 13055 O O . LEU A 1 84 ? -11.751 13.698 3.929 1.00 0.00 112 LEU A O 9
ATOM 13071 N N . ASN A 1 85 ? -12.843 11.738 3.774 1.00 0.00 113 ASN A N 9
ATOM 13072 C CA . ASN A 1 85 ? -14.037 12.324 3.179 1.00 0.00 113 ASN A CA 9
ATOM 13073 C C . ASN A 1 85 ? -14.990 12.834 4.255 1.00 0.00 113 ASN A C 9
ATOM 13074 O O . ASN A 1 85 ? -15.760 12.065 4.831 1.00 0.00 113 ASN A O 9
ATOM 13085 N N . LEU A 1 86 ? -14.932 14.134 4.522 1.00 0.00 114 LEU A N 9
ATOM 13086 C CA . LEU A 1 86 ? -15.766 14.742 5.552 1.00 0.00 114 LEU A CA 9
ATOM 13087 C C . LEU A 1 86 ? -16.924 15.514 4.928 1.00 0.00 114 LEU A C 9
ATOM 13088 O O . LEU A 1 86 ? -16.729 16.318 4.017 1.00 0.00 114 LEU A O 9
ATOM 13105 N N . GLY A 1 1 ? -3.152 -11.746 -27.746 1.00 0.00 29 GLY A N 10
ATOM 13106 C CA . GLY A 1 1 ? -3.707 -11.689 -29.085 1.00 0.00 29 GLY A CA 10
ATOM 13107 C C . GLY A 1 1 ? -4.734 -12.776 -29.335 1.00 0.00 29 GLY A C 10
ATOM 13108 O O . GLY A 1 1 ? -4.495 -13.695 -30.119 1.00 0.00 29 GLY A O 10
ATOM 13114 N N . SER A 1 2 ? -5.880 -12.673 -28.668 1.00 0.00 30 SER A N 10
ATOM 13115 C CA . SER A 1 2 ? -6.962 -13.630 -28.856 1.00 0.00 30 SER A CA 10
ATOM 13116 C C . SER A 1 2 ? -7.910 -13.167 -29.959 1.00 0.00 30 SER A C 10
ATOM 13117 O O . SER A 1 2 ? -7.474 -12.772 -31.039 1.00 0.00 30 SER A O 10
ATOM 13125 N N . GLU A 1 3 ? -9.208 -13.219 -29.676 1.00 0.00 31 GLU A N 10
ATOM 13126 C CA . GLU A 1 3 ? -10.172 -12.358 -30.350 1.00 0.00 31 GLU A CA 10
ATOM 13127 C C . GLU A 1 3 ? -11.559 -12.504 -29.732 1.00 0.00 31 GLU A C 10
ATOM 13128 O O . GLU A 1 3 ? -12.536 -12.765 -30.432 1.00 0.00 31 GLU A O 10
ATOM 13140 N N . GLU A 1 4 ? -11.635 -12.337 -28.416 1.00 0.00 32 GLU A N 10
ATOM 13141 C CA . GLU A 1 4 ? -12.898 -12.472 -27.700 1.00 0.00 32 GLU A CA 10
ATOM 13142 C C . GLU A 1 4 ? -12.923 -11.575 -26.466 1.00 0.00 32 GLU A C 10
ATOM 13143 O O . GLU A 1 4 ? -13.500 -10.487 -26.487 1.00 0.00 32 GLU A O 10
ATOM 13155 N N . LYS A 1 5 ? -12.293 -12.038 -25.392 1.00 0.00 33 LYS A N 10
ATOM 13156 C CA . LYS A 1 5 ? -12.307 -11.315 -24.127 1.00 0.00 33 LYS A CA 10
ATOM 13157 C C . LYS A 1 5 ? -10.886 -11.044 -23.640 1.00 0.00 33 LYS A C 10
ATOM 13158 O O . LYS A 1 5 ? -9.917 -11.496 -24.246 1.00 0.00 33 LYS A O 10
ATOM 13177 N N . GLU A 1 6 ? -10.774 -10.304 -22.542 1.00 0.00 34 GLU A N 10
ATOM 13178 C CA . GLU A 1 6 ? -9.471 -9.889 -22.031 1.00 0.00 34 GLU A CA 10
ATOM 13179 C C . GLU A 1 6 ? -8.990 -10.839 -20.937 1.00 0.00 34 GLU A C 10
ATOM 13180 O O . GLU A 1 6 ? -9.777 -11.587 -20.359 1.00 0.00 34 GLU A O 10
ATOM 13192 N N . GLU A 1 7 ? -7.691 -10.801 -20.658 1.00 0.00 35 GLU A N 10
ATOM 13193 C CA . GLU A 1 7 ? -7.084 -11.736 -19.718 1.00 0.00 35 GLU A CA 10
ATOM 13194 C C . GLU A 1 7 ? -7.190 -11.212 -18.288 1.00 0.00 35 GLU A C 10
ATOM 13195 O O . GLU A 1 7 ? -7.082 -10.012 -18.044 1.00 0.00 35 GLU A O 10
ATOM 13207 N N . LYS A 1 8 ? -7.402 -12.126 -17.345 1.00 0.00 36 LYS A N 10
ATOM 13208 C CA . LYS A 1 8 ? -7.481 -11.765 -15.934 1.00 0.00 36 LYS A CA 10
ATOM 13209 C C . LYS A 1 8 ? -6.115 -11.349 -15.401 1.00 0.00 36 LYS A C 10
ATOM 13210 O O . LYS A 1 8 ? -5.449 -12.118 -14.707 1.00 0.00 36 LYS A O 10
ATOM 13229 N N . LYS A 1 9 ? -5.704 -10.128 -15.726 1.00 0.00 37 LYS A N 10
ATOM 13230 C CA . LYS A 1 9 ? -4.425 -9.603 -15.266 1.00 0.00 37 LYS A CA 10
ATOM 13231 C C . LYS A 1 9 ? -4.624 -8.581 -14.152 1.00 0.00 37 LYS A C 10
ATOM 13232 O O . LYS A 1 9 ? -5.698 -7.992 -14.019 1.00 0.00 37 LYS A O 10
ATOM 13251 N N . VAL A 1 10 ? -3.584 -8.373 -13.350 1.00 0.00 38 VAL A N 10
ATOM 13252 C CA . VAL A 1 10 ? -3.663 -7.463 -12.215 1.00 0.00 38 VAL A CA 10
ATOM 13253 C C . VAL A 1 10 ? -3.613 -6.009 -12.670 1.00 0.00 38 VAL A C 10
ATOM 13254 O O . VAL A 1 10 ? -3.311 -5.721 -13.826 1.00 0.00 38 VAL A O 10
ATOM 13267 N N . ARG A 1 11 ? -3.913 -5.096 -11.752 1.00 0.00 39 ARG A N 10
ATOM 13268 C CA . ARG A 1 11 ? -3.906 -3.672 -12.060 1.00 0.00 39 ARG A CA 10
ATOM 13269 C C . ARG A 1 11 ? -2.504 -3.089 -11.909 1.00 0.00 39 ARG A C 10
ATOM 13270 O O . ARG A 1 11 ? -1.727 -3.529 -11.061 1.00 0.00 39 ARG A O 10
ATOM 13291 N N . GLU A 1 12 ? -2.187 -2.099 -12.737 1.00 0.00 40 GLU A N 10
ATOM 13292 C CA . GLU A 1 12 ? -0.801 -1.698 -12.952 1.00 0.00 40 GLU A CA 10
ATOM 13293 C C . GLU A 1 12 ? -0.444 -0.491 -12.090 1.00 0.00 40 GLU A C 10
ATOM 13294 O O . GLU A 1 12 ? -1.278 0.021 -11.342 1.00 0.00 40 GLU A O 10
ATOM 13306 N N . LEU A 1 13 ? 0.800 -0.040 -12.201 1.00 0.00 41 LEU A N 10
ATOM 13307 C CA . LEU A 1 13 ? 1.281 1.081 -11.399 1.00 0.00 41 LEU A CA 10
ATOM 13308 C C . LEU A 1 13 ? 1.141 2.395 -12.161 1.00 0.00 41 LEU A C 10
ATOM 13309 O O . LEU A 1 13 ? 2.060 2.821 -12.860 1.00 0.00 41 LEU A O 10
ATOM 13325 N N . THR A 1 14 ? -0.015 3.034 -12.020 1.00 0.00 42 THR A N 10
ATOM 13326 C CA . THR A 1 14 ? -0.222 4.370 -12.565 1.00 0.00 42 THR A CA 10
ATOM 13327 C C . THR A 1 14 ? -0.188 5.424 -11.464 1.00 0.00 42 THR A C 10
ATOM 13328 O O . THR A 1 14 ? -0.416 5.137 -10.289 1.00 0.00 42 THR A O 10
ATOM 13339 N N . PRO A 1 15 ? 0.104 6.675 -11.852 1.00 0.00 43 PRO A N 10
ATOM 13340 C CA . PRO A 1 15 ? 0.057 7.818 -10.936 1.00 0.00 43 PRO A CA 10
ATOM 13341 C C . PRO A 1 15 ? -1.319 8.001 -10.305 1.00 0.00 43 PRO A C 10
ATOM 13342 O O . PRO A 1 15 ? -1.438 8.496 -9.185 1.00 0.00 43 PRO A O 10
ATOM 13353 N N . GLN A 1 16 ? -2.356 7.597 -11.033 1.00 0.00 44 GLN A N 10
ATOM 13354 C CA . GLN A 1 16 ? -3.717 7.637 -10.511 1.00 0.00 44 GLN A CA 10
ATOM 13355 C C . GLN A 1 16 ? -3.903 6.614 -9.395 1.00 0.00 44 GLN A C 10
ATOM 13356 O O . GLN A 1 16 ? -4.485 6.917 -8.354 1.00 0.00 44 GLN A O 10
ATOM 13370 N N . GLU A 1 17 ? -3.405 5.403 -9.619 1.00 0.00 45 GLU A N 10
ATOM 13371 C CA . GLU A 1 17 ? -3.462 4.353 -8.609 1.00 0.00 45 GLU A CA 10
ATOM 13372 C C . GLU A 1 17 ? -2.548 4.679 -7.432 1.00 0.00 45 GLU A C 10
ATOM 13373 O O . GLU A 1 17 ? -2.818 4.289 -6.295 1.00 0.00 45 GLU A O 10
ATOM 13385 N N . LEU A 1 18 ? -1.466 5.395 -7.712 1.00 0.00 46 LEU A N 10
ATOM 13386 C CA . LEU A 1 18 ? -0.482 5.728 -6.687 1.00 0.00 46 LEU A CA 10
ATOM 13387 C C . LEU A 1 18 ? -0.998 6.838 -5.778 1.00 0.00 46 LEU A C 10
ATOM 13388 O O . LEU A 1 18 ? -0.797 6.802 -4.565 1.00 0.00 46 LEU A O 10
ATOM 13404 N N . GLU A 1 19 ? -1.665 7.822 -6.373 1.00 0.00 47 GLU A N 10
ATOM 13405 C CA . GLU A 1 19 ? -2.130 8.987 -5.631 1.00 0.00 47 GLU A CA 10
ATOM 13406 C C . GLU A 1 19 ? -3.176 8.589 -4.592 1.00 0.00 47 GLU A C 10
ATOM 13407 O O . GLU A 1 19 ? -3.119 9.021 -3.440 1.00 0.00 47 GLU A O 10
ATOM 13419 N N . LEU A 1 20 ? -4.129 7.764 -5.010 1.00 0.00 48 LEU A N 10
ATOM 13420 C CA . LEU A 1 20 ? -5.250 7.394 -4.152 1.00 0.00 48 LEU A CA 10
ATOM 13421 C C . LEU A 1 20 ? -4.774 6.578 -2.955 1.00 0.00 48 LEU A C 10
ATOM 13422 O O . LEU A 1 20 ? -5.337 6.668 -1.864 1.00 0.00 48 LEU A O 10
ATOM 13438 N N . PHE A 1 21 ? -3.732 5.781 -3.165 1.00 0.00 49 PHE A N 10
ATOM 13439 C CA . PHE A 1 21 ? -3.154 4.976 -2.095 1.00 0.00 49 PHE A CA 10
ATOM 13440 C C . PHE A 1 21 ? -2.478 5.863 -1.053 1.00 0.00 49 PHE A C 10
ATOM 13441 O O . PHE A 1 21 ? -2.769 5.771 0.139 1.00 0.00 49 PHE A O 10
ATOM 13458 N N . LYS A 1 22 ? -1.571 6.719 -1.512 1.00 0.00 50 LYS A N 10
ATOM 13459 C CA . LYS A 1 22 ? -0.894 7.663 -0.633 1.00 0.00 50 LYS A CA 10
ATOM 13460 C C . LYS A 1 22 ? -1.888 8.651 -0.028 1.00 0.00 50 LYS A C 10
ATOM 13461 O O . LYS A 1 22 ? -1.644 9.215 1.039 1.00 0.00 50 LYS A O 10
ATOM 13480 N N . ARG A 1 23 ? -3.007 8.853 -0.716 1.00 0.00 51 ARG A N 10
ATOM 13481 C CA . ARG A 1 23 ? -4.071 9.710 -0.206 1.00 0.00 51 ARG A CA 10
ATOM 13482 C C . ARG A 1 23 ? -4.806 9.035 0.948 1.00 0.00 51 ARG A C 10
ATOM 13483 O O . ARG A 1 23 ? -5.139 9.677 1.944 1.00 0.00 51 ARG A O 10
ATOM 13504 N N . ALA A 1 24 ? -5.054 7.736 0.807 1.00 0.00 52 ALA A N 10
ATOM 13505 C CA . ALA A 1 24 ? -5.739 6.973 1.844 1.00 0.00 52 ALA A CA 10
ATOM 13506 C C . ALA A 1 24 ? -4.804 6.673 3.011 1.00 0.00 52 ALA A C 10
ATOM 13507 O O . ALA A 1 24 ? -5.230 6.642 4.166 1.00 0.00 52 ALA A O 10
ATOM 13514 N N . MET A 1 25 ? -3.531 6.452 2.702 1.00 0.00 53 MET A N 10
ATOM 13515 C CA . MET A 1 25 ? -2.532 6.175 3.730 1.00 0.00 53 MET A CA 10
ATOM 13516 C C . MET A 1 25 ? -2.029 7.470 4.358 1.00 0.00 53 MET A C 10
ATOM 13517 O O . MET A 1 25 ? -1.343 7.449 5.380 1.00 0.00 53 MET A O 10
ATOM 13531 N N . GLY A 1 26 ? -2.372 8.596 3.742 1.00 0.00 54 GLY A N 10
ATOM 13532 C CA . GLY A 1 26 ? -2.028 9.887 4.308 1.00 0.00 54 GLY A CA 10
ATOM 13533 C C . GLY A 1 26 ? -0.534 10.135 4.322 1.00 0.00 54 GLY A C 10
ATOM 13534 O O . GLY A 1 26 ? 0.005 10.674 5.289 1.00 0.00 54 GLY A O 10
ATOM 13538 N N . ILE A 1 27 ? 0.140 9.740 3.246 1.00 0.00 55 ILE A N 10
ATOM 13539 C CA . ILE A 1 27 ? 1.597 9.752 3.210 1.00 0.00 55 ILE A CA 10
ATOM 13540 C C . ILE A 1 27 ? 2.141 11.159 3.444 1.00 0.00 55 ILE A C 10
ATOM 13541 O O . ILE A 1 27 ? 1.664 12.127 2.851 1.00 0.00 55 ILE A O 10
ATOM 13557 N N . THR A 1 28 ? 3.142 11.262 4.312 1.00 0.00 56 THR A N 10
ATOM 13558 C CA . THR A 1 28 ? 3.791 12.540 4.580 1.00 0.00 56 THR A CA 10
ATOM 13559 C C . THR A 1 28 ? 5.282 12.476 4.268 1.00 0.00 56 THR A C 10
ATOM 13560 O O . THR A 1 28 ? 5.896 11.408 4.275 1.00 0.00 56 THR A O 10
ATOM 13571 N N . PRO A 1 29 ? 5.880 13.643 3.988 1.00 0.00 57 PRO A N 10
ATOM 13572 C CA . PRO A 1 29 ? 7.310 13.746 3.683 1.00 0.00 57 PRO A CA 10
ATOM 13573 C C . PRO A 1 29 ? 8.185 13.377 4.876 1.00 0.00 57 PRO A C 10
ATOM 13574 O O . PRO A 1 29 ? 9.379 13.114 4.725 1.00 0.00 57 PRO A O 10
ATOM 13585 N N . HIS A 1 30 ? 7.584 13.354 6.062 1.00 0.00 58 HIS A N 10
ATOM 13586 C CA . HIS A 1 30 ? 8.304 12.992 7.278 1.00 0.00 58 HIS A CA 10
ATOM 13587 C C . HIS A 1 30 ? 8.634 11.503 7.290 1.00 0.00 58 HIS A C 10
ATOM 13588 O O . HIS A 1 30 ? 9.773 11.111 7.539 1.00 0.00 58 HIS A O 10
ATOM 13602 N N . ASN A 1 31 ? 7.628 10.678 7.020 1.00 0.00 59 ASN A N 10
ATOM 13603 C CA . ASN A 1 31 ? 7.811 9.231 6.998 1.00 0.00 59 ASN A CA 10
ATOM 13604 C C . ASN A 1 31 ? 7.700 8.688 5.576 1.00 0.00 59 ASN A C 10
ATOM 13605 O O . ASN A 1 31 ? 7.378 7.518 5.371 1.00 0.00 59 ASN A O 10
ATOM 13616 N N . TYR A 1 32 ? 7.969 9.546 4.600 1.00 0.00 60 TYR A N 10
ATOM 13617 C CA . TYR A 1 32 ? 7.907 9.153 3.197 1.00 0.00 60 TYR A CA 10
ATOM 13618 C C . TYR A 1 32 ? 8.958 8.092 2.882 1.00 0.00 60 TYR A C 10
ATOM 13619 O O . TYR A 1 32 ? 8.649 7.049 2.307 1.00 0.00 60 TYR A O 10
ATOM 13637 N N . TRP A 1 33 ? 10.199 8.368 3.265 1.00 0.00 61 TRP A N 10
ATOM 13638 C CA . TRP A 1 33 ? 11.290 7.421 3.062 1.00 0.00 61 TRP A CA 10
ATOM 13639 C C . TRP A 1 33 ? 10.969 6.077 3.707 1.00 0.00 61 TRP A C 10
ATOM 13640 O O . TRP A 1 33 ? 11.369 5.028 3.204 1.00 0.00 61 TRP A O 10
ATOM 13661 N N . GLN A 1 34 ? 10.248 6.117 4.822 1.00 0.00 62 GLN A N 10
ATOM 13662 C CA . GLN A 1 34 ? 9.860 4.900 5.524 1.00 0.00 62 GLN A CA 10
ATOM 13663 C C . GLN A 1 34 ? 8.840 4.106 4.717 1.00 0.00 62 GLN A C 10
ATOM 13664 O O . GLN A 1 34 ? 9.001 2.903 4.508 1.00 0.00 62 GLN A O 10
ATOM 13678 N N . TRP A 1 35 ? 7.791 4.785 4.265 1.00 0.00 63 TRP A N 10
ATOM 13679 C CA . TRP A 1 35 ? 6.764 4.150 3.447 1.00 0.00 63 TRP A CA 10
ATOM 13680 C C . TRP A 1 35 ? 7.333 3.710 2.102 1.00 0.00 63 TRP A C 10
ATOM 13681 O O . TRP A 1 35 ? 6.972 2.655 1.581 1.00 0.00 63 TRP A O 10
ATOM 13702 N N . ALA A 1 36 ? 8.223 4.527 1.547 1.00 0.00 64 ALA A N 10
ATOM 13703 C CA . ALA A 1 36 ? 8.811 4.241 0.244 1.00 0.00 64 ALA A CA 10
ATOM 13704 C C . ALA A 1 36 ? 9.621 2.950 0.280 1.00 0.00 64 ALA A C 10
ATOM 13705 O O . ALA A 1 36 ? 9.750 2.258 -0.729 1.00 0.00 64 ALA A O 10
ATOM 13712 N N . SER A 1 37 ? 10.168 2.630 1.450 1.00 0.00 65 SER A N 10
ATOM 13713 C CA . SER A 1 37 ? 10.991 1.437 1.610 1.00 0.00 65 SER A CA 10
ATOM 13714 C C . SER A 1 37 ? 10.122 0.188 1.701 1.00 0.00 65 SER A C 10
ATOM 13715 O O . SER A 1 37 ? 10.357 -0.796 0.998 1.00 0.00 65 SER A O 10
ATOM 13723 N N . ARG A 1 38 ? 9.118 0.233 2.569 1.00 0.00 66 ARG A N 10
ATOM 13724 C CA . ARG A 1 38 ? 8.358 -0.960 2.923 1.00 0.00 66 ARG A CA 10
ATOM 13725 C C . ARG A 1 38 ? 7.460 -1.395 1.768 1.00 0.00 66 ARG A C 10
ATOM 13726 O O . ARG A 1 38 ? 7.079 -2.562 1.667 1.00 0.00 66 ARG A O 10
ATOM 13747 N N . THR A 1 39 ? 7.126 -0.449 0.896 1.00 0.00 67 THR A N 10
ATOM 13748 C CA . THR A 1 39 ? 6.258 -0.730 -0.240 1.00 0.00 67 THR A CA 10
ATOM 13749 C C . THR A 1 39 ? 7.073 -1.058 -1.487 1.00 0.00 67 THR A C 10
ATOM 13750 O O . THR A 1 39 ? 6.524 -1.218 -2.575 1.00 0.00 67 THR A O 10
ATOM 13761 N N . ASN A 1 40 ? 8.388 -1.159 -1.318 1.00 0.00 68 ASN A N 10
ATOM 13762 C CA . ASN A 1 40 ? 9.282 -1.434 -2.437 1.00 0.00 68 ASN A CA 10
ATOM 13763 C C . ASN A 1 40 ? 9.117 -0.386 -3.534 1.00 0.00 68 ASN A C 10
ATOM 13764 O O . ASN A 1 40 ? 8.836 -0.719 -4.684 1.00 0.00 68 ASN A O 10
ATOM 13775 N N . ASN A 1 41 ? 9.294 0.879 -3.171 1.00 0.00 69 ASN A N 10
ATOM 13776 C CA . ASN A 1 41 ? 9.086 1.980 -4.104 1.00 0.00 69 ASN A CA 10
ATOM 13777 C C . ASN A 1 41 ? 7.620 2.080 -4.509 1.00 0.00 69 ASN A C 10
ATOM 13778 O O . ASN A 1 41 ? 7.301 2.415 -5.650 1.00 0.00 69 ASN A O 10
ATOM 13789 N N . PHE A 1 42 ? 6.730 1.790 -3.566 1.00 0.00 70 PHE A N 10
ATOM 13790 C CA . PHE A 1 42 ? 5.295 1.862 -3.818 1.00 0.00 70 PHE A CA 10
ATOM 13791 C C . PHE A 1 42 ? 4.919 1.038 -5.046 1.00 0.00 70 PHE A C 10
ATOM 13792 O O . PHE A 1 42 ? 4.129 1.475 -5.884 1.00 0.00 70 PHE A O 10
ATOM 13809 N N . LYS A 1 43 ? 5.491 -0.157 -5.148 1.00 0.00 71 LYS A N 10
ATOM 13810 C CA . LYS A 1 43 ? 5.120 -1.098 -6.200 1.00 0.00 71 LYS A CA 10
ATOM 13811 C C . LYS A 1 43 ? 4.001 -2.023 -5.730 1.00 0.00 71 LYS A C 10
ATOM 13812 O O . LYS A 1 43 ? 4.257 -3.074 -5.141 1.00 0.00 71 LYS A O 10
ATOM 13831 N N . LEU A 1 44 ? 2.761 -1.627 -5.997 1.00 0.00 72 LEU A N 10
ATOM 13832 C CA . LEU A 1 44 ? 1.601 -2.367 -5.514 1.00 0.00 72 LEU A CA 10
ATOM 13833 C C . LEU A 1 44 ? 0.818 -2.972 -6.675 1.00 0.00 72 LEU A C 10
ATOM 13834 O O . LEU A 1 44 ? 0.649 -2.342 -7.721 1.00 0.00 72 LEU A O 10
ATOM 13850 N N . LEU A 1 45 ? 0.339 -4.196 -6.484 1.00 0.00 73 LEU A N 10
ATOM 13851 C CA . LEU A 1 45 ? -0.532 -4.838 -7.463 1.00 0.00 73 LEU A CA 10
ATOM 13852 C C . LEU A 1 45 ? -1.858 -5.244 -6.826 1.00 0.00 73 LEU A C 10
ATOM 13853 O O . LEU A 1 45 ? -1.919 -5.555 -5.636 1.00 0.00 73 LEU A O 10
ATOM 13869 N N . THR A 1 46 ? -2.920 -5.239 -7.628 1.00 0.00 74 THR A N 10
ATOM 13870 C CA . THR A 1 46 ? -4.249 -5.574 -7.137 1.00 0.00 74 THR A CA 10
ATOM 13871 C C . THR A 1 46 ? -5.224 -5.784 -8.291 1.00 0.00 74 THR A C 10
ATOM 13872 O O . THR A 1 46 ? -5.056 -5.216 -9.370 1.00 0.00 74 THR A O 10
ATOM 13883 N N . ASP A 1 47 ? -6.245 -6.602 -8.055 1.00 0.00 75 ASP A N 10
ATOM 13884 C CA . ASP A 1 47 ? -7.316 -6.786 -9.025 1.00 0.00 75 ASP A CA 10
ATOM 13885 C C . ASP A 1 47 ? -8.608 -7.212 -8.335 1.00 0.00 75 ASP A C 10
ATOM 13886 O O . ASP A 1 47 ? -8.845 -8.400 -8.117 1.00 0.00 75 ASP A O 10
ATOM 13895 N N . GLY A 1 48 ? -9.440 -6.234 -7.993 1.00 0.00 76 GLY A N 10
ATOM 13896 C CA . GLY A 1 48 ? -10.691 -6.526 -7.316 1.00 0.00 76 GLY A CA 10
ATOM 13897 C C . GLY A 1 48 ? -10.484 -7.263 -6.009 1.00 0.00 76 GLY A C 10
ATOM 13898 O O . GLY A 1 48 ? -11.371 -7.977 -5.544 1.00 0.00 76 GLY A O 10
ATOM 13902 N N . GLU A 1 49 ? -9.307 -7.092 -5.414 1.00 0.00 77 GLU A N 10
ATOM 13903 C CA . GLU A 1 49 ? -8.958 -7.808 -4.192 1.00 0.00 77 GLU A CA 10
ATOM 13904 C C . GLU A 1 49 ? -7.897 -7.048 -3.401 1.00 0.00 77 GLU A C 10
ATOM 13905 O O . GLU A 1 49 ? -7.561 -5.909 -3.727 1.00 0.00 77 GLU A O 10
ATOM 13917 N N . TRP A 1 50 ? -7.373 -7.685 -2.361 1.00 0.00 78 TRP A N 10
ATOM 13918 C CA . TRP A 1 50 ? -6.340 -7.076 -1.532 1.00 0.00 78 TRP A CA 10
ATOM 13919 C C . TRP A 1 50 ? -5.266 -6.421 -2.394 1.00 0.00 78 TRP A C 10
ATOM 13920 O O . TRP A 1 50 ? -5.026 -6.839 -3.528 1.00 0.00 78 TRP A O 10
ATOM 13941 N N . VAL A 1 51 ? -4.620 -5.395 -1.849 1.00 0.00 79 VAL A N 10
ATOM 13942 C CA . VAL A 1 51 ? -3.404 -4.854 -2.444 1.00 0.00 79 VAL A CA 10
ATOM 13943 C C . VAL A 1 51 ? -2.162 -5.421 -1.768 1.00 0.00 79 VAL A C 10
ATOM 13944 O O . VAL A 1 51 ? -2.073 -5.457 -0.541 1.00 0.00 79 VAL A O 10
ATOM 13957 N N . TRP A 1 52 ? -1.204 -5.862 -2.575 1.00 0.00 80 TRP A N 10
ATOM 13958 C CA . TRP A 1 52 ? 0.041 -6.415 -2.053 1.00 0.00 80 TRP A CA 10
ATOM 13959 C C . TRP A 1 52 ? 1.248 -5.775 -2.733 1.00 0.00 80 TRP A C 10
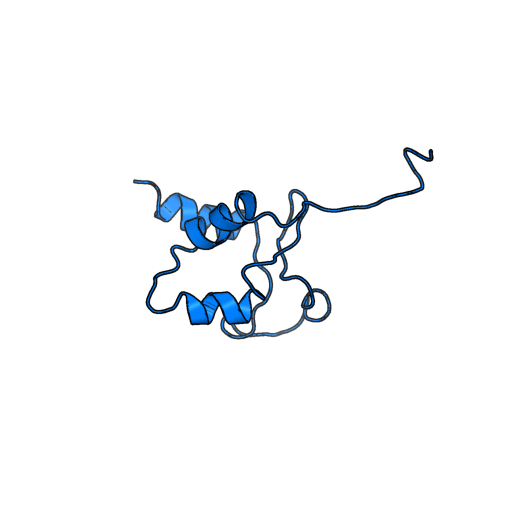ATOM 13960 O O . TRP A 1 52 ? 1.145 -5.260 -3.845 1.00 0.00 80 TRP A O 10
ATOM 13981 N N . VAL A 1 53 ? 2.390 -5.814 -2.056 1.00 0.00 81 VAL A N 10
ATOM 13982 C CA . VAL A 1 53 ? 3.618 -5.240 -2.595 1.00 0.00 81 VAL A CA 10
ATOM 13983 C C . VAL A 1 53 ? 4.351 -6.243 -3.478 1.00 0.00 81 VAL A C 10
ATOM 13984 O O . VAL A 1 53 ? 4.690 -7.342 -3.038 1.00 0.00 81 VAL A O 10
ATOM 13997 N N . GLU A 1 54 ? 4.591 -5.858 -4.729 1.00 0.00 82 GLU A N 10
ATOM 13998 C CA . GLU A 1 54 ? 5.321 -6.708 -5.662 1.00 0.00 82 GLU A CA 10
ATOM 13999 C C . GLU A 1 54 ? 6.726 -7.001 -5.145 1.00 0.00 82 GLU A C 10
ATOM 14000 O O . GLU A 1 54 ? 7.507 -6.086 -4.885 1.00 0.00 82 GLU A O 10
ATOM 14012 N N . GLY A 1 55 ? 7.041 -8.284 -4.999 1.00 0.00 83 GLY A N 10
ATOM 14013 C CA . GLY A 1 55 ? 8.380 -8.679 -4.601 1.00 0.00 83 GLY A CA 10
ATOM 14014 C C . GLY A 1 55 ? 8.443 -9.140 -3.158 1.00 0.00 83 GLY A C 10
ATOM 14015 O O . GLY A 1 55 ? 9.415 -9.773 -2.744 1.00 0.00 83 GLY A O 10
ATOM 14019 N N . TYR A 1 56 ? 7.407 -8.821 -2.390 1.00 0.00 84 TYR A N 10
ATOM 14020 C CA . TYR A 1 56 ? 7.356 -9.196 -0.981 1.00 0.00 84 TYR A CA 10
ATOM 14021 C C . TYR A 1 56 ? 6.250 -10.215 -0.729 1.00 0.00 84 TYR A C 10
ATOM 14022 O O . TYR A 1 56 ? 5.803 -10.395 0.403 1.00 0.00 84 TYR A O 10
ATOM 14040 N N . GLU A 1 57 ? 5.814 -10.881 -1.793 1.00 0.00 85 GLU A N 10
ATOM 14041 C CA . GLU A 1 57 ? 4.932 -12.036 -1.663 1.00 0.00 85 GLU A CA 10
ATOM 14042 C C . GLU A 1 57 ? 5.578 -13.119 -0.803 1.00 0.00 85 GLU A C 10
ATOM 14043 O O . GLU A 1 57 ? 4.892 -13.981 -0.257 1.00 0.00 85 GLU A O 10
ATOM 14055 N N . GLU A 1 58 ? 6.901 -13.066 -0.691 1.00 0.00 86 GLU A N 10
ATOM 14056 C CA . GLU A 1 58 ? 7.628 -13.959 0.206 1.00 0.00 86 GLU A CA 10
ATOM 14057 C C . GLU A 1 58 ? 7.320 -13.632 1.663 1.00 0.00 86 GLU A C 10
ATOM 14058 O O . GLU A 1 58 ? 7.007 -14.520 2.458 1.00 0.00 86 GLU A O 10
ATOM 14070 N N . HIS A 1 59 ? 7.409 -12.352 2.009 1.00 0.00 87 HIS A N 10
ATOM 14071 C CA . HIS A 1 59 ? 7.249 -11.920 3.393 1.00 0.00 87 HIS A CA 10
ATOM 14072 C C . HIS A 1 59 ? 5.775 -11.894 3.786 1.00 0.00 87 HIS A C 10
ATOM 14073 O O . HIS A 1 59 ? 5.438 -11.922 4.971 1.00 0.00 87 HIS A O 10
ATOM 14087 N N . ILE A 1 60 ? 4.901 -11.840 2.786 1.00 0.00 88 ILE A N 10
ATOM 14088 C CA . ILE A 1 60 ? 3.464 -11.873 3.025 1.00 0.00 88 ILE A CA 10
ATOM 14089 C C . ILE A 1 60 ? 3.004 -13.268 3.432 1.00 0.00 88 ILE A C 10
ATOM 14090 O O . ILE A 1 60 ? 3.449 -14.267 2.869 1.00 0.00 88 ILE A O 10
ATOM 14106 N N . GLY A 1 61 ? 2.110 -13.330 4.412 1.00 0.00 89 GLY A N 10
ATOM 14107 C CA . GLY A 1 61 ? 1.675 -14.609 4.943 1.00 0.00 89 GLY A CA 10
ATOM 14108 C C . GLY A 1 61 ? 2.483 -15.042 6.149 1.00 0.00 89 GLY A C 10
ATOM 14109 O O . GLY A 1 61 ? 2.498 -16.219 6.505 1.00 0.00 89 GLY A O 10
ATOM 14113 N N . LYS A 1 62 ? 3.160 -14.087 6.779 1.00 0.00 90 LYS A N 10
ATOM 14114 C CA . LYS A 1 62 ? 3.984 -14.375 7.946 1.00 0.00 90 LYS A CA 10
ATOM 14115 C C . LYS A 1 62 ? 3.415 -13.706 9.193 1.00 0.00 90 LYS A C 10
ATOM 14116 O O . LYS A 1 62 ? 2.615 -12.776 9.099 1.00 0.00 90 LYS A O 10
ATOM 14135 N N . GLN A 1 63 ? 3.836 -14.185 10.360 1.00 0.00 91 GLN A N 10
ATOM 141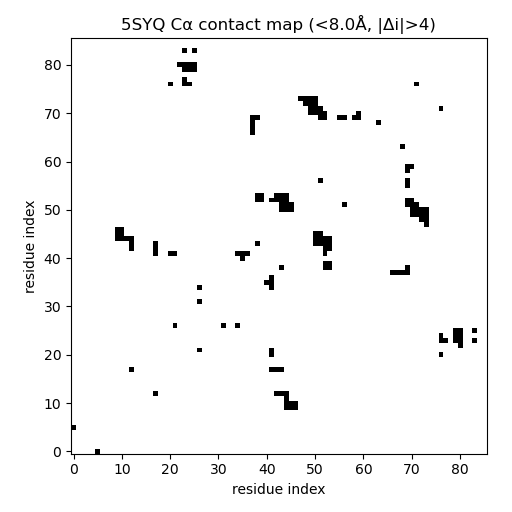36 C CA . GLN A 1 63 ? 3.400 -13.603 11.625 1.00 0.00 91 GLN A CA 10
ATOM 14137 C C . GLN A 1 63 ? 4.173 -12.325 11.931 1.00 0.00 91 GLN A C 10
ATOM 14138 O O . GLN A 1 63 ? 5.154 -12.343 12.676 1.00 0.00 91 GLN A O 10
ATOM 14152 N N . LEU A 1 64 ? 3.728 -11.216 11.351 1.00 0.00 92 LEU A N 10
ATOM 14153 C CA . LEU A 1 64 ? 4.416 -9.941 11.507 1.00 0.00 92 LEU A CA 10
ATOM 14154 C C . LEU A 1 64 ? 3.426 -8.819 11.800 1.00 0.00 92 LEU A C 10
ATOM 14155 O O . LEU A 1 64 ? 2.246 -8.893 11.454 1.00 0.00 92 LEU A O 10
ATOM 14171 N N . PRO A 1 65 ? 3.912 -7.752 12.450 1.00 0.00 93 PRO A N 10
ATOM 14172 C CA . PRO A 1 65 ? 3.088 -6.591 12.797 1.00 0.00 93 PRO A CA 10
ATOM 14173 C C . PRO A 1 65 ? 2.674 -5.785 11.572 1.00 0.00 93 PRO A C 10
ATOM 14174 O O . PRO A 1 65 ? 3.283 -5.899 10.507 1.00 0.00 93 PRO A O 10
ATOM 14185 N N . LEU A 1 66 ? 1.637 -4.971 11.727 1.00 0.00 94 LEU A N 10
ATOM 14186 C CA . LEU A 1 66 ? 1.169 -4.112 10.643 1.00 0.00 94 LEU A CA 10
ATOM 14187 C C . LEU A 1 66 ? 2.255 -3.127 10.222 1.00 0.00 94 LEU A C 10
ATOM 14188 O O . LEU A 1 66 ? 2.255 -2.633 9.096 1.00 0.00 94 LEU A O 10
ATOM 14204 N N . ASN A 1 67 ? 3.181 -2.849 11.134 1.00 0.00 95 ASN A N 10
ATOM 14205 C CA . ASN A 1 67 ? 4.309 -1.972 10.837 1.00 0.00 95 ASN A CA 10
ATOM 14206 C C . ASN A 1 67 ? 5.207 -2.586 9.768 1.00 0.00 95 ASN A C 10
ATOM 14207 O O . ASN A 1 67 ? 5.912 -1.873 9.054 1.00 0.00 95 ASN A O 10
ATOM 14218 N N . GLN A 1 68 ? 5.176 -3.910 9.665 1.00 0.00 96 GLN A N 10
ATOM 14219 C CA . GLN A 1 68 ? 6.008 -4.621 8.701 1.00 0.00 96 GLN A CA 10
ATOM 14220 C C . GLN A 1 68 ? 5.149 -5.393 7.704 1.00 0.00 96 GLN A C 10
ATOM 14221 O O . GLN A 1 68 ? 5.617 -6.335 7.065 1.00 0.00 96 GLN A O 10
ATOM 14235 N N . ALA A 1 69 ? 3.889 -4.988 7.578 1.00 0.00 97 ALA A N 10
ATOM 14236 C CA . ALA A 1 69 ? 2.979 -5.611 6.626 1.00 0.00 97 ALA A CA 10
ATOM 14237 C C . ALA A 1 69 ? 3.208 -5.075 5.217 1.00 0.00 97 ALA A C 10
ATOM 14238 O O . ALA A 1 69 ? 3.469 -3.887 5.028 1.00 0.00 97 ALA A O 10
ATOM 14245 N N . ARG A 1 70 ? 3.110 -5.961 4.229 1.00 0.00 98 ARG A N 10
ATOM 14246 C CA . ARG A 1 70 ? 3.309 -5.576 2.838 1.00 0.00 98 ARG A CA 10
ATOM 14247 C C . ARG A 1 70 ? 2.069 -5.886 2.005 1.00 0.00 98 ARG A C 10
ATOM 14248 O O . ARG A 1 70 ? 2.169 -6.290 0.847 1.00 0.00 98 ARG A O 10
ATOM 14269 N N . ALA A 1 71 ? 0.897 -5.695 2.604 1.00 0.00 99 ALA A N 10
ATOM 14270 C CA . ALA A 1 71 ? -0.364 -5.914 1.906 1.00 0.00 99 ALA A CA 10
ATOM 14271 C C . ALA A 1 71 ? -1.538 -5.353 2.703 1.00 0.00 99 ALA A C 10
ATOM 14272 O O . ALA A 1 71 ? -1.542 -5.398 3.934 1.00 0.00 99 ALA A O 10
ATOM 14279 N N . TRP A 1 72 ? -2.529 -4.827 1.994 1.00 0.00 100 TRP A N 10
ATOM 14280 C CA . TRP A 1 72 ? -3.749 -4.343 2.631 1.00 0.00 100 TRP A CA 10
ATOM 14281 C C . TRP A 1 72 ? -4.977 -4.723 1.811 1.00 0.00 100 TRP A C 10
ATOM 14282 O O . TRP A 1 72 ? -4.862 -5.131 0.656 1.00 0.00 100 TRP A O 10
ATOM 14303 N N . SER A 1 73 ? -6.153 -4.584 2.415 1.00 0.00 101 SER A N 10
ATOM 14304 C CA . SER A 1 73 ? -7.407 -4.749 1.692 1.00 0.00 101 SER A CA 10
ATOM 14305 C C . SER A 1 73 ? -7.893 -3.414 1.133 1.00 0.00 101 SER A C 10
ATOM 14306 O O . SER A 1 73 ? -7.604 -2.354 1.689 1.00 0.00 101 SER A O 10
ATOM 14314 N N . TRP A 1 74 ? -8.629 -3.475 0.030 1.00 0.00 102 TRP A N 10
ATOM 14315 C CA . TRP A 1 74 ? -9.312 -2.300 -0.499 1.00 0.00 102 TRP A CA 10
ATOM 14316 C C . TRP A 1 74 ? -10.279 -1.723 0.532 1.00 0.00 102 TRP A C 10
ATOM 14317 O O . TRP A 1 74 ? -10.501 -0.514 0.577 1.00 0.00 102 TRP A O 10
ATOM 14338 N N . GLU A 1 75 ? -10.849 -2.598 1.354 1.00 0.00 103 GLU A N 10
ATOM 14339 C CA . GLU A 1 75 ? -11.798 -2.174 2.377 1.00 0.00 103 GLU A CA 10
ATOM 14340 C C . GLU A 1 75 ? -11.094 -1.398 3.485 1.00 0.00 103 GLU A C 10
ATOM 14341 O O . GLU A 1 75 ? -11.653 -0.459 4.054 1.00 0.00 103 GLU A O 10
ATOM 14353 N N . PHE A 1 76 ? -9.862 -1.797 3.789 1.00 0.00 104 PHE A N 10
ATOM 14354 C CA . PHE A 1 76 ? -9.021 -1.044 4.711 1.00 0.00 104 PHE A CA 10
ATOM 14355 C C . PHE A 1 76 ? -8.632 0.307 4.115 1.00 0.00 104 PHE A C 10
ATOM 14356 O O . PHE A 1 76 ? -8.670 1.331 4.795 1.00 0.00 104 PHE A O 10
ATOM 14373 N N . ILE A 1 77 ? -8.256 0.298 2.840 1.00 0.00 105 ILE A N 10
ATOM 14374 C CA . ILE A 1 77 ? -7.967 1.532 2.122 1.00 0.00 105 ILE A CA 10
ATOM 14375 C C . ILE A 1 77 ? -9.163 2.475 2.141 1.00 0.00 105 ILE A C 10
ATOM 14376 O O . ILE A 1 77 ? -9.014 3.683 2.337 1.00 0.00 105 ILE A O 10
ATOM 14392 N N . LYS A 1 78 ? -10.352 1.918 1.939 1.00 0.00 106 LYS A N 10
ATOM 14393 C CA . LYS A 1 78 ? -11.582 2.700 1.977 1.00 0.00 106 LYS A CA 10
ATOM 14394 C C . LYS A 1 78 ? -11.885 3.168 3.397 1.00 0.00 106 LYS A C 10
ATOM 14395 O O . LYS A 1 78 ? -12.319 4.300 3.609 1.00 0.00 106 LYS A O 10
ATOM 14414 N N . ASN A 1 79 ? -11.655 2.289 4.367 1.00 0.00 107 ASN A N 10
ATOM 14415 C CA . ASN A 1 79 ? -11.935 2.600 5.764 1.00 0.00 107 ASN A CA 10
ATOM 14416 C C . ASN A 1 79 ? -11.078 3.768 6.242 1.00 0.00 107 ASN A C 10
ATOM 14417 O O . ASN A 1 79 ? -11.552 4.642 6.971 1.00 0.00 107 ASN A O 10
ATOM 14428 N N . ARG A 1 80 ? -9.815 3.779 5.827 1.00 0.00 108 ARG A N 10
ATOM 14429 C CA . ARG A 1 80 ? -8.904 4.859 6.182 1.00 0.00 108 ARG A CA 10
ATOM 14430 C C . ARG A 1 80 ? -9.195 6.110 5.357 1.00 0.00 108 ARG A C 10
ATOM 14431 O O . ARG A 1 80 ? -9.039 7.234 5.836 1.00 0.00 108 ARG A O 10
ATOM 14452 N N . LEU A 1 81 ? -9.620 5.907 4.115 1.00 0.00 109 LEU A N 10
ATOM 14453 C CA . LEU A 1 81 ? -9.983 7.016 3.241 1.00 0.00 109 LEU A CA 10
ATOM 14454 C C . LEU A 1 81 ? -11.280 7.672 3.703 1.00 0.00 109 LEU A C 10
ATOM 14455 O O . LEU A 1 81 ? -11.439 8.891 3.613 1.00 0.00 109 LEU A O 10
ATOM 14471 N N . LYS A 1 82 ? -12.203 6.859 4.205 1.00 0.00 110 LYS A N 10
ATOM 14472 C CA . LYS A 1 82 ? -13.479 7.362 4.700 1.00 0.00 110 LYS A CA 10
ATOM 14473 C C . LYS A 1 82 ? -13.274 8.250 5.924 1.00 0.00 110 LYS A C 10
ATOM 14474 O O . LYS A 1 82 ? -14.052 9.171 6.171 1.00 0.00 110 LYS A O 10
ATOM 14493 N N . GLU A 1 83 ? -12.221 7.968 6.686 1.00 0.00 111 GLU A N 10
ATOM 14494 C CA . GLU A 1 83 ? -11.878 8.784 7.845 1.00 0.00 111 GLU A CA 10
ATOM 14495 C C . GLU A 1 83 ? -11.381 10.161 7.414 1.00 0.00 111 GLU A C 10
ATOM 14496 O O . GLU A 1 83 ? -11.263 11.074 8.230 1.00 0.00 111 GLU A O 10
ATOM 14508 N N . LEU A 1 84 ? -11.092 10.302 6.124 1.00 0.00 112 LEU A N 10
ATOM 14509 C CA . LEU A 1 84 ? -10.485 11.523 5.605 1.00 0.00 112 LEU A CA 10
ATOM 14510 C C . LEU A 1 84 ? -11.530 12.406 4.933 1.00 0.00 112 LEU A C 10
ATOM 14511 O O . LEU A 1 84 ? -11.193 13.324 4.187 1.00 0.00 112 LEU A O 10
ATOM 14527 N N . ASN A 1 85 ? -12.798 12.125 5.207 1.00 0.00 113 ASN A N 10
ATOM 14528 C CA . ASN A 1 85 ? -13.891 12.951 4.702 1.00 0.00 113 ASN A CA 10
ATOM 14529 C C . ASN A 1 85 ? -13.914 14.308 5.395 1.00 0.00 113 ASN A C 10
ATOM 14530 O O . ASN A 1 85 ? -13.852 15.351 4.744 1.00 0.00 113 ASN A O 10
ATOM 14541 N N . LEU A 1 86 ? -14.001 14.287 6.721 1.00 0.00 114 LEU A N 10
ATOM 14542 C CA . LEU A 1 86 ? -14.046 15.518 7.503 1.00 0.00 114 LEU A CA 10
ATOM 14543 C C . LEU A 1 86 ? -12.640 16.002 7.841 1.00 0.00 114 LEU A C 10
ATOM 14544 O O . LEU A 1 86 ? -12.218 17.070 7.399 1.00 0.00 114 LEU A O 10
ATOM 14561 N N . GLY A 1 1 ? -0.292 -27.220 -17.983 1.00 0.00 29 GLY A N 11
ATOM 14562 C CA . GLY A 1 1 ? -1.430 -27.309 -18.881 1.00 0.00 29 GLY A CA 11
ATOM 14563 C C . GLY A 1 1 ? -1.501 -26.142 -19.845 1.00 0.00 29 GLY A C 11
ATOM 14564 O O . GLY A 1 1 ? -0.952 -25.074 -19.578 1.00 0.00 29 GLY A O 11
ATOM 14570 N N . SER A 1 2 ? -2.176 -26.347 -20.971 1.00 0.00 30 SER A N 11
ATOM 14571 C CA . SER A 1 2 ? -2.167 -25.374 -22.058 1.00 0.00 30 SER A CA 11
ATOM 14572 C C . SER A 1 2 ? -3.314 -24.379 -21.907 1.00 0.00 30 SER A C 11
ATOM 14573 O O . SER A 1 2 ? -4.284 -24.638 -21.196 1.00 0.00 30 SER A O 11
ATOM 14581 N N . GLU A 1 3 ? -3.192 -23.240 -22.583 1.00 0.00 31 GLU A N 11
ATOM 14582 C CA . GLU A 1 3 ? -3.761 -21.994 -22.084 1.00 0.00 31 GLU A CA 11
ATOM 14583 C C . GLU A 1 3 ? -5.233 -21.875 -22.471 1.00 0.00 31 GLU A C 11
ATOM 14584 O O . GLU A 1 3 ? -5.567 -21.747 -23.646 1.00 0.00 31 GLU A O 11
ATOM 14596 N N . GLU A 1 4 ? -6.107 -21.917 -21.469 1.00 0.00 32 GLU A N 11
ATOM 14597 C CA . GLU A 1 4 ? -7.543 -21.826 -21.705 1.00 0.00 32 GLU A CA 11
ATOM 14598 C C . GLU A 1 4 ? -8.101 -20.512 -21.167 1.00 0.00 32 GLU A C 11
ATOM 14599 O O . GLU A 1 4 ? -8.647 -19.702 -21.917 1.00 0.00 32 GLU A O 11
ATOM 14611 N N . LYS A 1 5 ? -7.957 -20.306 -19.862 1.00 0.00 33 LYS A N 11
ATOM 14612 C CA . LYS A 1 5 ? -8.631 -19.206 -19.183 1.00 0.00 33 LYS A CA 11
ATOM 14613 C C . LYS A 1 5 ? -7.626 -18.157 -18.717 1.00 0.00 33 LYS A C 11
ATOM 14614 O O . LYS A 1 5 ? -7.027 -18.290 -17.650 1.00 0.00 33 LYS A O 11
ATOM 14633 N N . GLU A 1 6 ? -7.447 -17.115 -19.524 1.00 0.00 34 GLU A N 11
ATOM 14634 C CA . GLU A 1 6 ? -6.446 -16.094 -19.241 1.00 0.00 34 GLU A CA 11
ATOM 14635 C C . GLU A 1 6 ? -7.082 -14.707 -19.193 1.00 0.00 34 GLU A C 11
ATOM 14636 O O . GLU A 1 6 ? -7.634 -14.233 -20.185 1.00 0.00 34 GLU A O 11
ATOM 14648 N N . GLU A 1 7 ? -7.000 -14.065 -18.033 1.00 0.00 35 GLU A N 11
ATOM 14649 C CA . GLU A 1 7 ? -7.938 -13.006 -17.679 1.00 0.00 35 GLU A CA 11
ATOM 14650 C C . GLU A 1 7 ? -7.202 -11.802 -17.095 1.00 0.00 35 GLU A C 11
ATOM 14651 O O . GLU A 1 7 ? -6.056 -11.909 -16.663 1.00 0.00 35 GLU A O 11
ATOM 14663 N N . LYS A 1 8 ? -7.873 -10.654 -17.088 1.00 0.00 36 LYS A N 11
ATOM 14664 C CA . LYS A 1 8 ? -7.218 -9.388 -16.779 1.00 0.00 36 LYS A CA 11
ATOM 14665 C C . LYS A 1 8 ? -6.696 -9.381 -15.346 1.00 0.00 36 LYS A C 11
ATOM 14666 O O . LYS A 1 8 ? -7.210 -8.662 -14.489 1.00 0.00 36 LYS A O 11
ATOM 14685 N N . LYS A 1 9 ? -5.668 -10.185 -15.091 1.00 0.00 37 LYS A N 11
ATOM 14686 C CA . LYS A 1 9 ? -5.007 -10.196 -13.791 1.00 0.00 37 LYS A CA 11
ATOM 14687 C C . LYS A 1 9 ? -4.524 -8.799 -13.416 1.00 0.00 37 LYS A C 11
ATOM 14688 O O . LYS A 1 9 ? -4.690 -7.847 -14.179 1.00 0.00 37 LYS A O 11
ATOM 14707 N N . VAL A 1 10 ? -3.924 -8.684 -12.235 1.00 0.00 38 VAL A N 11
ATOM 14708 C CA . VAL A 1 10 ? -3.795 -7.394 -11.566 1.00 0.00 38 VAL A CA 11
ATOM 14709 C C . VAL A 1 10 ? -3.369 -6.307 -12.546 1.00 0.00 38 VAL A C 11
ATOM 14710 O O . VAL A 1 10 ? -2.812 -6.596 -13.607 1.00 0.00 38 VAL A O 11
ATOM 14723 N N . ARG A 1 11 ? -3.635 -5.056 -12.187 1.00 0.00 39 ARG A N 11
ATOM 14724 C CA . ARG A 1 11 ? -3.577 -3.957 -13.143 1.00 0.00 39 ARG A CA 11
ATOM 14725 C C . ARG A 1 11 ? -2.298 -3.144 -12.959 1.00 0.00 39 ARG A C 11
ATOM 14726 O O . ARG A 1 11 ? -1.518 -3.396 -12.042 1.00 0.00 39 ARG A O 11
ATOM 14747 N N . GLU A 1 12 ? -2.093 -2.169 -13.837 1.00 0.00 40 GLU A N 11
ATOM 14748 C CA . GLU A 1 12 ? -0.869 -1.374 -13.826 1.00 0.00 40 GLU A CA 11
ATOM 14749 C C . GLU A 1 12 ? -0.838 -0.445 -12.614 1.00 0.00 40 GLU A C 11
ATOM 14750 O O . GLU A 1 12 ? -1.722 -0.490 -11.759 1.00 0.00 40 GLU A O 11
ATOM 14762 N N . LEU A 1 13 ? 0.190 0.395 -12.548 1.00 0.00 41 LEU A N 11
ATOM 14763 C CA . LEU A 1 13 ? 0.394 1.265 -11.393 1.00 0.00 41 LEU A CA 11
ATOM 14764 C C . LEU A 1 13 ? 0.393 2.732 -11.811 1.00 0.00 41 LEU A C 11
ATOM 14765 O O . LEU A 1 13 ? 1.448 3.355 -11.934 1.00 0.00 41 LEU A O 11
ATOM 14781 N N . THR A 1 14 ? -0.798 3.279 -12.026 1.00 0.00 42 THR A N 11
ATOM 14782 C CA . THR A 1 14 ? -0.941 4.685 -12.384 1.00 0.00 42 THR A CA 11
ATOM 14783 C C . THR A 1 14 ? -0.685 5.587 -11.181 1.00 0.00 42 THR A C 11
ATOM 14784 O O . THR A 1 14 ? -0.787 5.168 -10.028 1.00 0.00 42 THR A O 11
ATOM 14795 N N . PRO A 1 15 ? -0.346 6.856 -11.453 1.00 0.00 43 PRO A N 11
ATOM 14796 C CA . PRO A 1 15 ? -0.145 7.863 -10.408 1.00 0.00 43 PRO A CA 11
ATOM 14797 C C . PRO A 1 15 ? -1.450 8.246 -9.715 1.00 0.00 43 PRO A C 11
ATOM 14798 O O . PRO A 1 15 ? -1.450 8.635 -8.547 1.00 0.00 43 PRO A O 11
ATOM 14809 N N . GLN A 1 16 ? -2.557 8.133 -10.441 1.00 0.00 44 GLN A N 11
ATOM 14810 C CA . GLN A 1 16 ? -3.868 8.458 -9.891 1.00 0.00 44 GLN A CA 11
ATOM 14811 C C . GLN A 1 16 ? -4.321 7.393 -8.900 1.00 0.00 44 GLN A C 11
ATOM 14812 O O . GLN A 1 16 ? -4.964 7.700 -7.897 1.00 0.00 44 GLN A O 11
ATOM 14826 N N . GLU A 1 17 ? -3.982 6.139 -9.187 1.00 0.00 45 GLU A N 11
ATOM 14827 C CA . GLU A 1 17 ? -4.338 5.032 -8.310 1.00 0.00 45 GLU A CA 11
ATOM 14828 C C . GLU A 1 17 ? -3.394 4.961 -7.113 1.00 0.00 45 GLU A C 11
ATOM 14829 O O . GLU A 1 17 ? -3.790 4.555 -6.019 1.00 0.00 45 GLU A O 11
ATOM 14841 N N . LEU A 1 18 ? -2.145 5.353 -7.329 1.00 0.00 46 LEU A N 11
ATOM 14842 C CA . LEU A 1 18 ? -1.131 5.290 -6.281 1.00 0.00 46 LEU A CA 11
ATOM 14843 C C . LEU A 1 18 ? -1.333 6.403 -5.258 1.00 0.00 46 LEU A C 11
ATOM 14844 O O . LEU A 1 18 ? -1.305 6.163 -4.052 1.00 0.00 46 LEU A O 11
ATOM 14860 N N . GLU A 1 19 ? -1.538 7.622 -5.750 1.00 0.00 47 GLU A N 11
ATOM 14861 C CA . GLU A 1 19 ? -1.660 8.785 -4.880 1.00 0.00 47 GLU A CA 11
ATOM 14862 C C . GLU A 1 19 ? -2.750 8.571 -3.835 1.00 0.00 47 GLU A C 11
ATOM 14863 O O . GLU A 1 19 ? -2.593 8.943 -2.670 1.00 0.00 47 GLU A O 11
ATOM 14875 N N . LEU A 1 20 ? -3.858 7.971 -4.258 1.00 0.00 48 LEU A N 11
ATOM 14876 C CA . LEU A 1 20 ? -4.968 7.689 -3.353 1.00 0.00 48 LEU A CA 11
ATOM 14877 C C . LEU A 1 20 ? -4.520 6.792 -2.204 1.00 0.00 48 LEU A C 11
ATOM 14878 O O . LEU A 1 20 ? -5.082 6.843 -1.108 1.00 0.00 48 LEU A O 11
ATOM 14894 N N . PHE A 1 21 ? -3.506 5.973 -2.460 1.00 0.00 49 PHE A N 11
ATOM 14895 C CA . PHE A 1 21 ? -2.994 5.053 -1.452 1.00 0.00 49 PHE A CA 11
ATOM 14896 C C . PHE A 1 21 ? -2.319 5.814 -0.313 1.00 0.00 49 PHE A C 11
ATOM 14897 O O . PHE A 1 21 ? -2.648 5.621 0.858 1.00 0.00 49 PHE A O 11
ATOM 14914 N N . LYS A 1 22 ? -1.374 6.678 -0.666 1.00 0.00 50 LYS A N 11
ATOM 14915 C CA . LYS A 1 22 ? -0.719 7.538 0.314 1.00 0.00 50 LYS A CA 11
ATOM 14916 C C . LYS A 1 22 ? -1.720 8.499 0.948 1.00 0.00 50 LYS A C 11
ATOM 14917 O O . LYS A 1 22 ? -1.667 8.760 2.149 1.00 0.00 50 LYS A O 11
ATOM 14936 N N . ARG A 1 23 ? -2.632 9.019 0.134 1.00 0.00 51 ARG A N 11
ATOM 14937 C CA . ARG A 1 23 ? -3.681 9.904 0.626 1.00 0.00 51 ARG A CA 11
ATOM 14938 C C . ARG A 1 23 ? -4.503 9.218 1.716 1.00 0.00 51 ARG A C 11
ATOM 14939 O O . ARG A 1 23 ? -4.972 9.864 2.652 1.00 0.00 51 ARG A O 11
ATOM 14960 N N . ALA A 1 24 ? -4.670 7.906 1.585 1.00 0.00 52 ALA A N 11
ATOM 14961 C CA . ALA A 1 24 ? -5.431 7.132 2.558 1.00 0.00 52 ALA A CA 11
ATOM 14962 C C . ALA A 1 24 ? -4.608 6.868 3.814 1.00 0.00 52 ALA A C 11
ATOM 14963 O O . ALA A 1 24 ? -5.087 7.055 4.933 1.00 0.00 52 ALA A O 11
ATOM 14970 N N . MET A 1 25 ? -3.368 6.433 3.623 1.00 0.00 53 MET A N 11
ATOM 14971 C CA . MET A 1 25 ? -2.491 6.103 4.741 1.00 0.00 53 MET A CA 11
ATOM 14972 C C . MET A 1 25 ? -2.069 7.364 5.489 1.00 0.00 53 MET A C 11
ATOM 14973 O O . MET A 1 25 ? -1.576 7.294 6.614 1.00 0.00 53 MET A O 11
ATOM 14987 N N . GLY A 1 26 ? -2.264 8.517 4.856 1.00 0.00 54 GLY A N 11
ATOM 14988 C CA . GLY A 1 26 ? -1.827 9.770 5.444 1.00 0.00 54 GLY A CA 11
ATOM 14989 C C . GLY A 1 26 ? -0.323 9.941 5.387 1.00 0.00 54 GLY A C 11
ATOM 14990 O O . GLY A 1 26 ? 0.263 10.612 6.237 1.00 0.00 54 GLY A O 11
ATOM 14994 N N . ILE A 1 27 ? 0.304 9.334 4.387 1.00 0.00 55 ILE A N 11
ATOM 14995 C CA . ILE A 1 27 ? 1.753 9.408 4.234 1.00 0.00 55 ILE A CA 11
ATOM 14996 C C . ILE A 1 27 ? 2.205 10.841 3.976 1.00 0.00 55 ILE A C 11
ATOM 14997 O O . ILE A 1 27 ? 1.632 11.546 3.144 1.00 0.00 55 ILE A O 11
ATOM 15013 N N . THR A 1 28 ? 3.240 11.267 4.695 1.00 0.00 56 THR A N 11
ATOM 15014 C CA . THR A 1 28 ? 3.760 12.621 4.557 1.00 0.00 56 THR A CA 11
ATOM 15015 C C . THR A 1 28 ? 5.149 12.615 3.931 1.00 0.00 56 THR A C 11
ATOM 15016 O O . THR A 1 28 ? 5.844 11.598 3.910 1.00 0.00 56 THR A O 11
ATOM 15027 N N . PRO A 1 29 ? 5.569 13.779 3.407 1.00 0.00 57 PRO A N 11
ATOM 15028 C CA . PRO A 1 29 ? 6.889 13.938 2.789 1.00 0.00 57 PRO A CA 11
ATOM 15029 C C . PRO A 1 29 ? 8.022 13.782 3.798 1.00 0.00 57 PRO A C 11
ATOM 15030 O O . PRO A 1 29 ? 9.194 13.723 3.425 1.00 0.00 57 PRO A O 11
ATOM 15041 N N . HIS A 1 30 ? 7.666 13.715 5.077 1.00 0.00 58 HIS A N 11
ATOM 15042 C CA . HIS A 1 30 ? 8.648 13.503 6.134 1.00 0.00 58 HIS A CA 11
ATOM 15043 C C . HIS A 1 30 ? 8.947 12.017 6.309 1.00 0.00 58 HIS A C 11
ATOM 15044 O O . HIS A 1 30 ? 10.061 11.636 6.667 1.00 0.00 58 HIS A O 11
ATOM 15058 N N . ASN A 1 31 ? 7.943 11.184 6.054 1.00 0.00 59 ASN A N 11
ATOM 15059 C CA . ASN A 1 31 ? 8.118 9.737 6.114 1.00 0.00 59 ASN A CA 11
ATOM 15060 C C . ASN A 1 31 ? 7.834 9.097 4.757 1.00 0.00 59 ASN A C 11
ATOM 15061 O O . ASN A 1 31 ? 7.631 7.887 4.661 1.00 0.00 59 ASN A O 11
ATOM 15072 N N . TYR A 1 32 ? 7.823 9.918 3.714 1.00 0.00 60 TYR A N 11
ATOM 15073 C CA . TYR A 1 32 ? 7.610 9.426 2.357 1.00 0.00 60 TYR A CA 11
ATOM 15074 C C . TYR A 1 32 ? 8.813 8.627 1.871 1.00 0.00 60 TYR A C 11
ATOM 15075 O O . TYR A 1 32 ? 8.674 7.687 1.089 1.00 0.00 60 TYR A O 11
ATOM 15093 N N . TRP A 1 33 ? 9.996 9.010 2.338 1.00 0.00 61 TRP A N 11
ATOM 15094 C CA . TRP A 1 33 ? 11.214 8.267 2.035 1.00 0.00 61 TRP A CA 11
ATOM 15095 C C . TRP A 1 33 ? 11.213 6.910 2.731 1.00 0.00 61 TRP A C 11
ATOM 15096 O O . TRP A 1 33 ? 11.515 5.889 2.118 1.00 0.00 61 TRP A O 11
ATOM 15117 N N . GLN A 1 34 ? 10.872 6.911 4.016 1.00 0.00 62 GLN A N 11
ATOM 15118 C CA . GLN A 1 34 ? 10.819 5.676 4.790 1.00 0.00 62 GLN A CA 11
ATOM 15119 C C . GLN A 1 34 ? 9.735 4.745 4.257 1.00 0.00 62 GLN A C 11
ATOM 15120 O O . GLN A 1 34 ? 9.874 3.522 4.306 1.00 0.00 62 GLN A O 11
ATOM 15134 N N . TRP A 1 35 ? 8.656 5.330 3.751 1.00 0.00 63 TRP A N 11
ATOM 15135 C CA . TRP A 1 35 ? 7.583 4.557 3.138 1.00 0.00 63 TRP A CA 11
ATOM 15136 C C . TRP A 1 35 ? 7.981 4.087 1.743 1.00 0.00 63 TRP A C 11
ATOM 15137 O O . TRP A 1 35 ? 7.573 3.013 1.299 1.00 0.00 63 TRP A O 11
ATOM 15158 N N . ALA A 1 36 ? 8.780 4.895 1.055 1.00 0.00 64 ALA A N 11
ATOM 15159 C CA . ALA A 1 36 ? 9.244 4.555 -0.284 1.00 0.00 64 ALA A CA 11
ATOM 15160 C C . ALA A 1 36 ? 10.224 3.386 -0.246 1.00 0.00 64 ALA A C 11
ATOM 15161 O O . ALA A 1 36 ? 10.076 2.417 -0.991 1.00 0.00 64 ALA A O 11
ATOM 15168 N N . SER A 1 37 ? 11.221 3.485 0.627 1.00 0.00 65 SER A N 11
ATOM 15169 C CA . SER A 1 37 ? 12.210 2.424 0.778 1.00 0.00 65 SER A CA 11
ATOM 15170 C C . SER A 1 37 ? 11.584 1.181 1.401 1.00 0.00 65 SER A C 11
ATOM 15171 O O . SER A 1 37 ? 12.161 0.095 1.360 1.00 0.00 65 SER A O 11
ATOM 15179 N N . ARG A 1 38 ? 10.400 1.349 1.981 1.00 0.00 66 ARG A N 11
ATOM 15180 C CA . ARG A 1 38 ? 9.726 0.257 2.671 1.00 0.00 66 ARG A CA 11
ATOM 15181 C C . ARG A 1 38 ? 8.897 -0.575 1.697 1.00 0.00 66 ARG A C 11
ATOM 15182 O O . ARG A 1 38 ? 8.973 -1.805 1.692 1.00 0.00 66 ARG A O 11
ATOM 15203 N N . THR A 1 39 ? 8.105 0.103 0.871 1.00 0.00 67 THR A N 11
ATOM 15204 C CA . THR A 1 39 ? 7.153 -0.571 -0.001 1.00 0.00 67 THR A CA 11
ATOM 15205 C C . THR A 1 39 ? 7.792 -0.939 -1.335 1.00 0.00 67 THR A C 11
ATOM 15206 O O . THR A 1 39 ? 7.100 -1.284 -2.292 1.00 0.00 67 THR A O 11
ATOM 15217 N N . ASN A 1 40 ? 9.118 -0.861 -1.391 1.00 0.00 68 ASN A N 11
ATOM 15218 C CA . ASN A 1 40 ? 9.843 -1.082 -2.637 1.00 0.00 68 ASN A CA 11
ATOM 15219 C C . ASN A 1 40 ? 9.351 -0.136 -3.728 1.00 0.00 68 ASN A C 11
ATOM 15220 O O . ASN A 1 40 ? 8.869 -0.573 -4.773 1.00 0.00 68 ASN A O 11
ATOM 15231 N N . ASN A 1 41 ? 9.473 1.163 -3.478 1.00 0.00 69 ASN A N 11
ATOM 15232 C CA . ASN A 1 41 ? 9.030 2.172 -4.433 1.00 0.00 69 ASN A CA 11
ATOM 15233 C C . ASN A 1 41 ? 7.522 2.098 -4.642 1.00 0.00 69 ASN A C 11
ATOM 15234 O O . ASN A 1 41 ? 7.022 2.340 -5.741 1.00 0.00 69 ASN A O 11
ATOM 15245 N N . PHE A 1 42 ? 6.798 1.760 -3.580 1.00 0.00 70 PHE A N 11
ATOM 15246 C CA . PHE A 1 42 ? 5.348 1.625 -3.651 1.00 0.00 70 PHE A CA 11
ATOM 15247 C C . PHE A 1 42 ? 4.943 0.731 -4.820 1.00 0.00 70 PHE A C 11
ATOM 15248 O O . PHE A 1 42 ? 3.960 0.999 -5.510 1.00 0.00 70 PHE A O 11
ATOM 15265 N N . LYS A 1 43 ? 5.708 -0.335 -5.033 1.00 0.00 71 LYS A N 11
ATOM 15266 C CA . LYS A 1 43 ? 5.410 -1.291 -6.094 1.00 0.00 71 LYS A CA 11
ATOM 15267 C C . LYS A 1 43 ? 4.315 -2.261 -5.659 1.00 0.00 71 LYS A C 11
ATOM 15268 O O . LYS A 1 43 ? 4.599 -3.348 -5.153 1.00 0.00 71 LYS A O 11
ATOM 15287 N N . LEU A 1 44 ? 3.064 -1.862 -5.861 1.00 0.00 72 LEU A N 11
ATOM 15288 C CA . LEU A 1 44 ? 1.926 -2.659 -5.416 1.00 0.00 72 LEU A CA 11
ATOM 15289 C C . LEU A 1 44 ? 1.021 -3.016 -6.590 1.00 0.00 72 LEU A C 11
ATOM 15290 O O . LEU A 1 44 ? 0.892 -2.249 -7.545 1.00 0.00 72 LEU A O 11
ATOM 15306 N N . LEU A 1 45 ? 0.391 -4.184 -6.511 1.00 0.00 73 LEU A N 11
ATOM 15307 C CA . LEU A 1 45 ? -0.473 -4.662 -7.586 1.00 0.00 73 LEU A CA 11
ATOM 15308 C C . LEU A 1 45 ? -1.784 -5.207 -7.028 1.00 0.00 73 LEU A C 11
ATOM 15309 O O . LEU A 1 45 ? -1.819 -5.776 -5.937 1.00 0.00 73 LEU A O 11
ATOM 15325 N N . THR A 1 46 ? -2.863 -5.028 -7.785 1.00 0.00 74 THR A N 11
ATOM 15326 C CA . THR A 1 46 ? -4.161 -5.570 -7.403 1.00 0.00 74 THR A CA 11
ATOM 15327 C C . THR A 1 46 ? -5.177 -5.405 -8.528 1.00 0.00 74 THR A C 11
ATOM 15328 O O . THR A 1 46 ? -5.037 -4.526 -9.380 1.00 0.00 74 THR A O 11
ATOM 15339 N N . ASP A 1 47 ? -6.200 -6.251 -8.524 1.00 0.00 75 ASP A N 11
ATOM 15340 C CA . ASP A 1 47 ? -7.428 -5.972 -9.261 1.00 0.00 75 ASP A CA 11
ATOM 15341 C C . ASP A 1 47 ? -8.645 -6.491 -8.504 1.00 0.00 75 ASP A C 11
ATOM 15342 O O . ASP A 1 47 ? -8.802 -7.695 -8.310 1.00 0.00 75 ASP A O 11
ATOM 15351 N N . GLY A 1 48 ? -9.506 -5.571 -8.078 1.00 0.00 76 GLY A N 11
ATOM 15352 C CA . GLY A 1 48 ? -10.672 -5.949 -7.300 1.00 0.00 76 GLY A CA 11
ATOM 15353 C C . GLY A 1 48 ? -10.320 -6.834 -6.120 1.00 0.00 76 GLY A C 11
ATOM 15354 O O . GLY A 1 48 ? -11.172 -7.550 -5.598 1.00 0.00 76 GLY A O 11
ATOM 15358 N N . GLU A 1 49 ? -9.059 -6.784 -5.700 1.00 0.00 77 GLU A N 11
ATOM 15359 C CA . GLU A 1 49 ? -8.564 -7.678 -4.660 1.00 0.00 77 GLU A CA 11
ATOM 15360 C C . GLU A 1 49 ? -7.642 -6.935 -3.697 1.00 0.00 77 GLU A C 11
ATOM 15361 O O . GLU A 1 49 ? -7.463 -5.722 -3.805 1.00 0.00 77 GLU A O 11
ATOM 15373 N N . TRP A 1 50 ? -7.061 -7.672 -2.758 1.00 0.00 78 TRP A N 11
ATOM 15374 C CA . TRP A 1 50 ? -6.150 -7.085 -1.782 1.00 0.00 78 TRP A CA 11
ATOM 15375 C C . TRP A 1 50 ? -4.885 -6.567 -2.460 1.00 0.00 78 TRP A C 11
ATOM 15376 O O . TRP A 1 50 ? -4.452 -7.105 -3.478 1.00 0.00 78 TRP A O 11
ATOM 15397 N N . VAL A 1 51 ? -4.298 -5.522 -1.887 1.00 0.00 79 VAL A N 11
ATOM 15398 C CA . VAL A 1 51 ? -3.020 -5.007 -2.364 1.00 0.00 79 VAL A CA 11
ATOM 15399 C C . VAL A 1 51 ? -1.857 -5.643 -1.614 1.00 0.00 79 VAL A C 11
ATOM 15400 O O . VAL A 1 51 ? -1.845 -5.680 -0.383 1.00 0.00 79 VAL A O 11
ATOM 15413 N N . TRP A 1 52 ? -0.880 -6.144 -2.362 1.00 0.00 80 TRP A N 11
ATOM 15414 C CA . TRP A 1 52 ? 0.339 -6.683 -1.767 1.00 0.00 80 TRP A CA 11
ATOM 15415 C C . TRP A 1 52 ? 1.577 -6.087 -2.428 1.00 0.00 80 TRP A C 11
ATOM 15416 O O . TRP A 1 52 ? 1.479 -5.384 -3.435 1.00 0.00 80 TRP A O 11
ATOM 15437 N N . VAL A 1 53 ? 2.742 -6.374 -1.857 1.00 0.00 81 VAL A N 11
ATOM 15438 C CA . VAL A 1 53 ? 4.000 -5.867 -2.390 1.00 0.00 81 VAL A CA 11
ATOM 15439 C C . VAL A 1 53 ? 4.633 -6.865 -3.354 1.00 0.00 81 VAL A C 11
ATOM 15440 O O . VAL A 1 53 ? 4.831 -8.031 -3.013 1.00 0.00 81 VAL A O 11
ATOM 15453 N N . GLU A 1 54 ? 4.947 -6.400 -4.559 1.00 0.00 82 GLU A N 11
ATOM 15454 C CA . GLU A 1 54 ? 5.529 -7.261 -5.581 1.00 0.00 82 GLU A CA 11
ATOM 15455 C C . GLU A 1 54 ? 6.821 -7.902 -5.082 1.00 0.00 82 GLU A C 11
ATOM 15456 O O . GLU A 1 54 ? 7.661 -7.240 -4.475 1.00 0.00 82 GLU A O 11
ATOM 15468 N N . GLY A 1 55 ? 6.973 -9.196 -5.343 1.00 0.00 83 GLY A N 11
ATOM 15469 C CA . GLY A 1 55 ? 8.219 -9.874 -5.038 1.00 0.00 83 GLY A CA 11
ATOM 15470 C C . GLY A 1 55 ? 8.238 -10.448 -3.635 1.00 0.00 83 GLY A C 11
ATOM 15471 O O . GLY A 1 55 ? 8.979 -11.389 -3.352 1.00 0.00 83 GLY A O 11
ATOM 15475 N N . TYR A 1 56 ? 7.424 -9.879 -2.754 1.00 0.00 84 TYR A N 11
ATOM 15476 C CA . TYR A 1 56 ? 7.457 -10.236 -1.340 1.00 0.00 84 TYR A CA 11
ATOM 15477 C C . TYR A 1 56 ? 6.359 -11.243 -1.008 1.00 0.00 84 TYR A C 11
ATOM 15478 O O . TYR A 1 56 ? 5.800 -11.227 0.089 1.00 0.00 84 TYR A O 11
ATOM 15496 N N . GLU A 1 57 ? 6.058 -12.118 -1.962 1.00 0.00 85 GLU A N 11
ATOM 15497 C CA . GLU A 1 57 ? 5.125 -13.212 -1.727 1.00 0.00 85 GLU A CA 11
ATOM 15498 C C . GLU A 1 57 ? 5.654 -14.158 -0.653 1.00 0.00 85 GLU A C 11
ATOM 15499 O O . GLU A 1 57 ? 4.885 -14.845 0.017 1.00 0.00 85 GLU A O 11
ATOM 15511 N N . GLU A 1 58 ? 6.974 -14.187 -0.497 1.00 0.00 86 GLU A N 11
ATOM 15512 C CA . GLU A 1 58 ? 7.599 -14.935 0.588 1.00 0.00 86 GLU A CA 11
ATOM 15513 C C . GLU A 1 58 ? 7.347 -14.257 1.931 1.00 0.00 86 GLU A C 11
ATOM 15514 O O . GLU A 1 58 ? 7.552 -14.854 2.988 1.00 0.00 86 GLU A O 11
ATOM 15526 N N . HIS A 1 59 ? 6.900 -13.006 1.882 1.00 0.00 87 HIS A N 11
ATOM 15527 C CA . HIS A 1 59 ? 6.600 -12.253 3.095 1.00 0.00 87 HIS A CA 11
ATOM 15528 C C . HIS A 1 59 ? 5.101 -12.255 3.378 1.00 0.00 87 HIS A C 11
ATOM 15529 O O . HIS A 1 59 ? 4.596 -11.396 4.103 1.00 0.00 87 HIS A O 11
ATOM 15543 N N . ILE A 1 60 ? 4.396 -13.223 2.802 1.00 0.00 88 ILE A N 11
ATOM 15544 C CA . ILE A 1 60 ? 2.959 -13.350 3.012 1.00 0.00 88 ILE A CA 11
ATOM 15545 C C . ILE A 1 60 ? 2.640 -14.521 3.935 1.00 0.00 88 ILE A C 11
ATOM 15546 O O . ILE A 1 60 ? 3.291 -15.564 3.879 1.00 0.00 88 ILE A O 11
ATOM 15562 N N . GLY A 1 61 ? 1.631 -14.343 4.783 1.00 0.00 89 GLY A N 11
ATOM 15563 C CA . GLY A 1 61 ? 1.235 -15.396 5.699 1.00 0.00 89 GLY A CA 11
ATOM 15564 C C . GLY A 1 61 ? 2.210 -15.562 6.847 1.00 0.00 89 GLY A C 11
ATOM 15565 O O . GLY A 1 61 ? 2.233 -16.602 7.508 1.00 0.00 89 GLY A O 11
ATOM 15569 N N . LYS A 1 62 ? 3.019 -14.537 7.088 1.00 0.00 90 LYS A N 11
ATOM 15570 C CA . LYS A 1 62 ? 3.949 -14.541 8.212 1.00 0.00 90 LYS A CA 11
ATOM 15571 C C . LYS A 1 62 ? 3.226 -14.222 9.516 1.00 0.00 90 LYS A C 11
ATOM 15572 O O . LYS A 1 62 ? 2.029 -13.938 9.519 1.00 0.00 90 LYS A O 11
ATOM 15591 N N . GLN A 1 63 ? 3.963 -14.268 10.622 1.00 0.00 91 GLN A N 11
ATOM 15592 C CA . GLN A 1 63 ? 3.386 -14.000 11.934 1.00 0.00 91 GLN A CA 11
ATOM 15593 C C . GLN A 1 63 ? 3.913 -12.684 12.500 1.00 0.00 91 GLN A C 11
ATOM 15594 O O . GLN A 1 63 ? 4.398 -12.631 13.631 1.00 0.00 91 GLN A O 11
ATOM 15608 N N . LEU A 1 64 ? 3.815 -11.624 11.706 1.00 0.00 92 LEU A N 11
ATOM 15609 C CA . LEU A 1 64 ? 4.314 -10.315 12.112 1.00 0.00 92 LEU A CA 11
ATOM 15610 C C . LEU A 1 64 ? 3.162 -9.364 12.420 1.00 0.00 92 LEU A C 11
ATOM 15611 O O . LEU A 1 64 ? 2.031 -9.554 11.972 1.00 0.00 92 LEU A O 11
ATOM 15627 N N . PRO A 1 65 ? 3.454 -8.313 13.202 1.00 0.00 93 PRO A N 11
ATOM 15628 C CA . PRO A 1 65 ? 2.474 -7.273 13.529 1.00 0.00 93 PRO A CA 11
ATOM 15629 C C . PRO A 1 65 ? 2.155 -6.381 12.334 1.00 0.00 93 PRO A C 11
ATOM 15630 O O . PRO A 1 65 ? 2.761 -6.512 11.270 1.00 0.00 93 PRO A O 11
ATOM 15641 N N . LEU A 1 66 ? 1.202 -5.475 12.517 1.00 0.00 94 LEU A N 11
ATOM 15642 C CA . LEU A 1 66 ? 0.823 -4.540 11.462 1.00 0.00 94 LEU A CA 11
ATOM 15643 C C . LEU A 1 66 ? 1.930 -3.517 11.219 1.00 0.00 94 LEU A C 11
ATOM 15644 O O . LEU A 1 66 ? 2.004 -2.911 10.151 1.00 0.00 94 LEU A O 11
ATOM 15660 N N . ASN A 1 67 ? 2.790 -3.333 12.216 1.00 0.00 95 ASN A N 11
ATOM 15661 C CA . ASN A 1 67 ? 3.915 -2.415 12.096 1.00 0.00 95 ASN A CA 11
ATOM 15662 C C . ASN A 1 67 ? 4.756 -2.743 10.865 1.00 0.00 95 ASN A C 11
ATOM 15663 O O . ASN A 1 67 ? 5.356 -1.856 10.258 1.00 0.00 95 ASN A O 11
ATOM 15674 N N . GLN A 1 68 ? 4.790 -4.020 10.503 1.00 0.00 96 GLN A N 11
ATOM 15675 C CA . GLN A 1 68 ? 5.568 -4.468 9.353 1.00 0.00 96 GLN A CA 11
ATOM 15676 C C . GLN A 1 68 ? 4.692 -5.229 8.365 1.00 0.00 96 GLN A C 11
ATOM 15677 O O . GLN A 1 68 ? 5.163 -6.124 7.664 1.00 0.00 96 GLN A O 11
ATOM 15691 N N . ALA A 1 69 ? 3.415 -4.866 8.313 1.00 0.00 97 ALA A N 11
ATOM 15692 C CA . ALA A 1 69 ? 2.478 -5.497 7.391 1.00 0.00 97 ALA A CA 11
ATOM 15693 C C . ALA A 1 69 ? 2.726 -5.039 5.958 1.00 0.00 97 ALA A C 11
ATOM 15694 O O . ALA A 1 69 ? 2.725 -3.843 5.670 1.00 0.00 97 ALA A O 11
ATOM 15701 N N . ARG A 1 70 ? 2.939 -6.000 5.064 1.00 0.00 98 ARG A N 11
ATOM 15702 C CA . ARG A 1 70 ? 3.280 -5.694 3.681 1.00 0.00 98 ARG A CA 11
ATOM 15703 C C . ARG A 1 70 ? 2.118 -6.023 2.748 1.00 0.00 98 ARG A C 11
ATOM 15704 O O . ARG A 1 70 ? 2.307 -6.633 1.697 1.00 0.00 98 ARG A O 11
ATOM 15725 N N . ALA A 1 71 ? 0.916 -5.615 3.143 1.00 0.00 99 ALA A N 11
ATOM 15726 C CA . ALA A 1 71 ? -0.254 -5.744 2.284 1.00 0.00 99 ALA A CA 11
ATOM 15727 C C . ALA A 1 71 ? -1.480 -5.105 2.925 1.00 0.00 99 ALA A C 11
ATOM 15728 O O . ALA A 1 71 ? -1.545 -4.953 4.145 1.00 0.00 99 ALA A O 11
ATOM 15735 N N . TRP A 1 72 ? -2.448 -4.730 2.097 1.00 0.00 100 TRP A N 11
ATOM 15736 C CA . TRP A 1 72 ? -3.689 -4.140 2.589 1.00 0.00 100 TRP A CA 11
ATOM 15737 C C . TRP A 1 72 ? -4.855 -4.480 1.668 1.00 0.00 100 TRP A C 11
ATOM 15738 O O . TRP A 1 72 ? -4.657 -4.898 0.528 1.00 0.00 100 TRP A O 11
ATOM 15759 N N . SER A 1 73 ? -6.073 -4.297 2.170 1.00 0.00 101 SER A N 11
ATOM 15760 C CA . SER A 1 73 ? -7.272 -4.553 1.381 1.00 0.00 101 SER A CA 11
ATOM 15761 C C . SER A 1 73 ? -7.866 -3.249 0.856 1.00 0.00 101 SER A C 11
ATOM 15762 O O . SER A 1 73 ? -7.777 -2.208 1.506 1.00 0.00 101 SER A O 11
ATOM 15770 N N . TRP A 1 74 ? -8.471 -3.315 -0.325 1.00 0.00 102 TRP A N 11
ATOM 15771 C CA . TRP A 1 74 ? -9.224 -2.187 -0.862 1.00 0.00 102 TRP A CA 11
ATOM 15772 C C . TRP A 1 74 ? -10.300 -1.733 0.119 1.00 0.00 102 TRP A C 11
ATOM 15773 O O . TRP A 1 74 ? -10.657 -0.557 0.159 1.00 0.00 102 TRP A O 11
ATOM 15794 N N . GLU A 1 75 ? -10.811 -2.674 0.906 1.00 0.00 103 GLU A N 11
ATOM 15795 C CA . GLU A 1 75 ? -11.815 -2.360 1.917 1.00 0.00 103 GLU A CA 11
ATOM 15796 C C . GLU A 1 75 ? -11.210 -1.530 3.045 1.00 0.00 103 GLU A C 11
ATOM 15797 O O . GLU A 1 75 ? -11.909 -0.766 3.712 1.00 0.00 103 GLU A O 11
ATOM 15809 N N . PHE A 1 76 ? -9.907 -1.687 3.253 1.00 0.00 104 PHE A N 11
ATOM 15810 C CA . PHE A 1 76 ? -9.187 -0.878 4.231 1.00 0.00 104 PHE A CA 11
ATOM 15811 C C . PHE A 1 76 ? -8.847 0.494 3.656 1.00 0.00 104 PHE A C 11
ATOM 15812 O O . PHE A 1 76 ? -8.955 1.510 4.344 1.00 0.00 104 PHE A O 11
ATOM 15829 N N . ILE A 1 77 ? -8.435 0.515 2.393 1.00 0.00 105 ILE A N 11
ATOM 15830 C CA . ILE A 1 77 ? -8.135 1.765 1.708 1.00 0.00 105 ILE A CA 11
ATOM 15831 C C . ILE A 1 77 ? -9.373 2.651 1.614 1.00 0.00 105 ILE A C 11
ATOM 15832 O O . ILE A 1 77 ? -9.348 3.817 2.009 1.00 0.00 105 ILE A O 11
ATOM 15848 N N . LYS A 1 78 ? -10.457 2.089 1.090 1.00 0.00 106 LYS A N 11
ATOM 15849 C CA . LYS A 1 78 ? -11.694 2.839 0.902 1.00 0.00 106 LYS A CA 11
ATOM 15850 C C . LYS A 1 78 ? -12.233 3.341 2.237 1.00 0.00 106 LYS A C 11
ATOM 15851 O O . LYS A 1 78 ? -12.576 4.514 2.378 1.00 0.00 106 LYS A O 11
ATOM 15870 N N . ASN A 1 79 ? -12.305 2.445 3.215 1.00 0.00 107 ASN A N 11
ATOM 15871 C CA . ASN A 1 79 ? -12.845 2.787 4.526 1.00 0.00 107 ASN A CA 11
ATOM 15872 C C . ASN A 1 79 ? -12.011 3.875 5.192 1.00 0.00 107 ASN A C 11
ATOM 15873 O O . ASN A 1 79 ? -12.550 4.804 5.794 1.00 0.00 107 ASN A O 11
ATOM 15884 N N . ARG A 1 80 ? -10.693 3.756 5.078 1.00 0.00 108 ARG A N 11
ATOM 15885 C CA . ARG A 1 80 ? -9.784 4.747 5.642 1.00 0.00 108 ARG A CA 11
ATOM 15886 C C . ARG A 1 80 ? -10.000 6.113 4.996 1.00 0.00 108 ARG A C 11
ATOM 15887 O O . ARG A 1 80 ? -10.015 7.139 5.678 1.00 0.00 108 ARG A O 11
ATOM 15908 N N . LEU A 1 81 ? -10.163 6.118 3.678 1.00 0.00 109 LEU A N 11
ATOM 15909 C CA . LEU A 1 81 ? -10.504 7.339 2.955 1.00 0.00 109 LEU A CA 11
ATOM 15910 C C . LEU A 1 81 ? -11.821 7.919 3.457 1.00 0.00 109 LEU A C 11
ATOM 15911 O O . LEU A 1 81 ? -11.942 9.128 3.662 1.00 0.00 109 LEU A O 11
ATOM 15927 N N . LYS A 1 82 ? -12.807 7.051 3.656 1.00 0.00 110 LYS A N 11
ATOM 15928 C CA . LYS A 1 82 ? -14.107 7.472 4.163 1.00 0.00 110 LYS A CA 11
ATOM 15929 C C . LYS A 1 82 ? -13.973 8.106 5.544 1.00 0.00 110 LYS A C 11
ATOM 15930 O O . LYS A 1 82 ? -14.694 9.044 5.879 1.00 0.00 110 LYS A O 11
ATOM 15949 N N . GLU A 1 83 ? -13.043 7.587 6.341 1.00 0.00 111 GLU A N 11
ATOM 15950 C CA . GLU A 1 83 ? -12.771 8.144 7.661 1.00 0.00 111 GLU A CA 11
ATOM 15951 C C . GLU A 1 83 ? -12.265 9.579 7.553 1.00 0.00 111 GLU A C 11
ATOM 15952 O O . GLU A 1 83 ? -12.408 10.372 8.483 1.00 0.00 111 GLU A O 11
ATOM 15964 N N . LEU A 1 84 ? -11.669 9.905 6.410 1.00 0.00 112 LEU A N 11
ATOM 15965 C CA . LEU A 1 84 ? -11.098 11.229 6.196 1.00 0.00 112 LEU A CA 11
ATOM 15966 C C . LEU A 1 84 ? -12.193 12.260 5.939 1.00 0.00 112 LEU A C 11
ATOM 15967 O O . LEU A 1 84 ? -12.006 13.452 6.180 1.00 0.00 112 LEU A O 11
ATOM 15983 N N . ASN A 1 85 ? -13.336 11.791 5.453 1.00 0.00 113 ASN A N 11
ATOM 15984 C CA . ASN A 1 85 ? -14.467 12.670 5.178 1.00 0.00 113 ASN A CA 11
ATOM 15985 C C . ASN A 1 85 ? -15.583 12.456 6.198 1.00 0.00 113 ASN A C 11
ATOM 15986 O O . ASN A 1 85 ? -16.507 11.675 5.968 1.00 0.00 113 ASN A O 11
ATOM 15997 N N . LEU A 1 86 ? -15.490 13.157 7.323 1.00 0.00 114 LEU A N 11
ATOM 15998 C CA . LEU A 1 86 ? -16.484 13.032 8.384 1.00 0.00 114 LEU A CA 11
ATOM 15999 C C . LEU A 1 86 ? -17.753 13.802 8.034 1.00 0.00 114 LEU A C 11
ATOM 16000 O O . LEU A 1 86 ? -18.811 13.210 7.824 1.00 0.00 114 LEU A O 11
ATOM 16017 N N . GLY A 1 1 ? -13.182 -21.750 -18.604 1.00 0.00 29 GLY A N 12
ATOM 16018 C CA . GLY A 1 1 ? -14.615 -21.586 -18.772 1.00 0.00 29 GLY A CA 12
ATOM 16019 C C . GLY A 1 1 ? -15.022 -21.498 -20.229 1.00 0.00 29 GLY A C 12
ATOM 16020 O O . GLY A 1 1 ? -15.300 -22.516 -20.866 1.00 0.00 29 GLY A O 12
ATOM 16026 N N . SER A 1 2 ? -15.058 -20.281 -20.759 1.00 0.00 30 SER A N 12
ATOM 16027 C CA . SER A 1 2 ? -15.338 -20.071 -22.176 1.00 0.00 30 SER A CA 12
ATOM 16028 C C . SER A 1 2 ? -14.048 -20.088 -22.991 1.00 0.00 30 SER A C 12
ATOM 16029 O O . SER A 1 2 ? -13.040 -20.646 -22.562 1.00 0.00 30 SER A O 12
ATOM 16037 N N . GLU A 1 3 ? -14.091 -19.471 -24.168 1.00 0.00 31 GLU A N 12
ATOM 16038 C CA . GLU A 1 3 ? -12.997 -19.578 -25.124 1.00 0.00 31 GLU A CA 12
ATOM 16039 C C . GLU A 1 3 ? -11.865 -18.618 -24.770 1.00 0.00 31 GLU A C 12
ATOM 16040 O O . GLU A 1 3 ? -11.154 -18.819 -23.787 1.00 0.00 31 GLU A O 12
ATOM 16052 N N . GLU A 1 4 ? -11.704 -17.577 -25.579 1.00 0.00 32 GLU A N 12
ATOM 16053 C CA . GLU A 1 4 ? -10.422 -16.890 -25.694 1.00 0.00 32 GLU A CA 12
ATOM 16054 C C . GLU A 1 4 ? -10.162 -16.018 -24.469 1.00 0.00 32 GLU A C 12
ATOM 16055 O O . GLU A 1 4 ? -9.046 -15.969 -23.953 1.00 0.00 32 GLU A O 12
ATOM 16067 N N . LYS A 1 5 ? -11.201 -15.331 -24.009 1.00 0.00 33 LYS A N 12
ATOM 16068 C CA . LYS A 1 5 ? -11.031 -14.072 -23.294 1.00 0.00 33 LYS A CA 12
ATOM 16069 C C . LYS A 1 5 ? -9.999 -14.214 -22.179 1.00 0.00 33 LYS A C 12
ATOM 16070 O O . LYS A 1 5 ? -9.694 -15.323 -21.743 1.00 0.00 33 LYS A O 12
ATOM 16089 N N . GLU A 1 6 ? -9.468 -13.085 -21.721 1.00 0.00 34 GLU A N 12
ATOM 16090 C CA . GLU A 1 6 ? -8.216 -13.076 -20.975 1.00 0.00 34 GLU A CA 12
ATOM 16091 C C . GLU A 1 6 ? -8.452 -13.439 -19.512 1.00 0.00 34 GLU A C 12
ATOM 16092 O O . GLU A 1 6 ? -9.568 -13.776 -19.118 1.00 0.00 34 GLU A O 12
ATOM 16104 N N . GLU A 1 7 ? -7.393 -13.368 -18.713 1.00 0.00 35 GLU A N 12
ATOM 16105 C CA . GLU A 1 7 ? -7.474 -13.736 -17.303 1.00 0.00 35 GLU A CA 12
ATOM 16106 C C . GLU A 1 7 ? -7.980 -12.567 -16.462 1.00 0.00 35 GLU A C 12
ATOM 16107 O O . GLU A 1 7 ? -8.454 -12.752 -15.343 1.00 0.00 35 GLU A O 12
ATOM 16119 N N . LYS A 1 8 ? -7.873 -11.362 -17.012 1.00 0.00 36 LYS A N 12
ATOM 16120 C CA . LYS A 1 8 ? -8.147 -10.148 -16.254 1.00 0.00 36 LYS A CA 12
ATOM 16121 C C . LYS A 1 8 ? -7.119 -9.957 -15.143 1.00 0.00 36 LYS A C 12
ATOM 16122 O O . LYS A 1 8 ? -7.468 -9.911 -13.963 1.00 0.00 36 LYS A O 12
ATOM 16141 N N . LYS A 1 9 ? -5.853 -9.844 -15.528 1.00 0.00 37 LYS A N 12
ATOM 16142 C CA . LYS A 1 9 ? -4.771 -9.680 -14.562 1.00 0.00 37 LYS A CA 12
ATOM 16143 C C . LYS A 1 9 ? -4.875 -8.334 -13.854 1.00 0.00 37 LYS A C 12
ATOM 16144 O O . LYS A 1 9 ? -5.680 -7.481 -14.230 1.00 0.00 37 LYS A O 12
ATOM 16163 N N . VAL A 1 10 ? -4.056 -8.149 -12.823 1.00 0.00 38 VAL A N 12
ATOM 16164 C CA . VAL A 1 10 ? -4.150 -6.969 -11.972 1.00 0.00 38 VAL A CA 12
ATOM 16165 C C . VAL A 1 10 ? -3.928 -5.692 -12.776 1.00 0.00 38 VAL A C 12
ATOM 16166 O O . VAL A 1 10 ? -3.432 -5.735 -13.903 1.00 0.00 38 VAL A O 12
ATOM 16179 N N . ARG A 1 11 ? -4.297 -4.559 -12.190 1.00 0.00 39 ARG A N 12
ATOM 16180 C CA . ARG A 1 11 ? -4.082 -3.265 -12.826 1.00 0.00 39 ARG A CA 12
ATOM 16181 C C . ARG A 1 11 ? -2.695 -2.720 -12.497 1.00 0.00 39 ARG A C 12
ATOM 16182 O O . ARG A 1 11 ? -2.110 -3.065 -11.469 1.00 0.00 39 ARG A O 12
ATOM 16203 N N . GLU A 1 12 ? -2.173 -1.871 -13.376 1.00 0.00 40 GLU A N 12
ATOM 16204 C CA . GLU A 1 12 ? -0.743 -1.592 -13.413 1.00 0.00 40 GLU A CA 12
ATOM 16205 C C . GLU A 1 12 ? -0.388 -0.447 -12.468 1.00 0.00 40 GLU A C 12
ATOM 16206 O O . GLU A 1 12 ? -1.268 0.188 -11.885 1.00 0.00 40 GLU A O 12
ATOM 16218 N N . LEU A 1 13 ? 0.906 -0.189 -12.322 1.00 0.00 41 LEU A N 12
ATOM 16219 C CA . LEU A 1 13 ? 1.385 0.827 -11.389 1.00 0.00 41 LEU A CA 12
ATOM 16220 C C . LEU A 1 13 ? 1.173 2.227 -11.954 1.00 0.00 41 LEU A C 12
ATOM 16221 O O . LEU A 1 13 ? 2.120 2.882 -12.390 1.00 0.00 41 LEU A O 12
ATOM 16237 N N . THR A 1 14 ? -0.076 2.683 -11.941 1.00 0.00 42 THR A N 12
ATOM 16238 C CA . THR A 1 14 ? -0.408 4.017 -12.427 1.00 0.00 42 THR A CA 12
ATOM 16239 C C . THR A 1 14 ? -0.203 5.065 -11.339 1.00 0.00 42 THR A C 12
ATOM 16240 O O . THR A 1 14 ? -0.246 4.772 -10.145 1.00 0.00 42 THR A O 12
ATOM 16251 N N . PRO A 1 15 ? 0.026 6.317 -11.758 1.00 0.00 43 PRO A N 12
ATOM 16252 C CA . PRO A 1 15 ? 0.132 7.454 -10.840 1.00 0.00 43 PRO A CA 12
ATOM 16253 C C . PRO A 1 15 ? -1.163 7.703 -10.072 1.00 0.00 43 PRO A C 12
ATOM 16254 O O . PRO A 1 15 ? -1.144 8.224 -8.959 1.00 0.00 43 PRO A O 12
ATOM 16265 N N . GLN A 1 16 ? -2.284 7.327 -10.679 1.00 0.00 44 GLN A N 12
ATOM 16266 C CA . GLN A 1 16 ? -3.582 7.443 -10.022 1.00 0.00 44 GLN A CA 12
ATOM 16267 C C . GLN A 1 16 ? -3.707 6.439 -8.881 1.00 0.00 44 GLN A C 12
ATOM 16268 O O . GLN A 1 16 ? -4.144 6.785 -7.784 1.00 0.00 44 GLN A O 12
ATOM 16282 N N . GLU A 1 17 ? -3.323 5.195 -9.149 1.00 0.00 45 GLU A N 12
ATOM 16283 C CA . GLU A 1 17 ? -3.499 4.117 -8.183 1.00 0.00 45 GLU A CA 12
ATOM 16284 C C . GLU A 1 17 ? -2.489 4.236 -7.044 1.00 0.00 45 GLU A C 12
ATOM 16285 O O . GLU A 1 17 ? -2.766 3.846 -5.909 1.00 0.00 45 GLU A O 12
ATOM 16297 N N . LEU A 1 18 ? -1.316 4.776 -7.357 1.00 0.00 46 LEU A N 12
ATOM 16298 C CA . LEU A 1 18 ? -0.252 4.915 -6.370 1.00 0.00 46 LEU A CA 12
ATOM 16299 C C . LEU A 1 18 ? -0.496 6.123 -5.470 1.00 0.00 46 LEU A C 12
ATOM 16300 O O . LEU A 1 18 ? -0.195 6.091 -4.278 1.00 0.00 46 LEU A O 12
ATOM 16316 N N . GLU A 1 19 ? -1.047 7.185 -6.051 1.00 0.00 47 GLU A N 12
ATOM 16317 C CA . GLU A 1 19 ? -1.334 8.402 -5.301 1.00 0.00 47 GLU A CA 12
ATOM 16318 C C . GLU A 1 19 ? -2.486 8.179 -4.326 1.00 0.00 47 GLU A C 12
ATOM 16319 O O . GLU A 1 19 ? -2.396 8.540 -3.150 1.00 0.00 47 GLU A O 12
ATOM 16331 N N . LEU A 1 20 ? -3.565 7.585 -4.818 1.00 0.00 48 LEU A N 12
ATOM 16332 C CA . LEU A 1 20 ? -4.729 7.296 -3.988 1.00 0.00 48 LEU A CA 12
ATOM 16333 C C . LEU A 1 20 ? -4.359 6.360 -2.841 1.00 0.00 48 LEU A C 12
ATOM 16334 O O . LEU A 1 20 ? -4.975 6.393 -1.775 1.00 0.00 48 LEU A O 12
ATOM 16350 N N . PHE A 1 21 ? -3.351 5.525 -3.068 1.00 0.00 49 PHE A N 12
ATOM 16351 C CA . PHE A 1 21 ? -2.867 4.613 -2.038 1.00 0.00 49 PHE A CA 12
ATOM 16352 C C . PHE A 1 21 ? -2.257 5.383 -0.871 1.00 0.00 49 PHE A C 12
ATOM 16353 O O . PHE A 1 21 ? -2.708 5.269 0.268 1.00 0.00 49 PHE A O 12
ATOM 16370 N N . LYS A 1 22 ? -1.226 6.170 -1.164 1.00 0.00 50 LYS A N 12
ATOM 16371 C CA . LYS A 1 22 ? -0.555 6.964 -0.143 1.00 0.00 50 LYS A CA 12
ATOM 16372 C C . LYS A 1 22 ? -1.492 8.027 0.425 1.00 0.00 50 LYS A C 12
ATOM 16373 O O . LYS A 1 22 ? -1.363 8.426 1.580 1.00 0.00 50 LYS A O 12
ATOM 16392 N N . ARG A 1 23 ? -2.433 8.478 -0.399 1.00 0.00 51 ARG A N 12
ATOM 16393 C CA . ARG A 1 23 ? -3.441 9.433 0.047 1.00 0.00 51 ARG A CA 12
ATOM 16394 C C . ARG A 1 23 ? -4.320 8.829 1.137 1.00 0.00 51 ARG A C 12
ATOM 16395 O O . ARG A 1 23 ? -4.487 9.411 2.208 1.00 0.00 51 ARG A O 12
ATOM 16416 N N . ALA A 1 24 ? -4.881 7.656 0.856 1.00 0.00 52 ALA A N 12
ATOM 16417 C CA . ALA A 1 24 ? -5.771 6.991 1.800 1.00 0.00 52 ALA A CA 12
ATOM 16418 C C . ALA A 1 24 ? -4.998 6.460 3.002 1.00 0.00 52 ALA A C 12
ATOM 16419 O O . ALA A 1 24 ? -5.521 6.419 4.117 1.00 0.00 52 ALA A O 12
ATOM 16426 N N . MET A 1 25 ? -3.756 6.055 2.771 1.00 0.00 53 MET A N 12
ATOM 16427 C CA . MET A 1 25 ? -2.915 5.518 3.834 1.00 0.00 53 MET A CA 12
ATOM 16428 C C . MET A 1 25 ? -2.565 6.601 4.849 1.00 0.00 53 MET A C 12
ATOM 16429 O O . MET A 1 25 ? -2.378 6.319 6.032 1.00 0.00 53 MET A O 12
ATOM 16443 N N . GLY A 1 26 ? -2.476 7.841 4.377 1.00 0.00 54 GLY A N 12
ATOM 16444 C CA . GLY A 1 26 ? -2.081 8.937 5.243 1.00 0.00 54 GLY A CA 12
ATOM 16445 C C . GLY A 1 26 ? -0.575 9.076 5.354 1.00 0.00 54 GLY A C 12
ATOM 16446 O O . GLY A 1 26 ? -0.053 9.416 6.416 1.00 0.00 54 GLY A O 12
ATOM 16450 N N . ILE A 1 27 ? 0.123 8.812 4.255 1.00 0.00 55 ILE A N 12
ATOM 16451 C CA . ILE A 1 27 ? 1.582 8.825 4.255 1.00 0.00 55 ILE A CA 12
ATOM 16452 C C . ILE A 1 27 ? 2.117 10.248 4.151 1.00 0.00 55 ILE A C 12
ATOM 16453 O O . ILE A 1 27 ? 1.922 10.926 3.142 1.00 0.00 55 ILE A O 12
ATOM 16469 N N . THR A 1 28 ? 2.800 10.695 5.201 1.00 0.00 56 THR A N 12
ATOM 16470 C CA . THR A 1 28 ? 3.317 12.057 5.252 1.00 0.00 56 THR A CA 12
ATOM 16471 C C . THR A 1 28 ? 4.728 12.131 4.679 1.00 0.00 56 THR A C 12
ATOM 16472 O O . THR A 1 28 ? 5.449 11.134 4.610 1.00 0.00 56 THR A O 12
ATOM 16483 N N . PRO A 1 29 ? 5.135 13.338 4.259 1.00 0.00 57 PRO A N 12
ATOM 16484 C CA . PRO A 1 29 ? 6.488 13.585 3.753 1.00 0.00 57 PRO A CA 12
ATOM 16485 C C . PRO A 1 29 ? 7.557 13.338 4.811 1.00 0.00 57 PRO A C 12
ATOM 16486 O O . PRO A 1 29 ? 8.734 13.167 4.492 1.00 0.00 57 PRO A O 12
ATOM 16497 N N . HIS A 1 30 ? 7.141 13.318 6.073 1.00 0.00 58 HIS A N 12
ATOM 16498 C CA . HIS A 1 30 ? 8.043 12.987 7.171 1.00 0.00 58 HIS A CA 12
ATOM 16499 C C . HIS A 1 30 ? 8.467 11.524 7.104 1.00 0.00 58 HIS A C 12
ATOM 16500 O O . HIS A 1 30 ? 9.643 11.199 7.267 1.00 0.00 58 HIS A O 12
ATOM 16514 N N . ASN A 1 31 ? 7.501 10.643 6.862 1.00 0.00 59 ASN A N 12
ATOM 16515 C CA . ASN A 1 31 ? 7.771 9.213 6.784 1.00 0.00 59 ASN A CA 12
ATOM 16516 C C . ASN A 1 31 ? 7.490 8.682 5.382 1.00 0.00 59 ASN A C 12
ATOM 16517 O O . ASN A 1 31 ? 7.300 7.479 5.189 1.00 0.00 59 ASN A O 12
ATOM 16528 N N . TYR A 1 32 ? 7.465 9.583 4.408 1.00 0.00 60 TYR A N 12
ATOM 16529 C CA . TYR A 1 32 ? 7.273 9.197 3.015 1.00 0.00 60 TYR A CA 12
ATOM 16530 C C . TYR A 1 32 ? 8.410 8.298 2.537 1.00 0.00 60 TYR A C 12
ATOM 16531 O O . TYR A 1 32 ? 8.181 7.296 1.861 1.00 0.00 60 TYR A O 12
ATOM 16549 N N . TRP A 1 33 ? 9.635 8.665 2.894 1.00 0.00 61 TRP A N 12
ATOM 16550 C CA . TRP A 1 33 ? 10.803 7.862 2.553 1.00 0.00 61 TRP A CA 12
ATOM 16551 C C . TRP A 1 33 ? 10.730 6.487 3.210 1.00 0.00 61 TRP A C 12
ATOM 16552 O O . TRP A 1 33 ? 11.159 5.490 2.630 1.00 0.00 61 TRP A O 12
ATOM 16573 N N . GLN A 1 34 ? 10.183 6.443 4.420 1.00 0.00 62 GLN A N 12
ATOM 16574 C CA . GLN A 1 34 ? 10.021 5.184 5.138 1.00 0.00 62 GLN A CA 12
ATOM 16575 C C . GLN A 1 34 ? 8.989 4.296 4.453 1.00 0.00 62 GLN A C 12
ATOM 16576 O O . GLN A 1 34 ? 9.193 3.090 4.308 1.00 0.00 62 GLN A O 12
ATOM 16590 N N . TRP A 1 35 ? 7.882 4.898 4.034 1.00 0.00 63 TRP A N 12
ATOM 16591 C CA . TRP A 1 35 ? 6.829 4.165 3.340 1.00 0.00 63 TRP A CA 12
ATOM 16592 C C . TRP A 1 35 ? 7.270 3.781 1.932 1.00 0.00 63 TRP A C 12
ATOM 16593 O O . TRP A 1 35 ? 6.827 2.770 1.387 1.00 0.00 63 TRP A O 12
ATOM 16614 N N . ALA A 1 36 ? 8.144 4.594 1.348 1.00 0.00 64 ALA A N 12
ATOM 16615 C CA . ALA A 1 36 ? 8.759 4.264 0.069 1.00 0.00 64 ALA A CA 12
ATOM 16616 C C . ALA A 1 36 ? 9.518 2.943 0.151 1.00 0.00 64 ALA A C 12
ATOM 16617 O O . ALA A 1 36 ? 9.372 2.078 -0.713 1.00 0.00 64 ALA A O 12
ATOM 16624 N N . SER A 1 37 ? 10.329 2.796 1.194 1.00 0.00 65 SER A N 12
ATOM 16625 C CA . SER A 1 37 ? 11.078 1.563 1.412 1.00 0.00 65 SER A CA 12
ATOM 16626 C C . SER A 1 37 ? 10.160 0.449 1.903 1.00 0.00 65 SER A C 12
ATOM 16627 O O . SER A 1 37 ? 10.473 -0.734 1.770 1.00 0.00 65 SER A O 12
ATOM 16635 N N . ARG A 1 38 ? 9.021 0.836 2.473 1.00 0.00 66 ARG A N 12
ATOM 16636 C CA . ARG A 1 38 ? 8.020 -0.128 2.911 1.00 0.00 66 ARG A CA 12
ATOM 16637 C C . ARG A 1 38 ? 7.340 -0.788 1.715 1.00 0.00 66 ARG A C 12
ATOM 16638 O O . ARG A 1 38 ? 7.081 -1.992 1.719 1.00 0.00 66 ARG A O 12
ATOM 16659 N N . THR A 1 39 ? 7.051 0.009 0.691 1.00 0.00 67 THR A N 12
ATOM 16660 C CA . THR A 1 39 ? 6.159 -0.414 -0.380 1.00 0.00 67 THR A CA 12
ATOM 16661 C C . THR A 1 39 ? 6.940 -0.746 -1.647 1.00 0.00 67 THR A C 12
ATOM 16662 O O . THR A 1 39 ? 6.358 -0.950 -2.710 1.00 0.00 67 THR A O 12
ATOM 16673 N N . ASN A 1 40 ? 8.263 -0.796 -1.525 1.00 0.00 68 ASN A N 12
ATOM 16674 C CA . ASN A 1 40 ? 9.129 -1.024 -2.677 1.00 0.00 68 ASN A CA 12
ATOM 16675 C C . ASN A 1 40 ? 8.848 -0.006 -3.778 1.00 0.00 68 ASN A C 12
ATOM 16676 O O . ASN A 1 40 ? 8.537 -0.372 -4.910 1.00 0.00 68 ASN A O 12
ATOM 16687 N N . ASN A 1 41 ? 8.962 1.273 -3.436 1.00 0.00 69 ASN A N 12
ATOM 16688 C CA . ASN A 1 41 ? 8.683 2.345 -4.385 1.00 0.00 69 ASN A CA 12
ATOM 16689 C C . ASN A 1 41 ? 7.220 2.320 -4.819 1.00 0.00 69 ASN A C 12
ATOM 16690 O O . ASN A 1 41 ? 6.899 2.598 -5.975 1.00 0.00 69 ASN A O 12
ATOM 16701 N N . PHE A 1 42 ? 6.337 1.985 -3.884 1.00 0.00 70 PHE A N 12
ATOM 16702 C CA . PHE A 1 42 ? 4.915 1.867 -4.183 1.00 0.00 70 PHE A CA 12
ATOM 16703 C C . PHE A 1 42 ? 4.684 0.931 -5.366 1.00 0.00 70 PHE A C 12
ATOM 16704 O O . PHE A 1 42 ? 3.937 1.252 -6.290 1.00 0.00 70 PHE A O 12
ATOM 16721 N N . LYS A 1 43 ? 5.331 -0.229 -5.330 1.00 0.00 71 LYS A N 12
ATOM 16722 C CA . LYS A 1 43 ? 5.150 -1.239 -6.367 1.00 0.00 71 LYS A CA 12
ATOM 16723 C C . LYS A 1 43 ? 4.105 -2.266 -5.950 1.00 0.00 71 LYS A C 12
ATOM 16724 O O . LYS A 1 43 ? 4.436 -3.406 -5.618 1.00 0.00 71 LYS A O 12
ATOM 16743 N N . LEU A 1 44 ? 2.842 -1.859 -5.968 1.00 0.00 72 LEU A N 12
ATOM 16744 C CA . LEU A 1 44 ? 1.749 -2.730 -5.545 1.00 0.00 72 LEU A CA 12
ATOM 16745 C C . LEU A 1 44 ? 0.671 -2.813 -6.623 1.00 0.00 72 LEU A C 12
ATOM 16746 O O . LEU A 1 44 ? 0.393 -1.832 -7.315 1.00 0.00 72 LEU A O 12
ATOM 16762 N N . LEU A 1 45 ? 0.066 -3.987 -6.757 1.00 0.00 73 LEU A N 12
ATOM 16763 C CA . LEU A 1 45 ? -0.905 -4.230 -7.819 1.00 0.00 73 LEU A CA 12
ATOM 16764 C C . LEU A 1 45 ? -2.172 -4.871 -7.262 1.00 0.00 73 LEU A C 12
ATOM 16765 O O . LEU A 1 45 ? -2.144 -5.521 -6.216 1.00 0.00 73 LEU A O 12
ATOM 16781 N N . THR A 1 46 ? -3.283 -4.685 -7.968 1.00 0.00 74 THR A N 12
ATOM 16782 C CA . THR A 1 46 ? -4.573 -5.184 -7.511 1.00 0.00 74 THR A CA 12
ATOM 16783 C C . THR A 1 46 ? -5.622 -5.092 -8.613 1.00 0.00 74 THR A C 12
ATOM 16784 O O . THR A 1 46 ? -5.499 -4.283 -9.531 1.00 0.00 74 THR A O 12
ATOM 16795 N N . ASP A 1 47 ? -6.650 -5.926 -8.515 1.00 0.00 75 ASP A N 12
ATOM 16796 C CA . ASP A 1 47 ? -7.876 -5.721 -9.279 1.00 0.00 75 ASP A CA 12
ATOM 16797 C C . ASP A 1 47 ? -9.083 -6.275 -8.530 1.00 0.00 75 ASP A C 12
ATOM 16798 O O . ASP A 1 47 ? -9.369 -7.471 -8.590 1.00 0.00 75 ASP A O 12
ATOM 16807 N N . GLY A 1 48 ? -9.788 -5.398 -7.822 1.00 0.00 76 GLY A N 12
ATOM 16808 C CA . GLY A 1 48 ? -10.881 -5.836 -6.972 1.00 0.00 76 GLY A CA 12
ATOM 16809 C C . GLY A 1 48 ? -10.410 -6.722 -5.836 1.00 0.00 76 GLY A C 12
ATOM 16810 O O . GLY A 1 48 ? -11.171 -7.545 -5.327 1.00 0.00 76 GLY A O 12
ATOM 16814 N N . GLU A 1 49 ? -9.152 -6.556 -5.438 1.00 0.00 77 GLU A N 12
ATOM 16815 C CA . GLU A 1 49 ? -8.532 -7.454 -4.470 1.00 0.00 77 GLU A CA 12
ATOM 16816 C C . GLU A 1 49 ? -7.672 -6.676 -3.480 1.00 0.00 77 GLU A C 12
ATOM 16817 O O . GLU A 1 49 ? -7.615 -5.447 -3.522 1.00 0.00 77 GLU A O 12
ATOM 16829 N N . TRP A 1 50 ? -7.003 -7.401 -2.591 1.00 0.00 78 TRP A N 12
ATOM 16830 C CA . TRP A 1 50 ? -5.986 -6.807 -1.731 1.00 0.00 78 TRP A CA 12
ATOM 16831 C C . TRP A 1 50 ? -4.879 -6.164 -2.559 1.00 0.00 78 TRP A C 12
ATOM 16832 O O . TRP A 1 50 ? -4.602 -6.591 -3.680 1.00 0.00 78 TRP A O 12
ATOM 16853 N N . VAL A 1 51 ? -4.251 -5.134 -2.001 1.00 0.00 79 VAL A N 12
ATOM 16854 C CA . VAL A 1 51 ? -3.106 -4.499 -2.643 1.00 0.00 79 VAL A CA 12
ATOM 16855 C C . VAL A 1 51 ? -1.803 -4.897 -1.960 1.00 0.00 79 VAL A C 12
ATOM 16856 O O . VAL A 1 51 ? -1.615 -4.651 -0.769 1.00 0.00 79 VAL A O 12
ATOM 16869 N N . TRP A 1 52 ? -0.906 -5.512 -2.722 1.00 0.00 80 TRP A N 12
ATOM 16870 C CA . TRP A 1 52 ? 0.307 -6.092 -2.158 1.00 0.00 80 TRP A CA 12
ATOM 16871 C C . TRP A 1 52 ? 1.536 -5.668 -2.958 1.00 0.00 80 TRP A C 12
ATOM 16872 O O . TRP A 1 52 ? 1.440 -5.365 -4.146 1.00 0.00 80 TRP A O 12
ATOM 16893 N N . VAL A 1 53 ? 2.690 -5.650 -2.298 1.00 0.00 81 VAL A N 12
ATOM 16894 C CA . VAL A 1 53 ? 3.945 -5.322 -2.961 1.00 0.00 81 VAL A CA 12
ATOM 16895 C C . VAL A 1 53 ? 4.462 -6.503 -3.774 1.00 0.00 81 VAL A C 12
ATOM 16896 O O . VAL A 1 53 ? 4.637 -7.602 -3.247 1.00 0.00 81 VAL A O 12
ATOM 16909 N N . GLU A 1 54 ? 4.706 -6.268 -5.060 1.00 0.00 82 GLU A N 12
ATOM 16910 C CA . GLU A 1 54 ? 5.177 -7.320 -5.952 1.00 0.00 82 GLU A CA 12
ATOM 16911 C C . GLU A 1 54 ? 6.478 -7.929 -5.436 1.00 0.00 82 GLU A C 12
ATOM 16912 O O . GLU A 1 54 ? 7.439 -7.217 -5.153 1.00 0.00 82 GLU A O 12
ATOM 16924 N N . GLY A 1 55 ? 6.497 -9.254 -5.315 1.00 0.00 83 GLY A N 12
ATOM 16925 C CA . GLY A 1 55 ? 7.738 -9.954 -5.033 1.00 0.00 83 GLY A CA 12
ATOM 16926 C C . GLY A 1 55 ? 7.926 -10.227 -3.555 1.00 0.00 83 GLY A C 12
ATOM 16927 O O . GLY A 1 55 ? 8.752 -11.055 -3.170 1.00 0.00 83 GLY A O 12
ATOM 16931 N N . TYR A 1 56 ? 7.162 -9.528 -2.724 1.00 0.00 84 TYR A N 12
ATOM 16932 C CA . TYR A 1 56 ? 7.314 -9.631 -1.276 1.00 0.00 84 TYR A CA 12
ATOM 16933 C C . TYR A 1 56 ? 6.224 -10.514 -0.677 1.00 0.00 84 TYR A C 12
ATOM 16934 O O . TYR A 1 56 ? 5.887 -10.389 0.501 1.00 0.00 84 TYR A O 12
ATOM 16952 N N . GLU A 1 57 ? 5.677 -11.408 -1.495 1.00 0.00 85 GLU A N 12
ATOM 16953 C CA . GLU A 1 57 ? 4.869 -12.512 -0.989 1.00 0.00 85 GLU A CA 12
ATOM 16954 C C . GLU A 1 57 ? 5.667 -13.366 -0.009 1.00 0.00 85 GLU A C 12
ATOM 16955 O O . GLU A 1 57 ? 5.098 -14.005 0.876 1.00 0.00 85 GLU A O 12
ATOM 16967 N N . GLU A 1 58 ? 6.985 -13.370 -0.173 1.00 0.00 86 GLU A N 12
ATOM 16968 C CA . GLU A 1 58 ? 7.874 -13.995 0.800 1.00 0.00 86 GLU A CA 12
ATOM 16969 C C . GLU A 1 58 ? 7.830 -13.252 2.132 1.00 0.00 86 GLU A C 12
ATOM 16970 O O . GLU A 1 58 ? 8.262 -13.772 3.162 1.00 0.00 86 GLU A O 12
ATOM 16982 N N . HIS A 1 59 ? 7.307 -12.029 2.104 1.00 0.00 87 HIS A N 12
ATOM 16983 C CA . HIS A 1 59 ? 7.168 -11.230 3.317 1.00 0.00 87 HIS A CA 12
ATOM 16984 C C . HIS A 1 59 ? 5.709 -11.162 3.756 1.00 0.00 87 HIS A C 12
ATOM 16985 O O . HIS A 1 59 ? 5.351 -10.383 4.640 1.00 0.00 87 HIS A O 12
ATOM 16999 N N . ILE A 1 60 ? 4.869 -11.982 3.133 1.00 0.00 88 ILE A N 12
ATOM 17000 C CA . ILE A 1 60 ? 3.433 -11.938 3.380 1.00 0.00 88 ILE A CA 12
ATOM 17001 C C . ILE A 1 60 ? 2.921 -13.278 3.898 1.00 0.00 88 ILE A C 12
ATOM 17002 O O . ILE A 1 60 ? 3.437 -14.334 3.531 1.00 0.00 88 ILE A O 12
ATOM 17018 N N . GLY A 1 61 ? 1.904 -13.228 4.753 1.00 0.00 89 GLY A N 12
ATOM 17019 C CA . GLY A 1 61 ? 1.489 -14.411 5.481 1.00 0.00 89 GLY A CA 12
ATOM 17020 C C . GLY A 1 61 ? 2.249 -14.587 6.782 1.00 0.00 89 GLY A C 12
ATOM 17021 O O . GLY A 1 61 ? 2.095 -15.597 7.469 1.00 0.00 89 GLY A O 12
ATOM 17025 N N . LYS A 1 62 ? 3.074 -13.603 7.121 1.00 0.00 90 LYS A N 12
ATOM 17026 C CA . LYS A 1 62 ? 3.819 -13.624 8.375 1.00 0.00 90 LYS A CA 12
ATOM 17027 C C . LYS A 1 62 ? 3.055 -12.892 9.473 1.00 0.00 90 LYS A C 12
ATOM 17028 O O . LYS A 1 62 ? 2.105 -12.159 9.196 1.00 0.00 90 LYS A O 12
ATOM 17047 N N . GLN A 1 63 ? 3.477 -13.094 10.717 1.00 0.00 91 GLN A N 12
ATOM 17048 C CA . GLN A 1 63 ? 2.790 -12.506 11.861 1.00 0.00 91 GLN A CA 12
ATOM 17049 C C . GLN A 1 63 ? 3.190 -11.046 12.043 1.00 0.00 91 GLN A C 12
ATOM 17050 O O . GLN A 1 63 ? 3.688 -10.656 13.100 1.00 0.00 91 GLN A O 12
ATOM 17064 N N . LEU A 1 64 ? 2.970 -10.243 11.009 1.00 0.00 92 LEU A N 12
ATOM 17065 C CA . LEU A 1 64 ? 3.362 -8.838 11.032 1.00 0.00 92 LEU A CA 12
ATOM 17066 C C . LEU A 1 64 ? 2.150 -7.939 11.258 1.00 0.00 92 LEU A C 12
ATOM 17067 O O . LEU A 1 64 ? 1.054 -8.197 10.762 1.00 0.00 92 LEU A O 12
ATOM 17083 N N . PRO A 1 65 ? 2.351 -6.857 12.027 1.00 0.00 93 PRO A N 12
ATOM 17084 C CA . PRO A 1 65 ? 1.346 -5.803 12.186 1.00 0.00 93 PRO A CA 12
ATOM 17085 C C . PRO A 1 65 ? 1.069 -5.063 10.881 1.00 0.00 93 PRO A C 12
ATOM 17086 O O . PRO A 1 65 ? 1.707 -5.322 9.861 1.00 0.00 93 PRO A O 12
ATOM 17097 N N . LEU A 1 66 ? 0.113 -4.142 10.921 1.00 0.00 94 LEU A N 12
ATOM 17098 C CA . LEU A 1 66 ? -0.253 -3.369 9.739 1.00 0.00 94 LEU A CA 12
ATOM 17099 C C . LEU A 1 66 ? 0.870 -2.417 9.343 1.00 0.00 94 LEU A C 12
ATOM 17100 O O . LEU A 1 66 ? 0.969 -2.005 8.187 1.00 0.00 94 LEU A O 12
ATOM 17116 N N . ASN A 1 67 ? 1.715 -2.071 10.309 1.00 0.00 95 ASN A N 12
ATOM 17117 C CA . ASN A 1 67 ? 2.855 -1.199 10.050 1.00 0.00 95 ASN A CA 12
ATOM 17118 C C . ASN A 1 67 ? 3.943 -1.942 9.278 1.00 0.00 95 ASN A C 12
ATOM 17119 O O . ASN A 1 67 ? 4.499 -1.419 8.314 1.00 0.00 95 ASN A O 12
ATOM 17130 N N . GLN A 1 68 ? 4.241 -3.162 9.714 1.00 0.00 96 GLN A N 12
ATOM 17131 C CA . GLN A 1 68 ? 5.269 -3.972 9.068 1.00 0.00 96 GLN A CA 12
ATOM 17132 C C . GLN A 1 68 ? 4.722 -4.644 7.814 1.00 0.00 96 GLN A C 12
ATOM 17133 O O . GLN A 1 68 ? 5.481 -5.028 6.923 1.00 0.00 96 GLN A O 12
ATOM 17147 N N . ALA A 1 69 ? 3.402 -4.783 7.749 1.00 0.00 97 ALA A N 12
ATOM 17148 C CA . ALA A 1 69 ? 2.755 -5.421 6.609 1.00 0.00 97 ALA A CA 12
ATOM 17149 C C . ALA A 1 69 ? 3.164 -4.752 5.301 1.00 0.00 97 ALA A C 12
ATOM 17150 O O . ALA A 1 69 ? 3.196 -3.525 5.204 1.00 0.00 97 ALA A O 12
ATOM 17157 N N . ARG A 1 70 ? 3.478 -5.566 4.298 1.00 0.00 98 ARG A N 12
ATOM 17158 C CA . ARG A 1 70 ? 3.732 -5.061 2.955 1.00 0.00 98 ARG A CA 12
ATOM 17159 C C . ARG A 1 70 ? 2.567 -5.385 2.022 1.00 0.00 98 ARG A C 12
ATOM 17160 O O . ARG A 1 70 ? 2.750 -5.532 0.814 1.00 0.00 98 ARG A O 12
ATOM 17181 N N . ALA A 1 71 ? 1.373 -5.497 2.593 1.00 0.00 99 ALA A N 12
ATOM 17182 C CA . ALA A 1 71 ? 0.170 -5.738 1.806 1.00 0.00 99 ALA A CA 12
ATOM 17183 C C . ALA A 1 71 ? -1.083 -5.353 2.586 1.00 0.00 99 ALA A C 12
ATOM 17184 O O . ALA A 1 71 ? -1.150 -5.540 3.800 1.00 0.00 99 ALA A O 12
ATOM 17191 N N . TRP A 1 72 ? -2.071 -4.816 1.881 1.00 0.00 100 TRP A N 12
ATOM 17192 C CA . TRP A 1 72 ? -3.298 -4.347 2.516 1.00 0.00 100 TRP A CA 12
ATOM 17193 C C . TRP A 1 72 ? -4.513 -4.650 1.649 1.00 0.00 100 TRP A C 12
ATOM 17194 O O . TRP A 1 72 ? -4.376 -5.037 0.487 1.00 0.00 100 TRP A O 12
ATOM 17215 N N . SER A 1 73 ? -5.700 -4.475 2.217 1.00 0.00 101 SER A N 12
ATOM 17216 C CA . SER A 1 73 ? -6.940 -4.682 1.479 1.00 0.00 101 SER A CA 12
ATOM 17217 C C . SER A 1 73 ? -7.435 -3.373 0.871 1.00 0.00 101 SER A C 12
ATOM 17218 O O . SER A 1 73 ? -7.140 -2.291 1.375 1.00 0.00 101 SER A O 12
ATOM 17226 N N . TRP A 1 74 ? -8.188 -3.483 -0.218 1.00 0.00 102 TRP A N 12
ATOM 17227 C CA . TRP A 1 74 ? -9.004 -2.372 -0.697 1.00 0.00 102 TRP A CA 12
ATOM 17228 C C . TRP A 1 74 ? -9.967 -1.898 0.385 1.00 0.00 102 TRP A C 12
ATOM 17229 O O . TRP A 1 74 ? -10.270 -0.708 0.479 1.00 0.00 102 TRP A O 12
ATOM 17250 N N . GLU A 1 75 ? -10.444 -2.834 1.199 1.00 0.00 103 GLU A N 12
ATOM 17251 C CA . GLU A 1 75 ? -11.359 -2.506 2.285 1.00 0.00 103 GLU A CA 12
ATOM 17252 C C . GLU A 1 75 ? -10.643 -1.721 3.382 1.00 0.00 103 GLU A C 12
ATOM 17253 O O . GLU A 1 75 ? -11.206 -0.791 3.961 1.00 0.00 103 GLU A O 12
ATOM 17265 N N . PHE A 1 76 ? -9.402 -2.101 3.658 1.00 0.00 104 PHE A N 12
ATOM 17266 C CA . PHE A 1 76 ? -8.558 -1.346 4.577 1.00 0.00 104 PHE A CA 12
ATOM 17267 C C . PHE A 1 76 ? -8.288 0.057 4.040 1.00 0.00 104 PHE A C 12
ATOM 17268 O O . PHE A 1 76 ? -8.373 1.042 4.777 1.00 0.00 104 PHE A O 12
ATOM 17285 N N . ILE A 1 77 ? -7.962 0.141 2.755 1.00 0.00 105 ILE A N 12
ATOM 17286 C CA . ILE A 1 77 ? -7.735 1.425 2.106 1.00 0.00 105 ILE A CA 12
ATOM 17287 C C . ILE A 1 77 ? -8.962 2.325 2.226 1.00 0.00 105 ILE A C 12
ATOM 17288 O O . ILE A 1 77 ? -8.846 3.513 2.528 1.00 0.00 105 ILE A O 12
ATOM 17304 N N . LYS A 1 78 ? -10.136 1.751 1.990 1.00 0.00 106 LYS A N 12
ATOM 17305 C CA . LYS A 1 78 ? -11.386 2.496 2.082 1.00 0.00 106 LYS A CA 12
ATOM 17306 C C . LYS A 1 78 ? -11.667 2.907 3.525 1.00 0.00 106 LYS A C 12
ATOM 17307 O O . LYS A 1 78 ? -12.239 3.968 3.776 1.00 0.00 106 LYS A O 12
ATOM 17326 N N . ASN A 1 79 ? -11.261 2.063 4.466 1.00 0.00 107 ASN A N 12
ATOM 17327 C CA . ASN A 1 79 ? -11.440 2.356 5.884 1.00 0.00 107 ASN A CA 12
ATOM 17328 C C . ASN A 1 79 ? -10.684 3.622 6.276 1.00 0.00 107 ASN A C 12
ATOM 17329 O O . ASN A 1 79 ? -11.238 4.513 6.920 1.00 0.00 107 ASN A O 12
ATOM 17340 N N . ARG A 1 80 ? -9.417 3.696 5.883 1.00 0.00 108 ARG A N 12
ATOM 17341 C CA . ARG A 1 80 ? -8.595 4.866 6.168 1.00 0.00 108 ARG A CA 12
ATOM 17342 C C . ARG A 1 80 ? -8.979 6.034 5.266 1.00 0.00 108 ARG A C 12
ATOM 17343 O O . ARG A 1 80 ? -8.853 7.198 5.650 1.00 0.00 108 ARG A O 12
ATOM 17364 N N . LEU A 1 81 ? -9.451 5.718 4.065 1.00 0.00 109 LEU A N 12
ATOM 17365 C CA . LEU A 1 81 ? -9.916 6.738 3.131 1.00 0.00 109 LEU A CA 12
ATOM 17366 C C . LEU A 1 81 ? -11.165 7.433 3.664 1.00 0.00 109 LEU A C 12
ATOM 17367 O O . LEU A 1 81 ? -11.271 8.659 3.624 1.00 0.00 109 LEU A O 12
ATOM 17383 N N . LYS A 1 82 ? -12.107 6.642 4.166 1.00 0.00 110 LYS A N 12
ATOM 17384 C CA . LYS A 1 82 ? -13.283 7.184 4.835 1.00 0.00 110 LYS A CA 12
ATOM 17385 C C . LYS A 1 82 ? -12.883 8.024 6.044 1.00 0.00 110 LYS A C 12
ATOM 17386 O O . LYS A 1 82 ? -13.516 9.036 6.345 1.00 0.00 110 LYS A O 12
ATOM 17405 N N . GLU A 1 83 ? -11.828 7.599 6.732 1.00 0.00 111 GLU A N 12
ATOM 17406 C CA . GLU A 1 83 ? -11.299 8.354 7.860 1.00 0.00 111 GLU A CA 12
ATOM 17407 C C . GLU A 1 83 ? -10.571 9.608 7.384 1.00 0.00 111 GLU A C 12
ATOM 17408 O O . GLU A 1 83 ? -10.477 10.598 8.110 1.00 0.00 111 GLU A O 12
ATOM 17420 N N . LEU A 1 84 ? -10.060 9.558 6.160 1.00 0.00 112 LEU A N 12
ATOM 17421 C CA . LEU A 1 84 ? -9.340 10.689 5.583 1.00 0.00 112 LEU A CA 12
ATOM 17422 C C . LEU A 1 84 ? -10.267 11.887 5.400 1.00 0.00 112 LEU A C 12
ATOM 17423 O O . LEU A 1 84 ? -9.861 13.033 5.585 1.00 0.00 112 LEU A O 12
ATOM 17439 N N . ASN A 1 85 ? -11.516 11.612 5.038 1.00 0.00 113 ASN A N 12
ATOM 17440 C CA . ASN A 1 85 ? -12.517 12.661 4.890 1.00 0.00 113 ASN A CA 12
ATOM 17441 C C . ASN A 1 85 ? -13.688 12.437 5.843 1.00 0.00 113 ASN A C 12
ATOM 17442 O O . ASN A 1 85 ? -14.848 12.625 5.475 1.00 0.00 113 ASN A O 12
ATOM 17453 N N . LEU A 1 86 ? -13.376 12.034 7.069 1.00 0.00 114 LEU A N 12
ATOM 17454 C CA . LEU A 1 86 ? -14.400 11.747 8.066 1.00 0.00 114 LEU A CA 12
ATOM 17455 C C . LEU A 1 86 ? -14.982 13.036 8.634 1.00 0.00 114 LEU A C 12
ATOM 17456 O O . LEU A 1 86 ? -14.787 13.355 9.808 1.00 0.00 114 LEU A O 12
ATOM 17473 N N . GLY A 1 1 ? 7.356 -10.081 -17.288 1.00 0.00 29 GLY A N 13
ATOM 17474 C CA . GLY A 1 1 ? 7.276 -9.270 -16.087 1.00 0.00 29 GLY A CA 13
ATOM 17475 C C . GLY A 1 1 ? 6.003 -8.449 -16.027 1.00 0.00 29 GLY A C 13
ATOM 17476 O O . GLY A 1 1 ? 5.877 -7.435 -16.714 1.00 0.00 29 GLY A O 13
ATOM 17482 N N . SER A 1 2 ? 5.056 -8.888 -15.205 1.00 0.00 30 SER A N 13
ATOM 17483 C CA . SER A 1 2 ? 4.154 -7.970 -14.517 1.00 0.00 30 SER A CA 13
ATOM 17484 C C . SER A 1 2 ? 4.224 -8.173 -13.006 1.00 0.00 30 SER A C 13
ATOM 17485 O O . SER A 1 2 ? 3.351 -7.718 -12.267 1.00 0.00 30 SER A O 13
ATOM 17493 N N . GLU A 1 3 ? 5.269 -8.862 -12.554 1.00 0.00 31 GLU A N 13
ATOM 17494 C CA . GLU A 1 3 ? 5.340 -9.321 -11.174 1.00 0.00 31 GLU A CA 13
ATOM 17495 C C . GLU A 1 3 ? 6.597 -10.155 -10.943 1.00 0.00 31 GLU A C 13
ATOM 17496 O O . GLU A 1 3 ? 7.310 -10.496 -11.884 1.00 0.00 31 GLU A O 13
ATOM 17508 N N . GLU A 1 4 ? 6.861 -10.477 -9.680 1.00 0.00 32 GLU A N 13
ATOM 17509 C CA . GLU A 1 4 ? 7.650 -11.656 -9.342 1.00 0.00 32 GLU A CA 13
ATOM 17510 C C . GLU A 1 4 ? 6.988 -12.924 -9.878 1.00 0.00 32 GLU A C 13
ATOM 17511 O O . GLU A 1 4 ? 5.863 -12.888 -10.373 1.00 0.00 32 GLU A O 13
ATOM 17523 N N . LYS A 1 5 ? 7.698 -14.042 -9.772 1.00 0.00 33 LYS A N 13
ATOM 17524 C CA . LYS A 1 5 ? 7.348 -15.243 -10.524 1.00 0.00 33 LYS A CA 13
ATOM 17525 C C . LYS A 1 5 ? 6.361 -16.106 -9.744 1.00 0.00 33 LYS A C 13
ATOM 17526 O O . LYS A 1 5 ? 6.472 -17.331 -9.728 1.00 0.00 33 LYS A O 13
ATOM 17545 N N . GLU A 1 6 ? 5.396 -15.457 -9.099 1.00 0.00 34 GLU A N 13
ATOM 17546 C CA . GLU A 1 6 ? 4.224 -16.152 -8.583 1.00 0.00 34 GLU A CA 13
ATOM 17547 C C . GLU A 1 6 ? 3.093 -16.147 -9.607 1.00 0.00 34 GLU A C 13
ATOM 17548 O O . GLU A 1 6 ? 2.734 -17.189 -10.156 1.00 0.00 34 GLU A O 13
ATOM 17560 N N . GLU A 1 7 ? 2.535 -14.967 -9.859 1.00 0.00 35 GLU A N 13
ATOM 17561 C CA . GLU A 1 7 ? 1.591 -14.786 -10.956 1.00 0.00 35 GLU A CA 13
ATOM 17562 C C . GLU A 1 7 ? 1.831 -13.459 -11.669 1.00 0.00 35 GLU A C 13
ATOM 17563 O O . GLU A 1 7 ? 2.120 -12.444 -11.036 1.00 0.00 35 GLU A O 13
ATOM 17575 N N . LYS A 1 8 ? 1.709 -13.474 -12.993 1.00 0.00 36 LYS A N 13
ATOM 17576 C CA . LYS A 1 8 ? 1.976 -12.290 -13.800 1.00 0.00 36 LYS A CA 13
ATOM 17577 C C . LYS A 1 8 ? 0.695 -11.499 -14.044 1.00 0.00 36 LYS A C 13
ATOM 17578 O O . LYS A 1 8 ? 0.685 -10.533 -14.809 1.00 0.00 36 LYS A O 13
ATOM 17597 N N . LYS A 1 9 ? -0.385 -11.914 -13.391 1.00 0.00 37 LYS A N 13
ATOM 17598 C CA . LYS A 1 9 ? -1.653 -11.198 -13.476 1.00 0.00 37 LYS A CA 13
ATOM 17599 C C . LYS A 1 9 ? -1.867 -10.321 -12.247 1.00 0.00 37 LYS A C 13
ATOM 17600 O O . LYS A 1 9 ? -2.116 -10.823 -11.152 1.00 0.00 37 LYS A O 13
ATOM 17619 N N . VAL A 1 10 ? -1.769 -9.009 -12.437 1.00 0.00 38 VAL A N 13
ATOM 17620 C CA . VAL A 1 10 ? -1.982 -8.062 -11.349 1.00 0.00 38 VAL A CA 13
ATOM 17621 C C . VAL A 1 10 ? -2.572 -6.755 -11.867 1.00 0.00 38 VAL A C 13
ATOM 17622 O O . VAL A 1 10 ? -2.790 -6.593 -13.067 1.00 0.00 38 VAL A O 13
ATOM 17635 N N . ARG A 1 11 ? -2.828 -5.825 -10.951 1.00 0.00 39 ARG A N 13
ATOM 17636 C CA . ARG A 1 11 ? -3.097 -4.441 -11.324 1.00 0.00 39 ARG A CA 13
ATOM 17637 C C . ARG A 1 11 ? -1.837 -3.589 -11.198 1.00 0.00 39 ARG A C 13
ATOM 17638 O O . ARG A 1 11 ? -1.118 -3.673 -10.204 1.00 0.00 39 ARG A O 13
ATOM 17659 N N . GLU A 1 12 ? -1.579 -2.772 -12.214 1.00 0.00 40 GLU A N 13
ATOM 17660 C CA . GLU A 1 12 ? -0.245 -2.222 -12.430 1.00 0.00 40 GLU A CA 13
ATOM 17661 C C . GLU A 1 12 ? -0.028 -0.974 -11.578 1.00 0.00 40 GLU A C 13
ATOM 17662 O O . GLU A 1 12 ? -0.934 -0.518 -10.880 1.00 0.00 40 GLU A O 13
ATOM 17674 N N . LEU A 1 13 ? 1.182 -0.428 -11.639 1.00 0.00 41 LEU A N 13
ATOM 17675 C CA . LEU A 1 13 ? 1.497 0.813 -10.938 1.00 0.00 41 LEU A CA 13
ATOM 17676 C C . LEU A 1 13 ? 0.852 2.009 -11.631 1.00 0.00 41 LEU A C 13
ATOM 17677 O O . LEU A 1 13 ? 1.520 2.772 -12.329 1.00 0.00 41 LEU A O 13
ATOM 17693 N N . THR A 1 14 ? -0.453 2.169 -11.433 1.00 0.00 42 THR A N 13
ATOM 17694 C CA . THR A 1 14 ? -1.175 3.315 -11.973 1.00 0.00 42 THR A CA 13
ATOM 17695 C C . THR A 1 14 ? -1.094 4.508 -11.029 1.00 0.00 42 THR A C 13
ATOM 17696 O O . THR A 1 14 ? -1.001 4.361 -9.808 1.00 0.00 42 THR A O 13
ATOM 17707 N N . PRO A 1 15 ? -1.131 5.721 -11.601 1.00 0.00 43 PRO A N 13
ATOM 17708 C CA . PRO A 1 15 ? -1.154 6.963 -10.822 1.00 0.00 43 PRO A CA 13
ATOM 17709 C C . PRO A 1 15 ? -2.388 7.069 -9.936 1.00 0.00 43 PRO A C 13
ATOM 17710 O O . PRO A 1 15 ? -2.358 7.720 -8.892 1.00 0.00 43 PRO A O 13
ATOM 17721 N N . GLN A 1 16 ? -3.472 6.426 -10.359 1.00 0.00 44 GLN A N 13
ATOM 17722 C CA . GLN A 1 16 ? -4.690 6.377 -9.560 1.00 0.00 44 GLN A CA 13
ATOM 17723 C C . GLN A 1 16 ? -4.499 5.496 -8.329 1.00 0.00 44 GLN A C 13
ATOM 17724 O O . GLN A 1 16 ? -4.757 5.921 -7.204 1.00 0.00 44 GLN A O 13
ATOM 17738 N N . GLU A 1 17 ? -4.047 4.267 -8.553 1.00 0.00 45 GLU A N 13
ATOM 17739 C CA . GLU A 1 17 ? -3.904 3.297 -7.474 1.00 0.00 45 GLU A CA 13
ATOM 17740 C C . GLU A 1 17 ? -2.898 3.782 -6.434 1.00 0.00 45 GLU A C 13
ATOM 17741 O O . GLU A 1 17 ? -3.050 3.526 -5.239 1.00 0.00 45 GLU A O 13
ATOM 17753 N N . LEU A 1 18 ? -1.871 4.487 -6.898 1.00 0.00 46 LEU A N 13
ATOM 17754 C CA . LEU A 1 18 ? -0.770 4.893 -6.032 1.00 0.00 46 LEU A CA 13
ATOM 17755 C C . LEU A 1 18 ? -1.141 6.136 -5.228 1.00 0.00 46 LEU A C 13
ATOM 17756 O O . LEU A 1 18 ? -0.829 6.233 -4.042 1.00 0.00 46 LEU A O 13
ATOM 17772 N N . GLU A 1 19 ? -1.808 7.081 -5.883 1.00 0.00 47 GLU A N 13
ATOM 17773 C CA . GLU A 1 19 ? -2.145 8.352 -5.252 1.00 0.00 47 GLU A CA 13
ATOM 17774 C C . GLU A 1 19 ? -3.214 8.162 -4.181 1.00 0.00 47 GLU A C 13
ATOM 17775 O O . GLU A 1 19 ? -3.128 8.737 -3.094 1.00 0.00 47 GLU A O 13
ATOM 17787 N N . LEU A 1 20 ? -4.220 7.355 -4.494 1.00 0.00 48 LEU A N 13
ATOM 17788 C CA . LEU A 1 20 ? -5.312 7.094 -3.562 1.00 0.00 48 LEU A CA 13
ATOM 17789 C C . LEU A 1 20 ? -4.808 6.350 -2.329 1.00 0.00 48 LEU A C 13
ATOM 17790 O O . LEU A 1 20 ? -5.382 6.461 -1.246 1.00 0.00 48 LEU A O 13
ATOM 17806 N N . PHE A 1 21 ? -3.729 5.593 -2.501 1.00 0.00 49 PHE A N 13
ATOM 17807 C CA . PHE A 1 21 ? -3.113 4.876 -1.391 1.00 0.00 49 PHE A CA 13
ATOM 17808 C C . PHE A 1 21 ? -2.486 5.849 -0.397 1.00 0.00 49 PHE A C 13
ATOM 17809 O O . PHE A 1 21 ? -2.827 5.856 0.785 1.00 0.00 49 PHE A O 13
ATOM 17826 N N . LYS A 1 22 ? -1.560 6.669 -0.887 1.00 0.00 50 LYS A N 13
ATOM 17827 C CA . LYS A 1 22 ? -0.887 7.651 -0.047 1.00 0.00 50 LYS A CA 13
ATOM 17828 C C . LYS A 1 22 ? -1.874 8.699 0.463 1.00 0.00 50 LYS A C 13
ATOM 17829 O O . LYS A 1 22 ? -1.672 9.290 1.523 1.00 0.00 50 LYS A O 13
ATOM 17848 N N . ARG A 1 23 ? -2.939 8.922 -0.300 1.00 0.00 51 ARG A N 13
ATOM 17849 C CA . ARG A 1 23 ? -4.001 9.829 0.117 1.00 0.00 51 ARG A CA 13
ATOM 17850 C C . ARG A 1 23 ? -4.718 9.293 1.354 1.00 0.00 51 ARG A C 13
ATOM 17851 O O . ARG A 1 23 ? -4.841 9.988 2.362 1.00 0.00 51 ARG A O 13
ATOM 17872 N N . ALA A 1 24 ? -5.191 8.054 1.267 1.00 0.00 52 ALA A N 13
ATOM 17873 C CA . ALA A 1 24 ? -5.877 7.418 2.384 1.00 0.00 52 ALA A CA 13
ATOM 17874 C C . ALA A 1 24 ? -4.915 7.142 3.535 1.00 0.00 52 ALA A C 13
ATOM 17875 O O . ALA A 1 24 ? -5.279 7.267 4.705 1.00 0.00 52 ALA A O 13
ATOM 17882 N N . MET A 1 25 ? -3.686 6.766 3.195 1.00 0.00 53 MET A N 13
ATOM 17883 C CA . MET A 1 25 ? -2.677 6.455 4.201 1.00 0.00 53 MET A CA 13
ATOM 17884 C C . MET A 1 25 ? -2.230 7.719 4.928 1.00 0.00 53 MET A C 13
ATOM 17885 O O . MET A 1 25 ? -1.831 7.668 6.091 1.00 0.00 53 MET A O 13
ATOM 17899 N N . GLY A 1 26 ? -2.297 8.852 4.236 1.00 0.00 54 GLY A N 13
ATOM 17900 C CA . GLY A 1 26 ? -1.902 10.113 4.835 1.00 0.00 54 GLY A CA 13
ATOM 17901 C C . GLY A 1 26 ? -0.403 10.332 4.794 1.00 0.00 54 GLY A C 13
ATOM 17902 O O . GLY A 1 26 ? 0.173 10.905 5.718 1.00 0.00 54 GLY A O 13
ATOM 17906 N N . ILE A 1 27 ? 0.230 9.873 3.719 1.00 0.00 55 ILE A N 13
ATOM 17907 C CA . ILE A 1 27 ? 1.682 9.930 3.608 1.00 0.00 55 ILE A CA 13
ATOM 17908 C C . ILE A 1 27 ? 2.156 11.347 3.300 1.00 0.00 55 ILE A C 13
ATOM 17909 O O . ILE A 1 27 ? 1.828 11.910 2.255 1.00 0.00 55 ILE A O 13
ATOM 17925 N N . THR A 1 28 ? 2.931 11.917 4.219 1.00 0.00 56 THR A N 13
ATOM 17926 C CA . THR A 1 28 ? 3.401 13.289 4.074 1.00 0.00 56 THR A CA 13
ATOM 17927 C C . THR A 1 28 ? 4.775 13.333 3.416 1.00 0.00 56 THR A C 13
ATOM 17928 O O . THR A 1 28 ? 5.524 12.356 3.419 1.00 0.00 56 THR A O 13
ATOM 17939 N N . PRO A 1 29 ? 5.118 14.495 2.838 1.00 0.00 57 PRO A N 13
ATOM 17940 C CA . PRO A 1 29 ? 6.440 14.725 2.248 1.00 0.00 57 PRO A CA 13
ATOM 17941 C C . PRO A 1 29 ? 7.559 14.635 3.280 1.00 0.00 57 PRO A C 13
ATOM 17942 O O . PRO A 1 29 ? 8.736 14.556 2.928 1.00 0.00 57 PRO A O 13
ATOM 17953 N N . HIS A 1 30 ? 7.184 14.651 4.555 1.00 0.00 58 HIS A N 13
ATOM 17954 C CA . HIS A 1 30 ? 8.156 14.538 5.638 1.00 0.00 58 HIS A CA 13
ATOM 17955 C C . HIS A 1 30 ? 8.552 13.082 5.863 1.00 0.00 58 HIS A C 13
ATOM 17956 O O . HIS A 1 30 ? 9.695 12.787 6.207 1.00 0.00 58 HIS A O 13
ATOM 17970 N N . ASN A 1 31 ? 7.599 12.176 5.666 1.00 0.00 59 ASN A N 13
ATOM 17971 C CA . ASN A 1 31 ? 7.861 10.749 5.805 1.00 0.00 59 ASN A CA 13
ATOM 17972 C C . ASN A 1 31 ? 7.621 10.021 4.486 1.00 0.00 59 ASN A C 13
ATOM 17973 O O . ASN A 1 31 ? 7.454 8.801 4.461 1.00 0.00 59 ASN A O 13
ATOM 17984 N N . TYR A 1 32 ? 7.609 10.776 3.394 1.00 0.00 60 TYR A N 13
ATOM 17985 C CA . TYR A 1 32 ? 7.439 10.197 2.066 1.00 0.00 60 TYR A CA 13
ATOM 17986 C C . TYR A 1 32 ? 8.616 9.295 1.711 1.00 0.00 60 TYR A C 13
ATOM 17987 O O . TYR A 1 32 ? 8.433 8.165 1.260 1.00 0.00 60 TYR A O 13
ATOM 18005 N N . TRP A 1 33 ? 9.826 9.804 1.917 1.00 0.00 61 TRP A N 13
ATOM 18006 C CA . TRP A 1 33 ? 11.035 9.033 1.648 1.00 0.00 61 TRP A CA 13
ATOM 18007 C C . TRP A 1 33 ? 11.109 7.804 2.545 1.00 0.00 61 TRP A C 13
ATOM 18008 O O . TRP A 1 33 ? 11.710 6.794 2.182 1.00 0.00 61 TRP A O 13
ATOM 18029 N N . GLN A 1 34 ? 10.492 7.897 3.721 1.00 0.00 62 GLN A N 13
ATOM 18030 C CA . GLN A 1 34 ? 10.415 6.762 4.633 1.00 0.00 62 GLN A CA 13
ATOM 18031 C C . GLN A 1 34 ? 9.479 5.689 4.088 1.00 0.00 62 GLN A C 13
ATOM 18032 O O . GLN A 1 34 ? 9.766 4.495 4.183 1.00 0.00 62 GLN A O 13
ATOM 18046 N N . TRP A 1 35 ? 8.358 6.121 3.519 1.00 0.00 63 TRP A N 13
ATOM 18047 C CA . TRP A 1 35 ? 7.396 5.199 2.930 1.00 0.00 63 TRP A CA 13
ATOM 18048 C C . TRP A 1 35 ? 7.913 4.645 1.606 1.00 0.00 63 TRP A C 13
ATOM 18049 O O . TRP A 1 35 ? 7.490 3.578 1.161 1.00 0.00 63 TRP A O 13
ATOM 18070 N N . ALA A 1 36 ? 8.831 5.376 0.981 1.00 0.00 64 ALA A N 13
ATOM 18071 C CA . ALA A 1 36 ? 9.516 4.888 -0.208 1.00 0.00 64 ALA A CA 13
ATOM 18072 C C . ALA A 1 36 ? 10.285 3.606 0.088 1.00 0.00 64 ALA A C 13
ATOM 18073 O O . ALA A 1 36 ? 10.239 2.649 -0.685 1.00 0.00 64 ALA A O 13
ATOM 18080 N N . SER A 1 37 ? 10.993 3.592 1.213 1.00 0.00 65 SER A N 13
ATOM 18081 C CA . SER A 1 37 ? 11.713 2.403 1.648 1.00 0.00 65 SER A CA 13
ATOM 18082 C C . SER A 1 37 ? 10.748 1.346 2.176 1.00 0.00 65 SER A C 13
ATOM 18083 O O . SER A 1 37 ? 11.047 0.152 2.160 1.00 0.00 65 SER A O 13
ATOM 18091 N N . ARG A 1 38 ? 9.589 1.796 2.646 1.00 0.00 66 ARG A N 13
ATOM 18092 C CA . ARG A 1 38 ? 8.560 0.888 3.137 1.00 0.00 66 ARG A CA 13
ATOM 18093 C C . ARG A 1 38 ? 7.953 0.083 1.991 1.00 0.00 66 ARG A C 13
ATOM 18094 O O . ARG A 1 38 ? 7.727 -1.120 2.113 1.00 0.00 66 ARG A O 13
ATOM 18115 N N . THR A 1 39 ? 7.689 0.759 0.876 1.00 0.00 67 THR A N 13
ATOM 18116 C CA . THR A 1 39 ? 6.886 0.181 -0.195 1.00 0.00 67 THR A CA 13
ATOM 18117 C C . THR A 1 39 ? 7.756 -0.209 -1.384 1.00 0.00 67 THR A C 13
ATOM 18118 O O . THR A 1 39 ? 7.252 -0.453 -2.479 1.00 0.00 67 THR A O 13
ATOM 18129 N N . ASN A 1 40 ? 9.065 -0.265 -1.161 1.00 0.00 68 ASN A N 13
ATOM 18130 C CA . ASN A 1 40 ? 10.005 -0.641 -2.212 1.00 0.00 68 ASN A CA 13
ATOM 18131 C C . ASN A 1 40 ? 9.830 0.247 -3.440 1.00 0.00 68 ASN A C 13
ATOM 18132 O O . ASN A 1 40 ? 9.528 -0.236 -4.530 1.00 0.00 68 ASN A O 13
ATOM 18143 N N . ASN A 1 41 ? 10.024 1.549 -3.254 1.00 0.00 69 ASN A N 13
ATOM 18144 C CA . ASN A 1 41 ? 9.847 2.510 -4.336 1.00 0.00 69 ASN A CA 13
ATOM 18145 C C . ASN A 1 41 ? 8.390 2.562 -4.785 1.00 0.00 69 ASN A C 13
ATOM 18146 O O . ASN A 1 41 ? 8.099 2.755 -5.966 1.00 0.00 69 ASN A O 13
ATOM 18157 N N . PHE A 1 42 ? 7.478 2.389 -3.835 1.00 0.00 70 PHE A N 13
ATOM 18158 C CA . PHE A 1 42 ? 6.050 2.463 -4.122 1.00 0.00 70 PHE A CA 13
ATOM 18159 C C . PHE A 1 42 ? 5.688 1.578 -5.313 1.00 0.00 70 PHE A C 13
ATOM 18160 O O . PHE A 1 42 ? 4.923 1.979 -6.190 1.00 0.00 70 PHE A O 13
ATOM 18177 N N . LYS A 1 43 ? 6.244 0.372 -5.335 1.00 0.00 71 LYS A N 13
ATOM 18178 C CA . LYS A 1 43 ? 5.847 -0.636 -6.311 1.00 0.00 71 LYS A CA 13
ATOM 18179 C C . LYS A 1 43 ? 4.757 -1.540 -5.745 1.00 0.00 71 LYS A C 13
ATOM 18180 O O . LYS A 1 43 ? 4.976 -2.733 -5.530 1.00 0.00 71 LYS A O 13
ATOM 18199 N N . LEU A 1 44 ? 3.581 -0.967 -5.510 1.00 0.00 72 LEU A N 13
ATOM 18200 C CA . LEU A 1 44 ? 2.458 -1.721 -4.961 1.00 0.00 72 LEU A CA 13
ATOM 18201 C C . LEU A 1 44 ? 1.651 -2.378 -6.075 1.00 0.00 72 LEU A C 13
ATOM 18202 O O . LEU A 1 44 ? 1.258 -1.723 -7.041 1.00 0.00 72 LEU A O 13
ATOM 18218 N N . LEU A 1 45 ? 1.402 -3.676 -5.931 1.00 0.00 73 LEU A N 13
ATOM 18219 C CA . LEU A 1 45 ? 0.540 -4.397 -6.861 1.00 0.00 73 LEU A CA 13
ATOM 18220 C C . LEU A 1 45 ? -0.613 -5.068 -6.123 1.00 0.00 73 LEU A C 13
ATOM 18221 O O . LEU A 1 45 ? -0.519 -5.356 -4.929 1.00 0.00 73 LEU A O 13
ATOM 18237 N N . THR A 1 46 ? -1.704 -5.319 -6.842 1.00 0.00 74 THR A N 13
ATOM 18238 C CA . THR A 1 46 ? -2.882 -5.943 -6.253 1.00 0.00 74 THR A CA 13
ATOM 18239 C C . THR A 1 46 ? -3.764 -6.571 -7.325 1.00 0.00 74 THR A C 13
ATOM 18240 O O . THR A 1 46 ? -3.805 -6.102 -8.465 1.00 0.00 74 THR A O 13
ATOM 18251 N N . ASP A 1 47 ? -4.474 -7.632 -6.956 1.00 0.00 75 ASP A N 13
ATOM 18252 C CA . ASP A 1 47 ? -5.427 -8.267 -7.858 1.00 0.00 75 ASP A CA 13
ATOM 18253 C C . ASP A 1 47 ? -6.614 -8.831 -7.083 1.00 0.00 75 ASP A C 13
ATOM 18254 O O . ASP A 1 47 ? -6.600 -9.985 -6.658 1.00 0.00 75 ASP A O 13
ATOM 18263 N N . GLY A 1 48 ? -7.643 -8.008 -6.904 1.00 0.00 76 GLY A N 13
ATOM 18264 C CA . GLY A 1 48 ? -8.822 -8.439 -6.176 1.00 0.00 76 GLY A CA 13
ATOM 18265 C C . GLY A 1 48 ? -8.515 -8.787 -4.733 1.00 0.00 76 GLY A C 13
ATOM 18266 O O . GLY A 1 48 ? -9.268 -9.521 -4.092 1.00 0.00 76 GLY A O 13
ATOM 18270 N N . GLU A 1 49 ? -7.408 -8.262 -4.221 1.00 0.00 77 GLU A N 13
ATOM 18271 C CA . GLU A 1 49 ? -6.952 -8.603 -2.879 1.00 0.00 77 GLU A CA 13
ATOM 18272 C C . GLU A 1 49 ? -6.393 -7.373 -2.165 1.00 0.00 77 GLU A C 13
ATOM 18273 O O . GLU A 1 49 ? -6.414 -6.267 -2.705 1.00 0.00 77 GLU A O 13
ATOM 18285 N N . TRP A 1 50 ? -5.898 -7.577 -0.950 1.00 0.00 78 TRP A N 13
ATOM 18286 C CA . TRP A 1 50 ? -5.132 -6.547 -0.255 1.00 0.00 78 TRP A CA 13
ATOM 18287 C C . TRP A 1 50 ? -3.883 -6.174 -1.045 1.00 0.00 78 TRP A C 13
ATOM 18288 O O . TRP A 1 50 ? -3.252 -7.027 -1.669 1.00 0.00 78 TRP A O 13
ATOM 18309 N N . VAL A 1 51 ? -3.530 -4.892 -1.014 1.00 0.00 79 VAL A N 13
ATOM 18310 C CA . VAL A 1 51 ? -2.420 -4.385 -1.811 1.00 0.00 79 VAL A CA 13
ATOM 18311 C C . VAL A 1 51 ? -1.081 -4.763 -1.188 1.00 0.00 79 VAL A C 13
ATOM 18312 O O . VAL A 1 51 ? -0.851 -4.542 0.000 1.00 0.00 79 VAL A O 13
ATOM 18325 N N . TRP A 1 52 ? -0.198 -5.335 -2.000 1.00 0.00 80 TRP A N 13
ATOM 18326 C CA . TRP A 1 52 ? 1.067 -5.864 -1.503 1.00 0.00 80 TRP A CA 13
ATOM 18327 C C . TRP A 1 52 ? 2.248 -5.189 -2.192 1.00 0.00 80 TRP A C 13
ATOM 18328 O O . TRP A 1 52 ? 2.116 -4.662 -3.297 1.00 0.00 80 TRP A O 13
ATOM 18349 N N . VAL A 1 53 ? 3.402 -5.209 -1.533 1.00 0.00 81 VAL A N 13
ATOM 18350 C CA . VAL A 1 53 ? 4.626 -4.677 -2.119 1.00 0.00 81 VAL A CA 13
ATOM 18351 C C . VAL A 1 53 ? 5.298 -5.705 -3.022 1.00 0.00 81 VAL A C 13
ATOM 18352 O O . VAL A 1 53 ? 5.587 -6.823 -2.597 1.00 0.00 81 VAL A O 13
ATOM 18365 N N . GLU A 1 54 ? 5.545 -5.318 -4.270 1.00 0.00 82 GLU A N 13
ATOM 18366 C CA . GLU A 1 54 ? 6.298 -6.157 -5.193 1.00 0.00 82 GLU A CA 13
ATOM 18367 C C . GLU A 1 54 ? 7.511 -6.774 -4.501 1.00 0.00 82 GLU A C 13
ATOM 18368 O O . GLU A 1 54 ? 8.244 -6.094 -3.786 1.00 0.00 82 GLU A O 13
ATOM 18380 N N . GLY A 1 55 ? 7.712 -8.071 -4.720 1.00 0.00 83 GLY A N 13
ATOM 18381 C CA . GLY A 1 55 ? 8.879 -8.741 -4.181 1.00 0.00 83 GLY A CA 13
ATOM 18382 C C . GLY A 1 55 ? 8.558 -9.557 -2.943 1.00 0.00 83 GLY A C 13
ATOM 18383 O O . GLY A 1 55 ? 9.369 -10.372 -2.500 1.00 0.00 83 GLY A O 13
ATOM 18387 N N . TYR A 1 56 ? 7.374 -9.340 -2.384 1.00 0.00 84 TYR A N 13
ATOM 18388 C CA . TYR A 1 56 ? 6.954 -10.049 -1.182 1.00 0.00 84 TYR A CA 13
ATOM 18389 C C . TYR A 1 56 ? 5.739 -10.929 -1.466 1.00 0.00 84 TYR A C 13
ATOM 18390 O O . TYR A 1 56 ? 4.821 -11.017 -0.650 1.00 0.00 84 TYR A O 13
ATOM 18408 N N . GLU A 1 57 ? 5.741 -11.577 -2.626 1.00 0.00 85 GLU A N 13
ATOM 18409 C CA . GLU A 1 57 ? 4.697 -12.533 -2.968 1.00 0.00 85 GLU A CA 13
ATOM 18410 C C . GLU A 1 57 ? 4.653 -13.678 -1.960 1.00 0.00 85 GLU A C 13
ATOM 18411 O O . GLU A 1 57 ? 3.657 -14.391 -1.861 1.00 0.00 85 GLU A O 13
ATOM 18423 N N . GLU A 1 58 ? 5.743 -13.845 -1.217 1.00 0.00 86 GLU A N 13
ATOM 18424 C CA . GLU A 1 58 ? 5.783 -14.816 -0.130 1.00 0.00 86 GLU A CA 13
ATOM 18425 C C . GLU A 1 58 ? 4.800 -14.437 0.974 1.00 0.00 86 GLU A C 13
ATOM 18426 O O . GLU A 1 58 ? 4.201 -15.304 1.611 1.00 0.00 86 GLU A O 13
ATOM 18438 N N . HIS A 1 59 ? 4.637 -13.136 1.194 1.00 0.00 87 HIS A N 13
ATOM 18439 C CA . HIS A 1 59 ? 3.881 -12.643 2.340 1.00 0.00 87 HIS A CA 13
ATOM 18440 C C . HIS A 1 59 ? 2.391 -12.585 2.023 1.00 0.00 87 HIS A C 13
ATOM 18441 O O . HIS A 1 59 ? 1.561 -12.428 2.917 1.00 0.00 87 HIS A O 13
ATOM 18455 N N . ILE A 1 60 ? 2.058 -12.712 0.741 1.00 0.00 88 ILE A N 13
ATOM 18456 C CA . ILE A 1 60 ? 0.666 -12.714 0.310 1.00 0.00 88 ILE A CA 13
ATOM 18457 C C . ILE A 1 60 ? -0.111 -13.852 0.966 1.00 0.00 88 ILE A C 13
ATOM 18458 O O . ILE A 1 60 ? 0.239 -15.021 0.819 1.00 0.00 88 ILE A O 13
ATOM 18474 N N . GLY A 1 61 ? -1.171 -13.497 1.689 1.00 0.00 89 GLY A N 13
ATOM 18475 C CA . GLY A 1 61 ? -1.951 -14.495 2.397 1.00 0.00 89 GLY A CA 13
ATOM 18476 C C . GLY A 1 61 ? -1.521 -14.649 3.842 1.00 0.00 89 GLY A C 13
ATOM 18477 O O . GLY A 1 61 ? -2.133 -15.399 4.603 1.00 0.00 89 GLY A O 13
ATOM 18481 N N . LYS A 1 62 ? -0.465 -13.938 4.222 1.00 0.00 90 LYS A N 13
ATOM 18482 C CA . LYS A 1 62 ? 0.041 -13.990 5.588 1.00 0.00 90 LYS A CA 13
ATOM 18483 C C . LYS A 1 62 ? -0.129 -12.641 6.281 1.00 0.00 90 LYS A C 13
ATOM 18484 O O . LYS A 1 62 ? 0.550 -11.672 5.947 1.00 0.00 90 LYS A O 13
ATOM 18503 N N . GLN A 1 63 ? -1.040 -12.588 7.248 1.00 0.00 91 GLN A N 13
ATOM 18504 C CA . GLN A 1 63 ? -1.278 -11.364 8.004 1.00 0.00 91 GLN A CA 13
ATOM 18505 C C . GLN A 1 63 ? -0.540 -11.397 9.338 1.00 0.00 91 GLN A C 13
ATOM 18506 O O . GLN A 1 63 ? -0.929 -12.116 10.259 1.00 0.00 91 GLN A O 13
ATOM 18520 N N . LEU A 1 64 ? 0.528 -10.613 9.436 1.00 0.00 92 LEU A N 13
ATOM 18521 C CA . LEU A 1 64 ? 1.354 -10.591 10.638 1.00 0.00 92 LEU A CA 13
ATOM 18522 C C . LEU A 1 64 ? 1.132 -9.303 11.427 1.00 0.00 92 LEU A C 13
ATOM 18523 O O . LEU A 1 64 ? 0.709 -8.281 10.888 1.00 0.00 92 LEU A O 13
ATOM 18539 N N . PRO A 1 65 ? 1.424 -9.354 12.735 1.00 0.00 93 PRO A N 13
ATOM 18540 C CA . PRO A 1 65 ? 1.308 -8.189 13.617 1.00 0.00 93 PRO A CA 13
ATOM 18541 C C . PRO A 1 65 ? 2.460 -7.209 13.437 1.00 0.00 93 PRO A C 13
ATOM 18542 O O . PRO A 1 65 ? 3.244 -6.979 14.360 1.00 0.00 93 PRO A O 13
ATOM 18553 N N . LEU A 1 66 ? 2.559 -6.630 12.244 1.00 0.00 94 LEU A N 13
ATOM 18554 C CA . LEU A 1 66 ? 3.606 -5.658 11.950 1.00 0.00 94 LEU A CA 13
ATOM 18555 C C . LEU A 1 66 ? 4.988 -6.262 12.176 1.00 0.00 94 LEU A C 13
ATOM 18556 O O . LEU A 1 66 ? 5.940 -5.551 12.498 1.00 0.00 94 LEU A O 13
ATOM 18572 N N . ASN A 1 67 ? 5.091 -7.575 12.005 1.00 0.00 95 ASN A N 13
ATOM 18573 C CA . ASN A 1 67 ? 6.385 -8.249 12.025 1.00 0.00 95 ASN A CA 13
ATOM 18574 C C . ASN A 1 67 ? 7.002 -8.281 10.629 1.00 0.00 95 ASN A C 13
ATOM 18575 O O . ASN A 1 67 ? 8.107 -7.779 10.417 1.00 0.00 95 ASN A O 13
ATOM 18586 N N . GLN A 1 68 ? 6.283 -8.874 9.682 1.00 0.00 96 GLN A N 13
ATOM 18587 C CA . GLN A 1 68 ? 6.720 -8.895 8.291 1.00 0.00 96 GLN A CA 13
ATOM 18588 C C . GLN A 1 68 ? 5.653 -8.308 7.375 1.00 0.00 96 GLN A C 13
ATOM 18589 O O . GLN A 1 68 ? 5.579 -8.645 6.193 1.00 0.00 96 GLN A O 13
ATOM 18603 N N . ALA A 1 69 ? 4.825 -7.426 7.927 1.00 0.00 97 ALA A N 13
ATOM 18604 C CA . ALA A 1 69 ? 3.726 -6.833 7.176 1.00 0.00 97 ALA A CA 13
ATOM 18605 C C . ALA A 1 69 ? 4.245 -6.037 5.983 1.00 0.00 97 ALA A C 13
ATOM 18606 O O . ALA A 1 69 ? 4.984 -5.065 6.146 1.00 0.00 97 ALA A O 13
ATOM 18613 N N . ARG A 1 70 ? 3.852 -6.454 4.784 1.00 0.00 98 ARG A N 13
ATOM 18614 C CA . ARG A 1 70 ? 4.223 -5.741 3.568 1.00 0.00 98 ARG A CA 13
ATOM 18615 C C . ARG A 1 70 ? 3.022 -5.585 2.640 1.00 0.00 98 ARG A C 13
ATOM 18616 O O . ARG A 1 70 ? 3.154 -5.668 1.418 1.00 0.00 98 ARG A O 13
ATOM 18637 N N . ALA A 1 71 ? 1.852 -5.359 3.227 1.00 0.00 99 ALA A N 13
ATOM 18638 C CA . ALA A 1 71 ? 0.610 -5.316 2.466 1.00 0.00 99 ALA A CA 13
ATOM 18639 C C . ALA A 1 71 ? -0.511 -4.678 3.281 1.00 0.00 99 ALA A C 13
ATOM 18640 O O . ALA A 1 71 ? -0.524 -4.761 4.509 1.00 0.00 99 ALA A O 13
ATOM 18647 N N . TRP A 1 72 ? -1.447 -4.041 2.589 1.00 0.00 100 TRP A N 13
ATOM 18648 C CA . TRP A 1 72 ? -2.593 -3.418 3.245 1.00 0.00 100 TRP A CA 13
ATOM 18649 C C . TRP A 1 72 ? -3.873 -3.663 2.456 1.00 0.00 100 TRP A C 13
ATOM 18650 O O . TRP A 1 72 ? -3.873 -3.612 1.226 1.00 0.00 100 TRP A O 13
ATOM 18671 N N . SER A 1 73 ? -4.962 -3.929 3.170 1.00 0.00 101 SER A N 13
ATOM 18672 C CA . SER A 1 73 ? -6.206 -4.355 2.538 1.00 0.00 101 SER A CA 13
ATOM 18673 C C . SER A 1 73 ? -6.921 -3.171 1.896 1.00 0.00 101 SER A C 13
ATOM 18674 O O . SER A 1 73 ? -6.796 -2.035 2.352 1.00 0.00 101 SER A O 13
ATOM 18682 N N . TRP A 1 74 ? -7.674 -3.447 0.837 1.00 0.00 102 TRP A N 13
ATOM 18683 C CA . TRP A 1 74 ? -8.557 -2.447 0.245 1.00 0.00 102 TRP A CA 13
ATOM 18684 C C . TRP A 1 74 ? -9.598 -1.976 1.253 1.00 0.00 102 TRP A C 13
ATOM 18685 O O . TRP A 1 74 ? -10.050 -0.832 1.202 1.00 0.00 102 TRP A O 13
ATOM 18706 N N . GLU A 1 75 ? -9.976 -2.865 2.166 1.00 0.00 103 GLU A N 13
ATOM 18707 C CA . GLU A 1 75 ? -10.923 -2.521 3.220 1.00 0.00 103 GLU A CA 13
ATOM 18708 C C . GLU A 1 75 ? -10.323 -1.496 4.178 1.00 0.00 103 GLU A C 13
ATOM 18709 O O . GLU A 1 75 ? -11.009 -0.581 4.636 1.00 0.00 103 GLU A O 13
ATOM 18721 N N . PHE A 1 76 ? -9.038 -1.656 4.477 1.00 0.00 104 PHE A N 13
ATOM 18722 C CA . PHE A 1 76 ? -8.310 -0.675 5.274 1.00 0.00 104 PHE A CA 13
ATOM 18723 C C . PHE A 1 76 ? -8.234 0.666 4.548 1.00 0.00 104 PHE A C 13
ATOM 18724 O O . PHE A 1 76 ? -8.462 1.719 5.144 1.00 0.00 104 PHE A O 13
ATOM 18741 N N . ILE A 1 77 ? -7.913 0.617 3.260 1.00 0.00 105 ILE A N 13
ATOM 18742 C CA . ILE A 1 77 ? -7.849 1.822 2.443 1.00 0.00 105 ILE A CA 13
ATOM 18743 C C . ILE A 1 77 ? -9.193 2.539 2.415 1.00 0.00 105 ILE A C 13
ATOM 18744 O O . ILE A 1 77 ? -9.260 3.762 2.541 1.00 0.00 105 ILE A O 13
ATOM 18760 N N . LYS A 1 78 ? -10.264 1.771 2.250 1.00 0.00 106 LYS A N 13
ATOM 18761 C CA . LYS A 1 78 ? -11.607 2.334 2.174 1.00 0.00 106 LYS A CA 13
ATOM 18762 C C . LYS A 1 78 ? -11.998 2.985 3.497 1.00 0.00 106 LYS A C 13
ATOM 18763 O O . LYS A 1 78 ? -12.658 4.023 3.518 1.00 0.00 106 LYS A O 13
ATOM 18782 N N . ASN A 1 79 ? -11.583 2.369 4.600 1.00 0.00 107 ASN A N 13
ATOM 18783 C CA . ASN A 1 79 ? -11.876 2.898 5.927 1.00 0.00 107 ASN A CA 13
ATOM 18784 C C . ASN A 1 79 ? -11.250 4.278 6.113 1.00 0.00 107 ASN A C 13
ATOM 18785 O O . ASN A 1 79 ? -11.864 5.178 6.687 1.00 0.00 107 ASN A O 13
ATOM 18796 N N . ARG A 1 80 ? -10.025 4.436 5.623 1.00 0.00 108 ARG A N 13
ATOM 18797 C CA . ARG A 1 80 ? -9.311 5.701 5.744 1.00 0.00 108 ARG A CA 13
ATOM 18798 C C . ARG A 1 80 ? -9.901 6.751 4.807 1.00 0.00 108 ARG A C 13
ATOM 18799 O O . ARG A 1 80 ? -9.942 7.939 5.132 1.00 0.00 108 ARG A O 13
ATOM 18820 N N . LEU A 1 81 ? -10.358 6.306 3.642 1.00 0.00 109 LEU A N 13
ATOM 18821 C CA . LEU A 1 81 ? -11.044 7.185 2.702 1.00 0.00 109 LEU A CA 13
ATOM 18822 C C . LEU A 1 81 ? -12.365 7.677 3.282 1.00 0.00 109 LEU A C 13
ATOM 18823 O O . LEU A 1 81 ? -12.769 8.819 3.058 1.00 0.00 109 LEU A O 13
ATOM 18839 N N . LYS A 1 82 ? -13.036 6.809 4.032 1.00 0.00 110 LYS A N 13
ATOM 18840 C CA . LYS A 1 82 ? -14.266 7.181 4.722 1.00 0.00 110 LYS A CA 13
ATOM 18841 C C . LYS A 1 82 ? -13.984 8.188 5.830 1.00 0.00 110 LYS A C 13
ATOM 18842 O O . LYS A 1 82 ? -14.799 9.068 6.105 1.00 0.00 110 LYS A O 13
ATOM 18861 N N . GLU A 1 83 ? -12.825 8.053 6.466 1.00 0.00 111 GLU A N 13
ATOM 18862 C CA . GLU A 1 83 ? -12.403 9.000 7.492 1.00 0.00 111 GLU A CA 13
ATOM 18863 C C . GLU A 1 83 ? -12.037 10.346 6.872 1.00 0.00 111 GLU A C 13
ATOM 18864 O O . GLU A 1 83 ? -12.194 11.395 7.501 1.00 0.00 111 GLU A O 13
ATOM 18876 N N . LEU A 1 84 ? -11.548 10.310 5.638 1.00 0.00 112 LEU A N 13
ATOM 18877 C CA . LEU A 1 84 ? -11.287 11.530 4.883 1.00 0.00 112 LEU A CA 13
ATOM 18878 C C . LEU A 1 84 ? -12.591 12.193 4.450 1.00 0.00 112 LEU A C 13
ATOM 18879 O O . LEU A 1 84 ? -12.693 13.417 4.409 1.00 0.00 112 LEU A O 13
ATOM 18895 N N . ASN A 1 85 ? -13.587 11.372 4.129 1.00 0.00 113 ASN A N 13
ATOM 18896 C CA . ASN A 1 85 ? -14.916 11.876 3.798 1.00 0.00 113 ASN A CA 13
ATOM 18897 C C . ASN A 1 85 ? -15.583 12.495 5.021 1.00 0.00 113 ASN A C 13
ATOM 18898 O O . ASN A 1 85 ? -16.300 13.492 4.914 1.00 0.00 113 ASN A O 13
ATOM 18909 N N . LEU A 1 86 ? -15.342 11.900 6.185 1.00 0.00 114 LEU A N 13
ATOM 18910 C CA . LEU A 1 86 ? -15.898 12.410 7.433 1.00 0.00 114 LEU A CA 13
ATOM 18911 C C . LEU A 1 86 ? -15.063 13.567 7.969 1.00 0.00 114 LEU A C 13
ATOM 18912 O O . LEU A 1 86 ? -13.962 13.830 7.483 1.00 0.00 114 LEU A O 13
ATOM 18929 N N . GLY A 1 1 ? -1.111 -23.193 1.525 1.00 0.00 29 GLY A N 14
ATOM 18930 C CA . GLY A 1 1 ? 0.212 -22.993 0.964 1.00 0.00 29 GLY A CA 14
ATOM 18931 C C . GLY A 1 1 ? 0.328 -21.687 0.202 1.00 0.00 29 GLY A C 14
ATOM 18932 O O . GLY A 1 1 ? 0.154 -21.653 -1.016 1.00 0.00 29 GLY A O 14
ATOM 18938 N N . SER A 1 2 ? 0.621 -20.608 0.921 1.00 0.00 30 SER A N 14
ATOM 18939 C CA . SER A 1 2 ? 0.550 -19.269 0.351 1.00 0.00 30 SER A CA 14
ATOM 18940 C C . SER A 1 2 ? 1.391 -19.172 -0.919 1.00 0.00 30 SER A C 14
ATOM 18941 O O . SER A 1 2 ? 1.059 -18.428 -1.840 1.00 0.00 30 SER A O 14
ATOM 18949 N N . GLU A 1 3 ? 2.482 -19.932 -0.957 1.00 0.00 31 GLU A N 14
ATOM 18950 C CA . GLU A 1 3 ? 3.480 -19.779 -2.010 1.00 0.00 31 GLU A CA 14
ATOM 18951 C C . GLU A 1 3 ? 2.941 -20.271 -3.348 1.00 0.00 31 GLU A C 14
ATOM 18952 O O . GLU A 1 3 ? 2.366 -21.356 -3.436 1.00 0.00 31 GLU A O 14
ATOM 18964 N N . GLU A 1 4 ? 3.130 -19.466 -4.389 1.00 0.00 32 GLU A N 14
ATOM 18965 C CA . GLU A 1 4 ? 2.216 -19.459 -5.525 1.00 0.00 32 GLU A CA 14
ATOM 18966 C C . GLU A 1 4 ? 2.984 -19.567 -6.841 1.00 0.00 32 GLU A C 14
ATOM 18967 O O . GLU A 1 4 ? 3.291 -18.560 -7.478 1.00 0.00 32 GLU A O 14
ATOM 18979 N N . LYS A 1 5 ? 3.291 -20.798 -7.240 1.00 0.00 33 LYS A N 14
ATOM 18980 C CA . LYS A 1 5 ? 3.941 -21.046 -8.520 1.00 0.00 33 LYS A CA 14
ATOM 18981 C C . LYS A 1 5 ? 2.908 -21.311 -9.612 1.00 0.00 33 LYS A C 14
ATOM 18982 O O . LYS A 1 5 ? 2.548 -22.459 -9.871 1.00 0.00 33 LYS A O 14
ATOM 19001 N N . GLU A 1 6 ? 2.438 -20.243 -10.249 1.00 0.00 34 GLU A N 14
ATOM 19002 C CA . GLU A 1 6 ? 1.474 -20.364 -11.336 1.00 0.00 34 GLU A CA 14
ATOM 19003 C C . GLU A 1 6 ? 1.751 -19.335 -12.427 1.00 0.00 34 GLU A C 14
ATOM 19004 O O . GLU A 1 6 ? 2.698 -19.477 -13.199 1.00 0.00 34 GLU A O 14
ATOM 19016 N N . GLU A 1 7 ? 0.917 -18.302 -12.483 1.00 0.00 35 GLU A N 14
ATOM 19017 C CA . GLU A 1 7 ? 1.169 -17.166 -13.362 1.00 0.00 35 GLU A CA 14
ATOM 19018 C C . GLU A 1 7 ? 1.091 -15.853 -12.589 1.00 0.00 35 GLU A C 14
ATOM 19019 O O . GLU A 1 7 ? 0.300 -15.714 -11.654 1.00 0.00 35 GLU A O 14
ATOM 19031 N N . LYS A 1 8 ? 1.917 -14.890 -12.983 1.00 0.00 36 LYS A N 14
ATOM 19032 C CA . LYS A 1 8 ? 2.050 -13.643 -12.241 1.00 0.00 36 LYS A CA 14
ATOM 19033 C C . LYS A 1 8 ? 1.166 -12.554 -12.843 1.00 0.00 36 LYS A C 14
ATOM 19034 O O . LYS A 1 8 ? 1.573 -11.398 -12.948 1.00 0.00 36 LYS A O 14
ATOM 19053 N N . LYS A 1 9 ? -0.046 -12.934 -13.234 1.00 0.00 37 LYS A N 14
ATOM 19054 C CA . LYS A 1 9 ? -0.972 -12.001 -13.867 1.00 0.00 37 LYS A CA 14
ATOM 19055 C C . LYS A 1 9 ? -1.647 -11.112 -12.826 1.00 0.00 37 LYS A C 14
ATOM 19056 O O . LYS A 1 9 ? -2.334 -11.601 -11.929 1.00 0.00 37 LYS A O 14
ATOM 19075 N N . VAL A 1 10 ? -1.444 -9.804 -12.952 1.00 0.00 38 VAL A N 14
ATOM 19076 C CA . VAL A 1 10 ? -1.973 -8.853 -11.983 1.00 0.00 38 VAL A CA 14
ATOM 19077 C C . VAL A 1 10 ? -2.447 -7.575 -12.669 1.00 0.00 38 VAL A C 14
ATOM 19078 O O . VAL A 1 10 ? -2.332 -7.434 -13.887 1.00 0.00 38 VAL A O 14
ATOM 19091 N N . ARG A 1 11 ? -2.979 -6.650 -11.880 1.00 0.00 39 ARG A N 14
ATOM 19092 C CA . ARG A 1 11 ? -3.510 -5.400 -12.415 1.00 0.00 39 ARG A CA 14
ATOM 19093 C C . ARG A 1 11 ? -2.469 -4.288 -12.332 1.00 0.00 39 ARG A C 14
ATOM 19094 O O . ARG A 1 11 ? -1.505 -4.382 -11.572 1.00 0.00 39 ARG A O 14
ATOM 19115 N N . GLU A 1 12 ? -2.669 -3.237 -13.120 1.00 0.00 40 GLU A N 14
ATOM 19116 C CA . GLU A 1 12 ? -1.610 -2.269 -13.387 1.00 0.00 40 GLU A CA 14
ATOM 19117 C C . GLU A 1 12 ? -1.498 -1.260 -12.248 1.00 0.00 40 GLU A C 14
ATOM 19118 O O . GLU A 1 12 ? -2.317 -1.250 -11.328 1.00 0.00 40 GLU A O 14
ATOM 19130 N N . LEU A 1 13 ? -0.477 -0.412 -12.316 1.00 0.00 41 LEU A N 14
ATOM 19131 C CA . LEU A 1 13 ? -0.313 0.668 -11.351 1.00 0.00 41 LEU A CA 14
ATOM 19132 C C . LEU A 1 13 ? -0.603 2.021 -11.994 1.00 0.00 41 LEU A C 14
ATOM 19133 O O . LEU A 1 13 ? 0.212 2.547 -12.755 1.00 0.00 41 LEU A O 14
ATOM 19149 N N . THR A 1 14 ? -1.768 2.582 -11.684 1.00 0.00 42 THR A N 14
ATOM 19150 C CA . THR A 1 14 ? -2.142 3.896 -12.190 1.00 0.00 42 THR A CA 14
ATOM 19151 C C . THR A 1 14 ? -1.728 4.997 -11.220 1.00 0.00 42 THR A C 14
ATOM 19152 O O . THR A 1 14 ? -1.530 4.766 -10.028 1.00 0.00 42 THR A O 14
ATOM 19163 N N . PRO A 1 15 ? -1.591 6.227 -11.742 1.00 0.00 43 PRO A N 14
ATOM 19164 C CA . PRO A 1 15 ? -1.313 7.408 -10.922 1.00 0.00 43 PRO A CA 14
ATOM 19165 C C . PRO A 1 15 ? -2.421 7.689 -9.914 1.00 0.00 43 PRO A C 14
ATOM 19166 O O . PRO A 1 15 ? -2.173 8.245 -8.844 1.00 0.00 43 PRO A O 14
ATOM 19177 N N . GLN A 1 16 ? -3.643 7.300 -10.261 1.00 0.00 44 GLN A N 14
ATOM 19178 C CA . GLN A 1 16 ? -4.769 7.403 -9.340 1.00 0.00 44 GLN A CA 14
ATOM 19179 C C . GLN A 1 16 ? -4.639 6.394 -8.206 1.00 0.00 44 GLN A C 14
ATOM 19180 O O . GLN A 1 16 ? -4.898 6.712 -7.046 1.00 0.00 44 GLN A O 14
ATOM 19194 N N . GLU A 1 17 ? -4.239 5.173 -8.550 1.00 0.00 45 GLU A N 14
ATOM 19195 C CA . GLU A 1 17 ? -4.104 4.107 -7.564 1.00 0.00 45 GLU A CA 14
ATOM 19196 C C . GLU A 1 17 ? -2.978 4.415 -6.580 1.00 0.00 45 GLU A C 14
ATOM 19197 O O . GLU A 1 17 ? -3.088 4.138 -5.385 1.00 0.00 45 GLU A O 14
ATOM 19209 N N . LEU A 1 18 ? -1.895 4.989 -7.092 1.00 0.00 46 LEU A N 14
ATOM 19210 C CA . LEU A 1 18 ? -0.703 5.230 -6.286 1.00 0.00 46 LEU A CA 14
ATOM 19211 C C . LEU A 1 18 ? -0.896 6.440 -5.376 1.00 0.00 46 LEU A C 14
ATOM 19212 O O . LEU A 1 18 ? -0.456 6.440 -4.228 1.00 0.00 46 LEU A O 14
ATOM 19228 N N . GLU A 1 19 ? -1.557 7.467 -5.900 1.00 0.00 47 GLU A N 14
ATOM 19229 C CA . GLU A 1 19 ? -1.773 8.699 -5.149 1.00 0.00 47 GLU A CA 14
ATOM 19230 C C . GLU A 1 19 ? -2.803 8.486 -4.042 1.00 0.00 47 GLU A C 14
ATOM 19231 O O . GLU A 1 19 ? -2.594 8.895 -2.899 1.00 0.00 47 GLU A O 14
ATOM 19243 N N . LEU A 1 20 ? -3.913 7.846 -4.390 1.00 0.00 48 LEU A N 14
ATOM 19244 C CA . LEU A 1 20 ? -4.977 7.581 -3.427 1.00 0.00 48 LEU A CA 14
ATOM 19245 C C . LEU A 1 20 ? -4.504 6.617 -2.344 1.00 0.00 48 LEU A C 14
ATOM 19246 O O . LEU A 1 20 ? -5.040 6.598 -1.236 1.00 0.00 48 LEU A O 14
ATOM 19262 N N . PHE A 1 21 ? -3.494 5.817 -2.671 1.00 0.00 49 PHE A N 14
ATOM 19263 C CA . PHE A 1 21 ? -2.889 4.912 -1.702 1.00 0.00 49 PHE A CA 14
ATOM 19264 C C . PHE A 1 21 ? -2.235 5.691 -0.564 1.00 0.00 49 PHE A C 14
ATOM 19265 O O . PHE A 1 21 ? -2.572 5.505 0.605 1.00 0.00 49 PHE A O 14
ATOM 19282 N N . LYS A 1 22 ? -1.299 6.566 -0.916 1.00 0.00 50 LYS A N 14
ATOM 19283 C CA . LYS A 1 22 ? -0.605 7.385 0.071 1.00 0.00 50 LYS A CA 14
ATOM 19284 C C . LYS A 1 22 ? -1.558 8.391 0.710 1.00 0.00 50 LYS A C 14
ATOM 19285 O O . LYS A 1 22 ? -1.391 8.767 1.870 1.00 0.00 50 LYS A O 14
ATOM 19304 N N . ARG A 1 23 ? -2.555 8.823 -0.056 1.00 0.00 51 ARG A N 14
ATOM 19305 C CA . ARG A 1 23 ? -3.539 9.778 0.440 1.00 0.00 51 ARG A CA 14
ATOM 19306 C C . ARG A 1 23 ? -4.366 9.171 1.570 1.00 0.00 51 ARG A C 14
ATOM 19307 O O . ARG A 1 23 ? -4.532 9.780 2.627 1.00 0.00 51 ARG A O 14
ATOM 19328 N N . ALA A 1 24 ? -4.881 7.969 1.339 1.00 0.00 52 ALA A N 14
ATOM 19329 C CA . ALA A 1 24 ? -5.644 7.257 2.356 1.00 0.00 52 ALA A CA 14
ATOM 19330 C C . ALA A 1 24 ? -4.739 6.777 3.486 1.00 0.00 52 ALA A C 14
ATOM 19331 O O . ALA A 1 24 ? -5.125 6.801 4.654 1.00 0.00 52 ALA A O 14
ATOM 19338 N N . MET A 1 25 ? -3.536 6.343 3.130 1.00 0.00 53 MET A N 14
ATOM 19339 C CA . MET A 1 25 ? -2.577 5.857 4.115 1.00 0.00 53 MET A CA 14
ATOM 19340 C C . MET A 1 25 ? -2.136 6.983 5.046 1.00 0.00 53 MET A C 14
ATOM 19341 O O . MET A 1 25 ? -1.766 6.742 6.194 1.00 0.00 53 MET A O 14
ATOM 19355 N N . GLY A 1 26 ? -2.182 8.213 4.543 1.00 0.00 54 GLY A N 14
ATOM 19356 C CA . GLY A 1 26 ? -1.763 9.354 5.336 1.00 0.00 54 GLY A CA 14
ATOM 19357 C C . GLY A 1 26 ? -0.257 9.521 5.362 1.00 0.00 54 GLY A C 14
ATOM 19358 O O . GLY A 1 26 ? 0.304 10.001 6.348 1.00 0.00 54 GLY A O 14
ATOM 19362 N N . ILE A 1 27 ? 0.401 9.124 4.278 1.00 0.00 55 ILE A N 14
ATOM 19363 C CA . ILE A 1 27 ? 1.856 9.150 4.216 1.00 0.00 55 ILE A CA 14
ATOM 19364 C C . ILE A 1 27 ? 2.375 10.579 4.106 1.00 0.00 55 ILE A C 14
ATOM 19365 O O . ILE A 1 27 ? 2.045 11.303 3.166 1.00 0.00 55 ILE A O 14
ATOM 19381 N N . THR A 1 28 ? 3.193 10.982 5.072 1.00 0.00 56 THR A N 14
ATOM 19382 C CA . THR A 1 28 ? 3.702 12.346 5.124 1.00 0.00 56 THR A CA 14
ATOM 19383 C C . THR A 1 28 ? 5.118 12.427 4.569 1.00 0.00 56 THR A C 14
ATOM 19384 O O . THR A 1 28 ? 5.840 11.432 4.493 1.00 0.00 56 THR A O 14
ATOM 19395 N N . PRO A 1 29 ? 5.530 13.639 4.168 1.00 0.00 57 PRO A N 14
ATOM 19396 C CA . PRO A 1 29 ? 6.888 13.891 3.675 1.00 0.00 57 PRO A CA 14
ATOM 19397 C C . PRO A 1 29 ? 7.951 13.582 4.724 1.00 0.00 57 PRO A C 14
ATOM 19398 O O . PRO A 1 29 ? 9.130 13.428 4.401 1.00 0.00 57 PRO A O 14
ATOM 19409 N N . HIS A 1 30 ? 7.529 13.493 5.981 1.00 0.00 58 HIS A N 14
ATOM 19410 C CA . HIS A 1 30 ? 8.417 13.073 7.058 1.00 0.00 58 HIS A CA 14
ATOM 19411 C C . HIS A 1 30 ? 8.776 11.597 6.924 1.00 0.00 58 HIS A C 14
ATOM 19412 O O . HIS A 1 30 ? 9.945 11.221 7.005 1.00 0.00 58 HIS A O 14
ATOM 19426 N N . ASN A 1 31 ? 7.762 10.763 6.714 1.00 0.00 59 ASN A N 14
ATOM 19427 C CA . ASN A 1 31 ? 7.969 9.324 6.592 1.00 0.00 59 ASN A CA 14
ATOM 19428 C C . ASN A 1 31 ? 7.702 8.856 5.165 1.00 0.00 59 ASN A C 14
ATOM 19429 O O . ASN A 1 31 ? 7.410 7.684 4.930 1.00 0.00 59 ASN A O 14
ATOM 19440 N N . TYR A 1 32 ? 7.806 9.779 4.216 1.00 0.00 60 TYR A N 14
ATOM 19441 C CA . TYR A 1 32 ? 7.623 9.452 2.808 1.00 0.00 60 TYR A CA 14
ATOM 19442 C C . TYR A 1 32 ? 8.756 8.562 2.304 1.00 0.00 60 TYR A C 14
ATOM 19443 O O . TYR A 1 32 ? 8.521 7.570 1.613 1.00 0.00 60 TYR A O 14
ATOM 19461 N N . TRP A 1 33 ? 9.984 8.923 2.656 1.00 0.00 61 TRP A N 14
ATOM 19462 C CA . TRP A 1 33 ? 11.151 8.129 2.284 1.00 0.00 61 TRP A CA 14
ATOM 19463 C C . TRP A 1 33 ? 11.152 6.790 3.012 1.00 0.00 61 TRP A C 14
ATOM 19464 O O . TRP A 1 33 ? 11.704 5.807 2.517 1.00 0.00 61 TRP A O 14
ATOM 19485 N N . GLN A 1 34 ? 10.534 6.759 4.187 1.00 0.00 62 GLN A N 14
ATOM 19486 C CA . GLN A 1 34 ? 10.390 5.520 4.942 1.00 0.00 62 GLN A CA 14
ATOM 19487 C C . GLN A 1 34 ? 9.403 4.579 4.262 1.00 0.00 62 GLN A C 14
ATOM 19488 O O . GLN A 1 34 ? 9.681 3.392 4.087 1.00 0.00 62 GLN A O 14
ATOM 19502 N N . TRP A 1 35 ? 8.250 5.116 3.879 1.00 0.00 63 TRP A N 14
ATOM 19503 C CA . TRP A 1 35 ? 7.258 4.345 3.137 1.00 0.00 63 TRP A CA 14
ATOM 19504 C C . TRP A 1 35 ? 7.793 3.947 1.765 1.00 0.00 63 TRP A C 14
ATOM 19505 O O . TRP A 1 35 ? 7.460 2.881 1.245 1.00 0.00 63 TRP A O 14
ATOM 19526 N N . ALA A 1 36 ? 8.620 4.808 1.185 1.00 0.00 64 ALA A N 14
ATOM 19527 C CA . ALA A 1 36 ? 9.242 4.520 -0.102 1.00 0.00 64 ALA A CA 14
ATOM 19528 C C . ALA A 1 36 ? 10.089 3.254 -0.031 1.00 0.00 64 ALA A C 14
ATOM 19529 O O . ALA A 1 36 ? 10.013 2.395 -0.911 1.00 0.00 64 ALA A O 14
ATOM 19536 N N . SER A 1 37 ? 10.897 3.145 1.019 1.00 0.00 65 SER A N 14
ATOM 19537 C CA . SER A 1 37 ? 11.756 1.981 1.206 1.00 0.00 65 SER A CA 14
ATOM 19538 C C . SER A 1 37 ? 10.939 0.767 1.637 1.00 0.00 65 SER A C 14
ATOM 19539 O O . SER A 1 37 ? 11.332 -0.376 1.400 1.00 0.00 65 SER A O 14
ATOM 19547 N N . ARG A 1 38 ? 9.800 1.023 2.271 1.00 0.00 66 ARG A N 14
ATOM 19548 C CA . ARG A 1 38 ? 8.921 -0.048 2.728 1.00 0.00 66 ARG A CA 14
ATOM 19549 C C . ARG A 1 38 ? 8.147 -0.652 1.561 1.00 0.00 66 ARG A C 14
ATOM 19550 O O . ARG A 1 38 ? 7.913 -1.859 1.513 1.00 0.00 66 ARG A O 14
ATOM 19571 N N . THR A 1 39 ? 7.749 0.199 0.618 1.00 0.00 67 THR A N 14
ATOM 19572 C CA . THR A 1 39 ? 6.798 -0.194 -0.413 1.00 0.00 67 THR A CA 14
ATOM 19573 C C . THR A 1 39 ? 7.506 -0.492 -1.731 1.00 0.00 67 THR A C 14
ATOM 19574 O O . THR A 1 39 ? 6.880 -0.532 -2.788 1.00 0.00 67 THR A O 14
ATOM 19585 N N . ASN A 1 40 ? 8.817 -0.699 -1.658 1.00 0.00 68 ASN A N 14
ATOM 19586 C CA . ASN A 1 40 ? 9.618 -0.955 -2.850 1.00 0.00 68 ASN A CA 14
ATOM 19587 C C . ASN A 1 40 ? 9.362 0.106 -3.915 1.00 0.00 68 ASN A C 14
ATOM 19588 O O . ASN A 1 40 ? 8.921 -0.203 -5.020 1.00 0.00 68 ASN A O 14
ATOM 19599 N N . ASN A 1 41 ? 9.642 1.360 -3.573 1.00 0.00 69 ASN A N 14
ATOM 19600 C CA . ASN A 1 41 ? 9.406 2.472 -4.486 1.00 0.00 69 ASN A CA 14
ATOM 19601 C C . ASN A 1 41 ? 7.915 2.641 -4.765 1.00 0.00 69 ASN A C 14
ATOM 19602 O O . ASN A 1 41 ? 7.516 2.996 -5.873 1.00 0.00 69 ASN A O 14
ATOM 19613 N N . PHE A 1 42 ? 7.097 2.384 -3.748 1.00 0.00 70 PHE A N 14
ATOM 19614 C CA . PHE A 1 42 ? 5.648 2.452 -3.899 1.00 0.00 70 PHE A CA 14
ATOM 19615 C C . PHE A 1 42 ? 5.174 1.535 -5.022 1.00 0.00 70 PHE A C 14
ATOM 19616 O O . PHE A 1 42 ? 4.162 1.801 -5.671 1.00 0.00 70 PHE A O 14
ATOM 19633 N N . LYS A 1 43 ? 5.913 0.454 -5.248 1.00 0.00 71 LYS A N 14
ATOM 19634 C CA . LYS A 1 43 ? 5.537 -0.536 -6.248 1.00 0.00 71 LYS A CA 14
ATOM 19635 C C . LYS A 1 43 ? 4.715 -1.658 -5.622 1.00 0.00 71 LYS A C 14
ATOM 19636 O O . LYS A 1 43 ? 5.254 -2.526 -4.934 1.00 0.00 71 LYS A O 14
ATOM 19655 N N . LEU A 1 44 ? 3.410 -1.636 -5.865 1.00 0.00 72 LEU A N 14
ATOM 19656 C CA . LEU A 1 44 ? 2.505 -2.620 -5.279 1.00 0.00 72 LEU A CA 14
ATOM 19657 C C . LEU A 1 44 ? 1.584 -3.214 -6.340 1.00 0.00 72 LEU A C 14
ATOM 19658 O O . LEU A 1 44 ? 1.172 -2.526 -7.274 1.00 0.00 72 LEU A O 14
ATOM 19674 N N . LEU A 1 45 ? 1.264 -4.495 -6.189 1.00 0.00 73 LEU A N 14
ATOM 19675 C CA . LEU A 1 45 ? 0.450 -5.201 -7.172 1.00 0.00 73 LEU A CA 14
ATOM 19676 C C . LEU A 1 45 ? -0.830 -5.733 -6.538 1.00 0.00 73 LEU A C 14
ATOM 19677 O O . LEU A 1 45 ? -0.893 -5.948 -5.326 1.00 0.00 73 LEU A O 14
ATOM 19693 N N . THR A 1 46 ? -1.850 -5.947 -7.364 1.00 0.00 74 THR A N 14
ATOM 19694 C CA . THR A 1 46 ? -3.092 -6.554 -6.903 1.00 0.00 74 THR A CA 14
ATOM 19695 C C . THR A 1 46 ? -3.973 -6.962 -8.078 1.00 0.00 74 THR A C 14
ATOM 19696 O O . THR A 1 46 ? -3.880 -6.390 -9.164 1.00 0.00 74 THR A O 14
ATOM 19707 N N . ASP A 1 47 ? -4.829 -7.954 -7.854 1.00 0.00 75 ASP A N 14
ATOM 19708 C CA . ASP A 1 47 ? -5.878 -8.288 -8.809 1.00 0.00 75 ASP A CA 14
ATOM 19709 C C . ASP A 1 47 ? -7.152 -8.716 -8.088 1.00 0.00 75 ASP A C 14
ATOM 19710 O O . ASP A 1 47 ? -7.289 -9.867 -7.676 1.00 0.00 75 ASP A O 14
ATOM 19719 N N . GLY A 1 48 ? -8.086 -7.780 -7.939 1.00 0.00 76 GLY A N 14
ATOM 19720 C CA . GLY A 1 48 ? -9.326 -8.072 -7.248 1.00 0.00 76 GLY A CA 14
ATOM 19721 C C . GLY A 1 48 ? -9.106 -8.458 -5.798 1.00 0.00 76 GLY A C 14
ATOM 19722 O O . GLY A 1 48 ? -9.940 -9.132 -5.195 1.00 0.00 76 GLY A O 14
ATOM 19726 N N . GLU A 1 49 ? -7.978 -8.030 -5.238 1.00 0.00 77 GLU A N 14
ATOM 19727 C CA . GLU A 1 49 ? -7.578 -8.461 -3.903 1.00 0.00 77 GLU A CA 14
ATOM 19728 C C . GLU A 1 49 ? -6.953 -7.306 -3.125 1.00 0.00 77 GLU A C 14
ATOM 19729 O O . GLU A 1 49 ? -6.891 -6.177 -3.612 1.00 0.00 77 GLU A O 14
ATOM 19741 N N . TRP A 1 50 ? -6.494 -7.597 -1.913 1.00 0.00 78 TRP A N 14
ATOM 19742 C CA . TRP A 1 50 ? -5.667 -6.659 -1.165 1.00 0.00 78 TRP A CA 14
ATOM 19743 C C . TRP A 1 50 ? -4.373 -6.357 -1.912 1.00 0.00 78 TRP A C 14
ATOM 19744 O O . TRP A 1 50 ? -3.867 -7.193 -2.660 1.00 0.00 78 TRP A O 14
ATOM 19765 N N . VAL A 1 51 ? -3.842 -5.155 -1.705 1.00 0.00 79 VAL A N 14
ATOM 19766 C CA . VAL A 1 51 ? -2.615 -4.736 -2.373 1.00 0.00 79 VAL A CA 14
ATOM 19767 C C . VAL A 1 51 ? -1.383 -5.209 -1.609 1.00 0.00 79 VAL A C 14
ATOM 19768 O O . VAL A 1 51 ? -1.318 -5.092 -0.385 1.00 0.00 79 VAL A O 14
ATOM 19781 N N . TRP A 1 52 ? -0.411 -5.745 -2.339 1.00 0.00 80 TRP A N 14
ATOM 19782 C CA . TRP A 1 52 ? 0.853 -6.156 -1.742 1.00 0.00 80 TRP A CA 14
ATOM 19783 C C . TRP A 1 52 ? 2.032 -5.541 -2.488 1.00 0.00 80 TRP A C 14
ATOM 19784 O O . TRP A 1 52 ? 1.907 -5.144 -3.647 1.00 0.00 80 TRP A O 14
ATOM 19805 N N . VAL A 1 53 ? 3.177 -5.463 -1.817 1.00 0.00 81 VAL A N 14
ATOM 19806 C CA . VAL A 1 53 ? 4.372 -4.873 -2.409 1.00 0.00 81 VAL A CA 14
ATOM 19807 C C . VAL A 1 53 ? 5.163 -5.908 -3.201 1.00 0.00 81 VAL A C 14
ATOM 19808 O O . VAL A 1 53 ? 5.427 -7.007 -2.714 1.00 0.00 81 VAL A O 14
ATOM 19821 N N . GLU A 1 54 ? 5.538 -5.550 -4.425 1.00 0.00 82 GLU A N 14
ATOM 19822 C CA . GLU A 1 54 ? 6.300 -6.446 -5.284 1.00 0.00 82 GLU A CA 14
ATOM 19823 C C . GLU A 1 54 ? 7.564 -6.932 -4.579 1.00 0.00 82 GLU A C 14
ATOM 19824 O O . GLU A 1 54 ? 8.343 -6.134 -4.061 1.00 0.00 82 GLU A O 14
ATOM 19836 N N . GLY A 1 55 ? 7.759 -8.247 -4.565 1.00 0.00 83 GLY A N 14
ATOM 19837 C CA . GLY A 1 55 ? 8.912 -8.819 -3.895 1.00 0.00 83 GLY A CA 14
ATOM 19838 C C . GLY A 1 55 ? 8.591 -9.286 -2.488 1.00 0.00 83 GLY A C 14
ATOM 19839 O O . GLY A 1 55 ? 9.332 -10.078 -1.905 1.00 0.00 83 GLY A O 14
ATOM 19843 N N . TYR A 1 56 ? 7.485 -8.795 -1.940 1.00 0.00 84 TYR A N 14
ATOM 19844 C CA . TYR A 1 56 ? 7.044 -9.201 -0.611 1.00 0.00 84 TYR A CA 14
ATOM 19845 C C . TYR A 1 56 ? 5.747 -10.002 -0.689 1.00 0.00 84 TYR A C 14
ATOM 19846 O O . TYR A 1 56 ? 5.049 -10.170 0.309 1.00 0.00 84 TYR A O 14
ATOM 19864 N N . GLU A 1 57 ? 5.434 -10.494 -1.883 1.00 0.00 85 GLU A N 14
ATOM 19865 C CA . GLU A 1 57 ? 4.375 -11.483 -2.047 1.00 0.00 85 GLU A CA 14
ATOM 19866 C C . GLU A 1 57 ? 4.666 -12.735 -1.225 1.00 0.00 85 GLU A C 14
ATOM 19867 O O . GLU A 1 57 ? 3.783 -13.561 -1.001 1.00 0.00 85 GLU A O 14
ATOM 19879 N N . GLU A 1 58 ? 5.912 -12.867 -0.782 1.00 0.00 86 GLU A N 14
ATOM 19880 C CA . GLU A 1 58 ? 6.267 -13.882 0.204 1.00 0.00 86 GLU A CA 14
ATOM 19881 C C . GLU A 1 58 ? 5.517 -13.657 1.512 1.00 0.00 86 GLU A C 14
ATOM 19882 O O . GLU A 1 58 ? 5.137 -14.609 2.195 1.00 0.00 86 GLU A O 14
ATOM 19894 N N . HIS A 1 59 ? 5.309 -12.391 1.859 1.00 0.00 87 HIS A N 14
ATOM 19895 C CA . HIS A 1 59 ? 4.685 -12.037 3.129 1.00 0.00 87 HIS A CA 14
ATOM 19896 C C . HIS A 1 59 ? 3.183 -12.304 3.089 1.00 0.00 87 HIS A C 14
ATOM 19897 O O . HIS A 1 59 ? 2.517 -12.314 4.124 1.00 0.00 87 HIS A O 14
ATOM 19911 N N . ILE A 1 60 ? 2.657 -12.519 1.888 1.00 0.00 88 ILE A N 14
ATOM 19912 C CA . ILE A 1 60 ? 1.246 -12.838 1.720 1.00 0.00 88 ILE A CA 14
ATOM 19913 C C . ILE A 1 60 ? 0.857 -14.067 2.537 1.00 0.00 88 ILE A C 14
ATOM 19914 O O . ILE A 1 60 ? 1.465 -15.128 2.407 1.00 0.00 88 ILE A O 14
ATOM 19930 N N . GLY A 1 61 ? -0.160 -13.914 3.379 1.00 0.00 89 GLY A N 14
ATOM 19931 C CA . GLY A 1 61 ? -0.592 -15.008 4.229 1.00 0.00 89 GLY A CA 14
ATOM 19932 C C . GLY A 1 61 ? 0.157 -15.050 5.546 1.00 0.00 89 GLY A C 14
ATOM 19933 O O . GLY A 1 61 ? 0.078 -16.032 6.283 1.00 0.00 89 GLY A O 14
ATOM 19937 N N . LYS A 1 62 ? 0.890 -13.981 5.843 1.00 0.00 90 LYS A N 14
ATOM 19938 C CA . LYS A 1 62 ? 1.582 -13.858 7.120 1.00 0.00 90 LYS A CA 14
ATOM 19939 C C . LYS A 1 62 ? 1.089 -12.637 7.891 1.00 0.00 90 LYS A C 14
ATOM 19940 O O . LYS A 1 62 ? 1.354 -11.500 7.503 1.00 0.00 90 LYS A O 14
ATOM 19959 N N . GLN A 1 63 ? 0.374 -12.883 8.984 1.00 0.00 91 GLN A N 14
ATOM 19960 C CA . GLN A 1 63 ? -0.100 -11.805 9.844 1.00 0.00 91 GLN A CA 14
ATOM 19961 C C . GLN A 1 63 ? 1.069 -11.064 10.482 1.00 0.00 91 GLN A C 14
ATOM 19962 O O . GLN A 1 63 ? 1.683 -11.551 11.433 1.00 0.00 91 GLN A O 14
ATOM 19976 N N . LEU A 1 64 ? 1.375 -9.885 9.953 1.00 0.00 92 LEU A N 14
ATOM 19977 C CA . LEU A 1 64 ? 2.501 -9.096 10.440 1.00 0.00 92 LEU A CA 14
ATOM 19978 C C . LEU A 1 64 ? 2.042 -7.714 10.893 1.00 0.00 92 LEU A C 14
ATOM 19979 O O . LEU A 1 64 ? 1.028 -7.188 10.436 1.00 0.00 92 LEU A O 14
ATOM 19995 N N . PRO A 1 65 ? 2.809 -7.110 11.815 1.00 0.00 93 PRO A N 14
ATOM 19996 C CA . PRO A 1 65 ? 2.531 -5.758 12.310 1.00 0.00 93 PRO A CA 14
ATOM 19997 C C . PRO A 1 65 ? 2.721 -4.695 11.233 1.00 0.00 93 PRO A C 14
ATOM 19998 O O . PRO A 1 65 ? 3.302 -4.961 10.181 1.00 0.00 93 PRO A O 14
ATOM 20009 N N . LEU A 1 66 ? 2.228 -3.491 11.504 1.00 0.00 94 LEU A N 14
ATOM 20010 C CA . LEU A 1 66 ? 2.284 -2.406 10.531 1.00 0.00 94 LEU A CA 14
ATOM 20011 C C . LEU A 1 66 ? 3.726 -2.089 10.151 1.00 0.00 94 LEU A C 14
ATOM 20012 O O . LEU A 1 66 ? 3.993 -1.577 9.065 1.00 0.00 94 LEU A O 14
ATOM 20028 N N . ASN A 1 67 ? 4.653 -2.400 11.051 1.00 0.00 95 ASN A N 14
ATOM 20029 C CA . ASN A 1 67 ? 6.074 -2.229 10.777 1.00 0.00 95 ASN A CA 14
ATOM 20030 C C . ASN A 1 67 ? 6.567 -3.279 9.786 1.00 0.00 95 ASN A C 14
ATOM 20031 O O . ASN A 1 67 ? 7.336 -2.974 8.875 1.00 0.00 95 ASN A O 14
ATOM 20042 N N . GLN A 1 68 ? 6.116 -4.516 9.970 1.00 0.00 96 GLN A N 14
ATOM 20043 C CA . GLN A 1 68 ? 6.556 -5.622 9.127 1.00 0.00 96 GLN A CA 14
ATOM 20044 C C . GLN A 1 68 ? 5.496 -5.967 8.085 1.00 0.00 96 GLN A C 14
ATOM 20045 O O . GLN A 1 68 ? 5.528 -7.040 7.483 1.00 0.00 96 GLN A O 14
ATOM 20059 N N . ALA A 1 69 ? 4.558 -5.049 7.876 1.00 0.00 97 ALA A N 14
ATOM 20060 C CA . ALA A 1 69 ? 3.487 -5.256 6.909 1.00 0.00 97 ALA A CA 14
ATOM 20061 C C . ALA A 1 69 ? 3.901 -4.780 5.521 1.00 0.00 97 ALA A C 14
ATOM 20062 O O . ALA A 1 69 ? 4.505 -3.717 5.373 1.00 0.00 97 ALA A O 14
ATOM 20069 N N . ARG A 1 70 ? 3.574 -5.573 4.507 1.00 0.00 98 ARG A N 14
ATOM 20070 C CA . ARG A 1 70 ? 3.862 -5.206 3.125 1.00 0.00 98 ARG A CA 14
ATOM 20071 C C . ARG A 1 70 ? 2.646 -5.444 2.235 1.00 0.00 98 ARG A C 14
ATOM 20072 O O . ARG A 1 70 ? 2.780 -5.824 1.073 1.00 0.00 98 ARG A O 14
ATOM 20093 N N . ALA A 1 71 ? 1.460 -5.218 2.789 1.00 0.00 99 ALA A N 14
ATOM 20094 C CA . ALA A 1 71 ? 0.220 -5.394 2.041 1.00 0.00 99 ALA A CA 14
ATOM 20095 C C . ALA A 1 71 ? -0.963 -4.792 2.789 1.00 0.00 99 ALA A C 14
ATOM 20096 O O . ALA A 1 71 ? -1.045 -4.883 4.016 1.00 0.00 99 ALA A O 14
ATOM 20103 N N . TRP A 1 72 ? -1.877 -4.177 2.047 1.00 0.00 100 TRP A N 14
ATOM 20104 C CA . TRP A 1 72 ? -3.070 -3.585 2.639 1.00 0.00 100 TRP A CA 14
ATOM 20105 C C . TRP A 1 72 ? -4.280 -3.775 1.729 1.00 0.00 100 TRP A C 14
ATOM 20106 O O . TRP A 1 72 ? -4.153 -3.779 0.505 1.00 0.00 100 TRP A O 14
ATOM 20127 N N . SER A 1 73 ? -5.452 -3.930 2.335 1.00 0.00 101 SER A N 14
ATOM 20128 C CA . SER A 1 73 ? -6.664 -4.240 1.587 1.00 0.00 101 SER A CA 14
ATOM 20129 C C . SER A 1 73 ? -7.233 -2.987 0.928 1.00 0.00 101 SER A C 14
ATOM 20130 O O . SER A 1 73 ? -7.109 -1.883 1.459 1.00 0.00 101 SER A O 14
ATOM 20138 N N . TRP A 1 74 ? -7.856 -3.166 -0.231 1.00 0.00 102 TRP A N 14
ATOM 20139 C CA . TRP A 1 74 ? -8.672 -2.115 -0.829 1.00 0.00 102 TRP A CA 14
ATOM 20140 C C . TRP A 1 74 ? -9.793 -1.693 0.112 1.00 0.00 102 TRP A C 14
ATOM 20141 O O . TRP A 1 74 ? -10.225 -0.541 0.098 1.00 0.00 102 TRP A O 14
ATOM 20162 N N . GLU A 1 75 ? -10.259 -2.632 0.930 1.00 0.00 103 GLU A N 14
ATOM 20163 C CA . GLU A 1 75 ? -11.245 -2.326 1.960 1.00 0.00 103 GLU A CA 14
ATOM 20164 C C . GLU A 1 75 ? -10.625 -1.490 3.077 1.00 0.00 103 GLU A C 14
ATOM 20165 O O . GLU A 1 75 ? -11.291 -0.644 3.676 1.00 0.00 103 GLU A O 14
ATOM 20177 N N . PHE A 1 76 ? -9.348 -1.734 3.350 1.00 0.00 104 PHE A N 14
ATOM 20178 C CA . PHE A 1 76 ? -8.593 -0.900 4.278 1.00 0.00 104 PHE A CA 14
ATOM 20179 C C . PHE A 1 76 ? -8.426 0.513 3.726 1.00 0.00 104 PHE A C 14
ATOM 20180 O O . PHE A 1 76 ? -8.638 1.497 4.436 1.00 0.00 104 PHE A O 14
ATOM 20197 N N . ILE A 1 77 ? -8.044 0.605 2.457 1.00 0.00 105 ILE A N 14
ATOM 20198 C CA . ILE A 1 77 ? -7.914 1.895 1.790 1.00 0.00 105 ILE A CA 14
ATOM 20199 C C . ILE A 1 77 ? -9.235 2.655 1.802 1.00 0.00 105 ILE A C 14
ATOM 20200 O O . ILE A 1 77 ? -9.267 3.864 2.029 1.00 0.00 105 ILE A O 14
ATOM 20216 N N . LYS A 1 78 ? -10.326 1.938 1.558 1.00 0.00 106 LYS A N 14
ATOM 20217 C CA . LYS A 1 78 ? -11.657 2.536 1.579 1.00 0.00 106 LYS A CA 14
ATOM 20218 C C . LYS A 1 78 ? -11.994 3.064 2.968 1.00 0.00 106 LYS A C 14
ATOM 20219 O O . LYS A 1 78 ? -12.505 4.174 3.114 1.00 0.00 106 LYS A O 14
ATOM 20238 N N . ASN A 1 79 ? -11.700 2.264 3.989 1.00 0.00 107 ASN A N 14
ATOM 20239 C CA . ASN A 1 79 ? -11.927 2.673 5.372 1.00 0.00 107 ASN A CA 14
ATOM 20240 C C . ASN A 1 79 ? -11.077 3.889 5.724 1.00 0.00 107 ASN A C 14
ATOM 20241 O O . ASN A 1 79 ? -11.509 4.762 6.477 1.00 0.00 107 ASN A O 14
ATOM 20252 N N . ARG A 1 80 ? -9.867 3.938 5.178 1.00 0.00 108 ARG A N 14
ATOM 20253 C CA . ARG A 1 80 ? -8.969 5.063 5.409 1.00 0.00 108 ARG A CA 14
ATOM 20254 C C . ARG A 1 80 ? -9.504 6.330 4.752 1.00 0.00 108 ARG A C 14
ATOM 20255 O O . ARG A 1 80 ? -9.383 7.427 5.302 1.00 0.00 108 ARG A O 14
ATOM 20276 N N . LEU A 1 81 ? -10.094 6.174 3.571 1.00 0.00 109 LEU A N 14
ATOM 20277 C CA . LEU A 1 81 ? -10.754 7.284 2.894 1.00 0.00 109 LEU A CA 14
ATOM 20278 C C . LEU A 1 81 ? -12.010 7.712 3.646 1.00 0.00 109 LEU A C 14
ATOM 20279 O O . LEU A 1 81 ? -12.366 8.890 3.662 1.00 0.00 109 LEU A O 14
ATOM 20295 N N . LYS A 1 82 ? -12.676 6.748 4.271 1.00 0.00 110 LYS A N 14
ATOM 20296 C CA . LYS A 1 82 ? -13.829 7.036 5.116 1.00 0.00 110 LYS A CA 14
ATOM 20297 C C . LYS A 1 82 ? -13.407 7.791 6.374 1.00 0.00 110 LYS A C 14
ATOM 20298 O O . LYS A 1 82 ? -14.175 8.584 6.918 1.00 0.00 110 LYS A O 14
ATOM 20317 N N . GLU A 1 83 ? -12.184 7.539 6.827 1.00 0.00 111 GLU A N 14
ATOM 20318 C CA . GLU A 1 83 ? -11.628 8.260 7.965 1.00 0.00 111 GLU A CA 14
ATOM 20319 C C . GLU A 1 83 ? -11.324 9.709 7.596 1.00 0.00 111 GLU A C 14
ATOM 20320 O O . GLU A 1 83 ? -11.368 10.601 8.443 1.00 0.00 111 GLU A O 14
ATOM 20332 N N . LEU A 1 84 ? -11.016 9.937 6.323 1.00 0.00 112 LEU A N 14
ATOM 20333 C CA . LEU A 1 84 ? -10.736 11.283 5.833 1.00 0.00 112 LEU A CA 14
ATOM 20334 C C . LEU A 1 84 ? -12.019 12.099 5.726 1.00 0.00 112 LEU A C 14
ATOM 20335 O O . LEU A 1 84 ? -11.999 13.325 5.834 1.00 0.00 112 LEU A O 14
ATOM 20351 N N . ASN A 1 85 ? -13.138 11.412 5.516 1.00 0.00 113 ASN A N 14
ATOM 20352 C CA . ASN A 1 85 ? -14.429 12.075 5.377 1.00 0.00 113 ASN A CA 14
ATOM 20353 C C . ASN A 1 85 ? -15.193 12.063 6.697 1.00 0.00 113 ASN A C 14
ATOM 20354 O O . ASN A 1 85 ? -15.220 11.052 7.402 1.00 0.00 113 ASN A O 14
ATOM 20365 N N . LEU A 1 86 ? -15.814 13.190 7.026 1.00 0.00 114 LEU A N 14
ATOM 20366 C CA . LEU A 1 86 ? -16.566 13.314 8.270 1.00 0.00 114 LEU A CA 14
ATOM 20367 C C . LEU A 1 86 ? -18.064 13.401 7.994 1.00 0.00 114 LEU A C 14
ATOM 20368 O O . LEU A 1 86 ? -18.857 12.673 8.589 1.00 0.00 114 LEU A O 14
ATOM 20385 N N . GLY A 1 1 ? 13.328 -2.083 -9.481 1.00 0.00 29 GLY A N 15
ATOM 20386 C CA . GLY A 1 1 ? 11.910 -2.204 -9.201 1.00 0.00 29 GLY A CA 15
ATOM 20387 C C . GLY A 1 1 ? 11.487 -3.638 -8.953 1.00 0.00 29 GLY A C 15
ATOM 20388 O O . GLY A 1 1 ? 10.299 -3.926 -8.810 1.00 0.00 29 GLY A O 15
ATOM 20394 N N . SER A 1 2 ? 12.461 -4.542 -8.908 1.00 0.00 30 SER A N 15
ATOM 20395 C CA . SER A 1 2 ? 12.495 -5.577 -7.880 1.00 0.00 30 SER A CA 15
ATOM 20396 C C . SER A 1 2 ? 12.963 -6.907 -8.465 1.00 0.00 30 SER A C 15
ATOM 20397 O O . SER A 1 2 ? 14.103 -7.318 -8.263 1.00 0.00 30 SER A O 15
ATOM 20405 N N . GLU A 1 3 ? 12.070 -7.573 -9.192 1.00 0.00 31 GLU A N 15
ATOM 20406 C CA . GLU A 1 3 ? 12.379 -8.875 -9.773 1.00 0.00 31 GLU A CA 15
ATOM 20407 C C . GLU A 1 3 ? 11.223 -9.373 -10.635 1.00 0.00 31 GLU A C 15
ATOM 20408 O O . GLU A 1 3 ? 10.281 -9.986 -10.135 1.00 0.00 31 GLU A O 15
ATOM 20420 N N . GLU A 1 4 ? 11.303 -9.103 -11.935 1.00 0.00 32 GLU A N 15
ATOM 20421 C CA . GLU A 1 4 ? 10.161 -9.287 -12.825 1.00 0.00 32 GLU A CA 15
ATOM 20422 C C . GLU A 1 4 ? 10.602 -9.891 -14.155 1.00 0.00 32 GLU A C 15
ATOM 20423 O O . GLU A 1 4 ? 11.365 -9.282 -14.905 1.00 0.00 32 GLU A O 15
ATOM 20435 N N . LYS A 1 5 ? 10.113 -11.093 -14.441 1.00 0.00 33 LYS A N 15
ATOM 20436 C CA . LYS A 1 5 ? 10.313 -11.708 -15.749 1.00 0.00 33 LYS A CA 15
ATOM 20437 C C . LYS A 1 5 ? 8.976 -12.052 -16.398 1.00 0.00 33 LYS A C 15
ATOM 20438 O O . LYS A 1 5 ? 8.862 -12.092 -17.622 1.00 0.00 33 LYS A O 15
ATOM 20457 N N . GLU A 1 6 ? 7.966 -12.300 -15.568 1.00 0.00 34 GLU A N 15
ATOM 20458 C CA . GLU A 1 6 ? 6.594 -12.416 -16.048 1.00 0.00 34 GLU A CA 15
ATOM 20459 C C . GLU A 1 6 ? 5.627 -12.616 -14.886 1.00 0.00 34 GLU A C 15
ATOM 20460 O O . GLU A 1 6 ? 5.767 -13.555 -14.102 1.00 0.00 34 GLU A O 15
ATOM 20472 N N . GLU A 1 7 ? 4.646 -11.726 -14.780 1.00 0.00 35 GLU A N 15
ATOM 20473 C CA . GLU A 1 7 ? 3.440 -12.006 -14.010 1.00 0.00 35 GLU A CA 15
ATOM 20474 C C . GLU A 1 7 ? 2.201 -11.464 -14.720 1.00 0.00 35 GLU A C 15
ATOM 20475 O O . GLU A 1 7 ? 2.008 -10.252 -14.817 1.00 0.00 35 GLU A O 15
ATOM 20487 N N . LYS A 1 8 ? 1.366 -12.371 -15.216 1.00 0.00 36 LYS A N 15
ATOM 20488 C CA . LYS A 1 8 ? 0.184 -11.988 -15.975 1.00 0.00 36 LYS A CA 15
ATOM 20489 C C . LYS A 1 8 ? -1.066 -12.041 -15.100 1.00 0.00 36 LYS A C 15
ATOM 20490 O O . LYS A 1 8 ? -2.149 -12.391 -15.568 1.00 0.00 36 LYS A O 15
ATOM 20509 N N . LYS A 1 9 ? -0.907 -11.690 -13.828 1.00 0.00 37 LYS A N 15
ATOM 20510 C CA . LYS A 1 9 ? -2.002 -11.769 -12.869 1.00 0.00 37 LYS A CA 15
ATOM 20511 C C . LYS A 1 9 ? -1.891 -10.667 -11.823 1.00 0.00 37 LYS A C 15
ATOM 20512 O O . LYS A 1 9 ? -1.916 -10.933 -10.621 1.00 0.00 37 LYS A O 15
ATOM 20531 N N . VAL A 1 10 ? -1.769 -9.427 -12.286 1.00 0.00 38 VAL A N 15
ATOM 20532 C CA . VAL A 1 10 ? -1.905 -8.268 -11.412 1.00 0.00 38 VAL A CA 15
ATOM 20533 C C . VAL A 1 10 ? -2.513 -7.085 -12.158 1.00 0.00 38 VAL A C 15
ATOM 20534 O O . VAL A 1 10 ? -2.632 -7.106 -13.383 1.00 0.00 38 VAL A O 15
ATOM 20547 N N . ARG A 1 11 ? -2.895 -6.054 -11.412 1.00 0.00 39 ARG A N 15
ATOM 20548 C CA . ARG A 1 11 ? -3.380 -4.816 -12.009 1.00 0.00 39 ARG A CA 15
ATOM 20549 C C . ARG A 1 11 ? -2.274 -3.767 -12.060 1.00 0.00 39 ARG A C 15
ATOM 20550 O O . ARG A 1 11 ? -1.354 -3.781 -11.242 1.00 0.00 39 ARG A O 15
ATOM 20571 N N . GLU A 1 12 ? -2.369 -2.860 -13.028 1.00 0.00 40 GLU A N 15
ATOM 20572 C CA . GLU A 1 12 ? -1.251 -1.988 -13.369 1.00 0.00 40 GLU A CA 15
ATOM 20573 C C . GLU A 1 12 ? -1.026 -0.939 -12.284 1.00 0.00 40 GLU A C 15
ATOM 20574 O O . GLU A 1 12 ? -1.813 -0.825 -11.342 1.00 0.00 40 GLU A O 15
ATOM 20586 N N . LEU A 1 13 ? 0.050 -0.173 -12.423 1.00 0.00 41 LEU A N 15
ATOM 20587 C CA . LEU A 1 13 ? 0.439 0.793 -11.401 1.00 0.00 41 LEU A CA 15
ATOM 20588 C C . LEU A 1 13 ? 0.202 2.221 -11.884 1.00 0.00 41 LEU A C 15
ATOM 20589 O O . LEU A 1 13 ? 1.127 2.898 -12.335 1.00 0.00 41 LEU A O 15
ATOM 20605 N N . THR A 1 14 ? -1.043 2.674 -11.783 1.00 0.00 42 THR A N 15
ATOM 20606 C CA . THR A 1 14 ? -1.398 4.031 -12.181 1.00 0.00 42 THR A CA 15
ATOM 20607 C C . THR A 1 14 ? -1.088 5.029 -11.070 1.00 0.00 42 THR A C 15
ATOM 20608 O O . THR A 1 14 ? -1.103 4.697 -9.884 1.00 0.00 42 THR A O 15
ATOM 20619 N N . PRO A 1 15 ? -0.800 6.279 -11.460 1.00 0.00 43 PRO A N 15
ATOM 20620 C CA . PRO A 1 15 ? -0.579 7.372 -10.511 1.00 0.00 43 PRO A CA 15
ATOM 20621 C C . PRO A 1 15 ? -1.805 7.645 -9.645 1.00 0.00 43 PRO A C 15
ATOM 20622 O O . PRO A 1 15 ? -1.685 8.122 -8.516 1.00 0.00 43 PRO A O 15
ATOM 20633 N N . GLN A 1 16 ? -2.983 7.341 -10.182 1.00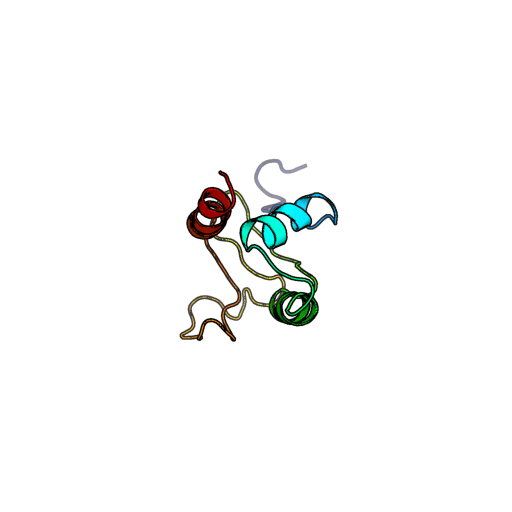 0.00 44 GLN A N 15
ATOM 20634 C CA . GLN A 1 16 ? -4.221 7.464 -9.424 1.00 0.00 44 GLN A CA 15
ATOM 20635 C C . GLN A 1 16 ? -4.299 6.400 -8.333 1.00 0.00 44 GLN A C 15
ATOM 20636 O O . GLN A 1 16 ? -4.703 6.685 -7.205 1.00 0.00 44 GLN A O 15
ATOM 20650 N N . GLU A 1 17 ? -3.911 5.177 -8.677 1.00 0.00 45 GLU A N 15
ATOM 20651 C CA . GLU A 1 17 ? -3.909 4.078 -7.717 1.00 0.00 45 GLU A CA 15
ATOM 20652 C C . GLU A 1 17 ? -2.803 4.264 -6.681 1.00 0.00 45 GLU A C 15
ATOM 20653 O O . GLU A 1 17 ? -2.931 3.829 -5.536 1.00 0.00 45 GLU A O 15
ATOM 20665 N N . LEU A 1 18 ? -1.719 4.912 -7.093 1.00 0.00 46 LEU A N 15
ATOM 20666 C CA . LEU A 1 18 ? -0.589 5.154 -6.202 1.00 0.00 46 LEU A CA 15
ATOM 20667 C C . LEU A 1 18 ? -0.890 6.299 -5.241 1.00 0.00 46 LEU A C 15
ATOM 20668 O O . LEU A 1 18 ? -0.458 6.284 -4.089 1.00 0.00 46 LEU A O 15
ATOM 20684 N N . GLU A 1 19 ? -1.632 7.291 -5.724 1.00 0.00 47 GLU A N 15
ATOM 20685 C CA . GLU A 1 19 ? -1.987 8.447 -4.908 1.00 0.00 47 GLU A CA 15
ATOM 20686 C C . GLU A 1 19 ? -2.983 8.059 -3.818 1.00 0.00 47 GLU A C 15
ATOM 20687 O O . GLU A 1 19 ? -2.826 8.435 -2.656 1.00 0.00 47 GLU A O 15
ATOM 20699 N N . LEU A 1 20 ? -4.008 7.306 -4.202 1.00 0.00 48 LEU A N 15
ATOM 20700 C CA . LEU A 1 20 ? -5.060 6.913 -3.271 1.00 0.00 48 LEU A CA 15
ATOM 20701 C C . LEU A 1 20 ? -4.502 6.030 -2.160 1.00 0.00 48 LEU A C 15
ATOM 20702 O O . LEU A 1 20 ? -5.050 5.981 -1.059 1.00 0.00 48 LEU A O 15
ATOM 20718 N N . PHE A 1 21 ? -3.410 5.334 -2.456 1.00 0.00 49 PHE A N 15
ATOM 20719 C CA . PHE A 1 21 ? -2.734 4.510 -1.460 1.00 0.00 49 PHE A CA 15
ATOM 20720 C C . PHE A 1 21 ? -2.126 5.375 -0.361 1.00 0.00 49 PHE A C 15
ATOM 20721 O O . PHE A 1 21 ? -2.452 5.224 0.817 1.00 0.00 49 PHE A O 15
ATOM 20738 N N . LYS A 1 22 ? -1.240 6.284 -0.754 1.00 0.00 50 LYS A N 15
ATOM 20739 C CA . LYS A 1 22 ? -0.578 7.169 0.197 1.00 0.00 50 LYS A CA 15
ATOM 20740 C C . LYS A 1 22 ? -1.582 8.113 0.852 1.00 0.00 50 LYS A C 15
ATOM 20741 O O . LYS A 1 22 ? -1.375 8.571 1.976 1.00 0.00 50 LYS A O 15
ATOM 20760 N N . ARG A 1 23 ? -2.668 8.399 0.141 1.00 0.00 51 ARG A N 15
ATOM 20761 C CA . ARG A 1 23 ? -3.763 9.180 0.703 1.00 0.00 51 ARG A CA 15
ATOM 20762 C C . ARG A 1 23 ? -4.424 8.437 1.859 1.00 0.00 51 ARG A C 15
ATOM 20763 O O . ARG A 1 23 ? -4.659 9.009 2.924 1.00 0.00 51 ARG A O 15
ATOM 20784 N N . ALA A 1 24 ? -4.722 7.161 1.642 1.00 0.00 52 ALA A N 15
ATOM 20785 C CA . ALA A 1 24 ? -5.310 6.326 2.682 1.00 0.00 52 ALA A CA 15
ATOM 20786 C C . ALA A 1 24 ? -4.347 6.146 3.851 1.00 0.00 52 ALA A C 15
ATOM 20787 O O . ALA A 1 24 ? -4.746 6.224 5.012 1.00 0.00 52 ALA A O 15
ATOM 20794 N N . MET A 1 25 ? -3.079 5.905 3.535 1.00 0.00 53 MET A N 15
ATOM 20795 C CA . MET A 1 25 ? -2.059 5.724 4.560 1.00 0.00 53 MET A CA 15
ATOM 20796 C C . MET A 1 25 ? -1.765 7.042 5.273 1.00 0.00 53 MET A C 15
ATOM 20797 O O . MET A 1 25 ? -1.256 7.053 6.392 1.00 0.00 53 MET A O 15
ATOM 20811 N N . GLY A 1 26 ? -2.088 8.150 4.614 1.00 0.00 54 GLY A N 15
ATOM 20812 C CA . GLY A 1 26 ? -1.879 9.456 5.213 1.00 0.00 54 GLY A CA 15
ATOM 20813 C C . GLY A 1 26 ? -0.422 9.872 5.202 1.00 0.00 54 GLY A C 15
ATOM 20814 O O . GLY A 1 26 ? 0.035 10.579 6.099 1.00 0.00 54 GLY A O 15
ATOM 20818 N N . ILE A 1 27 ? 0.310 9.432 4.183 1.00 0.00 55 ILE A N 15
ATOM 20819 C CA . ILE A 1 27 ? 1.757 9.603 4.151 1.00 0.00 55 ILE A CA 15
ATOM 20820 C C . ILE A 1 27 ? 2.132 11.068 3.951 1.00 0.00 55 ILE A C 15
ATOM 20821 O O . ILE A 1 27 ? 1.652 11.724 3.025 1.00 0.00 55 ILE A O 15
ATOM 20837 N N . THR A 1 28 ? 2.994 11.578 4.826 1.00 0.00 56 THR A N 15
ATOM 20838 C CA . THR A 1 28 ? 3.432 12.966 4.746 1.00 0.00 56 THR A CA 15
ATOM 20839 C C . THR A 1 28 ? 4.838 13.066 4.163 1.00 0.00 56 THR A C 15
ATOM 20840 O O . THR A 1 28 ? 5.615 12.111 4.185 1.00 0.00 56 THR A O 15
ATOM 20851 N N . PRO A 1 29 ? 5.174 14.248 3.628 1.00 0.00 57 PRO A N 15
ATOM 20852 C CA . PRO A 1 29 ? 6.504 14.516 3.074 1.00 0.00 57 PRO A CA 15
ATOM 20853 C C . PRO A 1 29 ? 7.607 14.376 4.117 1.00 0.00 57 PRO A C 15
ATOM 20854 O O . PRO A 1 29 ? 8.789 14.305 3.780 1.00 0.00 57 PRO A O 15
ATOM 20865 N N . HIS A 1 30 ? 7.214 14.334 5.385 1.00 0.00 58 HIS A N 15
ATOM 20866 C CA . HIS A 1 30 ? 8.167 14.158 6.475 1.00 0.00 58 HIS A CA 15
ATOM 20867 C C . HIS A 1 30 ? 8.571 12.693 6.613 1.00 0.00 58 HIS A C 15
ATOM 20868 O O . HIS A 1 30 ? 9.722 12.383 6.910 1.00 0.00 58 HIS A O 15
ATOM 20882 N N . ASN A 1 31 ? 7.614 11.798 6.396 1.00 0.00 59 ASN A N 15
ATOM 20883 C CA . ASN A 1 31 ? 7.871 10.366 6.484 1.00 0.00 59 ASN A CA 15
ATOM 20884 C C . ASN A 1 31 ? 7.600 9.680 5.150 1.00 0.00 59 ASN A C 15
ATOM 20885 O O . ASN A 1 31 ? 7.404 8.465 5.092 1.00 0.00 59 ASN A O 15
ATOM 20896 N N . TYR A 1 32 ? 7.593 10.465 4.079 1.00 0.00 60 TYR A N 15
ATOM 20897 C CA . TYR A 1 32 ? 7.389 9.926 2.738 1.00 0.00 60 TYR A CA 15
ATOM 20898 C C . TYR A 1 32 ? 8.553 9.031 2.327 1.00 0.00 60 TYR A C 15
ATOM 20899 O O . TYR A 1 32 ? 8.352 7.928 1.820 1.00 0.00 60 TYR A O 15
ATOM 20917 N N . TRP A 1 33 ? 9.770 9.514 2.553 1.00 0.00 61 TRP A N 15
ATOM 20918 C CA . TRP A 1 33 ? 10.967 8.770 2.177 1.00 0.00 61 TRP A CA 15
ATOM 20919 C C . TRP A 1 33 ? 11.065 7.466 2.960 1.00 0.00 61 TRP A C 15
ATOM 20920 O O . TRP A 1 33 ? 11.626 6.483 2.475 1.00 0.00 61 TRP A O 15
ATOM 20941 N N . GLN A 1 34 ? 10.519 7.463 4.170 1.00 0.00 62 GLN A N 15
ATOM 20942 C CA . GLN A 1 34 ? 10.464 6.253 4.982 1.00 0.00 62 GLN A CA 15
ATOM 20943 C C . GLN A 1 34 ? 9.558 5.208 4.337 1.00 0.00 62 GLN A C 15
ATOM 20944 O O . GLN A 1 34 ? 9.928 4.040 4.222 1.00 0.00 62 GLN A O 15
ATOM 20958 N N . TRP A 1 35 ? 8.373 5.637 3.917 1.00 0.00 63 TRP A N 15
ATOM 20959 C CA . TRP A 1 35 ? 7.446 4.755 3.217 1.00 0.00 63 TRP A CA 15
ATOM 20960 C C . TRP A 1 35 ? 8.001 4.351 1.858 1.00 0.00 63 TRP A C 15
ATOM 20961 O O . TRP A 1 35 ? 7.854 3.206 1.430 1.00 0.00 63 TRP A O 15
ATOM 20982 N N . ALA A 1 36 ? 8.640 5.299 1.178 1.00 0.00 64 ALA A N 15
ATOM 20983 C CA . ALA A 1 36 ? 9.145 5.065 -0.169 1.00 0.00 64 ALA A CA 15
ATOM 20984 C C . ALA A 1 36 ? 10.280 4.047 -0.161 1.00 0.00 64 ALA A C 15
ATOM 20985 O O . ALA A 1 36 ? 10.463 3.297 -1.120 1.00 0.00 64 ALA A O 15
ATOM 20992 N N . SER A 1 37 ? 11.043 4.026 0.929 1.00 0.00 65 SER A N 15
ATOM 20993 C CA . SER A 1 37 ? 12.214 3.162 1.027 1.00 0.00 65 SER A CA 15
ATOM 20994 C C . SER A 1 37 ? 11.806 1.729 1.353 1.00 0.00 65 SER A C 15
ATOM 20995 O O . SER A 1 37 ? 12.506 0.778 1.002 1.00 0.00 65 SER A O 15
ATOM 21003 N N . ARG A 1 38 ? 10.671 1.582 2.028 1.00 0.00 66 ARG A N 15
ATOM 21004 C CA . ARG A 1 38 ? 10.200 0.272 2.457 1.00 0.00 66 ARG A CA 15
ATOM 21005 C C . ARG A 1 38 ? 9.333 -0.374 1.378 1.00 0.00 66 ARG A C 15
ATOM 21006 O O . ARG A 1 38 ? 9.296 -1.597 1.248 1.00 0.00 66 ARG A O 15
ATOM 21027 N N . THR A 1 39 ? 8.638 0.458 0.610 1.00 0.00 67 THR A N 15
ATOM 21028 C CA . THR A 1 39 ? 7.750 -0.031 -0.438 1.00 0.00 67 THR A CA 15
ATOM 21029 C C . THR A 1 39 ? 8.488 -0.168 -1.764 1.00 0.00 67 THR A C 15
ATOM 21030 O O . THR A 1 39 ? 7.907 -0.579 -2.768 1.00 0.00 67 THR A O 15
ATOM 21041 N N . ASN A 1 40 ? 9.772 0.175 -1.761 1.00 0.00 68 ASN A N 15
ATOM 21042 C CA . ASN A 1 40 ? 10.575 0.147 -2.978 1.00 0.00 68 ASN A CA 15
ATOM 21043 C C . ASN A 1 40 ? 9.963 1.041 -4.052 1.00 0.00 68 ASN A C 15
ATOM 21044 O O . ASN A 1 40 ? 9.617 0.576 -5.138 1.00 0.00 68 ASN A O 15
ATOM 21055 N N . ASN A 1 41 ? 9.834 2.327 -3.741 1.00 0.00 69 ASN A N 15
ATOM 21056 C CA . ASN A 1 41 ? 9.229 3.280 -4.665 1.00 0.00 69 ASN A CA 15
ATOM 21057 C C . ASN A 1 41 ? 7.764 2.936 -4.922 1.00 0.00 69 ASN A C 15
ATOM 21058 O O . ASN A 1 41 ? 7.250 3.139 -6.022 1.00 0.00 69 ASN A O 15
ATOM 21069 N N . PHE A 1 42 ? 7.098 2.412 -3.898 1.00 0.00 70 PHE A N 15
ATOM 21070 C CA . PHE A 1 42 ? 5.676 2.098 -3.991 1.00 0.00 70 PHE A CA 15
ATOM 21071 C C . PHE A 1 42 ? 5.387 1.251 -5.227 1.00 0.00 70 PHE A C 15
ATOM 21072 O O . PHE A 1 42 ? 4.427 1.501 -5.956 1.00 0.00 70 PHE A O 15
ATOM 21089 N N . LYS A 1 43 ? 6.226 0.245 -5.456 1.00 0.00 71 LYS A N 15
ATOM 21090 C CA . LYS A 1 43 ? 5.952 -0.763 -6.475 1.00 0.00 71 LYS A CA 15
ATOM 21091 C C . LYS A 1 43 ? 4.825 -1.690 -6.031 1.00 0.00 71 LYS A C 15
ATOM 21092 O O . LYS A 1 43 ? 5.056 -2.865 -5.737 1.00 0.00 71 LYS A O 15
ATOM 21111 N N . LEU A 1 44 ? 3.610 -1.159 -5.988 1.00 0.00 72 LEU A N 15
ATOM 21112 C CA . LEU A 1 44 ? 2.471 -1.895 -5.451 1.00 0.00 72 LEU A CA 15
ATOM 21113 C C . LEU A 1 44 ? 1.667 -2.548 -6.569 1.00 0.00 72 LEU A C 15
ATOM 21114 O O . LEU A 1 44 ? 1.424 -1.939 -7.611 1.00 0.00 72 LEU A O 15
ATOM 21130 N N . LEU A 1 45 ? 1.256 -3.792 -6.347 1.00 0.00 73 LEU A N 15
ATOM 21131 C CA . LEU A 1 45 ? 0.398 -4.495 -7.295 1.00 0.00 73 LEU A CA 15
ATOM 21132 C C . LEU A 1 45 ? -0.765 -5.174 -6.577 1.00 0.00 73 LEU A C 15
ATOM 21133 O O . LEU A 1 45 ? -0.680 -5.482 -5.388 1.00 0.00 73 LEU A O 15
ATOM 21149 N N . THR A 1 46 ? -1.850 -5.409 -7.308 1.00 0.00 74 THR A N 15
ATOM 21150 C CA . THR A 1 46 ? -3.045 -6.010 -6.732 1.00 0.00 74 THR A CA 15
ATOM 21151 C C . THR A 1 46 ? -3.938 -6.605 -7.814 1.00 0.00 74 THR A C 15
ATOM 21152 O O . THR A 1 46 ? -3.928 -6.151 -8.959 1.00 0.00 74 THR A O 15
ATOM 21163 N N . ASP A 1 47 ? -4.712 -7.619 -7.445 1.00 0.00 75 ASP A N 15
ATOM 21164 C CA . ASP A 1 47 ? -5.730 -8.167 -8.335 1.00 0.00 75 ASP A CA 15
ATOM 21165 C C . ASP A 1 47 ? -6.936 -8.659 -7.540 1.00 0.00 75 ASP A C 15
ATOM 21166 O O . ASP A 1 47 ? -7.027 -9.836 -7.195 1.00 0.00 75 ASP A O 15
ATOM 21175 N N . GLY A 1 48 ? -7.861 -7.748 -7.252 1.00 0.00 76 GLY A N 15
ATOM 21176 C CA . GLY A 1 48 ? -9.061 -8.113 -6.520 1.00 0.00 76 GLY A CA 15
ATOM 21177 C C . GLY A 1 48 ? -8.756 -8.609 -5.120 1.00 0.00 76 GLY A C 15
ATOM 21178 O O . GLY A 1 48 ? -9.562 -9.317 -4.517 1.00 0.00 76 GLY A O 15
ATOM 21182 N N . GLU A 1 49 ? -7.588 -8.238 -4.604 1.00 0.00 77 GLU A N 15
ATOM 21183 C CA . GLU A 1 49 ? -7.133 -8.737 -3.310 1.00 0.00 77 GLU A CA 15
ATOM 21184 C C . GLU A 1 49 ? -6.408 -7.643 -2.531 1.00 0.00 77 GLU A C 15
ATOM 21185 O O . GLU A 1 49 ? -6.775 -6.471 -2.597 1.00 0.00 77 GLU A O 15
ATOM 21197 N N . TRP A 1 50 ? -5.377 -8.038 -1.791 1.00 0.00 78 TRP A N 15
ATOM 21198 C CA . TRP A 1 50 ? -4.509 -7.079 -1.118 1.00 0.00 78 TRP A CA 15
ATOM 21199 C C . TRP A 1 50 ? -3.691 -6.283 -2.129 1.00 0.00 78 TRP A C 15
ATOM 21200 O O . TRP A 1 50 ? -3.361 -6.780 -3.206 1.00 0.00 78 TRP A O 15
ATOM 21221 N N . VAL A 1 51 ? -3.365 -5.044 -1.775 1.00 0.00 79 VAL A N 15
ATOM 21222 C CA . VAL A 1 51 ? -2.258 -4.334 -2.404 1.00 0.00 79 VAL A CA 15
ATOM 21223 C C . VAL A 1 51 ? -0.942 -4.632 -1.699 1.00 0.00 79 VAL A C 15
ATOM 21224 O O . VAL A 1 51 ? -0.812 -4.426 -0.492 1.00 0.00 79 VAL A O 15
ATOM 21237 N N . TRP A 1 52 ? 0.034 -5.117 -2.457 1.00 0.00 80 TRP A N 15
ATOM 21238 C CA . TRP A 1 52 ? 1.300 -5.561 -1.884 1.00 0.00 80 TRP A CA 15
ATOM 21239 C C . TRP A 1 52 ? 2.481 -4.991 -2.663 1.00 0.00 80 TRP A C 15
ATOM 21240 O O . TRP A 1 52 ? 2.344 -4.608 -3.824 1.00 0.00 80 TRP A O 15
ATOM 21261 N N . VAL A 1 53 ? 3.640 -4.937 -2.015 1.00 0.00 81 VAL A N 15
ATOM 21262 C CA . VAL A 1 53 ? 4.876 -4.560 -2.692 1.00 0.00 81 VAL A CA 15
ATOM 21263 C C . VAL A 1 53 ? 5.493 -5.754 -3.412 1.00 0.00 81 VAL A C 15
ATOM 21264 O O . VAL A 1 53 ? 5.705 -6.810 -2.815 1.00 0.00 81 VAL A O 15
ATOM 21277 N N . GLU A 1 54 ? 5.781 -5.578 -4.698 1.00 0.00 82 GLU A N 15
ATOM 21278 C CA . GLU A 1 54 ? 6.317 -6.661 -5.515 1.00 0.00 82 GLU A CA 15
ATOM 21279 C C . GLU A 1 54 ? 7.378 -7.444 -4.751 1.00 0.00 82 GLU A C 15
ATOM 21280 O O . GLU A 1 54 ? 8.331 -6.870 -4.223 1.00 0.00 82 GLU A O 15
ATOM 21292 N N . GLY A 1 55 ? 7.209 -8.761 -4.694 1.00 0.00 83 GLY A N 15
ATOM 21293 C CA . GLY A 1 55 ? 8.179 -9.608 -4.027 1.00 0.00 83 GLY A CA 15
ATOM 21294 C C . GLY A 1 55 ? 7.683 -10.113 -2.686 1.00 0.00 83 GLY A C 15
ATOM 21295 O O . GLY A 1 55 ? 8.259 -11.038 -2.111 1.00 0.00 83 GLY A O 15
ATOM 21299 N N . TYR A 1 56 ? 6.613 -9.506 -2.186 1.00 0.00 84 TYR A N 15
ATOM 21300 C CA . TYR A 1 56 ? 6.077 -9.856 -0.876 1.00 0.00 84 TYR A CA 15
ATOM 21301 C C . TYR A 1 56 ? 4.668 -10.430 -0.998 1.00 0.00 84 TYR A C 15
ATOM 21302 O O . TYR A 1 56 ? 3.807 -10.170 -0.161 1.00 0.00 84 TYR A O 15
ATOM 21320 N N . GLU A 1 57 ? 4.446 -11.212 -2.048 1.00 0.00 85 GLU A N 15
ATOM 21321 C CA . GLU A 1 57 ? 3.202 -11.963 -2.192 1.00 0.00 85 GLU A CA 15
ATOM 21322 C C . GLU A 1 57 ? 3.024 -12.946 -1.039 1.00 0.00 85 GLU A C 15
ATOM 21323 O O . GLU A 1 57 ? 1.914 -13.390 -0.755 1.00 0.00 85 GLU A O 15
ATOM 21335 N N . GLU A 1 58 ? 4.129 -13.282 -0.380 1.00 0.00 86 GLU A N 15
ATOM 21336 C CA . GLU A 1 58 ? 4.093 -14.202 0.751 1.00 0.00 86 GLU A CA 15
ATOM 21337 C C . GLU A 1 58 ? 3.480 -13.534 1.978 1.00 0.00 86 GLU A C 15
ATOM 21338 O O . GLU A 1 58 ? 3.296 -14.167 3.016 1.00 0.00 86 GLU A O 15
ATOM 21350 N N . HIS A 1 59 ? 3.169 -12.247 1.849 1.00 0.00 87 HIS A N 15
ATOM 21351 C CA . HIS A 1 59 ? 2.601 -11.485 2.954 1.00 0.00 87 HIS A CA 15
ATOM 21352 C C . HIS A 1 59 ? 1.124 -11.188 2.709 1.00 0.00 87 HIS A C 15
ATOM 21353 O O . HIS A 1 59 ? 0.523 -10.368 3.401 1.00 0.00 87 HIS A O 15
ATOM 21367 N N . ILE A 1 60 ? 0.548 -11.860 1.717 1.00 0.00 88 ILE A N 15
ATOM 21368 C CA . ILE A 1 60 ? -0.861 -11.683 1.392 1.00 0.00 88 ILE A CA 15
ATOM 21369 C C . ILE A 1 60 ? -1.735 -12.647 2.184 1.00 0.00 88 ILE A C 15
ATOM 21370 O O . ILE A 1 60 ? -1.588 -13.864 2.081 1.00 0.00 88 ILE A O 15
ATOM 21386 N N . GLY A 1 61 ? -2.647 -12.095 2.980 1.00 0.00 89 GLY A N 15
ATOM 21387 C CA . GLY A 1 61 ? -3.574 -12.921 3.731 1.00 0.00 89 GLY A CA 15
ATOM 21388 C C . GLY A 1 61 ? -3.103 -13.178 5.148 1.00 0.00 89 GLY A C 15
ATOM 21389 O O . GLY A 1 61 ? -3.877 -13.622 5.997 1.00 0.00 89 GLY A O 15
ATOM 21393 N N . LYS A 1 62 ? -1.829 -12.902 5.406 1.00 0.00 90 LYS A N 15
ATOM 21394 C CA . LYS A 1 62 ? -1.253 -13.109 6.729 1.00 0.00 90 LYS A CA 15
ATOM 21395 C C . LYS A 1 62 ? -1.466 -11.884 7.612 1.00 0.00 90 LYS A C 15
ATOM 21396 O O . LYS A 1 62 ? -1.929 -10.844 7.145 1.00 0.00 90 LYS A O 15
ATOM 21415 N N . GLN A 1 63 ? -1.124 -12.014 8.890 1.00 0.00 91 GLN A N 15
ATOM 21416 C CA . GLN A 1 63 ? -1.283 -10.917 9.839 1.00 0.00 91 GLN A CA 15
ATOM 21417 C C . GLN A 1 63 ? 0.066 -10.483 10.399 1.00 0.00 91 GLN A C 15
ATOM 21418 O O . GLN A 1 63 ? 0.657 -11.173 11.232 1.00 0.00 91 GLN A O 15
ATOM 21432 N N . LEU A 1 64 ? 0.551 -9.335 9.937 1.00 0.00 92 LEU A N 15
ATOM 21433 C CA . LEU A 1 64 ? 1.816 -8.791 10.418 1.00 0.00 92 LEU A CA 15
ATOM 21434 C C . LEU A 1 64 ? 1.598 -7.469 11.150 1.00 0.00 92 LEU A C 15
ATOM 21435 O O . LEU A 1 64 ? 1.566 -6.396 10.546 1.00 0.00 92 LEU A O 15
ATOM 21451 N N . PRO A 1 65 ? 1.443 -7.547 12.479 1.00 0.00 93 PRO A N 15
ATOM 21452 C CA . PRO A 1 65 ? 1.333 -6.360 13.334 1.00 0.00 93 PRO A CA 15
ATOM 21453 C C . PRO A 1 65 ? 2.618 -5.540 13.353 1.00 0.00 93 PRO A C 15
ATOM 21454 O O . PRO A 1 65 ? 2.609 -4.360 13.708 1.00 0.00 93 PRO A O 15
ATOM 21465 N N . LEU A 1 66 ? 3.722 -6.170 12.969 1.00 0.00 94 LEU A N 15
ATOM 21466 C CA . LEU A 1 66 ? 5.008 -5.483 12.897 1.00 0.00 94 LEU A CA 15
ATOM 21467 C C . LEU A 1 66 ? 5.084 -4.599 11.656 1.00 0.00 94 LEU A C 15
ATOM 21468 O O . LEU A 1 66 ? 4.230 -4.678 10.773 1.00 0.00 94 LEU A O 15
ATOM 21484 N N . ASN A 1 67 ? 6.113 -3.761 11.595 1.00 0.00 95 ASN A N 15
ATOM 21485 C CA . ASN A 1 67 ? 6.317 -2.883 10.448 1.00 0.00 95 ASN A CA 15
ATOM 21486 C C . ASN A 1 67 ? 6.809 -3.674 9.239 1.00 0.00 95 ASN A C 15
ATOM 21487 O O . ASN A 1 67 ? 6.954 -3.126 8.146 1.00 0.00 95 ASN A O 15
ATOM 21498 N N . GLN A 1 68 ? 7.062 -4.963 9.444 1.00 0.00 96 GLN A N 15
ATOM 21499 C CA . GLN A 1 68 ? 7.571 -5.819 8.380 1.00 0.00 96 GLN A CA 15
ATOM 21500 C C . GLN A 1 68 ? 6.517 -6.030 7.298 1.00 0.00 96 GLN A C 15
ATOM 21501 O O . GLN A 1 68 ? 6.827 -6.471 6.193 1.00 0.00 96 GLN A O 15
ATOM 21515 N N . ALA A 1 69 ? 5.269 -5.711 7.628 1.00 0.00 97 ALA A N 15
ATOM 21516 C CA . ALA A 1 69 ? 4.168 -5.871 6.686 1.00 0.00 97 ALA A CA 15
ATOM 21517 C C . ALA A 1 69 ? 4.459 -5.154 5.372 1.00 0.00 97 ALA A C 15
ATOM 21518 O O . ALA A 1 69 ? 4.896 -4.003 5.366 1.00 0.00 97 ALA A O 15
ATOM 21525 N N . ARG A 1 70 ? 4.217 -5.843 4.260 1.00 0.00 98 ARG A N 15
ATOM 21526 C CA . ARG A 1 70 ? 4.349 -5.235 2.943 1.00 0.00 98 ARG A CA 15
ATOM 21527 C C . ARG A 1 70 ? 3.123 -5.526 2.084 1.00 0.00 98 ARG A C 15
ATOM 21528 O O . ARG A 1 70 ? 3.225 -5.679 0.866 1.00 0.00 98 ARG A O 15
ATOM 21549 N N . ALA A 1 71 ? 1.961 -5.603 2.725 1.00 0.00 99 ALA A N 15
ATOM 21550 C CA . ALA A 1 71 ? 0.721 -5.911 2.026 1.00 0.00 99 ALA A CA 15
ATOM 21551 C C . ALA A 1 71 ? -0.492 -5.496 2.851 1.00 0.00 99 ALA A C 15
ATOM 21552 O O . ALA A 1 71 ? -0.514 -5.667 4.070 1.00 0.00 99 ALA A O 15
ATOM 21559 N N . TRP A 1 72 ? -1.500 -4.950 2.180 1.00 0.00 100 TRP A N 15
ATOM 21560 C CA . TRP A 1 72 ? -2.733 -4.549 2.846 1.00 0.00 100 TRP A CA 15
ATOM 21561 C C . TRP A 1 72 ? -3.947 -4.859 1.975 1.00 0.00 100 TRP A C 15
ATOM 21562 O O . TRP A 1 72 ? -3.855 -4.878 0.750 1.00 0.00 100 TRP A O 15
ATOM 21583 N N . SER A 1 73 ? -5.085 -5.100 2.620 1.00 0.00 101 SER A N 15
ATOM 21584 C CA . SER A 1 73 ? -6.313 -5.427 1.904 1.00 0.00 101 SER A CA 15
ATOM 21585 C C . SER A 1 73 ? -6.950 -4.172 1.316 1.00 0.00 101 SER A C 15
ATOM 21586 O O . SER A 1 73 ? -6.776 -3.072 1.839 1.00 0.00 101 SER A O 15
ATOM 21594 N N . TRP A 1 74 ? -7.688 -4.347 0.226 1.00 0.00 102 TRP A N 15
ATOM 21595 C CA . TRP A 1 74 ? -8.507 -3.272 -0.323 1.00 0.00 102 TRP A CA 15
ATOM 21596 C C . TRP A 1 74 ? -9.518 -2.779 0.708 1.00 0.00 102 TRP A C 15
ATOM 21597 O O . TRP A 1 74 ? -9.851 -1.595 0.745 1.00 0.00 102 TRP A O 15
ATOM 21618 N N . GLU A 1 75 ? -10.000 -3.694 1.542 1.00 0.00 103 GLU A N 15
ATOM 21619 C CA . GLU A 1 75 ? -10.967 -3.349 2.579 1.00 0.00 103 GLU A CA 15
ATOM 21620 C C . GLU A 1 75 ? -10.335 -2.439 3.629 1.00 0.00 103 GLU A C 15
ATOM 21621 O O . GLU A 1 75 ? -10.975 -1.514 4.130 1.00 0.00 103 GLU A O 15
ATOM 21633 N N . PHE A 1 76 ? -9.076 -2.706 3.955 1.00 0.00 104 PHE A N 15
ATOM 21634 C CA . PHE A 1 76 ? -8.316 -1.839 4.850 1.00 0.00 104 PHE A CA 15
ATOM 21635 C C . PHE A 1 76 ? -8.114 -0.461 4.228 1.00 0.00 104 PHE A C 15
ATOM 21636 O O . PHE A 1 76 ? -8.297 0.563 4.889 1.00 0.00 104 PHE A O 15
ATOM 21653 N N . ILE A 1 77 ? -7.730 -0.443 2.955 1.00 0.00 105 ILE A N 15
ATOM 21654 C CA . ILE A 1 77 ? -7.521 0.809 2.239 1.00 0.00 105 ILE A CA 15
ATOM 21655 C C . ILE A 1 77 ? -8.802 1.638 2.198 1.00 0.00 105 ILE A C 15
ATOM 21656 O O . ILE A 1 77 ? -8.777 2.853 2.388 1.00 0.00 105 ILE A O 15
ATOM 21672 N N . LYS A 1 78 ? -9.925 0.971 1.946 1.00 0.00 106 LYS A N 15
ATOM 21673 C CA . LYS A 1 78 ? -11.219 1.639 1.900 1.00 0.00 106 LYS A CA 15
ATOM 21674 C C . LYS A 1 78 ? -11.591 2.197 3.270 1.00 0.00 106 LYS A C 15
ATOM 21675 O O . LYS A 1 78 ? -12.062 3.328 3.381 1.00 0.00 106 LYS A O 15
ATOM 21694 N N . ASN A 1 79 ? -11.377 1.397 4.309 1.00 0.00 107 ASN A N 15
ATOM 21695 C CA . ASN A 1 79 ? -11.623 1.837 5.677 1.00 0.00 107 ASN A CA 15
ATOM 21696 C C . ASN A 1 79 ? -10.741 3.030 6.030 1.00 0.00 107 ASN A C 15
ATOM 21697 O O . ASN A 1 79 ? -11.135 3.897 6.811 1.00 0.00 107 ASN A O 15
ATOM 21708 N N . ARG A 1 80 ? -9.545 3.066 5.454 1.00 0.00 108 ARG A N 15
ATOM 21709 C CA . ARG A 1 80 ? -8.634 4.187 5.653 1.00 0.00 108 ARG A CA 15
ATOM 21710 C C . ARG A 1 80 ? -9.123 5.427 4.912 1.00 0.00 108 ARG A C 15
ATOM 21711 O O . ARG A 1 80 ? -8.999 6.549 5.406 1.00 0.00 108 ARG A O 15
ATOM 21732 N N . LEU A 1 81 ? -9.679 5.218 3.724 1.00 0.00 109 LEU A N 15
ATOM 21733 C CA . LEU A 1 81 ? -10.207 6.316 2.922 1.00 0.00 109 LEU A CA 15
ATOM 21734 C C . LEU A 1 81 ? -11.490 6.869 3.533 1.00 0.00 109 LEU A C 15
ATOM 21735 O O . LEU A 1 81 ? -11.764 8.066 3.452 1.00 0.00 109 LEU A O 15
ATOM 21751 N N . LYS A 1 82 ? -12.273 5.990 4.150 1.00 0.00 110 LYS A N 15
ATOM 21752 C CA . LYS A 1 82 ? -13.519 6.391 4.791 1.00 0.00 110 LYS A CA 15
ATOM 21753 C C . LYS A 1 82 ? -13.253 7.345 5.949 1.00 0.00 110 LYS A C 15
ATOM 21754 O O . LYS A 1 82 ? -14.064 8.224 6.240 1.00 0.00 110 LYS A O 15
ATOM 21773 N N . GLU A 1 83 ? -12.111 7.168 6.607 1.00 0.00 111 GLU A N 15
ATOM 21774 C CA . GLU A 1 83 ? -11.712 8.050 7.697 1.00 0.00 111 GLU A CA 15
ATOM 21775 C C . GLU A 1 83 ? -11.440 9.461 7.182 1.00 0.00 111 GLU A C 15
ATOM 21776 O O . GLU A 1 83 ? -11.466 10.428 7.944 1.00 0.00 111 GLU A O 15
ATOM 21788 N N . LEU A 1 84 ? -11.178 9.570 5.885 1.00 0.00 112 LEU A N 15
ATOM 21789 C CA . LEU A 1 84 ? -10.805 10.847 5.285 1.00 0.00 112 LEU A CA 15
ATOM 21790 C C . LEU A 1 84 ? -11.726 11.189 4.116 1.00 0.00 112 LEU A C 15
ATOM 21791 O O . LEU A 1 84 ? -11.380 12.001 3.259 1.00 0.00 112 LEU A O 15
ATOM 21807 N N . ASN A 1 85 ? -12.898 10.565 4.091 1.00 0.00 113 ASN A N 15
ATOM 21808 C CA . ASN A 1 85 ? -13.881 10.826 3.045 1.00 0.00 113 ASN A CA 15
ATOM 21809 C C . ASN A 1 85 ? -15.087 11.574 3.605 1.00 0.00 113 ASN A C 15
ATOM 21810 O O . ASN A 1 85 ? -16.123 10.977 3.896 1.00 0.00 113 ASN A O 15
ATOM 21821 N N . LEU A 1 86 ? -14.944 12.887 3.755 1.00 0.00 114 LEU A N 15
ATOM 21822 C CA . LEU A 1 86 ? -16.013 13.717 4.296 1.00 0.00 114 LEU A CA 15
ATOM 21823 C C . LEU A 1 86 ? -17.113 13.931 3.261 1.00 0.00 114 LEU A C 15
ATOM 21824 O O . LEU A 1 86 ? -18.096 14.628 3.519 1.00 0.00 114 LEU A O 15
ATOM 21841 N N . GLY A 1 1 ? -15.526 -0.818 -23.068 1.00 0.00 29 GLY A N 16
ATOM 21842 C CA . GLY A 1 1 ? -14.400 -1.731 -23.113 1.00 0.00 29 GLY A CA 16
ATOM 21843 C C . GLY A 1 1 ? -13.117 -1.048 -23.546 1.00 0.00 29 GLY A C 16
ATOM 21844 O O . GLY A 1 1 ? -12.673 -0.090 -22.913 1.00 0.00 29 GLY A O 16
ATOM 21850 N N . SER A 1 2 ? -12.521 -1.542 -24.625 1.00 0.00 30 SER A N 16
ATOM 21851 C CA . SER A 1 2 ? -11.434 -0.831 -25.292 1.00 0.00 30 SER A CA 16
ATOM 21852 C C . SER A 1 2 ? -10.086 -1.214 -24.690 1.00 0.00 30 SER A C 16
ATOM 21853 O O . SER A 1 2 ? -9.099 -0.493 -24.843 1.00 0.00 30 SER A O 16
ATOM 21861 N N . GLU A 1 3 ? -10.053 -2.354 -24.006 1.00 0.00 31 GLU A N 16
ATOM 21862 C CA . GLU A 1 3 ? -8.993 -2.635 -23.043 1.00 0.00 31 GLU A CA 16
ATOM 21863 C C . GLU A 1 3 ? -9.141 -4.041 -22.468 1.00 0.00 31 GLU A C 16
ATOM 21864 O O . GLU A 1 3 ? -10.174 -4.685 -22.637 1.00 0.00 31 GLU A O 16
ATOM 21876 N N . GLU A 1 4 ? -8.096 -4.509 -21.791 1.00 0.00 32 GLU A N 16
ATOM 21877 C CA . GLU A 1 4 ? -8.188 -5.726 -20.991 1.00 0.00 32 GLU A CA 16
ATOM 21878 C C . GLU A 1 4 ? -7.730 -5.472 -19.558 1.00 0.00 32 GLU A C 16
ATOM 21879 O O . GLU A 1 4 ? -7.722 -6.379 -18.726 1.00 0.00 32 GLU A O 16
ATOM 21891 N N . LYS A 1 5 ? -7.350 -4.230 -19.277 1.00 0.00 33 LYS A N 16
ATOM 21892 C CA . LYS A 1 5 ? -7.136 -3.788 -17.905 1.00 0.00 33 LYS A CA 16
ATOM 21893 C C . LYS A 1 5 ? -6.432 -4.866 -17.088 1.00 0.00 33 LYS A C 16
ATOM 21894 O O . LYS A 1 5 ? -6.939 -5.306 -16.058 1.00 0.00 33 LYS A O 16
ATOM 21913 N N . GLU A 1 6 ? -5.261 -5.288 -17.558 1.00 0.00 34 GLU A N 16
ATOM 21914 C CA . GLU A 1 6 ? -4.488 -6.318 -16.872 1.00 0.00 34 GLU A CA 16
ATOM 21915 C C . GLU A 1 6 ? -3.028 -6.286 -17.310 1.00 0.00 34 GLU A C 16
ATOM 21916 O O . GLU A 1 6 ? -2.711 -5.861 -18.420 1.00 0.00 34 GLU A O 16
ATOM 21928 N N . GLU A 1 7 ? -2.142 -6.739 -16.428 1.00 0.00 35 GLU A N 16
ATOM 21929 C CA . GLU A 1 7 ? -0.751 -6.974 -16.795 1.00 0.00 35 GLU A CA 16
ATOM 21930 C C . GLU A 1 7 ? -0.522 -8.437 -17.161 1.00 0.00 35 GLU A C 16
ATOM 21931 O O . GLU A 1 7 ? 0.614 -8.879 -17.324 1.00 0.00 35 GLU A O 16
ATOM 21943 N N . LYS A 1 8 ? -1.613 -9.187 -17.285 1.00 0.00 36 LYS A N 16
ATOM 21944 C CA . LYS A 1 8 ? -1.533 -10.610 -17.593 1.00 0.00 36 LYS A CA 16
ATOM 21945 C C . LYS A 1 8 ? -0.996 -11.394 -16.400 1.00 0.00 36 LYS A C 16
ATOM 21946 O O . LYS A 1 8 ? -0.671 -12.577 -16.516 1.00 0.00 36 LYS A O 16
ATOM 21965 N N . LYS A 1 9 ? -0.905 -10.731 -15.253 1.00 0.00 37 LYS A N 16
ATOM 21966 C CA . LYS A 1 9 ? -0.674 -11.416 -13.988 1.00 0.00 37 LYS A CA 16
ATOM 21967 C C . LYS A 1 9 ? -1.292 -10.641 -12.828 1.00 0.00 37 LYS A C 16
ATOM 21968 O O . LYS A 1 9 ? -1.735 -11.229 -11.841 1.00 0.00 37 LYS A O 16
ATOM 21987 N N . VAL A 1 10 ? -1.319 -9.318 -12.954 1.00 0.00 38 VAL A N 16
ATOM 21988 C CA . VAL A 1 10 ? -1.716 -8.453 -11.850 1.00 0.00 38 VAL A CA 16
ATOM 21989 C C . VAL A 1 10 ? -2.335 -7.158 -12.362 1.00 0.00 38 VAL A C 16
ATOM 21990 O O . VAL A 1 10 ? -2.361 -6.904 -13.566 1.00 0.00 38 VAL A O 16
ATOM 22003 N N . ARG A 1 11 ? -2.833 -6.341 -11.438 1.00 0.00 39 ARG A N 16
ATOM 22004 C CA . ARG A 1 11 ? -3.401 -5.045 -11.790 1.00 0.00 39 ARG A CA 16
ATOM 22005 C C . ARG A 1 11 ? -2.350 -3.945 -11.688 1.00 0.00 39 ARG A C 16
ATOM 22006 O O . ARG A 1 11 ? -1.502 -3.965 -10.797 1.00 0.00 39 ARG A O 16
ATOM 22027 N N . GLU A 1 12 ? -2.412 -2.986 -12.608 1.00 0.00 40 GLU A N 16
ATOM 22028 C CA . GLU A 1 12 ? -1.294 -2.081 -12.845 1.00 0.00 40 GLU A CA 16
ATOM 22029 C C . GLU A 1 12 ? -1.192 -1.038 -11.736 1.00 0.00 40 GLU A C 16
ATOM 22030 O O . GLU A 1 12 ? -1.997 -1.025 -10.805 1.00 0.00 40 GLU A O 16
ATOM 22042 N N . LEU A 1 13 ? -0.198 -0.164 -11.843 1.00 0.00 41 LEU A N 16
ATOM 22043 C CA . LEU A 1 13 ? 0.002 0.893 -10.858 1.00 0.00 41 LEU A CA 16
ATOM 22044 C C . LEU A 1 13 ? -0.316 2.261 -11.453 1.00 0.00 41 LEU A C 16
ATOM 22045 O O . LEU A 1 13 ? 0.579 2.982 -11.894 1.00 0.00 41 LEU A O 16
ATOM 22061 N N . THR A 1 14 ? -1.598 2.612 -11.462 1.00 0.00 42 THR A N 16
ATOM 22062 C CA . THR A 1 14 ? -2.037 3.888 -12.013 1.00 0.00 42 THR A CA 16
ATOM 22063 C C . THR A 1 14 ? -1.684 5.041 -11.078 1.00 0.00 42 THR A C 16
ATOM 22064 O O . THR A 1 14 ? -1.491 4.860 -9.877 1.00 0.00 42 THR A O 16
ATOM 22075 N N . PRO A 1 15 ? -1.598 6.255 -11.643 1.00 0.00 43 PRO A N 16
ATOM 22076 C CA . PRO A 1 15 ? -1.399 7.478 -10.861 1.00 0.00 43 PRO A CA 16
ATOM 22077 C C . PRO A 1 15 ? -2.557 7.751 -9.908 1.00 0.00 43 PRO A C 16
ATOM 22078 O O . PRO A 1 15 ? -2.401 8.462 -8.915 1.00 0.00 43 PRO A O 16
ATOM 22089 N N . GLN A 1 16 ? -3.718 7.184 -10.217 1.00 0.00 44 GLN A N 16
ATOM 22090 C CA . GLN A 1 16 ? -4.886 7.313 -9.352 1.00 0.00 44 GLN A CA 16
ATOM 22091 C C . GLN A 1 16 ? -4.793 6.359 -8.164 1.00 0.00 44 GLN A C 16
ATOM 22092 O O . GLN A 1 16 ? -5.089 6.735 -7.030 1.00 0.00 44 GLN A O 16
ATOM 22106 N N . GLU A 1 17 ? -4.381 5.123 -8.434 1.00 0.00 45 GLU A N 16
ATOM 22107 C CA . GLU A 1 17 ? -4.287 4.107 -7.396 1.00 0.00 45 GLU A CA 16
ATOM 22108 C C . GLU A 1 17 ? -3.159 4.428 -6.421 1.00 0.00 45 GLU A C 16
ATOM 22109 O O . GLU A 1 17 ? -3.276 4.189 -5.218 1.00 0.00 45 GLU A O 16
ATOM 22121 N N . LEU A 1 18 ? -2.064 4.966 -6.948 1.00 0.00 46 LEU A N 16
ATOM 22122 C CA . LEU A 1 18 ? -0.900 5.288 -6.130 1.00 0.00 46 LEU A CA 16
ATOM 22123 C C . LEU A 1 18 ? -1.184 6.484 -5.226 1.00 0.00 46 LEU A C 16
ATOM 22124 O O . LEU A 1 18 ? -0.787 6.499 -4.061 1.00 0.00 46 LEU A O 16
ATOM 22140 N N . GLU A 1 19 ? -1.871 7.481 -5.769 1.00 0.00 47 GLU A N 16
ATOM 22141 C CA . GLU A 1 19 ? -2.125 8.721 -5.043 1.00 0.00 47 GLU A CA 16
ATOM 22142 C C . GLU A 1 19 ? -3.146 8.499 -3.932 1.00 0.00 47 GLU A C 16
ATOM 22143 O O . GLU A 1 19 ? -3.003 9.023 -2.827 1.00 0.00 47 GLU A O 16
ATOM 22155 N N . LEU A 1 20 ? -4.180 7.720 -4.233 1.00 0.00 48 LEU A N 16
ATOM 22156 C CA . LEU A 1 20 ? -5.224 7.421 -3.258 1.00 0.00 48 LEU A CA 16
ATOM 22157 C C . LEU A 1 20 ? -4.677 6.569 -2.118 1.00 0.00 48 LEU A C 16
ATOM 22158 O O . LEU A 1 20 ? -5.222 6.565 -1.014 1.00 0.00 48 LEU A O 16
ATOM 22174 N N . PHE A 1 21 ? -3.592 5.849 -2.391 1.00 0.00 49 PHE A N 16
ATOM 22175 C CA . PHE A 1 21 ? -2.919 5.062 -1.366 1.00 0.00 49 PHE A CA 16
ATOM 22176 C C . PHE A 1 21 ? -2.242 5.968 -0.342 1.00 0.00 49 PHE A C 16
ATOM 22177 O O . PHE A 1 21 ? -2.536 5.905 0.852 1.00 0.00 49 PHE A O 16
ATOM 22194 N N . LYS A 1 22 ? -1.331 6.812 -0.818 1.00 0.00 50 LYS A N 16
ATOM 22195 C CA . LYS A 1 22 ? -0.623 7.744 0.053 1.00 0.00 50 LYS A CA 16
ATOM 22196 C C . LYS A 1 22 ? -1.582 8.768 0.649 1.00 0.00 50 LYS A C 16
ATOM 22197 O O . LYS A 1 22 ? -1.336 9.309 1.728 1.00 0.00 50 LYS A O 16
ATOM 22216 N N . ARG A 1 23 ? -2.677 9.028 -0.057 1.00 0.00 51 ARG A N 16
ATOM 22217 C CA . ARG A 1 23 ? -3.757 9.849 0.480 1.00 0.00 51 ARG A CA 16
ATOM 22218 C C . ARG A 1 23 ? -4.396 9.179 1.692 1.00 0.00 51 ARG A C 16
ATOM 22219 O O . ARG A 1 23 ? -4.605 9.813 2.727 1.00 0.00 51 ARG A O 16
ATOM 22240 N N . ALA A 1 24 ? -4.708 7.895 1.555 1.00 0.00 52 ALA A N 16
ATOM 22241 C CA . ALA A 1 24 ? -5.306 7.134 2.646 1.00 0.00 52 ALA A CA 16
ATOM 22242 C C . ALA A 1 24 ? -4.334 6.990 3.813 1.00 0.00 52 ALA A C 16
ATOM 22243 O O . ALA A 1 24 ? -4.730 7.069 4.976 1.00 0.00 52 ALA A O 16
ATOM 22250 N N . MET A 1 25 ? -3.062 6.780 3.495 1.00 0.00 53 MET A N 16
ATOM 22251 C CA . MET A 1 25 ? -2.048 6.538 4.515 1.00 0.00 53 MET A CA 16
ATOM 22252 C C . MET A 1 25 ? -1.554 7.852 5.113 1.00 0.00 53 MET A C 16
ATOM 22253 O O . MET A 1 25 ? -0.886 7.864 6.145 1.00 0.00 53 MET A O 16
ATOM 22267 N N . GLY A 1 26 ? -1.888 8.959 4.454 1.00 0.00 54 GLY A N 16
ATOM 22268 C CA . GLY A 1 26 ? -1.510 10.265 4.961 1.00 0.00 54 GLY A CA 16
ATOM 22269 C C . GLY A 1 26 ? -0.011 10.491 4.922 1.00 0.00 54 GLY A C 16
ATOM 22270 O O . GLY A 1 26 ? 0.555 11.090 5.836 1.00 0.00 54 GLY A O 16
ATOM 22274 N N . ILE A 1 27 ? 0.631 10.009 3.864 1.00 0.00 55 ILE A N 16
ATOM 22275 C CA . ILE A 1 27 ? 2.087 10.002 3.793 1.00 0.00 55 ILE A CA 16
ATOM 22276 C C . ILE A 1 27 ? 2.631 11.404 3.533 1.00 0.00 55 ILE A C 16
ATOM 22277 O O . ILE A 1 27 ? 2.250 12.059 2.562 1.00 0.00 55 ILE A O 16
ATOM 22293 N N . THR A 1 28 ? 3.526 11.857 4.405 1.00 0.00 56 THR A N 16
ATOM 22294 C CA . THR A 1 28 ? 4.104 13.189 4.284 1.00 0.00 56 THR A CA 16
ATOM 22295 C C . THR A 1 28 ? 5.496 13.131 3.667 1.00 0.00 56 THR A C 16
ATOM 22296 O O . THR A 1 28 ? 6.172 12.103 3.696 1.00 0.00 56 THR A O 16
ATOM 22307 N N . PRO A 1 29 ? 5.937 14.261 3.093 1.00 0.00 57 PRO A N 16
ATOM 22308 C CA . PRO A 1 29 ? 7.277 14.381 2.511 1.00 0.00 57 PRO A CA 16
ATOM 22309 C C . PRO A 1 29 ? 8.378 14.142 3.538 1.00 0.00 57 PRO A C 16
ATOM 22310 O O . PRO A 1 29 ? 9.522 13.853 3.180 1.00 0.00 57 PRO A O 16
ATOM 22321 N N . HIS A 1 30 ? 8.028 14.263 4.814 1.00 0.00 58 HIS A N 16
ATOM 22322 C CA . HIS A 1 30 ? 8.961 13.964 5.895 1.00 0.00 58 HIS A CA 16
ATOM 22323 C C . HIS A 1 30 ? 9.248 12.467 5.966 1.00 0.00 58 HIS A C 16
ATOM 22324 O O . HIS A 1 30 ? 10.401 12.050 6.071 1.00 0.00 58 HIS A O 16
ATOM 22338 N N . ASN A 1 31 ? 8.190 11.664 5.912 1.00 0.00 59 ASN A N 16
ATOM 22339 C CA . ASN A 1 31 ? 8.325 10.214 6.006 1.00 0.00 59 ASN A CA 16
ATOM 22340 C C . ASN A 1 31 ? 7.983 9.550 4.677 1.00 0.00 59 ASN A C 16
ATOM 22341 O O . ASN A 1 31 ? 7.666 8.360 4.630 1.00 0.00 59 ASN A O 16
ATOM 22352 N N . TYR A 1 32 ? 8.049 10.323 3.599 1.00 0.00 60 TYR A N 16
ATOM 22353 C CA . TYR A 1 32 ? 7.793 9.797 2.264 1.00 0.00 60 TYR A CA 16
ATOM 22354 C C . TYR A 1 32 ? 8.845 8.763 1.877 1.00 0.00 60 TYR A C 16
ATOM 22355 O O . TYR A 1 32 ? 8.515 7.653 1.455 1.00 0.00 60 TYR A O 16
ATOM 22373 N N . TRP A 1 33 ? 10.112 9.133 2.021 1.00 0.00 61 TRP A N 16
ATOM 22374 C CA . TRP A 1 33 ? 11.214 8.233 1.703 1.00 0.00 61 TRP A CA 16
ATOM 22375 C C . TRP A 1 33 ? 11.214 7.024 2.633 1.00 0.00 61 TRP A C 16
ATOM 22376 O O . TRP A 1 33 ? 11.686 5.950 2.268 1.00 0.00 61 TRP A O 16
ATOM 22397 N N . GLN A 1 34 ? 10.681 7.211 3.836 1.00 0.00 62 GLN A N 16
ATOM 22398 C CA . GLN A 1 34 ? 10.543 6.114 4.788 1.00 0.00 62 GLN A CA 16
ATOM 22399 C C . GLN A 1 34 ? 9.533 5.086 4.291 1.00 0.00 62 GLN A C 16
ATOM 22400 O O . GLN A 1 34 ? 9.762 3.880 4.386 1.00 0.00 62 GLN A O 16
ATOM 22414 N N . TRP A 1 35 ? 8.414 5.570 3.763 1.00 0.00 63 TRP A N 16
ATOM 22415 C CA . TRP A 1 35 ? 7.421 4.699 3.144 1.00 0.00 63 TRP A CA 16
ATOM 22416 C C . TRP A 1 35 ? 7.957 4.100 1.848 1.00 0.00 63 TRP A C 16
ATOM 22417 O O . TRP A 1 35 ? 7.693 2.939 1.535 1.00 0.00 63 TRP A O 16
ATOM 22438 N N . ALA A 1 36 ? 8.708 4.898 1.097 1.00 0.00 64 ALA A N 16
ATOM 22439 C CA . ALA A 1 36 ? 9.299 4.439 -0.153 1.00 0.00 64 ALA A CA 16
ATOM 22440 C C . ALA A 1 36 ? 10.198 3.228 0.076 1.00 0.00 64 ALA A C 16
ATOM 22441 O O . ALA A 1 36 ? 10.313 2.357 -0.785 1.00 0.00 64 ALA A O 16
ATOM 22448 N N . SER A 1 37 ? 10.834 3.182 1.243 1.00 0.00 65 SER A N 16
ATOM 22449 C CA . SER A 1 37 ? 11.723 2.078 1.586 1.00 0.00 65 SER A CA 16
ATOM 22450 C C . SER A 1 37 ? 10.938 0.780 1.747 1.00 0.00 65 SER A C 16
ATOM 22451 O O . SER A 1 37 ? 11.321 -0.260 1.211 1.00 0.00 65 SER A O 16
ATOM 22459 N N . ARG A 1 38 ? 9.837 0.847 2.490 1.00 0.00 66 ARG A N 16
ATOM 22460 C CA . ARG A 1 38 ? 9.069 -0.343 2.825 1.00 0.00 66 ARG A CA 16
ATOM 22461 C C . ARG A 1 38 ? 8.163 -0.753 1.667 1.00 0.00 66 ARG A C 16
ATOM 22462 O O . ARG A 1 38 ? 7.809 -1.924 1.525 1.00 0.00 66 ARG A O 16
ATOM 22483 N N . THR A 1 39 ? 7.796 0.220 0.839 1.00 0.00 67 THR A N 16
ATOM 22484 C CA . THR A 1 39 ? 6.887 -0.028 -0.275 1.00 0.00 67 THR A CA 16
ATOM 22485 C C . THR A 1 39 ? 7.656 -0.383 -1.541 1.00 0.00 67 THR A C 16
ATOM 22486 O O . THR A 1 39 ? 7.069 -0.542 -2.612 1.00 0.00 67 THR A O 16
ATOM 22497 N N . ASN A 1 40 ? 8.973 -0.508 -1.415 1.00 0.00 68 ASN A N 16
ATOM 22498 C CA . ASN A 1 40 ? 9.824 -0.828 -2.554 1.00 0.00 68 ASN A CA 16
ATOM 22499 C C . ASN A 1 40 ? 9.590 0.150 -3.701 1.00 0.00 68 ASN A C 16
ATOM 22500 O O . ASN A 1 40 ? 9.233 -0.248 -4.810 1.00 0.00 68 ASN A O 16
ATOM 22511 N N . ASN A 1 41 ? 9.794 1.435 -3.426 1.00 0.00 69 ASN A N 16
ATOM 22512 C CA . ASN A 1 41 ? 9.561 2.476 -4.421 1.00 0.00 69 ASN A CA 16
ATOM 22513 C C . ASN A 1 41 ? 8.082 2.556 -4.789 1.00 0.00 69 ASN A C 16
ATOM 22514 O O . ASN A 1 41 ? 7.730 2.827 -5.937 1.00 0.00 69 ASN A O 16
ATOM 22525 N N . PHE A 1 42 ? 7.220 2.319 -3.805 1.00 0.00 70 PHE A N 16
ATOM 22526 C CA . PHE A 1 42 ? 5.780 2.327 -4.033 1.00 0.00 70 PHE A CA 16
ATOM 22527 C C . PHE A 1 42 ? 5.413 1.453 -5.230 1.00 0.00 70 PHE A C 16
ATOM 22528 O O . PHE A 1 42 ? 4.547 1.806 -6.028 1.00 0.00 70 PHE A O 16
ATOM 22545 N N . LYS A 1 43 ? 6.083 0.311 -5.347 1.00 0.00 71 LYS A N 16
ATOM 22546 C CA . LYS A 1 43 ? 5.724 -0.687 -6.348 1.00 0.00 71 LYS A CA 16
ATOM 22547 C C . LYS A 1 43 ? 4.690 -1.664 -5.797 1.00 0.00 71 LYS A C 16
ATOM 22548 O O . LYS A 1 43 ? 5.000 -2.828 -5.531 1.00 0.00 71 LYS A O 16
ATOM 22567 N N . LEU A 1 44 ? 3.462 -1.187 -5.628 1.00 0.00 72 LEU A N 16
ATOM 22568 C CA . LEU A 1 44 ? 2.390 -2.012 -5.082 1.00 0.00 72 LEU A CA 16
ATOM 22569 C C . LEU A 1 44 ? 1.661 -2.764 -6.191 1.00 0.00 72 LEU A C 16
ATOM 22570 O O . LEU A 1 44 ? 1.350 -2.198 -7.239 1.00 0.00 72 LEU A O 16
ATOM 22586 N N . LEU A 1 45 ? 1.393 -4.044 -5.954 1.00 0.00 73 LEU A N 16
ATOM 22587 C CA . LEU A 1 45 ? 0.621 -4.851 -6.892 1.00 0.00 73 LEU A CA 16
ATOM 22588 C C . LEU A 1 45 ? -0.648 -5.384 -6.235 1.00 0.00 73 LEU A C 16
ATOM 22589 O O . LEU A 1 45 ? -0.692 -5.591 -5.022 1.00 0.00 73 LEU A O 16
ATOM 22605 N N . THR A 1 46 ? -1.679 -5.606 -7.044 1.00 0.00 74 THR A N 16
ATOM 22606 C CA . THR A 1 46 ? -2.957 -6.090 -6.538 1.00 0.00 74 THR A CA 16
ATOM 22607 C C . THR A 1 46 ? -3.744 -6.807 -7.628 1.00 0.00 74 THR A C 16
ATOM 22608 O O . THR A 1 46 ? -3.685 -6.432 -8.801 1.00 0.00 74 THR A O 16
ATOM 22619 N N . ASP A 1 47 ? -4.481 -7.841 -7.237 1.00 0.00 75 ASP A N 16
ATOM 22620 C CA . ASP A 1 47 ? -5.322 -8.578 -8.173 1.00 0.00 75 ASP A CA 16
ATOM 22621 C C . ASP A 1 47 ? -6.505 -9.217 -7.452 1.00 0.00 75 ASP A C 16
ATOM 22622 O O . ASP A 1 47 ? -6.454 -10.384 -7.066 1.00 0.00 75 ASP A O 16
ATOM 22631 N N . GLY A 1 48 ? -7.571 -8.443 -7.272 1.00 0.00 76 GLY A N 16
ATOM 22632 C CA . GLY A 1 48 ? -8.746 -8.946 -6.584 1.00 0.00 76 GLY A CA 16
ATOM 22633 C C . GLY A 1 48 ? -8.463 -9.301 -5.138 1.00 0.00 76 GLY A C 16
ATOM 22634 O O . GLY A 1 48 ? -9.229 -10.033 -4.512 1.00 0.00 76 GLY A O 16
ATOM 22638 N N . GLU A 1 49 ? -7.360 -8.783 -4.607 1.00 0.00 77 GLU A N 16
ATOM 22639 C CA . GLU A 1 49 ? -6.936 -9.114 -3.253 1.00 0.00 77 GLU A CA 16
ATOM 22640 C C . GLU A 1 49 ? -6.402 -7.880 -2.532 1.00 0.00 77 GLU A C 16
ATOM 22641 O O . GLU A 1 49 ? -6.387 -6.782 -3.088 1.00 0.00 77 GLU A O 16
ATOM 22653 N N . TRP A 1 50 ? -5.965 -8.069 -1.292 1.00 0.00 78 TRP A N 16
ATOM 22654 C CA . TRP A 1 50 ? -5.281 -7.013 -0.553 1.00 0.00 78 TRP A CA 16
ATOM 22655 C C . TRP A 1 50 ? -4.007 -6.584 -1.271 1.00 0.00 78 TRP A C 16
ATOM 22656 O O . TRP A 1 50 ? -3.307 -7.408 -1.861 1.00 0.00 78 TRP A O 16
ATOM 22677 N N . VAL A 1 51 ? -3.707 -5.290 -1.215 1.00 0.00 79 VAL A N 16
ATOM 22678 C CA . VAL A 1 51 ? -2.529 -4.749 -1.879 1.00 0.00 79 VAL A CA 16
ATOM 22679 C C . VAL A 1 51 ? -1.248 -5.220 -1.201 1.00 0.00 79 VAL A C 16
ATOM 22680 O O . VAL A 1 51 ? -1.134 -5.182 0.024 1.00 0.00 79 VAL A O 16
ATOM 22693 N N . TRP A 1 52 ? -0.290 -5.664 -2.004 1.00 0.00 80 TRP A N 16
ATOM 22694 C CA . TRP A 1 52 ? 0.992 -6.127 -1.480 1.00 0.00 80 TRP A CA 16
ATOM 22695 C C . TRP A 1 52 ? 2.151 -5.408 -2.161 1.00 0.00 80 TRP A C 16
ATOM 22696 O O . TRP A 1 52 ? 2.010 -4.901 -3.274 1.00 0.00 80 TRP A O 16
ATOM 22717 N N . VAL A 1 53 ? 3.295 -5.370 -1.488 1.00 0.00 81 VAL A N 16
ATOM 22718 C CA . VAL A 1 53 ? 4.495 -4.762 -2.052 1.00 0.00 81 VAL A CA 16
ATOM 22719 C C . VAL A 1 53 ? 5.237 -5.744 -2.951 1.00 0.00 81 VAL A C 16
ATOM 22720 O O . VAL A 1 53 ? 5.577 -6.849 -2.532 1.00 0.00 81 VAL A O 16
ATOM 22733 N N . GLU A 1 54 ? 5.487 -5.330 -4.190 1.00 0.00 82 GLU A N 16
ATOM 22734 C CA . GLU A 1 54 ? 6.243 -6.151 -5.130 1.00 0.00 82 GLU A CA 16
ATOM 22735 C C . GLU A 1 54 ? 7.584 -6.567 -4.534 1.00 0.00 82 GLU A C 16
ATOM 22736 O O . GLU A 1 54 ? 8.334 -5.734 -4.024 1.00 0.00 82 GLU A O 16
ATOM 22748 N N . GLY A 1 55 ? 7.881 -7.862 -4.602 1.00 0.00 83 GLY A N 16
ATOM 22749 C CA . GLY A 1 55 ? 9.096 -8.377 -3.997 1.00 0.00 83 GLY A CA 16
ATOM 22750 C C . GLY A 1 55 ? 8.832 -9.093 -2.689 1.00 0.00 83 GLY A C 16
ATOM 22751 O O . GLY A 1 55 ? 9.704 -9.788 -2.166 1.00 0.00 83 GLY A O 16
ATOM 22755 N N . TYR A 1 56 ? 7.626 -8.926 -2.156 1.00 0.00 84 TYR A N 16
ATOM 22756 C CA . TYR A 1 56 ? 7.224 -9.620 -0.940 1.00 0.00 84 TYR A CA 16
ATOM 22757 C C . TYR A 1 56 ? 6.041 -10.546 -1.208 1.00 0.00 84 TYR A C 16
ATOM 22758 O O . TYR A 1 56 ? 5.141 -10.677 -0.379 1.00 0.00 84 TYR A O 16
ATOM 22776 N N . GLU A 1 57 ? 6.052 -11.187 -2.372 1.00 0.00 85 GLU A N 16
ATOM 22777 C CA . GLU A 1 57 ? 5.019 -12.156 -2.720 1.00 0.00 85 GLU A CA 16
ATOM 22778 C C . GLU A 1 57 ? 5.030 -13.336 -1.752 1.00 0.00 85 GLU A C 16
ATOM 22779 O O . GLU A 1 57 ? 4.049 -14.070 -1.641 1.00 0.00 85 GLU A O 16
ATOM 22791 N N . GLU A 1 58 ? 6.148 -13.510 -1.054 1.00 0.00 86 GLU A N 16
ATOM 22792 C CA . GLU A 1 58 ? 6.246 -14.522 -0.009 1.00 0.00 86 GLU A CA 16
ATOM 22793 C C . GLU A 1 58 ? 5.435 -14.117 1.219 1.00 0.00 86 GLU A C 16
ATOM 22794 O O . GLU A 1 58 ? 5.269 -14.900 2.155 1.00 0.00 86 GLU A O 16
ATOM 22806 N N . HIS A 1 59 ? 4.930 -12.888 1.208 1.00 0.00 87 HIS A N 16
ATOM 22807 C CA . HIS A 1 59 ? 4.158 -12.367 2.330 1.00 0.00 87 HIS A CA 16
ATOM 22808 C C . HIS A 1 59 ? 2.679 -12.267 1.972 1.00 0.00 87 HIS A C 16
ATOM 22809 O O . HIS A 1 59 ? 1.890 -11.676 2.711 1.00 0.00 87 HIS A O 16
ATOM 22823 N N . ILE A 1 60 ? 2.310 -12.843 0.833 1.00 0.00 88 ILE A N 16
ATOM 22824 C CA . ILE A 1 60 ? 0.912 -12.903 0.426 1.00 0.00 88 ILE A CA 16
ATOM 22825 C C . ILE A 1 60 ? 0.183 -14.044 1.124 1.00 0.00 88 ILE A C 16
ATOM 22826 O O . ILE A 1 60 ? 0.618 -15.194 1.077 1.00 0.00 88 ILE A O 16
ATOM 22842 N N . GLY A 1 61 ? -0.931 -13.720 1.773 1.00 0.00 89 GLY A N 16
ATOM 22843 C CA . GLY A 1 61 ? -1.682 -14.722 2.507 1.00 0.00 89 GLY A CA 16
ATOM 22844 C C . GLY A 1 61 ? -1.179 -14.902 3.926 1.00 0.00 89 GLY A C 16
ATOM 22845 O O . GLY A 1 61 ? -1.606 -15.814 4.633 1.00 0.00 89 GLY A O 16
ATOM 22849 N N . LYS A 1 62 ? -0.266 -14.028 4.343 1.00 0.00 90 LYS A N 16
ATOM 22850 C CA . LYS A 1 62 ? 0.261 -14.064 5.702 1.00 0.00 90 LYS A CA 16
ATOM 22851 C C . LYS A 1 62 ? -0.441 -13.037 6.585 1.00 0.00 90 LYS A C 16
ATOM 22852 O O . LYS A 1 62 ? -0.878 -11.991 6.106 1.00 0.00 90 LYS A O 16
ATOM 22871 N N . GLN A 1 63 ? -0.544 -13.344 7.873 1.00 0.00 91 GLN A N 16
ATOM 22872 C CA . GLN A 1 63 ? -1.163 -12.432 8.827 1.00 0.00 91 GLN A CA 16
ATOM 22873 C C . GLN A 1 63 ? -0.104 -11.662 9.610 1.00 0.00 91 GLN A C 16
ATOM 22874 O O . GLN A 1 63 ? 0.363 -12.117 10.656 1.00 0.00 91 GLN A O 16
ATOM 22888 N N . LEU A 1 64 ? 0.272 -10.495 9.099 1.00 0.00 92 LEU A N 16
ATOM 22889 C CA . LEU A 1 64 ? 1.285 -9.667 9.744 1.00 0.00 92 LEU A CA 16
ATOM 22890 C C . LEU A 1 64 ? 0.673 -8.376 10.277 1.00 0.00 92 LEU A C 16
ATOM 22891 O O . LEU A 1 64 ? -0.259 -7.816 9.700 1.00 0.00 92 LEU A O 16
ATOM 22907 N N . PRO A 1 65 ? 1.208 -7.889 11.408 1.00 0.00 93 PRO A N 16
ATOM 22908 C CA . PRO A 1 65 ? 0.802 -6.606 11.987 1.00 0.00 93 PRO A CA 16
ATOM 22909 C C . PRO A 1 65 ? 0.989 -5.446 11.015 1.00 0.00 93 PRO A C 16
ATOM 22910 O O . PRO A 1 65 ? 1.878 -5.473 10.163 1.00 0.00 93 PRO A O 16
ATOM 22921 N N . LEU A 1 66 ? 0.145 -4.428 11.147 1.00 0.00 94 LEU A N 16
ATOM 22922 C CA . LEU A 1 66 ? 0.165 -3.295 10.229 1.00 0.00 94 LEU A CA 16
ATOM 22923 C C . LEU A 1 66 ? 1.555 -2.671 10.162 1.00 0.00 94 LEU A C 16
ATOM 22924 O O . LEU A 1 66 ? 1.968 -2.163 9.121 1.00 0.00 94 LEU A O 16
ATOM 22940 N N . ASN A 1 67 ? 2.273 -2.717 11.281 1.00 0.00 95 ASN A N 16
ATOM 22941 C CA . ASN A 1 67 ? 3.623 -2.169 11.345 1.00 0.00 95 ASN A CA 16
ATOM 22942 C C . ASN A 1 67 ? 4.614 -3.082 10.631 1.00 0.00 95 ASN A C 16
ATOM 22943 O O . ASN A 1 67 ? 5.621 -2.621 10.094 1.00 0.00 95 ASN A O 16
ATOM 22954 N N . GLN A 1 68 ? 4.321 -4.380 10.631 1.00 0.00 96 GLN A N 16
ATOM 22955 C CA . GLN A 1 68 ? 5.237 -5.368 10.073 1.00 0.00 96 GLN A CA 16
ATOM 22956 C C . GLN A 1 68 ? 4.663 -5.984 8.803 1.00 0.00 96 GLN A C 16
ATOM 22957 O O . GLN A 1 68 ? 5.158 -7.000 8.315 1.00 0.00 96 GLN A O 16
ATOM 22971 N N . ALA A 1 69 ? 3.616 -5.363 8.270 1.00 0.00 97 ALA A N 16
ATOM 22972 C CA . ALA A 1 69 ? 2.960 -5.864 7.068 1.00 0.00 97 ALA A CA 16
ATOM 22973 C C . ALA A 1 69 ? 3.486 -5.161 5.821 1.00 0.00 97 ALA A C 16
ATOM 22974 O O . ALA A 1 69 ? 3.536 -3.933 5.764 1.00 0.00 97 ALA A O 16
ATOM 22981 N N . ARG A 1 70 ? 3.878 -5.948 4.824 1.00 0.00 98 ARG A N 16
ATOM 22982 C CA . ARG A 1 70 ? 4.172 -5.414 3.500 1.00 0.00 98 ARG A CA 16
ATOM 22983 C C . ARG A 1 70 ? 2.956 -5.528 2.586 1.00 0.00 98 ARG A C 16
ATOM 22984 O O . ARG A 1 70 ? 3.088 -5.786 1.390 1.00 0.00 98 ARG A O 16
ATOM 23005 N N . ALA A 1 71 ? 1.772 -5.333 3.158 1.00 0.00 99 ALA A N 16
ATOM 23006 C CA . ALA A 1 71 ? 0.530 -5.461 2.406 1.00 0.00 99 ALA A CA 16
ATOM 23007 C C . ALA A 1 71 ? -0.648 -4.899 3.193 1.00 0.00 99 ALA A C 16
ATOM 23008 O O . ALA A 1 71 ? -0.698 -5.010 4.418 1.00 0.00 99 ALA A O 16
ATOM 23015 N N . TRP A 1 72 ? -1.593 -4.294 2.483 1.00 0.00 100 TRP A N 16
ATOM 23016 C CA . TRP A 1 72 ? -2.801 -3.769 3.108 1.00 0.00 100 TRP A CA 16
ATOM 23017 C C . TRP A 1 72 ? -4.035 -4.112 2.281 1.00 0.00 100 TRP A C 16
ATOM 23018 O O . TRP A 1 72 ? -3.975 -4.166 1.053 1.00 0.00 100 TRP A O 16
ATOM 23039 N N . SER A 1 73 ? -5.154 -4.341 2.961 1.00 0.00 101 SER A N 16
ATOM 23040 C CA . SER A 1 73 ? -6.403 -4.674 2.287 1.00 0.00 101 SER A CA 16
ATOM 23041 C C . SER A 1 73 ? -6.965 -3.461 1.551 1.00 0.00 101 SER A C 16
ATOM 23042 O O . SER A 1 73 ? -6.824 -2.326 2.006 1.00 0.00 101 SER A O 16
ATOM 23050 N N . TRP A 1 74 ? -7.597 -3.710 0.411 1.00 0.00 102 TRP A N 16
ATOM 23051 C CA . TRP A 1 74 ? -8.343 -2.672 -0.293 1.00 0.00 102 TRP A CA 16
ATOM 23052 C C . TRP A 1 74 ? -9.485 -2.143 0.569 1.00 0.00 102 TRP A C 16
ATOM 23053 O O . TRP A 1 74 ? -9.868 -0.979 0.461 1.00 0.00 102 TRP A O 16
ATOM 23074 N N . GLU A 1 75 ? -10.023 -3.007 1.424 1.00 0.00 103 GLU A N 16
ATOM 23075 C CA . GLU A 1 75 ? -11.059 -2.602 2.367 1.00 0.00 103 GLU A CA 16
ATOM 23076 C C . GLU A 1 75 ? -10.470 -1.755 3.492 1.00 0.00 103 GLU A C 16
ATOM 23077 O O . GLU A 1 75 ? -11.103 -0.813 3.971 1.00 0.00 103 GLU A O 16
ATOM 23089 N N . PHE A 1 76 ? -9.256 -2.098 3.908 1.00 0.00 104 PHE A N 16
ATOM 23090 C CA . PHE A 1 76 ? -8.512 -1.276 4.855 1.00 0.00 104 PHE A CA 16
ATOM 23091 C C . PHE A 1 76 ? -8.196 0.092 4.258 1.00 0.00 104 PHE A C 16
ATOM 23092 O O . PHE A 1 76 ? -8.348 1.120 4.917 1.00 0.00 104 PHE A O 16
ATOM 23109 N N . ILE A 1 77 ? -7.754 0.097 3.005 1.00 0.00 105 ILE A N 16
ATOM 23110 C CA . ILE A 1 77 ? -7.502 1.340 2.286 1.00 0.00 105 ILE A CA 16
ATOM 23111 C C . ILE A 1 77 ? -8.773 2.177 2.175 1.00 0.00 105 ILE A C 16
ATOM 23112 O O . ILE A 1 77 ? -8.754 3.387 2.403 1.00 0.00 105 ILE A O 16
ATOM 23128 N N . LYS A 1 78 ? -9.875 1.524 1.825 1.00 0.00 106 LYS A N 16
ATOM 23129 C CA . LYS A 1 78 ? -11.161 2.204 1.701 1.00 0.00 106 LYS A CA 16
ATOM 23130 C C . LYS A 1 78 ? -11.625 2.739 3.051 1.00 0.00 106 LYS A C 16
ATOM 23131 O O . LYS A 1 78 ? -12.184 3.832 3.137 1.00 0.00 106 LYS A O 16
ATOM 23150 N N . ASN A 1 79 ? -11.390 1.962 4.105 1.00 0.00 107 ASN A N 16
ATOM 23151 C CA . ASN A 1 79 ? -11.790 2.357 5.450 1.00 0.00 107 ASN A CA 16
ATOM 23152 C C . ASN A 1 79 ? -11.080 3.640 5.874 1.00 0.00 107 ASN A C 16
ATOM 23153 O O . ASN A 1 79 ? -11.677 4.507 6.512 1.00 0.00 107 ASN A O 16
ATOM 23164 N N . ARG A 1 80 ? -9.807 3.753 5.513 1.00 0.00 108 ARG A N 16
ATOM 23165 C CA . ARG A 1 80 ? -9.027 4.943 5.832 1.00 0.00 108 ARG A CA 16
ATOM 23166 C C . ARG A 1 80 ? -9.542 6.153 5.060 1.00 0.00 108 ARG A C 16
ATOM 23167 O O . ARG A 1 80 ? -9.602 7.263 5.590 1.00 0.00 108 ARG A O 16
ATOM 23188 N N . LEU A 1 81 ? -9.913 5.933 3.803 1.00 0.00 109 LEU A N 16
ATOM 23189 C CA . LEU A 1 81 ? -10.473 6.994 2.973 1.00 0.00 109 LEU A CA 16
ATOM 23190 C C . LEU A 1 81 ? -11.846 7.418 3.484 1.00 0.00 109 LEU A C 16
ATOM 23191 O O . LEU A 1 81 ? -12.224 8.587 3.388 1.00 0.00 109 LEU A O 16
ATOM 23207 N N . LYS A 1 82 ? -12.588 6.463 4.033 1.00 0.00 110 LYS A N 16
ATOM 23208 C CA . LYS A 1 82 ? -13.898 6.747 4.611 1.00 0.00 110 LYS A CA 16
ATOM 23209 C C . LYS A 1 82 ? -13.763 7.579 5.882 1.00 0.00 110 LYS A C 16
ATOM 23210 O O . LYS A 1 82 ? -14.642 8.374 6.209 1.00 0.00 110 LYS A O 16
ATOM 23229 N N . GLU A 1 83 ? -12.656 7.390 6.592 1.00 0.00 111 GLU A N 16
ATOM 23230 C CA . GLU A 1 83 ? -12.349 8.209 7.759 1.00 0.00 111 GLU A CA 16
ATOM 23231 C C . GLU A 1 83 ? -11.918 9.612 7.343 1.00 0.00 111 GLU A C 16
ATOM 23232 O O . GLU A 1 83 ? -12.205 10.592 8.032 1.00 0.00 111 GLU A O 16
ATOM 23244 N N . LEU A 1 84 ? -11.230 9.700 6.210 1.00 0.00 112 LEU A N 16
ATOM 23245 C CA . LEU A 1 84 ? -10.805 10.988 5.673 1.00 0.00 112 LEU A CA 16
ATOM 23246 C C . LEU A 1 84 ? -12.000 11.785 5.157 1.00 0.00 112 LEU A C 16
ATOM 23247 O O . LEU A 1 84 ? -12.050 13.006 5.298 1.00 0.00 112 LEU A O 16
ATOM 23263 N N . ASN A 1 85 ? -12.959 11.084 4.560 1.00 0.00 113 ASN A N 16
ATOM 23264 C CA . ASN A 1 85 ? -14.162 11.724 4.043 1.00 0.00 113 ASN A CA 16
ATOM 23265 C C . ASN A 1 85 ? -15.408 11.199 4.751 1.00 0.00 113 ASN A C 16
ATOM 23266 O O . ASN A 1 85 ? -16.036 10.241 4.298 1.00 0.00 113 ASN A O 16
ATOM 23277 N N . LEU A 1 86 ? -15.758 11.832 5.867 1.00 0.00 114 LEU A N 16
ATOM 23278 C CA . LEU A 1 86 ? -16.919 11.421 6.647 1.00 0.00 114 LEU A CA 16
ATOM 23279 C C . LEU A 1 86 ? -18.195 12.042 6.091 1.00 0.00 114 LEU A C 16
ATOM 23280 O O . LEU A 1 86 ? -18.244 13.239 5.803 1.00 0.00 114 LEU A O 16
ATOM 23297 N N . GLY A 1 1 ? 6.754 -31.302 -21.913 1.00 0.00 29 GLY A N 17
ATOM 23298 C CA . GLY A 1 1 ? 6.900 -30.640 -23.195 1.00 0.00 29 GLY A CA 17
ATOM 23299 C C . GLY A 1 1 ? 6.414 -29.205 -23.165 1.00 0.00 29 GLY A C 17
ATOM 23300 O O . GLY A 1 1 ? 6.917 -28.388 -22.396 1.00 0.00 29 GLY A O 17
ATOM 23306 N N . SER A 1 2 ? 5.431 -28.896 -24.007 1.00 0.00 30 SER A N 17
ATOM 23307 C CA . SER A 1 2 ? 5.011 -27.517 -24.219 1.00 0.00 30 SER A CA 17
ATOM 23308 C C . SER A 1 2 ? 3.737 -27.211 -23.439 1.00 0.00 30 SER A C 17
ATOM 23309 O O . SER A 1 2 ? 3.026 -28.119 -23.009 1.00 0.00 30 SER A O 17
ATOM 23317 N N . GLU A 1 3 ? 3.455 -25.923 -23.257 1.00 0.00 31 GLU A N 17
ATOM 23318 C CA . GLU A 1 3 ? 2.518 -25.484 -22.231 1.00 0.00 31 GLU A CA 17
ATOM 23319 C C . GLU A 1 3 ? 1.191 -25.055 -22.855 1.00 0.00 31 GLU A C 17
ATOM 23320 O O . GLU A 1 3 ? 1.055 -25.009 -24.076 1.00 0.00 31 GLU A O 17
ATOM 23332 N N . GLU A 1 4 ? 0.218 -24.744 -22.004 1.00 0.00 32 GLU A N 17
ATOM 23333 C CA . GLU A 1 4 ? -0.968 -24.014 -22.437 1.00 0.00 32 GLU A CA 17
ATOM 23334 C C . GLU A 1 4 ? -1.125 -22.717 -21.649 1.00 0.00 32 GLU A C 17
ATOM 23335 O O . GLU A 1 4 ? -1.238 -22.731 -20.423 1.00 0.00 32 GLU A O 17
ATOM 23347 N N . LYS A 1 5 ? -1.133 -21.594 -22.361 1.00 0.00 33 LYS A N 17
ATOM 23348 C CA . LYS A 1 5 ? -0.795 -20.308 -21.768 1.00 0.00 33 LYS A CA 17
ATOM 23349 C C . LYS A 1 5 ? -2.045 -19.458 -21.562 1.00 0.00 33 LYS A C 17
ATOM 23350 O O . LYS A 1 5 ? -2.986 -19.520 -22.355 1.00 0.00 33 LYS A O 17
ATOM 23369 N N . GLU A 1 6 ? -2.050 -18.664 -20.496 1.00 0.00 34 GLU A N 17
ATOM 23370 C CA . GLU A 1 6 ? -3.134 -17.723 -20.249 1.00 0.00 34 GLU A CA 17
ATOM 23371 C C . GLU A 1 6 ? -2.588 -16.357 -19.840 1.00 0.00 34 GLU A C 17
ATOM 23372 O O . GLU A 1 6 ? -1.376 -16.158 -19.775 1.00 0.00 34 GLU A O 17
ATOM 23384 N N . GLU A 1 7 ? -3.493 -15.421 -19.570 1.00 0.00 35 GLU A N 17
ATOM 23385 C CA . GLU A 1 7 ? -3.105 -14.042 -19.299 1.00 0.00 35 GLU A CA 17
ATOM 23386 C C . GLU A 1 7 ? -2.869 -13.827 -17.806 1.00 0.00 35 GLU A C 17
ATOM 23387 O O . GLU A 1 7 ? -1.820 -13.333 -17.397 1.00 0.00 35 GLU A O 17
ATOM 23399 N N . LYS A 1 8 ? -3.855 -14.203 -16.997 1.00 0.00 36 LYS A N 17
ATOM 23400 C CA . LYS A 1 8 ? -3.687 -14.234 -15.548 1.00 0.00 36 LYS A CA 17
ATOM 23401 C C . LYS A 1 8 ? -2.938 -12.998 -15.062 1.00 0.00 36 LYS A C 17
ATOM 23402 O O . LYS A 1 8 ? -1.832 -13.098 -14.531 1.00 0.00 36 LYS A O 17
ATOM 23421 N N . LYS A 1 9 ? -3.548 -11.832 -15.244 1.00 0.00 37 LYS A N 17
ATOM 23422 C CA . LYS A 1 9 ? -2.842 -10.565 -15.085 1.00 0.00 37 LYS A CA 17
ATOM 23423 C C . LYS A 1 9 ? -3.507 -9.703 -14.016 1.00 0.00 37 LYS A C 17
ATOM 23424 O O . LYS A 1 9 ? -4.732 -9.616 -13.949 1.00 0.00 37 LYS A O 17
ATOM 23443 N N . VAL A 1 10 ? -2.690 -9.065 -13.185 1.00 0.00 38 VAL A N 17
ATOM 23444 C CA . VAL A 1 10 ? -3.196 -8.160 -12.160 1.00 0.00 38 VAL A CA 17
ATOM 23445 C C . VAL A 1 10 ? -3.267 -6.727 -12.676 1.00 0.00 38 VAL A C 17
ATOM 23446 O O . VAL A 1 10 ? -2.934 -6.456 -13.829 1.00 0.00 38 VAL A O 17
ATOM 23459 N N . ARG A 1 11 ? -3.704 -5.815 -11.814 1.00 0.00 39 ARG A N 17
ATOM 23460 C CA . ARG A 1 11 ? -3.877 -4.421 -12.201 1.00 0.00 39 ARG A CA 17
ATOM 23461 C C . ARG A 1 11 ? -2.552 -3.667 -12.128 1.00 0.00 39 ARG A C 17
ATOM 23462 O O . ARG A 1 11 ? -1.686 -3.994 -11.317 1.00 0.00 39 ARG A O 17
ATOM 23483 N N . GLU A 1 12 ? -2.402 -2.658 -12.980 1.00 0.00 40 GLU A N 17
ATOM 23484 C CA . GLU A 1 12 ? -1.094 -2.071 -13.245 1.00 0.00 40 GLU A CA 17
ATOM 23485 C C . GLU A 1 12 ? -0.787 -0.955 -12.249 1.00 0.00 40 GLU A C 17
ATOM 23486 O O . GLU A 1 12 ? -1.611 -0.623 -11.396 1.00 0.00 40 GLU A O 17
ATOM 23498 N N . LEU A 1 13 ? 0.406 -0.382 -12.362 1.00 0.00 41 LEU A N 17
ATOM 23499 C CA . LEU A 1 13 ? 0.870 0.615 -11.404 1.00 0.00 41 LEU A CA 17
ATOM 23500 C C . LEU A 1 13 ? 0.762 2.021 -11.985 1.00 0.00 41 LEU A C 17
ATOM 23501 O O . LEU A 1 13 ? 1.641 2.470 -12.721 1.00 0.00 41 LEU A O 17
ATOM 23517 N N . THR A 1 14 ? -0.321 2.715 -11.647 1.00 0.00 42 THR A N 17
ATOM 23518 C CA . THR A 1 14 ? -0.520 4.088 -12.094 1.00 0.00 42 THR A CA 17
ATOM 23519 C C . THR A 1 14 ? -0.342 5.073 -10.944 1.00 0.00 42 THR A C 17
ATOM 23520 O O . THR A 1 14 ? -0.509 4.733 -9.772 1.00 0.00 42 THR A O 17
ATOM 23531 N N . PRO A 1 15 ? 0.006 6.322 -11.283 1.00 0.00 43 PRO A N 17
ATOM 23532 C CA . PRO A 1 15 ? 0.106 7.409 -10.304 1.00 0.00 43 PRO A CA 17
ATOM 23533 C C . PRO A 1 15 ? -1.216 7.673 -9.592 1.00 0.00 43 PRO A C 17
ATOM 23534 O O . PRO A 1 15 ? -1.235 8.117 -8.445 1.00 0.00 43 PRO A O 17
ATOM 23545 N N . GLN A 1 16 ? -2.318 7.397 -10.281 1.00 0.00 44 GLN A N 17
ATOM 23546 C CA . GLN A 1 16 ? -3.644 7.551 -9.695 1.00 0.00 44 GLN A CA 17
ATOM 23547 C C . GLN A 1 16 ? -3.893 6.494 -8.624 1.00 0.00 44 GLN A C 17
ATOM 23548 O O . GLN A 1 16 ? -4.393 6.799 -7.542 1.00 0.00 44 GLN A O 17
ATOM 23562 N N . GLU A 1 17 ? -3.539 5.250 -8.934 1.00 0.00 45 GLU A N 17
ATOM 23563 C CA . GLU A 1 17 ? -3.742 4.144 -8.005 1.00 0.00 45 GLU A CA 17
ATOM 23564 C C . GLU A 1 17 ? -2.699 4.172 -6.892 1.00 0.00 45 GLU A C 17
ATOM 23565 O O . GLU A 1 17 ? -2.958 3.726 -5.772 1.00 0.00 45 GLU A O 17
ATOM 23577 N N . LEU A 1 18 ? -1.521 4.699 -7.205 1.00 0.00 46 LEU A N 17
ATOM 23578 C CA . LEU A 1 18 ? -0.451 4.817 -6.221 1.00 0.00 46 LEU A CA 17
ATOM 23579 C C . LEU A 1 18 ? -0.729 5.958 -5.248 1.00 0.00 46 LEU A C 17
ATOM 23580 O O . LEU A 1 18 ? -0.401 5.870 -4.064 1.00 0.00 46 LEU A O 17
ATOM 23596 N N . GLU A 1 19 ? -1.337 7.025 -5.754 1.00 0.00 47 GLU A N 17
ATOM 23597 C CA . GLU A 1 19 ? -1.687 8.172 -4.923 1.00 0.00 47 GLU A CA 17
ATOM 23598 C C . GLU A 1 19 ? -2.771 7.801 -3.914 1.00 0.00 47 GLU A C 17
ATOM 23599 O O . GLU A 1 19 ? -2.617 8.019 -2.712 1.00 0.00 47 GLU A O 17
ATOM 23611 N N . LEU A 1 20 ? -3.867 7.240 -4.413 1.00 0.00 48 LEU A N 17
ATOM 23612 C CA . LEU A 1 20 ? -5.016 6.924 -3.572 1.00 0.00 48 LEU A CA 17
ATOM 23613 C C . LEU A 1 20 ? -4.609 6.020 -2.413 1.00 0.00 48 LEU A C 17
ATOM 23614 O O . LEU A 1 20 ? -5.263 5.998 -1.370 1.00 0.00 48 LEU A O 17
ATOM 23630 N N . PHE A 1 21 ? -3.525 5.275 -2.602 1.00 0.00 49 PHE A N 17
ATOM 23631 C CA . PHE A 1 21 ? -2.986 4.428 -1.545 1.00 0.00 49 PHE A CA 17
ATOM 23632 C C . PHE A 1 21 ? -2.372 5.272 -0.432 1.00 0.00 49 PHE A C 17
ATOM 23633 O O . PHE A 1 21 ? -2.782 5.189 0.725 1.00 0.00 49 PHE A O 17
ATOM 23650 N N . LYS A 1 22 ? -1.383 6.084 -0.792 1.00 0.00 50 LYS A N 17
ATOM 23651 C CA . LYS A 1 22 ? -0.708 6.942 0.176 1.00 0.00 50 LYS A CA 17
ATOM 23652 C C . LYS A 1 22 ? -1.642 8.044 0.668 1.00 0.00 50 LYS A C 17
ATOM 23653 O O . LYS A 1 22 ? -1.532 8.501 1.807 1.00 0.00 50 LYS A O 17
ATOM 23672 N N . ARG A 1 23 ? -2.559 8.465 -0.197 1.00 0.00 51 ARG A N 17
ATOM 23673 C CA . ARG A 1 23 ? -3.569 9.445 0.182 1.00 0.00 51 ARG A CA 17
ATOM 23674 C C . ARG A 1 23 ? -4.494 8.886 1.260 1.00 0.00 51 ARG A C 17
ATOM 23675 O O . ARG A 1 23 ? -4.759 9.543 2.266 1.00 0.00 51 ARG A O 17
ATOM 23696 N N . ALA A 1 24 ? -4.980 7.668 1.042 1.00 0.00 52 ALA A N 17
ATOM 23697 C CA . ALA A 1 24 ? -5.816 6.993 2.026 1.00 0.00 52 ALA A CA 17
ATOM 23698 C C . ALA A 1 24 ? -5.019 6.643 3.277 1.00 0.00 52 ALA A C 17
ATOM 23699 O O . ALA A 1 24 ? -5.525 6.742 4.395 1.00 0.00 52 ALA A O 17
ATOM 23706 N N . MET A 1 25 ? -3.769 6.236 3.082 1.00 0.00 53 MET A N 17
ATOM 23707 C CA . MET A 1 25 ? -2.921 5.813 4.192 1.00 0.00 53 MET A CA 17
ATOM 23708 C C . MET A 1 25 ? -2.545 7.000 5.072 1.00 0.00 53 MET A C 17
ATOM 23709 O O . MET A 1 25 ? -2.241 6.839 6.252 1.00 0.00 53 MET A O 17
ATOM 23723 N N . GLY A 1 26 ? -2.566 8.194 4.488 1.00 0.00 54 GLY A N 17
ATOM 23724 C CA . GLY A 1 26 ? -2.198 9.388 5.226 1.00 0.00 54 GLY A CA 17
ATOM 23725 C C . GLY A 1 26 ? -0.697 9.571 5.326 1.00 0.00 54 GLY A C 17
ATOM 23726 O O . GLY A 1 26 ? -0.194 10.106 6.314 1.00 0.00 54 GLY A O 17
ATOM 23730 N N . ILE A 1 27 ? 0.021 9.122 4.301 1.00 0.00 55 ILE A N 17
ATOM 23731 C CA . ILE A 1 27 ? 1.478 9.145 4.322 1.00 0.00 55 ILE A CA 17
ATOM 23732 C C . ILE A 1 27 ? 2.008 10.558 4.097 1.00 0.00 55 ILE A C 17
ATOM 23733 O O . ILE A 1 27 ? 1.671 11.209 3.107 1.00 0.00 55 ILE A O 17
ATOM 23749 N N . THR A 1 28 ? 2.839 11.027 5.023 1.00 0.00 56 THR A N 17
ATOM 23750 C CA . THR A 1 28 ? 3.360 12.386 4.962 1.00 0.00 56 THR A CA 17
ATOM 23751 C C . THR A 1 28 ? 4.748 12.415 4.335 1.00 0.00 56 THR A C 17
ATOM 23752 O O . THR A 1 28 ? 5.463 11.412 4.300 1.00 0.00 56 THR A O 17
ATOM 23763 N N . PRO A 1 29 ? 5.145 13.591 3.825 1.00 0.00 57 PRO A N 17
ATOM 23764 C CA . PRO A 1 29 ? 6.485 13.803 3.271 1.00 0.00 57 PRO A CA 17
ATOM 23765 C C . PRO A 1 29 ? 7.582 13.604 4.310 1.00 0.00 57 PRO A C 17
ATOM 23766 O O . PRO A 1 29 ? 8.750 13.420 3.968 1.00 0.00 57 PRO A O 17
ATOM 23777 N N . HIS A 1 30 ? 7.200 13.643 5.582 1.00 0.00 58 HIS A N 17
ATOM 23778 C CA . HIS A 1 30 ? 8.125 13.350 6.670 1.00 0.00 58 HIS A CA 17
ATOM 23779 C C . HIS A 1 30 ? 8.531 11.877 6.655 1.00 0.00 58 HIS A C 17
ATOM 23780 O O . HIS A 1 30 ? 9.710 11.549 6.769 1.00 0.00 58 HIS A O 17
ATOM 23794 N N . ASN A 1 31 ? 7.544 10.999 6.516 1.00 0.00 59 ASN A N 17
ATOM 23795 C CA . ASN A 1 31 ? 7.794 9.562 6.516 1.00 0.00 59 ASN A CA 17
ATOM 23796 C C . ASN A 1 31 ? 7.488 8.957 5.149 1.00 0.00 59 ASN A C 17
ATOM 23797 O O . ASN A 1 31 ? 7.220 7.760 5.035 1.00 0.00 59 ASN A O 17
ATOM 23808 N N . TYR A 1 32 ? 7.528 9.791 4.117 1.00 0.00 60 TYR A N 17
ATOM 23809 C CA . TYR A 1 32 ? 7.341 9.324 2.749 1.00 0.00 60 TYR A CA 17
ATOM 23810 C C . TYR A 1 32 ? 8.486 8.411 2.323 1.00 0.00 60 TYR A C 17
ATOM 23811 O O . TYR A 1 32 ? 8.268 7.372 1.699 1.00 0.00 60 TYR A O 17
ATOM 23829 N N . TRP A 1 33 ? 9.707 8.807 2.665 1.00 0.00 61 TRP A N 17
ATOM 23830 C CA . TRP A 1 33 ? 10.881 7.980 2.404 1.00 0.00 61 TRP A CA 17
ATOM 23831 C C . TRP A 1 33 ? 10.844 6.704 3.237 1.00 0.00 61 TRP A C 17
ATOM 23832 O O . TRP A 1 33 ? 11.314 5.654 2.799 1.00 0.00 61 TRP A O 17
ATOM 23853 N N . GLN A 1 34 ? 10.284 6.802 4.436 1.00 0.00 62 GLN A N 17
ATOM 23854 C CA . GLN A 1 34 ? 10.143 5.643 5.311 1.00 0.00 62 GLN A CA 17
ATOM 23855 C C . GLN A 1 34 ? 9.168 4.630 4.719 1.00 0.00 62 GLN A C 17
ATOM 23856 O O . GLN A 1 34 ? 9.402 3.423 4.777 1.00 0.00 62 GLN A O 17
ATOM 23870 N N . TRP A 1 35 ? 8.075 5.130 4.154 1.00 0.00 63 TRP A N 17
ATOM 23871 C CA . TRP A 1 35 ? 7.091 4.273 3.502 1.00 0.00 63 TRP A CA 17
ATOM 23872 C C . TRP A 1 35 ? 7.609 3.772 2.159 1.00 0.00 63 TRP A C 17
ATOM 23873 O O . TRP A 1 35 ? 7.343 2.638 1.765 1.00 0.00 63 TRP A O 17
ATOM 23894 N N . ALA A 1 36 ? 8.352 4.626 1.461 1.00 0.00 64 ALA A N 17
ATOM 23895 C CA . ALA A 1 36 ? 8.918 4.265 0.166 1.00 0.00 64 ALA A CA 17
ATOM 23896 C C . ALA A 1 36 ? 9.797 3.024 0.279 1.00 0.00 64 ALA A C 17
ATOM 23897 O O . ALA A 1 36 ? 9.807 2.175 -0.612 1.00 0.00 64 ALA A O 17
ATOM 23904 N N . SER A 1 37 ? 10.535 2.924 1.381 1.00 0.00 65 SER A N 17
ATOM 23905 C CA . SER A 1 37 ? 11.500 1.847 1.560 1.00 0.00 65 SER A CA 17
ATOM 23906 C C . SER A 1 37 ? 10.791 0.515 1.788 1.00 0.00 65 SER A C 17
ATOM 23907 O O . SER A 1 37 ? 11.301 -0.544 1.421 1.00 0.00 65 SER A O 17
ATOM 23915 N N . ARG A 1 38 ? 9.611 0.577 2.397 1.00 0.00 66 ARG A N 17
ATOM 23916 C CA . ARG A 1 38 ? 8.856 -0.626 2.726 1.00 0.00 66 ARG A CA 17
ATOM 23917 C C . ARG A 1 38 ? 7.928 -1.018 1.581 1.00 0.00 66 ARG A C 17
ATOM 23918 O O . ARG A 1 38 ? 7.644 -2.198 1.373 1.00 0.00 66 ARG A O 17
ATOM 23939 N N . THR A 1 39 ? 7.458 -0.020 0.840 1.00 0.00 67 THR A N 17
ATOM 23940 C CA . THR A 1 39 ? 6.527 -0.255 -0.256 1.00 0.00 67 THR A CA 17
ATOM 23941 C C . THR A 1 39 ? 7.266 -0.542 -1.557 1.00 0.00 67 THR A C 17
ATOM 23942 O O . THR A 1 39 ? 6.665 -0.580 -2.630 1.00 0.00 67 THR A O 17
ATOM 23953 N N . ASN A 1 40 ? 8.577 -0.742 -1.454 1.00 0.00 68 ASN A N 17
ATOM 23954 C CA . ASN A 1 40 ? 9.410 -0.971 -2.630 1.00 0.00 68 ASN A CA 17
ATOM 23955 C C . ASN A 1 40 ? 9.143 0.083 -3.698 1.00 0.00 68 ASN A C 17
ATOM 23956 O O . ASN A 1 40 ? 8.832 -0.243 -4.845 1.00 0.00 68 ASN A O 17
ATOM 23967 N N . ASN A 1 41 ? 9.268 1.350 -3.316 1.00 0.00 69 ASN A N 17
ATOM 23968 C CA . ASN A 1 41 ? 9.003 2.454 -4.232 1.00 0.00 69 ASN A CA 17
ATOM 23969 C C . ASN A 1 41 ? 7.527 2.506 -4.611 1.00 0.00 69 ASN A C 17
ATOM 23970 O O . ASN A 1 41 ? 7.177 2.838 -5.744 1.00 0.00 69 ASN A O 17
ATOM 23981 N N . PHE A 1 42 ? 6.665 2.175 -3.656 1.00 0.00 70 PHE A N 17
ATOM 23982 C CA . PHE A 1 42 ? 5.223 2.219 -3.877 1.00 0.00 70 PHE A CA 17
ATOM 23983 C C . PHE A 1 42 ? 4.843 1.453 -5.140 1.00 0.00 70 PHE A C 17
ATOM 23984 O O . PHE A 1 42 ? 3.923 1.841 -5.862 1.00 0.00 70 PHE A O 17
ATOM 24001 N N . LYS A 1 43 ? 5.556 0.364 -5.402 1.00 0.00 71 LYS A N 17
ATOM 24002 C CA . LYS A 1 43 ? 5.191 -0.551 -6.477 1.00 0.00 71 LYS A CA 17
ATOM 24003 C C . LYS A 1 43 ? 4.147 -1.557 -6.003 1.00 0.00 71 LYS A C 17
ATOM 24004 O O . LYS A 1 43 ? 4.482 -2.575 -5.395 1.00 0.00 71 LYS A O 17
ATOM 24023 N N . LEU A 1 44 ? 2.883 -1.267 -6.285 1.00 0.00 72 LEU A N 17
ATOM 24024 C CA . LEU A 1 44 ? 1.775 -1.977 -5.655 1.00 0.00 72 LEU A CA 17
ATOM 24025 C C . LEU A 1 44 ? 0.942 -2.720 -6.694 1.00 0.00 72 LEU A C 17
ATOM 24026 O O . LEU A 1 44 ? 0.570 -2.159 -7.725 1.00 0.00 72 LEU A O 17
ATOM 24042 N N . LEU A 1 45 ? 0.651 -3.987 -6.415 1.00 0.00 73 LEU A N 17
ATOM 24043 C CA . LEU A 1 45 ? -0.164 -4.799 -7.312 1.00 0.00 73 LEU A CA 17
ATOM 24044 C C . LEU A 1 45 ? -1.484 -5.182 -6.650 1.00 0.00 73 LEU A C 17
ATOM 24045 O O . LEU A 1 45 ? -1.579 -5.261 -5.424 1.00 0.00 73 LEU A O 17
ATOM 24061 N N . THR A 1 46 ? -2.503 -5.423 -7.471 1.00 0.00 74 THR A N 17
ATOM 24062 C CA . THR A 1 46 ? -3.779 -5.922 -6.977 1.00 0.00 74 THR A CA 17
ATOM 24063 C C . THR A 1 46 ? -4.668 -6.389 -8.125 1.00 0.00 74 THR A C 17
ATOM 24064 O O . THR A 1 46 ? -4.516 -5.941 -9.261 1.00 0.00 74 THR A O 17
ATOM 24075 N N . ASP A 1 47 ? -5.593 -7.292 -7.820 1.00 0.00 75 ASP A N 17
ATOM 24076 C CA . ASP A 1 47 ? -6.598 -7.714 -8.790 1.00 0.00 75 ASP A CA 17
ATOM 24077 C C . ASP A 1 47 ? -7.859 -8.203 -8.087 1.00 0.00 75 ASP A C 17
ATOM 24078 O O . ASP A 1 47 ? -7.943 -9.358 -7.669 1.00 0.00 75 ASP A O 17
ATOM 24087 N N . GLY A 1 48 ? -8.841 -7.315 -7.955 1.00 0.00 76 GLY A N 17
ATOM 24088 C CA . GLY A 1 48 ? -10.060 -7.657 -7.247 1.00 0.00 76 GLY A CA 17
ATOM 24089 C C . GLY A 1 48 ? -9.795 -8.150 -5.839 1.00 0.00 76 GLY A C 17
ATOM 24090 O O . GLY A 1 48 ? -10.633 -8.826 -5.243 1.00 0.00 76 GLY A O 17
ATOM 24094 N N . GLU A 1 49 ? -8.623 -7.816 -5.308 1.00 0.00 77 GLU A N 17
ATOM 24095 C CA . GLU A 1 49 ? -8.203 -8.322 -4.005 1.00 0.00 77 GLU A CA 17
ATOM 24096 C C . GLU A 1 49 ? -7.490 -7.238 -3.204 1.00 0.00 77 GLU A C 17
ATOM 24097 O O . GLU A 1 49 ? -7.364 -6.099 -3.656 1.00 0.00 77 GLU A O 17
ATOM 24109 N N . TRP A 1 50 ? -7.027 -7.599 -2.012 1.00 0.00 78 TRP A N 17
ATOM 24110 C CA . TRP A 1 50 ? -6.191 -6.707 -1.215 1.00 0.00 78 TRP A CA 17
ATOM 24111 C C . TRP A 1 50 ? -4.937 -6.306 -1.982 1.00 0.00 78 TRP A C 17
ATOM 24112 O O . TRP A 1 50 ? -4.460 -7.047 -2.844 1.00 0.00 78 TRP A O 17
ATOM 24133 N N . VAL A 1 51 ? -4.405 -5.129 -1.667 1.00 0.00 79 VAL A N 17
ATOM 24134 C CA . VAL A 1 51 ? -3.209 -4.627 -2.332 1.00 0.00 79 VAL A CA 17
ATOM 24135 C C . VAL A 1 51 ? -1.945 -5.123 -1.638 1.00 0.00 79 VAL A C 17
ATOM 24136 O O . VAL A 1 51 ? -1.848 -5.100 -0.412 1.00 0.00 79 VAL A O 17
ATOM 24149 N N . TRP A 1 52 ? -0.978 -5.571 -2.433 1.00 0.00 80 TRP A N 17
ATOM 24150 C CA . TRP A 1 52 ? 0.300 -6.026 -1.898 1.00 0.00 80 TRP A CA 17
ATOM 24151 C C . TRP A 1 52 ? 1.461 -5.339 -2.607 1.00 0.00 80 TRP A C 17
ATOM 24152 O O . TRP A 1 52 ? 1.309 -4.825 -3.715 1.00 0.00 80 TRP A O 17
ATOM 24173 N N . VAL A 1 53 ? 2.624 -5.335 -1.961 1.00 0.00 81 VAL A N 17
ATOM 24174 C CA . VAL A 1 53 ? 3.808 -4.696 -2.522 1.00 0.00 81 VAL A CA 17
ATOM 24175 C C . VAL A 1 53 ? 4.585 -5.661 -3.411 1.00 0.00 81 VAL A C 17
ATOM 24176 O O . VAL A 1 53 ? 4.929 -6.765 -2.991 1.00 0.00 81 VAL A O 17
ATOM 24189 N N . GLU A 1 54 ? 4.859 -5.235 -4.639 1.00 0.00 82 GLU A N 17
ATOM 24190 C CA . GLU A 1 54 ? 5.651 -6.035 -5.565 1.00 0.00 82 GLU A CA 17
ATOM 24191 C C . GLU A 1 54 ? 6.998 -6.407 -4.950 1.00 0.00 82 GLU A C 17
ATOM 24192 O O . GLU A 1 54 ? 7.733 -5.544 -4.472 1.00 0.00 82 GLU A O 17
ATOM 24204 N N . GLY A 1 55 ? 7.313 -7.699 -4.964 1.00 0.00 83 GLY A N 17
ATOM 24205 C CA . GLY A 1 55 ? 8.582 -8.159 -4.432 1.00 0.00 83 GLY A CA 17
ATOM 24206 C C . GLY A 1 55 ? 8.452 -8.729 -3.033 1.00 0.00 83 GLY A C 17
ATOM 24207 O O . GLY A 1 55 ? 9.326 -9.459 -2.569 1.00 0.00 83 GLY A O 17
ATOM 24211 N N . TYR A 1 56 ? 7.357 -8.392 -2.359 1.00 0.00 84 TYR A N 17
ATOM 24212 C CA . TYR A 1 56 ? 7.108 -8.889 -1.011 1.00 0.00 84 TYR A CA 17
ATOM 24213 C C . TYR A 1 56 ? 5.937 -9.866 -0.997 1.00 0.00 84 TYR A C 17
ATOM 24214 O O . TYR A 1 56 ? 5.333 -10.114 0.047 1.00 0.00 84 TYR A O 17
ATOM 24232 N N . GLU A 1 57 ? 5.623 -10.418 -2.165 1.00 0.00 85 GLU A N 17
ATOM 24233 C CA . GLU A 1 57 ? 4.578 -11.432 -2.274 1.00 0.00 85 GLU A CA 17
ATOM 24234 C C . GLU A 1 57 ? 4.923 -12.660 -1.438 1.00 0.00 85 GLU A C 17
ATOM 24235 O O . GLU A 1 57 ? 4.047 -13.444 -1.076 1.00 0.00 85 GLU A O 17
ATOM 24247 N N . GLU A 1 58 ? 6.210 -12.822 -1.140 1.00 0.00 86 GLU A N 17
ATOM 24248 C CA . GLU A 1 58 ? 6.666 -13.932 -0.310 1.00 0.00 86 GLU A CA 17
ATOM 24249 C C . GLU A 1 58 ? 6.733 -13.523 1.159 1.00 0.00 86 GLU A C 17
ATOM 24250 O O . GLU A 1 58 ? 7.121 -14.315 2.019 1.00 0.00 86 GLU A O 17
ATOM 24262 N N . HIS A 1 59 ? 6.354 -12.280 1.437 1.00 0.00 87 HIS A N 17
ATOM 24263 C CA . HIS A 1 59 ? 6.362 -11.766 2.803 1.00 0.00 87 HIS A CA 17
ATOM 24264 C C . HIS A 1 59 ? 4.945 -11.461 3.277 1.00 0.00 87 HIS A C 17
ATOM 24265 O O . HIS A 1 59 ? 4.747 -10.920 4.364 1.00 0.00 87 HIS A O 17
ATOM 24279 N N . ILE A 1 60 ? 3.962 -11.808 2.453 1.00 0.00 88 ILE A N 17
ATOM 24280 C CA . ILE A 1 60 ? 2.566 -11.526 2.765 1.00 0.00 88 ILE A CA 17
ATOM 24281 C C . ILE A 1 60 ? 1.797 -12.810 3.056 1.00 0.00 88 ILE A C 17
ATOM 24282 O O . ILE A 1 60 ? 2.198 -13.895 2.636 1.00 0.00 88 ILE A O 17
ATOM 24298 N N . GLY A 1 61 ? 0.688 -12.680 3.776 1.00 0.00 89 GLY A N 17
ATOM 24299 C CA . GLY A 1 61 ? -0.031 -13.847 4.253 1.00 0.00 89 GLY A CA 17
ATOM 24300 C C . GLY A 1 61 ? 0.605 -14.453 5.489 1.00 0.00 89 GLY A C 17
ATOM 24301 O O . GLY A 1 61 ? 0.242 -15.552 5.909 1.00 0.00 89 GLY A O 17
ATOM 24305 N N . LYS A 1 62 ? 1.559 -13.736 6.073 1.00 0.00 90 LYS A N 17
ATOM 24306 C CA . LYS A 1 62 ? 2.265 -14.219 7.255 1.00 0.00 90 LYS A CA 17
ATOM 24307 C C . LYS A 1 62 ? 1.772 -13.507 8.511 1.00 0.00 90 LYS A C 17
ATOM 24308 O O . LYS A 1 62 ? 1.080 -12.493 8.429 1.00 0.00 90 LYS A O 17
ATOM 24327 N N . GLN A 1 63 ? 2.137 -14.044 9.671 1.00 0.00 91 GLN A N 17
ATOM 24328 C CA . GLN A 1 63 ? 1.748 -13.448 10.944 1.00 0.00 91 GLN A CA 17
ATOM 24329 C C . GLN A 1 63 ? 2.703 -12.324 11.333 1.00 0.00 91 GLN A C 17
ATOM 24330 O O . GLN A 1 63 ? 3.316 -12.357 12.401 1.00 0.00 91 GLN A O 17
ATOM 24344 N N . LEU A 1 64 ? 2.824 -11.330 10.460 1.00 0.00 92 LEU A N 17
ATOM 24345 C CA . LEU A 1 64 ? 3.745 -10.221 10.686 1.00 0.00 92 LEU A CA 17
ATOM 24346 C C . LEU A 1 64 ? 3.015 -9.015 11.267 1.00 0.00 92 LEU A C 17
ATOM 24347 O O . LEU A 1 64 ? 1.814 -8.830 11.066 1.00 0.00 92 LEU A O 17
ATOM 24363 N N . PRO A 1 65 ? 3.754 -8.173 12.003 1.00 0.00 93 PRO A N 17
ATOM 24364 C CA . PRO A 1 65 ? 3.224 -6.918 12.545 1.00 0.00 93 PRO A CA 17
ATOM 24365 C C . PRO A 1 65 ? 2.939 -5.892 11.453 1.00 0.00 93 PRO A C 17
ATOM 24366 O O . PRO A 1 65 ? 3.126 -6.163 10.266 1.00 0.00 93 PRO A O 17
ATOM 24377 N N . LEU A 1 66 ? 2.488 -4.711 11.862 1.00 0.00 94 LEU A N 17
ATOM 24378 C CA . LEU A 1 66 ? 2.123 -3.662 10.916 1.00 0.00 94 LEU A CA 17
ATOM 24379 C C . LEU A 1 66 ? 3.367 -2.989 10.346 1.00 0.00 94 LEU A C 17
ATOM 24380 O O . LEU A 1 66 ? 3.313 -2.345 9.299 1.00 0.00 94 LEU A O 17
ATOM 24396 N N . ASN A 1 67 ? 4.491 -3.144 11.040 1.00 0.00 95 ASN A N 17
ATOM 24397 C CA . ASN A 1 67 ? 5.766 -2.633 10.555 1.00 0.00 95 ASN A CA 17
ATOM 24398 C C . ASN A 1 67 ? 6.351 -3.554 9.489 1.00 0.00 95 ASN A C 17
ATOM 24399 O O . ASN A 1 67 ? 6.971 -3.094 8.529 1.00 0.00 95 ASN A O 17
ATOM 24410 N N . GLN A 1 68 ? 6.148 -4.855 9.663 1.00 0.00 96 GLN A N 17
ATOM 24411 C CA . GLN A 1 68 ? 6.635 -5.840 8.705 1.00 0.00 96 GLN A CA 17
ATOM 24412 C C . GLN A 1 68 ? 5.518 -6.286 7.766 1.00 0.00 96 GLN A C 17
ATOM 24413 O O . GLN A 1 68 ? 5.643 -7.295 7.073 1.00 0.00 96 GLN A O 17
ATOM 24427 N N . ALA A 1 69 ? 4.427 -5.528 7.751 1.00 0.00 97 ALA A N 17
ATOM 24428 C CA . ALA A 1 69 ? 3.332 -5.785 6.825 1.00 0.00 97 ALA A CA 17
ATOM 24429 C C . ALA A 1 69 ? 3.664 -5.271 5.427 1.00 0.00 97 ALA A C 17
ATOM 24430 O O . ALA A 1 69 ? 4.282 -4.218 5.273 1.00 0.00 97 ALA A O 17
ATOM 24437 N N . ARG A 1 70 ? 3.249 -6.022 4.413 1.00 0.00 98 ARG A N 17
ATOM 24438 C CA . ARG A 1 70 ? 3.564 -5.681 3.030 1.00 0.00 98 ARG A CA 17
ATOM 24439 C C . ARG A 1 70 ? 2.334 -5.825 2.141 1.00 0.00 98 ARG A C 17
ATOM 24440 O O . ARG A 1 70 ? 2.450 -6.006 0.929 1.00 0.00 98 ARG A O 17
ATOM 24461 N N . ALA A 1 71 ? 1.155 -5.743 2.751 1.00 0.00 99 ALA A N 17
ATOM 24462 C CA . ALA A 1 71 ? -0.096 -5.841 2.009 1.00 0.00 99 ALA A CA 17
ATOM 24463 C C . ALA A 1 71 ? -1.267 -5.332 2.843 1.00 0.00 99 ALA A C 17
ATOM 24464 O O . ALA A 1 71 ? -1.278 -5.469 4.066 1.00 0.00 99 ALA A O 17
ATOM 24471 N N . TRP A 1 72 ? -2.252 -4.741 2.174 1.00 0.00 100 TRP A N 17
ATOM 24472 C CA . TRP A 1 72 ? -3.416 -4.187 2.856 1.00 0.00 100 TRP A CA 17
ATOM 24473 C C . TRP A 1 72 ? -4.675 -4.371 2.018 1.00 0.00 100 TRP A C 17
ATOM 24474 O O . TRP A 1 72 ? -4.606 -4.496 0.794 1.00 0.00 100 TRP A O 17
ATOM 24495 N N . SER A 1 73 ? -5.826 -4.387 2.683 1.00 0.00 101 SER A N 17
ATOM 24496 C CA . SER A 1 73 ? -7.089 -4.680 2.018 1.00 0.00 101 SER A CA 17
ATOM 24497 C C . SER A 1 73 ? -7.754 -3.398 1.525 1.00 0.00 101 SER A C 17
ATOM 24498 O O . SER A 1 73 ? -7.615 -2.339 2.138 1.00 0.00 101 SER A O 17
ATOM 24506 N N . TRP A 1 74 ? -8.476 -3.501 0.416 1.00 0.00 102 TRP A N 17
ATOM 24507 C CA . TRP A 1 74 ? -9.332 -2.415 -0.044 1.00 0.00 102 TRP A CA 17
ATOM 24508 C C . TRP A 1 74 ? -10.349 -2.032 1.027 1.00 0.00 102 TRP A C 17
ATOM 24509 O O . TRP A 1 74 ? -10.804 -0.891 1.083 1.00 0.00 102 TRP A O 17
ATOM 24530 N N . GLU A 1 75 ? -10.701 -2.996 1.872 1.00 0.00 103 GLU A N 17
ATOM 24531 C CA . GLU A 1 75 ? -11.577 -2.731 3.008 1.00 0.00 103 GLU A CA 17
ATOM 24532 C C . GLU A 1 75 ? -10.899 -1.803 4.013 1.00 0.00 103 GLU A C 17
ATOM 24533 O O . GLU A 1 75 ? -11.559 -1.015 4.689 1.00 0.00 103 GLU A O 17
ATOM 24545 N N . PHE A 1 76 ? -9.577 -1.903 4.106 1.00 0.00 104 PHE A N 17
ATOM 24546 C CA . PHE A 1 76 ? -8.800 -1.017 4.963 1.00 0.00 104 PHE A CA 17
ATOM 24547 C C . PHE A 1 76 ? -8.546 0.320 4.272 1.00 0.00 104 PHE A C 17
ATOM 24548 O O . PHE A 1 76 ? -8.654 1.381 4.889 1.00 0.00 104 PHE A O 17
ATOM 24565 N N . ILE A 1 77 ? -8.204 0.262 2.990 1.00 0.00 105 ILE A N 17
ATOM 24566 C CA . ILE A 1 77 ? -7.911 1.466 2.221 1.00 0.00 105 ILE A CA 17
ATOM 24567 C C . ILE A 1 77 ? -9.106 2.413 2.206 1.00 0.00 105 ILE A C 17
ATOM 24568 O O . ILE A 1 77 ? -8.958 3.620 2.397 1.00 0.00 105 ILE A O 17
ATOM 24584 N N . LYS A 1 78 ? -10.292 1.858 1.980 1.00 0.00 106 LYS A N 17
ATOM 24585 C CA . LYS A 1 78 ? -11.508 2.656 1.900 1.00 0.00 106 LYS A CA 17
ATOM 24586 C C . LYS A 1 78 ? -11.875 3.227 3.267 1.00 0.00 106 LYS A C 17
ATOM 24587 O O . LYS A 1 78 ? -12.311 4.373 3.375 1.00 0.00 106 LYS A O 17
ATOM 24606 N N . ASN A 1 79 ? -11.694 2.422 4.308 1.00 0.00 107 ASN A N 17
ATOM 24607 C CA . ASN A 1 79 ? -12.002 2.848 5.667 1.00 0.00 107 ASN A CA 17
ATOM 24608 C C . ASN A 1 79 ? -11.191 4.082 6.047 1.00 0.00 107 ASN A C 17
ATOM 24609 O O . ASN A 1 79 ? -11.727 5.049 6.587 1.00 0.00 107 ASN A O 17
ATOM 24620 N N . ARG A 1 80 ? -9.892 4.041 5.762 1.00 0.00 108 ARG A N 17
ATOM 24621 C CA . ARG A 1 80 ? -9.008 5.161 6.061 1.00 0.00 108 ARG A CA 17
ATOM 24622 C C . ARG A 1 80 ? -9.202 6.291 5.054 1.00 0.00 108 ARG A C 17
ATOM 24623 O O . ARG A 1 80 ? -9.116 7.469 5.401 1.00 0.00 108 ARG A O 17
ATOM 24644 N N . LEU A 1 81 ? -9.462 5.923 3.803 1.00 0.00 109 LEU A N 17
ATOM 24645 C CA . LEU A 1 81 ? -9.712 6.904 2.753 1.00 0.00 109 LEU A CA 17
ATOM 24646 C C . LEU A 1 81 ? -10.897 7.794 3.112 1.00 0.00 109 LEU A C 17
ATOM 24647 O O . LEU A 1 81 ? -10.852 9.011 2.930 1.00 0.00 109 LEU A O 17
ATOM 24663 N N . LYS A 1 82 ? -11.958 7.181 3.624 1.00 0.00 110 LYS A N 17
ATOM 24664 C CA . LYS A 1 82 ? -13.171 7.911 3.976 1.00 0.00 110 LYS A CA 17
ATOM 24665 C C . LYS A 1 82 ? -12.874 8.990 5.012 1.00 0.00 110 LYS A C 17
ATOM 24666 O O . LYS A 1 82 ? -13.556 10.013 5.069 1.00 0.00 110 LYS A O 17
ATOM 24685 N N . GLU A 1 83 ? -11.850 8.755 5.829 1.00 0.00 111 GLU A N 17
ATOM 24686 C CA . GLU A 1 83 ? -11.468 9.706 6.866 1.00 0.00 111 GLU A CA 17
ATOM 24687 C C . GLU A 1 83 ? -11.156 11.073 6.263 1.00 0.00 111 GLU A C 17
ATOM 24688 O O . GLU A 1 83 ? -11.350 12.106 6.906 1.00 0.00 111 GLU A O 17
ATOM 24700 N N . LEU A 1 84 ? -10.672 11.072 5.028 1.00 0.00 112 LEU A N 17
ATOM 24701 C CA . LEU A 1 84 ? -10.332 12.311 4.336 1.00 0.00 112 LEU A CA 17
ATOM 24702 C C . LEU A 1 84 ? -11.054 12.402 2.994 1.00 0.00 112 LEU A C 17
ATOM 24703 O O . LEU A 1 84 ? -10.815 13.320 2.212 1.00 0.00 112 LEU A O 17
ATOM 24719 N N . ASN A 1 85 ? -11.936 11.443 2.736 1.00 0.00 113 ASN A N 17
ATOM 24720 C CA . ASN A 1 85 ? -12.637 11.372 1.460 1.00 0.00 113 ASN A CA 17
ATOM 24721 C C . ASN A 1 85 ? -14.050 10.825 1.645 1.00 0.00 113 ASN A C 17
ATOM 24722 O O . ASN A 1 85 ? -14.431 9.836 1.018 1.00 0.00 113 ASN A O 17
ATOM 24733 N N . LEU A 1 86 ? -14.822 11.476 2.507 1.00 0.00 114 LEU A N 17
ATOM 24734 C CA . LEU A 1 86 ? -16.220 11.109 2.711 1.00 0.00 114 LEU A CA 17
ATOM 24735 C C . LEU A 1 86 ? -17.054 12.332 3.080 1.00 0.00 114 LEU A C 17
ATOM 24736 O O . LEU A 1 86 ? -16.543 13.297 3.645 1.00 0.00 114 LEU A O 17
ATOM 24753 N N . GLY A 1 1 ? 13.423 -26.800 -8.646 1.00 0.00 29 GLY A N 18
ATOM 24754 C CA . GLY A 1 1 ? 12.079 -27.339 -8.731 1.00 0.00 29 GLY A CA 18
ATOM 24755 C C . GLY A 1 1 ? 11.185 -26.527 -9.648 1.00 0.00 29 GLY A C 18
ATOM 24756 O O . GLY A 1 1 ? 10.287 -25.822 -9.188 1.00 0.00 29 GLY A O 18
ATOM 24762 N N . SER A 1 2 ? 11.433 -26.625 -10.952 1.00 0.00 30 SER A N 18
ATOM 24763 C CA . SER A 1 2 ? 10.894 -25.662 -11.905 1.00 0.00 30 SER A CA 18
ATOM 24764 C C . SER A 1 2 ? 9.380 -25.537 -11.753 1.00 0.00 30 SER A C 18
ATOM 24765 O O . SER A 1 2 ? 8.676 -26.535 -11.611 1.00 0.00 30 SER A O 18
ATOM 24773 N N . GLU A 1 3 ? 8.891 -24.301 -11.784 1.00 0.00 31 GLU A N 18
ATOM 24774 C CA . GLU A 1 3 ? 7.469 -24.040 -11.587 1.00 0.00 31 GLU A CA 18
ATOM 24775 C C . GLU A 1 3 ? 6.706 -24.160 -12.901 1.00 0.00 31 GLU A C 18
ATOM 24776 O O . GLU A 1 3 ? 7.290 -24.449 -13.945 1.00 0.00 31 GLU A O 18
ATOM 24788 N N . GLU A 1 4 ? 5.396 -23.936 -12.842 1.00 0.00 32 GLU A N 18
ATOM 24789 C CA . GLU A 1 4 ? 4.517 -24.253 -13.961 1.00 0.00 32 GLU A CA 18
ATOM 24790 C C . GLU A 1 4 ? 4.103 -22.985 -14.703 1.00 0.00 32 GLU A C 18
ATOM 24791 O O . GLU A 1 4 ? 4.319 -22.860 -15.909 1.00 0.00 32 GLU A O 18
ATOM 24803 N N . LYS A 1 5 ? 3.507 -22.048 -13.975 1.00 0.00 33 LYS A N 18
ATOM 24804 C CA . LYS A 1 5 ? 2.762 -20.957 -14.593 1.00 0.00 33 LYS A CA 18
ATOM 24805 C C . LYS A 1 5 ? 3.633 -19.713 -14.731 1.00 0.00 33 LYS A C 18
ATOM 24806 O O . LYS A 1 5 ? 4.332 -19.326 -13.794 1.00 0.00 33 LYS A O 18
ATOM 24825 N N . GLU A 1 6 ? 3.584 -19.088 -15.905 1.00 0.00 34 GLU A N 18
ATOM 24826 C CA . GLU A 1 6 ? 4.514 -18.016 -16.238 1.00 0.00 34 GLU A CA 18
ATOM 24827 C C . GLU A 1 6 ? 3.774 -16.697 -16.434 1.00 0.00 34 GLU A C 18
ATOM 24828 O O . GLU A 1 6 ? 4.305 -15.757 -17.027 1.00 0.00 34 GLU A O 18
ATOM 24840 N N . GLU A 1 7 ? 2.545 -16.633 -15.932 1.00 0.00 35 GLU A N 18
ATOM 24841 C CA . GLU A 1 7 ? 1.831 -15.367 -15.814 1.00 0.00 35 GLU A CA 18
ATOM 24842 C C . GLU A 1 7 ? 1.146 -15.252 -14.456 1.00 0.00 35 GLU A C 18
ATOM 24843 O O . GLU A 1 7 ? 0.417 -16.152 -14.037 1.00 0.00 35 GLU A O 18
ATOM 24855 N N . LYS A 1 8 ? 1.383 -14.139 -13.772 1.00 0.00 36 LYS A N 18
ATOM 24856 C CA . LYS A 1 8 ? 0.609 -13.787 -12.588 1.00 0.00 36 LYS A CA 18
ATOM 24857 C C . LYS A 1 8 ? 0.010 -12.390 -12.724 1.00 0.00 36 LYS A C 18
ATOM 24858 O O . LYS A 1 8 ? 0.409 -11.461 -12.021 1.00 0.00 36 LYS A O 18
ATOM 24877 N N . LYS A 1 9 ? -0.951 -12.249 -13.632 1.00 0.00 37 LYS A N 18
ATOM 24878 C CA . LYS A 1 9 ? -1.381 -10.934 -14.092 1.00 0.00 37 LYS A CA 18
ATOM 24879 C C . LYS A 1 9 ? -2.080 -10.168 -12.975 1.00 0.00 37 LYS A C 18
ATOM 24880 O O . LYS A 1 9 ? -2.922 -10.718 -12.264 1.00 0.00 37 LYS A O 18
ATOM 24899 N N . VAL A 1 10 ? -1.729 -8.895 -12.825 1.00 0.00 38 VAL A N 18
ATOM 24900 C CA . VAL A 1 10 ? -2.336 -8.050 -11.804 1.00 0.00 38 VAL A CA 18
ATOM 24901 C C . VAL A 1 10 ? -2.716 -6.689 -12.373 1.00 0.00 38 VAL A C 18
ATOM 24902 O O . VAL A 1 10 ? -2.554 -6.435 -13.567 1.00 0.00 38 VAL A O 18
ATOM 24915 N N . ARG A 1 11 ? -3.224 -5.814 -11.510 1.00 0.00 39 ARG A N 18
ATOM 24916 C CA . ARG A 1 11 ? -3.453 -4.421 -11.878 1.00 0.00 39 ARG A CA 18
ATOM 24917 C C . ARG A 1 11 ? -2.222 -3.570 -11.579 1.00 0.00 39 ARG A C 18
ATOM 24918 O O . ARG A 1 11 ? -1.531 -3.791 -10.587 1.00 0.00 39 ARG A O 18
ATOM 24939 N N . GLU A 1 12 ? -1.957 -2.599 -12.447 1.00 0.00 40 GLU A N 18
ATOM 24940 C CA . GLU A 1 12 ? -0.632 -1.994 -12.532 1.00 0.00 40 GLU A CA 18
ATOM 24941 C C . GLU A 1 12 ? -0.598 -0.655 -11.800 1.00 0.00 40 GLU A C 18
ATOM 24942 O O . GLU A 1 12 ? -1.635 -0.131 -11.392 1.00 0.00 40 GLU A O 18
ATOM 24954 N N . LEU A 1 13 ? 0.601 -0.106 -11.640 1.00 0.00 41 LEU A N 18
ATOM 24955 C CA . LEU A 1 13 ? 0.768 1.191 -10.993 1.00 0.00 41 LEU A CA 18
ATOM 24956 C C . LEU A 1 13 ? 0.385 2.325 -11.938 1.00 0.00 41 LEU A C 18
ATOM 24957 O O . LEU A 1 13 ? 1.249 2.968 -12.537 1.00 0.00 41 LEU A O 18
ATOM 24973 N N . THR A 1 14 ? -0.915 2.566 -12.068 1.00 0.00 42 THR A N 18
ATOM 24974 C CA . THR A 1 14 ? -1.408 3.773 -12.719 1.00 0.00 42 THR A CA 18
ATOM 24975 C C . THR A 1 14 ? -1.344 4.970 -11.780 1.00 0.00 42 THR A C 18
ATOM 24976 O O . THR A 1 14 ? -1.302 4.829 -10.557 1.00 0.00 42 THR A O 18
ATOM 24987 N N . PRO A 1 15 ? -1.337 6.180 -12.359 1.00 0.00 43 PRO A N 18
ATOM 24988 C CA . PRO A 1 15 ? -1.378 7.427 -11.590 1.00 0.00 43 PRO A CA 18
ATOM 24989 C C . PRO A 1 15 ? -2.652 7.554 -10.761 1.00 0.00 43 PRO A C 18
ATOM 24990 O O . PRO A 1 15 ? -2.670 8.238 -9.737 1.00 0.00 43 PRO A O 18
ATOM 25001 N N . GLN A 1 16 ? -3.713 6.892 -11.209 1.00 0.00 44 GLN A N 18
ATOM 25002 C CA . GLN A 1 16 ? -4.988 6.926 -10.502 1.00 0.00 44 GLN A CA 18
ATOM 25003 C C . GLN A 1 16 ? -4.984 5.955 -9.327 1.00 0.00 44 GLN A C 18
ATOM 25004 O O . GLN A 1 16 ? -5.453 6.284 -8.237 1.00 0.00 44 GLN A O 18
ATOM 25018 N N . GLU A 1 17 ? -4.455 4.757 -9.556 1.00 0.00 45 GLU A N 18
ATOM 25019 C CA . GLU A 1 17 ? -4.473 3.709 -8.543 1.00 0.00 45 GLU A CA 18
ATOM 25020 C C . GLU A 1 17 ? -3.418 3.968 -7.471 1.00 0.00 45 GLU A C 18
ATOM 25021 O O . GLU A 1 17 ? -3.579 3.570 -6.317 1.00 0.00 45 GLU A O 18
ATOM 25033 N N . LEU A 1 18 ? -2.338 4.637 -7.862 1.00 0.00 46 LEU A N 18
ATOM 25034 C CA . LEU A 1 18 ? -1.237 4.915 -6.946 1.00 0.00 46 LEU A CA 18
ATOM 25035 C C . LEU A 1 18 ? -1.575 6.083 -6.027 1.00 0.00 46 LEU A C 18
ATOM 25036 O O . LEU A 1 18 ? -1.484 5.969 -4.806 1.00 0.00 46 LEU A O 18
ATOM 25052 N N . GLU A 1 19 ? -1.968 7.204 -6.623 1.00 0.00 47 GLU A N 18
ATOM 25053 C CA . GLU A 1 19 ? -2.145 8.444 -5.876 1.00 0.00 47 GLU A CA 18
ATOM 25054 C C . GLU A 1 19 ? -3.182 8.269 -4.770 1.00 0.00 47 GLU A C 18
ATOM 25055 O O . GLU A 1 19 ? -3.039 8.820 -3.676 1.00 0.00 47 GLU A O 18
ATOM 25067 N N . LEU A 1 20 ? -4.225 7.501 -5.062 1.00 0.00 48 LEU A N 18
ATOM 25068 C CA . LEU A 1 20 ? -5.326 7.316 -4.122 1.00 0.00 48 LEU A CA 18
ATOM 25069 C C . LEU A 1 20 ? -4.863 6.558 -2.881 1.00 0.00 48 LEU A C 18
ATOM 25070 O O . LEU A 1 20 ? -5.439 6.702 -1.802 1.00 0.00 48 LEU A O 18
ATOM 25086 N N . PHE A 1 21 ? -3.820 5.751 -3.043 1.00 0.00 49 PHE A N 18
ATOM 25087 C CA . PHE A 1 21 ? -3.251 5.006 -1.928 1.00 0.00 49 PHE A CA 18
ATOM 25088 C C . PHE A 1 21 ? -2.561 5.945 -0.942 1.00 0.00 49 PHE A C 18
ATOM 25089 O O . PHE A 1 21 ? -2.897 5.975 0.242 1.00 0.00 49 PHE A O 18
ATOM 25106 N N . LYS A 1 22 ? -1.594 6.710 -1.437 1.00 0.00 50 LYS A N 18
ATOM 25107 C CA . LYS A 1 22 ? -0.869 7.662 -0.607 1.00 0.00 50 LYS A CA 18
ATOM 25108 C C . LYS A 1 22 ? -1.800 8.753 -0.090 1.00 0.00 50 LYS A C 18
ATOM 25109 O O . LYS A 1 22 ? -1.564 9.333 0.970 1.00 0.00 50 LYS A O 18
ATOM 25128 N N . ARG A 1 23 ? -2.859 9.028 -0.844 1.00 0.00 51 ARG A N 18
ATOM 25129 C CA . ARG A 1 23 ? -3.892 9.959 -0.405 1.00 0.00 51 ARG A CA 18
ATOM 25130 C C . ARG A 1 23 ? -4.639 9.410 0.808 1.00 0.00 51 ARG A C 18
ATOM 25131 O O . ARG A 1 23 ? -4.862 10.124 1.785 1.00 0.00 51 ARG A O 18
ATOM 25152 N N . ALA A 1 24 ? -5.021 8.141 0.735 1.00 0.00 52 ALA A N 18
ATOM 25153 C CA . ALA A 1 24 ? -5.742 7.496 1.826 1.00 0.00 52 ALA A CA 18
ATOM 25154 C C . ALA A 1 24 ? -4.826 7.248 3.019 1.00 0.00 52 ALA A C 18
ATOM 25155 O O . ALA A 1 24 ? -5.213 7.464 4.167 1.00 0.00 52 ALA A O 18
ATOM 25162 N N . MET A 1 25 ? -3.610 6.794 2.740 1.00 0.00 53 MET A N 18
ATOM 25163 C CA . MET A 1 25 ? -2.670 6.428 3.793 1.00 0.00 53 MET A CA 18
ATOM 25164 C C . MET A 1 25 ? -2.221 7.660 4.573 1.00 0.00 53 MET A C 18
ATOM 25165 O O . MET A 1 25 ? -1.821 7.561 5.732 1.00 0.00 53 MET A O 18
ATOM 25179 N N . GLY A 1 26 ? -2.289 8.821 3.929 1.00 0.00 54 GLY A N 18
ATOM 25180 C CA . GLY A 1 26 ? -1.858 10.051 4.566 1.00 0.00 54 GLY A CA 18
ATOM 25181 C C . GLY A 1 26 ? -0.352 10.227 4.526 1.00 0.00 54 GLY A C 18
ATOM 25182 O O . GLY A 1 26 ? 0.249 10.699 5.492 1.00 0.00 54 GLY A O 18
ATOM 25186 N N . ILE A 1 27 ? 0.257 9.845 3.409 1.00 0.00 55 ILE A N 18
ATOM 25187 C CA . ILE A 1 27 ? 1.710 9.856 3.291 1.00 0.00 55 ILE A CA 18
ATOM 25188 C C . ILE A 1 27 ? 2.266 11.266 3.467 1.00 0.00 55 ILE A C 18
ATOM 25189 O O . ILE A 1 27 ? 1.768 12.220 2.868 1.00 0.00 55 ILE A O 18
ATOM 25205 N N . THR A 1 28 ? 3.301 11.388 4.290 1.00 0.00 56 THR A N 18
ATOM 25206 C CA . THR A 1 28 ? 3.944 12.676 4.524 1.00 0.00 56 THR A CA 18
ATOM 25207 C C . THR A 1 28 ? 5.431 12.615 4.203 1.00 0.00 56 THR A C 18
ATOM 25208 O O . THR A 1 28 ? 6.054 11.552 4.225 1.00 0.00 56 THR A O 18
ATOM 25219 N N . PRO A 1 29 ? 6.020 13.782 3.895 1.00 0.00 57 PRO A N 18
ATOM 25220 C CA . PRO A 1 29 ? 7.452 13.893 3.601 1.00 0.00 57 PRO A CA 18
ATOM 25221 C C . PRO A 1 29 ? 8.318 13.601 4.821 1.00 0.00 57 PRO A C 18
ATOM 25222 O O . PRO A 1 29 ? 9.523 13.376 4.700 1.00 0.00 57 PRO A O 18
ATOM 25233 N N . HIS A 1 30 ? 7.697 13.605 5.997 1.00 0.00 58 HIS A N 18
ATOM 25234 C CA . HIS A 1 30 ? 8.402 13.285 7.234 1.00 0.00 58 HIS A CA 18
ATOM 25235 C C . HIS A 1 30 ? 8.853 11.829 7.240 1.00 0.00 58 HIS A C 18
ATOM 25236 O O . HIS A 1 30 ? 10.005 11.527 7.548 1.00 0.00 58 HIS A O 18
ATOM 25250 N N . ASN A 1 31 ? 7.936 10.928 6.903 1.00 0.00 59 ASN A N 18
ATOM 25251 C CA . ASN A 1 31 ? 8.241 9.502 6.866 1.00 0.00 59 ASN A CA 18
ATOM 25252 C C . ASN A 1 31 ? 8.135 8.961 5.444 1.00 0.00 59 ASN A C 18
ATOM 25253 O O . ASN A 1 31 ? 7.879 7.773 5.239 1.00 0.00 59 ASN A O 18
ATOM 25264 N N . TYR A 1 32 ? 8.336 9.837 4.466 1.00 0.00 60 TYR A N 18
ATOM 25265 C CA . TYR A 1 32 ? 8.228 9.455 3.063 1.00 0.00 60 TYR A CA 18
ATOM 25266 C C . TYR A 1 32 ? 9.286 8.418 2.700 1.00 0.00 60 TYR A C 18
ATOM 25267 O O . TYR A 1 32 ? 8.990 7.412 2.053 1.00 0.00 60 TYR A O 18
ATOM 25285 N N . TRP A 1 33 ? 10.522 8.669 3.118 1.00 0.00 61 TRP A N 18
ATOM 25286 C CA . TRP A 1 33 ? 11.633 7.778 2.804 1.00 0.00 61 TRP A CA 18
ATOM 25287 C C . TRP A 1 33 ? 11.450 6.421 3.476 1.00 0.00 61 TRP A C 18
ATOM 25288 O O . TRP A 1 33 ? 11.854 5.392 2.935 1.00 0.00 61 TRP A O 18
ATOM 25309 N N . GLN A 1 34 ? 10.841 6.428 4.657 1.00 0.00 62 GLN A N 18
ATOM 25310 C CA . GLN A 1 34 ? 10.502 5.190 5.348 1.00 0.00 62 GLN A CA 18
ATOM 25311 C C . GLN A 1 34 ? 9.487 4.379 4.551 1.00 0.00 62 GLN A C 18
ATOM 25312 O O . GLN A 1 34 ? 9.657 3.177 4.350 1.00 0.00 62 GLN A O 18
ATOM 25326 N N . TRP A 1 35 ? 8.430 5.045 4.100 1.00 0.00 63 TRP A N 18
ATOM 25327 C CA . TRP A 1 35 ? 7.419 4.400 3.270 1.00 0.00 63 TRP A CA 18
ATOM 25328 C C . TRP A 1 35 ? 8.005 3.978 1.928 1.00 0.00 63 TRP A C 18
ATOM 25329 O O . TRP A 1 35 ? 7.675 2.914 1.403 1.00 0.00 63 TRP A O 18
ATOM 25350 N N . ALA A 1 36 ? 8.877 4.816 1.377 1.00 0.00 64 ALA A N 18
ATOM 25351 C CA . ALA A 1 36 ? 9.477 4.548 0.075 1.00 0.00 64 ALA A CA 18
ATOM 25352 C C . ALA A 1 36 ? 10.332 3.286 0.115 1.00 0.00 64 ALA A C 18
ATOM 25353 O O . ALA A 1 36 ? 10.452 2.575 -0.883 1.00 0.00 64 ALA A O 18
ATOM 25360 N N . SER A 1 37 ? 10.922 3.012 1.274 1.00 0.00 65 SER A N 18
ATOM 25361 C CA . SER A 1 37 ? 11.858 1.902 1.411 1.00 0.00 65 SER A CA 18
ATOM 25362 C C . SER A 1 37 ? 11.112 0.583 1.593 1.00 0.00 65 SER A C 18
ATOM 25363 O O . SER A 1 37 ? 11.573 -0.470 1.151 1.00 0.00 65 SER A O 18
ATOM 25371 N N . ARG A 1 38 ? 9.958 0.649 2.250 1.00 0.00 66 ARG A N 18
ATOM 25372 C CA . ARG A 1 38 ? 9.200 -0.550 2.582 1.00 0.00 66 ARG A CA 18
ATOM 25373 C C . ARG A 1 38 ? 8.227 -0.907 1.464 1.00 0.00 66 ARG A C 18
ATOM 25374 O O . ARG A 1 38 ? 7.898 -2.076 1.261 1.00 0.00 66 ARG A O 18
ATOM 25395 N N . THR A 1 39 ? 7.768 0.108 0.738 1.00 0.00 67 THR A N 18
ATOM 25396 C CA . THR A 1 39 ? 6.763 -0.086 -0.300 1.00 0.00 67 THR A CA 18
ATOM 25397 C C . THR A 1 39 ? 7.414 -0.369 -1.649 1.00 0.00 67 THR A C 18
ATOM 25398 O O . THR A 1 39 ? 6.751 -0.343 -2.685 1.00 0.00 67 THR A O 18
ATOM 25409 N N . ASN A 1 40 ? 8.715 -0.638 -1.630 1.00 0.00 68 ASN A N 18
ATOM 25410 C CA . ASN A 1 40 ? 9.467 -0.863 -2.859 1.00 0.00 68 ASN A CA 18
ATOM 25411 C C . ASN A 1 40 ? 9.214 0.256 -3.863 1.00 0.00 68 ASN A C 18
ATOM 25412 O O . ASN A 1 40 ? 8.673 0.020 -4.944 1.00 0.00 68 ASN A O 18
ATOM 25423 N N . ASN A 1 41 ? 9.608 1.471 -3.501 1.00 0.00 69 ASN A N 18
ATOM 25424 C CA . ASN A 1 41 ? 9.406 2.630 -4.364 1.00 0.00 69 ASN A CA 18
ATOM 25425 C C . ASN A 1 41 ? 7.923 2.842 -4.653 1.00 0.00 69 ASN A C 18
ATOM 25426 O O . ASN A 1 41 ? 7.544 3.245 -5.753 1.00 0.00 69 ASN A O 18
ATOM 25437 N N . PHE A 1 42 ? 7.087 2.569 -3.657 1.00 0.00 70 PHE A N 18
ATOM 25438 C CA . PHE A 1 42 ? 5.643 2.704 -3.810 1.00 0.00 70 PHE A CA 18
ATOM 25439 C C . PHE A 1 42 ? 5.149 1.907 -5.014 1.00 0.00 70 PHE A C 18
ATOM 25440 O O . PHE A 1 42 ? 4.246 2.339 -5.731 1.00 0.00 70 PHE A O 18
ATOM 25457 N N . LYS A 1 43 ? 5.748 0.741 -5.232 1.00 0.00 71 LYS A N 18
ATOM 25458 C CA . LYS A 1 43 ? 5.290 -0.173 -6.272 1.00 0.00 71 LYS A CA 18
ATOM 25459 C C . LYS A 1 43 ? 4.349 -1.225 -5.695 1.00 0.00 71 LYS A C 18
ATOM 25460 O O . LYS A 1 43 ? 4.786 -2.284 -5.244 1.00 0.00 71 LYS A O 18
ATOM 25479 N N . LEU A 1 44 ? 3.054 -0.928 -5.712 1.00 0.00 72 LEU A N 18
ATOM 25480 C CA . LEU A 1 44 ? 2.055 -1.826 -5.143 1.00 0.00 72 LEU A CA 18
ATOM 25481 C C . LEU A 1 44 ? 1.234 -2.493 -6.243 1.00 0.00 72 LEU A C 18
ATOM 25482 O O . LEU A 1 44 ? 0.834 -1.847 -7.212 1.00 0.00 72 LEU A O 18
ATOM 25498 N N . LEU A 1 45 ? 0.983 -3.787 -6.084 1.00 0.00 73 LEU A N 18
ATOM 25499 C CA . LEU A 1 45 ? 0.235 -4.549 -7.078 1.00 0.00 73 LEU A CA 18
ATOM 25500 C C . LEU A 1 45 ? -0.920 -5.305 -6.428 1.00 0.00 73 LEU A C 18
ATOM 25501 O O . LEU A 1 45 ? -0.854 -5.675 -5.255 1.00 0.00 73 LEU A O 18
ATOM 25517 N N . THR A 1 46 ? -1.979 -5.534 -7.199 1.00 0.00 74 THR A N 18
ATOM 25518 C CA . THR A 1 46 ? -3.026 -6.467 -6.802 1.00 0.00 74 THR A CA 18
ATOM 25519 C C . THR A 1 46 ? -4.128 -6.538 -7.854 1.00 0.00 74 THR A C 18
ATOM 25520 O O . THR A 1 46 ? -4.200 -5.694 -8.749 1.00 0.00 74 THR A O 18
ATOM 25531 N N . ASP A 1 47 ? -4.982 -7.548 -7.741 1.00 0.00 75 ASP A N 18
ATOM 25532 C CA . ASP A 1 47 ? -6.117 -7.694 -8.646 1.00 0.00 75 A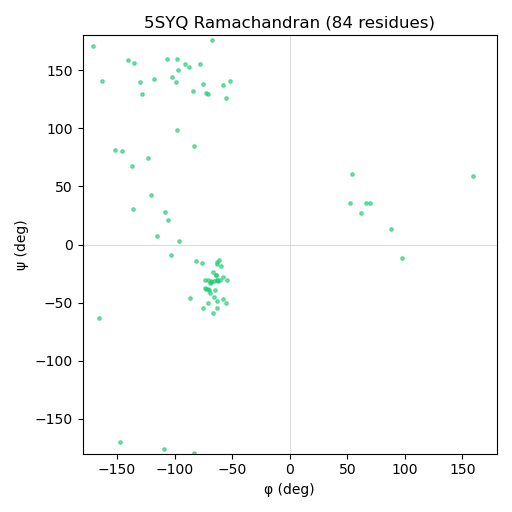SP A CA 18
ATOM 25533 C C . ASP A 1 47 ? -7.318 -8.293 -7.920 1.00 0.00 75 ASP A C 18
ATOM 25534 O O . ASP A 1 47 ? -7.340 -9.486 -7.620 1.00 0.00 75 ASP A O 18
ATOM 25543 N N . GLY A 1 48 ? -8.311 -7.457 -7.639 1.00 0.00 76 GLY A N 18
ATOM 25544 C CA . GLY A 1 48 ? -9.507 -7.925 -6.965 1.00 0.00 76 GLY A CA 18
ATOM 25545 C C . GLY A 1 48 ? -9.219 -8.454 -5.573 1.00 0.00 76 GLY A C 18
ATOM 25546 O O . GLY A 1 48 ? -10.004 -9.220 -5.019 1.00 0.00 76 GLY A O 18
ATOM 25550 N N . GLU A 1 49 ? -8.086 -8.042 -5.009 1.00 0.00 77 GLU A N 18
ATOM 25551 C CA . GLU A 1 49 ? -7.648 -8.555 -3.717 1.00 0.00 77 GLU A CA 18
ATOM 25552 C C . GLU A 1 49 ? -7.044 -7.440 -2.866 1.00 0.00 77 GLU A C 18
ATOM 25553 O O . GLU A 1 49 ? -7.007 -6.281 -3.279 1.00 0.00 77 GLU A O 18
ATOM 25565 N N . TRP A 1 50 ? -6.574 -7.802 -1.678 1.00 0.00 78 TRP A N 18
ATOM 25566 C CA . TRP A 1 50 ? -5.781 -6.888 -0.862 1.00 0.00 78 TRP A CA 18
ATOM 25567 C C . TRP A 1 50 ? -4.515 -6.460 -1.595 1.00 0.00 78 TRP A C 18
ATOM 25568 O O . TRP A 1 50 ? -3.956 -7.221 -2.386 1.00 0.00 78 TRP A O 18
ATOM 25589 N N . VAL A 1 51 ? -4.065 -5.238 -1.329 1.00 0.00 79 VAL A N 18
ATOM 25590 C CA . VAL A 1 51 ? -2.852 -4.717 -1.947 1.00 0.00 79 VAL A CA 18
ATOM 25591 C C . VAL A 1 51 ? -1.607 -5.259 -1.253 1.00 0.00 79 VAL A C 18
ATOM 25592 O O . VAL A 1 51 ? -1.552 -5.335 -0.026 1.00 0.00 79 VAL A O 18
ATOM 25605 N N . TRP A 1 52 ? -0.611 -5.632 -2.046 1.00 0.00 80 TRP A N 18
ATOM 25606 C CA . TRP A 1 52 ? 0.692 -6.014 -1.509 1.00 0.00 80 TRP A CA 18
ATOM 25607 C C . TRP A 1 52 ? 1.817 -5.295 -2.247 1.00 0.00 80 TRP A C 18
ATOM 25608 O O . TRP A 1 52 ? 1.626 -4.800 -3.359 1.00 0.00 80 TRP A O 18
ATOM 25629 N N . VAL A 1 53 ? 2.988 -5.241 -1.622 1.00 0.00 81 VAL A N 18
ATOM 25630 C CA . VAL A 1 53 ? 4.150 -4.600 -2.231 1.00 0.00 81 VAL A CA 18
ATOM 25631 C C . VAL A 1 53 ? 4.843 -5.538 -3.213 1.00 0.00 81 VAL A C 18
ATOM 25632 O O . VAL A 1 53 ? 5.118 -6.694 -2.894 1.00 0.00 81 VAL A O 18
ATOM 25645 N N . GLU A 1 54 ? 5.121 -5.031 -4.409 1.00 0.00 82 GLU A N 18
ATOM 25646 C CA . GLU A 1 54 ? 5.796 -5.819 -5.434 1.00 0.00 82 GLU A CA 18
ATOM 25647 C C . GLU A 1 54 ? 7.082 -6.434 -4.889 1.00 0.00 82 GLU A C 18
ATOM 25648 O O . GLU A 1 54 ? 7.873 -5.760 -4.229 1.00 0.00 82 GLU A O 18
ATOM 25660 N N . GLY A 1 55 ? 7.284 -7.717 -5.170 1.00 0.00 83 GLY A N 18
ATOM 25661 C CA . GLY A 1 55 ? 8.502 -8.386 -4.752 1.00 0.00 83 GLY A CA 18
ATOM 25662 C C . GLY A 1 55 ? 8.399 -8.952 -3.350 1.00 0.00 83 GLY A C 18
ATOM 25663 O O . GLY A 1 55 ? 9.338 -9.574 -2.853 1.00 0.00 83 GLY A O 18
ATOM 25667 N N . TYR A 1 56 ? 7.256 -8.735 -2.708 1.00 0.00 84 TYR A N 18
ATOM 25668 C CA . TYR A 1 56 ? 7.016 -9.268 -1.373 1.00 0.00 84 TYR A CA 18
ATOM 25669 C C . TYR A 1 56 ? 5.762 -10.136 -1.350 1.00 0.00 84 TYR A C 18
ATOM 25670 O O . TYR A 1 56 ? 5.064 -10.210 -0.338 1.00 0.00 84 TYR A O 18
ATOM 25688 N N . GLU A 1 57 ? 5.484 -10.793 -2.472 1.00 0.00 85 GLU A N 18
ATOM 25689 C CA . GLU A 1 57 ? 4.518 -11.885 -2.497 1.00 0.00 85 GLU A CA 18
ATOM 25690 C C . GLU A 1 57 ? 4.927 -12.997 -1.535 1.00 0.00 85 GLU A C 18
ATOM 25691 O O . GLU A 1 57 ? 4.097 -13.798 -1.107 1.00 0.00 85 GLU A O 18
ATOM 25703 N N . GLU A 1 58 ? 6.214 -13.038 -1.201 1.00 0.00 86 GLU A N 18
ATOM 25704 C CA . GLU A 1 58 ? 6.687 -13.855 -0.091 1.00 0.00 86 GLU A CA 18
ATOM 25705 C C . GLU A 1 58 ? 5.980 -13.474 1.207 1.00 0.00 86 GLU A C 18
ATOM 25706 O O . GLU A 1 58 ? 5.779 -14.313 2.085 1.00 0.00 86 GLU A O 18
ATOM 25718 N N . HIS A 1 59 ? 5.603 -12.204 1.318 1.00 0.00 87 HIS A N 18
ATOM 25719 C CA . HIS A 1 59 ? 4.919 -11.712 2.508 1.00 0.00 87 HIS A CA 18
ATOM 25720 C C . HIS A 1 59 ? 3.405 -11.739 2.315 1.00 0.00 87 HIS A C 18
ATOM 25721 O O . HIS A 1 59 ? 2.696 -10.838 2.761 1.00 0.00 87 HIS A O 18
ATOM 25735 N N . ILE A 1 60 ? 2.917 -12.781 1.647 1.00 0.00 88 ILE A N 18
ATOM 25736 C CA . ILE A 1 60 ? 1.484 -13.037 1.576 1.00 0.00 88 ILE A CA 18
ATOM 25737 C C . ILE A 1 60 ? 1.094 -14.223 2.450 1.00 0.00 88 ILE A C 18
ATOM 25738 O O . ILE A 1 60 ? 1.677 -15.301 2.351 1.00 0.00 88 ILE A O 18
ATOM 25754 N N . GLY A 1 61 ? 0.099 -14.016 3.309 1.00 0.00 89 GLY A N 18
ATOM 25755 C CA . GLY A 1 61 ? -0.397 -15.095 4.144 1.00 0.00 89 GLY A CA 18
ATOM 25756 C C . GLY A 1 61 ? 0.493 -15.354 5.344 1.00 0.00 89 GLY A C 18
ATOM 25757 O O . GLY A 1 61 ? 0.529 -16.468 5.868 1.00 0.00 89 GLY A O 18
ATOM 25761 N N . LYS A 1 62 ? 1.212 -14.326 5.778 1.00 0.00 90 LYS A N 18
ATOM 25762 C CA . LYS A 1 62 ? 2.078 -14.437 6.945 1.00 0.00 90 LYS A CA 18
ATOM 25763 C C . LYS A 1 62 ? 1.346 -14.001 8.210 1.00 0.00 90 LYS A C 18
ATOM 25764 O O . LYS A 1 62 ? 0.254 -13.439 8.142 1.00 0.00 90 LYS A O 18
ATOM 25783 N N . GLN A 1 63 ? 1.956 -14.262 9.362 1.00 0.00 91 GLN A N 18
ATOM 25784 C CA . GLN A 1 63 ? 1.298 -14.038 10.643 1.00 0.00 91 GLN A CA 18
ATOM 25785 C C . GLN A 1 63 ? 1.789 -12.746 11.288 1.00 0.00 91 GLN A C 18
ATOM 25786 O O . GLN A 1 63 ? 1.918 -12.660 12.511 1.00 0.00 91 GLN A O 18
ATOM 25800 N N . LEU A 1 64 ? 2.062 -11.744 10.460 1.00 0.00 92 LEU A N 18
ATOM 25801 C CA . LEU A 1 64 ? 2.564 -10.463 10.949 1.00 0.00 92 LEU A CA 18
ATOM 25802 C C . LEU A 1 64 ? 1.441 -9.433 11.027 1.00 0.00 92 LEU A C 18
ATOM 25803 O O . LEU A 1 64 ? 0.448 -9.504 10.302 1.00 0.00 92 LEU A O 18
ATOM 25819 N N . PRO A 1 65 ? 1.600 -8.451 11.927 1.00 0.00 93 PRO A N 18
ATOM 25820 C CA . PRO A 1 65 ? 0.654 -7.338 12.059 1.00 0.00 93 PRO A CA 18
ATOM 25821 C C . PRO A 1 65 ? 0.720 -6.379 10.875 1.00 0.00 93 PRO A C 18
ATOM 25822 O O . PRO A 1 65 ? 1.599 -6.491 10.019 1.00 0.00 93 PRO A O 18
ATOM 25833 N N . LEU A 1 66 ? -0.215 -5.437 10.832 1.00 0.00 94 LEU A N 18
ATOM 25834 C CA . LEU A 1 66 ? -0.295 -4.490 9.724 1.00 0.00 94 LEU A CA 18
ATOM 25835 C C . LEU A 1 66 ? 0.913 -3.560 9.716 1.00 0.00 94 LEU A C 18
ATOM 25836 O O . LEU A 1 66 ? 1.346 -3.098 8.661 1.00 0.00 94 LEU A O 18
ATOM 25852 N N . ASN A 1 67 ? 1.457 -3.292 10.898 1.00 0.00 95 ASN A N 18
ATOM 25853 C CA . ASN A 1 67 ? 2.645 -2.455 11.022 1.00 0.00 95 ASN A CA 18
ATOM 25854 C C . ASN A 1 67 ? 3.866 -3.152 10.429 1.00 0.00 95 ASN A C 18
ATOM 25855 O O . ASN A 1 67 ? 4.681 -2.527 9.751 1.00 0.00 95 ASN A O 18
ATOM 25866 N N . GLN A 1 68 ? 3.984 -4.451 10.689 1.00 0.00 96 GLN A N 18
ATOM 25867 C CA . GLN A 1 68 ? 5.114 -5.228 10.195 1.00 0.00 96 GLN A CA 18
ATOM 25868 C C . GLN A 1 68 ? 4.750 -5.959 8.906 1.00 0.00 96 GLN A C 18
ATOM 25869 O O . GLN A 1 68 ? 5.418 -6.914 8.514 1.00 0.00 96 GLN A O 18
ATOM 25883 N N . ALA A 1 69 ? 3.687 -5.502 8.253 1.00 0.00 97 ALA A N 18
ATOM 25884 C CA . ALA A 1 69 ? 3.233 -6.113 7.010 1.00 0.00 97 ALA A CA 18
ATOM 25885 C C . ALA A 1 69 ? 3.493 -5.196 5.820 1.00 0.00 97 ALA A C 18
ATOM 25886 O O . ALA A 1 69 ? 3.207 -3.999 5.872 1.00 0.00 97 ALA A O 18
ATOM 25893 N N . ARG A 1 70 ? 4.037 -5.764 4.749 1.00 0.00 98 ARG A N 18
ATOM 25894 C CA . ARG A 1 70 ? 4.149 -5.053 3.480 1.00 0.00 98 ARG A CA 18
ATOM 25895 C C . ARG A 1 70 ? 2.956 -5.359 2.578 1.00 0.00 98 ARG A C 18
ATOM 25896 O O . ARG A 1 70 ? 3.121 -5.663 1.398 1.00 0.00 98 ARG A O 18
ATOM 25917 N N . ALA A 1 71 ? 1.756 -5.277 3.144 1.00 0.00 99 ALA A N 18
ATOM 25918 C CA . ALA A 1 71 ? 0.536 -5.505 2.380 1.00 0.00 99 ALA A CA 18
ATOM 25919 C C . ALA A 1 71 ? -0.691 -5.023 3.148 1.00 0.00 99 ALA A C 18
ATOM 25920 O O . ALA A 1 71 ? -0.803 -5.239 4.355 1.00 0.00 99 ALA A O 18
ATOM 25927 N N . TRP A 1 72 ? -1.606 -4.368 2.443 1.00 0.00 100 TRP A N 18
ATOM 25928 C CA . TRP A 1 72 ? -2.836 -3.879 3.054 1.00 0.00 100 TRP A CA 18
ATOM 25929 C C . TRP A 1 72 ? -4.045 -4.221 2.192 1.00 0.00 100 TRP A C 18
ATOM 25930 O O . TRP A 1 72 ? -3.910 -4.515 1.005 1.00 0.00 100 TRP A O 18
ATOM 25951 N N . SER A 1 73 ? -5.229 -4.181 2.799 1.00 0.00 101 SER A N 18
ATOM 25952 C CA . SER A 1 73 ? -6.459 -4.527 2.094 1.00 0.00 101 SER A CA 18
ATOM 25953 C C . SER A 1 73 ? -7.094 -3.289 1.470 1.00 0.00 101 SER A C 18
ATOM 25954 O O . SER A 1 73 ? -6.922 -2.175 1.962 1.00 0.00 101 SER A O 18
ATOM 25962 N N . TRP A 1 74 ? -7.831 -3.495 0.384 1.00 0.00 102 TRP A N 18
ATOM 25963 C CA . TRP A 1 74 ? -8.645 -2.433 -0.199 1.00 0.00 102 TRP A CA 18
ATOM 25964 C C . TRP A 1 74 ? -9.667 -1.917 0.808 1.00 0.00 102 TRP A C 18
ATOM 25965 O O . TRP A 1 74 ? -10.015 -0.736 0.801 1.00 0.00 102 TRP A O 18
ATOM 25986 N N . GLU A 1 75 ? -10.145 -2.807 1.671 1.00 0.00 103 GLU A N 18
ATOM 25987 C CA . GLU A 1 75 ? -11.090 -2.428 2.714 1.00 0.00 103 GLU A CA 18
ATOM 25988 C C . GLU A 1 75 ? -10.423 -1.535 3.755 1.00 0.00 103 GLU A C 18
ATOM 25989 O O . GLU A 1 75 ? -11.042 -0.616 4.292 1.00 0.00 103 GLU A O 18
ATOM 26001 N N . PHE A 1 76 ? -9.154 -1.813 4.039 1.00 0.00 104 PHE A N 18
ATOM 26002 C CA . PHE A 1 76 ? -8.357 -0.952 4.905 1.00 0.00 104 PHE A CA 18
ATOM 26003 C C . PHE A 1 76 ? -8.153 0.420 4.268 1.00 0.00 104 PHE A C 18
ATOM 26004 O O . PHE A 1 76 ? -8.282 1.448 4.931 1.00 0.00 104 PHE A O 18
ATOM 26021 N N . ILE A 1 77 ? -7.832 0.424 2.978 1.00 0.00 105 ILE A N 18
ATOM 26022 C CA . ILE A 1 77 ? -7.679 1.669 2.234 1.00 0.00 105 ILE A CA 18
ATOM 26023 C C . ILE A 1 77 ? -8.983 2.461 2.214 1.00 0.00 105 ILE A C 18
ATOM 26024 O O . ILE A 1 77 ? -8.979 3.687 2.333 1.00 0.00 105 ILE A O 18
ATOM 26040 N N . LYS A 1 78 ? -10.096 1.752 2.065 1.00 0.00 106 LYS A N 18
ATOM 26041 C CA . LYS A 1 78 ? -11.414 2.375 2.123 1.00 0.00 106 LYS A CA 18
ATOM 26042 C C . LYS A 1 78 ? -11.692 2.932 3.515 1.00 0.00 106 LYS A C 18
ATOM 26043 O O . LYS A 1 78 ? -12.294 3.996 3.659 1.00 0.00 106 LYS A O 18
ATOM 26062 N N . ASN A 1 79 ? -11.248 2.207 4.537 1.00 0.00 107 ASN A N 18
ATOM 26063 C CA . ASN A 1 79 ? -11.424 2.644 5.918 1.00 0.00 107 ASN A CA 18
ATOM 26064 C C . ASN A 1 79 ? -10.678 3.950 6.174 1.00 0.00 107 ASN A C 18
ATOM 26065 O O . ASN A 1 79 ? -11.157 4.816 6.908 1.00 0.00 107 ASN A O 18
ATOM 26076 N N . ARG A 1 80 ? -9.504 4.084 5.566 1.00 0.00 108 ARG A N 18
ATOM 26077 C CA . ARG A 1 80 ? -8.713 5.302 5.695 1.00 0.00 108 ARG A CA 18
ATOM 26078 C C . ARG A 1 80 ? -9.364 6.457 4.942 1.00 0.00 108 ARG A C 18
ATOM 26079 O O . ARG A 1 80 ? -9.348 7.600 5.402 1.00 0.00 108 ARG A O 18
ATOM 26100 N N . LEU A 1 81 ? -9.939 6.153 3.783 1.00 0.00 109 LEU A N 18
ATOM 26101 C CA . LEU A 1 81 ? -10.706 7.138 3.027 1.00 0.00 109 LEU A CA 18
ATOM 26102 C C . LEU A 1 81 ? -11.946 7.574 3.803 1.00 0.00 109 LEU A C 18
ATOM 26103 O O . LEU A 1 81 ? -12.347 8.735 3.748 1.00 0.00 109 LEU A O 18
ATOM 26119 N N . LYS A 1 82 ? -12.544 6.634 4.527 1.00 0.00 110 LYS A N 18
ATOM 26120 C CA . LYS A 1 82 ? -13.678 6.941 5.390 1.00 0.00 110 LYS A CA 18
ATOM 26121 C C . LYS A 1 82 ? -13.258 7.856 6.537 1.00 0.00 110 LYS A C 18
ATOM 26122 O O . LYS A 1 82 ? -14.040 8.686 6.998 1.00 0.00 110 LYS A O 18
ATOM 26141 N N . GLU A 1 83 ? -12.017 7.697 6.989 1.00 0.00 111 GLU A N 18
ATOM 26142 C CA . GLU A 1 83 ? -11.445 8.601 7.980 1.00 0.00 111 GLU A CA 18
ATOM 26143 C C . GLU A 1 83 ? -11.169 9.972 7.369 1.00 0.00 111 GLU A C 18
ATOM 26144 O O . GLU A 1 83 ? -11.051 10.970 8.081 1.00 0.00 111 GLU A O 18
ATOM 26156 N N . LEU A 1 84 ? -11.068 10.012 6.045 1.00 0.00 112 LEU A N 18
ATOM 26157 C CA . LEU A 1 84 ? -10.870 11.269 5.331 1.00 0.00 112 LEU A CA 18
ATOM 26158 C C . LEU A 1 84 ? -12.205 11.864 4.892 1.00 0.00 112 LEU A C 18
ATOM 26159 O O . LEU A 1 84 ? -12.252 12.750 4.041 1.00 0.00 112 LEU A O 18
ATOM 26175 N N . ASN A 1 85 ? -13.290 11.370 5.481 1.00 0.00 113 ASN A N 18
ATOM 26176 C CA . ASN A 1 85 ? -14.624 11.870 5.172 1.00 0.00 113 ASN A CA 18
ATOM 26177 C C . ASN A 1 85 ? -15.314 12.395 6.428 1.00 0.00 113 ASN A C 18
ATOM 26178 O O . ASN A 1 85 ? -16.001 11.651 7.128 1.00 0.00 113 ASN A O 18
ATOM 26189 N N . LEU A 1 86 ? -15.124 13.680 6.708 1.00 0.00 114 LEU A N 18
ATOM 26190 C CA . LEU A 1 86 ? -15.692 14.294 7.903 1.00 0.00 114 LEU A CA 18
ATOM 26191 C C . LEU A 1 86 ? -16.728 15.349 7.532 1.00 0.00 114 LEU A C 18
ATOM 26192 O O . LEU A 1 86 ? -17.385 15.922 8.403 1.00 0.00 114 LEU A O 18
#